Protein AF-0000000065986648 (afdb_homodimer)

Nearest PDB structures (foldseek):
  8qdq-assembly1_A  TM=9.188E-01  e=5.100E-84  Vitis vinifera
  8qdq-assembly1_B  TM=9.257E-01  e=3.332E-82  Vitis vinifera
  8i6y-assembly2_B  TM=9.271E-01  e=6.656E-75  Arabidopsis thaliana
  8qdr-assembly1_A  TM=9.655E-01  e=2.608E-72  Vitis vinifera
  2iuk-assembly2_B  TM=9.258E-01  e=1.992E-73  Glycine max

Sequence (1836 aa):
MELTGLTRAAAAATVTPPAPRRGWGELRFAPLLPGERHGRRKVVVAAISEEVPRLAASPSSGIKGGGAGERRPAPEKVALRAALTVRRKQKEDIKEAVAGHLDALWDMVGRNVVLELISTKIHPRTKKPMQSGRVSIKDWCQKRGAKGDHVVYTAEFTVDADFGEPGAIAVANRHNREFFLESIVVEGGGLPCGPVHFACNSWVQSTRELPTKRVFFSNKPYLPSETPPGLRELREKELKDLRGDGTGVRKLSDRIYDYATYNDLGNPDKGKEFIRPILGGEKIPYPRRCRTGRPPTDTNMLAESRVEKPHPIYVPRDEAFEELKQGAFSSGRLRAVLHTLIPSLIASISAETHNFQGFHHIDNLYKEGLRLKLGLQEHLFQKIPLVQKIQESSEGMLRYDTPSILSKDKFAWLRDDEFARQAVAGINPVNIERLQVFPPVSKLDPAIYGPPESSITETHIAGHLNGLTVQQAMDEAKLFIVDYHDAYLPFLDRINAIDGRKAYATRTIFFLTEAGTLKPIAIELSLPPAKPGEPRPSKVLTPPYDATSNWLWMLAKAHVSSNDAGVHQLVNHWLRTHATMEPFILAAHRHMSAMHPIFKLLHPHMRYTLEINALARQSLINADGVIESCFTPGPVSGEISAAYYRNHWRFDLEGLPSDLIRRGVAVEDATQPHGVRLLIEDYPYANDGLLLWSAIRSWVESYVQLYYPDAGTVQCDLELQGWYHESIHVGHGDLRHAPWWPPLSTPVDLASILTTLVWLASAQHAALNFGQYPLGGYVPNRPPLIRRLLPDLERDAAEYAAFLADPHRFFLNAMPGVLEATKFMAVVDTLSTHSPDEEYLGEGRDEGGVPWTADEAAVAAHGMFAADVRRAEETIERRNADHGRKNRCGAGVLPYELLAPSSPPGVTCRGVPNSISIMELTGLTRAAAAATVTPPAPRRGWGELRFAPLLPGERHGRRKVVVAAISEEVPRLAASPSSGIKGGGAGERRPAPEKVALRAALTVRRKQKEDIKEAVAGHLDALWDMVGRNVVLELISTKIHPRTKKPMQSGRVSIKDWCQKRGAKGDHVVYTAEFTVDADFGEPGAIAVANRHNREFFLESIVVEGGGLPCGPVHFACNSWVQSTRELPTKRVFFSNKPYLPSETPPGLRELREKELKDLRGDGTGVRKLSDRIYDYATYNDLGNPDKGKEFIRPILGGEKIPYPRRCRTGRPPTDTNMLAESRVEKPHPIYVPRDEAFEELKQGAFSSGRLRAVLHTLIPSLIASISAETHNFQGFHHIDNLYKEGLRLKLGLQEHLFQKIPLVQKIQESSEGMLRYDTPSILSKDKFAWLRDDEFARQAVAGINPVNIERLQVFPPVSKLDPAIYGPPESSITETHIAGHLNGLTVQQAMDEAKLFIVDYHDAYLPFLDRINAIDGRKAYATRTIFFLTEAGTLKPIAIELSLPPAKPGEPRPSKVLTPPYDATSNWLWMLAKAHVSSNDAGVHQLVNHWLRTHATMEPFILAAHRHMSAMHPIFKLLHPHMRYTLEINALARQSLINADGVIESCFTPGPVSGEISAAYYRNHWRFDLEGLPSDLIRRGVAVEDATQPHGVRLLIEDYPYANDGLLLWSAIRSWVESYVQLYYPDAGTVQCDLELQGWYHESIHVGHGDLRHAPWWPPLSTPVDLASILTTLVWLASAQHAALNFGQYPLGGYVPNRPPLIRRLLPDLERDAAEYAAFLADPHRFFLNAMPGVLEATKFMAVVDTLSTHSPDEEYLGEGRDEGGVPWTADEAAVAAHGMFAADVRRAEETIERRNADHGRKNRCGAGVLPYELLAPSSPPGVTCRGVPNSISI

Organism: Oryza sativa subsp. japonica (NCBI:txid39947)

Solvent-accessible surface area (backbone atoms only — not comparable to full-atom values): 97712 Å² total; per-residue (Å²): 138,80,82,86,86,96,81,90,82,90,89,79,91,76,89,74,81,88,82,80,86,85,77,81,78,68,82,68,76,74,72,82,72,73,83,68,75,74,62,78,66,73,73,69,71,75,68,81,63,72,75,74,72,74,76,73,76,72,78,75,78,80,78,84,76,79,87,70,70,83,69,71,75,73,78,57,70,35,61,36,40,34,41,36,35,32,44,56,77,86,80,63,51,73,64,50,48,50,49,47,51,50,41,31,59,53,32,71,75,50,67,38,44,36,36,29,44,28,12,34,38,50,33,89,86,77,65,39,53,38,62,43,65,80,33,45,52,50,62,68,47,73,51,64,78,56,85,68,58,66,47,76,35,43,34,70,44,64,35,54,68,79,44,68,56,67,39,31,36,36,37,38,33,63,37,90,56,62,48,35,36,39,34,38,40,37,38,44,93,75,42,88,82,51,69,43,46,25,70,50,69,34,68,46,54,12,36,87,80,41,74,67,64,47,75,40,49,32,29,55,64,33,51,82,92,60,46,41,75,23,41,48,66,55,53,52,50,53,30,50,55,19,36,53,86,87,68,65,62,66,51,62,82,39,61,48,42,47,73,29,58,44,27,45,38,26,41,58,74,81,31,78,88,25,51,57,79,55,36,31,43,86,89,38,26,37,49,22,40,79,45,44,50,54,60,49,34,91,77,37,80,77,32,28,47,73,65,53,84,87,54,84,72,67,47,34,49,72,39,45,72,51,68,68,51,43,48,49,50,47,51,29,48,47,50,19,47,54,47,29,49,50,42,46,57,51,38,74,68,40,82,85,50,44,44,48,82,44,71,66,57,60,51,30,36,38,76,59,11,74,65,71,78,57,85,62,65,70,67,64,51,61,65,38,66,69,53,41,58,40,57,78,77,21,68,66,74,52,29,43,75,70,29,55,59,45,70,38,25,77,62,41,67,77,36,57,35,49,60,35,34,32,39,33,49,37,47,52,44,81,58,55,21,42,48,85,54,84,56,47,66,54,88,65,59,37,69,53,56,4,70,40,63,46,85,60,50,65,84,63,40,44,45,65,46,62,76,39,50,68,66,56,33,47,73,65,61,29,33,29,30,41,73,44,31,78,74,36,43,88,48,36,68,67,30,49,68,37,85,71,21,29,73,58,18,26,37,36,37,28,35,54,45,96,77,58,37,42,37,64,36,36,37,35,42,29,49,71,28,93,45,70,35,33,73,42,55,67,47,73,46,46,77,57,64,41,56,42,48,38,54,51,43,52,50,49,51,41,52,47,30,16,51,47,43,43,44,36,49,38,34,61,42,38,38,66,23,54,42,59,46,42,18,52,49,42,23,40,57,35,36,37,47,87,33,22,57,65,45,59,68,45,48,62,37,50,46,42,32,65,35,51,51,49,50,33,43,53,48,29,72,11,59,78,13,51,49,27,64,36,26,42,55,23,90,48,40,67,56,48,30,27,50,42,47,66,74,65,64,49,77,68,41,64,31,66,71,47,38,37,39,73,34,50,41,25,42,86,28,78,88,33,75,93,37,41,40,61,66,56,82,56,25,55,50,60,61,49,45,49,47,54,48,50,31,44,39,54,36,38,42,56,52,45,49,73,77,28,83,41,38,65,56,43,61,66,30,62,39,60,51,45,20,56,47,40,22,36,58,55,20,32,39,60,56,51,80,53,86,62,66,75,66,74,50,34,49,68,37,46,29,51,55,51,30,33,52,49,38,32,22,6,51,53,38,21,35,43,37,27,30,40,20,36,56,35,48,45,47,86,58,33,20,34,22,28,33,48,72,81,77,35,60,88,83,36,51,68,58,27,51,47,29,29,62,30,38,59,49,50,54,35,56,22,36,53,31,49,50,42,43,33,39,46,40,23,50,31,43,39,51,14,22,40,40,85,81,65,56,38,52,53,54,84,71,60,51,92,86,40,61,72,51,67,48,63,67,56,54,52,45,48,52,53,28,22,52,41,44,51,51,40,38,55,49,50,54,53,52,42,69,31,71,81,33,62,60,21,17,42,28,29,47,63,60,69,33,30,72,28,34,69,62,71,64,38,76,69,38,38,22,14,35,32,14,53,64,86,129,96,79,87,89,89,86,76,87,91,89,76,89,80,87,79,82,87,78,77,83,82,78,77,76,74,79,67,75,70,75,82,70,77,80,69,76,75,65,78,68,74,73,71,72,76,70,82,64,73,75,74,72,76,79,72,77,71,81,75,83,80,77,81,76,76,90,70,69,82,69,72,74,72,78,57,71,34,60,33,39,35,41,36,36,34,45,54,77,87,79,64,49,72,66,50,47,51,50,48,51,51,40,30,59,54,30,70,73,52,68,36,44,35,36,31,45,27,14,33,37,51,33,90,84,76,65,39,54,38,62,43,64,82,33,44,52,50,60,68,46,73,49,64,79,54,82,70,58,66,46,78,36,42,35,70,45,66,35,54,68,80,43,66,55,67,40,30,37,37,39,38,31,62,36,89,56,62,48,36,36,39,34,37,40,37,40,45,93,76,42,88,80,54,69,44,47,24,70,50,67,34,68,45,54,13,38,86,81,40,73,67,65,46,74,42,48,31,28,54,64,32,52,82,91,61,46,42,73,24,41,48,66,56,53,53,50,52,31,50,57,19,36,54,87,88,68,66,63,65,50,60,83,40,62,46,40,47,76,30,58,43,27,44,38,25,41,58,73,82,32,78,87,26,51,57,79,52,36,30,42,88,88,36,27,37,49,22,40,79,46,44,50,55,60,47,34,91,77,38,79,78,32,29,46,71,65,52,83,88,54,85,71,67,45,32,49,72,37,47,72,50,68,68,51,45,48,49,49,47,52,31,47,50,53,19,46,54,45,29,49,50,42,46,56,49,39,72,68,41,83,86,50,44,44,49,81,44,72,65,56,60,52,30,35,39,76,59,11,74,65,72,78,58,87,62,63,70,68,64,50,61,65,40,66,70,54,42,58,40,58,77,76,22,68,64,73,51,29,42,76,71,28,54,58,47,69,39,26,75,63,40,68,77,35,57,35,49,62,35,35,33,40,34,48,37,48,51,43,82,59,56,21,42,48,84,55,84,55,46,67,54,87,65,58,37,70,52,56,5,70,41,62,46,86,60,49,64,85,64,39,44,45,67,45,62,76,40,50,67,67,55,34,46,74,66,62,27,34,28,30,42,74,45,30,77,73,34,41,88,48,36,69,66,30,48,68,36,86,71,22,30,76,57,18,28,37,36,36,28,36,56,44,96,76,60,35,40,36,62,35,34,36,36,42,28,49,71,29,94,46,69,35,33,73,41,58,66,46,72,47,45,77,56,62,42,54,41,47,37,53,51,45,53,51,50,51,41,52,47,31,16,52,47,43,43,45,34,50,40,35,61,42,38,37,65,24,54,43,59,45,43,18,51,50,42,24,39,56,34,38,38,46,85,33,21,56,66,44,58,68,45,47,62,37,48,44,40,33,64,37,51,53,50,50,32,42,55,48,28,71,11,59,78,13,52,48,28,63,36,27,42,53,24,91,47,41,67,56,47,30,27,50,43,46,66,74,66,63,48,78,68,41,64,30,66,71,48,38,37,38,74,34,50,40,25,41,86,29,79,88,34,76,94,38,42,41,62,67,55,81,56,27,54,50,60,62,49,44,50,46,52,48,50,32,46,39,53,35,39,44,56,51,45,50,74,78,27,84,41,37,64,54,41,60,66,30,61,38,62,51,46,20,56,47,39,22,37,57,55,21,31,39,62,56,50,80,52,87,62,67,75,67,74,51,35,51,67,37,46,27,51,56,51,32,33,52,48,38,33,22,7,52,53,36,21,35,45,39,27,31,40,20,37,56,36,48,45,46,85,59,33,21,35,22,29,33,47,72,82,79,35,61,88,82,36,50,67,56,26,52,47,30,30,64,30,38,59,48,47,53,36,56,23,35,52,31,50,49,42,43,33,39,45,40,24,50,32,44,39,51,15,22,40,38,86,81,64,55,37,50,51,54,84,70,61,50,91,86,40,61,70,51,67,47,63,67,56,53,52,45,48,53,52,28,24,51,42,44,51,52,39,37,53,49,50,54,51,52,41,69,31,70,81,33,60,62,22,16,42,27,29,47,64,59,68,32,31,71,29,34,69,63,71,62,37,75,68,40,37,22,14,33,31,15,53,65,86

Structure (mmCIF, N/CA/C/O backbone):
data_AF-0000000065986648-model_v1
#
loop_
_entity.id
_entity.type
_entity.pdbx_description
1 polymer 'Probable lipoxygenase 6'
#
loop_
_atom_site.group_PDB
_atom_site.id
_atom_site.type_symbol
_atom_site.label_atom_id
_atom_site.label_alt_id
_atom_site.label_comp_id
_atom_site.label_asym_id
_atom_site.label_entity_id
_atom_site.label_seq_id
_atom_site.pdbx_PDB_ins_code
_atom_site.Cartn_x
_atom_site.Cartn_y
_atom_site.Cartn_z
_atom_site.occupancy
_atom_site.B_iso_or_equiv
_atom_site.auth_seq_id
_atom_site.auth_comp_id
_atom_site.auth_asym_id
_atom_site.auth_atom_id
_atom_site.pdbx_PDB_model_num
ATOM 1 N N . MET A 1 1 ? 47.125 -40.25 -32.281 1 16.56 1 MET A N 1
ATOM 2 C CA . MET A 1 1 ? 48.406 -40 -32.938 1 16.56 1 MET A CA 1
ATOM 3 C C . MET A 1 1 ? 48.5 -38.531 -33.375 1 16.56 1 MET A C 1
ATOM 5 O O . MET A 1 1 ? 47.469 -37.844 -33.531 1 16.56 1 MET A O 1
ATOM 9 N N . GLU A 1 2 ? 49.781 -38.094 -33.688 1 16.59 2 GLU A N 1
ATOM 10 C CA . GLU A 1 2 ? 50.656 -36.938 -33.438 1 16.59 2 GLU A CA 1
ATOM 11 C C . GLU A 1 2 ? 50.406 -35.812 -34.469 1 16.59 2 GLU A C 1
ATOM 13 O O . GLU A 1 2 ? 51.125 -34.812 -34.469 1 16.59 2 GLU A O 1
ATOM 18 N N . LEU A 1 3 ? 49.531 -36.062 -35.219 1 14.71 3 LEU A N 1
ATOM 19 C CA . LEU A 1 3 ? 49.75 -35.375 -36.5 1 14.71 3 LEU A CA 1
ATOM 20 C C . LEU A 1 3 ? 49.906 -33.875 -36.281 1 14.71 3 LEU A C 1
ATOM 22 O O . LEU A 1 3 ? 49.188 -33.281 -35.469 1 14.71 3 LEU A O 1
ATOM 26 N N . THR A 1 4 ? 50.719 -33.062 -36.906 1 15.73 4 THR A N 1
ATOM 27 C CA . THR A 1 4 ? 51.812 -32.125 -37.156 1 15.73 4 THR A CA 1
ATOM 28 C C . THR A 1 4 ? 51.312 -30.703 -37.281 1 15.73 4 THR A C 1
ATOM 30 O O . THR A 1 4 ? 50.094 -30.469 -37.406 1 15.73 4 THR A O 1
ATOM 33 N N . GLY A 1 5 ? 51.688 -29.75 -38.312 1 14.95 5 GLY A N 1
ATOM 34 C CA . GLY A 1 5 ? 52.688 -28.719 -38.469 1 14.95 5 GLY A CA 1
ATOM 35 C C . GLY A 1 5 ? 52.125 -27.328 -38.625 1 14.95 5 GLY A C 1
ATOM 36 O O . GLY A 1 5 ? 52.469 -26.438 -37.844 1 14.95 5 GLY A O 1
ATOM 37 N N . LEU A 1 6 ? 51.969 -26.688 -39.906 1 15 6 LEU A N 1
ATOM 38 C CA . LEU A 1 6 ? 52.719 -25.547 -40.438 1 15 6 LEU A CA 1
ATOM 39 C C . LEU A 1 6 ? 51.969 -24.234 -40.156 1 15 6 LEU A C 1
ATOM 41 O O . LEU A 1 6 ? 50.719 -24.234 -40.062 1 15 6 LEU A O 1
ATOM 45 N N . THR A 1 7 ? 52.594 -22.859 -40.062 1 15.23 7 THR A N 1
ATOM 46 C CA . THR A 1 7 ? 52.969 -21.547 -39.531 1 15.23 7 THR A CA 1
ATOM 47 C C . THR A 1 7 ? 52.312 -20.438 -40.344 1 15.23 7 THR A C 1
ATOM 49 O O . THR A 1 7 ? 52.312 -19.266 -39.938 1 15.23 7 THR A O 1
ATOM 52 N N . ARG A 1 8 ? 51.625 -20.484 -41.406 1 14.8 8 ARG A N 1
ATOM 53 C CA . ARG A 1 8 ? 52.062 -19.484 -42.375 1 14.8 8 ARG A CA 1
ATOM 54 C C . ARG A 1 8 ? 51.625 -18.078 -41.969 1 14.8 8 ARG A C 1
ATOM 56 O O . ARG A 1 8 ? 50.594 -17.938 -41.312 1 14.8 8 ARG A O 1
ATOM 63 N N . ALA A 1 9 ? 52.156 -16.766 -42.531 1 14.26 9 ALA A N 1
ATOM 64 C CA . ALA A 1 9 ? 52.844 -15.477 -42.562 1 14.26 9 ALA A CA 1
ATOM 65 C C . ALA A 1 9 ? 51.844 -14.359 -42.906 1 14.26 9 ALA A C 1
ATOM 67 O O . ALA A 1 9 ? 51.938 -13.258 -42.344 1 14.26 9 ALA A O 1
ATOM 68 N N . ALA A 1 10 ? 50.906 -14.367 -43.844 1 14.23 10 ALA A N 1
ATOM 69 C CA . ALA A 1 10 ? 51.094 -13.32 -44.844 1 14.23 10 ALA A CA 1
ATOM 70 C C . ALA A 1 10 ? 50.688 -11.953 -44.281 1 14.23 10 ALA A C 1
ATOM 72 O O . ALA A 1 10 ? 49.906 -11.867 -43.312 1 14.23 10 ALA A O 1
ATOM 73 N N . ALA A 1 11 ? 50.656 -10.805 -45.062 1 14.2 11 ALA A N 1
ATOM 74 C CA . ALA A 1 11 ? 51.219 -9.547 -45.562 1 14.2 11 ALA A CA 1
ATOM 75 C C . ALA A 1 11 ? 50.344 -8.359 -45.156 1 14.2 11 ALA A C 1
ATOM 77 O O . ALA A 1 11 ? 49.188 -8.531 -44.812 1 14.2 11 ALA A O 1
ATOM 78 N N . ALA A 1 12 ? 50.375 -7.176 -46.062 1 14.96 12 ALA A N 1
ATOM 79 C CA . ALA A 1 12 ? 50.875 -5.809 -46.156 1 14.96 12 ALA A CA 1
ATOM 80 C C . ALA A 1 12 ? 49.75 -4.797 -46 1 14.96 12 ALA A C 1
ATOM 82 O O . ALA A 1 12 ? 49.906 -3.752 -45.375 1 14.96 12 ALA A O 1
ATOM 83 N N . ALA A 1 13 ? 48.469 -4.77 -46.656 1 15.47 13 ALA A N 1
ATOM 84 C CA . ALA A 1 13 ? 48.344 -3.604 -47.5 1 15.47 13 ALA A CA 1
ATOM 85 C C . ALA A 1 13 ? 48 -2.354 -46.688 1 15.47 13 ALA A C 1
ATOM 87 O O . ALA A 1 13 ? 47.375 -2.439 -45.656 1 15.47 13 ALA A O 1
ATOM 88 N N . THR A 1 14 ? 48.406 -1.044 -47.094 1 15.46 14 THR A N 1
ATOM 89 C CA . THR A 1 14 ? 49 0.267 -46.812 1 15.46 14 THR A CA 1
ATOM 90 C C . THR A 1 14 ? 47.875 1.29 -46.562 1 15.46 14 THR A C 1
ATOM 92 O O . THR A 1 14 ? 48.062 2.23 -45.781 1 15.46 14 THR A O 1
ATOM 95 N N . VAL A 1 15 ? 46.656 1.283 -47.156 1 16.41 15 VAL A N 1
ATOM 96 C CA . VAL A 1 15 ? 46.375 2.549 -47.812 1 16.41 15 VAL A CA 1
ATOM 97 C C . VAL A 1 15 ? 46.125 3.633 -46.781 1 16.41 15 VAL A C 1
ATOM 99 O O . VAL A 1 15 ? 45.469 3.375 -45.75 1 16.41 15 VAL A O 1
ATOM 102 N N . THR A 1 16 ? 46.531 4.957 -46.969 1 15.88 16 THR A N 1
ATOM 103 C CA . THR A 1 16 ? 47.094 6.16 -46.344 1 15.88 16 THR A CA 1
ATOM 104 C C . THR A 1 16 ? 45.969 7.129 -45.969 1 15.88 16 THR A C 1
ATOM 106 O O . THR A 1 16 ? 46.156 7.961 -45.094 1 15.88 16 THR A O 1
ATOM 109 N N . PRO A 1 17 ? 44.719 7.047 -46.406 1 17.36 17 PRO A N 1
ATOM 110 C CA . PRO A 1 17 ? 44.375 8.367 -46.938 1 17.36 17 PRO A CA 1
ATOM 111 C C . PRO A 1 17 ? 44.375 9.445 -45.844 1 17.36 17 PRO A C 1
ATOM 113 O O . PRO A 1 17 ? 44.219 9.133 -44.656 1 17.36 17 PRO A O 1
ATOM 116 N N . PRO A 1 18 ? 44.25 10.703 -46.25 1 16.48 18 PRO A N 1
ATOM 117 C CA . PRO A 1 18 ? 44.781 12.008 -45.875 1 16.48 18 PRO A CA 1
ATOM 118 C C . PRO A 1 18 ? 44.062 12.594 -44.656 1 16.48 18 PRO A C 1
ATOM 120 O O . PRO A 1 18 ? 43 12.117 -44.25 1 16.48 18 PRO A O 1
ATOM 123 N N . ALA A 1 19 ? 44.406 13.828 -44.281 1 15.95 19 ALA A N 1
ATOM 124 C CA . ALA A 1 19 ? 44.875 14.594 -43.125 1 15.95 19 ALA A CA 1
ATOM 125 C C . ALA A 1 19 ? 43.688 15.312 -42.469 1 15.95 19 ALA A C 1
ATOM 127 O O . ALA A 1 19 ? 43.5 15.211 -41.25 1 15.95 19 ALA A O 1
ATOM 128 N N . PRO A 1 20 ? 43.094 16.297 -43.125 1 15.55 20 PRO A N 1
ATOM 129 C CA . PRO A 1 20 ? 43.438 17.609 -42.562 1 15.55 20 PRO A CA 1
ATOM 130 C C . PRO A 1 20 ? 42.531 18.016 -41.406 1 15.55 20 PRO A C 1
ATOM 132 O O . PRO A 1 20 ? 43.031 18.359 -40.312 1 15.55 20 PRO A O 1
ATOM 135 N N . ARG A 1 21 ? 41.375 18.625 -41.812 1 15.78 21 ARG A N 1
ATOM 136 C CA . ARG A 1 21 ? 41.219 20.047 -41.531 1 15.78 21 ARG A CA 1
ATOM 137 C C . ARG A 1 21 ? 40.656 20.281 -40.156 1 15.78 21 ARG A C 1
ATOM 139 O O . ARG A 1 21 ? 40.062 19.375 -39.531 1 15.78 21 ARG A O 1
ATOM 146 N N . ARG A 1 22 ? 40.219 21.562 -39.781 1 16.12 22 ARG A N 1
ATOM 147 C CA . ARG A 1 22 ? 40.406 22.625 -38.812 1 16.12 22 ARG A CA 1
ATOM 148 C C . ARG A 1 22 ? 39.344 22.531 -37.719 1 16.12 22 ARG A C 1
ATOM 150 O O . ARG A 1 22 ? 38.281 21.922 -37.906 1 16.12 22 ARG A O 1
ATOM 157 N N . GLY A 1 23 ? 39.469 23.328 -36.656 1 16.05 23 GLY A N 1
ATOM 158 C CA . GLY A 1 23 ? 39.375 23.562 -35.219 1 16.05 23 GLY A CA 1
ATOM 159 C C . GLY A 1 23 ? 38.031 24.078 -34.781 1 16.05 23 GLY A C 1
ATOM 160 O O . GLY A 1 23 ? 37.875 24.562 -33.656 1 16.05 23 GLY A O 1
ATOM 161 N N . TRP A 1 24 ? 37 23.734 -35.562 1 16.95 24 TRP A N 1
ATOM 162 C CA . TRP A 1 24 ? 35.875 24.656 -35.375 1 16.95 24 TRP A CA 1
ATOM 163 C C . TRP A 1 24 ? 35.531 24.797 -33.875 1 16.95 24 TRP A C 1
ATOM 165 O O . TRP A 1 24 ? 35.625 23.812 -33.125 1 16.95 24 TRP A O 1
ATOM 175 N N . GLY A 1 25 ? 35.406 25.984 -33.406 1 16.97 25 GLY A N 1
ATOM 176 C CA . GLY A 1 25 ? 35.375 26.812 -32.219 1 16.97 25 GLY A CA 1
ATOM 177 C C . GLY A 1 25 ? 34.375 26.344 -31.188 1 16.97 25 GLY A C 1
ATOM 178 O O . GLY A 1 25 ? 33.438 25.609 -31.516 1 16.97 25 GLY A O 1
ATOM 179 N N . GLU A 1 26 ? 34.719 26.328 -29.938 1 18.67 26 GLU A N 1
ATOM 180 C CA . GLU A 1 26 ? 34.531 26.031 -28.516 1 18.67 26 GLU A CA 1
ATOM 181 C C . GLU A 1 26 ? 33.25 26.672 -27.984 1 18.67 26 GLU A C 1
ATOM 183 O O . GLU A 1 26 ? 33.062 26.828 -26.781 1 18.67 26 GLU A O 1
ATOM 188 N N . LEU A 1 27 ? 32.25 26.703 -28.906 1 17.06 27 LEU A N 1
ATOM 189 C CA . LEU A 1 27 ? 31.297 27.672 -28.359 1 17.06 27 LEU A CA 1
ATOM 190 C C . LEU A 1 27 ? 30.969 27.344 -26.906 1 17.06 27 LEU A C 1
ATOM 192 O O . LEU A 1 27 ? 30.438 26.281 -26.609 1 17.06 27 LEU A O 1
ATOM 196 N N . ARG A 1 28 ? 31.734 27.828 -26 1 18.45 28 ARG A N 1
ATOM 197 C CA . ARG A 1 28 ? 31.922 27.797 -24.547 1 18.45 28 ARG A CA 1
ATOM 198 C C . ARG A 1 28 ? 30.609 28.141 -23.828 1 18.45 28 ARG A C 1
ATOM 200 O O . ARG A 1 28 ? 30.109 29.266 -23.953 1 18.45 28 ARG A O 1
ATOM 207 N N . PHE A 1 29 ? 29.719 27.328 -23.969 1 17.86 29 PHE A N 1
ATOM 208 C CA . PHE A 1 29 ? 28.422 27.656 -23.375 1 17.86 29 PHE A CA 1
ATOM 209 C C . PHE A 1 29 ? 28.594 28.047 -21.922 1 17.86 29 PHE A C 1
ATOM 211 O O . PHE A 1 29 ? 29.125 27.281 -21.109 1 17.86 29 PHE A O 1
ATOM 218 N N . ALA A 1 30 ? 28.875 29.391 -21.688 1 21.14 30 ALA A N 1
ATOM 219 C CA . ALA A 1 30 ? 29.281 30.031 -20.438 1 21.14 30 ALA A CA 1
ATOM 220 C C . ALA A 1 30 ? 28.406 29.578 -19.266 1 21.14 30 ALA A C 1
ATOM 222 O O . ALA A 1 30 ? 27.203 29.344 -19.438 1 21.14 30 ALA A O 1
ATOM 223 N N . PRO A 1 31 ? 29.094 29.062 -18.297 1 21.25 31 PRO A N 1
ATOM 224 C CA . PRO A 1 31 ? 28.703 28.516 -17 1 21.25 31 PRO A CA 1
ATOM 225 C C . PRO A 1 31 ? 27.797 29.469 -16.219 1 21.25 31 PRO A C 1
ATOM 227 O O . PRO A 1 31 ? 28 30.688 -16.25 1 21.25 31 PRO A O 1
ATOM 230 N N . LEU A 1 32 ? 26.531 29.188 -16.328 1 21.08 32 LEU A N 1
ATOM 231 C CA . LEU A 1 32 ? 25.516 30.016 -15.688 1 21.08 32 LEU A CA 1
ATOM 232 C C . LEU A 1 32 ? 25.953 30.406 -14.281 1 21.08 32 LEU A C 1
ATOM 234 O O . LEU A 1 32 ? 26.297 29.562 -13.469 1 21.08 32 LEU A O 1
ATOM 238 N N . LEU A 1 33 ? 26.656 31.547 -14.227 1 20.97 33 LEU A N 1
ATOM 239 C CA . LEU A 1 33 ? 27.297 32.156 -13.055 1 20.97 33 LEU A CA 1
ATOM 240 C C . LEU A 1 33 ? 26.406 32 -11.82 1 20.97 33 LEU A C 1
ATOM 242 O O . LEU A 1 33 ? 25.188 31.938 -11.93 1 20.97 33 LEU A O 1
ATOM 246 N N . PRO A 1 34 ? 27.125 31.578 -10.719 1 22.8 34 PRO A N 1
ATOM 247 C CA . PRO A 1 34 ? 26.719 31.344 -9.328 1 22.8 34 PRO A CA 1
ATOM 248 C C . PRO A 1 34 ? 25.891 32.5 -8.766 1 22.8 34 PRO A C 1
ATOM 250 O O . PRO A 1 34 ? 26.109 33.656 -9.141 1 22.8 34 PRO A O 1
ATOM 253 N N . GLY A 1 35 ? 24.594 32.188 -8.547 1 20.08 35 GLY A N 1
ATOM 254 C CA . GLY A 1 35 ? 23.609 33.125 -8.016 1 20.08 35 GLY A CA 1
ATOM 255 C C . GLY A 1 35 ? 24.141 33.938 -6.848 1 20.08 35 GLY A C 1
ATOM 256 O O . GLY A 1 35 ? 24.484 33.375 -5.801 1 20.08 35 GLY A O 1
ATOM 257 N N . GLU A 1 36 ? 25 34.875 -7.18 1 22.38 36 GLU A N 1
ATOM 258 C CA . GLU A 1 36 ? 25.609 35.719 -6.168 1 22.38 36 GLU A CA 1
ATOM 259 C C . GLU A 1 36 ? 24.578 36.219 -5.164 1 22.38 36 GLU A C 1
ATOM 261 O O . GLU A 1 36 ? 23.438 36.5 -5.535 1 22.38 36 GLU A O 1
ATOM 266 N N . ARG A 1 37 ? 24.797 35.75 -3.893 1 21.34 37 ARG A N 1
ATOM 267 C CA . ARG A 1 37 ? 24.172 36.156 -2.65 1 21.34 37 ARG A CA 1
ATOM 268 C C . ARG A 1 37 ? 24.016 37.688 -2.607 1 21.34 37 ARG A C 1
ATOM 270 O O . ARG A 1 37 ? 25.016 38.406 -2.592 1 21.34 37 ARG A O 1
ATOM 277 N N . HIS A 1 38 ? 23.266 38.156 -3.5 1 22.12 38 HIS A N 1
ATOM 278 C CA . HIS A 1 38 ? 23.156 39.594 -3.436 1 22.12 38 HIS A CA 1
ATOM 279 C C . HIS A 1 38 ? 23.047 40.094 -1.993 1 22.12 38 HIS A C 1
ATOM 281 O O . HIS A 1 38 ? 22.094 39.75 -1.289 1 22.12 38 HIS A O 1
ATOM 287 N N . GLY A 1 39 ? 24.219 39.969 -1.263 1 21.8 39 GLY A N 1
ATOM 288 C CA . GLY A 1 39 ? 24.266 40.594 0.049 1 21.8 39 GLY A CA 1
ATOM 289 C C . GLY A 1 39 ? 23.5 41.906 0.121 1 21.8 39 GLY A C 1
ATOM 290 O O . GLY A 1 39 ? 23.297 42.562 -0.897 1 21.8 39 GLY A O 1
ATOM 291 N N . ARG A 1 40 ? 22.625 41.844 1.088 1 24.19 40 ARG A N 1
ATOM 292 C CA . ARG A 1 40 ? 21.891 43.094 1.405 1 24.19 40 ARG A CA 1
ATOM 293 C C . ARG A 1 40 ? 22.828 44.281 1.385 1 24.19 40 ARG A C 1
ATOM 295 O O . ARG A 1 40 ? 23.75 44.375 2.199 1 24.19 40 ARG A O 1
ATOM 302 N N . ARG A 1 41 ? 23.234 44.562 0.263 1 25.98 41 ARG A N 1
ATOM 303 C CA . ARG A 1 41 ? 24 45.812 0.278 1 25.98 41 ARG A CA 1
ATOM 304 C C . ARG A 1 41 ? 23.453 46.781 1.316 1 25.98 41 ARG A C 1
ATOM 306 O O . ARG A 1 41 ? 22.25 47 1.385 1 25.98 41 ARG A O 1
ATOM 313 N N . LYS A 1 42 ? 24.156 46.812 2.424 1 26.05 42 LYS A N 1
ATOM 314 C CA . LYS A 1 42 ? 24.016 47.844 3.451 1 26.05 42 LYS A CA 1
ATOM 315 C C . LYS A 1 42 ? 23.672 49.188 2.836 1 26.05 42 LYS A C 1
ATOM 317 O O . LYS A 1 42 ? 24.453 49.75 2.08 1 26.05 42 LYS A O 1
ATOM 322 N N . VAL A 1 43 ? 22.469 49.156 2.268 1 27.73 43 VAL A N 1
ATOM 323 C CA . VAL A 1 43 ? 22.125 50.5 1.809 1 27.73 43 VAL A CA 1
ATOM 324 C C . VAL A 1 43 ? 22.484 51.531 2.881 1 27.73 43 VAL A C 1
ATOM 326 O O . VAL A 1 43 ? 21.969 51.469 4 1 27.73 43 VAL A O 1
ATOM 329 N N . VAL A 1 44 ? 23.859 51.781 2.959 1 27.5 44 VAL A N 1
ATOM 330 C CA . VAL A 1 44 ? 24.344 52.906 3.777 1 27.5 44 VAL A CA 1
ATOM 331 C C . VAL A 1 44 ? 23.422 54.094 3.607 1 27.5 44 VAL A C 1
ATOM 333 O O . VAL A 1 44 ? 23.203 54.594 2.488 1 27.5 44 VAL A O 1
ATOM 336 N N . VAL A 1 45 ? 22.375 54.062 4.316 1 28.05 45 VAL A N 1
ATOM 337 C CA . VAL A 1 45 ? 21.562 55.281 4.418 1 28.05 45 VAL A CA 1
ATOM 338 C C . VAL A 1 45 ? 22.469 56.5 4.512 1 28.05 45 VAL A C 1
ATOM 340 O O . VAL A 1 45 ? 23.406 56.531 5.312 1 28.05 45 VAL A O 1
ATOM 343 N N . ALA A 1 46 ? 22.719 57.125 3.408 1 28.59 46 ALA A N 1
ATOM 344 C CA . ALA A 1 46 ? 23.5 58.344 3.23 1 28.59 46 ALA A CA 1
ATOM 345 C C . ALA A 1 46 ? 23.281 59.312 4.391 1 28.59 46 ALA A C 1
ATOM 347 O O . ALA A 1 46 ? 22.141 59.594 4.758 1 28.59 46 ALA A O 1
ATOM 348 N N . ALA A 1 47 ? 24.141 59.156 5.402 1 32.53 47 ALA A N 1
ATOM 349 C CA . ALA A 1 47 ? 24.297 60.25 6.367 1 32.53 47 ALA A CA 1
ATOM 350 C C . ALA A 1 47 ? 24.328 61.594 5.668 1 32.53 47 ALA A C 1
ATOM 352 O O . ALA A 1 47 ? 24.891 61.75 4.578 1 32.53 47 ALA A O 1
ATOM 353 N N . ILE A 1 48 ? 23.312 62.312 5.754 1 33.59 48 ILE A N 1
ATOM 354 C CA . ILE A 1 48 ? 23.219 63.688 5.277 1 33.59 48 ILE A CA 1
ATOM 355 C C . ILE A 1 48 ? 24.5 64.438 5.641 1 33.59 48 ILE A C 1
ATOM 357 O O . ILE A 1 48 ? 24.734 64.75 6.809 1 33.59 48 ILE A O 1
ATOM 361 N N . SER A 1 49 ? 25.766 63.875 5.266 1 30.7 49 SER A N 1
ATOM 362 C CA . SER A 1 49 ? 26.906 64.688 5.672 1 30.7 49 SER A CA 1
ATOM 363 C C . SER A 1 49 ? 26.859 66.062 5.027 1 30.7 49 SER A C 1
ATOM 365 O O . SER A 1 49 ? 27.828 66.812 5.094 1 30.7 49 SER A O 1
ATOM 367 N N . GLU A 1 50 ? 25.891 66.375 4.262 1 31.03 50 GLU A N 1
ATOM 368 C CA . GLU A 1 50 ? 26.328 67.625 3.598 1 31.03 50 GLU A CA 1
ATOM 369 C C . GLU A 1 50 ? 26.625 68.688 4.613 1 31.03 50 GLU A C 1
ATOM 371 O O . GLU A 1 50 ? 25.938 68.812 5.629 1 31.03 50 GLU A O 1
ATOM 376 N N . GLU A 1 51 ? 27.875 69.188 4.613 1 31.42 51 GLU A N 1
ATOM 377 C CA . GLU A 1 51 ? 28.422 70.312 5.348 1 31.42 51 GLU A CA 1
ATOM 378 C C . GLU A 1 51 ? 27.484 71.562 5.277 1 31.42 51 GLU A C 1
ATOM 380 O O . GLU A 1 51 ? 27.125 72 4.191 1 31.42 51 GLU A O 1
ATOM 385 N N . VAL A 1 52 ? 26.469 71.562 6.098 1 31.28 52 VAL A N 1
ATOM 386 C CA . VAL A 1 52 ? 25.656 72.75 6.203 1 31.28 52 VAL A CA 1
ATOM 387 C C . VAL A 1 52 ? 26.562 73.938 6.297 1 31.28 52 VAL A C 1
ATOM 389 O O . VAL A 1 52 ? 27.375 74.062 7.227 1 31.28 52 VAL A O 1
ATOM 392 N N . PRO A 1 53 ? 26.969 74.562 5.105 1 28.3 53 PRO A N 1
ATOM 393 C CA . PRO A 1 53 ? 27.844 75.688 5.191 1 28.3 53 PRO A CA 1
ATOM 394 C C . PRO A 1 53 ? 27.391 76.688 6.246 1 28.3 53 PRO A C 1
ATOM 396 O O . PRO A 1 53 ? 26.188 76.875 6.48 1 28.3 53 PRO A O 1
ATOM 399 N N . ARG A 1 54 ? 28.328 77 7.117 1 28.58 54 ARG A N 1
ATOM 400 C CA . ARG A 1 54 ? 28.172 78 8.117 1 28.58 54 ARG A CA 1
ATOM 401 C C . ARG A 1 54 ? 27.812 79.375 7.457 1 28.58 54 ARG A C 1
ATOM 403 O O . ARG A 1 54 ? 28.5 79.812 6.539 1 28.58 54 ARG A O 1
ATOM 410 N N . LEU A 1 55 ? 26.578 79.625 7.184 1 23.55 55 LEU A N 1
ATOM 411 C CA . LEU A 1 55 ? 26.281 81 6.734 1 23.55 55 LEU A CA 1
ATOM 412 C C . LEU A 1 55 ? 27.109 82 7.512 1 23.55 55 LEU A C 1
ATOM 414 O O . LEU A 1 55 ? 27.109 82 8.742 1 23.55 55 LEU A O 1
ATOM 418 N N . ALA A 1 56 ? 28.172 82.375 6.805 1 26.16 56 ALA A N 1
ATOM 419 C CA . ALA A 1 56 ? 29 83.5 7.273 1 26.16 56 ALA A CA 1
ATOM 420 C C . ALA A 1 56 ? 28.156 84.625 7.781 1 26.16 56 ALA A C 1
ATOM 422 O O . ALA A 1 56 ? 27.25 85.125 7.078 1 26.16 56 ALA A O 1
ATOM 423 N N . ALA A 1 57 ? 28.141 84.875 9.062 1 25.53 57 ALA A N 1
ATOM 424 C CA . ALA A 1 57 ? 27.594 86 9.742 1 25.53 57 ALA A CA 1
ATOM 425 C C . ALA A 1 57 ? 28.078 87.312 9.078 1 25.53 57 ALA A C 1
ATOM 427 O O . ALA A 1 57 ? 29.281 87.562 8.977 1 25.53 57 ALA A O 1
ATOM 428 N N . SER A 1 58 ? 27.469 87.688 7.949 1 23.84 58 SER A N 1
ATOM 429 C CA . SER A 1 58 ? 27.906 89 7.473 1 23.84 58 SER A CA 1
ATOM 430 C C . SER A 1 58 ? 27.953 90 8.602 1 23.84 58 SER A C 1
ATOM 432 O O . SER A 1 58 ? 27.047 90.062 9.445 1 23.84 58 SER A O 1
ATOM 434 N N . PRO A 1 59 ? 29.125 90.562 8.859 1 25.59 59 PRO A N 1
ATOM 435 C CA . PRO A 1 59 ? 29.391 91.562 9.867 1 25.59 59 PRO A CA 1
ATOM 436 C C . PRO A 1 59 ? 28.516 92.812 9.703 1 25.59 59 PRO A C 1
ATOM 438 O O . PRO A 1 59 ? 28.5 93.438 8.641 1 25.59 59 PRO A O 1
ATOM 441 N N . SER A 1 60 ? 27.156 92.75 10 1 20.89 60 SER A N 1
ATOM 442 C CA . SER A 1 60 ? 26.453 94 9.945 1 20.89 60 SER A CA 1
ATOM 443 C C . SER A 1 60 ? 27.25 95.125 10.648 1 20.89 60 SER A C 1
ATOM 445 O O . SER A 1 60 ? 27.875 94.875 11.68 1 20.89 60 SER A O 1
ATOM 447 N N . SER A 1 61 ? 27.734 96.062 9.922 1 23.52 61 SER A N 1
ATOM 448 C CA . SER A 1 61 ? 28.328 97.375 10.258 1 23.52 61 SER A CA 1
ATOM 449 C C . SER A 1 61 ? 27.516 98.125 11.32 1 23.52 61 SER A C 1
ATOM 451 O O . SER A 1 61 ? 26.281 98.125 11.242 1 23.52 61 SER A O 1
ATOM 453 N N . GLY A 1 62 ? 27.984 98.25 12.586 1 22.05 62 GLY A N 1
ATOM 454 C CA . GLY A 1 62 ? 27.594 98.875 13.836 1 22.05 62 GLY A CA 1
ATOM 455 C C . GLY A 1 62 ? 27.25 100.312 13.664 1 22.05 62 GLY A C 1
ATOM 456 O O . GLY A 1 62 ? 28.141 101.188 13.625 1 22.05 62 GLY A O 1
ATOM 457 N N . ILE A 1 63 ? 26.312 100.75 12.773 1 23.52 63 ILE A N 1
ATOM 458 C CA . ILE A 1 63 ? 26.078 102.188 12.922 1 23.52 63 ILE A CA 1
ATOM 459 C C . ILE A 1 63 ? 25.703 102.5 14.375 1 23.52 63 ILE A C 1
ATOM 461 O O . ILE A 1 63 ? 25.156 101.625 15.078 1 23.52 63 ILE A O 1
ATOM 465 N N . LYS A 1 64 ? 25.75 103.875 14.805 1 28.83 64 LYS A N 1
ATOM 466 C CA . LYS A 1 64 ? 26.188 104.688 15.898 1 28.83 64 LYS A CA 1
ATOM 467 C C . LYS A 1 64 ? 25.172 104.75 17.031 1 28.83 64 LYS A C 1
ATOM 469 O O . LYS A 1 64 ? 25.531 104.938 18.188 1 28.83 64 LYS A O 1
ATOM 474 N N . GLY A 1 65 ? 23.797 104.75 16.719 1 23.55 65 GLY A N 1
ATOM 475 C CA . GLY A 1 65 ? 23.078 105.688 17.547 1 23.55 65 GLY A CA 1
ATOM 476 C C . GLY A 1 65 ? 22.812 105.188 18.953 1 23.55 65 GLY A C 1
ATOM 477 O O . GLY A 1 65 ? 23.109 104.062 19.266 1 23.55 65 GLY A O 1
ATOM 478 N N . GLY A 1 66 ? 21.734 105.812 19.719 1 25.25 66 GLY A N 1
ATOM 479 C CA . GLY A 1 66 ? 21.5 106.188 21.109 1 25.25 66 GLY A CA 1
ATOM 480 C C . GLY A 1 66 ? 21.25 104.938 22 1 25.25 66 GLY A C 1
ATOM 481 O O . GLY A 1 66 ? 21.375 103.812 21.562 1 25.25 66 GLY A O 1
ATOM 482 N N . GLY A 1 67 ? 20.188 105.062 22.906 1 28.06 67 GLY A N 1
ATOM 483 C CA . GLY A 1 67 ? 19.891 104.562 24.234 1 28.06 67 GLY A CA 1
ATOM 484 C C . GLY A 1 67 ? 19.516 103.062 24.25 1 28.06 67 GLY A C 1
ATOM 485 O O . GLY A 1 67 ? 18.391 102.75 24.656 1 28.06 67 GLY A O 1
ATOM 486 N N . ALA A 1 68 ? 20.125 102.312 23.547 1 29.73 68 ALA A N 1
ATOM 487 C CA . ALA A 1 68 ? 19.469 101.062 23.203 1 29.73 68 ALA A CA 1
ATOM 488 C C . ALA A 1 68 ? 19.359 100.125 24.438 1 29.73 68 ALA A C 1
ATOM 490 O O . ALA A 1 68 ? 20.359 99.938 25.141 1 29.73 68 ALA A O 1
ATOM 491 N N . GLY A 1 69 ? 18.219 100.062 25.016 1 29.58 69 GLY A N 1
ATOM 492 C CA . GLY A 1 69 ? 17.875 99.125 26.047 1 29.58 69 GLY A CA 1
ATOM 493 C C . GLY A 1 69 ? 18.438 97.75 25.781 1 29.58 69 GLY A C 1
ATOM 494 O O . GLY A 1 69 ? 18.766 97.438 24.641 1 29.58 69 GLY A O 1
ATOM 495 N N . GLU A 1 70 ? 19.094 97.125 26.719 1 32.5 70 GLU A N 1
ATOM 496 C CA . GLU A 1 70 ? 19.734 95.812 26.766 1 32.5 70 GLU A CA 1
ATOM 497 C C . GLU A 1 70 ? 18.828 94.75 26.156 1 32.5 70 GLU A C 1
ATOM 499 O O . GLU A 1 70 ? 17.844 94.312 26.75 1 32.5 70 GLU A O 1
ATOM 504 N N . ARG A 1 71 ? 18.531 94.875 24.859 1 37.41 71 ARG A N 1
ATOM 505 C CA . ARG A 1 71 ? 17.766 93.75 24.25 1 37.41 71 ARG A CA 1
ATOM 506 C C . ARG A 1 71 ? 18.375 92.438 24.594 1 37.41 71 ARG A C 1
ATOM 508 O O . ARG A 1 71 ? 19.562 92.188 24.406 1 37.41 71 ARG A O 1
ATOM 515 N N . ARG A 1 72 ? 17.766 91.75 25.594 1 44.38 72 ARG A N 1
ATOM 516 C CA . ARG A 1 72 ? 18.031 90.312 25.906 1 44.38 72 ARG A CA 1
ATOM 517 C C . ARG A 1 72 ? 18.375 89.562 24.656 1 44.38 72 ARG A C 1
ATOM 519 O O . ARG A 1 72 ? 17.703 89.688 23.625 1 44.38 72 ARG A O 1
ATOM 526 N N . PRO A 1 73 ? 19.578 89.188 24.484 1 38.44 73 PRO A N 1
ATOM 527 C CA . PRO A 1 73 ? 20.062 88.438 23.312 1 38.44 73 PRO A CA 1
ATOM 528 C C . PRO A 1 73 ? 19.047 87.375 22.812 1 38.44 73 PRO A C 1
ATOM 530 O O . PRO A 1 73 ? 18.312 86.812 23.609 1 38.44 73 PRO A O 1
ATOM 533 N N . ALA A 1 74 ? 18.5 87.625 21.688 1 49.31 74 ALA A N 1
ATOM 534 C CA . ALA A 1 74 ? 17.578 86.688 20.984 1 49.31 74 ALA A CA 1
ATOM 535 C C . ALA A 1 74 ? 18 85.25 21.141 1 49.31 74 ALA A C 1
ATOM 537 O O . ALA A 1 74 ? 19.188 84.938 21.047 1 49.31 74 ALA A O 1
ATOM 538 N N . PRO A 1 75 ? 17.203 84.438 21.875 1 55.62 75 PRO A N 1
ATOM 539 C CA . PRO A 1 75 ? 17.562 83 22.062 1 55.62 75 PRO A CA 1
ATOM 540 C C . PRO A 1 75 ? 18.156 82.375 20.812 1 55.62 75 PRO A C 1
ATOM 542 O O . PRO A 1 75 ? 17.781 82.75 19.688 1 55.62 75 PRO A O 1
ATOM 545 N N . GLU A 1 76 ? 19.391 81.938 20.891 1 72.62 76 GLU A N 1
ATOM 546 C CA . GLU A 1 76 ? 20.156 81.25 19.844 1 72.62 76 GLU A CA 1
ATOM 547 C C . GLU A 1 76 ? 19.344 80.188 19.172 1 72.62 76 GLU A C 1
ATOM 549 O O . GLU A 1 76 ? 18.672 79.375 19.844 1 72.62 76 GLU A O 1
ATOM 554 N N . LYS A 1 77 ? 18.969 80.312 17.922 1 84.19 77 LYS A N 1
ATOM 555 C CA . LYS A 1 77 ? 18.25 79.375 17.094 1 84.19 77 LYS A CA 1
ATOM 556 C C . LYS A 1 77 ? 19.188 78.25 16.562 1 84.19 77 LYS A C 1
ATOM 558 O O . LYS A 1 77 ? 20.344 78.562 16.266 1 84.19 77 LYS A O 1
ATOM 563 N N . VAL A 1 78 ? 18.688 77.062 16.734 1 87.12 78 VAL A N 1
ATOM 564 C CA . VAL A 1 78 ? 19.453 75.875 16.234 1 87.12 78 VAL A CA 1
ATOM 565 C C . VAL A 1 78 ? 18.719 75.25 15.047 1 87.12 78 VAL A C 1
ATOM 567 O O . VAL A 1 78 ? 17.484 75.188 15.055 1 87.12 78 VAL A O 1
ATOM 570 N N . ALA A 1 79 ? 19.531 74.875 14.125 1 89.25 79 ALA A N 1
ATOM 571 C CA . ALA A 1 79 ? 18.984 74.25 12.93 1 89.25 79 ALA A CA 1
ATOM 572 C C . ALA A 1 79 ? 18.984 72.688 13.062 1 89.25 79 ALA A C 1
ATOM 574 O O . ALA A 1 79 ? 19.953 72.125 13.516 1 89.25 79 ALA A O 1
ATOM 575 N N . LEU A 1 80 ? 17.797 72.125 12.789 1 91.94 80 LEU A N 1
ATOM 576 C CA . LEU A 1 80 ? 17.641 70.688 12.75 1 91.94 80 LEU A CA 1
ATOM 577 C C . LEU A 1 80 ? 17.219 70.188 11.359 1 91.94 80 LEU A C 1
ATOM 579 O O . LEU A 1 80 ? 16.516 70.938 10.648 1 91.94 80 LEU A O 1
ATOM 583 N N . ARG A 1 81 ? 17.688 69 10.992 1 91.88 81 ARG A N 1
ATOM 584 C CA . ARG A 1 81 ? 17.344 68.375 9.695 1 91.88 81 ARG A CA 1
ATOM 585 C C . ARG A 1 81 ? 16.656 67.062 9.867 1 91.88 81 ARG A C 1
ATOM 587 O O . ARG A 1 81 ? 17.078 66.25 10.688 1 91.88 81 ARG A O 1
ATOM 594 N N . ALA A 1 82 ? 15.555 66.875 9.148 1 93.12 82 ALA A N 1
ATOM 595 C CA . ALA A 1 82 ? 14.836 65.625 9.148 1 93.12 82 ALA A CA 1
ATOM 596 C C . ALA A 1 82 ? 14.945 64.938 7.797 1 93.12 82 ALA A C 1
ATOM 598 O O . ALA A 1 82 ? 14.852 65.562 6.75 1 93.12 82 ALA A O 1
ATOM 599 N N . ALA A 1 83 ? 15.305 63.656 7.84 1 91.56 83 ALA A N 1
ATOM 600 C CA . ALA A 1 83 ? 15.297 62.781 6.66 1 91.56 83 ALA A CA 1
ATOM 601 C C . ALA A 1 83 ? 14.117 61.812 6.699 1 91.56 83 ALA A C 1
ATOM 603 O O . ALA A 1 83 ? 14.008 61 7.621 1 91.56 83 ALA A O 1
ATOM 604 N N . LEU A 1 84 ? 13.203 61.906 5.75 1 91.81 84 LEU A N 1
ATOM 605 C CA . LEU A 1 84 ? 12.031 61.062 5.645 1 91.81 84 LEU A CA 1
ATOM 606 C C . LEU A 1 84 ? 12.219 60 4.562 1 91.81 84 LEU A C 1
ATOM 608 O O . LEU A 1 84 ? 12.445 60.344 3.396 1 91.81 84 LEU A O 1
ATOM 612 N N . THR A 1 85 ? 12.117 58.75 4.996 1 90.56 85 THR A N 1
ATOM 613 C CA . THR A 1 85 ? 12.164 57.656 4.027 1 90.56 85 THR A CA 1
ATOM 614 C C . THR A 1 85 ? 10.758 57.219 3.639 1 90.56 85 THR A C 1
ATOM 616 O O . THR A 1 85 ? 9.984 56.781 4.484 1 90.56 85 THR A O 1
ATOM 619 N N . VAL A 1 86 ? 10.422 57.375 2.35 1 88.69 86 VAL A N 1
ATOM 620 C CA . VAL A 1 86 ? 9.102 57.031 1.834 1 88.69 86 VAL A CA 1
ATOM 621 C C . VAL A 1 86 ? 9.219 55.875 0.844 1 88.69 86 VAL A C 1
ATOM 623 O O . VAL A 1 86 ? 10.102 55.875 -0.021 1 88.69 86 VAL A O 1
ATOM 626 N N . ARG A 1 87 ? 8.359 54.938 1.091 1 85.31 87 ARG A N 1
ATOM 627 C CA . ARG A 1 87 ? 8.312 53.812 0.155 1 85.31 87 ARG A CA 1
ATOM 628 C C . ARG A 1 87 ? 7.281 54.062 -0.94 1 85.31 87 ARG A C 1
ATOM 630 O O . ARG A 1 87 ? 6.121 54.344 -0.649 1 85.31 87 ARG A O 1
ATOM 637 N N . ARG A 1 88 ? 7.691 53.781 -2.244 1 73.94 88 ARG A N 1
ATOM 638 C CA . ARG A 1 88 ? 6.805 54 -3.381 1 73.94 88 ARG A CA 1
ATOM 639 C C . ARG A 1 88 ? 6.023 52.75 -3.721 1 73.94 88 ARG A C 1
ATOM 641 O O . ARG A 1 88 ? 6.508 51.625 -3.506 1 73.94 88 ARG A O 1
ATOM 648 N N . LYS A 1 89 ? 4.824 52.969 -4.023 1 68.44 89 LYS A N 1
ATOM 649 C CA . LYS A 1 89 ? 4.012 51.844 -4.488 1 68.44 89 LYS A CA 1
ATOM 650 C C . LYS A 1 89 ? 4.562 51.281 -5.793 1 68.44 89 LYS A C 1
ATOM 652 O O . LYS A 1 89 ? 4.961 52.031 -6.688 1 68.44 89 LYS A O 1
ATOM 657 N N . GLN A 1 90 ? 4.938 50 -5.918 1 56.91 90 GLN A N 1
ATOM 658 C CA . GLN A 1 90 ? 5.492 49.375 -7.117 1 56.91 90 GLN A CA 1
ATOM 659 C C . GLN A 1 90 ? 4.492 49.438 -8.273 1 56.91 90 GLN A C 1
ATOM 661 O O . GLN A 1 90 ? 4.875 49.656 -9.422 1 56.91 90 GLN A O 1
ATOM 666 N N . LYS A 1 91 ? 3.168 49.031 -8.016 1 53.28 91 LYS A N 1
ATOM 667 C CA . LYS A 1 91 ? 2.217 49 -9.117 1 53.28 91 LYS A CA 1
ATOM 668 C C . LYS A 1 91 ? 1.25 50.188 -9.062 1 53.28 91 LYS A C 1
ATOM 670 O O . LYS A 1 91 ? 0.458 50.281 -8.125 1 53.28 91 LYS A O 1
ATOM 675 N N . GLU A 1 92 ? 1.486 51.188 -9.773 1 49.97 92 GLU A N 1
ATOM 676 C CA . GLU A 1 92 ? 0.567 52.344 -9.812 1 49.97 92 GLU A CA 1
ATOM 677 C C . GLU A 1 92 ? -0.495 52.125 -10.898 1 49.97 92 GLU A C 1
ATOM 679 O O . GLU A 1 92 ? -0.173 51.812 -12.039 1 49.97 92 GLU A O 1
ATOM 684 N N . ASP A 1 93 ? -1.667 51.875 -10.422 1 50.91 93 ASP A N 1
ATOM 685 C CA . ASP A 1 93 ? -2.723 51.938 -11.43 1 50.91 93 ASP A CA 1
ATOM 686 C C . ASP A 1 93 ? -2.762 53.344 -12.086 1 50.91 93 ASP A C 1
ATOM 688 O O . ASP A 1 93 ? -2.215 54.281 -11.547 1 50.91 93 ASP A O 1
ATOM 692 N N . ILE A 1 94 ? -3.369 53.375 -13.328 1 43.84 94 ILE A N 1
ATOM 693 C CA . ILE A 1 94 ? -3.42 54.562 -14.148 1 43.84 94 ILE A CA 1
ATOM 694 C C . ILE A 1 94 ? -3.938 55.75 -13.312 1 43.84 94 ILE A C 1
ATOM 696 O O . ILE A 1 94 ? -3.424 56.875 -13.414 1 43.84 94 ILE A O 1
ATOM 700 N N . LYS A 1 95 ? -4.746 55.375 -12.438 1 45.19 95 LYS A N 1
ATOM 701 C CA . LYS A 1 95 ? -5.336 56.438 -11.625 1 45.19 95 LYS A CA 1
ATOM 702 C C . LYS A 1 95 ? -4.336 56.969 -10.594 1 45.19 95 LYS A C 1
ATOM 704 O O . LYS A 1 95 ? -4.277 58.156 -10.344 1 45.19 95 LYS A O 1
ATOM 709 N N . GLU A 1 96 ? -3.619 56.031 -10.203 1 53.09 96 GLU A N 1
ATOM 710 C CA . GLU A 1 96 ? -2.609 56.375 -9.203 1 53.09 96 GLU A CA 1
ATOM 711 C C . GLU A 1 96 ? -1.476 57.188 -9.828 1 53.09 96 GLU A C 1
ATOM 713 O O . GLU A 1 96 ? -0.953 58.125 -9.211 1 53.09 96 GLU A O 1
ATOM 718 N N . ALA A 1 97 ? -1.309 56.812 -11.039 1 53.91 97 ALA A N 1
ATOM 719 C CA . ALA A 1 97 ? -0.275 57.562 -11.766 1 53.91 97 ALA A CA 1
ATOM 720 C C . ALA A 1 97 ? -0.695 59 -12.008 1 53.91 97 ALA A C 1
ATOM 722 O O . ALA A 1 97 ? 0.112 59.938 -11.859 1 53.91 97 ALA A O 1
ATOM 723 N N . VAL A 1 98 ? -1.99 59.125 -12.359 1 45.47 98 VAL A N 1
ATOM 724 C CA . VAL A 1 98 ? -2.514 60.469 -12.617 1 45.47 98 VAL A CA 1
ATOM 725 C C . VAL A 1 98 ? -2.502 61.281 -11.328 1 45.47 98 VAL A C 1
ATOM 727 O O . VAL A 1 98 ? -2.117 62.438 -11.32 1 45.47 98 VAL A O 1
ATOM 730 N N . ALA A 1 99 ? -2.852 60.625 -10.305 1 53.56 99 ALA A N 1
ATOM 731 C CA . ALA A 1 99 ? -2.855 61.312 -9.016 1 53.56 99 ALA A CA 1
ATOM 732 C C . ALA A 1 99 ? -1.439 61.688 -8.602 1 53.56 99 ALA A C 1
ATOM 734 O O . ALA A 1 99 ? -1.227 62.781 -8.039 1 53.56 99 ALA A O 1
ATOM 735 N N . GLY A 1 100 ? -0.642 60.875 -8.93 1 55.75 100 GLY A N 1
ATOM 736 C CA . GLY A 1 100 ? 0.755 61.188 -8.656 1 55.75 100 GLY A CA 1
ATOM 737 C C . GLY A 1 100 ? 1.264 62.406 -9.414 1 55.75 100 GLY A C 1
ATOM 738 O O . GLY A 1 100 ? 2.012 63.219 -8.859 1 55.75 100 GLY A O 1
ATOM 739 N N . HIS A 1 101 ? 0.825 62.438 -10.664 1 51.56 101 HIS A N 1
ATOM 740 C CA . HIS A 1 101 ? 1.21 63.594 -11.484 1 51.56 101 HIS A CA 1
ATOM 741 C C . HIS A 1 101 ? 0.598 64.875 -10.953 1 51.56 101 HIS A C 1
ATOM 743 O O . HIS A 1 101 ? 1.26 65.938 -10.93 1 51.56 101 HIS A O 1
ATOM 749 N N . LEU A 1 102 ? -0.617 64.75 -10.562 1 49.31 102 LEU A N 1
ATOM 750 C CA . LEU A 1 102 ? -1.291 65.938 -10.023 1 49.31 102 LEU A CA 1
ATOM 751 C C . LEU A 1 102 ? -0.64 66.375 -8.719 1 49.31 102 LEU A C 1
ATOM 753 O O . LEU A 1 102 ? -0.484 67.562 -8.469 1 49.31 102 LEU A O 1
ATOM 757 N N . ASP A 1 103 ? -0.286 65.438 -7.941 1 57.78 103 ASP A N 1
ATOM 758 C CA . ASP A 1 103 ? 0.413 65.75 -6.699 1 57.78 103 ASP A CA 1
ATOM 759 C C . ASP A 1 103 ? 1.757 66.438 -6.98 1 57.78 103 ASP A C 1
ATOM 761 O O . ASP A 1 103 ? 2.146 67.375 -6.285 1 57.78 103 ASP A O 1
ATOM 765 N N . ALA A 1 104 ? 2.342 65.938 -7.973 1 56.25 104 ALA A N 1
ATOM 766 C CA . ALA A 1 104 ? 3.615 66.562 -8.367 1 56.25 104 ALA A CA 1
ATOM 767 C C . ALA A 1 104 ? 3.426 68 -8.82 1 56.25 104 ALA A C 1
ATOM 769 O O . ALA A 1 104 ? 4.234 68.875 -8.492 1 56.25 104 ALA A O 1
ATOM 770 N N . LEU A 1 105 ? 2.447 68.25 -9.641 1 51.97 105 LEU A N 1
ATOM 771 C CA . LEU A 1 105 ? 2.172 69.562 -10.125 1 51.97 105 LEU A CA 1
ATOM 772 C C . LEU A 1 105 ? 1.809 70.5 -8.969 1 51.97 105 LEU A C 1
ATOM 774 O O . LEU A 1 105 ? 2.23 71.688 -8.945 1 51.97 105 LEU A O 1
ATOM 778 N N . TRP A 1 106 ? 1.072 69.875 -8.133 1 50.62 106 TRP A N 1
ATOM 779 C CA . TRP A 1 106 ? 0.676 70.688 -7 1 50.62 106 TRP A CA 1
ATOM 780 C C . TRP A 1 106 ? 1.855 70.938 -6.066 1 50.62 106 TRP A C 1
ATOM 782 O O . TRP A 1 106 ? 1.914 72 -5.391 1 50.62 106 TRP A O 1
ATOM 792 N N . ASP A 1 107 ? 2.727 70.062 -6.047 1 56 107 ASP A N 1
ATOM 793 C CA . ASP A 1 107 ? 3.904 70.25 -5.207 1 56 107 ASP A CA 1
ATOM 794 C C . ASP A 1 107 ? 4.848 71.312 -5.801 1 56 107 ASP A C 1
ATOM 796 O O . ASP A 1 107 ? 5.758 71.75 -5.125 1 56 107 ASP A O 1
ATOM 800 N N . MET A 1 108 ? 4.961 71.438 -7.094 1 48.88 108 MET A N 1
ATOM 801 C CA . MET A 1 108 ? 5.723 72.562 -7.645 1 48.88 108 MET A CA 1
ATOM 802 C C . MET A 1 108 ? 5.324 73.875 -6.98 1 48.88 108 MET A C 1
ATOM 804 O O . MET A 1 108 ? 6.141 74.812 -6.867 1 48.88 108 MET A O 1
ATOM 808 N N . VAL A 1 109 ? 4.176 73.875 -6.641 1 43.84 109 VAL A N 1
ATOM 809 C CA . VAL A 1 109 ? 3.77 75.125 -5.988 1 43.84 109 VAL A CA 1
ATOM 810 C C . VAL A 1 109 ? 3.953 75 -4.48 1 43.84 109 VAL A C 1
ATOM 812 O O . VAL A 1 109 ? 3.625 75.875 -3.729 1 43.84 109 VAL A O 1
ATOM 815 N N . GLY A 1 110 ? 4.852 74.062 -3.951 1 47 110 GLY A N 1
ATOM 816 C CA . GLY A 1 110 ? 5.707 74.062 -2.775 1 47 110 GLY A CA 1
ATOM 817 C C . GLY A 1 110 ? 5.098 73.312 -1.602 1 47 110 GLY A C 1
ATOM 818 O O . GLY A 1 110 ? 5.742 73.125 -0.562 1 47 110 GLY A O 1
ATOM 819 N N . ARG A 1 111 ? 3.783 73 -1.131 1 58.12 111 ARG A N 1
ATOM 820 C CA . ARG A 1 111 ? 3.502 73 0.301 1 58.12 111 ARG A CA 1
ATOM 821 C C . ARG A 1 111 ? 2.742 71.688 0.687 1 58.12 111 ARG A C 1
ATOM 823 O O . ARG A 1 111 ? 1.85 71.75 1.537 1 58.12 111 ARG A O 1
ATOM 830 N N . ASN A 1 112 ? 3.07 70.5 0.289 1 75.19 112 ASN A N 1
ATOM 831 C CA . ASN A 1 112 ? 1.94 69.625 0.484 1 75.19 112 ASN A CA 1
ATOM 832 C C . ASN A 1 112 ? 2.188 68.625 1.636 1 75.19 112 ASN A C 1
ATOM 834 O O . ASN A 1 112 ? 1.242 68.125 2.225 1 75.19 112 ASN A O 1
ATOM 838 N N . VAL A 1 113 ? 3.422 68.25 2.039 1 88.94 113 VAL A N 1
ATOM 839 C CA . VAL A 1 113 ? 3.623 67.5 3.248 1 88.94 113 VAL A CA 1
ATOM 840 C C . VAL A 1 113 ? 4.254 68.375 4.336 1 88.94 113 VAL A C 1
ATOM 842 O O . VAL A 1 113 ? 5.387 68.812 4.184 1 88.94 113 VAL A O 1
ATOM 845 N N . VAL A 1 114 ? 3.586 68.562 5.371 1 92.31 114 VAL A N 1
ATOM 846 C CA . VAL A 1 114 ? 3.986 69.5 6.418 1 92.31 114 VAL A CA 1
ATOM 847 C C . VAL A 1 114 ? 4.344 68.75 7.688 1 92.31 114 VAL A C 1
ATOM 849 O O . VAL A 1 114 ? 3.621 67.812 8.086 1 92.31 114 VAL A O 1
ATOM 852 N N . LEU A 1 115 ? 5.461 69.125 8.266 1 94.94 115 LEU A N 1
ATOM 853 C CA . LEU A 1 115 ? 5.949 68.438 9.477 1 94.94 115 LEU A CA 1
ATOM 854 C C . LEU A 1 115 ? 6.051 69.438 10.625 1 94.94 115 LEU A C 1
ATOM 856 O O . LEU A 1 115 ? 6.273 70.625 10.398 1 94.94 115 LEU A O 1
ATOM 860 N N . GLU A 1 116 ? 5.879 68.938 11.789 1 95.19 116 GLU A N 1
ATOM 861 C CA . GLU A 1 116 ? 6.07 69.688 13.023 1 95.19 116 GLU A CA 1
ATOM 862 C C . GLU A 1 116 ? 6.738 68.875 14.094 1 95.19 116 GLU A C 1
ATOM 864 O O . GLU A 1 116 ? 6.281 67.75 14.383 1 95.19 116 GLU A O 1
ATOM 869 N N . LEU A 1 117 ? 7.816 69.375 14.609 1 95.25 117 LEU A N 1
ATOM 870 C CA . LEU A 1 117 ? 8.484 68.625 15.695 1 95.25 117 LEU A CA 1
ATOM 871 C C . LEU A 1 117 ? 7.863 69 17.047 1 95.25 117 LEU A C 1
ATOM 873 O O . LEU A 1 117 ? 7.488 70.125 17.281 1 95.25 117 LEU A O 1
ATOM 877 N N . ILE A 1 118 ? 7.746 68.062 17.828 1 95.69 118 ILE A N 1
ATOM 878 C CA . ILE A 1 118 ? 7.254 68.188 19.188 1 95.69 118 ILE A CA 1
ATOM 879 C C . ILE A 1 118 ? 8.32 67.75 20.188 1 95.69 118 ILE A C 1
ATOM 881 O O . ILE A 1 118 ? 8.828 66.625 20.109 1 95.69 118 ILE A O 1
ATOM 885 N N . SER A 1 119 ? 8.625 68.625 21.125 1 93.69 119 SER A N 1
ATOM 886 C CA . SER A 1 119 ? 9.68 68.375 22.109 1 93.69 119 SER A CA 1
ATOM 887 C C . SER A 1 119 ? 9.18 67.562 23.266 1 93.69 119 SER A C 1
ATOM 889 O O . SER A 1 119 ? 7.973 67.5 23.547 1 93.69 119 SER A O 1
ATOM 891 N N . THR A 1 120 ? 10.039 66.938 24.016 1 94.38 120 THR A N 1
ATOM 892 C CA . THR A 1 120 ? 9.734 66.188 25.25 1 94.38 120 THR A CA 1
ATOM 893 C C . THR A 1 120 ? 9.469 67.188 26.391 1 94.38 120 THR A C 1
ATOM 895 O O . THR A 1 120 ? 8.93 66.812 27.438 1 94.38 120 THR A O 1
ATOM 898 N N . LYS A 1 121 ? 9.781 68.438 26.109 1 92.94 121 LYS A N 1
ATOM 899 C CA . LYS A 1 121 ? 9.641 69.5 27.141 1 92.94 121 LYS A CA 1
ATOM 900 C C . LYS A 1 121 ? 8.383 70.312 26.922 1 92.94 121 LYS A C 1
ATOM 902 O O . LYS A 1 121 ? 7.797 70.312 25.828 1 92.94 121 LYS A O 1
ATOM 907 N N . ILE A 1 122 ? 8.031 71 27.953 1 92.94 122 ILE A N 1
ATOM 908 C CA . ILE A 1 122 ? 6.918 71.938 27.891 1 92.94 122 ILE A CA 1
ATOM 909 C C . ILE A 1 122 ? 7.43 73.375 28.031 1 92.94 122 ILE A C 1
ATOM 911 O O . ILE A 1 122 ? 8.492 73.625 28.625 1 92.94 122 ILE A O 1
ATOM 915 N N . HIS A 1 123 ? 6.66 74.25 27.562 1 89 123 HIS A N 1
ATOM 916 C CA . HIS A 1 123 ? 6.98 75.625 27.75 1 89 123 HIS A CA 1
ATOM 917 C C . HIS A 1 123 ? 6.762 76.062 29.188 1 89 123 HIS A C 1
ATOM 919 O O . HIS A 1 123 ? 5.711 75.812 29.781 1 89 123 HIS A O 1
ATOM 925 N N . PRO A 1 124 ? 7.68 76.75 29.75 1 85 124 PRO A N 1
ATOM 926 C CA . PRO A 1 124 ? 7.605 77.062 31.172 1 85 124 PRO A CA 1
ATOM 927 C C . PRO A 1 124 ? 6.422 77.938 31.516 1 85 124 PRO A C 1
ATOM 929 O O . PRO A 1 124 ? 5.852 77.875 32.594 1 85 124 PRO A O 1
ATOM 932 N N . ARG A 1 125 ? 5.992 78.75 30.609 1 87.88 125 ARG A N 1
ATOM 933 C CA . ARG A 1 125 ? 4.918 79.75 30.875 1 87.88 125 ARG A CA 1
ATOM 934 C C . ARG A 1 125 ? 3.561 79.125 30.5 1 87.88 125 ARG A C 1
ATOM 936 O O . ARG A 1 125 ? 2.621 79.188 31.297 1 87.88 125 ARG A O 1
ATOM 943 N N . THR A 1 126 ? 3.502 78.562 29.312 1 87.12 126 THR A N 1
ATOM 944 C CA . THR A 1 126 ? 2.209 78.125 28.797 1 87.12 126 THR A CA 1
ATOM 945 C C . THR A 1 126 ? 1.931 76.625 29.156 1 87.12 126 THR A C 1
ATOM 947 O O . THR A 1 126 ? 0.792 76.188 29.062 1 87.12 126 THR A O 1
ATOM 950 N N . LYS A 1 127 ? 2.814 76.062 29.562 1 87.94 127 LYS A N 1
ATOM 951 C CA . LYS A 1 127 ? 2.725 74.625 29.953 1 87.94 127 LYS A CA 1
ATOM 952 C C . LYS A 1 127 ? 2.254 73.75 28.797 1 87.94 127 LYS A C 1
ATOM 954 O O . LYS A 1 127 ? 1.718 72.688 29 1 87.94 127 LYS A O 1
ATOM 959 N N . LYS A 1 128 ? 2.418 74.375 27.656 1 90.06 128 LYS A N 1
ATOM 960 C CA . LYS A 1 128 ? 2.133 73.562 26.438 1 90.06 128 LYS A CA 1
ATOM 961 C C . LYS A 1 128 ? 3.408 73 25.844 1 90.06 128 LYS A C 1
ATOM 963 O O . LYS A 1 128 ? 4.508 73.5 26.094 1 90.06 128 LYS A O 1
ATOM 968 N N . PRO A 1 129 ? 3.205 71.875 25.156 1 91.31 129 PRO A N 1
ATOM 969 C CA . PRO A 1 129 ? 4.402 71.312 24.531 1 91.31 129 PRO A CA 1
ATOM 970 C C . PRO A 1 129 ? 5.094 72.25 23.578 1 91.31 129 PRO A C 1
ATOM 972 O O . PRO A 1 129 ? 4.422 73 22.844 1 91.31 129 PRO A O 1
ATOM 975 N N . MET A 1 130 ? 6.457 72.25 23.672 1 91.69 130 MET A N 1
ATOM 976 C CA . MET A 1 130 ? 7.203 73.062 22.719 1 91.69 130 MET A CA 1
ATOM 977 C C . MET A 1 130 ? 7.129 72.5 21.312 1 91.69 130 MET A C 1
ATOM 979 O O . MET A 1 130 ? 7.344 71.312 21.141 1 91.69 130 MET A O 1
ATOM 983 N N . GLN A 1 131 ? 6.754 73.312 20.375 1 92.81 131 GLN A N 1
ATOM 984 C CA . GLN A 1 131 ? 6.609 72.875 19 1 92.81 131 GLN A CA 1
ATOM 985 C C . GLN A 1 131 ? 7.441 73.75 18.047 1 92.81 131 GLN A C 1
ATOM 987 O O . GLN A 1 131 ? 7.664 74.938 18.312 1 92.81 131 GLN A O 1
ATOM 992 N N . SER A 1 132 ? 7.867 73.062 17.109 1 91.88 132 SER A N 1
ATOM 993 C CA . SER A 1 132 ? 8.547 73.812 16.062 1 91.88 132 SER A CA 1
ATOM 994 C C . SER A 1 132 ? 7.555 74.5 15.125 1 91.88 132 SER A C 1
ATOM 996 O O . SER A 1 132 ? 6.355 74.25 15.188 1 91.88 132 SER A O 1
ATOM 998 N N . GLY A 1 133 ? 8.094 75.375 14.305 1 89.31 133 GLY A N 1
ATOM 999 C CA . GLY A 1 133 ? 7.273 75.875 13.203 1 89.31 133 GLY A CA 1
ATOM 1000 C C . GLY A 1 133 ? 6.969 74.75 12.18 1 89.31 133 GLY A C 1
ATOM 1001 O O . GLY A 1 133 ? 7.594 73.688 12.18 1 89.31 133 GLY A O 1
ATOM 1002 N N . ARG A 1 134 ? 6.012 75 11.352 1 93.94 134 ARG A N 1
ATOM 1003 C CA . ARG A 1 134 ? 5.645 74.125 10.266 1 93.94 134 ARG A CA 1
ATOM 1004 C C . ARG A 1 134 ? 6.645 74.188 9.117 1 93.94 134 ARG A C 1
ATOM 1006 O O . ARG A 1 134 ? 7.035 75.312 8.711 1 93.94 134 ARG A O 1
ATOM 1013 N N . VAL A 1 135 ? 7.113 73 8.812 1 92.12 135 VAL A N 1
ATOM 1014 C CA . VAL A 1 135 ? 8.062 72.938 7.703 1 92.12 135 VAL A CA 1
ATOM 1015 C C . VAL A 1 135 ? 7.559 72 6.641 1 92.12 135 VAL A C 1
ATOM 1017 O O . VAL A 1 135 ? 6.957 70.938 6.965 1 92.12 135 VAL A O 1
ATOM 1020 N N . SER A 1 136 ? 7.777 72.312 5.41 1 89.56 136 SER A N 1
ATOM 1021 C CA . SER A 1 136 ? 7.391 71.438 4.305 1 89.56 136 SER A CA 1
ATOM 1022 C C . SER A 1 136 ? 8.594 70.688 3.748 1 89.56 136 SER A C 1
ATOM 1024 O O . SER A 1 136 ? 9.727 71.188 3.836 1 89.56 136 SER A O 1
ATOM 1026 N N . ILE A 1 137 ? 8.281 69.5 3.271 1 88.19 137 ILE A N 1
ATOM 1027 C CA . ILE A 1 137 ? 9.352 68.75 2.66 1 88.19 137 ILE A CA 1
ATOM 1028 C C . ILE A 1 137 ? 9.781 69.375 1.349 1 88.19 137 ILE A C 1
ATOM 1030 O O . ILE A 1 137 ? 8.977 70.062 0.684 1 88.19 137 ILE A O 1
ATOM 1034 N N . LYS A 1 138 ? 11.023 69.125 1.12 1 75.06 138 LYS A N 1
ATOM 1035 C CA . LYS A 1 138 ? 11.594 69.688 -0.096 1 75.06 138 LYS A CA 1
ATOM 1036 C C . LYS A 1 138 ? 11.688 68.625 -1.202 1 75.06 138 LYS A C 1
ATOM 1038 O O . LYS A 1 138 ? 11.805 67.438 -0.924 1 75.06 138 LYS A O 1
ATOM 1043 N N . ASP A 1 139 ? 11.555 68.938 -2.449 1 72.12 139 ASP A N 1
ATOM 1044 C CA . ASP A 1 139 ? 11.938 68.188 -3.66 1 72.12 139 ASP A CA 1
ATOM 1045 C C . ASP A 1 139 ? 11.008 67 -3.922 1 72.12 139 ASP A C 1
ATOM 1047 O O . ASP A 1 139 ? 11.422 66 -4.484 1 72.12 139 ASP A O 1
ATOM 1051 N N . TRP A 1 140 ? 9.82 67 -3.43 1 78.06 140 TRP A N 1
ATOM 1052 C CA . TRP A 1 140 ? 8.898 65.875 -3.703 1 78.06 140 TRP A CA 1
ATOM 1053 C C . TRP A 1 140 ? 8.719 65.688 -5.203 1 78.06 140 TRP A C 1
ATOM 1055 O O . TRP A 1 140 ? 8.75 64.562 -5.691 1 78.06 140 TRP A O 1
ATOM 1065 N N . CYS A 1 141 ? 8.609 66.812 -5.945 1 66.19 141 CYS A N 1
ATOM 1066 C CA . CYS A 1 141 ? 8.359 66.75 -7.383 1 66.19 141 CYS A CA 1
ATOM 1067 C C . CYS A 1 141 ? 9.625 66.375 -8.141 1 66.19 141 CYS A C 1
ATOM 1069 O O . CYS A 1 141 ? 9.562 65.625 -9.141 1 66.19 141 CYS A O 1
ATOM 1071 N N . GLN A 1 142 ? 10.664 66.812 -7.578 1 67.69 142 GLN A N 1
ATOM 1072 C CA . GLN A 1 142 ? 11.914 66.625 -8.289 1 67.69 142 GLN A CA 1
ATOM 1073 C C . GLN A 1 142 ? 12.336 65.125 -8.242 1 67.69 142 GLN A C 1
ATOM 1075 O O . GLN A 1 142 ? 13.016 64.625 -9.141 1 67.69 142 GLN A O 1
ATOM 1080 N N . LYS A 1 143 ? 11.891 64.5 -7.238 1 74.19 143 LYS A N 1
ATOM 1081 C CA . LYS A 1 143 ? 12.359 63.125 -7.07 1 74.19 143 LYS A CA 1
ATOM 1082 C C . LYS A 1 143 ? 11.336 62.125 -7.594 1 74.19 143 LYS A C 1
ATOM 1084 O O . LYS A 1 143 ? 11.422 60.938 -7.309 1 74.19 143 LYS A O 1
ATOM 1089 N N . ARG A 1 144 ? 10.484 62.531 -8.242 1 64.62 144 ARG A N 1
ATOM 1090 C CA . ARG A 1 144 ? 9.461 61.656 -8.805 1 64.62 144 ARG A CA 1
ATOM 1091 C C . ARG A 1 144 ? 10.078 60.656 -9.789 1 64.62 144 ARG A C 1
ATOM 1093 O O . ARG A 1 144 ? 9.609 59.531 -9.906 1 64.62 144 ARG A O 1
ATOM 1100 N N . GLY A 1 145 ? 11.094 61.094 -10.469 1 59 145 GLY A N 1
ATOM 1101 C CA . GLY A 1 145 ? 11.703 60.25 -11.477 1 59 145 GLY A CA 1
ATOM 1102 C C . GLY A 1 145 ? 12.773 59.344 -10.922 1 59 145 GLY A C 1
ATOM 1103 O O . GLY A 1 145 ? 13.438 58.625 -11.672 1 59 145 GLY A O 1
ATOM 1104 N N . ALA A 1 146 ? 12.922 59.406 -9.641 1 61.47 146 ALA A N 1
ATOM 1105 C CA . ALA A 1 146 ? 13.992 58.625 -9.07 1 61.47 146 ALA A CA 1
ATOM 1106 C C . ALA A 1 146 ? 13.664 57.125 -9.156 1 61.47 146 ALA A C 1
ATOM 1108 O O . ALA A 1 146 ? 12.508 56.719 -9.008 1 61.47 146 ALA A O 1
ATOM 1109 N N . LYS A 1 147 ? 14.688 56.438 -9.578 1 62.25 147 LYS A N 1
ATOM 1110 C CA . LYS A 1 147 ? 14.625 54.969 -9.727 1 62.25 147 LYS A CA 1
ATOM 1111 C C . LYS A 1 147 ? 14.789 54.281 -8.383 1 62.25 147 LYS A C 1
ATOM 1113 O O . LYS A 1 147 ? 15.531 54.75 -7.52 1 62.25 147 LYS A O 1
ATOM 1118 N N . GLY A 1 148 ? 13.836 53.438 -7.898 1 65.5 148 GLY A N 1
ATOM 1119 C CA . GLY A 1 148 ? 13.938 52.594 -6.711 1 65.5 148 GLY A CA 1
ATOM 1120 C C . GLY A 1 148 ? 12.664 52.562 -5.891 1 65.5 148 GLY A C 1
ATOM 1121 O O . GLY A 1 148 ? 11.789 53.438 -6.059 1 65.5 148 GLY A O 1
ATOM 1122 N N . ASP A 1 149 ? 12.648 51.719 -4.926 1 75.06 149 ASP A N 1
ATOM 1123 C CA . ASP A 1 149 ? 11.453 51.469 -4.121 1 75.06 149 ASP A CA 1
ATOM 1124 C C . ASP A 1 149 ? 11.406 52.406 -2.92 1 75.06 149 ASP A C 1
ATOM 1126 O O . ASP A 1 149 ? 10.336 52.625 -2.334 1 75.06 149 ASP A O 1
ATOM 1130 N N . HIS A 1 150 ? 12.547 53.094 -2.488 1 83.62 150 HIS A N 1
ATOM 1131 C CA . HIS A 1 150 ? 12.633 54 -1.346 1 83.62 150 HIS A CA 1
ATOM 1132 C C . HIS A 1 150 ? 13.172 55.375 -1.76 1 83.62 150 HIS A C 1
ATOM 1134 O O . HIS A 1 150 ? 14.148 55.438 -2.506 1 83.62 150 HIS A O 1
ATOM 1140 N N . VAL A 1 151 ? 12.508 56.406 -1.344 1 84.94 151 VAL A N 1
ATOM 1141 C CA . VAL A 1 151 ? 12.938 57.781 -1.618 1 84.94 151 VAL A CA 1
ATOM 1142 C C . VAL A 1 151 ? 13.109 58.562 -0.305 1 84.94 151 VAL A C 1
ATOM 1144 O O . VAL A 1 151 ? 12.266 58.438 0.592 1 84.94 151 VAL A O 1
ATOM 1147 N N . VAL A 1 152 ? 14.195 59.25 -0.2 1 88.44 152 VAL A N 1
ATOM 1148 C CA . VAL A 1 152 ? 14.469 60 1.01 1 88.44 152 VAL A CA 1
ATOM 1149 C C . VAL A 1 152 ? 14.211 61.5 0.746 1 88.44 152 VAL A C 1
ATOM 1151 O O . VAL A 1 152 ? 14.742 62.062 -0.217 1 88.44 152 VAL A O 1
ATOM 1154 N N . TYR A 1 153 ? 13.414 62.094 1.576 1 88.94 153 TYR A N 1
ATOM 1155 C CA . TYR A 1 153 ? 13.141 63.531 1.548 1 88.94 153 TYR A CA 1
ATOM 1156 C C . TYR A 1 153 ? 13.719 64.188 2.775 1 88.94 153 TYR A C 1
ATOM 1158 O O . TYR A 1 153 ? 14.023 63.562 3.779 1 88.94 153 TYR A O 1
ATOM 1166 N N . THR A 1 154 ? 13.875 65.5 2.611 1 89.44 154 THR A N 1
ATOM 1167 C CA . THR A 1 154 ? 14.477 66.25 3.732 1 89.44 154 THR A CA 1
ATOM 1168 C C . THR A 1 154 ? 13.625 67.438 4.117 1 89.44 154 THR A C 1
ATOM 1170 O O . THR A 1 154 ? 12.898 68 3.285 1 89.44 154 THR A O 1
ATOM 1173 N N . ALA A 1 155 ? 13.664 67.812 5.32 1 90.94 155 ALA A N 1
ATOM 1174 C CA . ALA A 1 155 ? 13.055 69 5.898 1 90.94 155 ALA A CA 1
ATOM 1175 C C . ALA A 1 155 ? 13.984 69.625 6.914 1 90.94 155 ALA A C 1
ATOM 1177 O O . ALA A 1 155 ? 14.672 68.938 7.668 1 90.94 155 ALA A O 1
ATOM 1178 N N . GLU A 1 156 ? 14 71 6.902 1 90.44 156 GLU A N 1
ATOM 1179 C CA . GLU A 1 156 ? 14.867 71.75 7.812 1 90.44 156 GLU A CA 1
ATOM 1180 C C . GLU A 1 156 ? 14.055 72.562 8.82 1 90.44 156 GLU A C 1
ATOM 1182 O O . GLU A 1 156 ? 13.164 73.312 8.445 1 90.44 156 GLU A O 1
ATOM 1187 N N . PHE A 1 157 ? 14.398 72.312 10.055 1 91.81 157 PHE A N 1
ATOM 1188 C CA . PHE A 1 157 ? 13.719 73 11.148 1 91.81 157 PHE A CA 1
ATOM 1189 C C . PHE A 1 157 ? 14.656 74 11.82 1 91.81 157 PHE A C 1
ATOM 1191 O O . PHE A 1 157 ? 15.867 73.75 11.859 1 91.81 157 PHE A O 1
ATOM 1198 N N . THR A 1 158 ? 14.039 75.125 12.305 1 89.62 158 THR A N 1
ATOM 1199 C CA . THR A 1 158 ? 14.719 76 13.219 1 89.62 158 THR A CA 1
ATOM 1200 C C . THR A 1 158 ? 14 76.062 14.562 1 89.62 158 THR A C 1
ATOM 1202 O O . THR A 1 158 ? 12.812 76.375 14.625 1 89.62 158 THR A O 1
ATOM 1205 N N . VAL A 1 159 ? 14.688 75.688 15.523 1 89.81 159 VAL A N 1
ATOM 1206 C CA . VAL A 1 159 ? 14.07 75.625 16.844 1 89.81 159 VAL A CA 1
ATOM 1207 C C . VAL A 1 159 ? 14.938 76.438 17.828 1 89.81 159 VAL A C 1
ATOM 1209 O O . VAL A 1 159 ? 16.078 76.75 17.531 1 89.81 159 VAL A O 1
ATOM 1212 N N . ASP A 1 160 ? 14.336 76.75 18.969 1 85.94 160 ASP A N 1
ATOM 1213 C CA . ASP A 1 160 ? 15.07 77.438 20.031 1 85.94 160 ASP A CA 1
ATOM 1214 C C . ASP A 1 160 ? 16.125 76.5 20.641 1 85.94 160 ASP A C 1
ATOM 1216 O O . ASP A 1 160 ? 15.961 75.25 20.656 1 85.94 160 ASP A O 1
ATOM 1220 N N . ALA A 1 161 ? 17.109 77.062 21.156 1 82.69 161 ALA A N 1
ATOM 1221 C CA . ALA A 1 161 ? 18.203 76.312 21.75 1 82.69 161 ALA A CA 1
ATOM 1222 C C . ALA A 1 161 ? 17.703 75.5 22.953 1 82.69 161 ALA A C 1
ATOM 1224 O O . ALA A 1 161 ? 18.266 74.438 23.266 1 82.69 161 ALA A O 1
ATOM 1225 N N . ASP A 1 162 ? 16.625 76 23.469 1 84.31 162 ASP A N 1
ATOM 1226 C CA . ASP A 1 162 ? 16.109 75.312 24.641 1 84.31 162 ASP A CA 1
ATOM 1227 C C . ASP A 1 162 ? 14.992 74.312 24.25 1 84.31 162 ASP A C 1
ATOM 1229 O O . ASP A 1 162 ? 14.242 73.875 25.109 1 84.31 162 ASP A O 1
ATOM 1233 N N . PHE A 1 163 ? 14.82 74 23.047 1 88.38 163 PHE A N 1
ATOM 1234 C CA . PHE A 1 163 ? 13.766 73.125 22.531 1 88.38 163 PHE A CA 1
ATOM 1235 C C . PHE A 1 163 ? 13.898 71.688 23.109 1 88.38 163 PHE A C 1
ATOM 1237 O O . PHE A 1 163 ? 12.891 71.062 23.391 1 88.38 163 PHE A O 1
ATOM 1244 N N . GLY A 1 164 ? 15.016 71.312 23.359 1 88.12 164 GLY A N 1
ATOM 1245 C CA . GLY A 1 164 ? 15.242 70 23.891 1 88.12 164 GLY A CA 1
ATOM 1246 C C . GLY A 1 164 ? 15.172 68.875 22.828 1 88.12 164 GLY A C 1
ATOM 1247 O O . GLY A 1 164 ? 15.43 69.188 21.641 1 88.12 164 GLY A O 1
ATOM 1248 N N . GLU A 1 165 ? 14.828 67.688 23.266 1 91.25 165 GLU A N 1
ATOM 1249 C CA . GLU A 1 165 ? 14.797 66.5 22.375 1 91.25 165 GLU A CA 1
ATOM 1250 C C . GLU A 1 165 ? 13.43 66.375 21.719 1 91.25 165 GLU A C 1
ATOM 1252 O O . GLU A 1 165 ? 12.398 66.438 22.391 1 91.25 165 GLU A O 1
ATOM 1257 N N . PRO A 1 166 ? 13.445 66.25 20.375 1 93.94 166 PRO A N 1
ATOM 1258 C CA . PRO A 1 166 ? 12.164 65.875 19.75 1 93.94 166 PRO A CA 1
ATOM 1259 C C . PRO A 1 166 ? 11.617 64.562 20.172 1 93.94 166 PRO A C 1
ATOM 1261 O O . PRO A 1 166 ? 12.305 63.531 20.047 1 93.94 166 PRO A O 1
ATOM 1264 N N . GLY A 1 167 ? 10.406 64.5 20.641 1 95.25 167 GLY A N 1
ATOM 1265 C CA . GLY A 1 167 ? 9.781 63.281 21.078 1 95.25 167 GLY A CA 1
ATOM 1266 C C . GLY A 1 167 ? 8.742 62.75 20.109 1 95.25 167 GLY A C 1
ATOM 1267 O O . GLY A 1 167 ? 8.414 61.562 20.125 1 95.25 167 GLY A O 1
ATOM 1268 N N . ALA A 1 168 ? 8.227 63.625 19.312 1 97 168 ALA A N 1
ATOM 1269 C CA . ALA A 1 168 ? 7.211 63.281 18.328 1 97 168 ALA A CA 1
ATOM 1270 C C . ALA A 1 168 ? 7.293 64.188 17.109 1 97 168 ALA A C 1
ATOM 1272 O O . ALA A 1 168 ? 7.938 65.25 17.141 1 97 168 ALA A O 1
ATOM 1273 N N . ILE A 1 169 ? 6.812 63.688 16.062 1 96.25 169 ILE A N 1
ATOM 1274 C CA . ILE A 1 169 ? 6.688 64.5 14.836 1 96.25 169 ILE A CA 1
ATOM 1275 C C . ILE A 1 169 ? 5.27 64.375 14.281 1 96.25 169 ILE A C 1
ATOM 1277 O O . ILE A 1 169 ? 4.719 63.25 14.227 1 96.25 169 ILE A O 1
ATOM 1281 N N . ALA A 1 170 ? 4.637 65.438 14.016 1 95.38 170 ALA A N 1
ATOM 1282 C CA . ALA A 1 170 ? 3.326 65.5 13.367 1 95.38 170 ALA A CA 1
ATOM 1283 C C . ALA A 1 170 ? 3.457 65.688 11.859 1 95.38 170 ALA A C 1
ATOM 1285 O O . ALA A 1 170 ? 4.211 66.562 11.414 1 95.38 170 ALA A O 1
ATOM 1286 N N . VAL A 1 171 ? 2.768 64.875 11.133 1 94.81 171 VAL A N 1
ATOM 1287 C CA . VAL A 1 171 ? 2.838 64.938 9.672 1 94.81 171 VAL A CA 1
ATOM 1288 C C . VAL A 1 171 ? 1.447 65.188 9.094 1 94.81 171 VAL A C 1
ATOM 1290 O O . VAL A 1 171 ? 0.491 64.438 9.438 1 94.81 171 VAL A O 1
ATOM 1293 N N . ALA A 1 172 ? 1.316 66.125 8.305 1 93.31 172 ALA A N 1
ATOM 1294 C CA . ALA A 1 172 ? 0.098 66.375 7.547 1 93.31 172 ALA A CA 1
ATOM 1295 C C . ALA A 1 172 ? 0.326 66.188 6.051 1 93.31 172 ALA A C 1
ATOM 1297 O O . ALA A 1 172 ? 1.217 66.812 5.461 1 93.31 172 ALA A O 1
ATOM 1298 N N . ASN A 1 173 ? -0.427 65.312 5.492 1 92.38 173 ASN A N 1
ATOM 1299 C CA . ASN A 1 173 ? -0.358 65 4.066 1 92.38 173 ASN A CA 1
ATOM 1300 C C . ASN A 1 173 ? -1.444 65.75 3.287 1 92.38 173 ASN A C 1
ATOM 1302 O O . ASN A 1 173 ? -2.596 65.312 3.256 1 92.38 173 ASN A O 1
ATOM 1306 N N . ARG A 1 174 ? -1.101 66.688 2.584 1 87.62 174 ARG A N 1
ATOM 1307 C CA . ARG A 1 174 ? -2.07 67.5 1.83 1 87.62 174 ARG A CA 1
ATOM 1308 C C . ARG A 1 174 ? -2.143 67 0.378 1 87.62 174 ARG A C 1
ATOM 1310 O O . ARG A 1 174 ? -2.797 67.625 -0.45 1 87.62 174 ARG A O 1
ATOM 1317 N N . HIS A 1 175 ? -1.429 65.938 0.14 1 83.88 175 HIS A N 1
ATOM 1318 C CA . HIS A 1 175 ? -1.581 65.312 -1.162 1 83.88 175 HIS A CA 1
ATOM 1319 C C . HIS A 1 175 ? -2.943 64.625 -1.288 1 83.88 175 HIS A C 1
ATOM 1321 O O . HIS A 1 175 ? -3.672 64.5 -0.301 1 83.88 175 HIS A O 1
ATOM 1327 N N . ASN A 1 176 ? -3.289 64.188 -2.473 1 79.31 176 ASN A N 1
ATOM 1328 C CA . ASN A 1 176 ? -4.559 63.531 -2.719 1 79.31 176 ASN A CA 1
ATOM 1329 C C . ASN A 1 176 ? -4.484 62.062 -2.34 1 79.31 176 ASN A C 1
ATOM 1331 O O . ASN A 1 176 ? -5.516 61.406 -2.129 1 79.31 176 ASN A O 1
ATOM 1335 N N . ARG A 1 177 ? -3.256 61.625 -2.264 1 83.56 177 ARG A N 1
ATOM 1336 C CA . ARG A 1 177 ? -3.105 60.188 -2.016 1 83.56 177 ARG A CA 1
ATOM 1337 C C . ARG A 1 177 ? -2.271 59.938 -0.765 1 83.56 177 ARG A C 1
ATOM 1339 O O . ARG A 1 177 ? -1.508 60.812 -0.335 1 83.56 177 ARG A O 1
ATOM 1346 N N . GLU A 1 178 ? -2.453 58.75 -0.312 1 88.94 178 GLU A N 1
ATOM 1347 C CA . GLU A 1 178 ? -1.644 58.312 0.825 1 88.94 178 GLU A CA 1
ATOM 1348 C C . GLU A 1 178 ? -0.237 57.938 0.385 1 88.94 178 GLU A C 1
ATOM 1350 O O . GLU A 1 178 ? -0 57.656 -0.797 1 88.94 178 GLU A O 1
ATOM 1355 N N . PHE A 1 179 ? 0.706 57.938 1.184 1 87.44 179 PHE A N 1
ATOM 1356 C CA . PHE A 1 179 ? 2.045 57.406 0.969 1 87.44 179 PHE A CA 1
ATOM 1357 C C . PHE A 1 179 ? 2.518 56.625 2.189 1 87.44 179 PHE A C 1
ATOM 1359 O O . PHE A 1 179 ? 2.02 56.844 3.297 1 87.44 179 PHE A O 1
ATOM 1366 N N . PHE A 1 180 ? 3.352 55.719 1.98 1 89.75 180 PHE A N 1
ATOM 1367 C CA . PHE A 1 180 ? 3.875 54.906 3.066 1 89.75 180 PHE A CA 1
ATOM 1368 C C . PHE A 1 180 ? 5.172 55.5 3.611 1 89.75 180 PHE A C 1
ATOM 1370 O O . PHE A 1 180 ? 6.164 55.594 2.889 1 89.75 180 PHE A O 1
ATOM 1377 N N . LEU A 1 181 ? 5.098 55.938 4.832 1 91.69 181 LEU A N 1
ATOM 1378 C CA . LEU A 1 181 ? 6.258 56.5 5.516 1 91.69 181 LEU A CA 1
ATOM 1379 C C . LEU A 1 181 ? 6.957 55.438 6.359 1 91.69 181 LEU A C 1
ATOM 1381 O O . LEU A 1 181 ? 6.379 54.906 7.316 1 91.69 181 LEU A O 1
ATOM 1385 N N . GLU A 1 182 ? 8.141 55.188 6.082 1 90.75 182 GLU A N 1
ATOM 1386 C CA . GLU A 1 182 ? 8.875 54.125 6.77 1 90.75 182 GLU A CA 1
ATOM 1387 C C . GLU A 1 182 ? 9.555 54.656 8.031 1 90.75 182 GLU A C 1
ATOM 1389 O O . GLU A 1 182 ? 9.422 54.062 9.102 1 90.75 182 GLU A O 1
ATOM 1394 N N . SER A 1 183 ? 10.312 55.75 7.832 1 92.38 183 SER A N 1
ATOM 1395 C CA . SER A 1 183 ? 11.055 56.25 8.977 1 92.38 183 SER A CA 1
ATOM 1396 C C . SER A 1 183 ? 11.375 57.75 8.805 1 92.38 183 SER A C 1
ATOM 1398 O O . SER A 1 183 ? 11.312 58.281 7.691 1 92.38 183 SER A O 1
ATOM 1400 N N . ILE A 1 184 ? 11.617 58.375 9.93 1 93.25 184 ILE A N 1
ATOM 1401 C CA . ILE A 1 184 ? 12.141 59.75 9.992 1 93.25 184 ILE A CA 1
ATOM 1402 C C . ILE A 1 184 ? 13.336 59.812 10.938 1 93.25 184 ILE A C 1
ATOM 1404 O O . ILE A 1 184 ? 13.297 59.219 12.031 1 93.25 184 ILE A O 1
ATOM 1408 N N . VAL A 1 185 ? 14.398 60.344 10.469 1 93.38 185 VAL A N 1
ATOM 1409 C CA . VAL A 1 185 ? 15.57 60.562 11.312 1 93.38 185 VAL A CA 1
ATOM 1410 C C . VAL A 1 185 ? 15.836 62.062 11.438 1 93.38 185 VAL A C 1
ATOM 1412 O O . VAL A 1 185 ? 15.93 62.781 10.438 1 93.38 185 VAL A O 1
ATOM 1415 N N . VAL A 1 186 ? 15.883 62.562 12.648 1 93.44 186 VAL A N 1
ATOM 1416 C CA . VAL A 1 186 ? 16.156 64 12.906 1 93.44 186 VAL A CA 1
ATOM 1417 C C . VAL A 1 186 ? 17.578 64.125 13.469 1 93.44 186 VAL A C 1
ATOM 1419 O O . VAL A 1 186 ? 17.938 63.469 14.438 1 93.44 186 VAL A O 1
ATOM 1422 N N . GLU A 1 187 ? 18.297 65 12.797 1 90.81 187 GLU A N 1
ATOM 1423 C CA . GLU A 1 187 ? 19.672 65.25 13.219 1 90.81 187 GLU A CA 1
ATOM 1424 C C . GLU A 1 187 ? 19.969 66.75 13.25 1 90.81 187 GLU A C 1
ATOM 1426 O O . GLU A 1 187 ? 19.25 67.562 12.625 1 90.81 187 GLU A O 1
ATOM 1431 N N . GLY A 1 188 ? 21 67.125 14.078 1 82.19 188 GLY A N 1
ATOM 1432 C CA . GLY A 1 188 ? 21.422 68.5 14.141 1 82.19 188 GLY A CA 1
ATOM 1433 C C . GLY A 1 188 ? 22.391 68.812 15.281 1 82.19 188 GLY A C 1
ATOM 1434 O O . GLY A 1 188 ? 22.484 68 16.234 1 82.19 188 GLY A O 1
ATOM 1435 N N . GLY A 1 189 ? 23.359 69.812 15.062 1 70.69 189 GLY A N 1
ATOM 1436 C CA . GLY A 1 189 ? 24.422 70.125 15.984 1 70.69 189 GLY A CA 1
ATOM 1437 C C . GLY A 1 189 ? 23.938 70.438 17.391 1 70.69 189 GLY A C 1
ATOM 1438 O O . GLY A 1 189 ? 24.688 70.312 18.359 1 70.69 189 GLY A O 1
ATOM 1439 N N . GLY A 1 190 ? 22.719 70.75 17.625 1 66.62 190 GLY A N 1
ATOM 1440 C CA . GLY A 1 190 ? 22.234 71.125 18.938 1 66.62 190 GLY A CA 1
ATOM 1441 C C . GLY A 1 190 ? 21.516 70 19.688 1 66.62 190 GLY A C 1
ATOM 1442 O O . GLY A 1 190 ? 21.078 70.188 20.812 1 66.62 190 GLY A O 1
ATOM 1443 N N . LEU A 1 191 ? 21.453 68.812 19.094 1 79.94 191 LEU A N 1
ATOM 1444 C CA . LEU A 1 191 ? 20.797 67.688 19.797 1 79.94 191 LEU A CA 1
ATOM 1445 C C . LEU A 1 191 ? 21.797 66.938 20.641 1 79.94 191 LEU A C 1
ATOM 1447 O O . LEU A 1 191 ? 22.656 66.25 20.094 1 79.94 191 LEU A O 1
ATOM 1451 N N . PRO A 1 192 ? 21.797 67.062 21.875 1 70.38 192 PRO A N 1
ATOM 1452 C CA . PRO A 1 192 ? 22.75 66.375 22.75 1 70.38 192 PRO A CA 1
ATOM 1453 C C . PRO A 1 192 ? 22.688 64.875 22.625 1 70.38 192 PRO A C 1
ATOM 1455 O O . PRO A 1 192 ? 23.703 64.188 22.844 1 70.38 192 PRO A O 1
ATOM 1458 N N . CYS A 1 193 ? 21.547 64.312 22.312 1 77.06 193 CYS A N 1
ATOM 1459 C CA . CYS A 1 193 ? 21.375 62.875 22.359 1 77.06 193 CYS A CA 1
ATOM 1460 C C . CYS A 1 193 ? 21.719 62.25 21.016 1 77.06 193 CYS A C 1
ATOM 1462 O O . CYS A 1 193 ? 21.594 61.062 20.828 1 77.06 193 CYS A O 1
ATOM 1464 N N . GLY A 1 194 ? 22.25 62.969 20.094 1 82.69 194 GLY A N 1
ATOM 1465 C CA . GLY A 1 194 ? 22.469 62.438 18.766 1 82.69 194 GLY A CA 1
ATOM 1466 C C . GLY A 1 194 ? 21.219 62.375 17.922 1 82.69 194 GLY A C 1
ATOM 1467 O O . GLY A 1 194 ? 20.203 63 18.266 1 82.69 194 GLY A O 1
ATOM 1468 N N . PRO A 1 195 ? 21.281 61.562 16.891 1 90.31 195 PRO A N 1
ATOM 1469 C CA . PRO A 1 195 ? 20.109 61.469 16 1 90.31 195 PRO A CA 1
ATOM 1470 C C . PRO A 1 195 ? 18.906 60.812 16.672 1 90.31 195 PRO A C 1
ATOM 1472 O O . PRO A 1 195 ? 19.062 59.844 17.406 1 90.31 195 PRO A O 1
ATOM 1475 N N . VAL A 1 196 ? 17.75 61.406 16.469 1 93.44 196 VAL A N 1
ATOM 1476 C CA . VAL A 1 196 ? 16.484 60.875 16.969 1 93.44 196 VAL A CA 1
ATOM 1477 C C . VAL A 1 196 ? 15.773 60.125 15.859 1 93.44 196 VAL A C 1
ATOM 1479 O O . VAL A 1 196 ? 15.562 60.656 14.773 1 93.44 196 VAL A O 1
ATOM 1482 N N . HIS A 1 197 ? 15.406 58.875 16.203 1 93.12 197 HIS A N 1
ATOM 1483 C CA . HIS A 1 197 ? 14.812 58 15.203 1 93.12 197 HIS A CA 1
ATOM 1484 C C . HIS A 1 197 ? 13.32 57.844 15.43 1 93.12 197 HIS A C 1
ATOM 1486 O O . HIS A 1 197 ? 12.867 57.719 16.562 1 93.12 197 HIS A O 1
ATOM 1492 N N . PHE A 1 198 ? 12.555 57.906 14.336 1 93.69 198 PHE A N 1
ATOM 1493 C CA . PHE A 1 198 ? 11.125 57.656 14.32 1 93.69 198 PHE A CA 1
ATOM 1494 C C . PHE A 1 198 ? 10.805 56.5 13.375 1 93.69 198 PHE A C 1
ATOM 1496 O O . PHE A 1 198 ? 10.812 56.656 12.156 1 93.69 198 PHE A O 1
ATOM 1503 N N . ALA A 1 199 ? 10.523 55.344 14.031 1 90 199 ALA A N 1
ATOM 1504 C CA . ALA A 1 199 ? 10.055 54.219 13.234 1 90 199 ALA A CA 1
ATOM 1505 C C . ALA A 1 199 ? 8.57 54.344 12.898 1 90 199 ALA A C 1
ATOM 1507 O O . ALA A 1 199 ? 7.711 54.062 13.742 1 90 199 ALA A O 1
ATOM 1508 N N . CYS A 1 200 ? 8.227 54.719 11.688 1 91.94 200 CYS A N 1
ATOM 1509 C CA . CYS A 1 200 ? 6.855 55.062 11.328 1 91.94 200 CYS A CA 1
ATOM 1510 C C . CYS A 1 200 ? 6.133 53.875 10.734 1 91.94 200 CYS A C 1
ATOM 1512 O O . CYS A 1 200 ? 5.129 53.406 11.289 1 91.94 200 CYS A O 1
ATOM 1514 N N . ASN A 1 201 ? 6.691 53.25 9.664 1 88.75 201 ASN A N 1
ATOM 1515 C CA . ASN A 1 201 ? 6.09 52.125 8.953 1 88.75 201 ASN A CA 1
ATOM 1516 C C . ASN A 1 201 ? 4.566 52.25 8.93 1 88.75 201 ASN A C 1
ATOM 1518 O O . ASN A 1 201 ? 3.869 51.312 9.375 1 88.75 201 ASN A O 1
ATOM 1522 N N . SER A 1 202 ? 4.109 53.281 8.344 1 92.38 202 SER A N 1
ATOM 1523 C CA . SER A 1 202 ? 2.684 53.594 8.367 1 92.38 202 SER A CA 1
ATOM 1524 C C . SER A 1 202 ? 2.25 54.344 7.105 1 92.38 202 SER A C 1
ATOM 1526 O O . SER A 1 202 ? 3.021 55.094 6.535 1 92.38 202 SER A O 1
ATOM 1528 N N . TRP A 1 203 ? 1.025 54.094 6.789 1 91.31 203 TRP A N 1
ATOM 1529 C CA . TRP A 1 203 ? 0.4 54.875 5.715 1 91.31 203 TRP A CA 1
ATOM 1530 C C . TRP A 1 203 ? -0.111 56.219 6.223 1 91.31 203 TRP A C 1
ATOM 1532 O O . TRP A 1 203 ? -0.894 56.25 7.172 1 91.31 203 TRP A O 1
ATOM 1542 N N . VAL A 1 204 ? 0.368 57.25 5.645 1 93.06 204 VAL A N 1
ATOM 1543 C CA . VAL A 1 204 ? -0.104 58.562 5.988 1 93.06 204 VAL A CA 1
ATOM 1544 C C . VAL A 1 204 ? -1.194 59 5.008 1 93.06 204 VAL A C 1
ATOM 1546 O O . VAL A 1 204 ? -0.922 59.219 3.828 1 93.06 204 VAL A O 1
ATOM 1549 N N . GLN A 1 205 ? -2.357 59.156 5.562 1 91.81 205 GLN A N 1
ATOM 1550 C CA . GLN A 1 205 ? -3.523 59.469 4.738 1 91.81 205 GLN A CA 1
ATOM 1551 C C . GLN A 1 205 ? -3.578 60.938 4.383 1 91.81 205 GLN A C 1
ATOM 1553 O O . GLN A 1 205 ? -3.021 61.781 5.098 1 91.81 205 GLN A O 1
ATOM 1558 N N . SER A 1 206 ? -4.336 61.219 3.262 1 90.38 206 SER A N 1
ATOM 1559 C CA . SER A 1 206 ? -4.574 62.594 2.877 1 90.38 206 SER A CA 1
ATOM 1560 C C . SER A 1 206 ? -5.465 63.312 3.891 1 90.38 206 SER A C 1
ATOM 1562 O O . SER A 1 206 ? -6.391 62.719 4.438 1 90.38 206 SER A O 1
ATOM 1564 N N . THR A 1 207 ? -5.188 64.562 4.086 1 89.81 207 THR A N 1
ATOM 1565 C CA . THR A 1 207 ? -5.98 65.312 5.016 1 89.81 207 THR A CA 1
ATOM 1566 C C . THR A 1 207 ? -7.43 65.438 4.543 1 89.81 207 THR A C 1
ATOM 1568 O O . THR A 1 207 ? -8.32 65.812 5.32 1 89.81 207 THR A O 1
ATOM 1571 N N . ARG A 1 208 ? -7.656 65.125 3.289 1 86.88 208 ARG A N 1
ATOM 1572 C CA . ARG A 1 208 ? -9.016 65.062 2.764 1 86.88 208 ARG A CA 1
ATOM 1573 C C . ARG A 1 208 ? -9.789 63.875 3.34 1 86.88 208 ARG A C 1
ATOM 1575 O O . ARG A 1 208 ? -10.992 64 3.588 1 86.88 208 ARG A O 1
ATOM 1582 N N . GLU A 1 209 ? -9.062 62.875 3.512 1 88.69 209 GLU A N 1
ATOM 1583 C CA . GLU A 1 209 ? -9.672 61.656 4.047 1 88.69 209 GLU A CA 1
ATOM 1584 C C . GLU A 1 209 ? -9.688 61.656 5.57 1 88.69 209 GLU A C 1
ATOM 1586 O O . GLU A 1 209 ? -10.68 61.281 6.191 1 88.69 209 GLU A O 1
ATOM 1591 N N . LEU A 1 210 ? -8.602 62.031 6.137 1 89.25 210 LEU A N 1
ATOM 1592 C CA . LEU A 1 210 ? -8.461 62.156 7.582 1 89.25 210 LEU A CA 1
ATOM 1593 C C . LEU A 1 210 ? -7.875 63.531 7.941 1 89.25 210 LEU A C 1
ATOM 1595 O O . LEU A 1 210 ? -6.66 63.719 7.871 1 89.25 210 LEU A O 1
ATOM 1599 N N . PRO A 1 211 ? -8.633 64.312 8.43 1 86.06 211 PRO A N 1
ATOM 1600 C CA . PRO A 1 211 ? -8.188 65.688 8.656 1 86.06 211 PRO A CA 1
ATOM 1601 C C . PRO A 1 211 ? -7.176 65.812 9.797 1 86.06 211 PRO A C 1
ATOM 1603 O O . PRO A 1 211 ? -6.457 66.812 9.891 1 86.06 211 PRO A O 1
ATOM 1606 N N . THR A 1 212 ? -7.074 64.875 10.562 1 86.62 212 THR A N 1
ATOM 1607 C CA . THR A 1 212 ? -6.152 65 11.695 1 86.62 212 THR A CA 1
ATOM 1608 C C . THR A 1 212 ? -4.723 64.688 11.242 1 86.62 212 THR A C 1
ATOM 1610 O O . THR A 1 212 ? -4.508 63.906 10.297 1 86.62 212 THR A O 1
ATOM 1613 N N . LYS A 1 213 ? -3.705 65.312 11.898 1 91.31 213 LYS A N 1
ATOM 1614 C CA . LYS A 1 213 ? -2.297 65.062 11.633 1 91.31 213 LYS A CA 1
ATOM 1615 C C . LYS A 1 213 ? -1.894 63.688 12.156 1 91.31 213 LYS A C 1
ATOM 1617 O O . LYS A 1 213 ? -2.387 63.25 13.203 1 91.31 213 LYS A O 1
ATOM 1622 N N . ARG A 1 214 ? -1.029 63.094 11.383 1 94.62 214 ARG A N 1
ATOM 1623 C CA . ARG A 1 214 ? -0.475 61.844 11.844 1 94.62 214 ARG A CA 1
ATOM 1624 C C . ARG A 1 214 ? 0.708 62.062 12.781 1 94.62 214 ARG A C 1
ATOM 1626 O O . ARG A 1 214 ? 1.644 62.781 12.445 1 94.62 214 ARG A O 1
ATOM 1633 N N . VAL A 1 215 ? 0.646 61.438 13.914 1 95.19 215 VAL A N 1
ATOM 1634 C CA . VAL A 1 215 ? 1.699 61.625 14.906 1 95.19 215 VAL A CA 1
ATOM 1635 C C . VAL A 1 215 ? 2.596 60.375 14.953 1 95.19 215 VAL A C 1
ATOM 1637 O O . VAL A 1 215 ? 2.104 59.25 14.977 1 95.19 215 VAL A O 1
ATOM 1640 N N . PHE A 1 216 ? 3.914 60.594 14.93 1 95.94 216 PHE A N 1
ATOM 1641 C CA . PHE A 1 216 ? 4.906 59.531 15.125 1 95.94 216 PHE A CA 1
ATOM 1642 C C . PHE A 1 216 ? 5.793 59.844 16.328 1 95.94 216 PHE A C 1
ATOM 1644 O O . PHE A 1 216 ? 6.289 60.969 16.453 1 95.94 216 PHE A O 1
ATOM 1651 N N . PHE A 1 217 ? 5.953 58.906 17.188 1 96.81 217 PHE A N 1
ATOM 1652 C CA . PHE A 1 217 ? 6.809 59.062 18.359 1 96.81 217 PHE A CA 1
ATOM 1653 C C . PHE A 1 217 ? 8.211 58.531 18.078 1 96.81 217 PHE A C 1
ATOM 1655 O O . PHE A 1 217 ? 8.391 57.656 17.234 1 96.81 217 PHE A O 1
ATOM 1662 N N . SER A 1 218 ? 9.172 59.062 18.812 1 94.75 218 SER A N 1
ATOM 1663 C CA . SER A 1 218 ? 10.516 58.5 18.719 1 94.75 218 SER A CA 1
ATOM 1664 C C . SER A 1 218 ? 10.547 57.062 19.172 1 94.75 218 SER A C 1
ATOM 1666 O O . SER A 1 218 ? 9.633 56.594 19.859 1 94.75 218 SER A O 1
ATOM 1668 N N . ASN A 1 219 ? 11.578 56.375 18.828 1 93.38 219 ASN A N 1
ATOM 1669 C CA . ASN A 1 219 ? 11.656 54.969 19.125 1 93.38 219 ASN A CA 1
ATOM 1670 C C . ASN A 1 219 ? 12.086 54.719 20.578 1 93.38 219 ASN A C 1
ATOM 1672 O O . ASN A 1 219 ? 12.383 53.562 20.953 1 93.38 219 ASN A O 1
ATOM 1676 N N . LYS A 1 220 ? 12.109 55.75 21.391 1 94.5 220 LYS A N 1
ATOM 1677 C CA . LYS A 1 220 ? 12.398 55.594 22.812 1 94.5 220 LYS A CA 1
ATOM 1678 C C . LYS A 1 220 ? 11.172 55.094 23.578 1 94.5 220 LYS A C 1
ATOM 1680 O O . LYS A 1 220 ? 10.109 55.719 23.516 1 94.5 220 LYS A O 1
ATOM 1685 N N . PRO A 1 221 ? 11.328 54 24.297 1 96.5 221 PRO A N 1
ATOM 1686 C CA . PRO A 1 221 ? 10.18 53.469 25.047 1 96.5 221 PRO A CA 1
ATOM 1687 C C . PRO A 1 221 ? 9.969 54.219 26.375 1 96.5 221 PRO A C 1
ATOM 1689 O O . PRO A 1 221 ? 10.938 54.562 27.047 1 96.5 221 PRO A O 1
ATOM 1692 N N . TYR A 1 222 ? 8.695 54.5 26.688 1 97.06 222 TYR A N 1
ATOM 1693 C CA . TYR A 1 222 ? 8.32 55.094 27.953 1 97.06 222 TYR A CA 1
ATOM 1694 C C . TYR A 1 222 ? 7.121 54.375 28.562 1 97.06 222 TYR A C 1
ATOM 1696 O O . TYR A 1 222 ? 6.078 54.25 27.922 1 97.06 222 TYR A O 1
ATOM 1704 N N . LEU A 1 223 ? 7.312 53.969 29.781 1 97.31 223 LEU A N 1
ATOM 1705 C CA . LEU A 1 223 ? 6.113 53.625 30.547 1 97.31 223 LEU A CA 1
ATOM 1706 C C . LEU A 1 223 ? 5.211 54.844 30.703 1 97.31 223 LEU A C 1
ATOM 1708 O O . LEU A 1 223 ? 5.676 56 30.609 1 97.31 223 LEU A O 1
ATOM 1712 N N . PRO A 1 224 ? 3.973 54.594 30.922 1 96.75 224 PRO A N 1
ATOM 1713 C CA . PRO A 1 224 ? 3.074 55.719 31.078 1 96.75 224 PRO A CA 1
ATOM 1714 C C . PRO A 1 224 ? 3.545 56.719 32.156 1 96.75 224 PRO A C 1
ATOM 1716 O O . PRO A 1 224 ? 3.488 57.938 31.938 1 96.75 224 PRO A O 1
ATOM 1719 N N . SER A 1 225 ? 4.137 56.281 33.25 1 95.31 225 SER A N 1
ATOM 1720 C CA . SER A 1 225 ? 4.59 57.125 34.344 1 95.31 225 SER A CA 1
ATOM 1721 C C . SER A 1 225 ? 5.863 57.875 33.969 1 95.31 225 SER A C 1
ATOM 1723 O O . SER A 1 225 ? 6.188 58.906 34.562 1 95.31 225 SER A O 1
ATOM 1725 N N . GLU A 1 226 ? 6.496 57.375 32.938 1 95.88 226 GLU A N 1
ATOM 1726 C CA . GLU A 1 226 ? 7.773 57.938 32.531 1 95.88 226 GLU A CA 1
ATOM 1727 C C . GLU A 1 226 ? 7.621 58.844 31.312 1 95.88 226 GLU A C 1
ATOM 1729 O O . GLU A 1 226 ? 8.609 59.375 30.797 1 95.88 226 GLU A O 1
ATOM 1734 N N . THR A 1 227 ? 6.418 59.062 30.906 1 97 227 THR A N 1
ATOM 1735 C CA . THR A 1 227 ? 6.191 59.875 29.703 1 97 227 THR A CA 1
ATOM 1736 C C . THR A 1 227 ? 6.652 61.312 29.922 1 97 227 THR A C 1
ATOM 1738 O O . THR A 1 227 ? 6.238 61.969 30.875 1 97 227 THR A O 1
ATOM 1741 N N . PRO A 1 228 ? 7.457 61.781 29 1 96 228 PRO A N 1
ATOM 1742 C CA . PRO A 1 228 ? 7.848 63.188 29.109 1 96 228 PRO A CA 1
ATOM 1743 C C . PRO A 1 228 ? 6.652 64.125 29.062 1 96 228 PRO A C 1
ATOM 1745 O O . PRO A 1 228 ? 5.707 63.906 28.297 1 96 228 PRO A O 1
ATOM 1748 N N . PRO A 1 229 ? 6.719 65.188 29.828 1 95.06 229 PRO A N 1
ATOM 1749 C CA . PRO A 1 229 ? 5.57 66.125 29.922 1 95.06 229 PRO A CA 1
ATOM 1750 C C . PRO A 1 229 ? 5.113 66.625 28.562 1 95.06 229 PRO A C 1
ATOM 1752 O O . PRO A 1 229 ? 3.91 66.812 28.344 1 95.06 229 PRO A O 1
ATOM 1755 N N . GLY A 1 230 ? 6.051 66.812 27.719 1 95.44 230 GLY A N 1
ATOM 1756 C CA . GLY A 1 230 ? 5.703 67.375 26.422 1 95.44 230 GLY A CA 1
ATOM 1757 C C . GLY A 1 230 ? 4.973 66.375 25.531 1 95.44 230 GLY A C 1
ATOM 1758 O O . GLY A 1 230 ? 4.379 66.75 24.516 1 95.44 230 GLY A O 1
ATOM 1759 N N . LEU A 1 231 ? 4.891 65.125 25.875 1 96.75 231 LEU A N 1
ATOM 1760 C CA . LEU A 1 231 ? 4.316 64.125 25.031 1 96.75 231 LEU A CA 1
ATOM 1761 C C . LEU A 1 231 ? 3.047 63.531 25.641 1 96.75 231 LEU A C 1
ATOM 1763 O O . LEU A 1 231 ? 2.34 62.75 25.016 1 96.75 231 LEU A O 1
ATOM 1767 N N . ARG A 1 232 ? 2.678 63.875 26.859 1 95.88 232 ARG A N 1
ATOM 1768 C CA . ARG A 1 232 ? 1.589 63.25 27.609 1 95.88 232 ARG A CA 1
ATOM 1769 C C . ARG A 1 232 ? 0.254 63.438 26.906 1 95.88 232 ARG A C 1
ATOM 1771 O O . ARG A 1 232 ? -0.506 62.5 26.734 1 95.88 232 ARG A O 1
ATOM 1778 N N . GLU A 1 233 ? 0.028 64.688 26.516 1 94.38 233 GLU A N 1
ATOM 1779 C CA . GLU A 1 233 ? -1.244 64.938 25.859 1 94.38 233 GLU A CA 1
ATOM 1780 C C . GLU A 1 233 ? -1.337 64.25 24.516 1 94.38 233 GLU A C 1
ATOM 1782 O O . GLU A 1 233 ? -2.402 63.75 24.141 1 94.38 233 GLU A O 1
ATOM 1787 N N . LEU A 1 234 ? -0.301 64.25 23.844 1 95.44 234 LEU A N 1
ATOM 1788 C CA . LEU A 1 234 ? -0.271 63.594 22.547 1 95.44 234 LEU A CA 1
ATOM 1789 C C . LEU A 1 234 ? -0.443 62.094 22.672 1 95.44 234 LEU A C 1
ATOM 1791 O O . LEU A 1 234 ? -1.085 61.469 21.828 1 95.44 234 LEU A O 1
ATOM 1795 N N . ARG A 1 235 ? 0.23 61.5 23.641 1 96.69 235 ARG A N 1
ATOM 1796 C CA . ARG A 1 235 ? 0.091 60.062 23.922 1 96.69 235 ARG A CA 1
ATOM 1797 C C . ARG A 1 235 ? -1.372 59.688 24.141 1 96.69 235 ARG A C 1
ATOM 1799 O O . ARG A 1 235 ? -1.864 58.75 23.547 1 96.69 235 ARG A O 1
ATOM 1806 N N . GLU A 1 236 ? -2.088 60.438 24.922 1 96.25 236 GLU A N 1
ATOM 1807 C CA . GLU A 1 236 ? -3.49 60.188 25.234 1 96.25 236 GLU A CA 1
ATOM 1808 C C . GLU A 1 236 ? -4.383 60.406 24.016 1 96.25 236 GLU A C 1
ATOM 1810 O O . GLU A 1 236 ? -5.32 59.656 23.781 1 96.25 236 GLU A O 1
ATOM 1815 N N . LYS A 1 237 ? -4.094 61.438 23.344 1 95.56 237 LYS A N 1
ATOM 1816 C CA . LYS A 1 237 ? -4.898 61.781 22.172 1 95.56 237 LYS A CA 1
ATOM 1817 C C . LYS A 1 237 ? -4.801 60.688 21.109 1 95.56 237 LYS A C 1
ATOM 1819 O O . LYS A 1 237 ? -5.809 60.312 20.5 1 95.56 237 LYS A O 1
ATOM 1824 N N . GLU A 1 238 ? -3.596 60.25 20.875 1 95.56 238 GLU A N 1
ATOM 1825 C CA . GLU A 1 238 ? -3.396 59.188 19.891 1 95.56 238 GLU A CA 1
ATO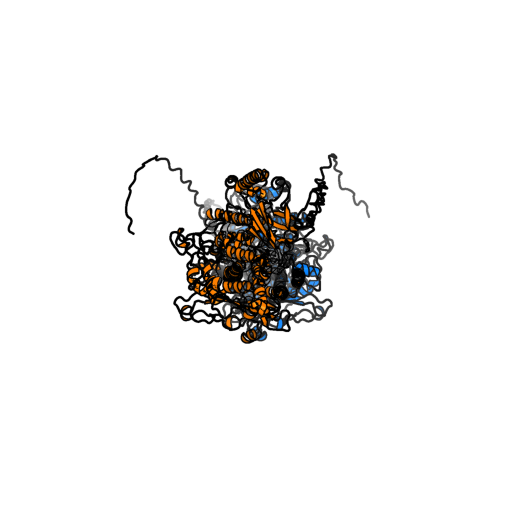M 1826 C C . GLU A 1 238 ? -4.188 57.938 20.25 1 95.56 238 GLU A C 1
ATOM 1828 O O . GLU A 1 238 ? -4.816 57.312 19.391 1 95.56 238 GLU A O 1
ATOM 1833 N N . LEU A 1 239 ? -4.184 57.5 21.5 1 97.12 239 LEU A N 1
ATOM 1834 C CA . LEU A 1 239 ? -4.906 56.312 21.953 1 97.12 239 LEU A CA 1
ATOM 1835 C C . LEU A 1 239 ? -6.414 56.5 21.812 1 97.12 239 LEU A C 1
ATOM 1837 O O . LEU A 1 239 ? -7.129 55.594 21.438 1 97.12 239 LEU A O 1
ATOM 1841 N N . LYS A 1 240 ? -6.867 57.688 22.109 1 96 240 LYS A N 1
ATOM 1842 C CA . LYS A 1 240 ? -8.289 58 21.953 1 96 240 LYS A CA 1
ATOM 1843 C C . LYS A 1 240 ? -8.719 57.875 20.5 1 96 240 LYS A C 1
ATOM 1845 O O . LYS A 1 240 ? -9.797 57.375 20.203 1 96 240 LYS A O 1
ATOM 1850 N N . ASP A 1 241 ? -7.906 58.375 19.641 1 94.06 241 ASP A N 1
ATOM 1851 C CA . ASP A 1 241 ? -8.195 58.281 18.219 1 94.06 241 ASP A CA 1
ATOM 1852 C C . ASP A 1 241 ? -8.258 56.844 17.75 1 94.06 241 ASP A C 1
ATOM 1854 O O . ASP A 1 241 ? -9.094 56.5 16.906 1 94.06 241 ASP A O 1
ATOM 1858 N N . LEU A 1 242 ? -7.371 56.031 18.25 1 96.12 242 LEU A N 1
ATOM 1859 C CA . LEU A 1 242 ? -7.32 54.625 17.844 1 96.12 242 LEU A CA 1
ATOM 1860 C C . LEU A 1 242 ? -8.523 53.844 18.391 1 96.12 242 LEU A C 1
ATOM 1862 O O . LEU A 1 242 ? -8.969 52.875 17.781 1 96.12 242 LEU A O 1
ATOM 1866 N N . ARG A 1 243 ? -9.086 54.219 19.5 1 96.62 243 ARG A N 1
ATOM 1867 C CA . ARG A 1 243 ? -10.234 53.562 20.109 1 96.62 243 ARG A CA 1
ATOM 1868 C C . ARG A 1 243 ? -11.516 53.875 19.359 1 96.62 243 ARG A C 1
ATOM 1870 O O . ARG A 1 243 ? -12.422 53.031 19.281 1 96.62 243 ARG A O 1
ATOM 1877 N N . GLY A 1 244 ? -11.57 55.031 18.75 1 91.44 244 GLY A N 1
ATOM 1878 C CA . GLY A 1 244 ? -12.805 55.469 18.125 1 91.44 244 GLY A CA 1
ATOM 1879 C C . GLY A 1 244 ? -13.93 55.688 19.125 1 91.44 244 GLY A C 1
ATOM 1880 O O . GLY A 1 244 ? -13.703 55.688 20.328 1 91.44 244 GLY A O 1
ATOM 1881 N N . ASP A 1 245 ? -15.203 55.875 18.609 1 91 245 ASP A N 1
ATOM 1882 C CA . ASP A 1 245 ? -16.344 56.188 19.453 1 91 245 ASP A CA 1
ATOM 1883 C C . ASP A 1 245 ? -17.406 55.094 19.391 1 91 245 ASP A C 1
ATOM 1885 O O . ASP A 1 245 ? -18.516 55.281 19.891 1 91 245 ASP A O 1
ATOM 1889 N N . GLY A 1 246 ? -17.031 54 18.703 1 89.31 246 GLY A N 1
ATOM 1890 C CA . GLY A 1 246 ? -17.891 52.812 18.703 1 89.31 246 GLY A CA 1
ATOM 1891 C C . GLY A 1 246 ? -19.031 52.938 17.719 1 89.31 246 GLY A C 1
ATOM 1892 O O . GLY A 1 246 ? -19.891 52.031 17.656 1 89.31 246 GLY A O 1
ATOM 1893 N N . THR A 1 247 ? -19 53.906 16.859 1 90.5 247 THR A N 1
ATOM 1894 C CA . THR A 1 247 ? -20.141 54.094 15.977 1 90.5 247 THR A CA 1
ATOM 1895 C C . THR A 1 247 ? -19.688 54.25 14.523 1 90.5 247 THR A C 1
ATOM 1897 O O . THR A 1 247 ? -18.5 54.438 14.258 1 90.5 247 THR A O 1
ATOM 1900 N N . GLY A 1 248 ? -20.688 54 13.633 1 91.94 248 GLY A N 1
ATOM 1901 C CA . GLY A 1 248 ? -20.484 54.344 12.234 1 91.94 248 GLY A CA 1
ATOM 1902 C C . GLY A 1 248 ? -19.812 53.219 11.445 1 91.94 248 GLY A C 1
ATOM 1903 O O . GLY A 1 248 ? -19.234 52.312 12.023 1 91.94 248 GLY A O 1
ATOM 1904 N N . VAL A 1 249 ? -19.969 53.344 10.102 1 94.88 249 VAL A N 1
ATOM 1905 C CA . VAL A 1 249 ? -19.297 52.438 9.172 1 94.88 249 VAL A CA 1
ATOM 1906 C C . VAL A 1 249 ? -17.844 52.875 8.984 1 94.88 249 VAL A C 1
ATOM 1908 O O . VAL A 1 249 ? -17.578 54.062 8.758 1 94.88 249 VAL A O 1
ATOM 1911 N N . ARG A 1 250 ? -16.969 51.969 9.125 1 95.38 250 ARG A N 1
ATOM 1912 C CA . ARG A 1 250 ? -15.539 52.281 9 1 95.38 250 ARG A CA 1
ATOM 1913 C C . ARG A 1 250 ? -15.156 52.469 7.535 1 95.38 250 ARG A C 1
ATOM 1915 O O . ARG A 1 250 ? -15.633 51.75 6.652 1 95.38 250 ARG A O 1
ATOM 1922 N N . LYS A 1 251 ? -14.336 53.438 7.363 1 92.62 251 LYS A N 1
ATOM 1923 C CA . LYS A 1 251 ? -13.711 53.688 6.066 1 92.62 251 LYS A CA 1
ATOM 1924 C C . LYS A 1 251 ? -12.344 53.031 5.98 1 92.62 251 LYS A C 1
ATOM 1926 O O . LYS A 1 251 ? -11.68 52.812 7 1 92.62 251 LYS A O 1
ATOM 1931 N N . LEU A 1 252 ? -11.945 52.75 4.816 1 91.19 252 LEU A N 1
ATOM 1932 C CA . LEU A 1 252 ? -10.672 52.062 4.609 1 91.19 252 LEU A CA 1
ATOM 1933 C C . LEU A 1 252 ? -9.508 52.906 5.121 1 91.19 252 LEU A C 1
ATOM 1935 O O . LEU A 1 252 ? -8.453 52.375 5.465 1 91.19 252 LEU A O 1
ATOM 1939 N N . SER A 1 253 ? -9.719 54.219 5.246 1 90.44 253 SER A N 1
ATOM 1940 C CA . SER A 1 253 ? -8.656 55.125 5.668 1 90.44 253 SER A CA 1
ATOM 1941 C C . SER A 1 253 ? -8.609 55.25 7.188 1 90.44 253 SER A C 1
ATOM 1943 O O . SER A 1 253 ? -7.641 55.781 7.742 1 90.44 253 SER A O 1
ATOM 1945 N N . ASP A 1 254 ? -9.633 54.719 7.844 1 92.12 254 ASP A N 1
ATOM 1946 C CA . ASP A 1 254 ? -9.703 54.844 9.297 1 92.12 254 ASP A CA 1
ATOM 1947 C C . ASP A 1 254 ? -8.586 54.062 9.977 1 92.12 254 ASP A C 1
ATOM 1949 O O . ASP A 1 254 ? -8.008 53.156 9.375 1 92.12 254 ASP A O 1
ATOM 1953 N N . ARG A 1 255 ? -8.242 54.438 11.18 1 94.62 255 ARG A N 1
ATOM 1954 C CA . ARG A 1 255 ? -7.254 53.75 12.008 1 94.62 255 ARG A CA 1
ATOM 1955 C C . ARG A 1 255 ? -7.871 53.25 13.312 1 94.62 255 ARG A C 1
ATOM 1957 O O . ARG A 1 255 ? -7.195 53.219 14.344 1 94.62 255 ARG A O 1
ATOM 1964 N N . ILE A 1 256 ? -9.109 52.938 13.258 1 96.38 256 ILE A N 1
ATOM 1965 C CA . ILE A 1 256 ? -9.859 52.656 14.477 1 96.38 256 ILE A CA 1
ATOM 1966 C C . ILE A 1 256 ? -9.859 51.156 14.742 1 96.38 256 ILE A C 1
ATOM 1968 O O . ILE A 1 256 ? -10.117 50.375 13.836 1 96.38 256 ILE A O 1
ATOM 1972 N N . TYR A 1 257 ? -9.555 50.781 15.922 1 98 257 TYR A N 1
ATOM 1973 C CA . TYR A 1 257 ? -9.641 49.406 16.406 1 98 257 TYR A CA 1
ATOM 1974 C C . TYR A 1 257 ? -10.836 49.219 17.344 1 98 257 TYR A C 1
ATOM 1976 O O . TYR A 1 257 ? -10.961 49.938 18.344 1 98 257 TYR A O 1
ATOM 1984 N N . ASP A 1 258 ? -11.734 48.375 16.953 1 97.5 258 ASP A N 1
ATOM 1985 C CA . ASP A 1 258 ? -12.945 48.156 17.734 1 97.5 258 ASP A CA 1
ATOM 1986 C C . ASP A 1 258 ? -13.422 46.719 17.578 1 97.5 258 ASP A C 1
ATOM 1988 O O . ASP A 1 258 ? -12.828 45.938 16.844 1 97.5 258 ASP A O 1
ATOM 1992 N N . TYR A 1 259 ? -14.422 46.344 18.453 1 97.56 259 TYR A N 1
ATOM 1993 C CA . TYR A 1 259 ? -14.82 44.938 18.562 1 97.56 259 TYR A CA 1
ATOM 1994 C C . TYR A 1 259 ? -16.203 44.719 17.953 1 97.56 259 TYR A C 1
ATOM 1996 O O . TYR A 1 259 ? -17.062 45.625 18 1 97.56 259 TYR A O 1
ATOM 2004 N N . ALA A 1 260 ? -16.391 43.531 17.406 1 97.38 260 ALA A N 1
ATOM 2005 C CA . ALA A 1 260 ? -17.703 43.031 17.016 1 97.38 260 ALA A CA 1
ATOM 2006 C C . ALA A 1 260 ? -17.766 41.5 17.109 1 97.38 260 ALA A C 1
ATOM 2008 O O . ALA A 1 260 ? -16.734 40.844 17.203 1 97.38 260 ALA A O 1
ATOM 2009 N N . THR A 1 261 ? -18.953 41 17.219 1 97.81 261 THR A N 1
ATOM 2010 C CA . THR A 1 261 ? -19.156 39.562 17.109 1 97.81 261 THR A CA 1
ATOM 2011 C C . THR A 1 261 ? -19.016 39.094 15.664 1 97.81 261 THR A C 1
ATOM 2013 O O . THR A 1 261 ? -18.859 39.906 14.758 1 97.81 261 THR A O 1
ATOM 2016 N N . TYR A 1 262 ? -18.953 37.781 15.469 1 98.38 262 TYR A N 1
ATOM 2017 C CA . TYR A 1 262 ? -18.953 37.25 14.117 1 98.38 262 TYR A CA 1
ATOM 2018 C C . TYR A 1 262 ? -20.375 37.188 13.555 1 98.38 262 TYR A C 1
ATOM 2020 O O . TYR A 1 262 ? -20.969 36.125 13.438 1 98.38 262 TYR A O 1
ATOM 2028 N N . ASN A 1 263 ? -20.938 38.25 13.227 1 97.5 263 ASN A N 1
ATOM 2029 C CA . ASN A 1 263 ? -22.281 38.375 12.688 1 97.5 263 ASN A CA 1
ATOM 2030 C C . ASN A 1 263 ? -22.266 38.625 11.188 1 97.5 263 ASN A C 1
ATOM 2032 O O . ASN A 1 263 ? -23.266 39.094 10.617 1 97.5 263 ASN A O 1
ATOM 2036 N N . ASP A 1 264 ? -21.125 38.438 10.555 1 96.5 264 ASP A N 1
ATOM 2037 C CA . ASP A 1 264 ? -20.969 38.719 9.141 1 96.5 264 ASP A CA 1
ATOM 2038 C C . ASP A 1 264 ? -20.547 37.5 8.352 1 96.5 264 ASP A C 1
ATOM 2040 O O . ASP A 1 264 ? -19.938 37.594 7.293 1 96.5 264 ASP A O 1
ATOM 2044 N N . LEU A 1 265 ? -20.734 36.312 8.938 1 96.94 265 LEU A N 1
ATOM 2045 C CA . LEU A 1 265 ? -20.344 35.094 8.258 1 96.94 265 LEU A CA 1
ATOM 2046 C C . LEU A 1 265 ? -21.422 34.656 7.281 1 96.94 265 LEU A C 1
ATOM 2048 O O . LEU A 1 265 ? -21.141 33.969 6.301 1 96.94 265 LEU A O 1
ATOM 2052 N N . GLY A 1 266 ? -22.641 34.969 7.582 1 96 266 GLY A N 1
ATOM 2053 C CA . GLY A 1 266 ? -23.766 34.594 6.73 1 96 266 GLY A CA 1
ATOM 2054 C C . GLY A 1 266 ? -24.312 35.75 5.914 1 96 266 GLY A C 1
ATOM 2055 O O . GLY A 1 266 ? -23.953 36.906 6.148 1 96 266 GLY A O 1
ATOM 2056 N N . ASN A 1 267 ? -25.156 35.375 4.895 1 94.31 267 ASN A N 1
ATOM 2057 C CA . ASN A 1 267 ? -25.859 36.375 4.074 1 94.31 267 ASN A CA 1
ATOM 2058 C C . ASN A 1 267 ? -27.328 36.031 3.924 1 94.31 267 ASN A C 1
ATOM 2060 O O . ASN A 1 267 ? -27.75 35.469 2.896 1 94.31 267 ASN A O 1
ATOM 2064 N N . PRO A 1 268 ? -28.078 36.406 4.883 1 94.06 268 PRO A N 1
ATOM 2065 C CA . PRO A 1 268 ? -29.516 36.062 4.848 1 94.06 268 PRO A CA 1
ATOM 2066 C C . PRO A 1 268 ? -30.219 36.656 3.627 1 94.06 268 PRO A C 1
ATOM 2068 O O . PRO A 1 268 ? -31.25 36.156 3.209 1 94.06 268 PRO A O 1
ATOM 2071 N N . ASP A 1 269 ? -29.734 37.688 3.004 1 93.31 269 ASP A N 1
ATOM 2072 C CA . ASP A 1 269 ? -30.375 38.344 1.851 1 93.31 269 ASP A CA 1
ATOM 2073 C C . ASP A 1 269 ? -30.266 37.438 0.612 1 93.31 269 ASP A C 1
ATOM 2075 O O . ASP A 1 269 ? -31.078 37.562 -0.308 1 93.31 269 ASP A O 1
ATOM 2079 N N . LYS A 1 270 ? -29.266 36.688 0.574 1 92.19 270 LYS A N 1
ATOM 2080 C CA . LYS A 1 270 ? -29.062 35.812 -0.57 1 92.19 270 LYS A CA 1
ATOM 2081 C C . LYS A 1 270 ? -29.984 34.594 -0.501 1 92.19 270 LYS A C 1
ATOM 2083 O O . LYS A 1 270 ? -30.344 34.031 -1.532 1 92.19 270 LYS A O 1
ATOM 2088 N N . GLY A 1 271 ? -30.312 34.125 0.686 1 92.44 271 GLY A N 1
ATOM 2089 C CA . GLY A 1 271 ? -31.172 33 0.864 1 92.44 271 GLY A CA 1
ATOM 2090 C C . GLY A 1 271 ? -31.047 32.344 2.234 1 92.44 271 GLY A C 1
ATOM 2091 O O . GLY A 1 271 ? -30.109 32.625 2.969 1 92.44 271 GLY A O 1
ATOM 2092 N N . LYS A 1 272 ? -31.953 31.469 2.453 1 91.94 272 LYS A N 1
ATOM 2093 C CA . LYS A 1 272 ? -32 30.812 3.758 1 91.94 272 LYS A CA 1
ATOM 2094 C C . LYS A 1 272 ? -30.797 29.922 3.969 1 91.94 272 LYS A C 1
ATOM 2096 O O . LYS A 1 272 ? -30.328 29.75 5.098 1 91.94 272 LYS A O 1
ATOM 2101 N N . GLU A 1 273 ? -30.312 29.422 2.902 1 92.19 273 GLU A N 1
ATOM 2102 C CA . GLU A 1 273 ? -29.188 28.484 2.98 1 92.19 273 GLU A CA 1
ATOM 2103 C C . GLU A 1 273 ? -27.906 29.219 3.357 1 92.19 273 GLU A C 1
ATOM 2105 O O . GLU A 1 273 ? -26.922 28.578 3.752 1 92.19 273 GLU A O 1
ATOM 2110 N N . PHE A 1 274 ? -27.906 30.531 3.289 1 95 274 PHE A N 1
ATOM 2111 C CA . PHE A 1 274 ? -26.703 31.297 3.566 1 95 274 PHE A CA 1
ATOM 2112 C C . PHE A 1 274 ? -26.781 31.953 4.945 1 95 274 PHE A C 1
ATOM 2114 O O . PHE A 1 274 ? -25.922 32.75 5.305 1 95 274 PHE A O 1
ATOM 2121 N N . ILE A 1 275 ? -27.812 31.609 5.688 1 95.56 275 ILE A N 1
ATOM 2122 C CA . ILE A 1 275 ? -27.922 32.094 7.059 1 95.56 275 ILE A CA 1
ATOM 2123 C C . ILE A 1 275 ? -26.953 31.328 7.953 1 95.56 275 ILE A C 1
ATOM 2125 O O . ILE A 1 275 ? -26.781 30.125 7.805 1 95.56 275 ILE A O 1
ATOM 2129 N N . ARG A 1 276 ? -26.234 32 8.82 1 96.81 276 ARG A N 1
ATOM 2130 C CA . ARG A 1 276 ? -25.391 31.406 9.844 1 96.81 276 ARG A CA 1
ATOM 2131 C C . ARG A 1 276 ? -25.625 32.062 11.203 1 96.81 276 ARG A C 1
ATOM 2133 O O . ARG A 1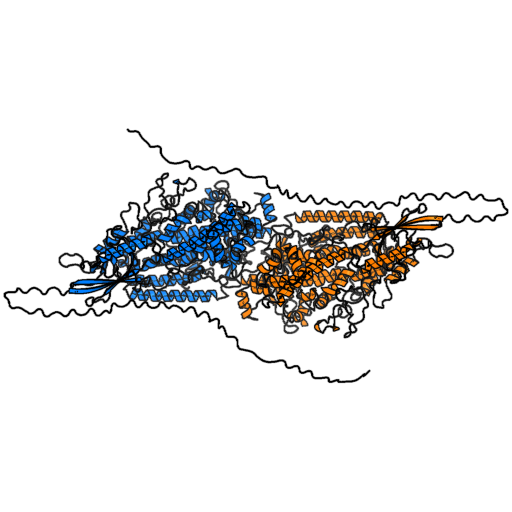 276 ? -25.969 33.25 11.273 1 96.81 276 ARG A O 1
ATOM 2140 N N . PRO A 1 277 ? -25.438 31.281 12.25 1 95.94 277 PRO A N 1
ATOM 2141 C CA . PRO A 1 277 ? -25.594 31.906 13.57 1 95.94 277 PRO A CA 1
ATOM 2142 C C . PRO A 1 277 ? -24.5 32.938 13.859 1 95.94 277 PRO A C 1
ATOM 2144 O O . PRO A 1 277 ? -23.406 32.875 13.281 1 95.94 277 PRO A O 1
ATOM 2147 N N . ILE A 1 278 ? -24.844 33.844 14.695 1 96.81 278 ILE A N 1
ATOM 2148 C CA . ILE A 1 278 ? -23.859 34.844 15.172 1 96.81 278 ILE A CA 1
ATOM 2149 C C . ILE A 1 278 ? -22.953 34.188 16.219 1 96.81 278 ILE A C 1
ATOM 2151 O O . ILE A 1 278 ? -23.438 33.656 17.219 1 96.81 278 ILE A O 1
ATOM 2155 N N . LEU A 1 279 ? -21.734 34.125 16 1 98.25 279 LEU A N 1
ATOM 2156 C CA . LEU A 1 279 ? -20.781 33.656 17 1 98.25 279 LEU A CA 1
ATOM 2157 C C . LEU A 1 279 ? -20.328 34.781 17.906 1 98.25 279 LEU A C 1
ATOM 2159 O O . LEU A 1 279 ? -19.812 35.812 17.438 1 98.25 279 LEU A O 1
ATOM 2163 N N . GLY A 1 280 ? -20.547 34.656 19.125 1 97.25 280 GLY A N 1
ATOM 2164 C CA . GLY A 1 280 ? -20.328 35.656 20.141 1 97.25 280 GLY A CA 1
ATOM 2165 C C . GLY A 1 280 ? -21.578 36 20.938 1 97.25 280 GLY A C 1
ATOM 2166 O O . GLY A 1 280 ? -22.672 36.031 20.375 1 97.25 280 GLY A O 1
ATOM 2167 N N . GLY A 1 281 ? -21.453 36.094 22.172 1 95.44 281 GLY A N 1
ATOM 2168 C CA . GLY A 1 281 ? -22.578 36.312 23.062 1 95.44 281 GLY A CA 1
ATOM 2169 C C . GLY A 1 281 ? -22.812 35.125 24 1 95.44 281 GLY A C 1
ATOM 2170 O O . GLY A 1 281 ? -22.109 34.125 23.922 1 95.44 281 GLY A O 1
ATOM 2171 N N . GLU A 1 282 ? -23.797 35.219 24.734 1 92.69 282 GLU A N 1
ATOM 2172 C CA . GLU A 1 282 ? -24.062 34.219 25.766 1 92.69 282 GLU A CA 1
ATOM 2173 C C . GLU A 1 282 ? -24.516 32.906 25.156 1 92.69 282 GLU A C 1
ATOM 2175 O O . GLU A 1 282 ? -24.156 31.828 25.656 1 92.69 282 GLU A O 1
ATOM 2180 N N . LYS A 1 283 ? -25.188 32.969 24.109 1 94.62 283 LYS A N 1
ATOM 2181 C CA . LYS A 1 283 ? -25.75 31.766 23.5 1 94.62 283 LYS A CA 1
ATOM 2182 C C . LYS A 1 283 ? -24.688 30.953 22.781 1 94.62 283 LYS A C 1
ATOM 2184 O O . LYS A 1 283 ? -24.641 29.734 22.891 1 94.62 283 LYS A O 1
ATOM 2189 N N . ILE A 1 284 ? -23.828 31.594 22.016 1 97.94 284 ILE A N 1
ATOM 2190 C CA . ILE A 1 284 ? -22.734 30.938 21.281 1 97.94 284 ILE A CA 1
ATOM 2191 C C . ILE A 1 284 ? -21.438 31.703 21.516 1 97.94 284 ILE A C 1
ATOM 2193 O O . ILE A 1 284 ? -20.953 32.406 20.609 1 97.94 284 ILE A O 1
ATOM 2197 N N . PRO A 1 285 ? -20.891 31.516 22.656 1 98.38 285 PRO A N 1
ATOM 2198 C CA . PRO A 1 285 ? -19.672 32.25 23.016 1 98.38 285 PRO A CA 1
ATOM 2199 C C . PRO A 1 285 ? -18.578 32.094 21.969 1 98.38 285 PRO A C 1
ATOM 2201 O O . PRO A 1 285 ? -18.391 31.016 21.391 1 98.38 285 PRO A O 1
ATOM 2204 N N . TYR A 1 286 ? -17.922 33.156 21.703 1 98.75 286 TYR A N 1
ATOM 2205 C CA . TYR A 1 286 ? -16.828 33.188 20.734 1 98.75 286 TYR A CA 1
ATOM 2206 C C . TYR A 1 286 ? -16.016 34.469 20.891 1 98.75 286 TYR A C 1
ATOM 2208 O O . TYR A 1 286 ? -16.516 35.5 21.375 1 98.75 286 TYR A O 1
ATOM 2216 N N . PRO A 1 287 ? -14.711 34.5 20.594 1 98.69 287 PRO A N 1
ATOM 2217 C CA . PRO A 1 287 ? -13.938 35.75 20.656 1 98.69 287 PRO A CA 1
ATOM 2218 C C . PRO A 1 287 ? -14.5 36.844 19.734 1 98.69 287 PRO A C 1
ATOM 2220 O O . PRO A 1 287 ? -15.227 36.531 18.781 1 98.69 287 PRO A O 1
ATOM 2223 N N . ARG A 1 288 ? -14.164 38.094 20.078 1 98.69 288 ARG A N 1
ATOM 2224 C CA . ARG A 1 288 ? -14.594 39.219 19.234 1 98.69 288 ARG A CA 1
ATOM 2225 C C . ARG A 1 288 ? -13.633 39.375 18.062 1 98.69 288 ARG A C 1
ATOM 2227 O O . ARG A 1 288 ? -12.477 38.969 18.125 1 98.69 288 ARG A O 1
ATOM 2234 N N . ARG A 1 289 ? -14.148 40 17 1 98.06 289 ARG A N 1
ATOM 2235 C CA . ARG A 1 289 ? -13.367 40.312 15.82 1 98.06 289 ARG A CA 1
ATOM 2236 C C . ARG A 1 289 ? -13.328 41.844 15.609 1 98.06 289 ARG A C 1
ATOM 2238 O O . ARG A 1 289 ? -14.008 42.594 16.312 1 98.06 289 ARG A O 1
ATOM 2245 N N . CYS A 1 290 ? -12.516 42.25 14.703 1 98 290 CYS A N 1
ATOM 2246 C CA . CYS A 1 290 ? -12.406 43.688 14.359 1 98 290 CYS A CA 1
ATOM 2247 C C . CYS A 1 290 ? -13.711 44.188 13.742 1 98 290 CYS A C 1
ATOM 2249 O O . CYS A 1 290 ? -14.195 43.625 12.758 1 98 290 CYS A O 1
ATOM 2251 N N . ARG A 1 291 ? -14.242 45.219 14.273 1 97.56 291 ARG A N 1
ATOM 2252 C CA . ARG A 1 291 ? -15.523 45.781 13.867 1 97.56 291 ARG A CA 1
ATOM 2253 C C . ARG A 1 291 ? -15.398 46.562 12.562 1 97.56 291 ARG A C 1
ATOM 2255 O O . ARG A 1 291 ? -14.438 47.312 12.375 1 97.56 291 ARG A O 1
ATOM 2262 N N . THR A 1 292 ? -16.344 46.375 11.664 1 96.5 292 THR A N 1
ATOM 2263 C CA . THR A 1 292 ? -16.422 47.156 10.438 1 96.5 292 THR A CA 1
ATOM 2264 C C . THR A 1 292 ? -17.578 48.156 10.492 1 96.5 292 THR A C 1
ATOM 2266 O O . THR A 1 292 ? -17.562 49.156 9.812 1 96.5 292 THR A O 1
ATOM 2269 N N . GLY A 1 293 ? -18.578 47.812 11.18 1 95.38 293 GLY A N 1
ATOM 2270 C CA . GLY A 1 293 ? -19.688 48.719 11.445 1 95.38 293 GLY A CA 1
ATOM 2271 C C . GLY A 1 293 ? -20.641 48.844 10.266 1 95.38 293 GLY A C 1
ATOM 2272 O O . GLY A 1 293 ? -21.391 49.812 10.18 1 95.38 293 GLY A O 1
ATOM 2273 N N . ARG A 1 294 ? -20.672 47.938 9.352 1 95.69 294 ARG A N 1
ATOM 2274 C CA . ARG A 1 294 ? -21.547 48 8.188 1 95.69 294 ARG A CA 1
ATOM 2275 C C . ARG A 1 294 ? -23 47.812 8.602 1 95.69 294 ARG A C 1
ATOM 2277 O O . ARG A 1 294 ? -23.297 47.281 9.672 1 95.69 294 ARG A O 1
ATOM 2284 N N . PRO A 1 295 ? -23.906 48.281 7.688 1 94.94 295 PRO A N 1
ATOM 2285 C CA . PRO A 1 295 ? -25.328 48.156 8.023 1 94.94 295 PRO A CA 1
ATOM 2286 C C . PRO A 1 295 ? -25.797 46.688 8.039 1 94.94 295 PRO A C 1
ATOM 2288 O O . PRO A 1 295 ? -25.156 45.812 7.434 1 94.94 295 PRO A O 1
ATOM 2291 N N . PRO A 1 296 ? -26.812 46.469 8.766 1 95.62 296 PRO A N 1
ATOM 2292 C CA . PRO A 1 296 ? -27.391 45.125 8.75 1 95.62 296 PRO A CA 1
ATOM 2293 C C . PRO A 1 296 ? -27.906 44.719 7.371 1 95.62 296 PRO A C 1
ATOM 2295 O O . PRO A 1 296 ? -28.094 45.562 6.504 1 95.62 296 PRO A O 1
ATOM 2298 N N . THR A 1 297 ? -28.016 43.438 7.23 1 94.81 297 THR A N 1
ATOM 2299 C CA . THR A 1 297 ? -28.672 42.938 6.02 1 94.81 297 THR A CA 1
ATOM 2300 C C . THR A 1 297 ? -30.141 43.344 5.988 1 94.81 297 THR A C 1
ATOM 2302 O O . THR A 1 297 ? -30.688 43.75 7.012 1 94.81 297 THR A O 1
ATOM 2305 N N . ASP A 1 298 ? -30.797 43.25 4.891 1 93.44 298 ASP A N 1
ATOM 2306 C CA . ASP A 1 298 ? -32.188 43.688 4.723 1 93.44 298 ASP A CA 1
ATOM 2307 C C . ASP A 1 298 ? -33.125 42.75 5.484 1 93.44 298 ASP A C 1
ATOM 2309 O O . ASP A 1 298 ? -34.156 43.188 6.008 1 93.44 298 ASP A O 1
ATOM 2313 N N . THR A 1 299 ? -32.812 41.531 5.566 1 93.38 299 THR A N 1
ATOM 2314 C CA . THR A 1 299 ? -33.75 40.531 6.07 1 93.38 299 THR A CA 1
ATOM 2315 C C . THR A 1 299 ? -33.469 40.25 7.543 1 93.38 299 THR A C 1
ATOM 2317 O O . THR A 1 299 ? -34.312 39.625 8.219 1 93.38 299 THR A O 1
ATOM 2320 N N . ASN A 1 300 ? -32.375 40.625 8.055 1 93.81 300 ASN A N 1
ATOM 2321 C CA . ASN A 1 300 ? -32 40.344 9.445 1 93.81 300 ASN A CA 1
ATOM 2322 C C . ASN A 1 300 ? -31.219 41.5 10.055 1 93.81 300 ASN A C 1
ATOM 2324 O O . ASN A 1 300 ? -30.047 41.719 9.703 1 93.81 300 ASN A O 1
ATOM 2328 N N . MET A 1 301 ? -31.656 42.062 11.07 1 93.75 301 MET A N 1
ATOM 2329 C CA . MET A 1 301 ? -31.078 43.281 11.672 1 93.75 301 MET A CA 1
ATOM 2330 C C . MET A 1 301 ? -29.859 42.938 12.508 1 93.75 301 MET A C 1
ATOM 2332 O O . MET A 1 301 ? -29.062 43.812 12.859 1 93.75 301 MET A O 1
ATOM 2336 N N . LEU A 1 302 ? -29.688 41.75 12.805 1 93.56 302 LEU A N 1
ATOM 2337 C CA . LEU A 1 302 ? -28.578 41.344 13.656 1 93.56 302 LEU A CA 1
ATOM 2338 C C . LEU A 1 302 ? -27.375 40.906 12.812 1 93.56 302 LEU A C 1
ATOM 2340 O O . LEU A 1 302 ? -26.25 40.812 13.32 1 93.56 302 LEU A O 1
ATOM 2344 N N . ALA A 1 303 ? -27.641 40.625 11.555 1 95.31 303 ALA A N 1
ATOM 2345 C CA . ALA A 1 303 ? -26.562 40.188 10.656 1 95.31 303 ALA A CA 1
ATOM 2346 C C . ALA A 1 303 ? -25.969 41.375 9.906 1 95.31 303 ALA A C 1
ATOM 2348 O O . ALA A 1 303 ? -26.703 42.156 9.289 1 95.31 303 ALA A O 1
ATOM 2349 N N . GLU A 1 304 ? -24.672 41.5 9.992 1 96.25 304 GLU A N 1
ATOM 2350 C CA . GLU A 1 304 ? -23.984 42.562 9.266 1 96.25 304 GLU A CA 1
ATOM 2351 C C . GLU A 1 304 ? -23.891 42.25 7.777 1 96.25 304 GLU A C 1
ATOM 2353 O O . GLU A 1 304 ? -23.641 41.094 7.398 1 96.25 304 GLU A O 1
ATOM 2358 N N . SER A 1 305 ? -24.109 43.281 6.957 1 94.81 305 SER A N 1
ATOM 2359 C CA . SER A 1 305 ? -23.984 43.094 5.516 1 94.81 305 SER A CA 1
ATOM 2360 C C . SER A 1 305 ? -22.562 42.719 5.133 1 94.81 305 SER A C 1
ATOM 2362 O O . SER A 1 305 ? -21.609 43.156 5.766 1 94.81 305 SER A O 1
ATOM 2364 N N . ARG A 1 306 ? -22.438 42 4.078 1 93.62 306 ARG A N 1
ATOM 2365 C CA . ARG A 1 306 ? -21.141 41.438 3.742 1 93.62 306 ARG A CA 1
ATOM 2366 C C . ARG A 1 306 ? -20.5 42.188 2.568 1 93.62 306 ARG A C 1
ATOM 2368 O O . ARG A 1 306 ? -21.219 42.688 1.701 1 93.62 306 ARG A O 1
ATOM 2375 N N . VAL A 1 307 ? -19.203 42.219 2.631 1 89.88 307 VAL A N 1
ATOM 2376 C CA . VAL A 1 307 ? -18.391 42.656 1.499 1 89.88 307 VAL A CA 1
ATOM 2377 C C . VAL A 1 307 ? -17.828 41.438 0.777 1 89.88 307 VAL A C 1
ATOM 2379 O O . VAL A 1 307 ? -17.156 40.594 1.391 1 89.88 307 VAL A O 1
ATOM 2382 N N . GLU A 1 308 ? -18.156 41.312 -0.422 1 86.81 308 GLU A N 1
ATOM 2383 C CA . GLU A 1 308 ? -17.656 40.156 -1.19 1 86.81 308 GLU A CA 1
ATOM 2384 C C . GLU A 1 308 ? -16.438 40.531 -2.016 1 86.81 308 GLU A C 1
ATOM 2386 O O . GLU A 1 308 ? -16.203 41.719 -2.287 1 86.81 308 GLU A O 1
ATOM 2391 N N . LYS A 1 309 ? -15.656 39.562 -2.277 1 79.12 309 LYS A N 1
ATOM 2392 C CA . LYS A 1 309 ? -14.523 39.812 -3.168 1 79.12 309 LYS A CA 1
ATOM 2393 C C . LYS A 1 309 ? -14.984 40.438 -4.484 1 79.12 309 LYS A C 1
ATOM 2395 O O . LYS A 1 309 ? -16.062 40.094 -4.988 1 79.12 309 LYS A O 1
ATOM 2400 N N . PRO A 1 310 ? -14.266 41.312 -4.992 1 80 310 PRO A N 1
ATOM 2401 C CA . PRO A 1 310 ? -12.867 41.656 -4.727 1 80 310 PRO A CA 1
ATOM 2402 C C . PRO A 1 310 ? -12.734 42.906 -3.848 1 80 310 PRO A C 1
ATOM 2404 O O . PRO A 1 310 ? -11.648 43.469 -3.734 1 80 310 PRO A O 1
ATOM 2407 N N . HIS A 1 311 ? -13.867 43.344 -3.357 1 85.19 311 HIS A N 1
ATOM 2408 C CA . HIS A 1 311 ? -13.82 44.594 -2.584 1 85.19 311 HIS A CA 1
ATOM 2409 C C . HIS A 1 311 ? -13.117 44.375 -1.25 1 85.19 311 HIS A C 1
ATOM 2411 O O . HIS A 1 311 ? -13.289 43.344 -0.609 1 85.19 311 HIS A O 1
ATOM 2417 N N . PRO A 1 312 ? -12.359 45.344 -0.87 1 88.88 312 PRO A N 1
ATOM 2418 C CA . PRO A 1 312 ? -11.602 45.188 0.373 1 88.88 312 PRO A CA 1
ATOM 2419 C C . PRO A 1 312 ? -12.477 45.344 1.619 1 88.88 312 PRO A C 1
ATOM 2421 O O . PRO A 1 312 ? -13.398 46.156 1.639 1 88.88 312 PRO A O 1
ATOM 2424 N N . ILE A 1 313 ? -12.219 44.562 2.574 1 91.88 313 ILE A N 1
ATOM 2425 C CA . ILE A 1 313 ? -12.859 44.656 3.883 1 91.88 313 ILE A CA 1
ATOM 2426 C C . ILE A 1 313 ? -12 45.5 4.812 1 91.88 313 ILE A C 1
ATOM 2428 O O . ILE A 1 313 ? -10.766 45.469 4.75 1 91.88 313 ILE A O 1
ATOM 2432 N N . TYR A 1 314 ? -12.617 46.156 5.625 1 93.75 314 TYR A N 1
ATOM 2433 C CA . TYR A 1 314 ? -11.93 47.094 6.488 1 93.75 314 TYR A CA 1
ATOM 2434 C C . TYR A 1 314 ? -11.062 46.375 7.516 1 93.75 314 TYR A C 1
ATOM 2436 O O . TYR A 1 314 ? -11.539 45.469 8.195 1 93.75 314 TYR A O 1
ATOM 2444 N N . VAL A 1 315 ? -9.938 46.75 7.676 1 95.75 315 VAL A N 1
ATOM 2445 C CA . VAL A 1 315 ? -9.008 46.688 8.789 1 95.75 315 VAL A CA 1
ATOM 2446 C C . VAL A 1 315 ? -8.227 48 8.883 1 95.75 315 VAL A C 1
ATOM 2448 O O . VAL A 1 315 ? -8.133 48.75 7.906 1 95.75 315 VAL A O 1
ATOM 2451 N N . PRO A 1 316 ? -7.812 48.344 10.109 1 95.06 316 PRO A N 1
ATOM 2452 C CA . PRO A 1 316 ? -6.98 49.531 10.125 1 95.06 316 PRO A CA 1
ATOM 2453 C C . PRO A 1 316 ? -5.871 49.5 9.078 1 95.06 316 PRO A C 1
ATOM 2455 O O . PRO A 1 316 ? -5.238 48.469 8.875 1 95.06 316 PRO A O 1
ATOM 2458 N N . ARG A 1 317 ? -5.703 50.625 8.391 1 91.31 317 ARG A N 1
ATOM 2459 C CA . ARG A 1 317 ? -4.945 50.688 7.145 1 91.31 317 ARG A CA 1
ATOM 2460 C C . ARG A 1 317 ? -3.562 50.062 7.309 1 91.31 317 ARG A C 1
ATOM 2462 O O . ARG A 1 317 ? -3.061 49.406 6.395 1 91.31 317 ARG A O 1
ATOM 2469 N N . ASP A 1 318 ? -2.941 50.25 8.391 1 91.12 318 ASP A N 1
ATOM 2470 C CA . ASP A 1 318 ? -1.582 49.781 8.609 1 91.12 318 ASP A CA 1
ATOM 2471 C C . ASP A 1 318 ? -1.562 48.25 8.805 1 91.12 318 ASP A C 1
ATOM 2473 O O . ASP A 1 318 ? -0.499 47.625 8.766 1 91.12 318 ASP A O 1
ATOM 2477 N N . GLU A 1 319 ? -2.738 47.688 9.016 1 92.38 319 GLU A N 1
ATOM 2478 C CA . GLU A 1 319 ? -2.84 46.25 9.18 1 92.38 319 GLU A CA 1
ATOM 2479 C C . GLU A 1 319 ? -3.014 45.531 7.84 1 92.38 319 GLU A C 1
ATOM 2481 O O . GLU A 1 319 ? -2.854 44.312 7.742 1 92.38 319 GLU A O 1
ATOM 2486 N N . ALA A 1 320 ? -3.301 46.25 6.789 1 87.44 320 ALA A N 1
ATOM 2487 C CA . ALA A 1 320 ? -3.506 45.688 5.461 1 87.44 320 ALA A CA 1
ATOM 2488 C C . ALA A 1 320 ? -2.193 45.156 4.875 1 87.44 320 ALA A C 1
ATOM 2490 O O . ALA A 1 320 ? -1.114 45.594 5.273 1 87.44 320 ALA A O 1
ATOM 2491 N N . PHE A 1 321 ? -2.295 44.25 3.941 1 81.06 321 PHE A N 1
ATOM 2492 C CA . PHE A 1 321 ? -1.125 43.688 3.301 1 81.06 321 PHE A CA 1
ATOM 2493 C C . PHE A 1 321 ? -0.308 44.75 2.584 1 81.06 321 PHE A C 1
ATOM 2495 O O . PHE A 1 321 ? -0.869 45.656 1.983 1 81.06 321 PHE A O 1
ATOM 2502 N N . GLU A 1 322 ? 0.917 44.562 2.725 1 73.25 322 GLU A N 1
ATOM 2503 C CA . GLU A 1 322 ? 1.786 45.312 1.833 1 73.25 322 GLU A CA 1
ATOM 2504 C C . GLU A 1 322 ? 1.664 44.844 0.392 1 73.25 322 GLU A C 1
ATOM 2506 O O . GLU A 1 322 ? 1.105 43.75 0.139 1 73.25 322 GLU A O 1
ATOM 2511 N N . GLU A 1 323 ? 2.08 45.594 -0.482 1 62.75 323 GLU A N 1
ATOM 2512 C CA . GLU A 1 323 ? 1.919 45.312 -1.906 1 62.75 323 GLU A CA 1
ATOM 2513 C C . GLU A 1 323 ? 2.502 43.969 -2.271 1 62.75 323 GLU A C 1
ATOM 2515 O O . GLU A 1 323 ? 1.895 43.219 -3.031 1 62.75 323 GLU A O 1
ATOM 2520 N N . LEU A 1 324 ? 3.66 43.719 -1.753 1 53.75 324 LEU A N 1
ATOM 2521 C CA . LEU A 1 324 ? 4.316 42.438 -2.072 1 53.75 324 LEU A CA 1
ATOM 2522 C C . LEU A 1 324 ? 3.504 41.25 -1.559 1 53.75 324 LEU A C 1
ATOM 2524 O O . LEU A 1 324 ? 3.334 40.281 -2.264 1 53.75 324 LEU A O 1
ATOM 2528 N N . LYS A 1 325 ? 3.098 41.344 -0.466 1 66.06 325 LYS A N 1
ATOM 2529 C CA . LYS A 1 325 ? 2.26 40.312 0.118 1 66.06 325 LYS A CA 1
ATOM 2530 C C . LYS A 1 325 ? 0.939 40.188 -0.636 1 66.06 325 LYS A C 1
ATOM 2532 O O . LYS A 1 325 ? 0.465 39.062 -0.883 1 66.06 325 LYS A O 1
ATOM 2537 N N . GLN A 1 326 ? 0.438 41.281 -0.934 1 63.16 326 GLN A N 1
ATOM 2538 C CA . GLN A 1 326 ? -0.808 41.25 -1.693 1 63.16 326 GLN A CA 1
ATOM 2539 C C . GLN A 1 326 ? -0.623 40.562 -3.047 1 63.16 326 GLN A C 1
ATOM 2541 O O . GLN A 1 326 ? -1.498 39.844 -3.5 1 63.16 326 GLN A O 1
ATOM 2546 N N . GLY A 1 327 ? 0.501 40.906 -3.641 1 57.62 327 GLY A N 1
ATOM 2547 C CA . GLY A 1 327 ? 0.809 40.25 -4.914 1 57.62 327 GLY A CA 1
ATOM 2548 C C . GLY A 1 327 ? 0.958 38.75 -4.812 1 57.62 327 GLY A C 1
ATOM 2549 O O . GLY A 1 327 ? 0.411 38.031 -5.633 1 57.62 327 GLY A O 1
ATOM 2550 N N . ALA A 1 328 ? 1.632 38.375 -3.82 1 58.06 328 ALA A N 1
ATOM 2551 C CA . ALA A 1 328 ? 1.839 36.938 -3.615 1 58.06 328 ALA A CA 1
ATOM 2552 C C . ALA A 1 328 ? 0.519 36.25 -3.33 1 58.06 328 ALA A C 1
ATOM 2554 O O . ALA A 1 328 ? 0.262 35.156 -3.859 1 58.06 328 ALA A O 1
ATOM 2555 N N . PHE A 1 329 ? -0.193 36.844 -2.545 1 60 329 PHE A N 1
ATOM 2556 C CA . PHE A 1 329 ? -1.492 36.281 -2.189 1 60 329 PHE A CA 1
ATOM 2557 C C . PHE A 1 329 ? -2.412 36.25 -3.404 1 60 329 PHE A C 1
ATOM 2559 O O . PHE A 1 329 ? -3.127 35.25 -3.607 1 60 329 PHE A O 1
ATOM 2566 N N . SER A 1 330 ? -2.316 37.25 -4.199 1 56.28 330 SER A N 1
ATOM 2567 C CA . SER A 1 330 ? -3.154 37.344 -5.391 1 56.28 330 SER A CA 1
ATOM 2568 C C . SER A 1 330 ? -2.719 36.312 -6.434 1 56.28 330 SER A C 1
ATOM 2570 O O . SER A 1 330 ? -3.557 35.688 -7.102 1 56.28 330 SER A O 1
ATOM 2572 N N . SER A 1 331 ? -1.449 36.156 -6.562 1 52.88 331 SER A N 1
ATOM 2573 C CA . SER A 1 331 ? -0.938 35.156 -7.484 1 52.88 331 SER A CA 1
ATOM 2574 C C . SER A 1 331 ? -1.349 33.75 -7.055 1 52.88 331 SER A C 1
ATOM 2576 O O . SER A 1 331 ? -1.706 32.906 -7.891 1 52.88 331 SER A O 1
ATOM 2578 N N . GLY A 1 332 ? -1.24 33.625 -5.75 1 55.31 332 GLY A N 1
ATOM 2579 C CA . GLY A 1 332 ? -1.702 32.344 -5.23 1 55.31 332 GLY A CA 1
ATOM 2580 C C . GLY A 1 332 ? -3.184 32.094 -5.453 1 55.31 332 GLY A C 1
ATOM 2581 O O . GLY A 1 332 ? -3.592 31 -5.832 1 55.31 332 GLY A O 1
ATOM 2582 N N . ARG A 1 333 ? -3.926 33.125 -5.234 1 52.84 333 ARG A N 1
ATOM 2583 C CA . ARG A 1 333 ? -5.363 33.062 -5.469 1 52.84 333 ARG A CA 1
ATOM 2584 C C . ARG A 1 333 ? -5.668 32.75 -6.934 1 52.84 333 ARG A C 1
ATOM 2586 O O . ARG A 1 333 ? -6.566 31.984 -7.246 1 52.84 333 ARG A O 1
ATOM 2593 N N . LEU A 1 334 ? -4.934 33.406 -7.816 1 48.34 334 LEU A N 1
ATOM 2594 C CA . LEU A 1 334 ? -5.133 33.188 -9.242 1 48.34 334 LEU A CA 1
ATOM 2595 C C . LEU A 1 334 ? -4.832 31.734 -9.617 1 48.34 334 LEU A C 1
ATOM 2597 O O . LEU A 1 334 ? -5.598 31.109 -10.352 1 48.34 334 LEU A O 1
ATOM 2601 N N . ARG A 1 335 ? -3.797 31.344 -9.102 1 57.06 335 ARG A N 1
ATOM 2602 C CA . ARG A 1 335 ? -3.451 29.953 -9.336 1 57.06 335 ARG A CA 1
ATOM 2603 C C . ARG A 1 335 ? -4.543 29.016 -8.82 1 57.06 335 ARG A C 1
ATOM 2605 O O . ARG A 1 335 ? -4.906 28.047 -9.484 1 57.06 335 ARG A O 1
ATOM 2612 N N . ALA A 1 336 ? -5.02 29.453 -7.688 1 52.88 336 ALA A N 1
ATOM 2613 C CA . ALA A 1 336 ? -6.082 28.656 -7.094 1 52.88 336 ALA A CA 1
ATOM 2614 C C . ALA A 1 336 ? -7.348 28.703 -7.945 1 52.88 336 ALA A C 1
ATOM 2616 O O . ALA A 1 336 ? -8.023 27.688 -8.125 1 52.88 336 ALA A O 1
ATOM 2617 N N . VAL A 1 337 ? -7.633 29.797 -8.43 1 46.81 337 VAL A N 1
ATOM 2618 C CA . VAL A 1 337 ? -8.805 29.969 -9.281 1 46.81 337 VAL A CA 1
ATOM 2619 C C . VAL A 1 337 ? -8.648 29.141 -10.555 1 46.81 337 VAL A C 1
ATOM 2621 O O . VAL A 1 337 ? -9.586 28.453 -10.984 1 46.81 337 VAL A O 1
ATOM 2624 N N . LEU A 1 338 ? -7.5 29.125 -11.094 1 48.62 338 LEU A N 1
ATOM 2625 C CA . LEU A 1 338 ? -7.25 28.375 -12.312 1 48.62 338 LEU A CA 1
ATOM 2626 C C . LEU A 1 338 ? -7.34 26.875 -12.055 1 48.62 338 LEU A C 1
ATOM 2628 O O . LEU A 1 338 ? -7.879 26.125 -12.875 1 48.62 338 LEU A O 1
ATOM 2632 N N . HIS A 1 339 ? -6.926 26.562 -10.977 1 48.19 339 HIS A N 1
ATOM 2633 C CA . HIS A 1 339 ? -6.945 25.156 -10.602 1 48.19 339 HIS A CA 1
ATOM 2634 C C . HIS A 1 339 ? -8.367 24.688 -10.289 1 48.19 339 HIS A C 1
ATOM 2636 O O . HIS A 1 339 ? -8.656 23.484 -10.352 1 48.19 339 HIS A O 1
ATOM 2642 N N . THR A 1 340 ? -9.227 25.656 -9.898 1 47.12 340 THR A N 1
ATOM 2643 C CA . THR A 1 340 ? -10.617 25.328 -9.617 1 47.12 340 THR A CA 1
ATOM 2644 C C . THR A 1 340 ? -11.477 25.453 -10.883 1 47.12 340 THR A C 1
ATOM 2646 O O . THR A 1 340 ? -12.43 24.703 -11.062 1 47.12 340 THR A O 1
ATOM 2649 N N . LEU A 1 341 ? -11.195 26.469 -11.594 1 47.19 341 LEU A N 1
ATOM 2650 C CA . LEU A 1 341 ? -12.008 26.734 -12.781 1 47.19 341 LEU A CA 1
ATOM 2651 C C . LEU A 1 341 ? -11.922 25.562 -13.766 1 47.19 341 LEU A C 1
ATOM 2653 O O . LEU A 1 341 ? -12.93 25.156 -14.336 1 47.19 341 LEU A O 1
ATOM 2657 N N . ILE A 1 342 ? -10.805 25.016 -13.898 1 44.84 342 ILE A N 1
ATOM 2658 C CA . ILE A 1 342 ? -10.625 24 -14.93 1 44.84 342 ILE A CA 1
ATOM 2659 C C . ILE A 1 342 ? -11.367 22.719 -14.547 1 44.84 342 ILE A C 1
ATOM 2661 O O . ILE A 1 342 ? -12.164 22.203 -15.328 1 44.84 342 ILE A O 1
ATOM 2665 N N . PRO A 1 343 ? -11.227 22.281 -13.344 1 45.75 343 PRO A N 1
ATOM 2666 C CA . PRO A 1 343 ? -12.055 21.125 -12.977 1 45.75 343 PRO A CA 1
ATOM 2667 C C . PRO A 1 343 ? -13.555 21.438 -13.039 1 45.75 343 PRO A C 1
ATOM 2669 O O . PRO A 1 343 ? -14.344 20.578 -13.43 1 45.75 343 PRO A O 1
ATOM 2672 N N . SER A 1 344 ? -13.961 22.641 -12.609 1 45.72 344 SER A N 1
ATOM 2673 C CA . SER A 1 344 ? -15.367 23.031 -12.688 1 45.72 344 SER A CA 1
ATOM 2674 C C . SER A 1 344 ? -15.867 22.969 -14.125 1 45.72 344 SER A C 1
ATOM 2676 O O . SER A 1 344 ? -17 22.547 -14.375 1 45.72 344 SER A O 1
ATOM 2678 N N . LEU A 1 345 ? -15.102 23.438 -15 1 44.38 345 LEU A N 1
ATOM 2679 C CA . LEU A 1 345 ? -15.445 23.375 -16.422 1 44.38 345 LEU A CA 1
ATOM 2680 C C . LEU A 1 345 ? -15.531 21.922 -16.891 1 44.38 345 LEU A C 1
ATOM 2682 O O . LEU A 1 345 ? -16.438 21.562 -17.625 1 44.38 345 LEU A O 1
ATOM 2686 N N . ILE A 1 346 ? -14.625 21.141 -16.406 1 46 346 ILE A N 1
ATOM 2687 C CA . ILE A 1 346 ? -14.617 19.734 -16.766 1 46 346 ILE A CA 1
ATOM 2688 C C . ILE A 1 346 ? -15.828 19.031 -16.156 1 46 346 ILE A C 1
ATOM 2690 O O . ILE A 1 346 ? -16.484 18.219 -16.797 1 46 346 ILE A O 1
ATOM 2694 N N . ALA A 1 347 ? -16.062 19.312 -14.859 1 45.72 347 ALA A N 1
ATOM 2695 C CA . ALA A 1 347 ? -17.219 18.734 -14.172 1 45.72 347 ALA A CA 1
ATOM 2696 C C . ALA A 1 347 ? -18.531 19.141 -14.859 1 45.72 347 ALA A C 1
ATOM 2698 O O . ALA A 1 347 ? -19.516 18.391 -14.812 1 45.72 347 ALA A O 1
ATOM 2699 N N . SER A 1 348 ? -18.797 20.328 -15.305 1 42.34 348 SER A N 1
ATOM 2700 C CA . SER A 1 348 ? -20 20.766 -15.992 1 42.34 348 SER A CA 1
ATOM 2701 C C . SER A 1 348 ? -20.203 20 -17.281 1 42.34 348 SER A C 1
ATOM 2703 O O . SER A 1 348 ? -21.328 19.938 -17.812 1 42.34 348 SER A O 1
ATOM 2705 N N . ILE A 1 349 ? -19.25 19.594 -17.875 1 37.47 349 ILE A N 1
ATOM 2706 C CA . ILE A 1 349 ? -19.406 18.953 -19.172 1 37.47 349 ILE A CA 1
ATOM 2707 C C . ILE A 1 349 ? -19.812 17.484 -18.984 1 37.47 349 ILE A C 1
ATOM 2709 O O . ILE A 1 349 ? -20.609 16.953 -19.75 1 37.47 349 ILE A O 1
ATOM 2713 N N . SER A 1 350 ? -19.203 16.516 -18.281 1 39.62 350 SER A N 1
ATOM 2714 C CA . SER A 1 350 ? -19.594 15.102 -18.234 1 39.62 350 SER A CA 1
ATOM 2715 C C . SER A 1 350 ? -19.906 14.664 -16.797 1 39.62 350 SER A C 1
ATOM 2717 O O . SER A 1 350 ? -19.125 14.906 -15.883 1 39.62 350 SER A O 1
ATOM 2719 N N . ALA A 1 351 ? -21.25 14.469 -16.5 1 42.03 351 ALA A N 1
ATOM 2720 C CA . ALA A 1 351 ? -21.828 13.984 -15.25 1 42.03 351 ALA A CA 1
ATOM 2721 C C . ALA A 1 351 ? -20.938 12.914 -14.617 1 42.03 351 ALA A C 1
ATOM 2723 O O . ALA A 1 351 ? -20.859 12.805 -13.391 1 42.03 351 ALA A O 1
ATOM 2724 N N . GLU A 1 352 ? -20.422 11.859 -15.25 1 45.5 352 GLU A N 1
ATOM 2725 C CA . GLU A 1 352 ? -19.594 10.719 -14.852 1 45.5 352 GLU A CA 1
ATOM 2726 C C . GLU A 1 352 ? -18.25 11.18 -14.281 1 45.5 352 GLU A C 1
ATOM 2728 O O . GLU A 1 352 ? -17.5 10.375 -13.719 1 45.5 352 GLU A O 1
ATOM 2733 N N . THR A 1 353 ? -18.016 12.484 -14.258 1 53.31 353 THR A N 1
ATOM 2734 C CA . THR A 1 353 ? -16.672 13.055 -14.125 1 53.31 353 THR A CA 1
ATOM 2735 C C . THR A 1 353 ? -16.516 13.75 -12.773 1 53.31 353 THR A C 1
ATOM 2737 O O . THR A 1 353 ? -15.531 14.461 -12.547 1 53.31 353 THR A O 1
ATOM 2740 N N . HIS A 1 354 ? -17.438 13.414 -11.828 1 67.88 354 HIS A N 1
ATOM 2741 C CA . HIS A 1 354 ? -17.375 14.125 -10.562 1 67.88 354 HIS A CA 1
ATOM 2742 C C . HIS A 1 354 ? -16.469 13.398 -9.562 1 67.88 354 HIS A C 1
ATOM 2744 O O . HIS A 1 354 ? -15.922 14.016 -8.648 1 67.88 354 HIS A O 1
ATOM 2750 N N . ASN A 1 355 ? -16.281 12.094 -9.867 1 80.75 355 ASN A N 1
ATOM 2751 C CA . ASN A 1 355 ? -15.469 11.305 -8.945 1 80.75 355 ASN A CA 1
ATOM 2752 C C . ASN A 1 355 ? -14.211 10.773 -9.617 1 80.75 355 ASN A C 1
ATOM 2754 O O . ASN A 1 355 ? -14.188 10.586 -10.836 1 80.75 355 ASN A O 1
ATOM 2758 N N . PHE A 1 356 ? -13.242 10.656 -8.852 1 84.06 356 PHE A N 1
ATOM 2759 C CA . PHE A 1 356 ? -12.062 9.961 -9.352 1 84.06 356 PHE A CA 1
ATOM 2760 C C . PHE A 1 356 ? -12.391 8.5 -9.672 1 84.06 356 PHE A C 1
ATOM 2762 O O . PHE A 1 356 ? -12.977 7.797 -8.844 1 84.06 356 PHE A O 1
ATOM 2769 N N . GLN A 1 357 ? -12.086 8.047 -10.836 1 81.12 357 GLN A N 1
ATOM 2770 C CA . GLN A 1 357 ? -12.383 6.684 -11.258 1 81.12 357 GLN A CA 1
ATOM 2771 C C . GLN A 1 357 ? -11.273 5.727 -10.836 1 81.12 357 GLN A C 1
ATOM 2773 O O . GLN A 1 357 ? -11.484 4.516 -10.758 1 81.12 357 GLN A O 1
ATOM 2778 N N . GLY A 1 358 ? -10.188 6.238 -10.648 1 86.38 358 GLY A N 1
ATOM 2779 C CA . GLY A 1 358 ? -9.016 5.484 -10.219 1 86.38 358 GLY A CA 1
ATOM 2780 C C . GLY A 1 358 ? -7.957 6.352 -9.57 1 86.38 358 GLY A C 1
ATOM 2781 O O . GLY A 1 358 ? -7.977 7.578 -9.703 1 86.38 358 GLY A O 1
ATOM 2782 N N . PHE A 1 359 ? -7.094 5.719 -8.875 1 86.94 359 PHE A N 1
ATOM 2783 C CA . PHE A 1 359 ? -6.035 6.441 -8.18 1 86.94 359 PHE A CA 1
ATOM 2784 C C . PHE A 1 359 ? -5.125 7.156 -9.172 1 86.94 359 PHE A C 1
ATOM 2786 O O . PHE A 1 359 ? -4.531 8.188 -8.852 1 86.94 359 PHE A O 1
ATOM 2793 N N . HIS A 1 360 ? -5.023 6.586 -10.375 1 80.06 360 HIS A N 1
ATOM 2794 C CA . HIS A 1 360 ? -4.199 7.207 -11.406 1 80.06 360 HIS A CA 1
ATOM 2795 C C . HIS A 1 360 ? -4.73 8.586 -11.781 1 80.06 360 HIS A C 1
ATOM 2797 O O . HIS A 1 360 ? -3.965 9.461 -12.195 1 80.06 360 HIS A O 1
ATOM 2803 N N . HIS A 1 361 ? -6.008 8.844 -11.602 1 81.5 361 HIS A N 1
ATOM 2804 C CA . HIS A 1 361 ? -6.586 10.156 -11.859 1 81.5 361 HIS A CA 1
ATOM 2805 C C . HIS A 1 361 ? -6.066 11.188 -10.867 1 81.5 361 HIS A C 1
ATOM 2807 O O . HIS A 1 361 ? -5.828 12.344 -11.234 1 81.5 361 HIS A O 1
ATOM 2813 N N . ILE A 1 362 ? -5.898 10.805 -9.688 1 85.62 362 ILE A N 1
ATOM 2814 C CA . ILE A 1 362 ? -5.363 11.703 -8.672 1 85.62 362 ILE A CA 1
ATOM 2815 C C . ILE A 1 362 ? -3.889 11.977 -8.953 1 85.62 362 ILE A C 1
ATOM 2817 O O . ILE A 1 362 ? -3.441 13.125 -8.898 1 85.62 362 ILE A O 1
ATOM 2821 N N . ASP A 1 363 ? -3.211 10.914 -9.281 1 82.62 363 ASP A N 1
ATOM 2822 C CA . ASP A 1 363 ? -1.787 11.047 -9.578 1 82.62 363 ASP A CA 1
ATOM 2823 C C . ASP A 1 363 ? -1.558 11.992 -10.758 1 82.62 363 ASP A C 1
ATOM 2825 O O . ASP A 1 363 ? -0.562 12.719 -10.797 1 82.62 363 ASP A O 1
ATOM 2829 N N . ASN A 1 364 ? -2.402 11.961 -11.68 1 77.56 364 ASN A N 1
ATOM 2830 C CA . ASN A 1 364 ? -2.277 12.766 -12.891 1 77.56 364 ASN A CA 1
ATOM 2831 C C . ASN A 1 364 ? -2.367 14.258 -12.578 1 77.56 364 ASN A C 1
ATOM 2833 O O . ASN A 1 364 ? -1.872 15.086 -13.344 1 77.56 364 ASN A O 1
ATOM 2837 N N . LEU A 1 365 ? -2.965 14.562 -11.484 1 78.12 365 LEU A N 1
ATOM 2838 C CA . LEU A 1 365 ? -3.029 15.961 -11.078 1 78.12 365 LEU A CA 1
ATOM 2839 C C . LEU A 1 365 ? -1.635 16.516 -10.812 1 78.12 365 LEU A C 1
ATOM 2841 O O . LEU A 1 365 ? -1.391 17.703 -11.008 1 78.12 365 LEU A O 1
ATOM 2845 N N . TYR A 1 366 ? -0.768 15.633 -10.422 1 79.94 366 TYR A N 1
ATOM 2846 C CA . TYR A 1 366 ? 0.578 16.047 -10.047 1 79.94 366 TYR A CA 1
ATOM 2847 C C . TYR A 1 366 ? 1.549 15.859 -11.211 1 79.94 366 TYR A C 1
ATOM 2849 O O . TYR A 1 366 ? 2.568 16.547 -11.289 1 79.94 366 TYR A O 1
ATOM 2857 N N . LYS A 1 367 ? 1.376 14.844 -12.039 1 68.75 367 LYS A N 1
ATOM 2858 C CA . LYS A 1 367 ? 2.293 14.508 -13.125 1 68.75 367 LYS A CA 1
ATOM 2859 C C . LYS A 1 367 ? 1.968 15.297 -14.391 1 68.75 367 LYS A C 1
ATOM 2861 O O . LYS A 1 367 ? 2.857 15.891 -15 1 68.75 367 LYS A O 1
ATOM 2866 N N . GLU A 1 368 ? 0.738 15.156 -14.844 1 60.88 368 GLU A N 1
ATOM 2867 C CA . GLU A 1 368 ? 0.338 15.711 -16.125 1 60.88 368 GLU A CA 1
ATOM 2868 C C . GLU A 1 368 ? -0.461 17 -15.945 1 60.88 368 GLU A C 1
ATOM 2870 O O . GLU A 1 368 ? -0.558 17.812 -16.875 1 60.88 368 GLU A O 1
ATOM 2875 N N . GLY A 1 369 ? -0.631 17.312 -14.75 1 57.38 369 GLY A N 1
ATOM 2876 C CA . GLY A 1 369 ? -1.513 18.438 -14.508 1 57.38 369 GLY A CA 1
ATOM 2877 C C . GLY A 1 369 ? -2.93 18.203 -14.992 1 57.38 369 GLY A C 1
ATOM 2878 O O . GLY A 1 369 ? -3.312 17.062 -15.281 1 57.38 369 GLY A O 1
ATOM 2879 N N . LEU A 1 370 ? -3.826 19.125 -14.914 1 46.28 370 LEU A N 1
ATOM 2880 C CA . LEU A 1 370 ? -5.203 18.984 -15.383 1 46.28 370 LEU A CA 1
ATOM 2881 C C . LEU A 1 370 ? -5.25 18.859 -16.906 1 46.28 370 LEU A C 1
ATOM 2883 O O . LEU A 1 370 ? -5.359 19.859 -17.609 1 46.28 370 LEU A O 1
ATOM 2887 N N . ARG A 1 371 ? -4.367 18 -17.531 1 45.69 371 ARG A N 1
ATOM 2888 C CA . ARG A 1 371 ? -4.473 17.875 -18.984 1 45.69 371 ARG A CA 1
ATOM 2889 C C . ARG A 1 371 ? -5.895 17.516 -19.406 1 45.69 371 ARG A C 1
ATOM 2891 O O . ARG A 1 371 ? -6.469 16.547 -18.891 1 45.69 371 ARG A O 1
ATOM 2898 N N . LEU A 1 372 ? -6.719 18.344 -19.891 1 36.38 372 LEU A N 1
ATOM 2899 C CA . LEU A 1 372 ? -8.047 18.172 -20.469 1 36.38 372 LEU A CA 1
ATOM 2900 C C . LEU A 1 372 ? -8.031 17.188 -21.609 1 36.38 372 LEU A C 1
ATOM 2902 O O . LEU A 1 372 ? -7.746 17.547 -22.75 1 36.38 372 LEU A O 1
ATOM 2906 N N . LYS A 1 373 ? -7.352 16.125 -21.688 1 38.47 373 LYS A N 1
ATOM 2907 C CA . LYS A 1 373 ? -7.77 15.242 -22.766 1 38.47 373 LYS A CA 1
ATOM 2908 C C . LYS A 1 373 ? -9.273 14.977 -22.703 1 38.47 373 LYS A C 1
ATOM 2910 O O . LYS A 1 373 ? -9.711 13.953 -22.188 1 38.47 373 LYS A O 1
ATOM 2915 N N . LEU A 1 374 ? -10.039 15.812 -22.281 1 32.53 374 LEU A N 1
ATOM 2916 C CA . LEU A 1 374 ? -11.484 15.688 -22.188 1 32.53 374 LEU A CA 1
ATOM 2917 C C . LEU A 1 374 ? -12.078 15.297 -23.531 1 32.53 374 LEU A C 1
ATOM 2919 O O . LEU A 1 374 ? -12.836 16.062 -24.125 1 32.53 374 LEU A O 1
ATOM 2923 N N . GLY A 1 375 ? -11.477 14.445 -24.312 1 34.25 375 GLY A N 1
ATOM 2924 C CA . GLY A 1 375 ? -12.203 14.203 -25.547 1 34.25 375 GLY A CA 1
ATOM 2925 C C . GLY A 1 375 ? -12.648 15.477 -26.234 1 34.25 375 GLY A C 1
ATOM 2926 O O . GLY A 1 375 ? -13.438 15.438 -27.188 1 34.25 375 GLY A O 1
ATOM 2927 N N . LEU A 1 376 ? -12.672 16.609 -25.531 1 34.19 376 LEU A N 1
ATOM 2928 C CA . LEU A 1 376 ? -13.117 17.812 -26.219 1 34.19 376 LEU A CA 1
ATOM 2929 C C . LEU A 1 376 ? -12.109 18.234 -27.281 1 34.19 376 LEU A C 1
ATOM 2931 O O . LEU A 1 376 ? -10.906 18.062 -27.109 1 34.19 376 LEU A O 1
ATOM 2935 N N . GLN A 1 377 ? -12.57 18.5 -28.531 1 35.41 377 GLN A N 1
ATOM 2936 C CA . GLN A 1 377 ? -11.953 19 -29.75 1 35.41 377 GLN A CA 1
ATOM 2937 C C . GLN A 1 377 ? -10.984 20.141 -29.453 1 35.41 377 GLN A C 1
ATOM 2939 O O . GLN A 1 377 ? -11.344 21.109 -28.781 1 35.41 377 GLN A O 1
ATOM 2944 N N . GLU A 1 378 ? -9.766 20.047 -29.547 1 40.31 378 GLU A N 1
ATOM 2945 C CA . GLU A 1 378 ? -8.688 21.031 -29.594 1 40.31 378 GLU A CA 1
ATOM 2946 C C . GLU A 1 378 ? -9.203 22.406 -30.031 1 40.31 378 GLU A C 1
ATOM 2948 O O . GLU A 1 378 ? -8.773 23.438 -29.5 1 40.31 378 GLU A O 1
ATOM 2953 N N . HIS A 1 379 ? -10.164 22.453 -30.969 1 36.47 379 HIS A N 1
ATOM 2954 C CA . HIS A 1 379 ? -10.625 23.656 -31.656 1 36.47 379 HIS A CA 1
ATOM 2955 C C . HIS A 1 379 ? -11.383 24.578 -30.719 1 36.47 379 HIS A C 1
ATOM 2957 O O . HIS A 1 379 ? -11.375 25.797 -30.906 1 36.47 379 HIS A O 1
ATOM 2963 N N . LEU A 1 380 ? -12.148 24.062 -29.859 1 34.19 380 LEU A N 1
ATOM 2964 C CA . LEU A 1 380 ? -12.945 24.969 -29.047 1 34.19 380 LEU A CA 1
ATOM 2965 C C . LEU A 1 380 ? -12.102 25.609 -27.953 1 34.19 380 LEU A C 1
ATOM 2967 O O . LEU A 1 380 ? -12.367 26.75 -27.531 1 34.19 380 LEU A O 1
ATOM 2971 N N . PHE A 1 381 ? -11.133 24.938 -27.469 1 37.94 381 PHE A N 1
ATOM 2972 C CA . PHE A 1 381 ? -10.234 25.516 -26.469 1 37.94 381 PHE A CA 1
ATOM 2973 C C . PHE A 1 381 ? -9.312 26.531 -27.109 1 37.94 381 PHE A C 1
ATOM 2975 O O . PHE A 1 381 ? -8.914 27.516 -26.469 1 37.94 381 PHE A O 1
ATOM 2982 N N . GLN A 1 382 ? -8.945 26.422 -28.297 1 40.19 382 GLN A N 1
ATOM 2983 C CA . GLN A 1 382 ? -8.148 27.438 -29 1 40.19 382 GLN A CA 1
ATOM 2984 C C . GLN A 1 382 ? -8.898 28.75 -29.094 1 40.19 382 GLN A C 1
ATOM 2986 O O . GLN A 1 382 ? -8.312 29.781 -29.422 1 40.19 382 GLN A O 1
ATOM 2991 N N . LYS A 1 383 ? -10.188 28.734 -29 1 37.19 383 LYS A N 1
ATOM 2992 C CA . LYS A 1 383 ? -10.938 29.969 -29.203 1 37.19 383 LYS A CA 1
ATOM 2993 C C . LYS A 1 383 ? -11.078 30.734 -27.891 1 37.19 383 LYS A C 1
ATOM 2995 O O . LYS A 1 383 ? -11.586 31.859 -27.875 1 37.19 383 LYS A O 1
ATOM 3000 N N . ILE A 1 384 ? -10.906 30.094 -26.797 1 36 384 ILE A N 1
ATOM 3001 C CA . ILE A 1 384 ? -10.984 30.906 -25.594 1 36 384 ILE A CA 1
ATOM 3002 C C . ILE A 1 384 ? -9.633 31.547 -25.312 1 36 384 ILE A C 1
ATOM 3004 O O . ILE A 1 384 ? -8.648 30.844 -25.031 1 36 384 ILE A O 1
ATOM 3008 N N . PRO A 1 385 ? -9.414 32.781 -25.531 1 41.09 385 PRO A N 1
ATOM 3009 C CA . PRO A 1 385 ? -8.133 33.469 -25.453 1 41.09 385 PRO A CA 1
ATOM 3010 C C . PRO A 1 385 ? -7.348 33.125 -24.188 1 41.09 385 PRO A C 1
ATOM 3012 O O . PRO A 1 385 ? -6.125 32.969 -24.234 1 41.09 385 PRO A O 1
ATOM 3015 N N . LEU A 1 386 ? -7.98 33.062 -23.047 1 39.53 386 LEU A N 1
ATOM 3016 C CA . LEU A 1 386 ? -7.254 32.781 -21.812 1 39.53 386 LEU A CA 1
ATOM 3017 C C . LEU A 1 386 ? -6.684 31.375 -21.812 1 39.53 386 LEU A C 1
ATOM 3019 O O . LEU A 1 386 ? -5.551 31.156 -21.375 1 39.53 386 LEU A O 1
ATOM 3023 N N . VAL A 1 387 ? -7.324 30.469 -22.359 1 43.66 387 VAL A N 1
ATOM 3024 C CA . VAL A 1 387 ? -6.883 29.078 -22.438 1 43.66 387 VAL A CA 1
ATOM 3025 C C . VAL A 1 387 ? -5.73 28.953 -23.422 1 43.66 387 VAL A C 1
ATOM 3027 O O . VAL A 1 387 ? -4.805 28.156 -23.219 1 43.66 387 VAL A O 1
ATOM 3030 N N . GLN A 1 388 ? -5.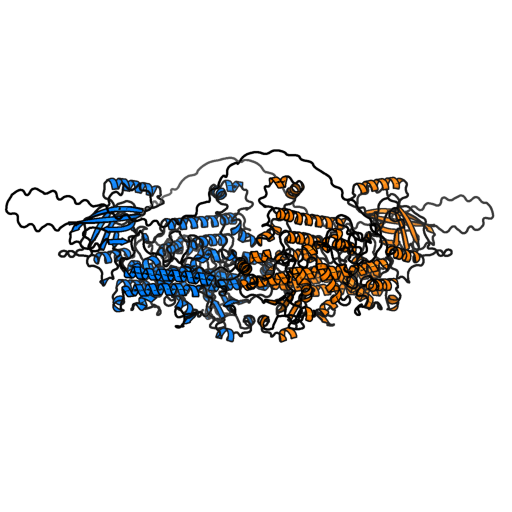746 29.656 -24.469 1 42.53 388 GLN A N 1
ATOM 3031 C CA . GLN A 1 388 ? -4.641 29.703 -25.422 1 42.53 388 GLN A CA 1
ATOM 3032 C C . GLN A 1 388 ? -3.363 30.203 -24.75 1 42.53 388 GLN A C 1
ATOM 3034 O O . GLN A 1 388 ? -2.281 29.656 -25 1 42.53 388 GLN A O 1
ATOM 3039 N N . LYS A 1 389 ? -3.398 31.25 -24.016 1 41.47 389 LYS A N 1
ATOM 3040 C CA . LYS A 1 389 ? -2.225 31.781 -23.328 1 41.47 389 LYS A CA 1
ATOM 3041 C C . LYS A 1 389 ? -1.725 30.812 -22.25 1 41.47 389 LYS A C 1
ATOM 3043 O O . LYS A 1 389 ? -0.523 30.75 -21.984 1 41.47 389 LYS A O 1
ATOM 3048 N N . ILE A 1 390 ? -2.586 30.172 -21.609 1 42.53 390 ILE A N 1
ATOM 3049 C CA . ILE A 1 390 ? -2.217 29.172 -20.609 1 42.53 390 ILE A CA 1
ATOM 3050 C C . ILE A 1 390 ? -1.599 27.969 -21.312 1 42.53 390 ILE A C 1
ATOM 3052 O O . ILE A 1 390 ? -0.65 27.359 -20.797 1 42.53 390 ILE A O 1
ATOM 3056 N N . GLN A 1 391 ? -1.941 27.562 -22.484 1 42.59 391 GLN A N 1
ATOM 3057 C CA . GLN A 1 391 ? -1.41 26.422 -23.219 1 42.59 391 GLN A CA 1
ATOM 3058 C C . GLN A 1 391 ? 0.053 26.641 -23.594 1 42.59 391 GLN A C 1
ATOM 3060 O O . GLN A 1 391 ? 0.848 25.703 -23.594 1 42.59 391 GLN A O 1
ATOM 3065 N N . GLU A 1 392 ? 0.439 27.688 -24.25 1 41.03 392 GLU A N 1
ATOM 3066 C CA . GLU A 1 392 ? 1.819 27.953 -24.641 1 41.03 392 GLU A CA 1
ATOM 3067 C C . GLU A 1 392 ? 2.75 27.938 -23.438 1 41.03 392 GLU A C 1
ATOM 3069 O O . GLU A 1 392 ? 3.885 27.453 -23.531 1 41.03 392 GLU A O 1
ATOM 3074 N N . SER A 1 393 ? 2.639 28.797 -22.422 1 38.62 393 SER A N 1
ATOM 3075 C CA . SER A 1 393 ? 3.453 28.891 -21.203 1 38.62 393 SER A CA 1
ATOM 3076 C C . SER A 1 393 ? 3.111 27.797 -20.219 1 38.62 393 SER A C 1
ATOM 3078 O O . SER A 1 393 ? 3.793 27.625 -19.203 1 38.62 393 SER A O 1
ATOM 3080 N N . SER A 1 394 ? 2.018 27 -20.109 1 40.09 394 SER A N 1
ATOM 3081 C CA . SER A 1 394 ? 1.074 26.438 -19.141 1 40.09 394 SER A CA 1
ATOM 3082 C C . SER A 1 394 ? 1.376 24.984 -18.859 1 40.09 394 SER A C 1
ATOM 3084 O O . SER A 1 394 ? 0.67 24.344 -18.078 1 40.09 394 SER A O 1
ATOM 3086 N N . GLU A 1 395 ? 1.968 24.344 -19.656 1 45 395 GLU A N 1
ATOM 3087 C CA . GLU A 1 395 ? 2.123 22.953 -19.266 1 45 395 GLU A CA 1
ATOM 3088 C C . GLU A 1 395 ? 2.484 22.828 -17.781 1 45 395 GLU A C 1
ATOM 3090 O O . GLU A 1 395 ? 1.994 21.938 -17.094 1 45 395 GLU A O 1
ATOM 3095 N N . GLY A 1 396 ? 3.203 23.75 -17.312 1 47.19 396 GLY A N 1
ATOM 3096 C CA . GLY A 1 396 ? 3.668 23.766 -15.938 1 47.19 396 GLY A CA 1
ATOM 3097 C C . GLY A 1 396 ? 2.689 24.422 -14.984 1 47.19 396 GLY A C 1
ATOM 3098 O O . GLY A 1 396 ? 2.691 24.141 -13.789 1 47.19 396 GLY A O 1
ATOM 3099 N N . MET A 1 397 ? 1.873 25.375 -15.438 1 47.91 397 MET A N 1
ATOM 3100 C CA . MET A 1 397 ? 1.056 26.172 -14.523 1 47.91 397 MET A CA 1
ATOM 3101 C C . MET A 1 397 ? -0.159 25.391 -14.047 1 47.91 397 MET A C 1
ATOM 3103 O O . MET A 1 397 ? -0.711 25.672 -12.984 1 47.91 397 MET A O 1
ATOM 3107 N N . LEU A 1 398 ? -0.552 24.266 -14.719 1 58.88 398 LEU A N 1
ATOM 3108 C CA . LEU A 1 398 ? -1.745 23.531 -14.328 1 58.88 398 LEU A CA 1
ATOM 3109 C C . LEU A 1 398 ? -1.372 22.266 -13.562 1 58.88 398 LEU A C 1
ATOM 3111 O O . LEU A 1 398 ? -2.25 21.516 -13.109 1 58.88 398 LEU A O 1
ATOM 3115 N N . ARG A 1 399 ? -0.214 22.141 -13.367 1 69 399 ARG A N 1
ATOM 3116 C CA . ARG A 1 399 ? 0.247 20.969 -12.625 1 69 399 ARG A CA 1
ATOM 3117 C C . ARG A 1 399 ? 0.458 21.297 -11.148 1 69 399 ARG A C 1
ATOM 3119 O O . ARG A 1 399 ? 1.013 22.359 -10.82 1 69 399 ARG A O 1
ATOM 3126 N N . TYR A 1 400 ? -0.203 20.594 -10.297 1 77.94 400 TYR A N 1
ATOM 3127 C CA . TYR A 1 400 ? 0.109 20.703 -8.875 1 77.94 400 TYR A CA 1
ATOM 3128 C C . TYR A 1 400 ? 1.471 20.094 -8.562 1 77.94 400 TYR A C 1
ATOM 3130 O O . TYR A 1 400 ? 1.874 19.109 -9.188 1 77.94 400 TYR A O 1
ATOM 3138 N N . ASP A 1 401 ? 2.131 20.75 -7.742 1 82.81 401 ASP A N 1
ATOM 3139 C CA . ASP A 1 401 ? 3.352 20.125 -7.254 1 82.81 401 ASP A CA 1
ATOM 3140 C C . ASP A 1 401 ? 3.035 18.859 -6.461 1 82.81 401 ASP A C 1
ATOM 3142 O O . ASP A 1 401 ? 2.004 18.781 -5.793 1 82.81 401 ASP A O 1
ATOM 3146 N N . THR A 1 402 ? 3.844 17.906 -6.598 1 87.88 402 THR A N 1
ATOM 3147 C CA . THR A 1 402 ? 3.67 16.688 -5.812 1 87.88 402 THR A CA 1
ATOM 3148 C C . THR A 1 402 ? 3.826 16.984 -4.324 1 87.88 402 THR A C 1
ATOM 3150 O O . THR A 1 402 ? 4.852 17.516 -3.895 1 87.88 402 THR A O 1
ATOM 3153 N N . PRO A 1 403 ? 2.816 16.703 -3.564 1 91.94 403 PRO A N 1
ATOM 3154 C CA . PRO A 1 403 ? 2.949 16.906 -2.121 1 91.94 403 PRO A CA 1
ATOM 3155 C C . PRO A 1 403 ? 4.113 16.109 -1.521 1 91.94 403 PRO A C 1
ATOM 3157 O O . PRO A 1 403 ? 4.391 14.992 -1.951 1 91.94 403 PRO A O 1
ATOM 3160 N N . SER A 1 404 ? 4.695 16.609 -0.5 1 90.62 404 SER A N 1
ATOM 3161 C CA . SER A 1 404 ? 5.883 16.031 0.116 1 90.62 404 SER A CA 1
ATOM 3162 C C . SER A 1 404 ? 5.609 14.625 0.627 1 90.62 404 SER A C 1
ATOM 3164 O O . SER A 1 404 ? 6.5 13.773 0.624 1 90.62 404 SER A O 1
ATOM 3166 N N . ILE A 1 405 ? 4.422 14.383 1.039 1 90.62 405 ILE A N 1
ATOM 3167 C CA . ILE A 1 405 ? 4.059 13.094 1.621 1 90.62 405 ILE A CA 1
ATOM 3168 C C . ILE A 1 405 ? 4.293 11.984 0.601 1 90.62 405 ILE A C 1
ATOM 3170 O O . ILE A 1 405 ? 4.504 10.828 0.973 1 90.62 405 ILE A O 1
ATOM 3174 N N . LEU A 1 406 ? 4.312 12.258 -0.694 1 89 406 LEU A N 1
ATOM 3175 C CA . LEU A 1 406 ? 4.488 11.273 -1.751 1 89 406 LEU A CA 1
ATOM 3176 C C . LEU A 1 406 ? 5.918 11.289 -2.285 1 89 406 LEU A C 1
ATOM 3178 O O . LEU A 1 406 ? 6.301 10.43 -3.076 1 89 406 LEU A O 1
ATOM 3182 N N . SER A 1 407 ? 6.68 12.203 -1.914 1 87.12 407 SER A N 1
ATOM 3183 C CA . SER A 1 407 ? 7.945 12.484 -2.586 1 87.12 407 SER A CA 1
ATOM 3184 C C . SER A 1 407 ? 8.969 11.383 -2.32 1 87.12 407 SER A C 1
ATOM 3186 O O . SER A 1 407 ? 9.695 10.977 -3.229 1 87.12 407 SER A O 1
ATOM 3188 N N . LYS A 1 408 ? 8.953 10.883 -1.099 1 87 408 LYS A N 1
ATOM 3189 C CA . LYS A 1 408 ? 9.961 9.891 -0.736 1 87 408 LYS A CA 1
ATOM 3190 C C . LYS A 1 408 ? 9.375 8.477 -0.751 1 87 408 LYS A C 1
ATOM 3192 O O . LYS A 1 408 ? 10.094 7.512 -1.022 1 87 408 LYS A O 1
ATOM 3197 N N . ASP A 1 409 ? 8.203 8.359 -0.406 1 93 409 ASP A N 1
ATOM 3198 C CA . ASP A 1 409 ? 7.492 7.082 -0.365 1 93 409 ASP A CA 1
ATOM 3199 C C . ASP A 1 409 ? 6.039 7.246 -0.806 1 93 409 ASP A C 1
ATOM 3201 O O . ASP A 1 409 ? 5.184 7.637 -0.009 1 93 409 ASP A O 1
ATOM 3205 N N . LYS A 1 410 ? 5.742 6.777 -1.972 1 90.75 410 LYS A N 1
ATOM 3206 C CA . LYS A 1 410 ? 4.422 6.984 -2.562 1 90.75 410 LYS A CA 1
ATOM 3207 C C . LYS A 1 410 ? 3.373 6.113 -1.88 1 90.75 410 LYS A C 1
ATOM 3209 O O . LYS A 1 410 ? 2.172 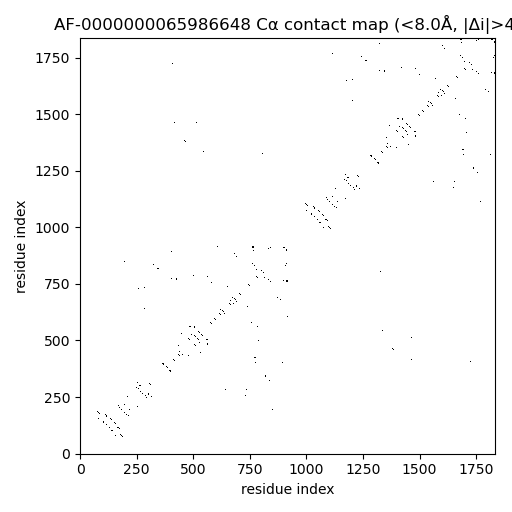6.348 -2.031 1 90.75 410 LYS A O 1
ATOM 3214 N N . PHE A 1 411 ? 3.77 5.148 -1.077 1 93.75 411 PHE A N 1
ATOM 3215 C CA . PHE A 1 411 ? 2.838 4.215 -0.46 1 93.75 411 PHE A CA 1
ATOM 3216 C C . PHE A 1 411 ? 2.662 4.523 1.022 1 93.75 411 PHE A C 1
ATOM 3218 O O . PHE A 1 411 ? 1.936 3.818 1.727 1 93.75 411 PHE A O 1
ATOM 3225 N N . ALA A 1 412 ? 3.275 5.586 1.5 1 94.38 412 ALA A N 1
ATOM 3226 C CA . ALA A 1 412 ? 3.283 5.906 2.924 1 94.38 412 ALA A CA 1
ATOM 3227 C C . ALA A 1 412 ? 1.863 6.09 3.453 1 94.38 412 ALA A C 1
ATOM 3229 O O . ALA A 1 412 ? 1.546 5.652 4.562 1 94.38 412 ALA A O 1
ATOM 3230 N N . TRP A 1 413 ? 0.967 6.688 2.668 1 94.69 413 TRP A N 1
ATOM 3231 C CA . TRP A 1 413 ? -0.375 7.047 3.117 1 94.69 413 TRP A CA 1
ATOM 3232 C C . TRP A 1 413 ? -1.211 5.801 3.385 1 94.69 413 TRP A C 1
ATOM 3234 O O . TRP A 1 413 ? -2.209 5.855 4.105 1 94.69 413 TRP A O 1
ATOM 3244 N N . LEU A 1 414 ? -0.821 4.637 2.885 1 95.06 414 LEU A N 1
ATOM 3245 C CA . LEU A 1 414 ? -1.554 3.385 3.035 1 95.06 414 LEU A CA 1
ATOM 3246 C C . LEU A 1 414 ? -1.249 2.734 4.379 1 95.06 414 LEU A C 1
ATOM 3248 O O . LEU A 1 414 ? -2.014 1.891 4.855 1 95.06 414 LEU A O 1
ATOM 3252 N N . ARG A 1 415 ? -0.188 3.141 5.023 1 96.19 415 ARG A N 1
ATOM 3253 C CA . ARG A 1 415 ? 0.357 2.348 6.121 1 96.19 415 ARG A CA 1
ATOM 3254 C C . ARG A 1 415 ? -0.099 2.895 7.473 1 96.19 415 ARG A C 1
ATOM 3256 O O . ARG A 1 415 ? -0.284 4.102 7.629 1 96.19 415 ARG A O 1
ATOM 3263 N N . ASP A 1 416 ? -0.132 2.023 8.445 1 96.56 416 ASP A N 1
ATOM 3264 C CA . ASP A 1 416 ? -0.521 2.371 9.812 1 96.56 416 ASP A CA 1
ATOM 3265 C C . ASP A 1 416 ? 0.552 3.221 10.492 1 96.56 416 ASP A C 1
ATOM 3267 O O . ASP A 1 416 ? 0.239 4.105 11.289 1 96.56 416 ASP A O 1
ATOM 3271 N N . ASP A 1 417 ? 1.778 2.949 10.211 1 95.94 417 ASP A N 1
ATOM 3272 C CA . ASP A 1 417 ? 2.846 3.691 10.883 1 95.94 417 ASP A CA 1
ATOM 3273 C C . ASP A 1 417 ? 2.811 5.168 10.492 1 95.94 417 ASP A C 1
ATOM 3275 O O . ASP A 1 417 ? 2.98 6.043 11.352 1 95.94 417 ASP A O 1
ATOM 3279 N N . GLU A 1 418 ? 2.584 5.406 9.156 1 96.88 418 GLU A N 1
ATOM 3280 C CA . GLU A 1 418 ? 2.504 6.801 8.719 1 96.88 418 GLU A CA 1
ATOM 3281 C C . GLU A 1 418 ? 1.26 7.48 9.281 1 96.88 418 GLU A C 1
ATOM 3283 O O . GLU A 1 418 ? 1.309 8.648 9.672 1 96.88 418 GLU A O 1
ATOM 3288 N N . PHE A 1 419 ? 0.081 6.758 9.336 1 97.94 419 PHE A N 1
ATOM 3289 C CA . PHE A 1 419 ? -1.145 7.262 9.945 1 97.94 419 PHE A CA 1
ATOM 3290 C C . PHE A 1 419 ? -0.896 7.691 11.391 1 97.94 419 PHE A C 1
ATOM 3292 O O . PHE A 1 419 ? -1.314 8.773 11.797 1 97.94 419 PHE A O 1
ATOM 3299 N N . ALA A 1 420 ? -0.18 6.902 12.094 1 98.06 420 ALA A N 1
ATOM 3300 C CA . ALA A 1 420 ? 0.13 7.188 13.5 1 98.06 420 ALA A CA 1
ATOM 3301 C C . ALA A 1 420 ? 1.168 8.297 13.609 1 98.06 420 ALA A C 1
ATOM 3303 O O . ALA A 1 420 ? 1.071 9.156 14.492 1 98.06 420 ALA A O 1
ATOM 3304 N N . ARG A 1 421 ? 2.211 8.273 12.766 1 97.62 421 ARG A N 1
ATOM 3305 C CA . ARG A 1 421 ? 3.271 9.273 12.789 1 97.62 421 ARG A CA 1
ATOM 3306 C C . ARG A 1 421 ? 2.701 10.68 12.641 1 97.62 421 ARG A C 1
ATOM 3308 O O . ARG A 1 421 ? 3.176 11.617 13.281 1 97.62 421 ARG A O 1
ATOM 3315 N N . GLN A 1 422 ? 1.655 10.836 11.836 1 97.12 422 GLN A N 1
ATOM 3316 C CA . GLN A 1 422 ? 1.079 12.156 11.578 1 97.12 422 GLN A CA 1
ATOM 3317 C C . GLN A 1 422 ? 0.388 12.711 12.82 1 97.12 422 GLN A C 1
ATOM 3319 O O . GLN A 1 422 ? 0.166 13.914 12.93 1 97.12 422 GLN A O 1
ATOM 3324 N N . ALA A 1 423 ? 0.089 11.883 13.773 1 98.06 423 ALA A N 1
ATOM 3325 C CA . ALA A 1 423 ? -0.505 12.344 15.023 1 98.06 423 ALA A CA 1
ATOM 3326 C C . ALA A 1 423 ? 0.528 13.055 15.898 1 98.06 423 ALA A C 1
ATOM 3328 O O . ALA A 1 423 ? 0.172 13.805 16.812 1 98.06 423 ALA A O 1
ATOM 3329 N N . VAL A 1 424 ? 1.839 12.836 15.641 1 98.31 424 VAL A N 1
ATOM 3330 C CA . VAL A 1 424 ? 2.865 13.422 16.5 1 98.31 424 VAL A CA 1
ATOM 3331 C C . VAL A 1 424 ? 3.793 14.305 15.664 1 98.31 424 VAL A C 1
ATOM 3333 O O . VAL A 1 424 ? 4.516 15.148 16.203 1 98.31 424 VAL A O 1
ATOM 3336 N N . ALA A 1 425 ? 3.758 14.109 14.367 1 97.62 425 ALA A N 1
ATOM 3337 C CA . ALA A 1 425 ? 4.699 14.805 13.492 1 97.62 425 ALA A CA 1
ATOM 3338 C C . ALA A 1 425 ? 4.012 15.281 12.219 1 97.62 425 ALA A C 1
ATOM 3340 O O . ALA A 1 425 ? 4.664 15.5 11.195 1 97.62 425 ALA A O 1
ATOM 3341 N N . GLY A 1 426 ? 2.701 15.391 12.227 1 96.5 426 GLY A N 1
ATOM 3342 C CA . GLY A 1 426 ? 1.949 15.883 11.086 1 96.5 426 GLY A CA 1
ATOM 3343 C C . GLY A 1 426 ? 1.494 17.328 11.242 1 96.5 426 GLY A C 1
ATOM 3344 O O . GLY A 1 426 ? 2.15 18.109 11.922 1 96.5 426 GLY A O 1
ATOM 3345 N N . ILE A 1 427 ? 0.353 17.641 10.594 1 95.06 427 ILE A N 1
ATOM 3346 C CA . ILE A 1 427 ? -0.2 19 10.539 1 95.06 427 ILE A CA 1
ATOM 3347 C C . ILE A 1 427 ? -0.973 19.281 11.828 1 95.06 427 ILE A C 1
ATOM 3349 O O . ILE A 1 427 ? -1.166 20.453 12.195 1 95.06 427 ILE A O 1
ATOM 3353 N N . ASN A 1 428 ? -1.428 18.234 12.414 1 97.88 428 ASN A N 1
ATOM 3354 C CA . ASN A 1 428 ? -2.229 18.391 13.625 1 97.88 428 ASN A CA 1
ATOM 3355 C C . ASN A 1 428 ? -1.723 17.484 14.75 1 97.88 428 ASN A C 1
ATOM 3357 O O . ASN A 1 428 ? -2.465 16.641 15.25 1 97.88 428 ASN A O 1
ATOM 3361 N N . PRO A 1 429 ? -0.525 17.766 15.219 1 98.25 429 PRO A N 1
ATOM 3362 C CA . PRO A 1 429 ? 0.091 16.906 16.234 1 98.25 429 PRO A CA 1
ATOM 3363 C C . PRO A 1 429 ? -0.335 17.266 17.656 1 98.25 429 PRO A C 1
ATOM 3365 O O . PRO A 1 429 ? 0.35 16.906 18.625 1 98.25 429 PRO A O 1
ATOM 3368 N N . VAL A 1 430 ? -1.452 17.984 17.828 1 98.56 430 VAL A N 1
ATOM 3369 C CA . VAL A 1 430 ? -1.729 18.609 19.125 1 98.56 430 VAL A CA 1
ATOM 3370 C C . VAL A 1 430 ? -2.953 17.953 19.766 1 98.56 430 VAL A C 1
ATOM 3372 O O . VAL A 1 430 ? -3.369 18.328 20.859 1 98.56 430 VAL A O 1
ATOM 3375 N N . ASN A 1 431 ? -3.508 16.859 19.125 1 98.25 431 ASN A N 1
ATOM 3376 C CA . ASN A 1 431 ? -4.723 16.266 19.688 1 98.25 431 ASN A CA 1
ATOM 3377 C C . ASN A 1 431 ? -4.441 14.922 20.359 1 98.25 431 ASN A C 1
ATOM 3379 O O . ASN A 1 431 ? -5.305 14.383 21.047 1 98.25 431 ASN A O 1
ATOM 3383 N N . ILE A 1 432 ? -3.297 14.359 20.156 1 98.62 432 ILE A N 1
ATOM 3384 C CA . ILE A 1 432 ? -2.982 13.078 20.781 1 98.62 432 ILE A CA 1
ATOM 3385 C C . ILE A 1 432 ? -2.877 13.258 22.297 1 98.62 432 ILE A C 1
ATOM 3387 O O . ILE A 1 432 ? -2.336 14.258 22.781 1 98.62 432 ILE A O 1
ATOM 3391 N N . GLU A 1 433 ? -3.473 12.367 23.047 1 98.38 433 GLU A N 1
ATOM 3392 C CA . GLU A 1 433 ? -3.473 12.375 24.5 1 98.38 433 GLU A CA 1
ATOM 3393 C C . GLU A 1 433 ? -3.162 10.992 25.062 1 98.38 433 GLU A C 1
ATOM 3395 O O . GLU A 1 433 ? -3.34 9.984 24.375 1 98.38 433 GLU A O 1
ATOM 3400 N N . ARG A 1 434 ? -2.674 11.023 26.234 1 98.44 434 ARG A N 1
ATOM 3401 C CA . ARG A 1 434 ? -2.553 9.742 26.922 1 98.44 434 ARG A CA 1
ATOM 3402 C C . ARG A 1 434 ? -3.926 9.188 27.281 1 98.44 434 ARG A C 1
ATOM 3404 O O . ARG A 1 434 ? -4.816 9.93 27.703 1 98.44 434 ARG A O 1
ATOM 3411 N N . LEU A 1 435 ? -4.145 7.879 27.016 1 98.25 435 LEU A N 1
ATOM 3412 C CA . LEU A 1 435 ? -5.379 7.234 27.469 1 98.25 435 LEU A CA 1
ATOM 3413 C C . LEU A 1 435 ? -5.375 7.031 28.969 1 98.25 435 LEU A C 1
ATOM 3415 O O . LEU A 1 435 ? -4.688 6.145 29.484 1 98.25 435 LEU A O 1
ATOM 3419 N N . GLN A 1 436 ? -6.172 7.73 29.688 1 94.31 436 GLN A N 1
ATOM 3420 C CA . GLN A 1 436 ? -6.129 7.73 31.141 1 94.31 436 GLN A CA 1
ATOM 3421 C C . GLN A 1 436 ? -7.195 6.805 31.719 1 94.31 436 GLN A C 1
ATOM 3423 O O . GLN A 1 436 ? -7.047 6.297 32.844 1 94.31 436 GLN A O 1
ATOM 3428 N N . VAL A 1 437 ? -8.281 6.676 31 1 95.56 437 VAL A N 1
ATOM 3429 C CA . VAL A 1 437 ? -9.391 5.828 31.422 1 95.56 437 VAL A CA 1
ATOM 3430 C C . VAL A 1 437 ? -9.766 4.859 30.297 1 95.56 437 VAL A C 1
ATOM 3432 O O . VAL A 1 437 ? -9.898 5.266 29.141 1 95.56 437 VAL A O 1
ATOM 3435 N N . PHE A 1 438 ? -9.914 3.643 30.641 1 96.75 438 PHE A N 1
ATOM 3436 C CA . PHE A 1 438 ? -10.328 2.645 29.672 1 96.75 438 PHE A CA 1
ATOM 3437 C C . PHE A 1 438 ? -11.516 1.846 30.172 1 96.75 438 PHE A C 1
ATOM 3439 O O . PHE A 1 438 ? -11.492 1.329 31.297 1 96.75 438 PHE A O 1
ATOM 3446 N N . PRO A 1 439 ? -12.602 1.597 29.422 1 96.5 439 PRO A N 1
ATOM 3447 C CA . PRO A 1 439 ? -12.781 2.229 28.109 1 96.5 439 PRO A CA 1
ATOM 3448 C C . PRO A 1 439 ? -12.969 3.74 28.203 1 96.5 439 PRO A C 1
ATOM 3450 O O . PRO A 1 439 ? -13.398 4.25 29.25 1 96.5 439 PRO A O 1
ATOM 3453 N N . PRO A 1 440 ? -12.57 4.473 27.094 1 96.94 440 PRO A N 1
ATOM 3454 C CA . PRO A 1 440 ? -12.805 5.918 27.125 1 96.94 440 PRO A CA 1
ATOM 3455 C C . PRO A 1 440 ? -14.273 6.27 27.391 1 96.94 440 PRO A C 1
ATOM 3457 O O . PRO A 1 440 ? -15.164 5.484 27.062 1 96.94 440 PRO A O 1
ATOM 3460 N N . VAL A 1 441 ? -14.5 7.457 27.875 1 96.5 441 VAL A N 1
ATOM 3461 C CA . VAL A 1 441 ? -15.852 7.84 28.281 1 96.5 441 VAL A CA 1
ATOM 3462 C C . VAL A 1 441 ? -16.203 9.195 27.688 1 96.5 441 VAL A C 1
ATOM 3464 O O . VAL A 1 441 ? -15.383 10.117 27.672 1 96.5 441 VAL A O 1
ATOM 3467 N N . SER A 1 442 ? -17.391 9.312 27.141 1 96.69 442 SER A N 1
ATOM 3468 C CA . SER A 1 442 ? -17.938 10.57 26.625 1 96.69 442 SER A CA 1
ATOM 3469 C C . SER A 1 442 ? -18.344 11.5 27.766 1 96.69 442 SER A C 1
ATOM 3471 O O . SER A 1 442 ? -18.828 11.039 28.797 1 96.69 442 SER A O 1
ATOM 3473 N N . LYS A 1 443 ? -18.219 12.789 27.578 1 95.62 443 LYS A N 1
ATOM 3474 C CA . LYS A 1 443 ? -18.641 13.781 28.562 1 95.62 443 LYS A CA 1
ATOM 3475 C C . LYS A 1 443 ? -19.984 14.406 28.203 1 95.62 443 LYS A C 1
ATOM 3477 O O . LYS A 1 443 ? -20.484 15.273 28.906 1 95.62 443 LYS A O 1
ATOM 3482 N N . LEU A 1 444 ? -20.531 14 27.109 1 96.75 444 LEU A N 1
ATOM 3483 C CA . LEU A 1 444 ? -21.828 14.516 26.672 1 96.75 444 LEU A CA 1
ATOM 3484 C C . LEU A 1 444 ? -22.953 13.984 27.547 1 96.75 444 LEU A C 1
ATOM 3486 O O . LEU A 1 444 ? -22.781 12.977 28.234 1 96.75 444 LEU A O 1
ATOM 3490 N N . ASP A 1 445 ? -24.078 14.656 27.547 1 96.56 445 ASP A N 1
ATOM 3491 C CA . ASP A 1 445 ? -25.234 14.305 28.359 1 96.56 445 ASP A CA 1
ATOM 3492 C C . ASP A 1 445 ? -25.781 12.93 27.953 1 96.56 445 ASP A C 1
ATOM 3494 O O . ASP A 1 445 ? -26.328 12.766 26.859 1 96.56 445 ASP A O 1
ATOM 3498 N N . PRO A 1 446 ? -25.641 12.016 28.859 1 96.38 446 PRO A N 1
ATOM 3499 C CA . PRO A 1 446 ? -26.109 10.664 28.516 1 96.38 446 PRO A CA 1
ATOM 3500 C C . PRO A 1 446 ? -27.609 10.602 28.234 1 96.38 446 PRO A C 1
ATOM 3502 O O . PRO A 1 446 ? -28.062 9.711 27.516 1 96.38 446 PRO A O 1
ATOM 3505 N N . ALA A 1 447 ? -28.359 11.508 28.812 1 96.31 447 ALA A N 1
ATOM 3506 C CA . ALA A 1 447 ? -29.797 11.539 28.562 1 96.31 447 ALA A CA 1
ATOM 3507 C C . ALA A 1 447 ? -30.094 11.812 27.094 1 96.31 447 ALA A C 1
ATOM 3509 O O . ALA A 1 447 ? -31.141 11.398 26.578 1 96.31 447 ALA A O 1
ATOM 3510 N N . ILE A 1 448 ? -29.141 12.43 26.5 1 96 448 ILE A N 1
ATOM 3511 C CA . ILE A 1 448 ? -29.344 12.805 25.109 1 96 448 ILE A CA 1
ATOM 3512 C C . ILE A 1 448 ? -28.562 11.859 24.203 1 96 448 ILE A C 1
ATOM 3514 O O . ILE A 1 448 ? -29.078 11.391 23.188 1 96 448 ILE A O 1
ATOM 3518 N N . TYR A 1 449 ? -27.344 11.508 24.562 1 96.5 449 TYR A N 1
ATOM 3519 C CA . TYR A 1 449 ? -26.438 10.875 23.609 1 96.5 449 TYR A CA 1
ATOM 3520 C C . TYR A 1 449 ? -26.188 9.414 23.969 1 96.5 449 TYR A C 1
ATOM 3522 O O . TYR A 1 449 ? -25.453 8.711 23.281 1 96.5 449 TYR A O 1
ATOM 3530 N N . GLY A 1 450 ? -26.859 8.93 25.031 1 94.81 450 GLY A N 1
ATOM 3531 C CA . GLY A 1 450 ? -26.75 7.527 25.406 1 94.81 450 GLY A CA 1
ATOM 3532 C C . GLY A 1 450 ? -25.609 7.258 26.359 1 94.81 450 GLY A C 1
ATOM 3533 O O . GLY A 1 450 ? -25.016 8.188 26.922 1 94.81 450 GLY A O 1
ATOM 3534 N N . PRO A 1 451 ? -25.328 5.934 26.641 1 95 451 PRO A N 1
ATOM 3535 C CA . PRO A 1 451 ? -24.266 5.562 27.578 1 95 451 PRO A CA 1
ATOM 3536 C C . PRO A 1 451 ? -22.922 6.184 27.234 1 95 451 PRO A C 1
ATOM 3538 O O . PRO A 1 451 ? -22.5 6.164 26.078 1 95 451 PRO A O 1
ATOM 3541 N N . PRO A 1 452 ? -22.172 6.641 28.203 1 95.44 452 PRO A N 1
ATOM 3542 C CA . PRO A 1 452 ? -20.953 7.406 27.938 1 95.44 452 PRO A CA 1
ATOM 3543 C C . PRO A 1 452 ? -19.766 6.512 27.609 1 95.44 452 PRO A C 1
ATOM 3545 O O . PRO A 1 452 ? -18.766 6.984 27.047 1 95.44 452 PRO A O 1
ATOM 3548 N N . GLU A 1 453 ? -19.797 5.25 27.891 1 95.25 453 GLU A N 1
ATOM 3549 C CA . GLU A 1 453 ? -18.656 4.371 27.719 1 95.25 453 GLU A CA 1
ATOM 3550 C C . GLU A 1 453 ? -18.422 4.059 26.234 1 95.25 453 GLU A C 1
ATOM 3552 O O . GLU A 1 453 ? -19.375 3.828 25.484 1 95.25 453 GLU A O 1
ATOM 3557 N N . SER A 1 454 ? -17.141 4.039 25.859 1 96.88 454 SER A N 1
ATOM 3558 C CA . SER A 1 454 ? -16.734 3.662 24.5 1 96.88 454 SER A CA 1
ATOM 3559 C C . SER A 1 454 ? -17.078 2.205 24.219 1 96.88 454 SER A C 1
ATOM 3561 O O . SER A 1 454 ? -17.125 1.38 25.125 1 96.88 454 SER A O 1
ATOM 3563 N N . SER A 1 455 ? -17.297 1.897 22.984 1 97.06 455 SER A N 1
ATOM 3564 C CA . SER A 1 455 ? -17.562 0.532 22.531 1 97.06 455 SER A CA 1
ATOM 3565 C C . SER A 1 455 ? -16.266 -0.269 22.406 1 97.06 455 SER A C 1
ATOM 3567 O O . SER A 1 455 ? -16.312 -1.485 22.219 1 97.06 455 SER A O 1
ATOM 3569 N N . ILE A 1 456 ? -15.125 0.323 22.484 1 98 456 ILE A N 1
ATOM 3570 C CA . ILE A 1 456 ? -13.852 -0.391 22.484 1 98 456 ILE A CA 1
ATOM 3571 C C . ILE A 1 456 ? -13.703 -1.19 23.781 1 98 456 ILE A C 1
ATOM 3573 O O . ILE A 1 456 ? -13.773 -0.63 24.875 1 98 456 ILE A O 1
ATOM 3577 N N . THR A 1 457 ? -13.469 -2.451 23.641 1 96.56 457 THR A N 1
ATOM 3578 C CA . THR A 1 457 ? -13.328 -3.336 24.797 1 96.56 457 THR A CA 1
ATOM 3579 C C . THR A 1 457 ? -11.938 -3.961 24.828 1 96.56 457 THR A C 1
ATOM 3581 O O . THR A 1 457 ? -11.141 -3.768 23.906 1 96.56 457 THR A O 1
ATOM 3584 N N . GLU A 1 458 ? -11.711 -4.691 25.875 1 95.31 458 GLU A N 1
ATOM 3585 C CA . GLU A 1 458 ? -10.43 -5.383 26.016 1 95.31 458 GLU A CA 1
ATOM 3586 C C . GLU A 1 458 ? -10.242 -6.438 24.922 1 95.31 458 GLU A C 1
ATOM 3588 O O . GLU A 1 458 ? -9.133 -6.656 24.453 1 95.31 458 GLU A O 1
ATOM 3593 N N . THR A 1 459 ? -11.281 -7.059 24.562 1 93.12 459 THR A N 1
ATOM 3594 C CA . THR A 1 459 ? -11.227 -8.109 23.547 1 93.12 459 THR A CA 1
ATOM 3595 C C . THR A 1 459 ? -10.727 -7.555 22.219 1 93.12 459 THR A C 1
ATOM 3597 O O . THR A 1 459 ? -10.055 -8.258 21.453 1 93.12 459 THR A O 1
ATOM 3600 N N . HIS A 1 460 ? -11.016 -6.27 21.969 1 94.62 460 HIS A N 1
ATOM 3601 C CA . HIS A 1 460 ? -10.617 -5.645 20.719 1 94.62 460 HIS A CA 1
ATOM 3602 C C . HIS A 1 460 ? -9.109 -5.422 20.672 1 94.62 460 HIS A C 1
ATOM 3604 O O . HIS A 1 460 ? -8.492 -5.555 19.609 1 94.62 460 HIS A O 1
ATOM 3610 N N . ILE A 1 461 ? -8.508 -5.109 21.844 1 95 461 ILE A N 1
ATOM 3611 C CA . ILE A 1 461 ? -7.168 -4.547 21.719 1 95 461 ILE A CA 1
ATOM 3612 C C . ILE A 1 461 ? -6.152 -5.488 22.359 1 95 461 ILE A C 1
ATOM 3614 O O . ILE A 1 461 ? -4.945 -5.332 22.188 1 95 461 ILE A O 1
ATOM 3618 N N . ALA A 1 462 ? -6.535 -6.531 23.047 1 90.5 462 ALA A N 1
ATOM 3619 C CA . ALA A 1 462 ? -5.652 -7.414 23.812 1 90.5 462 ALA A CA 1
ATOM 3620 C C . ALA A 1 462 ? -4.594 -8.047 22.906 1 90.5 462 ALA A C 1
ATOM 3622 O O . ALA A 1 462 ? -3.436 -8.188 23.312 1 90.5 462 ALA A O 1
ATOM 3623 N N . GLY A 1 463 ? -4.969 -8.391 21.75 1 87.5 463 GLY A N 1
ATOM 3624 C CA . GLY A 1 463 ? -4.059 -9.07 20.844 1 87.5 463 GLY A CA 1
ATOM 3625 C C . GLY A 1 463 ? -3.082 -8.125 20.156 1 87.5 463 GLY A C 1
ATOM 3626 O O . GLY A 1 463 ? -2.188 -8.57 19.438 1 87.5 463 GLY A O 1
ATOM 3627 N N . HIS A 1 464 ? -3.164 -6.836 20.469 1 91.69 464 HIS A N 1
ATOM 3628 C CA . HIS A 1 464 ? -2.359 -5.84 19.766 1 91.69 464 HIS A CA 1
ATOM 3629 C C . HIS A 1 464 ? -1.415 -5.125 20.734 1 91.69 464 HIS A C 1
ATOM 3631 O O . HIS A 1 464 ? -0.877 -4.062 20.406 1 91.69 464 HIS A O 1
ATOM 3637 N N . LEU A 1 465 ? -1.149 -5.723 21.922 1 93.06 465 LEU A N 1
ATOM 3638 C CA . LEU A 1 465 ? -0.381 -5.051 22.953 1 93.06 465 LEU A CA 1
ATOM 3639 C C . LEU A 1 465 ? 0.955 -5.75 23.188 1 93.06 465 LEU A C 1
ATOM 3641 O O . LEU A 1 465 ? 1.535 -5.652 24.266 1 93.06 465 LEU A O 1
ATOM 3645 N N . ASN A 1 466 ? 1.364 -6.484 22.156 1 86 466 ASN A N 1
ATOM 3646 C CA . ASN A 1 466 ? 2.658 -7.156 22.188 1 86 466 ASN A CA 1
ATOM 3647 C C . ASN A 1 466 ? 2.828 -7.984 23.453 1 86 466 ASN A C 1
ATOM 3649 O O . ASN A 1 466 ? 3.852 -7.883 24.141 1 86 466 ASN A O 1
ATOM 3653 N N . GLY A 1 467 ? 1.836 -8.609 24 1 83.19 467 GLY A N 1
ATOM 3654 C CA . GLY A 1 467 ? 1.899 -9.531 25.109 1 83.19 467 GLY A CA 1
ATOM 3655 C C . GLY A 1 467 ? 1.497 -8.898 26.438 1 83.19 467 GLY A C 1
ATOM 3656 O O . GLY A 1 467 ? 1.324 -9.602 27.438 1 83.19 467 GLY A O 1
ATOM 3657 N N . LEU A 1 468 ? 1.265 -7.578 26.453 1 89.69 468 LEU A N 1
ATOM 3658 C CA . LEU A 1 468 ? 0.835 -6.895 27.672 1 89.69 468 LEU A CA 1
ATOM 3659 C C . LEU A 1 468 ? -0.674 -7.012 27.844 1 89.69 468 LEU A C 1
ATOM 3661 O O . LEU A 1 468 ? -1.416 -7.133 26.875 1 89.69 468 LEU A O 1
ATOM 3665 N N . THR A 1 469 ? -1.108 -6.934 29.094 1 91.88 469 THR A N 1
ATOM 3666 C CA . THR A 1 469 ? -2.529 -6.742 29.359 1 91.88 469 THR A CA 1
ATOM 3667 C C . THR A 1 469 ? -2.918 -5.277 29.188 1 91.88 469 THR A C 1
ATOM 3669 O O . THR A 1 469 ? -2.051 -4.402 29.141 1 91.88 469 THR A O 1
ATOM 3672 N N . VAL A 1 470 ? -4.145 -5.055 29.125 1 95.31 470 VAL A N 1
ATOM 3673 C CA . VAL A 1 470 ? -4.621 -3.682 28.984 1 95.31 470 VAL A CA 1
ATOM 3674 C C . VAL A 1 470 ? -4.207 -2.873 30.219 1 95.31 470 VAL A C 1
ATOM 3676 O O . VAL A 1 470 ? -3.756 -1.732 30.094 1 95.31 470 VAL A O 1
ATOM 3679 N N . GLN A 1 471 ? -4.277 -3.447 31.391 1 95.94 471 GLN A N 1
ATOM 3680 C CA . GLN A 1 471 ? -3.922 -2.77 32.625 1 95.94 471 GLN A CA 1
ATOM 3681 C C . GLN A 1 471 ? -2.434 -2.434 32.656 1 95.94 471 GLN A C 1
ATOM 3683 O O . GLN A 1 471 ? -2.051 -1.331 33.062 1 95.94 471 GLN A O 1
ATOM 3688 N N . GLN A 1 472 ? -1.673 -3.389 32.25 1 95.25 472 GLN A N 1
ATOM 3689 C CA . GLN A 1 472 ? -0.235 -3.143 32.219 1 95.25 472 GLN A CA 1
ATOM 3690 C C . GLN A 1 472 ? 0.104 -2.01 31.25 1 95.25 472 GLN A C 1
ATOM 3692 O O . GLN A 1 472 ? 0.943 -1.159 31.547 1 95.25 472 GLN A O 1
ATOM 3697 N N . ALA A 1 473 ? -0.543 -2 30.078 1 96.62 473 ALA A N 1
ATOM 3698 C CA . ALA A 1 473 ? -0.308 -0.963 29.078 1 96.62 473 ALA A CA 1
ATOM 3699 C C . ALA A 1 473 ? -0.727 0.408 29.594 1 96.62 473 ALA A C 1
ATOM 3701 O O . ALA A 1 473 ? -0.067 1.413 29.312 1 96.62 473 ALA A O 1
ATOM 3702 N N . MET A 1 474 ? -1.804 0.481 30.375 1 96.88 474 MET A N 1
ATOM 3703 C CA . MET A 1 474 ? -2.271 1.72 31 1 96.88 474 MET A CA 1
ATOM 3704 C C . MET A 1 474 ? -1.284 2.209 32.062 1 96.88 474 MET A C 1
ATOM 3706 O O . MET A 1 474 ? -0.912 3.385 32.062 1 96.88 474 MET A O 1
ATOM 3710 N N . ASP A 1 475 ? -0.794 1.324 32.844 1 96.56 475 ASP A N 1
ATOM 3711 C CA . ASP A 1 475 ? 0.104 1.665 33.938 1 96.56 475 ASP A CA 1
ATOM 3712 C C . ASP A 1 475 ? 1.45 2.158 33.438 1 96.56 475 ASP A C 1
ATOM 3714 O O . ASP A 1 475 ? 2.057 3.062 34 1 96.56 475 ASP A O 1
ATOM 3718 N N . GLU A 1 476 ? 1.806 1.61 32.344 1 96.19 476 GLU A N 1
ATOM 3719 C CA . GLU A 1 476 ? 3.105 1.957 31.781 1 96.19 476 GLU A CA 1
ATOM 3720 C C . GLU A 1 476 ? 2.986 3.111 30.797 1 96.19 476 GLU A C 1
ATOM 3722 O O . GLU A 1 476 ? 3.957 3.463 30.125 1 96.19 476 GLU A O 1
ATOM 3727 N N . ALA A 1 477 ? 1.867 3.746 30.672 1 96.75 477 ALA A N 1
ATOM 3728 C CA . ALA A 1 477 ? 1.607 4.883 29.797 1 96.75 477 ALA A CA 1
ATOM 3729 C C . ALA A 1 477 ? 1.976 4.551 28.344 1 96.75 477 ALA A C 1
ATOM 3731 O O . ALA A 1 477 ? 2.709 5.301 27.703 1 96.75 477 ALA A O 1
ATOM 3732 N N . LYS A 1 478 ? 1.409 3.395 27.938 1 97.81 478 LYS A N 1
ATOM 3733 C CA . LYS A 1 478 ? 1.712 2.945 26.594 1 97.81 478 LYS A CA 1
ATOM 3734 C C . LYS A 1 478 ? 0.5 3.102 25.672 1 97.81 478 LYS A C 1
ATOM 3736 O O . LYS A 1 478 ? 0.566 2.775 24.484 1 97.81 478 LYS A O 1
ATOM 3741 N N . LEU A 1 479 ? -0.609 3.562 26.188 1 98.56 479 LEU A N 1
ATOM 3742 C CA . LEU A 1 479 ? -1.813 3.752 25.391 1 98.56 479 LEU A CA 1
ATOM 3743 C C . LEU A 1 479 ? -2.129 5.234 25.219 1 98.56 479 LEU A C 1
ATOM 3745 O O . LEU A 1 479 ? -2.117 5.988 26.203 1 98.56 479 LEU A O 1
ATOM 3749 N N . PHE A 1 480 ? -2.336 5.637 24.047 1 98.75 480 PHE A N 1
ATOM 3750 C CA . PHE A 1 480 ? -2.691 7.004 23.703 1 98.75 480 PHE A CA 1
ATOM 3751 C C . PHE A 1 480 ? -3.957 7.031 22.844 1 98.75 480 PHE A C 1
ATOM 3753 O O . PHE A 1 480 ? -4.387 6 22.328 1 98.75 480 PHE A O 1
ATOM 3760 N N . ILE A 1 481 ? -4.559 8.234 22.719 1 98.75 481 ILE A N 1
ATOM 3761 C CA . ILE A 1 481 ? -5.855 8.297 22.047 1 98.75 481 ILE A CA 1
ATOM 3762 C C . ILE A 1 481 ? -5.992 9.625 21.297 1 98.75 481 ILE A C 1
ATOM 3764 O O . ILE A 1 481 ? -5.441 10.641 21.734 1 98.75 481 ILE A O 1
ATOM 3768 N N . VAL A 1 482 ? -6.488 9.648 20.125 1 98.62 482 VAL A N 1
ATOM 3769 C CA . VAL A 1 482 ? -7.094 10.789 19.453 1 98.62 482 VAL A CA 1
ATOM 3770 C C . VAL A 1 482 ? -8.617 10.672 19.5 1 98.62 482 VAL A C 1
ATOM 3772 O O . VAL A 1 482 ? -9.188 9.758 18.906 1 98.62 482 VAL A O 1
ATOM 3775 N N . ASP A 1 483 ? -9.25 11.547 20.172 1 98.38 483 ASP A N 1
ATOM 3776 C CA . ASP A 1 483 ? -10.672 11.43 20.5 1 98.38 483 ASP A CA 1
ATOM 3777 C C . ASP A 1 483 ? -11.461 12.602 19.922 1 98.38 483 ASP A C 1
ATOM 3779 O O . ASP A 1 483 ? -11.469 13.688 20.484 1 98.38 483 ASP A O 1
ATOM 3783 N N . TYR A 1 484 ? -12.148 12.367 18.812 1 98.5 484 TYR A N 1
ATOM 3784 C CA . TYR A 1 484 ? -12.977 13.383 18.172 1 98.5 484 TYR A CA 1
ATOM 3785 C C . TYR A 1 484 ? -14.461 13.078 18.375 1 98.5 484 TYR A C 1
ATOM 3787 O O . TYR A 1 484 ? -15.32 13.703 17.75 1 98.5 484 TYR A O 1
ATOM 3795 N N . HIS A 1 485 ? -14.742 12.141 19.25 1 98.25 485 HIS A N 1
ATOM 3796 C CA . HIS A 1 485 ? -16.094 11.641 19.453 1 98.25 485 HIS A CA 1
ATOM 3797 C C . HIS A 1 485 ? -17.031 12.758 19.906 1 98.25 485 HIS A C 1
ATOM 3799 O O . HIS A 1 485 ? -18.031 13.031 19.25 1 98.25 485 HIS A O 1
ATOM 3805 N N . ASP A 1 486 ? -16.719 13.469 20.953 1 97.88 486 ASP A N 1
ATOM 3806 C CA . ASP A 1 486 ? -17.609 14.461 21.547 1 97.88 486 ASP A CA 1
ATOM 3807 C C . ASP A 1 486 ? -17.656 15.734 20.688 1 97.88 486 ASP A C 1
ATOM 3809 O O . ASP A 1 486 ? -18.641 16.469 20.734 1 97.88 486 ASP A O 1
ATOM 3813 N N . ALA A 1 487 ? -16.578 16.016 19.969 1 97.88 487 ALA A N 1
ATOM 3814 C CA . ALA A 1 487 ? -16.531 17.203 19.109 1 97.88 487 ALA A CA 1
ATOM 3815 C C . ALA A 1 487 ? -17.516 17.094 17.953 1 97.88 487 ALA A C 1
ATOM 3817 O O . ALA A 1 487 ? -18.062 18.094 17.484 1 97.88 487 ALA A O 1
ATOM 3818 N N . TYR A 1 488 ? -17.766 15.867 17.469 1 98.31 488 TYR A N 1
ATOM 3819 C CA . TYR A 1 488 ? -18.547 15.688 16.25 1 98.31 488 TYR A CA 1
ATOM 3820 C C . TYR A 1 488 ? -19.953 15.18 16.578 1 98.31 488 TYR A C 1
ATOM 3822 O O . TYR A 1 488 ? -20.922 15.508 15.883 1 98.31 488 TYR A O 1
ATOM 3830 N N . LEU A 1 489 ? -20.172 14.391 17.625 1 98.12 489 LEU A N 1
ATOM 3831 C CA . LEU A 1 489 ? -21.391 13.641 17.859 1 98.12 489 LEU A CA 1
ATOM 3832 C C . LEU A 1 489 ? -22.609 14.562 17.891 1 98.12 489 LEU A C 1
ATOM 3834 O O . LEU A 1 489 ? -23.625 14.258 17.281 1 98.12 489 LEU A O 1
ATOM 3838 N N . PRO A 1 490 ? -22.578 15.734 18.531 1 97.38 490 PRO A N 1
ATOM 3839 C CA . PRO A 1 490 ? -23.75 16.609 18.594 1 97.38 490 PRO A CA 1
ATOM 3840 C C . PRO A 1 490 ? -24.172 17.141 17.234 1 97.38 490 PRO A C 1
ATOM 3842 O O . PRO A 1 490 ? -25.297 17.641 17.078 1 97.38 490 PRO A O 1
ATOM 3845 N N . PHE A 1 491 ? -23.281 17.094 16.266 1 98.12 491 PHE A N 1
ATOM 3846 C CA . PHE A 1 491 ? -23.531 17.766 14.984 1 98.12 491 PHE A CA 1
ATOM 3847 C C . PHE A 1 491 ? -23.734 16.734 13.875 1 98.12 491 PHE A C 1
ATOM 3849 O O . PHE A 1 491 ? -24 17.094 12.727 1 98.12 491 PHE A O 1
ATOM 3856 N N . LEU A 1 492 ? -23.672 15.453 14.188 1 97.88 492 LEU A N 1
ATOM 3857 C CA . LEU A 1 492 ? -23.594 14.398 13.18 1 97.88 492 LEU A CA 1
ATOM 3858 C C . LEU A 1 492 ? -24.906 14.289 12.406 1 97.88 492 LEU A C 1
ATOM 3860 O O . LEU A 1 492 ? -24.891 14.039 11.195 1 97.88 492 LEU A O 1
ATOM 3864 N N . ASP A 1 493 ? -26.031 14.461 13.094 1 96.81 493 ASP A N 1
ATOM 3865 C CA . ASP A 1 493 ? -27.312 14.367 12.398 1 96.81 493 ASP A CA 1
ATOM 3866 C C . ASP A 1 493 ? -27.422 15.414 11.297 1 96.81 493 ASP A C 1
ATOM 3868 O O . ASP A 1 493 ? -27.859 15.117 10.188 1 96.81 493 ASP A O 1
ATOM 3872 N N . ARG A 1 494 ? -27.016 16.578 11.617 1 96.94 494 ARG A N 1
ATOM 3873 C CA . ARG A 1 494 ? -27.078 17.672 10.648 1 96.94 494 ARG A CA 1
ATOM 3874 C C . ARG A 1 494 ? -26.062 17.484 9.531 1 96.94 494 ARG A C 1
ATOM 3876 O O . ARG A 1 494 ? -26.359 17.75 8.367 1 96.94 494 ARG A O 1
ATOM 3883 N N . ILE A 1 495 ? -24.859 17.031 9.852 1 98.12 495 ILE A N 1
ATOM 3884 C CA . ILE A 1 495 ? -23.828 16.781 8.844 1 98.12 495 ILE A CA 1
ATOM 3885 C C . ILE A 1 495 ? -24.297 15.688 7.895 1 98.12 495 ILE A C 1
ATOM 3887 O O . ILE A 1 495 ? -24.266 15.859 6.676 1 98.12 495 ILE A O 1
ATOM 3891 N N . ASN A 1 496 ? -24.781 14.562 8.484 1 97.5 496 ASN A N 1
ATOM 3892 C CA . ASN A 1 496 ? -25.109 13.367 7.707 1 97.5 496 ASN A CA 1
ATOM 3893 C C . ASN A 1 496 ? -26.406 13.547 6.93 1 97.5 496 ASN A C 1
ATOM 3895 O O . ASN A 1 496 ? -26.719 12.766 6.027 1 97.5 496 ASN A O 1
ATOM 3899 N N . ALA A 1 497 ? -27.156 14.633 7.184 1 96.5 497 ALA A N 1
ATOM 3900 C CA . ALA A 1 497 ? -28.359 14.953 6.438 1 96.5 497 ALA A CA 1
ATOM 3901 C C . ALA A 1 497 ? -28.031 15.648 5.121 1 96.5 497 ALA A C 1
ATOM 3903 O O . ALA A 1 497 ? -28.875 15.711 4.219 1 96.5 497 ALA A O 1
ATOM 3904 N N . ILE A 1 498 ? -26.828 16.156 5.074 1 95.19 498 ILE A N 1
ATOM 3905 C CA . ILE A 1 498 ? -26.406 16.859 3.863 1 95.19 498 ILE A CA 1
ATOM 3906 C C . ILE A 1 498 ? -25.906 15.859 2.828 1 95.19 498 ILE A C 1
ATOM 3908 O O . ILE A 1 498 ? -25.062 15.016 3.129 1 95.19 498 ILE A O 1
ATOM 3912 N N . ASP A 1 499 ? -26.375 16 1.619 1 91.44 499 ASP A N 1
ATOM 3913 C CA . ASP A 1 499 ? -25.969 15.086 0.555 1 91.44 499 ASP A CA 1
ATOM 3914 C C . ASP A 1 499 ? -24.469 15.219 0.271 1 91.44 499 ASP A C 1
ATOM 3916 O O . ASP A 1 499 ? -23.953 16.328 0.188 1 91.44 499 ASP A O 1
ATOM 3920 N N . GLY A 1 500 ? -23.875 14.148 0.183 1 91.69 500 GLY A N 1
ATOM 3921 C CA . GLY A 1 500 ? -22.453 14.117 -0.18 1 91.69 500 GLY A CA 1
ATOM 3922 C C . GLY A 1 500 ? -21.531 14.297 1.009 1 91.69 500 GLY A C 1
ATOM 3923 O O . GLY A 1 500 ? -20.344 14.578 0.84 1 91.69 500 GLY A O 1
ATOM 3924 N N . ARG A 1 501 ? -22.094 14.203 2.193 1 95.81 501 ARG A N 1
ATOM 3925 C CA . ARG A 1 501 ? -21.281 14.281 3.408 1 95.81 501 ARG A CA 1
ATOM 3926 C C . ARG A 1 501 ? -21.688 13.195 4.402 1 95.81 501 ARG A C 1
ATOM 3928 O O . ARG A 1 501 ? -22.875 12.922 4.582 1 95.81 501 ARG A O 1
ATOM 3935 N N . LYS A 1 502 ? -20.703 12.586 4.914 1 97.75 502 LYS A N 1
ATOM 3936 C CA . LYS A 1 502 ? -20.922 11.602 5.969 1 97.75 502 LYS A CA 1
ATOM 3937 C C . LYS A 1 502 ? -19.781 11.625 6.984 1 97.75 502 LYS A C 1
ATOM 3939 O O . LYS A 1 502 ? -18.609 11.789 6.613 1 97.75 502 LYS A O 1
ATOM 3944 N N . ALA A 1 503 ? -20.156 11.531 8.242 1 98.19 503 ALA A N 1
ATOM 3945 C CA . ALA A 1 503 ? -19.156 11.508 9.305 1 98.19 503 ALA A CA 1
ATOM 3946 C C . ALA A 1 503 ? -19.578 10.586 10.445 1 98.19 503 ALA A C 1
ATOM 3948 O O . ALA A 1 503 ? -20.766 10.273 10.586 1 98.19 503 ALA A O 1
ATOM 3949 N N . TYR A 1 504 ? -18.641 10.07 11.133 1 98.62 504 TYR A N 1
AT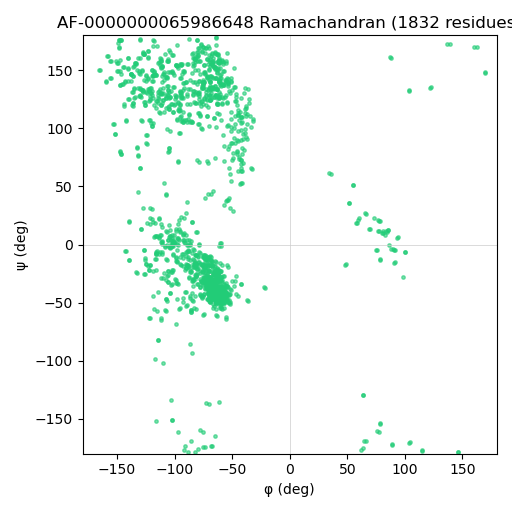OM 3950 C CA . TYR A 1 504 ? -18.797 9.375 12.414 1 98.62 504 TYR A CA 1
ATOM 3951 C C . TYR A 1 504 ? -18.156 10.18 13.539 1 98.62 504 TYR A C 1
ATOM 3953 O O . TYR A 1 504 ? -17.344 11.062 13.297 1 98.62 504 TYR A O 1
ATOM 3961 N N . ALA A 1 505 ? -18.656 9.953 14.734 1 98.69 505 ALA A N 1
ATOM 3962 C CA . ALA A 1 505 ? -17.844 10.297 15.891 1 98.69 505 ALA A CA 1
ATOM 3963 C C . ALA A 1 505 ? -16.75 9.266 16.125 1 98.69 505 ALA A C 1
ATOM 3965 O O . ALA A 1 505 ? -17.031 8.078 16.297 1 98.69 505 ALA A O 1
ATOM 3966 N N . THR A 1 506 ? -15.508 9.711 16.141 1 98.75 506 THR A N 1
ATOM 3967 C CA . THR A 1 506 ? -14.438 8.727 16.047 1 98.75 506 THR A CA 1
ATOM 3968 C C . THR A 1 506 ? -13.555 8.758 17.297 1 98.75 506 THR A C 1
ATOM 3970 O O . THR A 1 506 ? -13.375 9.82 17.906 1 98.75 506 THR A O 1
ATOM 3973 N N . ARG A 1 507 ? -13.047 7.633 17.734 1 98.69 507 ARG A N 1
ATOM 3974 C CA . ARG A 1 507 ? -11.961 7.43 18.672 1 98.69 507 ARG A CA 1
ATOM 3975 C C . ARG A 1 507 ? -10.898 6.496 18.109 1 98.69 507 ARG A C 1
ATOM 3977 O O . ARG A 1 507 ? -11.227 5.488 17.469 1 98.69 507 ARG A O 1
ATOM 3984 N N . THR A 1 508 ? -9.688 6.863 18.188 1 98.81 508 THR A N 1
ATOM 3985 C CA . THR A 1 508 ? -8.586 6.004 17.766 1 98.81 508 THR A CA 1
ATOM 3986 C C . THR A 1 508 ? -7.621 5.754 18.922 1 98.81 508 THR A C 1
ATOM 3988 O O . THR A 1 508 ? -7.105 6.699 19.516 1 98.81 508 THR A O 1
ATOM 3991 N N . ILE A 1 509 ? -7.359 4.555 19.266 1 98.81 509 ILE A N 1
ATOM 3992 C CA . ILE A 1 509 ? -6.395 4.207 20.312 1 98.81 509 ILE A CA 1
ATOM 3993 C C . ILE A 1 509 ? -5.086 3.756 19.656 1 98.81 509 ILE A C 1
ATOM 3995 O O . ILE A 1 509 ? -5.094 2.998 18.688 1 98.81 509 ILE A O 1
ATOM 3999 N N . PHE A 1 510 ? -4 4.242 20.188 1 98.62 510 PHE A N 1
ATOM 4000 C CA . PHE A 1 510 ? -2.658 3.902 19.734 1 98.62 510 PHE A CA 1
ATOM 4001 C C . PHE A 1 510 ? -1.881 3.174 20.828 1 98.62 510 PHE A C 1
ATOM 4003 O O . PHE A 1 510 ? -2.031 3.477 22 1 98.62 510 PHE A O 1
ATOM 4010 N N . PHE A 1 511 ? -1.059 2.281 20.422 1 97.75 511 PHE A N 1
ATOM 4011 C CA . PHE A 1 511 ? -0.108 1.594 21.281 1 97.75 511 PHE A CA 1
ATOM 4012 C C . PHE A 1 511 ? 1.313 2.072 21.016 1 97.75 511 PHE A C 1
ATOM 4014 O O . PHE A 1 511 ? 1.755 2.111 19.875 1 97.75 511 PHE A O 1
ATOM 4021 N N . LEU A 1 512 ? 2.016 2.5 22.062 1 97.94 512 LEU A N 1
ATOM 4022 C CA . LEU A 1 512 ? 3.42 2.881 21.953 1 97.94 512 LEU A CA 1
ATOM 4023 C C . LEU A 1 512 ? 4.316 1.649 21.938 1 97.94 512 LEU A C 1
ATOM 4025 O O . LEU A 1 512 ? 4.461 0.969 22.953 1 97.94 512 LEU A O 1
ATOM 4029 N N . THR A 1 513 ? 4.945 1.415 20.828 1 93.38 513 THR A N 1
ATOM 4030 C CA . THR A 1 513 ? 5.746 0.21 20.641 1 93.38 513 THR A CA 1
ATOM 4031 C C . THR A 1 513 ? 7.121 0.368 21.281 1 93.38 513 THR A C 1
ATOM 4033 O O . THR A 1 513 ? 7.488 1.462 21.719 1 93.38 513 THR A O 1
ATOM 4036 N N . GLU A 1 514 ? 7.898 -0.709 21.234 1 88.31 514 GLU A N 1
ATOM 4037 C CA . GLU A 1 514 ? 9.25 -0.688 21.797 1 88.31 514 GLU A CA 1
ATOM 4038 C C . GLU A 1 514 ? 10.188 0.159 20.938 1 88.31 514 GLU A C 1
ATOM 4040 O O . GLU A 1 514 ? 11.195 0.666 21.438 1 88.31 514 GLU A O 1
ATOM 4045 N N . ALA A 1 515 ? 9.805 0.404 19.734 1 88.38 515 ALA A N 1
ATOM 4046 C CA . ALA A 1 515 ? 10.617 1.2 18.828 1 88.38 515 ALA A CA 1
ATOM 4047 C C . ALA A 1 515 ? 10.383 2.693 19.047 1 88.38 515 ALA A C 1
ATOM 4049 O O . ALA A 1 515 ? 11.086 3.527 18.469 1 88.38 515 ALA A O 1
ATOM 4050 N N . GLY A 1 516 ? 9.461 3.043 19.906 1 93.12 516 GLY A N 1
ATOM 4051 C CA . GLY A 1 516 ? 9.156 4.441 20.156 1 93.12 516 GLY A CA 1
ATOM 4052 C C . GLY A 1 516 ? 8.18 5.031 19.156 1 93.12 516 GLY A C 1
ATOM 4053 O O . GLY A 1 516 ? 8.008 6.25 19.094 1 93.12 516 GLY A O 1
ATOM 4054 N N . THR A 1 517 ? 7.566 4.137 18.344 1 95.56 517 THR A N 1
ATOM 4055 C CA . THR A 1 517 ? 6.555 4.566 17.375 1 95.56 517 THR A CA 1
ATOM 4056 C C . THR A 1 517 ? 5.16 4.164 17.844 1 95.56 517 THR A C 1
ATOM 4058 O O . THR A 1 517 ? 5.012 3.275 18.688 1 95.56 517 THR A O 1
ATOM 4061 N N . LEU A 1 518 ? 4.188 4.852 17.328 1 97.56 518 LEU A N 1
ATOM 4062 C CA . LEU A 1 518 ? 2.799 4.562 17.656 1 97.56 518 LEU A CA 1
ATOM 4063 C C . LEU A 1 518 ? 2.174 3.629 16.625 1 97.56 518 LEU A C 1
ATOM 4065 O O . LEU A 1 518 ? 2.482 3.715 15.438 1 97.56 518 LEU A O 1
ATOM 4069 N N . LYS A 1 519 ? 1.345 2.76 17.125 1 96.5 519 LYS A N 1
ATOM 4070 C CA . LYS A 1 519 ? 0.561 1.851 16.297 1 96.5 519 LYS A CA 1
ATOM 4071 C C . LYS A 1 519 ? -0.928 1.961 16.609 1 96.5 519 LYS A C 1
ATOM 4073 O O . LYS A 1 519 ? -1.343 1.749 17.75 1 96.5 519 LYS A O 1
ATOM 4078 N N . PRO A 1 520 ? -1.747 2.336 15.562 1 98.19 520 PRO A N 1
ATOM 4079 C CA . PRO A 1 520 ? -3.184 2.303 15.844 1 98.19 520 PRO A CA 1
ATOM 4080 C C . PRO A 1 520 ? -3.709 0.889 16.078 1 98.19 520 PRO A C 1
ATOM 4082 O O . PRO A 1 520 ? -3.408 -0.021 15.297 1 98.19 520 PRO A O 1
ATOM 4085 N N . ILE A 1 521 ? -4.516 0.688 17.109 1 97.62 521 ILE A N 1
ATOM 4086 C CA . ILE A 1 521 ? -4.891 -0.68 17.453 1 97.62 521 ILE A CA 1
ATOM 4087 C C . ILE A 1 521 ? -6.414 -0.799 17.5 1 97.62 521 ILE A C 1
ATOM 4089 O O . ILE A 1 521 ? -6.957 -1.906 17.531 1 97.62 521 ILE A O 1
ATOM 4093 N N . ALA A 1 522 ? -7.109 0.387 17.5 1 98.69 522 ALA A N 1
ATOM 4094 C CA . ALA A 1 522 ? -8.57 0.363 17.453 1 98.69 522 ALA A CA 1
ATOM 4095 C C . ALA A 1 522 ? -9.125 1.695 16.969 1 98.69 522 ALA A C 1
ATOM 4097 O O . ALA A 1 522 ? -8.609 2.76 17.312 1 98.69 522 ALA A O 1
ATOM 4098 N N . ILE A 1 523 ? -10.148 1.688 16.172 1 98.81 523 ILE A N 1
ATOM 4099 C CA . ILE A 1 523 ? -10.914 2.854 15.75 1 98.81 523 ILE A CA 1
ATOM 4100 C C . ILE A 1 523 ? -12.398 2.621 16.031 1 98.81 523 ILE A C 1
ATOM 4102 O O . ILE A 1 523 ? -12.969 1.62 15.586 1 98.81 523 ILE A O 1
ATOM 4106 N N . GLU A 1 524 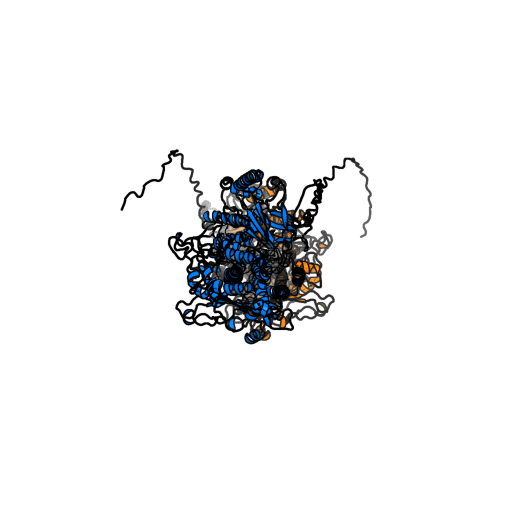? -12.945 3.463 16.766 1 98.75 524 GLU A N 1
ATOM 4107 C CA . GLU A 1 524 ? -14.383 3.445 17.031 1 98.75 524 GLU A CA 1
ATOM 4108 C C . GLU A 1 524 ? -15.117 4.453 16.156 1 98.75 524 GLU A C 1
ATOM 4110 O O . GLU A 1 524 ? -14.719 5.617 16.062 1 98.75 524 GLU A O 1
ATOM 4115 N N . LEU A 1 525 ? -16.094 4.004 15.438 1 98.69 525 LEU A N 1
ATOM 4116 C CA . LEU A 1 525 ? -16.984 4.832 14.625 1 98.69 525 LEU A CA 1
ATOM 4117 C C . LEU A 1 525 ? -18.406 4.816 15.18 1 98.69 525 LEU A C 1
ATOM 4119 O O . LEU A 1 525 ? -19.094 3.805 15.094 1 98.69 525 LEU A O 1
ATOM 4123 N N . SER A 1 526 ? -18.859 5.973 15.68 1 98.12 526 SER A N 1
ATOM 4124 C CA . SER A 1 526 ? -20.156 6.027 16.328 1 98.12 526 SER A CA 1
ATOM 4125 C C . SER A 1 526 ? -21.109 6.973 15.602 1 98.12 526 SER A C 1
ATOM 4127 O O . SER A 1 526 ? -20.672 7.957 15 1 98.12 526 SER A O 1
ATOM 4129 N N . LEU A 1 527 ? -22.344 6.633 15.602 1 97.38 527 LEU A N 1
ATOM 4130 C CA . LEU A 1 527 ? -23.438 7.473 15.117 1 97.38 527 LEU A CA 1
ATOM 4131 C C . LEU A 1 527 ? -24.375 7.867 16.266 1 97.38 527 LEU A C 1
ATOM 4133 O O . LEU A 1 527 ? -24.328 7.266 17.344 1 97.38 527 LEU A O 1
ATOM 4137 N N . PRO A 1 528 ? -25.094 8.969 16.094 1 96.25 528 PRO A N 1
ATOM 4138 C CA . PRO A 1 528 ? -26.047 9.336 17.156 1 96.25 528 PRO A CA 1
ATOM 4139 C C . PRO A 1 528 ? -27.109 8.266 17.375 1 96.25 528 PRO A C 1
ATOM 4141 O O . PRO A 1 528 ? -27.438 7.504 16.469 1 96.25 528 PRO A O 1
ATOM 4144 N N . PRO A 1 529 ? -27.594 8.227 18.641 1 95.25 529 PRO A N 1
ATOM 4145 C CA . PRO A 1 529 ? -28.688 7.273 18.891 1 95.25 529 PRO A CA 1
ATOM 4146 C C . PRO A 1 529 ? -29.953 7.609 18.109 1 95.25 529 PRO A C 1
ATOM 4148 O O . PRO A 1 529 ? -30.203 8.781 17.797 1 95.25 529 PRO A O 1
ATOM 4151 N N . ALA A 1 530 ? -30.75 6.594 17.781 1 91.75 530 ALA A N 1
ATOM 4152 C CA . ALA A 1 530 ? -32.031 6.801 17.094 1 91.75 530 ALA A CA 1
ATOM 4153 C C . ALA A 1 530 ? -33 7.602 17.953 1 91.75 530 ALA A C 1
ATOM 4155 O O . ALA A 1 530 ? -33.719 8.445 17.453 1 91.75 530 ALA A O 1
ATOM 4156 N N . LYS A 1 531 ? -32.938 7.258 19.234 1 93.88 531 LYS A N 1
ATOM 4157 C CA . LYS A 1 531 ? -33.719 7.992 20.234 1 93.88 531 LYS A CA 1
ATOM 4158 C C . LYS A 1 531 ? -32.812 8.484 21.375 1 93.88 531 LYS A C 1
ATOM 4160 O O . LYS A 1 531 ? -31.875 7.801 21.766 1 93.88 531 LYS A O 1
ATOM 4165 N N . PRO A 1 532 ? -33.125 9.734 21.844 1 93.94 532 PRO A N 1
ATOM 4166 C CA . PRO A 1 532 ? -32.281 10.281 22.922 1 93.94 532 PRO A CA 1
ATOM 4167 C C . PRO A 1 532 ? -32.156 9.32 24.109 1 93.94 532 PRO A C 1
ATOM 4169 O O . PRO A 1 532 ? -33.125 8.695 24.516 1 93.94 532 PRO A O 1
ATOM 4172 N N . GLY A 1 533 ? -30.922 9.172 24.5 1 92.19 533 GLY A N 1
ATOM 4173 C CA . GLY A 1 533 ? -30.656 8.391 25.688 1 92.19 533 GLY A CA 1
ATOM 4174 C C . GLY A 1 533 ? -30.406 6.922 25.406 1 92.19 533 GLY A C 1
ATOM 4175 O O . GLY A 1 533 ? -29.875 6.195 26.25 1 92.19 533 GLY A O 1
ATOM 4176 N N . GLU A 1 534 ? -30.734 6.461 24.234 1 93.06 534 GLU A N 1
ATOM 4177 C CA . GLU A 1 534 ? -30.562 5.062 23.859 1 93.06 534 GLU A CA 1
ATOM 4178 C C . GLU A 1 534 ? -29.125 4.773 23.438 1 93.06 534 GLU A C 1
ATOM 4180 O O . GLU A 1 534 ? -28.344 5.699 23.172 1 93.06 534 GLU A O 1
ATOM 4185 N N . PRO A 1 535 ? -28.844 3.482 23.453 1 91.88 535 PRO A N 1
ATOM 4186 C CA . PRO A 1 535 ? -27.5 3.145 22.969 1 91.88 535 PRO A CA 1
ATOM 4187 C C . PRO A 1 535 ? -27.266 3.553 21.516 1 91.88 535 PRO A C 1
ATOM 4189 O O . PRO A 1 535 ? -28.172 3.414 20.688 1 91.88 535 PRO A O 1
ATOM 4192 N N . ARG A 1 536 ? -26.109 4.047 21.281 1 92.44 536 ARG A N 1
ATOM 4193 C CA . ARG A 1 536 ? -25.766 4.543 19.953 1 92.44 536 ARG A CA 1
ATOM 4194 C C . ARG A 1 536 ? -25.156 3.436 19.094 1 92.44 536 ARG A C 1
ATOM 4196 O O . ARG A 1 536 ? -24.406 2.602 19.594 1 92.44 536 ARG A O 1
ATOM 4203 N N . PRO A 1 537 ? -25.531 3.391 17.797 1 94.31 537 PRO A N 1
ATOM 4204 C CA . PRO A 1 537 ? -24.797 2.484 16.922 1 94.31 537 PRO A CA 1
ATOM 4205 C C . PRO A 1 537 ? -23.312 2.793 16.875 1 94.31 537 PRO A C 1
ATOM 4207 O O . PRO A 1 537 ? -22.922 3.953 16.719 1 94.31 537 PRO A O 1
ATOM 4210 N N . SER A 1 538 ? -22.531 1.816 17.125 1 96 538 SER A N 1
ATOM 4211 C CA . SER A 1 538 ? -21.078 1.987 17.109 1 96 538 SER A CA 1
ATOM 4212 C C . SER A 1 538 ? -20.375 0.754 16.547 1 96 538 SER A C 1
ATOM 4214 O O . SER A 1 538 ? -20.844 -0.373 16.75 1 96 538 SER A O 1
ATOM 4216 N N . LYS A 1 539 ? -19.359 0.979 15.781 1 96.38 539 LYS A N 1
ATOM 4217 C CA . LYS A 1 539 ? -18.516 -0.078 15.234 1 96.38 539 LYS A CA 1
ATOM 4218 C C . LYS A 1 539 ? -17.062 0.099 15.664 1 96.38 539 LYS A C 1
ATOM 4220 O O . LYS A 1 539 ? -16.547 1.218 15.68 1 96.38 539 LYS A O 1
ATOM 4225 N N . VAL A 1 540 ? -16.422 -0.988 16.094 1 98.31 540 VAL A N 1
ATOM 4226 C CA . VAL A 1 540 ? -15.016 -0.967 16.453 1 98.31 540 VAL A CA 1
ATOM 4227 C C . VAL A 1 540 ? -14.219 -1.788 15.438 1 98.31 540 VAL A C 1
ATOM 4229 O O . VAL A 1 540 ? -14.539 -2.953 15.188 1 98.31 540 VAL A O 1
ATOM 4232 N N . LEU A 1 541 ? -13.32 -1.153 14.812 1 98 541 LEU A N 1
ATOM 4233 C CA . LEU A 1 541 ? -12.414 -1.834 13.883 1 98 541 LEU A CA 1
ATOM 4234 C C . LEU A 1 541 ? -11.016 -1.955 14.484 1 98 541 LEU A C 1
ATOM 4236 O O . LEU A 1 541 ? -10.578 -1.079 15.234 1 98 541 LEU A O 1
ATOM 4240 N N . THR A 1 542 ? -10.359 -3.018 14.234 1 96.5 542 THR A N 1
ATOM 4241 C CA . THR A 1 542 ? -8.977 -3.279 14.633 1 96.5 542 THR A CA 1
ATOM 4242 C C . THR A 1 542 ? -8.117 -3.598 13.414 1 96.5 542 THR A C 1
ATOM 4244 O O . THR A 1 542 ? -8.625 -3.74 12.305 1 96.5 542 THR A O 1
ATOM 4247 N N . PRO A 1 543 ? -6.773 -3.592 13.547 1 93.69 543 PRO A N 1
ATOM 4248 C CA . PRO A 1 543 ? -5.926 -3.875 12.391 1 93.69 543 PRO A CA 1
ATOM 4249 C C . PRO A 1 543 ? -6.328 -5.156 11.664 1 93.69 543 PRO A C 1
ATOM 4251 O O . PRO A 1 543 ? -6.676 -6.152 12.305 1 93.69 543 PRO A O 1
ATOM 4254 N N . PRO A 1 544 ? -6.285 -5.137 10.32 1 92.94 544 PRO A N 1
ATOM 4255 C CA . PRO A 1 544 ? -6.918 -6.16 9.484 1 92.94 544 PRO A CA 1
ATOM 4256 C C . PRO A 1 544 ? -6.051 -7.41 9.328 1 92.94 544 PRO A C 1
ATOM 4258 O O . PRO A 1 544 ? -4.832 -7.348 9.508 1 92.94 544 PRO A O 1
ATOM 4261 N N . TYR A 1 545 ? -6.789 -8.516 8.945 1 88.06 545 TYR A N 1
ATOM 4262 C CA . TYR A 1 545 ? -6.133 -9.797 8.68 1 88.06 545 TYR A CA 1
ATOM 4263 C C . TYR A 1 545 ? -6.516 -10.328 7.301 1 88.06 545 TYR A C 1
ATOM 4265 O O . TYR A 1 545 ? -6.078 -11.406 6.906 1 88.06 545 TYR A O 1
ATOM 4273 N N . ASP A 1 546 ? -7.398 -9.664 6.633 1 93.25 546 ASP A N 1
ATOM 4274 C CA . ASP A 1 546 ? -7.844 -10.062 5.305 1 93.25 546 ASP A CA 1
ATOM 4275 C C . ASP A 1 546 ? -8.172 -8.844 4.441 1 93.25 546 ASP A C 1
ATOM 4277 O O . ASP A 1 546 ? -8.148 -7.715 4.926 1 93.25 546 ASP A O 1
ATOM 4281 N N . ALA A 1 547 ? -8.5 -9.055 3.201 1 94.69 547 ALA A N 1
ATOM 4282 C CA . ALA A 1 547 ? -8.68 -7.977 2.232 1 94.69 547 ALA A CA 1
ATOM 4283 C C . ALA A 1 547 ? -9.883 -7.109 2.596 1 94.69 547 ALA A C 1
ATOM 4285 O O . ALA A 1 547 ? -9.82 -5.879 2.5 1 94.69 547 ALA A O 1
ATOM 4286 N N . THR A 1 548 ? -10.984 -7.75 2.98 1 96.12 548 THR A N 1
ATOM 4287 C CA . THR A 1 548 ? -12.203 -7.012 3.297 1 96.12 548 THR A CA 1
ATOM 4288 C C . THR A 1 548 ? -11.984 -6.105 4.508 1 96.12 548 THR A C 1
ATOM 4290 O O . THR A 1 548 ? -12.281 -4.914 4.457 1 96.12 548 THR A O 1
ATOM 4293 N N . SER A 1 549 ? -11.477 -6.668 5.559 1 95.62 549 SER A N 1
ATOM 4294 C CA . SER A 1 549 ? -11.227 -5.863 6.75 1 95.62 549 SER A CA 1
ATOM 4295 C C . SER A 1 549 ? -10.164 -4.801 6.496 1 95.62 549 SER A C 1
ATOM 4297 O O . SER A 1 549 ? -10.188 -3.734 7.113 1 95.62 549 SER A O 1
ATOM 4299 N N . ASN A 1 550 ? -9.25 -5.09 5.609 1 96.31 550 ASN A N 1
ATOM 4300 C CA . ASN A 1 550 ? -8.242 -4.086 5.27 1 96.31 550 ASN A CA 1
ATOM 4301 C C . ASN A 1 550 ? -8.883 -2.836 4.676 1 96.31 550 ASN A C 1
ATOM 4303 O O . ASN A 1 550 ? -8.555 -1.715 5.066 1 96.31 550 ASN A O 1
ATOM 4307 N N . TRP A 1 551 ? -9.734 -3 3.723 1 97.38 551 TRP A N 1
ATOM 4308 C CA . TRP A 1 551 ? -10.359 -1.847 3.086 1 97.38 551 TRP A CA 1
ATOM 4309 C C . TRP A 1 551 ? -11.312 -1.14 4.051 1 97.38 551 TRP A C 1
ATOM 4311 O O . TRP A 1 551 ? -11.453 0.084 4 1 97.38 551 TRP A O 1
ATOM 4321 N N . LEU A 1 552 ? -11.984 -1.88 4.922 1 97.88 552 LEU A N 1
ATOM 4322 C CA . LEU A 1 552 ? -12.789 -1.254 5.965 1 97.88 552 LEU A CA 1
ATOM 4323 C C . LEU A 1 552 ? -11.922 -0.429 6.906 1 97.88 552 LEU A C 1
ATOM 4325 O O . LEU A 1 552 ? -12.297 0.673 7.305 1 97.88 552 LEU A O 1
ATOM 4329 N N . TRP A 1 553 ? -10.781 -1.004 7.246 1 98.19 553 TRP A N 1
ATOM 4330 C CA . TRP A 1 553 ? -9.805 -0.314 8.086 1 98.19 553 TRP A CA 1
ATOM 4331 C C . TRP A 1 553 ? -9.32 0.965 7.41 1 98.19 553 TRP A C 1
ATOM 4333 O O . TRP A 1 553 ? -9.203 2.008 8.055 1 98.19 553 TRP A O 1
ATOM 4343 N N . MET A 1 554 ? -9.078 0.927 6.102 1 97.81 554 MET A N 1
ATOM 4344 C CA . MET A 1 554 ? -8.656 2.102 5.34 1 97.81 554 MET A CA 1
ATOM 4345 C C . MET A 1 554 ? -9.742 3.176 5.363 1 97.81 554 MET A C 1
ATOM 4347 O O . MET A 1 554 ? -9.438 4.363 5.5 1 97.81 554 MET A O 1
ATOM 4351 N N . LEU A 1 555 ? -10.961 2.738 5.227 1 98.31 555 LEU A N 1
ATOM 4352 C CA . LEU A 1 555 ? -12.078 3.674 5.273 1 98.31 555 LEU A CA 1
ATOM 4353 C C . LEU A 1 555 ? -12.227 4.281 6.664 1 98.31 555 LEU A C 1
ATOM 4355 O O . LEU A 1 555 ? -12.531 5.469 6.801 1 98.31 555 LEU A O 1
ATOM 4359 N N . ALA A 1 556 ? -12.023 3.506 7.656 1 98.62 556 ALA A N 1
ATOM 4360 C CA . ALA A 1 556 ? -12.078 4.016 9.023 1 98.62 556 ALA A CA 1
ATOM 4361 C C . ALA A 1 556 ? -11.016 5.086 9.258 1 98.62 556 ALA A C 1
ATOM 4363 O O . ALA A 1 556 ? -11.297 6.137 9.836 1 98.62 556 ALA A O 1
ATOM 4364 N N . LYS A 1 557 ? -9.805 4.793 8.875 1 98.5 557 LYS A N 1
ATOM 4365 C CA . LYS A 1 557 ? -8.734 5.773 8.984 1 98.5 557 LYS A CA 1
ATOM 4366 C C . LYS A 1 557 ? -9.078 7.062 8.242 1 98.5 557 LYS A C 1
ATOM 4368 O O . LYS A 1 557 ? -8.75 8.156 8.703 1 98.5 557 LYS A O 1
ATOM 4373 N N . ALA A 1 558 ? -9.734 6.902 7.07 1 98.38 558 ALA A N 1
ATOM 4374 C CA . ALA A 1 558 ? -10.141 8.07 6.301 1 98.38 558 ALA A CA 1
ATOM 4375 C C . ALA A 1 558 ? -11.141 8.922 7.086 1 98.38 558 ALA A C 1
ATOM 4377 O O . ALA A 1 558 ? -11.062 10.156 7.066 1 98.38 558 ALA A O 1
ATOM 4378 N N . HIS A 1 559 ? -12.062 8.273 7.73 1 98.75 559 HIS A N 1
ATOM 4379 C CA . HIS A 1 559 ? -13.023 9 8.562 1 98.75 559 HIS A CA 1
ATOM 4380 C C . HIS A 1 559 ? -12.32 9.734 9.695 1 98.75 559 HIS A C 1
ATOM 4382 O O . HIS A 1 559 ? -12.656 10.875 10.008 1 98.75 559 HIS A O 1
ATOM 4388 N N . VAL A 1 560 ? -11.406 9.086 10.352 1 98.75 560 VAL A N 1
ATOM 4389 C CA . VAL A 1 560 ? -10.641 9.719 11.422 1 98.75 560 VAL A CA 1
ATOM 4390 C C . VAL A 1 560 ? -9.875 10.922 10.867 1 98.75 560 VAL A C 1
ATOM 4392 O O . VAL A 1 560 ? -9.867 11.992 11.484 1 98.75 560 VAL A O 1
ATOM 4395 N N . SER A 1 561 ? -9.242 10.727 9.719 1 98.38 561 SER A N 1
ATOM 4396 C CA . SER A 1 561 ? -8.453 11.789 9.102 1 98.38 561 SER A CA 1
ATOM 4397 C C . SER A 1 561 ? -9.328 12.977 8.719 1 98.38 561 SER A C 1
ATOM 4399 O O . SER A 1 561 ? -8.898 14.125 8.797 1 98.38 561 SER A O 1
ATOM 4401 N N . SER A 1 562 ? -10.508 12.672 8.258 1 98.31 562 SER A N 1
ATOM 4402 C CA . SER A 1 562 ? -11.438 13.742 7.918 1 98.31 562 SER A CA 1
ATOM 4403 C C . SER A 1 562 ? -11.836 14.547 9.148 1 98.31 562 SER A C 1
ATOM 4405 O O . SER A 1 562 ? -11.875 15.773 9.109 1 98.31 562 SER A O 1
ATOM 4407 N N . ASN A 1 563 ? -12.148 13.828 10.227 1 98.62 563 ASN A N 1
ATOM 4408 C CA . ASN A 1 563 ? -12.422 14.516 11.477 1 98.62 563 ASN A CA 1
ATOM 4409 C C . ASN A 1 563 ? -11.227 15.336 11.945 1 98.62 563 ASN A C 1
ATOM 4411 O O . ASN A 1 563 ? -11.383 16.453 12.445 1 98.62 563 ASN A O 1
ATOM 4415 N N . ASP A 1 564 ? -10.109 14.727 11.82 1 98.5 564 ASP A N 1
ATOM 4416 C CA . ASP A 1 564 ? -8.867 15.406 12.18 1 98.5 564 ASP A CA 1
ATOM 4417 C C . ASP A 1 564 ? -8.695 16.688 11.375 1 98.5 564 ASP A C 1
ATOM 4419 O O . ASP A 1 564 ? -8.297 17.719 11.922 1 98.5 564 ASP A O 1
ATOM 4423 N N . ALA A 1 565 ? -8.969 16.641 10.094 1 98.06 565 ALA A N 1
ATOM 4424 C CA . ALA A 1 565 ? -8.859 17.812 9.234 1 98.06 565 ALA A CA 1
ATOM 4425 C C . ALA A 1 565 ? -9.82 18.906 9.68 1 98.06 565 ALA A C 1
ATOM 4427 O O . ALA A 1 565 ? -9.469 20.094 9.68 1 98.06 565 ALA A O 1
ATOM 4428 N N . GLY A 1 566 ? -10.992 18.516 10.047 1 98.06 566 GLY A N 1
ATOM 4429 C CA . GLY A 1 566 ? -11.961 19.469 10.547 1 98.06 566 GLY A CA 1
ATOM 4430 C C . GLY A 1 566 ? -11.531 20.141 11.836 1 98.06 566 GLY A C 1
ATOM 4431 O O . GLY A 1 566 ? -11.516 21.375 11.938 1 98.06 566 GLY A O 1
ATOM 4432 N N . VAL A 1 567 ? -11.125 19.359 12.766 1 98.5 567 VAL A N 1
ATOM 4433 C CA . VAL A 1 567 ? -10.711 19.891 14.062 1 98.5 567 VAL A CA 1
ATOM 4434 C C . VAL A 1 567 ? -9.438 20.719 13.898 1 98.5 567 VAL A C 1
ATOM 4436 O O . VAL A 1 567 ? -9.281 21.75 14.547 1 98.5 567 VAL A O 1
ATOM 4439 N N . HIS A 1 568 ? -8.57 20.234 13.094 1 98.25 568 HIS A N 1
ATOM 4440 C CA . HIS A 1 568 ? -7.355 20.984 12.781 1 98.25 568 HIS A CA 1
ATOM 4441 C C . HIS A 1 568 ? -7.688 22.391 12.305 1 98.25 568 HIS A C 1
ATOM 4443 O O . HIS A 1 568 ? -7.176 23.375 12.852 1 98.25 568 HIS A O 1
ATOM 4449 N N . GLN A 1 569 ? -8.57 22.516 11.359 1 97.81 569 GLN A N 1
ATOM 4450 C CA . GLN A 1 569 ? -8.852 23.797 10.742 1 97.81 569 GLN A CA 1
ATOM 4451 C C . GLN A 1 569 ? -9.742 24.656 11.641 1 97.81 569 GLN A C 1
ATOM 4453 O O . GLN A 1 569 ? -9.469 25.844 11.844 1 97.81 569 GLN A O 1
ATOM 4458 N N . LEU A 1 570 ? -10.75 24.109 12.234 1 98.31 570 LEU A N 1
ATOM 4459 C CA . LEU A 1 570 ? -11.789 24.859 12.922 1 98.31 570 LEU A CA 1
ATOM 4460 C C . LEU A 1 570 ? -11.359 25.203 14.344 1 98.31 570 LEU A C 1
ATOM 4462 O O . LEU A 1 570 ? -11.734 26.25 14.875 1 98.31 570 LEU A O 1
ATOM 4466 N N . VAL A 1 571 ? -10.594 24.344 14.875 1 98.56 571 VAL A N 1
ATOM 4467 C CA . VAL A 1 571 ? -10.305 24.5 16.297 1 98.56 571 VAL A CA 1
ATOM 4468 C C . VAL A 1 571 ? -8.844 24.875 16.5 1 98.56 571 VAL A C 1
ATOM 4470 O O . VAL A 1 571 ? -8.531 26.016 16.844 1 98.56 571 VAL A O 1
ATOM 4473 N N . ASN A 1 572 ? -7.977 24.031 16.141 1 98.62 572 ASN A N 1
ATOM 4474 C CA . ASN A 1 572 ? -6.574 24.203 16.5 1 98.62 572 ASN A CA 1
ATOM 4475 C C . ASN A 1 572 ? -5.93 25.344 15.727 1 98.62 572 ASN A C 1
ATOM 4477 O O . ASN A 1 572 ? -5.133 26.109 16.281 1 98.62 572 ASN A O 1
ATOM 4481 N N . HIS A 1 573 ? -6.246 25.438 14.453 1 98.12 573 HIS A N 1
ATOM 4482 C CA . HIS A 1 573 ? -5.648 26.453 13.602 1 98.12 573 HIS A CA 1
ATOM 4483 C C . HIS A 1 573 ? -6.418 27.766 13.688 1 98.12 573 HIS A C 1
ATOM 4485 O O . HIS A 1 573 ? -5.879 28.781 14.141 1 98.12 573 HIS A O 1
ATOM 4491 N N . TRP A 1 574 ? -7.664 27.766 13.391 1 98.25 574 TRP A N 1
ATOM 4492 C CA . TRP A 1 574 ? -8.453 29 13.32 1 98.25 574 TRP A CA 1
ATOM 4493 C C . TRP A 1 574 ? -8.758 29.516 14.727 1 98.25 574 TRP A C 1
ATOM 4495 O O . TRP A 1 574 ? -8.383 30.641 15.07 1 98.25 574 TRP A O 1
ATOM 4505 N N . LEU A 1 575 ? -9.414 28.797 15.531 1 98.69 575 LEU A N 1
ATOM 4506 C CA . LEU A 1 575 ? -9.883 29.266 16.828 1 98.69 575 LEU A CA 1
ATOM 4507 C C . LEU A 1 575 ? -8.711 29.562 17.75 1 98.69 575 LEU A C 1
ATOM 4509 O O . LEU A 1 575 ? -8.57 30.672 18.25 1 98.69 575 LEU A O 1
ATOM 4513 N N . ARG A 1 576 ? -7.801 28.625 17.938 1 98.56 576 ARG A N 1
ATOM 4514 C CA . ARG A 1 576 ? -6.82 28.672 19.016 1 98.56 576 ARG A CA 1
ATOM 4515 C C . ARG A 1 576 ? -5.645 29.562 18.641 1 98.56 576 ARG A C 1
ATOM 4517 O O . ARG A 1 576 ? -4.805 29.875 19.5 1 98.56 576 ARG A O 1
ATOM 4524 N N . THR A 1 577 ? -5.594 29.984 17.375 1 98.31 577 THR A N 1
ATOM 4525 C CA . THR A 1 577 ? -4.555 30.938 17 1 98.31 577 THR A CA 1
ATOM 4526 C C . THR A 1 577 ? -5.168 32.219 16.438 1 98.31 577 THR A C 1
ATOM 4528 O O . THR A 1 577 ? -5.285 33.219 17.141 1 98.31 577 THR A O 1
ATOM 4531 N N . HIS A 1 578 ? -5.852 32.188 15.352 1 98.25 578 HIS A N 1
ATOM 4532 C CA . HIS A 1 578 ? -6.387 33.344 14.688 1 98.25 578 HIS A CA 1
ATOM 4533 C C . HIS A 1 578 ? -7.418 34.062 15.555 1 98.25 578 HIS A C 1
ATOM 4535 O O . HIS A 1 578 ? -7.188 35.188 16.016 1 98.25 578 HIS A O 1
ATOM 4541 N N . ALA A 1 579 ? -8.445 33.375 15.867 1 98.69 579 ALA A N 1
ATOM 4542 C CA . ALA A 1 579 ? -9.609 33.969 16.5 1 98.69 579 ALA A CA 1
ATOM 4543 C C . ALA A 1 579 ? -9.297 34.406 17.938 1 98.69 579 ALA A C 1
ATOM 4545 O O . ALA A 1 579 ? -9.719 35.469 18.375 1 98.69 579 ALA A O 1
ATOM 4546 N N . THR A 1 580 ? -8.578 33.656 18.641 1 98.56 580 THR A N 1
ATOM 4547 C CA . THR A 1 580 ? -8.352 33.969 20.047 1 98.56 580 THR A CA 1
ATOM 4548 C C . THR A 1 580 ? -7.266 35.031 20.188 1 98.56 580 THR A C 1
ATOM 4550 O O . THR A 1 580 ? -7.191 35.688 21.219 1 98.56 580 THR A O 1
ATOM 4553 N N . MET A 1 581 ? -6.434 35.188 19.203 1 98.38 581 MET A N 1
ATOM 4554 C CA . MET A 1 581 ? -5.367 36.188 19.25 1 98.38 581 MET A CA 1
ATOM 4555 C C . MET A 1 581 ? -5.898 37.562 18.875 1 98.38 581 MET A C 1
ATOM 4557 O O . MET A 1 581 ? -5.379 38.562 19.344 1 98.38 581 MET A O 1
ATOM 4561 N N . GLU A 1 582 ? -6.922 37.625 18.094 1 98.56 582 GLU A N 1
ATOM 4562 C CA . GLU A 1 582 ? -7.422 38.906 17.531 1 98.56 582 GLU A CA 1
ATOM 4563 C C . GLU A 1 582 ? -7.848 39.875 18.625 1 98.56 582 GLU A C 1
ATOM 4565 O O . GLU A 1 582 ? -7.527 41.062 18.578 1 98.56 582 GLU A O 1
ATOM 4570 N N . PRO A 1 583 ? -8.516 39.469 19.719 1 98.69 583 PRO A N 1
ATOM 4571 C CA . PRO A 1 583 ? -8.875 40.375 20.797 1 98.69 583 PRO A CA 1
ATOM 4572 C C . PRO A 1 583 ? -7.66 41 21.469 1 98.69 583 PRO A C 1
ATOM 4574 O O . PRO A 1 583 ? -7.684 42.188 21.828 1 98.69 583 PRO A O 1
ATOM 4577 N N . PHE A 1 584 ? -6.641 40.219 21.672 1 98.81 584 PHE A N 1
ATOM 4578 C CA . PHE A 1 584 ? -5.426 40.75 22.297 1 98.81 584 PHE A CA 1
ATOM 4579 C C . PHE A 1 584 ? -4.781 41.812 21.406 1 98.81 584 PHE A C 1
ATOM 4581 O O . PHE A 1 584 ? -4.223 42.781 21.906 1 98.81 584 PHE A O 1
ATOM 4588 N N . ILE A 1 585 ? -4.855 41.625 20.141 1 98.69 585 ILE A N 1
ATOM 4589 C CA . ILE A 1 585 ? -4.281 42.562 19.172 1 98.69 585 ILE A CA 1
ATOM 4590 C C . ILE A 1 585 ? -5.086 43.875 19.188 1 98.69 585 ILE A C 1
ATOM 4592 O O . ILE A 1 585 ? -4.516 44.938 19.25 1 98.69 585 ILE A O 1
ATOM 4596 N N . LEU A 1 586 ? -6.402 43.75 19.109 1 98.69 586 LEU A N 1
ATOM 4597 C CA . LEU A 1 586 ? -7.27 44.906 19.172 1 98.69 586 LEU A CA 1
ATOM 4598 C C . LEU A 1 586 ? -7.027 45.719 20.453 1 98.69 586 LEU A C 1
ATOM 4600 O O . LEU A 1 586 ? -6.848 46.938 20.406 1 98.69 586 LEU A O 1
ATOM 4604 N N . ALA A 1 587 ? -6.984 45.031 21.547 1 98.81 587 ALA A N 1
ATOM 4605 C CA . ALA A 1 587 ? -6.785 45.688 22.844 1 98.81 587 ALA A CA 1
ATOM 4606 C C . ALA A 1 587 ? -5.418 46.375 22.906 1 98.81 587 ALA A C 1
ATOM 4608 O O . ALA A 1 587 ? -5.27 47.406 23.531 1 98.81 587 ALA A O 1
ATOM 4609 N N . ALA A 1 588 ? -4.441 45.75 22.375 1 98.69 588 ALA A N 1
ATOM 4610 C CA . ALA A 1 588 ? -3.1 46.312 22.391 1 98.69 588 ALA A CA 1
ATOM 4611 C C . ALA A 1 588 ? -3.078 47.688 21.688 1 98.69 588 ALA A C 1
ATOM 4613 O O . ALA A 1 588 ? -2.506 48.656 22.219 1 98.69 588 ALA A O 1
ATOM 4614 N N . HIS A 1 589 ? -3.693 47.781 20.578 1 98.06 589 HIS A N 1
ATOM 4615 C CA . HIS A 1 589 ? -3.74 49.062 19.844 1 98.06 589 HIS A CA 1
ATOM 4616 C C . HIS A 1 589 ? -4.613 50.094 20.578 1 98.06 589 HIS A C 1
ATOM 4618 O O . HIS A 1 589 ? -4.344 51.281 20.5 1 98.06 589 HIS A O 1
ATOM 4624 N N . ARG A 1 590 ? -5.547 49.656 21.297 1 98.06 590 ARG A N 1
ATOM 4625 C CA . ARG A 1 590 ? -6.504 50.531 21.953 1 98.06 590 ARG A CA 1
ATOM 4626 C C . ARG A 1 590 ? -5.922 51.094 23.25 1 98.06 590 ARG A C 1
ATOM 4628 O O . ARG A 1 590 ? -6.27 52.219 23.656 1 98.06 590 ARG A O 1
ATOM 4635 N N . HIS A 1 591 ? -5.008 50.375 23.844 1 98.31 591 HIS A N 1
ATOM 4636 C CA . HIS A 1 591 ? -4.672 50.781 25.203 1 98.31 591 HIS A CA 1
ATOM 4637 C C . HIS A 1 591 ? -3.188 51.094 25.344 1 98.31 591 HIS A C 1
ATOM 4639 O O . HIS A 1 591 ? -2.779 51.781 26.281 1 98.31 591 HIS A O 1
ATOM 4645 N N . MET A 1 592 ? -2.355 50.594 24.5 1 98.44 592 MET A N 1
ATOM 4646 C CA . MET A 1 592 ? -0.922 50.844 24.656 1 98.44 592 MET A CA 1
ATOM 4647 C C . MET A 1 592 ? -0.387 51.719 23.531 1 98.44 592 MET A C 1
ATOM 4649 O O . MET A 1 592 ? -0.571 51.406 22.344 1 98.44 592 MET A O 1
ATOM 4653 N N . SER A 1 593 ? 0.288 52.719 23.938 1 97.56 593 SER A N 1
ATOM 4654 C CA . SER A 1 593 ? 0.934 53.625 23 1 97.56 593 SER A CA 1
ATOM 4655 C C . SER A 1 593 ? 2.062 52.938 22.25 1 97.56 593 SER A C 1
ATOM 4657 O O . SER A 1 593 ? 2.635 51.969 22.734 1 97.56 593 SER A O 1
ATOM 4659 N N . ALA A 1 594 ? 2.387 53.5 21.078 1 95.69 594 ALA A N 1
ATOM 4660 C CA . ALA A 1 594 ? 3.52 53 20.297 1 95.69 594 ALA A CA 1
ATOM 4661 C C . ALA A 1 594 ? 4.82 53.125 21.078 1 95.69 594 ALA A C 1
ATOM 4663 O O . ALA A 1 594 ? 5.793 52.438 20.797 1 95.69 594 ALA A O 1
ATOM 4664 N N . MET A 1 595 ? 4.801 53.938 22.141 1 96.94 595 MET A N 1
ATOM 4665 C CA . MET A 1 595 ? 5.988 54.156 22.953 1 96.94 595 MET A CA 1
ATOM 4666 C C . MET A 1 595 ? 6.066 53.125 24.078 1 96.94 595 MET A C 1
ATOM 4668 O O . MET A 1 595 ? 7.109 52.969 24.703 1 96.94 595 MET A O 1
ATOM 4672 N N . HIS A 1 596 ? 4.965 52.5 24.344 1 98.06 596 HIS A N 1
ATOM 4673 C CA . HIS A 1 596 ? 4.945 51.531 25.438 1 98.06 596 HIS A CA 1
ATOM 4674 C C . HIS A 1 596 ? 5.887 50.375 25.156 1 98.06 596 HIS A C 1
ATOM 4676 O O . HIS A 1 596 ? 5.848 49.781 24.078 1 98.06 596 HIS A O 1
ATOM 4682 N N . PRO A 1 597 ? 6.672 49.969 26.078 1 97.81 597 PRO A N 1
ATOM 4683 C CA . PRO A 1 597 ? 7.652 48.906 25.844 1 97.81 597 PRO A CA 1
ATOM 4684 C C . PRO A 1 597 ? 7 47.594 25.469 1 97.81 597 PRO A C 1
ATOM 4686 O O . PRO A 1 597 ? 7.504 46.875 24.594 1 97.81 597 PRO A O 1
ATOM 4689 N N . ILE A 1 598 ? 5.918 47.25 26.047 1 98.56 598 ILE A N 1
ATOM 4690 C CA . ILE A 1 598 ? 5.277 45.969 25.766 1 98.56 598 ILE A CA 1
ATOM 4691 C C . ILE A 1 598 ? 4.652 46 24.375 1 98.56 598 ILE A C 1
ATOM 4693 O O . ILE A 1 598 ? 4.625 45 23.656 1 98.56 598 ILE A O 1
ATOM 4697 N N . PHE A 1 599 ? 4.105 47.125 24 1 97.88 599 PHE A N 1
ATOM 4698 C CA . PHE A 1 599 ? 3.611 47.25 22.625 1 97.88 599 PHE A CA 1
ATOM 4699 C C . PHE A 1 599 ? 4.727 47 21.625 1 97.88 599 PHE A C 1
ATOM 4701 O O . PHE A 1 599 ? 4.516 46.312 20.625 1 97.88 599 PHE A O 1
ATOM 4708 N N . LYS A 1 600 ? 5.891 47.531 21.859 1 96.12 600 LYS A N 1
ATOM 4709 C CA . LYS A 1 600 ? 7.043 47.344 20.984 1 96.12 600 LYS A CA 1
ATOM 4710 C C . LYS A 1 600 ? 7.434 45.875 20.906 1 96.12 600 LYS A C 1
ATOM 4712 O O . LYS A 1 600 ? 7.875 45.375 19.859 1 96.12 600 LYS A O 1
ATOM 4717 N N . LEU A 1 601 ? 7.355 45.188 22.047 1 97.31 601 LEU A N 1
ATOM 4718 C CA . LEU A 1 601 ? 7.652 43.781 22.094 1 97.31 601 LEU A CA 1
ATOM 4719 C C . LEU A 1 601 ? 6.664 42.969 21.234 1 97.31 601 LEU A C 1
ATOM 4721 O O . LEU A 1 601 ? 7.059 42.094 20.484 1 97.31 601 LEU A O 1
ATOM 4725 N N . LEU A 1 602 ? 5.355 43.312 21.297 1 97.44 602 LEU A N 1
ATOM 4726 C CA . LEU A 1 602 ? 4.277 42.531 20.703 1 97.44 602 LEU A CA 1
ATOM 4727 C C . LEU A 1 602 ? 4.102 42.875 19.219 1 97.44 602 LEU A C 1
ATOM 4729 O O . LEU A 1 602 ? 3.535 42.094 18.453 1 97.44 602 LEU A O 1
ATOM 4733 N N . HIS A 1 603 ? 4.574 43.969 18.812 1 95 603 HIS A N 1
ATOM 4734 C CA . HIS A 1 603 ? 4.254 44.531 17.5 1 95 603 HIS A CA 1
ATOM 4735 C C . HIS A 1 603 ? 4.531 43.531 16.375 1 95 603 HIS A C 1
ATOM 4737 O O . HIS A 1 603 ? 3.67 43.312 15.531 1 95 603 HIS A O 1
ATOM 4743 N N . PRO A 1 604 ? 5.738 42.875 16.328 1 94.62 604 PRO A N 1
ATOM 4744 C CA . PRO A 1 604 ? 5.988 41.906 15.242 1 94.62 604 PRO A CA 1
ATOM 4745 C C . PRO A 1 604 ? 5.051 40.719 15.281 1 94.62 604 PRO A C 1
ATOM 4747 O O . PRO A 1 604 ? 4.812 40.094 14.25 1 94.62 604 PRO A O 1
ATOM 4750 N N . HIS A 1 605 ? 4.523 40.438 16.406 1 97.19 605 HIS A N 1
ATOM 4751 C CA . HIS A 1 605 ? 3.707 39.219 16.594 1 97.19 605 HIS A CA 1
ATOM 4752 C C . HIS A 1 605 ? 2.244 39.5 16.266 1 97.19 605 HIS A C 1
ATOM 4754 O O . HIS A 1 605 ? 1.412 38.594 16.312 1 97.19 605 HIS A O 1
ATOM 4760 N N . MET A 1 606 ? 1.92 40.719 15.891 1 96.56 606 MET A N 1
ATOM 4761 C CA . MET A 1 606 ? 0.546 41.094 15.57 1 96.56 606 MET A CA 1
ATOM 4762 C C . MET A 1 606 ? 0.392 41.375 14.078 1 96.56 606 MET A C 1
ATOM 4764 O O . MET A 1 606 ? -0.727 41.5 13.578 1 96.56 606 MET A O 1
ATOM 4768 N N . ARG A 1 607 ? 1.468 41.375 13.383 1 92.06 607 ARG A N 1
ATOM 4769 C CA . ARG A 1 607 ? 1.508 41.844 11.992 1 92.06 607 ARG A CA 1
ATOM 4770 C C . ARG A 1 607 ? 0.63 40.938 11.109 1 92.06 607 ARG A C 1
ATOM 4772 O O . ARG A 1 607 ? 0.706 39.719 11.188 1 92.06 607 ARG A O 1
ATOM 4779 N N . TYR A 1 608 ? -0.297 41.469 10.297 1 91.56 608 TYR A N 1
ATOM 4780 C CA . TYR A 1 608 ? -1.087 40.875 9.211 1 91.56 608 TYR A CA 1
ATOM 4781 C C . TYR A 1 608 ? -2.238 40.062 9.766 1 91.56 608 TYR A C 1
ATOM 4783 O O . TYR A 1 608 ? -3.121 39.625 9.008 1 91.56 608 TYR A O 1
ATOM 4791 N N . THR A 1 609 ? -2.266 39.75 11.062 1 96.38 609 THR A N 1
ATOM 4792 C CA . THR A 1 609 ? -3.283 38.844 11.617 1 96.38 609 THR A CA 1
ATOM 4793 C C . THR A 1 609 ? -4.684 39.375 11.328 1 96.38 609 THR A C 1
ATOM 4795 O O . THR A 1 609 ? -5.562 38.625 10.906 1 96.38 609 THR A O 1
ATOM 4798 N N . LEU A 1 610 ? -4.902 40.688 11.523 1 97 610 LEU A N 1
ATOM 4799 C CA . LEU A 1 610 ? -6.23 41.25 11.336 1 97 610 LEU A CA 1
ATOM 4800 C C . LEU A 1 610 ? -6.664 41.156 9.883 1 97 610 LEU A C 1
ATOM 4802 O O . LEU A 1 610 ? -7.82 40.875 9.594 1 97 610 LEU A O 1
ATOM 4806 N N . GLU A 1 611 ? -5.781 41.406 8.945 1 94.25 611 GLU A N 1
ATOM 4807 C CA . GLU A 1 611 ? -6.113 41.344 7.523 1 94.25 611 GLU A CA 1
ATOM 4808 C C . GLU A 1 611 ? -6.438 39.906 7.117 1 94.25 611 GLU A C 1
ATOM 4810 O O . GLU A 1 611 ? -7.414 39.656 6.406 1 94.25 611 GLU A O 1
ATOM 4815 N N . ILE A 1 612 ? -5.594 39.031 7.535 1 94.31 612 ILE A N 1
ATOM 4816 C CA . ILE A 1 612 ? -5.805 37.625 7.203 1 94.31 612 ILE A CA 1
ATOM 4817 C C . ILE A 1 612 ? -7.148 37.156 7.762 1 94.31 612 ILE A C 1
ATOM 4819 O O . ILE A 1 612 ? -7.887 36.438 7.086 1 94.31 612 ILE A O 1
ATOM 4823 N N . ASN A 1 613 ? -7.426 37.531 9.008 1 97 613 ASN A N 1
ATOM 4824 C CA . ASN A 1 613 ? -8.695 37.156 9.617 1 97 613 ASN A CA 1
ATOM 4825 C C . ASN A 1 613 ? -9.875 37.75 8.852 1 97 613 ASN A C 1
ATOM 4827 O O . ASN A 1 613 ? -10.914 37.094 8.703 1 97 613 ASN A O 1
ATOM 4831 N N . ALA A 1 614 ? -9.758 38.969 8.398 1 95.25 614 ALA A N 1
ATOM 4832 C CA . ALA A 1 614 ? -10.805 39.594 7.609 1 95.25 614 ALA A CA 1
ATOM 4833 C C . ALA A 1 614 ? -11.031 38.875 6.293 1 95.25 614 ALA A C 1
ATOM 4835 O O . ALA A 1 614 ? -12.172 38.625 5.891 1 95.25 614 ALA A O 1
ATOM 4836 N N . LEU A 1 615 ? -9.977 38.531 5.668 1 91.69 615 LEU A N 1
ATOM 4837 C CA . LEU A 1 615 ? -10.062 37.781 4.414 1 91.69 615 LEU A CA 1
ATOM 4838 C C . LEU A 1 615 ? -10.672 36.406 4.633 1 91.69 615 LEU A C 1
ATOM 4840 O O . LEU A 1 615 ? -11.406 35.906 3.777 1 91.69 615 LEU A O 1
ATOM 4844 N N . ALA A 1 616 ? -10.32 35.812 5.738 1 94.56 616 ALA A N 1
ATOM 4845 C CA . ALA A 1 616 ? -10.906 34.531 6.07 1 94.56 616 ALA A CA 1
ATOM 4846 C C . ALA A 1 616 ? -12.422 34.625 6.199 1 94.56 616 ALA A C 1
ATOM 4848 O O . ALA A 1 616 ? -13.148 33.75 5.719 1 94.56 616 ALA A O 1
ATOM 4849 N N . ARG A 1 617 ? -12.938 35.625 6.844 1 95.62 617 ARG A N 1
ATOM 4850 C CA . ARG A 1 617 ? -14.375 35.844 6.988 1 95.62 617 ARG A CA 1
ATOM 4851 C C . ARG A 1 617 ? -15.023 36.125 5.641 1 95.62 617 ARG A C 1
ATOM 4853 O O . ARG A 1 617 ? -16.203 35.812 5.434 1 95.62 617 ARG A O 1
ATOM 4860 N N . GLN A 1 618 ? -14.242 36.625 4.766 1 92.19 618 GLN A N 1
ATOM 4861 C CA . GLN A 1 618 ? -14.773 37 3.461 1 92.19 618 GLN A CA 1
ATOM 4862 C C . GLN A 1 618 ? -14.906 35.781 2.547 1 92.19 618 GLN A C 1
ATOM 4864 O O . GLN A 1 618 ? -15.859 35.688 1.772 1 92.19 618 GLN A O 1
ATOM 4869 N N . SER A 1 619 ? -13.93 34.812 2.734 1 90.31 619 SER A N 1
ATOM 4870 C CA . SER A 1 619 ? -13.914 33.812 1.665 1 90.31 619 SER A CA 1
ATOM 4871 C C . SER A 1 619 ? -13.688 32.438 2.217 1 90.31 619 SER A C 1
ATOM 4873 O O . SER A 1 619 ? -13.875 31.438 1.507 1 90.31 619 SER A O 1
ATOM 4875 N N . LEU A 1 620 ? -13.289 32.281 3.406 1 93.81 620 LEU A N 1
ATOM 4876 C CA . LEU A 1 620 ? -12.875 30.969 3.896 1 93.81 620 LEU A CA 1
ATOM 4877 C C . LEU A 1 620 ? -13.906 30.391 4.863 1 93.81 620 LEU A C 1
ATOM 4879 O O . LEU A 1 620 ? -14.531 29.375 4.578 1 93.81 620 LEU A O 1
ATOM 4883 N N . ILE A 1 621 ? -14.203 31.125 5.922 1 96.12 621 ILE A N 1
ATOM 4884 C CA . ILE A 1 621 ? -15 30.547 6.996 1 96.12 621 ILE A CA 1
ATOM 4885 C C . ILE A 1 621 ? -16.453 31.031 6.883 1 96.12 621 ILE A C 1
ATOM 4887 O O . ILE A 1 621 ? -17.297 30.688 7.715 1 96.12 621 ILE A O 1
ATOM 4891 N N . ASN A 1 622 ? -16.812 31.828 5.891 1 95.5 622 ASN A N 1
ATOM 4892 C CA . ASN A 1 622 ? -18.156 32.312 5.668 1 95.5 622 ASN A CA 1
ATOM 4893 C C . ASN A 1 622 ? -19.062 31.25 5.082 1 95.5 622 ASN A C 1
ATOM 4895 O O . ASN A 1 622 ? -18.594 30.156 4.738 1 95.5 622 ASN A O 1
ATOM 4899 N N . ALA A 1 623 ? -20.344 31.562 5.055 1 96.31 623 ALA A N 1
ATOM 4900 C CA . ALA A 1 623 ? -21.328 30.656 4.441 1 96.31 623 ALA A CA 1
ATOM 4901 C C . ALA A 1 623 ? -20.938 30.328 3.006 1 96.31 623 ALA A C 1
ATOM 4903 O O . ALA A 1 623 ? -20.703 31.219 2.191 1 96.31 623 ALA A O 1
ATOM 4904 N N . ASP A 1 624 ? -20.797 29.047 2.797 1 91.94 624 ASP A N 1
ATOM 4905 C CA . ASP A 1 624 ? -20.453 28.484 1.488 1 91.94 624 ASP A CA 1
ATOM 4906 C C . ASP A 1 624 ? -19.031 28.844 1.091 1 91.94 624 ASP A C 1
ATOM 4908 O O . ASP A 1 624 ? -18.672 28.766 -0.086 1 91.94 624 ASP A O 1
ATOM 4912 N N . GLY A 1 625 ? -18.266 29.328 2.025 1 92.75 625 GLY A N 1
ATOM 4913 C CA . GLY A 1 625 ? -16.844 29.562 1.775 1 92.75 625 GLY A CA 1
ATOM 4914 C C . GLY A 1 625 ? -16.062 28.266 1.586 1 92.75 625 GLY A C 1
ATOM 4915 O O . GLY A 1 625 ? -16.641 27.188 1.527 1 92.75 625 GLY A O 1
ATOM 4916 N N . VAL A 1 626 ? -14.797 28.391 1.487 1 90.69 626 VAL A N 1
ATOM 4917 C CA . VAL A 1 626 ? -13.922 27.266 1.193 1 90.69 626 VAL A CA 1
ATOM 4918 C C . VAL A 1 626 ? -14.055 26.219 2.287 1 90.69 626 VAL A C 1
ATOM 4920 O O . VAL A 1 626 ? -14.117 25.016 1.996 1 90.69 626 VAL A O 1
ATOM 4923 N N . ILE A 1 627 ? -14.055 26.609 3.559 1 95.75 627 ILE A N 1
ATOM 4924 C CA . ILE A 1 627 ? -14.109 25.672 4.676 1 95.75 627 ILE A CA 1
ATOM 4925 C C . ILE A 1 627 ? -15.422 24.891 4.625 1 95.75 627 ILE A C 1
ATOM 4927 O O . ILE A 1 627 ? -15.422 23.656 4.723 1 95.75 627 ILE A O 1
ATOM 4931 N N . GLU A 1 628 ? -16.531 25.578 4.453 1 95.62 628 GLU A N 1
ATOM 4932 C CA . GLU A 1 628 ? -17.828 24.891 4.426 1 95.62 628 GLU A CA 1
ATOM 4933 C C . GLU A 1 628 ? -17.969 24 3.195 1 95.62 628 GLU A C 1
ATOM 4935 O O . GLU A 1 628 ? -18.609 22.953 3.248 1 95.62 628 GLU A O 1
ATOM 4940 N N . SER A 1 629 ? -17.328 24.375 2.127 1 92.19 629 SER A N 1
ATOM 4941 C CA . SER A 1 629 ? -17.5 23.641 0.875 1 92.19 629 SER A CA 1
ATOM 4942 C C . SER A 1 629 ? -16.562 22.453 0.791 1 92.19 629 SER A C 1
ATOM 4944 O O . SER A 1 629 ? -16.844 21.469 0.105 1 92.19 629 SER A O 1
ATOM 4946 N N . CYS A 1 630 ? -15.5 22.516 1.522 1 94.06 630 CYS A N 1
ATOM 4947 C CA . CYS A 1 630 ? -14.461 21.516 1.268 1 94.06 630 CYS A CA 1
ATOM 4948 C C . CYS A 1 630 ? -14.266 20.609 2.477 1 94.06 630 CYS A C 1
ATOM 4950 O O . CYS A 1 630 ? -13.633 19.562 2.371 1 94.06 630 CYS A O 1
ATOM 4952 N N . PHE A 1 631 ? -14.781 20.922 3.602 1 97.06 631 PHE A N 1
ATOM 4953 C CA . PHE A 1 631 ? -14.602 20.094 4.797 1 97.06 631 PHE A CA 1
ATOM 4954 C C . PHE A 1 631 ? -15.914 19.438 5.203 1 97.06 631 PHE A C 1
ATOM 4956 O O . PHE A 1 631 ? -16.984 19.984 4.984 1 97.06 631 PHE A O 1
ATOM 4963 N N . THR A 1 632 ? -15.875 18.344 5.828 1 97.75 632 THR A N 1
ATOM 4964 C CA . THR A 1 632 ? -17 17.469 6.125 1 97.75 632 THR A CA 1
ATOM 4965 C C . THR A 1 632 ? -18.031 18.188 6.98 1 97.75 632 THR A C 1
ATOM 4967 O O . THR A 1 632 ? -19.234 18.031 6.777 1 97.75 632 THR A O 1
ATOM 4970 N N . PRO A 1 633 ? -17.719 19.047 7.941 1 97.75 633 PRO A N 1
ATOM 4971 C CA . PRO A 1 633 ? -18.719 19.672 8.805 1 97.75 633 PRO A CA 1
ATOM 4972 C C . PRO A 1 633 ? -19.672 20.594 8.039 1 97.75 633 PRO A C 1
ATOM 4974 O O . PRO A 1 633 ? -20.812 20.781 8.453 1 97.75 633 PRO A O 1
ATOM 4977 N N . GLY A 1 634 ? -19.141 21.203 6.969 1 96.56 634 GLY A N 1
ATOM 4978 C CA . GLY A 1 634 ? -20.016 22.047 6.168 1 96.56 634 GLY A CA 1
ATOM 4979 C C . GLY A 1 634 ? -20.547 23.25 6.93 1 96.56 634 GLY A C 1
ATOM 4980 O O . GLY A 1 634 ? -19.781 23.969 7.574 1 96.56 634 GLY A O 1
ATOM 4981 N N . PRO A 1 635 ? -21.844 23.469 6.91 1 96.69 635 PRO A N 1
ATOM 4982 C CA . PRO A 1 635 ? -22.438 24.672 7.477 1 96.69 635 PRO A CA 1
ATOM 4983 C C . PRO A 1 635 ? -22.344 24.719 9 1 96.69 635 PRO A C 1
ATOM 4985 O O . PRO A 1 635 ? -22.547 25.781 9.602 1 96.69 635 PRO A O 1
ATOM 4988 N N . VAL A 1 636 ? -22.016 23.656 9.625 1 97.56 636 VAL A N 1
ATOM 4989 C CA . VAL A 1 636 ? -22 23.656 11.086 1 97.56 636 VAL A CA 1
ATOM 4990 C C . VAL A 1 636 ? -20.578 23.922 11.578 1 97.56 636 VAL A C 1
ATOM 4992 O O . VAL A 1 636 ? -20.312 23.891 12.781 1 97.56 636 VAL A O 1
ATOM 4995 N N . SER A 1 637 ? -19.641 24.188 10.695 1 97.88 637 SER A N 1
ATOM 4996 C CA . SER A 1 637 ? -18.234 24.406 11.023 1 97.88 637 SER A CA 1
ATOM 4997 C C . SER A 1 637 ? -18.062 25.453 12.117 1 97.88 637 SER A C 1
ATOM 4999 O O . SER A 1 637 ? -17.359 25.234 13.102 1 97.88 637 SER A O 1
ATOM 5001 N N . GLY A 1 638 ? -18.719 26.656 11.977 1 97.81 638 GLY A N 1
ATOM 5002 C CA . GLY A 1 638 ? -18.625 27.703 12.977 1 97.81 638 GLY A CA 1
ATOM 5003 C C . GLY A 1 638 ? -19.125 27.266 14.344 1 97.81 638 GLY A C 1
ATOM 5004 O O . GLY A 1 638 ? -18.562 27.641 15.367 1 97.81 638 GLY A O 1
ATOM 5005 N N . GLU A 1 639 ? -20.141 26.484 14.352 1 97.94 639 GLU A N 1
ATOM 5006 C CA . GLU A 1 639 ? -20.719 26.016 15.602 1 97.94 639 GLU A CA 1
ATOM 5007 C C . GLU A 1 639 ? -19.797 25.031 16.312 1 97.94 639 GLU A C 1
ATOM 5009 O O . GLU A 1 639 ? -19.734 25.016 17.547 1 97.94 639 GLU A O 1
ATOM 5014 N N . ILE A 1 640 ? -19.172 24.172 15.539 1 98.31 640 ILE A N 1
ATOM 5015 C CA . ILE A 1 640 ? -18.219 23.234 16.125 1 98.31 640 ILE A CA 1
ATOM 5016 C C . ILE A 1 640 ? -17.062 24.016 16.766 1 98.31 640 ILE A C 1
ATOM 5018 O O . ILE A 1 640 ? -16.656 23.688 17.891 1 98.31 640 ILE A O 1
ATOM 5022 N N . SER A 1 641 ? -16.562 25.031 16.078 1 98.62 641 SER A N 1
ATOM 5023 C CA . SER A 1 641 ? -15.516 25.891 16.609 1 98.62 641 SER A CA 1
ATOM 5024 C C . SER A 1 641 ? -15.969 26.578 17.891 1 98.62 641 SER A C 1
ATOM 5026 O O . SER A 1 641 ? -15.234 26.609 18.875 1 98.62 641 SER A O 1
ATOM 5028 N N . ALA A 1 642 ? -17.188 27.078 17.906 1 98.75 642 ALA A N 1
ATOM 5029 C CA . ALA A 1 642 ? -17.75 27.797 19.062 1 98.75 642 ALA A CA 1
ATOM 5030 C C . ALA A 1 642 ? -17.969 26.859 20.234 1 98.75 642 ALA A C 1
ATOM 5032 O O . ALA A 1 642 ? -17.781 27.234 21.391 1 98.75 642 ALA A O 1
ATOM 5033 N N . ALA A 1 643 ? -18.422 25.672 19.922 1 98.25 643 ALA A N 1
ATOM 5034 C CA . ALA A 1 643 ? -18.641 24.672 20.969 1 98.25 643 ALA A CA 1
ATOM 5035 C C . ALA A 1 643 ? -17.328 24.359 21.703 1 98.25 643 ALA A C 1
ATOM 5037 O O . ALA A 1 643 ? -17.312 24.203 22.922 1 98.25 643 ALA A O 1
ATOM 5038 N N . TYR A 1 644 ? -16.297 24.234 20.953 1 98 644 TYR A N 1
ATOM 5039 C CA . TYR A 1 644 ? -14.992 23.984 21.578 1 98 644 TYR A CA 1
ATOM 5040 C C . TYR A 1 644 ? -14.586 25.172 22.453 1 98 644 TYR A C 1
ATOM 5042 O O . TYR A 1 644 ? -14.078 24.984 23.562 1 98 644 TYR A O 1
ATOM 5050 N N . TYR A 1 645 ? -14.734 26.422 21.938 1 98.5 645 TYR A N 1
ATOM 5051 C CA . TYR A 1 645 ? -14.406 27.625 22.688 1 98.5 645 TYR A CA 1
ATOM 5052 C C . TYR A 1 645 ? -15.141 27.656 24.016 1 98.5 645 TYR A C 1
ATOM 5054 O O . TYR A 1 645 ? -14.547 27.953 25.062 1 98.5 645 TYR A O 1
ATOM 5062 N N . ARG A 1 646 ? -16.344 27.344 24 1 97.31 646 ARG A N 1
ATOM 5063 C CA . ARG A 1 646 ? -17.188 27.375 25.188 1 97.31 646 ARG A CA 1
ATOM 5064 C C . ARG A 1 646 ? -16.766 26.328 26.203 1 97.31 646 ARG A C 1
ATOM 5066 O O . ARG A 1 646 ? -16.625 26.625 27.391 1 97.31 646 ARG A O 1
ATOM 5073 N N . ASN A 1 647 ? -16.469 25.156 25.719 1 95.56 647 ASN A N 1
ATOM 5074 C CA . ASN A 1 647 ? -16.406 24 26.609 1 95.56 647 ASN A CA 1
ATOM 5075 C C . ASN A 1 647 ? -14.969 23.625 26.953 1 95.56 647 ASN A C 1
ATOM 5077 O O . ASN A 1 647 ? -14.719 22.984 27.969 1 95.56 647 ASN A O 1
ATOM 5081 N N . HIS A 1 648 ? -14.023 24.062 26.078 1 95.94 648 HIS A N 1
ATOM 5082 C CA . HIS A 1 648 ? -12.719 23.438 26.25 1 95.94 648 HIS A CA 1
ATOM 5083 C C . HIS A 1 648 ? -11.602 24.484 26.25 1 95.94 648 HIS A C 1
ATOM 5085 O O . HIS A 1 648 ? -10.539 24.25 26.828 1 95.94 648 HIS A O 1
ATOM 5091 N N . TRP A 1 649 ? -11.773 25.656 25.656 1 98.06 649 TRP A N 1
ATOM 5092 C CA . TRP A 1 649 ? -10.672 26.594 25.516 1 98.06 649 TRP A CA 1
ATOM 5093 C C . TRP A 1 649 ? -10.32 27.234 26.859 1 98.06 649 TRP A C 1
ATOM 5095 O O . TRP A 1 649 ? -11.203 27.75 27.547 1 98.06 649 TRP A O 1
ATOM 5105 N N . ARG A 1 650 ? -9.109 27.219 27.25 1 98.31 650 ARG A N 1
ATOM 5106 C CA . ARG A 1 650 ? -8.531 27.859 28.438 1 98.31 650 ARG A CA 1
ATOM 5107 C C . ARG A 1 650 ? -7.211 28.547 28.094 1 98.31 650 ARG A C 1
ATOM 5109 O O . ARG A 1 650 ? -6.25 27.891 27.688 1 98.31 650 ARG A O 1
ATOM 5116 N N . PHE A 1 651 ? -7.203 29.797 28.359 1 98.5 651 PHE A N 1
ATOM 5117 C CA . PHE A 1 651 ? -6.012 30.562 28.016 1 98.5 651 PHE A CA 1
ATOM 5118 C C . PHE A 1 651 ? -4.809 30.094 28.828 1 98.5 651 PHE A C 1
ATOM 5120 O O . PHE A 1 651 ? -3.693 30.031 28.312 1 98.5 651 PHE A O 1
ATOM 5127 N N . ASP A 1 652 ? -5.008 29.75 30.141 1 97.81 652 ASP A N 1
ATOM 5128 C CA . ASP A 1 652 ? -3.906 29.406 31.031 1 97.81 652 ASP A CA 1
ATOM 5129 C C . ASP A 1 652 ? -3.275 28.062 30.625 1 97.81 652 ASP A C 1
ATOM 5131 O O . ASP A 1 652 ? -2.188 27.719 31.094 1 97.81 652 ASP A O 1
ATOM 5135 N N . LEU A 1 653 ? -3.938 27.391 29.734 1 97.88 653 LEU A N 1
ATOM 5136 C CA . LEU A 1 653 ? -3.432 26.078 29.312 1 97.88 653 LEU A CA 1
ATOM 5137 C C . LEU A 1 653 ? -2.967 26.125 27.859 1 97.88 653 LEU A C 1
ATOM 5139 O O . LEU A 1 653 ? -2.672 25.078 27.281 1 97.88 653 LEU A O 1
ATOM 5143 N N . GLU A 1 654 ? -2.918 27.281 27.266 1 98.12 654 GLU A N 1
ATOM 5144 C CA . GLU A 1 654 ? -2.553 27.406 25.844 1 98.12 654 GLU A CA 1
ATOM 5145 C C . GLU A 1 654 ? -1.038 27.422 25.672 1 98.12 654 GLU A C 1
ATOM 5147 O O . GLU A 1 654 ? -0.535 27.234 24.562 1 98.12 654 GLU A O 1
ATOM 5152 N N . GLY A 1 655 ? -0.239 27.688 26.766 1 97.88 655 GLY A N 1
ATOM 5153 C CA . GLY A 1 655 ? 1.202 27.516 26.672 1 97.88 655 GLY A CA 1
ATOM 5154 C C . GLY A 1 655 ? 1.613 26.078 26.406 1 97.88 655 GLY A C 1
ATOM 5155 O O . GLY A 1 655 ? 0.974 25.141 26.891 1 97.88 655 GLY A O 1
ATOM 5156 N N . LEU A 1 656 ? 2.67 25.859 25.719 1 98.5 656 LEU A N 1
ATOM 5157 C CA . LEU A 1 656 ? 3.027 24.531 25.234 1 98.5 656 LEU A CA 1
ATOM 5158 C C . LEU A 1 656 ? 3.213 23.562 26.391 1 98.5 656 LEU A C 1
ATOM 5160 O O . LEU A 1 656 ? 2.631 22.469 26.391 1 98.5 656 LEU A O 1
ATOM 5164 N N . PRO A 1 657 ? 4.07 23.859 27.453 1 98.06 657 PRO A N 1
ATOM 5165 C CA . PRO A 1 657 ? 4.219 22.891 28.531 1 98.06 657 PRO A CA 1
ATOM 5166 C C . PRO A 1 657 ? 2.895 22.547 29.203 1 98.06 657 PRO A C 1
ATOM 5168 O O . PRO A 1 657 ? 2.627 21.375 29.5 1 98.06 657 PRO A O 1
ATOM 5171 N N . SER A 1 658 ? 2.086 23.594 29.438 1 97.81 658 SER A N 1
ATOM 5172 C CA . SER A 1 658 ? 0.796 23.359 30.078 1 97.81 658 SER A CA 1
ATOM 5173 C C . SER A 1 658 ? -0.111 22.5 29.219 1 97.81 658 SER A C 1
ATOM 5175 O O . SER A 1 658 ? -0.839 21.641 29.719 1 97.81 658 SER A O 1
ATOM 5177 N N . ASP A 1 659 ? -0.108 22.766 27.922 1 98.19 659 ASP A N 1
ATOM 5178 C CA . ASP A 1 659 ? -0.906 21.984 26.984 1 98.19 659 ASP A CA 1
ATOM 5179 C C . ASP A 1 659 ? -0.464 20.516 26.984 1 98.19 659 ASP A C 1
ATOM 5181 O O . ASP A 1 659 ? -1.299 19.609 26.953 1 98.19 659 ASP A O 1
ATOM 5185 N N . LEU A 1 660 ? 0.86 20.25 26.969 1 98.44 660 LEU A N 1
ATOM 5186 C CA . LEU A 1 660 ? 1.398 18.906 26.953 1 98.44 660 LEU A CA 1
ATOM 5187 C C . LEU A 1 660 ? 1.003 18.141 28.219 1 98.44 660 LEU A C 1
ATOM 5189 O O . LEU A 1 660 ? 0.647 16.969 28.156 1 98.44 660 LEU A O 1
ATOM 5193 N N . ILE A 1 661 ? 1.064 18.844 29.312 1 98 661 ILE A N 1
ATOM 5194 C CA . ILE A 1 661 ? 0.749 18.219 30.594 1 98 661 ILE A CA 1
ATOM 5195 C C . ILE A 1 661 ? -0.75 17.938 30.688 1 98 661 ILE A C 1
ATOM 5197 O O . ILE A 1 661 ? -1.163 16.875 31.141 1 98 661 ILE A O 1
ATOM 5201 N N . ARG A 1 662 ? -1.53 18.859 30.25 1 97.19 662 ARG A N 1
ATOM 5202 C CA . ARG A 1 662 ? -2.979 18.688 30.281 1 97.19 662 ARG A CA 1
ATOM 5203 C C . ARG A 1 662 ? -3.408 17.484 29.469 1 97.19 662 ARG A C 1
ATOM 5205 O O . ARG A 1 662 ? -4.348 16.766 29.844 1 97.19 662 ARG A O 1
ATOM 5212 N N . ARG A 1 663 ? -2.742 17.219 28.375 1 97.62 663 ARG A N 1
ATOM 5213 C CA . ARG A 1 663 ? -3.074 16.109 27.484 1 97.62 663 ARG A CA 1
ATOM 5214 C C . ARG A 1 663 ? -2.498 14.797 28 1 97.62 663 ARG A C 1
ATOM 5216 O O . ARG A 1 663 ? -2.791 13.727 27.453 1 97.62 663 ARG A O 1
ATOM 5223 N N . GLY A 1 664 ? -1.688 14.875 28.984 1 97.56 664 GLY A N 1
ATOM 5224 C CA . GLY A 1 664 ? -1.117 13.695 29.625 1 97.56 664 GLY A CA 1
ATOM 5225 C C . GLY A 1 664 ? 0.064 13.125 28.859 1 97.56 664 GLY A C 1
ATOM 5226 O O . GLY A 1 664 ? 0.555 12.039 29.188 1 97.56 664 GLY A O 1
ATOM 5227 N N . VAL A 1 665 ? 0.581 13.797 27.859 1 98.25 665 VAL A N 1
ATOM 5228 C CA . VAL A 1 665 ? 1.684 13.273 27.062 1 98.25 665 VAL A CA 1
ATOM 5229 C C . VAL A 1 665 ? 3.016 13.695 27.672 1 98.25 665 VAL A C 1
ATOM 5231 O O . VAL A 1 665 ? 4.082 13.32 27.188 1 98.25 665 VAL A O 1
ATOM 5234 N N . ALA A 1 666 ? 2.957 14.539 28.688 1 97.88 666 ALA A N 1
ATOM 5235 C CA . ALA A 1 666 ? 4.129 14.953 29.453 1 97.88 666 ALA A CA 1
ATOM 5236 C C . ALA A 1 666 ? 3.803 15.039 30.938 1 97.88 666 ALA A C 1
ATOM 5238 O O . ALA A 1 666 ? 2.633 15.078 31.328 1 97.88 666 ALA A O 1
ATOM 5239 N N . VAL A 1 667 ? 4.848 15.008 31.75 1 97.25 667 VAL A N 1
ATOM 5240 C CA . VAL A 1 667 ? 4.73 15.219 33.188 1 97.25 667 VAL A CA 1
ATOM 5241 C C . VAL A 1 667 ? 5.746 16.266 33.656 1 97.25 667 VAL A C 1
ATOM 5243 O O . VAL A 1 667 ? 6.805 16.422 33.031 1 97.25 667 VAL A O 1
ATOM 5246 N N . GLU A 1 668 ? 5.309 17 34.656 1 96.5 668 GLU A N 1
ATOM 5247 C CA . GLU A 1 668 ? 6.25 17.953 35.219 1 96.5 668 GLU A CA 1
ATOM 5248 C C . GLU A 1 668 ? 7.484 17.266 35.781 1 96.5 668 GLU A C 1
ATOM 5250 O O . GLU A 1 668 ? 7.363 16.25 36.5 1 96.5 668 GLU A O 1
ATOM 5255 N N . ASP A 1 669 ? 8.609 17.719 35.406 1 96.25 669 ASP A N 1
ATOM 5256 C CA . ASP A 1 669 ? 9.891 17.172 35.844 1 96.25 669 ASP A CA 1
ATOM 5257 C C . ASP A 1 669 ? 10.984 18.234 35.812 1 96.25 669 ASP A C 1
ATOM 5259 O O . ASP A 1 669 ? 11.547 18.516 34.781 1 96.25 669 ASP A O 1
ATOM 5263 N N . ALA A 1 670 ? 11.328 18.703 36.875 1 91.94 670 ALA A N 1
ATOM 5264 C CA . ALA A 1 670 ? 12.273 19.812 37 1 91.94 670 ALA A CA 1
ATOM 5265 C C . ALA A 1 670 ? 13.672 19.391 36.562 1 91.94 670 ALA A C 1
ATOM 5267 O O . ALA A 1 670 ? 14.508 20.234 36.25 1 91.94 670 ALA A O 1
ATOM 5268 N N . THR A 1 671 ? 13.883 18.156 36.531 1 92.88 671 THR A N 1
ATOM 5269 C CA . THR A 1 671 ? 15.211 17.656 36.188 1 92.88 671 THR A CA 1
ATOM 5270 C C . THR A 1 671 ? 15.398 17.625 34.656 1 92.88 671 THR A C 1
ATOM 5272 O O . THR A 1 671 ? 16.516 17.484 34.188 1 92.88 671 THR A O 1
ATOM 5275 N N . GLN A 1 672 ? 14.305 17.703 33.969 1 91 672 GLN A N 1
ATOM 5276 C CA . GLN A 1 672 ? 14.359 17.656 32.531 1 91 672 GLN A CA 1
ATOM 5277 C C . GLN A 1 672 ? 14.539 19.047 31.938 1 91 672 GLN A C 1
ATOM 5279 O O . GLN A 1 672 ? 14.172 20.047 32.562 1 91 672 GLN A O 1
ATOM 5284 N N . PRO A 1 673 ? 15.094 18.906 30.75 1 85.06 673 PRO A N 1
ATOM 5285 C CA . PRO A 1 673 ? 15.156 20.203 30.062 1 85.06 673 PRO A CA 1
ATOM 5286 C C . PRO A 1 673 ? 13.781 20.844 29.906 1 85.06 673 PRO A C 1
ATOM 5288 O O . PRO A 1 673 ? 12.781 20.141 29.75 1 85.06 673 PRO A O 1
ATOM 5291 N N . HIS A 1 674 ? 13.594 22.094 30.109 1 88.94 674 HIS A N 1
ATOM 5292 C CA . HIS A 1 674 ? 12.398 22.906 29.922 1 88.94 674 HIS A CA 1
ATOM 5293 C C . HIS A 1 674 ? 11.383 22.656 31.031 1 88.94 674 HIS A C 1
ATOM 5295 O O . HIS A 1 674 ? 10.242 23.125 30.953 1 88.94 674 HIS A O 1
ATOM 5301 N N . GLY A 1 675 ? 11.68 21.641 31.969 1 92.56 675 GLY A N 1
ATOM 5302 C CA . GLY A 1 675 ? 10.852 21.438 33.125 1 92.56 675 GLY A CA 1
ATOM 5303 C C . GLY A 1 675 ? 9.766 20.406 32.938 1 92.56 675 GLY A C 1
ATOM 5304 O O . GLY A 1 675 ? 8.875 20.25 33.781 1 92.56 675 GLY A O 1
ATOM 5305 N N . VAL A 1 676 ? 9.742 19.703 31.781 1 96.19 676 VAL A N 1
ATOM 5306 C CA . VAL A 1 676 ? 8.742 18.688 31.5 1 96.19 676 VAL A CA 1
ATOM 5307 C C . VAL A 1 676 ? 9.406 17.453 30.875 1 96.19 676 VAL A C 1
ATOM 5309 O O . VAL A 1 676 ? 10.406 17.578 30.172 1 96.19 676 VAL A O 1
ATOM 5312 N N . ARG A 1 677 ? 8.883 16.266 31.203 1 97.12 677 ARG A N 1
ATOM 5313 C CA . ARG A 1 677 ? 9.305 15.008 30.578 1 97.12 677 ARG A CA 1
ATOM 5314 C C . ARG A 1 677 ? 8.203 14.445 29.688 1 97.12 677 ARG A C 1
ATOM 5316 O O . ARG A 1 677 ? 7.074 14.25 30.141 1 97.12 677 ARG A O 1
ATOM 5323 N N . LEU A 1 678 ? 8.547 14.211 28.453 1 97.56 678 LEU A N 1
ATOM 5324 C CA . LEU A 1 678 ? 7.586 13.664 27.5 1 97.56 678 LEU A CA 1
ATOM 5325 C C . LEU A 1 678 ? 7.422 12.156 27.688 1 97.56 678 LEU A C 1
ATOM 5327 O O . LEU A 1 678 ? 8.391 11.453 27.969 1 97.56 678 LEU A O 1
ATOM 5331 N N . LEU A 1 679 ? 6.25 11.664 27.578 1 97.38 679 LEU A N 1
ATOM 5332 C CA . LEU A 1 679 ? 5.973 10.234 27.688 1 97.38 679 LEU A CA 1
ATOM 5333 C C . LEU A 1 679 ? 6.199 9.531 26.344 1 97.38 679 LEU A C 1
ATOM 5335 O O . LEU A 1 679 ? 6.43 8.32 26.312 1 97.38 679 LEU A O 1
ATOM 5339 N N . ILE A 1 680 ? 6.023 10.164 25.234 1 97.69 680 ILE A N 1
ATOM 5340 C CA . ILE A 1 680 ? 6.504 9.734 23.922 1 97.69 680 ILE A CA 1
ATOM 5341 C C . ILE A 1 680 ? 7.855 10.383 23.625 1 97.69 680 ILE A C 1
ATOM 5343 O O . ILE A 1 680 ? 7.93 11.57 23.312 1 97.69 680 ILE A O 1
ATOM 5347 N N . GLU A 1 681 ? 8.836 9.664 23.688 1 95.81 681 GLU A N 1
ATOM 5348 C CA . GLU A 1 681 ? 10.188 10.211 23.609 1 95.81 681 GLU A CA 1
ATOM 5349 C C . GLU A 1 681 ? 10.414 10.945 22.281 1 95.81 681 GLU A C 1
ATOM 5351 O O . GLU A 1 681 ? 10.938 12.055 22.266 1 95.81 681 GLU A O 1
ATOM 5356 N N . ASP A 1 682 ? 10.039 10.297 21.188 1 96.94 682 ASP A N 1
ATOM 5357 C CA . ASP A 1 682 ? 10.18 10.922 19.875 1 96.94 682 ASP A CA 1
ATOM 5358 C C . ASP A 1 682 ? 8.859 11.555 19.438 1 96.94 682 ASP A C 1
ATOM 5360 O O . ASP A 1 682 ? 8.172 11.016 18.562 1 96.94 682 ASP A O 1
ATOM 5364 N N . TYR A 1 683 ? 8.508 12.633 20.078 1 98.38 683 TYR A N 1
ATOM 5365 C CA . TYR A 1 683 ? 7.371 13.492 19.75 1 98.38 683 TYR A CA 1
ATOM 5366 C C . TYR A 1 683 ? 7.84 14.781 19.094 1 98.38 683 TYR A C 1
ATOM 5368 O O . TYR A 1 683 ? 7.941 15.82 19.75 1 98.38 683 TYR A O 1
ATOM 5376 N N . PRO A 1 684 ? 8.094 14.727 17.75 1 98.56 684 PRO A N 1
ATOM 5377 C CA . PRO A 1 684 ? 8.805 15.805 17.078 1 98.56 684 PRO A CA 1
ATOM 5378 C C . PRO A 1 684 ? 8.188 17.172 17.344 1 98.56 684 PRO A C 1
ATOM 5380 O O . PRO A 1 684 ? 8.914 18.141 17.625 1 98.56 684 PRO A O 1
ATOM 5383 N N . TYR A 1 685 ? 6.914 17.344 17.312 1 98.62 685 TYR A N 1
ATOM 5384 C CA . TYR A 1 685 ? 6.27 18.609 17.609 1 98.62 685 TYR A CA 1
ATOM 5385 C C . TYR A 1 685 ? 6.629 19.094 19.016 1 98.62 685 TYR A C 1
ATOM 5387 O O . TYR A 1 685 ? 7.027 20.25 19.203 1 98.62 685 TYR A O 1
ATOM 5395 N N . ALA A 1 686 ? 6.496 18.25 19.969 1 98.69 686 ALA A N 1
ATOM 5396 C CA . ALA A 1 686 ? 6.742 18.609 21.359 1 98.69 686 ALA A CA 1
ATOM 5397 C C . ALA A 1 686 ? 8.227 18.859 21.609 1 98.69 686 ALA A C 1
ATOM 5399 O O . ALA A 1 686 ? 8.609 19.828 22.266 1 98.69 686 ALA A O 1
ATOM 5400 N N . ASN A 1 687 ? 9.023 17.938 21.062 1 98.12 687 ASN A N 1
ATOM 5401 C CA . ASN A 1 687 ? 10.469 18.062 21.234 1 98.12 687 ASN A CA 1
ATOM 5402 C C . ASN A 1 687 ? 10.977 19.391 20.703 1 98.12 687 ASN A C 1
ATOM 5404 O O . ASN A 1 687 ? 11.719 20.109 21.391 1 98.12 687 ASN A O 1
ATOM 5408 N N . ASP A 1 688 ? 10.586 19.703 19.516 1 98.56 688 ASP A N 1
ATOM 5409 C CA . ASP A 1 688 ? 11.07 20.922 18.859 1 98.56 688 ASP A CA 1
ATOM 5410 C C . ASP A 1 688 ? 10.352 22.156 19.391 1 98.56 688 ASP A C 1
ATOM 5412 O O . ASP A 1 688 ? 10.953 23.234 19.5 1 98.56 688 ASP A O 1
ATOM 5416 N N . GLY A 1 689 ? 9.062 22 19.688 1 98.75 689 GLY A N 1
ATOM 5417 C CA . GLY A 1 689 ? 8.312 23.109 20.25 1 98.75 689 GLY A CA 1
ATOM 5418 C C . GLY A 1 689 ? 8.875 23.594 21.578 1 98.75 689 GLY A C 1
ATOM 5419 O O . GLY A 1 689 ? 8.875 24.797 21.844 1 98.75 689 GLY A O 1
ATOM 5420 N N . LEU A 1 690 ? 9.352 22.688 22.375 1 98.56 690 LEU A N 1
ATOM 5421 C CA . LEU A 1 690 ? 9.875 23.047 23.703 1 98.56 690 LEU A CA 1
ATOM 5422 C C . LEU A 1 690 ? 11.172 23.844 23.562 1 98.56 690 LEU A C 1
ATOM 5424 O O . LEU A 1 690 ? 11.477 24.688 24.406 1 98.56 690 LEU A O 1
ATOM 5428 N N . LEU A 1 691 ? 11.938 23.594 22.469 1 98.38 691 LEU A N 1
ATOM 5429 C CA . LEU A 1 691 ? 13.117 24.406 22.188 1 98.38 691 LEU A CA 1
ATOM 5430 C C . LEU A 1 691 ? 12.727 25.875 21.953 1 98.38 691 LEU A C 1
ATOM 5432 O O . LEU A 1 691 ? 13.305 26.781 22.547 1 98.38 691 LEU A O 1
ATOM 5436 N N . LEU A 1 692 ? 11.758 26.062 21.094 1 98.62 692 LEU A N 1
ATOM 5437 C CA . LEU A 1 692 ? 11.336 27.422 20.75 1 98.62 692 LEU A CA 1
ATOM 5438 C C . LEU A 1 692 ? 10.602 28.078 21.922 1 98.62 692 LEU A C 1
ATOM 5440 O O . LEU A 1 692 ? 10.758 29.281 22.156 1 98.62 692 LEU A O 1
ATOM 5444 N N . TRP A 1 693 ? 9.828 27.297 22.641 1 98.5 693 TRP A N 1
ATOM 5445 C CA . TRP A 1 693 ? 9.148 27.828 23.828 1 98.5 693 TRP A CA 1
ATOM 5446 C C . TRP A 1 693 ? 10.156 28.391 24.828 1 98.5 693 TRP A C 1
ATOM 5448 O O . TRP A 1 693 ? 9.961 29.5 25.344 1 98.5 693 TRP A O 1
ATOM 5458 N N . SER A 1 694 ? 11.18 27.656 25.078 1 97.88 694 SER A N 1
ATOM 5459 C CA . SER A 1 694 ? 12.195 28.094 26.031 1 97.88 694 SER A CA 1
ATOM 5460 C C . SER A 1 694 ? 12.922 29.344 25.531 1 97.88 694 SER A C 1
ATOM 5462 O O . SER A 1 694 ? 13.266 30.219 26.328 1 97.88 694 SER A O 1
ATOM 5464 N N . ALA A 1 695 ? 13.203 29.344 24.25 1 98.38 695 ALA A N 1
ATOM 5465 C CA . ALA A 1 695 ? 13.836 30.531 23.672 1 98.38 695 ALA A CA 1
ATOM 5466 C C . ALA A 1 695 ? 12.938 31.766 23.828 1 98.38 695 ALA A C 1
ATOM 5468 O O . ALA A 1 695 ? 13.414 32.844 24.203 1 98.38 695 ALA A O 1
ATOM 5469 N N . ILE A 1 696 ? 11.68 31.656 23.547 1 98.75 696 ILE A N 1
ATOM 5470 C CA . ILE A 1 696 ? 10.719 32.75 23.641 1 98.75 696 ILE A CA 1
ATOM 5471 C C . ILE A 1 696 ? 10.594 33.188 25.109 1 98.75 696 ILE A C 1
ATOM 5473 O O . ILE A 1 696 ? 10.594 34.375 25.406 1 98.75 696 ILE A O 1
ATOM 5477 N N . ARG A 1 697 ? 10.469 32.188 25.984 1 98.25 697 ARG A N 1
ATOM 5478 C CA . ARG A 1 697 ? 10.32 32.469 27.406 1 98.25 697 ARG A CA 1
ATOM 5479 C C . ARG A 1 697 ? 11.508 33.281 27.938 1 98.25 697 ARG A C 1
ATOM 5481 O O . ARG A 1 697 ? 11.336 34.281 28.625 1 98.25 697 ARG A O 1
ATOM 5488 N N . SER A 1 698 ? 12.672 32.844 27.594 1 97.94 698 SER A N 1
ATOM 5489 C CA . SER A 1 698 ? 13.875 33.531 28.047 1 97.94 698 SER A CA 1
ATOM 5490 C C . SER A 1 698 ? 13.93 34.969 27.516 1 97.94 698 SER A C 1
ATOM 5492 O O . SER A 1 698 ? 14.305 35.875 28.234 1 97.94 698 SER A O 1
ATOM 5494 N N . TRP A 1 699 ? 13.594 35.125 26.266 1 98.12 699 TRP A N 1
ATOM 5495 C CA . TRP A 1 699 ? 13.547 36.438 25.625 1 98.12 699 TRP A CA 1
ATOM 5496 C C . TRP A 1 699 ? 12.547 37.344 26.328 1 98.12 699 TRP A C 1
ATOM 5498 O O . TRP A 1 699 ? 12.883 38.469 26.703 1 98.12 699 TRP A O 1
ATOM 5508 N N . VAL A 1 700 ? 11.367 36.906 26.562 1 98.62 700 VAL A N 1
ATOM 5509 C CA . VAL A 1 700 ? 10.289 37.688 27.141 1 98.62 700 VAL A CA 1
ATOM 5510 C C . VAL A 1 700 ? 10.625 38.031 28.594 1 98.62 700 VAL A C 1
ATOM 5512 O O . VAL A 1 700 ? 10.414 39.188 29.031 1 98.62 700 VAL A O 1
ATOM 5515 N N . GLU A 1 701 ? 11.117 37.094 29.344 1 98.19 701 GLU A N 1
ATOM 5516 C CA . GLU A 1 701 ? 11.492 37.344 30.734 1 98.19 701 GLU A CA 1
ATOM 5517 C C . GLU A 1 701 ? 12.57 38.406 30.828 1 98.19 701 GLU A C 1
ATOM 5519 O O . GLU A 1 701 ? 12.484 39.312 31.656 1 98.19 701 GLU A O 1
ATOM 5524 N N . SER A 1 702 ? 13.57 38.281 29.984 1 98.19 702 SER A N 1
ATOM 5525 C CA . SER A 1 702 ? 14.648 39.281 29.969 1 98.19 702 SER A CA 1
ATOM 5526 C C . SER A 1 702 ? 14.117 40.656 29.609 1 98.19 702 SER A C 1
ATOM 5528 O O . SER A 1 702 ? 14.523 41.656 30.203 1 98.19 702 SER A O 1
ATOM 5530 N N . TYR A 1 703 ? 13.273 40.688 28.641 1 98.38 703 TYR A N 1
ATOM 5531 C CA . TYR A 1 703 ? 12.703 41.969 28.188 1 98.38 703 TYR A CA 1
ATOM 5532 C C . TYR A 1 703 ? 11.844 42.594 29.281 1 98.38 703 TYR A C 1
ATOM 5534 O O . TYR A 1 703 ? 11.961 43.781 29.547 1 98.38 703 TYR A O 1
ATOM 5542 N N . VAL A 1 704 ? 10.977 41.812 29.906 1 98.69 704 VAL A N 1
ATOM 5543 C CA . VAL A 1 704 ? 10.07 42.312 30.953 1 98.69 704 VAL A CA 1
ATOM 5544 C C . VAL A 1 704 ? 10.883 42.844 32.125 1 98.69 704 VAL A C 1
ATOM 5546 O O . VAL A 1 704 ? 10.523 43.844 32.719 1 98.69 704 VAL A O 1
ATOM 5549 N N . GLN A 1 705 ? 11.961 42.219 32.438 1 97.75 705 GLN A N 1
ATOM 5550 C CA . GLN A 1 705 ? 12.789 42.594 33.562 1 97.75 705 GLN A CA 1
ATOM 5551 C C . GLN A 1 705 ? 13.414 43.969 33.344 1 97.75 705 GLN A C 1
ATOM 5553 O O . GLN A 1 705 ? 13.695 44.688 34.312 1 97.75 705 GLN A O 1
ATOM 5558 N N . LEU A 1 706 ? 13.562 44.344 32.156 1 97.88 706 LEU A N 1
ATOM 5559 C CA . LEU A 1 706 ? 14.156 45.656 31.844 1 97.88 706 LEU A CA 1
ATOM 5560 C C . LEU A 1 706 ? 13.234 46.781 32.281 1 97.88 706 LEU A C 1
ATOM 5562 O O . LEU A 1 706 ? 13.703 47.844 32.656 1 97.88 706 LEU A O 1
ATOM 5566 N N . TYR A 1 707 ? 11.938 46.594 32.25 1 98.12 707 TYR A N 1
ATOM 5567 C CA . TYR A 1 707 ? 11 47.688 32.438 1 98.12 707 TYR A CA 1
ATOM 5568 C C . TYR A 1 707 ? 10.164 47.5 33.688 1 98.12 707 TYR A C 1
ATOM 5570 O O . TYR A 1 707 ? 9.578 48.438 34.219 1 98.12 707 TYR A O 1
ATOM 5578 N N . TYR A 1 708 ? 10.062 46.281 34.125 1 98.31 708 TYR A N 1
ATOM 5579 C CA . TYR A 1 708 ? 9.242 45.969 35.281 1 98.31 708 TYR A CA 1
ATOM 5580 C C . TYR A 1 708 ? 10.055 45.25 36.344 1 98.31 708 TYR A C 1
ATOM 5582 O O . TYR A 1 708 ? 9.969 44 36.438 1 98.31 708 TYR A O 1
ATOM 5590 N N . PRO A 1 709 ? 10.695 45.906 37.188 1 95.69 709 PRO A N 1
ATOM 5591 C CA . PRO A 1 709 ? 11.539 45.281 38.219 1 95.69 709 PRO A CA 1
ATOM 5592 C C . PRO A 1 709 ? 10.742 44.688 39.344 1 95.69 709 PRO A C 1
ATOM 5594 O O . PRO A 1 709 ? 11.242 43.812 40.062 1 95.69 709 PRO A O 1
ATOM 5597 N N . ASP A 1 710 ? 9.438 45.219 39.531 1 96.44 710 ASP A N 1
ATOM 5598 C CA . ASP A 1 710 ? 8.656 44.719 40.656 1 96.44 710 ASP A CA 1
ATOM 5599 C C . ASP A 1 710 ? 7.164 44.75 40.344 1 96.44 710 ASP A C 1
ATOM 5601 O O . ASP A 1 710 ? 6.754 45.219 39.312 1 96.44 710 ASP A O 1
ATOM 5605 N N . ALA A 1 711 ? 6.387 44.188 41.25 1 97.56 711 ALA A N 1
ATOM 5606 C CA . ALA A 1 711 ? 4.941 44.062 41.094 1 97.56 711 ALA A CA 1
ATOM 5607 C C . ALA A 1 711 ? 4.266 45.438 41.031 1 97.56 711 ALA A C 1
ATOM 5609 O O . ALA A 1 711 ? 3.277 45.625 40.312 1 97.56 711 ALA A O 1
ATOM 5610 N N . GLY A 1 712 ? 4.746 46.312 41.812 1 97.19 712 GLY A N 1
ATOM 5611 C CA . GLY A 1 712 ? 4.164 47.625 41.812 1 97.19 712 GLY A CA 1
ATOM 5612 C C . GLY A 1 712 ? 4.184 48.312 40.469 1 97.19 712 GLY A C 1
ATOM 5613 O O . GLY A 1 712 ? 3.219 48.969 40.094 1 97.19 712 GLY A O 1
ATOM 5614 N N . THR A 1 713 ? 5.277 48.156 39.75 1 97.31 713 THR A N 1
ATOM 5615 C CA . THR A 1 713 ? 5.402 48.75 38.438 1 97.31 713 THR A CA 1
ATOM 5616 C C . THR A 1 713 ? 4.391 48.156 37.438 1 97.31 713 THR A C 1
ATOM 5618 O O . THR A 1 713 ? 3.861 48.875 36.594 1 97.31 713 THR A O 1
ATOM 5621 N N . VAL A 1 714 ? 4.129 46.844 37.562 1 98.06 714 VAL A N 1
ATOM 5622 C CA . VAL A 1 714 ? 3.146 46.188 36.719 1 98.06 714 VAL A CA 1
ATOM 5623 C C . VAL A 1 714 ? 1.744 46.688 37.062 1 98.06 714 VAL A C 1
ATOM 5625 O O . VAL A 1 714 ? 0.97 47.062 36.188 1 98.06 714 VAL A O 1
ATOM 5628 N N . GLN A 1 715 ? 1.457 46.781 38.281 1 97.75 715 GLN A N 1
ATOM 5629 C CA . GLN A 1 715 ? 0.119 47.094 38.781 1 97.75 715 GLN A CA 1
ATOM 5630 C C . GLN A 1 715 ? -0.204 48.562 38.5 1 97.75 715 GLN A C 1
ATOM 5632 O O . GLN A 1 715 ? -1.364 48.938 38.312 1 97.75 715 GLN A O 1
ATOM 5637 N N . CYS A 1 716 ? 0.812 49.406 38.438 1 97.12 716 CYS A N 1
ATOM 5638 C CA . CYS A 1 716 ? 0.601 50.844 38.312 1 97.12 716 CYS A CA 1
ATOM 5639 C C . CYS A 1 716 ? 0.619 51.281 36.844 1 97.12 716 CYS A C 1
ATOM 5641 O O . CYS A 1 716 ? 0.344 52.438 36.531 1 97.12 716 CYS A O 1
ATOM 5643 N N . ASP A 1 717 ? 0.966 50.375 36.031 1 98.31 717 ASP A N 1
ATOM 5644 C CA . ASP A 1 717 ? 0.939 50.656 34.594 1 98.31 717 ASP A CA 1
ATOM 5645 C C . ASP A 1 717 ? -0.487 50.625 34.031 1 98.31 717 ASP A C 1
ATOM 5647 O O . ASP A 1 717 ? -0.986 49.562 33.688 1 98.31 717 ASP A O 1
ATOM 5651 N N . LEU A 1 718 ? -1.112 51.688 33.844 1 97.19 718 LEU A N 1
ATOM 5652 C CA . LEU A 1 718 ? -2.525 51.812 33.5 1 97.19 718 LEU A CA 1
ATOM 5653 C C . LEU A 1 718 ? -2.773 51.312 32.094 1 97.19 718 LEU A C 1
ATOM 5655 O O . LEU A 1 718 ? -3.818 50.719 31.812 1 97.19 718 LEU A O 1
ATOM 5659 N N . GLU A 1 719 ? -1.838 51.531 31.203 1 98.44 719 GLU A N 1
ATOM 5660 C CA . GLU A 1 719 ? -2 51.062 29.844 1 98.44 719 GLU A CA 1
ATOM 5661 C C . GLU A 1 719 ? -1.951 49.531 29.781 1 98.44 719 GLU A C 1
ATOM 5663 O O . GLU A 1 719 ? -2.779 48.906 29.109 1 98.44 719 GLU A O 1
ATOM 5668 N N . LEU A 1 720 ? -1.023 48.969 30.5 1 98.56 720 LEU A N 1
ATOM 5669 C CA . LEU A 1 720 ? -0.861 47.531 30.547 1 98.56 720 LEU A CA 1
ATOM 5670 C C . LEU A 1 720 ? -2.084 46.875 31.172 1 98.56 720 LEU A C 1
ATOM 5672 O O . LEU A 1 720 ? -2.592 45.875 30.641 1 98.56 720 LEU A O 1
ATOM 5676 N N . GLN A 1 721 ? -2.52 47.406 32.281 1 98.44 721 GLN A N 1
ATOM 5677 C CA . GLN A 1 721 ? -3.693 46.875 32.969 1 98.44 721 GLN A CA 1
ATOM 5678 C C . GLN A 1 721 ? -4.945 47.031 32.094 1 98.44 721 GLN A C 1
ATOM 5680 O O . GLN A 1 721 ? -5.816 46.156 32.094 1 98.44 721 GLN A O 1
ATOM 5685 N N . GLY A 1 722 ? -5.074 48.156 31.391 1 98.5 722 GLY A N 1
ATOM 5686 C CA . GLY A 1 722 ? -6.191 48.375 30.484 1 98.5 722 GLY A CA 1
ATOM 5687 C C . GLY A 1 722 ? -6.211 47.375 29.344 1 98.5 722 GLY A C 1
ATOM 5688 O O . GLY A 1 722 ? -7.273 46.875 28.953 1 98.5 722 GLY A O 1
ATOM 5689 N N . TRP A 1 723 ? -5.039 47.125 28.844 1 98.75 723 TRP A N 1
ATOM 5690 C CA . TRP A 1 723 ? -4.895 46.156 27.75 1 98.75 723 TRP A CA 1
ATOM 5691 C C . TRP A 1 723 ? -5.402 44.781 28.188 1 98.75 723 TRP A C 1
ATOM 5693 O O . TRP A 1 723 ? -6.23 44.188 27.5 1 98.75 723 TRP A O 1
ATOM 5703 N N . TYR A 1 724 ? -4.895 44.281 29.25 1 98.75 724 TYR A N 1
ATOM 5704 C CA . TYR A 1 724 ? -5.25 42.938 29.703 1 98.75 724 TYR A CA 1
ATOM 5705 C C . TYR A 1 724 ? -6.719 42.875 30.109 1 98.75 724 TYR A C 1
ATOM 5707 O O . TYR A 1 724 ? -7.414 41.906 29.766 1 98.75 724 TYR A O 1
ATOM 5715 N N . HIS A 1 725 ? -7.215 43.938 30.75 1 98.44 725 HIS A N 1
ATOM 5716 C CA . HIS A 1 725 ? -8.609 43.969 31.172 1 98.44 725 HIS A CA 1
ATOM 5717 C C . HIS A 1 725 ? -9.555 43.938 29.984 1 98.44 725 HIS A C 1
ATOM 5719 O O . HIS A 1 725 ? -10.523 43.188 29.969 1 98.44 725 HIS A O 1
ATOM 5725 N N . GLU A 1 726 ? -9.297 44.75 29.016 1 98.5 726 GLU A N 1
ATOM 5726 C CA . GLU A 1 726 ? -10.188 44.812 27.859 1 98.5 726 GLU A CA 1
ATOM 5727 C C . GLU A 1 726 ? -10.117 43.531 27.031 1 98.5 726 GLU A C 1
ATOM 5729 O O . GLU A 1 726 ? -11.117 43.125 26.438 1 98.5 726 GLU A O 1
ATOM 5734 N N . SER A 1 727 ? -8.945 42.938 26.953 1 98.62 727 SER A N 1
ATOM 5735 C CA . SER A 1 727 ? -8.82 41.688 26.25 1 98.62 727 SER A CA 1
ATOM 5736 C C . SER A 1 727 ? -9.766 40.625 26.828 1 98.62 727 SER A C 1
ATOM 5738 O O . SER A 1 727 ? -10.375 39.844 26.078 1 98.62 727 SER A O 1
ATOM 5740 N N . ILE A 1 728 ? -9.875 40.594 28.125 1 98.5 728 ILE A N 1
ATOM 5741 C CA . ILE A 1 728 ? -10.664 39.594 28.812 1 98.5 728 ILE A CA 1
ATOM 5742 C C . ILE A 1 728 ? -12.133 40 28.828 1 98.5 728 ILE A C 1
ATOM 5744 O O . ILE A 1 728 ? -13.016 39.219 28.469 1 98.5 728 ILE A O 1
ATOM 5748 N N . HIS A 1 729 ? -12.398 41.25 29.125 1 98.25 729 HIS A N 1
ATOM 5749 C CA . HIS A 1 729 ? -13.758 41.656 29.469 1 98.25 729 HIS A CA 1
ATOM 5750 C C . HIS A 1 729 ? -14.531 42.094 28.234 1 98.25 729 HIS A C 1
ATOM 5752 O O . HIS A 1 729 ? -15.758 42.156 28.25 1 98.25 729 HIS A O 1
ATOM 5758 N N . VAL A 1 730 ? -13.852 42.469 27.188 1 98.12 730 VAL A N 1
ATOM 5759 C CA . VAL A 1 730 ? -14.516 42.844 25.953 1 98.12 730 VAL A CA 1
ATOM 5760 C C . VAL A 1 730 ? -14.156 41.844 24.844 1 98.12 730 VAL A C 1
ATOM 5762 O O . VAL A 1 730 ? -15.039 41.188 24.297 1 98.12 730 VAL A O 1
ATOM 5765 N N . GLY A 1 731 ? -12.891 41.688 24.578 1 98.5 731 GLY A N 1
ATOM 5766 C CA . GLY A 1 731 ? -12.438 40.781 23.531 1 98.5 731 GLY A CA 1
ATOM 5767 C C . GLY A 1 731 ? -12.898 39.344 23.719 1 98.5 731 GLY A C 1
ATOM 5768 O O . GLY A 1 731 ? -13.383 38.719 22.766 1 98.5 731 GLY A O 1
ATOM 5769 N N . HIS A 1 732 ? -12.672 38.812 24.906 1 98.62 732 HIS A N 1
ATOM 5770 C CA . HIS A 1 732 ? -13.164 37.5 25.297 1 98.62 732 HIS A CA 1
ATOM 5771 C C . HIS A 1 732 ? -14.312 37.625 26.297 1 98.62 732 HIS A C 1
ATOM 5773 O O . HIS A 1 732 ? -14.367 36.875 27.281 1 98.62 732 HIS A O 1
ATOM 5779 N N . GLY A 1 733 ? -15.156 38.531 26 1 98.25 733 GLY A N 1
ATOM 5780 C CA . GLY A 1 733 ? -16.203 38.938 26.922 1 98.25 733 GLY A CA 1
ATOM 5781 C C . GLY A 1 733 ? -17.109 37.781 27.328 1 98.25 733 GLY A C 1
ATOM 5782 O O . GLY A 1 733 ? -17.688 37.781 28.422 1 98.25 733 GLY A O 1
ATOM 5783 N N . ASP A 1 734 ? -17.25 36.812 26.531 1 98 734 ASP A N 1
ATOM 5784 C CA . ASP A 1 734 ? -18.156 35.688 26.797 1 98 734 ASP A CA 1
ATOM 5785 C C . ASP A 1 734 ? -17.578 34.75 27.875 1 98 734 ASP A C 1
ATOM 5787 O O . ASP A 1 734 ? -18.312 33.969 28.469 1 98 734 ASP A O 1
ATOM 5791 N N . LEU A 1 735 ? -16.281 34.844 28.109 1 97.94 735 LEU A N 1
ATOM 5792 C CA . LEU A 1 735 ? -15.625 34 29.109 1 97.94 735 LEU A CA 1
ATOM 5793 C C . LEU A 1 735 ? -14.961 34.875 30.172 1 97.94 735 LEU A C 1
ATOM 5795 O O . LEU A 1 735 ? -14.023 34.406 30.844 1 97.94 735 LEU A O 1
ATOM 5799 N N . ARG A 1 736 ? -15.375 36.125 30.391 1 97.5 736 ARG A N 1
ATOM 5800 C CA . ARG A 1 736 ? -14.711 37.094 31.25 1 97.5 736 ARG A CA 1
ATOM 5801 C C . ARG A 1 736 ? -14.719 36.625 32.719 1 97.5 736 ARG A C 1
ATOM 5803 O O . ARG A 1 736 ? -13.852 37.031 33.5 1 97.5 736 ARG A O 1
ATOM 5810 N N . HIS A 1 737 ? -15.664 35.719 33.062 1 96.56 737 HIS A N 1
ATOM 5811 C CA . HIS A 1 737 ? -15.805 35.312 34.469 1 96.56 737 HIS A CA 1
ATOM 5812 C C . HIS A 1 737 ? -15.133 33.969 34.719 1 96.56 737 HIS A C 1
ATOM 5814 O O . HIS A 1 737 ? -15.258 33.438 35.812 1 96.56 737 HIS A O 1
ATOM 5820 N N . ALA A 1 738 ? -14.523 33.406 33.688 1 97.31 738 ALA A N 1
ATOM 5821 C CA . ALA A 1 738 ? -13.828 32.156 33.906 1 97.31 738 ALA A CA 1
ATOM 5822 C C . ALA A 1 738 ? -12.742 32.281 34.969 1 97.31 738 ALA A C 1
ATOM 5824 O O . ALA A 1 738 ? -12.039 33.281 35.031 1 97.31 738 ALA A O 1
ATOM 5825 N N . PRO A 1 739 ? -12.594 31.297 35.875 1 96.75 739 PRO A N 1
ATOM 5826 C CA . PRO A 1 739 ? -11.664 31.391 37 1 96.75 739 PRO A CA 1
ATOM 5827 C C . PRO A 1 739 ? -10.219 31.141 36.594 1 96.75 739 PRO A C 1
ATOM 5829 O O . PRO A 1 739 ? -9.305 31.297 37.406 1 96.75 739 PRO A O 1
ATOM 5832 N N . TRP A 1 740 ? -10.008 30.75 35.406 1 97.31 740 TRP A N 1
ATOM 5833 C CA . TRP A 1 740 ? -8.68 30.266 35.031 1 97.31 740 TRP A CA 1
ATOM 5834 C C . TRP A 1 740 ? -7.867 31.375 34.344 1 97.31 740 TRP A C 1
ATOM 5836 O O . TRP A 1 740 ? -6.727 31.156 33.938 1 97.31 740 TRP A O 1
ATOM 5846 N N . TRP A 1 741 ? -8.383 32.625 34.156 1 98.06 741 TRP A N 1
ATOM 5847 C CA . TRP A 1 741 ? -7.574 33.719 33.625 1 98.06 741 TRP A CA 1
ATOM 5848 C C . TRP A 1 741 ? -6.402 34.031 34.531 1 98.06 741 TRP A C 1
ATOM 5850 O O . TRP A 1 741 ? -6.594 34.281 35.719 1 98.06 741 TRP A O 1
ATOM 5860 N N . PRO A 1 742 ? -5.172 34.062 34.031 1 97.88 742 PRO A N 1
ATOM 5861 C CA . PRO A 1 742 ? -4.047 34.438 34.906 1 97.88 742 PRO A CA 1
ATOM 5862 C C . PRO A 1 742 ? -4.129 35.906 35.344 1 97.88 742 PRO A C 1
ATOM 5864 O O . PRO A 1 742 ? -4.527 36.75 34.562 1 97.88 742 PRO A O 1
ATOM 5867 N N . PRO A 1 743 ? -3.725 36.094 36.562 1 97.31 743 PRO A N 1
ATOM 5868 C CA . PRO A 1 743 ? -3.656 37.5 37 1 97.31 743 PRO A CA 1
ATOM 5869 C C . PRO A 1 743 ? -2.473 38.25 36.375 1 97.31 743 PRO A C 1
ATOM 5871 O O . PRO A 1 743 ? -1.456 37.625 36.062 1 97.31 743 PRO A O 1
ATOM 5874 N N . LEU A 1 744 ? -2.637 39.5 36.156 1 98.31 744 LEU A N 1
ATOM 5875 C CA . LEU A 1 744 ? -1.539 40.375 35.75 1 98.31 744 LEU A CA 1
ATOM 5876 C C . LEU A 1 744 ? -1.088 41.281 36.875 1 98.31 744 LEU A C 1
ATOM 5878 O O . LEU A 1 744 ? -1.414 42.469 36.906 1 98.31 744 LEU A O 1
ATOM 5882 N N . SER A 1 745 ? -0.232 40.688 37.844 1 97.88 745 SER A N 1
ATOM 5883 C CA . SER A 1 745 ? 0.118 41.406 39.031 1 97.88 745 SER A CA 1
ATOM 5884 C C . SER A 1 745 ? 1.631 41.5 39.219 1 97.88 745 SER A C 1
ATOM 5886 O O . SER A 1 745 ? 2.127 42.406 39.906 1 97.88 745 SER A O 1
ATOM 5888 N N . THR A 1 746 ? 2.324 40.531 38.625 1 98.44 746 THR A N 1
ATOM 5889 C CA . THR A 1 746 ? 3.77 40.469 38.812 1 98.44 746 THR A CA 1
ATOM 5890 C C . THR A 1 746 ? 4.477 40.406 37.469 1 98.44 746 THR A C 1
ATOM 5892 O O . THR A 1 746 ? 3.85 40.094 36.438 1 98.44 746 THR A O 1
ATOM 5895 N N . PRO A 1 747 ? 5.773 40.688 37.5 1 98.31 747 PRO A N 1
ATOM 5896 C CA . PRO A 1 747 ? 6.535 40.5 36.281 1 98.31 747 PRO A CA 1
ATOM 5897 C C . PRO A 1 747 ? 6.484 39.062 35.75 1 98.31 747 PRO A C 1
ATOM 5899 O O . PRO A 1 747 ? 6.484 38.844 34.531 1 98.31 747 PRO A O 1
ATOM 5902 N N . VAL A 1 748 ? 6.387 38.125 36.656 1 97.94 748 VAL A N 1
ATOM 5903 C CA . VAL A 1 748 ? 6.312 36.719 36.281 1 97.94 748 VAL A CA 1
ATOM 5904 C C . VAL A 1 748 ? 4.992 36.438 35.562 1 97.94 748 VAL A C 1
ATOM 5906 O O . VAL A 1 748 ? 4.953 35.719 34.562 1 97.94 748 VAL A O 1
ATOM 5909 N N . ASP A 1 749 ? 3.916 37.031 36.094 1 98.31 749 ASP A N 1
ATOM 5910 C CA . ASP A 1 749 ? 2.619 36.938 35.438 1 98.31 749 ASP A CA 1
ATOM 5911 C C . ASP A 1 749 ? 2.678 37.5 34.031 1 98.31 749 ASP A C 1
ATOM 5913 O O . ASP A 1 749 ? 2.199 36.844 33.062 1 98.31 749 ASP A O 1
ATOM 5917 N N . LEU A 1 750 ? 3.289 38.656 33.969 1 98.69 750 LEU A N 1
ATOM 5918 C CA . LEU A 1 750 ? 3.367 39.344 32.688 1 98.69 750 LEU A CA 1
ATOM 5919 C C . LEU A 1 750 ? 4.176 38.531 31.672 1 98.69 750 LEU A C 1
ATOM 5921 O O . LEU A 1 750 ? 3.756 38.375 30.531 1 98.69 750 LEU A O 1
ATOM 5925 N N . ALA A 1 751 ? 5.273 38.062 32.125 1 98.62 751 ALA A N 1
ATOM 5926 C CA . ALA A 1 751 ? 6.133 37.25 31.266 1 98.62 751 ALA A CA 1
ATOM 5927 C C . ALA A 1 751 ? 5.41 36 30.781 1 98.62 751 ALA A C 1
ATOM 5929 O O . ALA A 1 751 ? 5.555 35.625 29.609 1 98.62 751 ALA A O 1
ATOM 5930 N N . SER A 1 752 ? 4.684 35.375 31.609 1 98.25 752 SER A N 1
ATOM 5931 C CA . SER A 1 752 ? 3.961 34.156 31.25 1 98.25 752 SER A CA 1
ATOM 5932 C C . SER A 1 752 ? 2.879 34.438 30.203 1 98.25 752 SER A C 1
ATOM 5934 O O . SER A 1 752 ? 2.736 33.688 29.234 1 98.25 752 SER A O 1
ATOM 5936 N N . ILE A 1 753 ? 2.141 35.469 30.422 1 98.75 753 ILE A N 1
ATOM 5937 C CA . ILE A 1 753 ? 1.068 35.844 29.5 1 98.75 753 ILE A CA 1
ATOM 5938 C C . ILE A 1 753 ? 1.651 36.156 28.141 1 98.75 753 ILE A C 1
ATOM 5940 O O . ILE A 1 753 ? 1.165 35.688 27.109 1 98.75 753 ILE A O 1
ATOM 5944 N N . LEU A 1 754 ? 2.752 36.969 28.156 1 98.81 754 LEU A N 1
ATOM 5945 C CA . LEU A 1 754 ? 3.363 37.375 26.891 1 98.81 754 LEU A CA 1
ATOM 5946 C C . LEU A 1 754 ? 4 36.188 26.172 1 98.81 754 LEU A C 1
ATOM 5948 O O . LEU A 1 754 ? 3.939 36.125 24.938 1 98.81 754 LEU A O 1
ATOM 5952 N N . THR A 1 755 ? 4.609 35.281 26.938 1 98.81 755 THR A N 1
ATOM 5953 C CA . THR A 1 755 ? 5.211 34.094 26.328 1 98.81 755 THR A CA 1
ATOM 5954 C C . THR A 1 755 ? 4.156 33.25 25.609 1 98.81 755 THR A C 1
ATOM 5956 O O . THR A 1 755 ? 4.379 32.812 24.484 1 98.81 755 THR A O 1
ATOM 5959 N N . THR A 1 756 ? 3.033 33.062 26.219 1 98.81 756 THR A N 1
ATOM 5960 C CA . THR A 1 756 ? 1.938 32.312 25.641 1 98.81 756 THR A CA 1
ATOM 5961 C C . THR A 1 756 ? 1.447 32.969 24.344 1 98.81 756 THR A C 1
ATOM 5963 O O . THR A 1 756 ? 1.236 32.281 23.344 1 98.81 756 THR A O 1
ATOM 5966 N N . LEU A 1 757 ? 1.296 34.281 24.375 1 98.75 757 LEU A N 1
ATOM 5967 C CA . LEU A 1 757 ? 0.792 35 23.203 1 98.75 757 LEU A CA 1
ATOM 5968 C C . LEU A 1 757 ? 1.779 34.906 22.047 1 98.75 757 LEU A C 1
ATOM 5970 O O . LEU A 1 757 ? 1.381 34.688 20.891 1 98.75 757 LEU A O 1
ATOM 5974 N N . VAL A 1 758 ? 3.07 35.094 22.328 1 98.69 758 VAL A N 1
ATOM 5975 C CA . VAL A 1 758 ? 4.094 35.031 21.297 1 98.69 758 VAL A CA 1
ATOM 5976 C C . VAL A 1 758 ? 4.156 33.625 20.719 1 98.69 758 VAL A C 1
ATOM 5978 O O . VAL A 1 758 ? 4.297 33.438 19.516 1 98.69 758 VAL A O 1
ATOM 5981 N N . TRP A 1 759 ? 4.035 32.625 21.578 1 98.62 759 TRP A N 1
ATOM 5982 C CA . TRP A 1 759 ? 4.016 31.219 21.156 1 98.62 759 TRP A CA 1
ATOM 5983 C C . TRP A 1 759 ? 2.855 30.953 20.203 1 98.62 759 TRP A C 1
ATOM 5985 O O . TRP A 1 759 ? 3.041 30.359 19.141 1 98.62 759 TRP A O 1
ATOM 5995 N N . LEU A 1 760 ? 1.666 31.359 20.547 1 98.69 760 LEU A N 1
ATOM 5996 C CA . LEU A 1 760 ? 0.465 31.094 19.766 1 98.69 760 LEU A CA 1
ATOM 5997 C C . LEU A 1 760 ? 0.549 31.781 18.406 1 98.69 760 LEU A C 1
ATOM 5999 O O . LEU A 1 760 ? 0.171 31.203 17.391 1 98.69 760 LEU A O 1
ATOM 6003 N N . ALA A 1 761 ? 1.081 32.969 18.375 1 98.12 761 ALA A N 1
ATOM 6004 C CA . ALA A 1 761 ? 1.104 33.781 17.156 1 98.12 761 ALA A CA 1
ATOM 6005 C C . ALA A 1 761 ? 2.203 33.312 16.203 1 98.12 761 ALA A C 1
ATOM 6007 O O . ALA A 1 761 ? 2.15 33.562 15 1 98.12 761 ALA A O 1
ATOM 6008 N N . SER A 1 762 ? 3.191 32.656 16.734 1 98.19 762 SER A N 1
ATOM 6009 C CA . SER A 1 762 ? 4.352 32.312 15.914 1 98.19 762 SER A CA 1
ATOM 6010 C C . SER A 1 762 ? 4.488 30.812 15.727 1 98.19 762 SER A C 1
ATOM 6012 O O . SER A 1 762 ? 3.844 30.219 14.859 1 98.19 762 SER A O 1
ATOM 6014 N N . ALA A 1 763 ? 5.098 30.141 16.75 1 98.44 763 ALA A N 1
ATOM 6015 C CA . ALA A 1 763 ? 5.5 28.75 16.609 1 98.44 763 ALA A CA 1
ATOM 6016 C C . ALA A 1 763 ? 4.285 27.828 16.484 1 98.44 763 ALA A C 1
ATOM 6018 O O . ALA A 1 763 ? 4.246 26.938 15.633 1 98.44 763 ALA A O 1
ATOM 6019 N N . GLN A 1 764 ? 3.305 28.016 17.359 1 98.56 764 GLN A N 1
ATOM 6020 C CA . GLN A 1 764 ? 2.107 27.188 17.297 1 98.56 764 GLN A CA 1
ATOM 6021 C C . GLN A 1 764 ? 1.402 27.328 15.953 1 98.56 764 GLN A C 1
ATOM 6023 O O . GLN A 1 764 ? 1.025 26.328 15.336 1 98.56 764 GLN A O 1
ATOM 6028 N N . HIS A 1 765 ? 1.183 28.516 15.539 1 98.25 765 HIS A N 1
ATOM 6029 C CA . HIS A 1 765 ? 0.517 28.75 14.258 1 98.25 765 HIS A CA 1
ATOM 6030 C C . HIS A 1 765 ? 1.305 28.125 13.109 1 98.25 765 HIS A C 1
ATOM 6032 O O . HIS A 1 765 ? 0.725 27.516 12.211 1 98.25 765 HIS A O 1
ATOM 6038 N N . ALA A 1 766 ? 2.588 28.312 13.117 1 97.81 766 ALA A N 1
ATOM 6039 C CA . ALA A 1 766 ? 3.436 27.781 12.055 1 97.81 766 ALA A CA 1
ATOM 6040 C C . ALA A 1 766 ? 3.336 26.266 11.977 1 97.81 766 ALA A C 1
ATOM 6042 O O . ALA A 1 766 ? 3.244 25.703 10.891 1 97.81 766 ALA A O 1
ATOM 6043 N N . ALA A 1 767 ? 3.375 25.625 13.125 1 98.12 767 ALA A N 1
ATOM 6044 C CA . ALA A 1 767 ? 3.32 24.156 13.195 1 98.12 767 ALA A CA 1
ATOM 6045 C C . ALA A 1 767 ? 2.029 23.625 12.578 1 98.12 767 ALA A C 1
ATOM 6047 O O . ALA A 1 767 ? 1.999 22.516 12.047 1 98.12 767 ALA A O 1
ATOM 6048 N N . LEU A 1 768 ? 0.988 24.422 12.609 1 97.94 768 LEU A N 1
ATOM 6049 C CA . LEU A 1 768 ? -0.333 23.984 12.172 1 97.94 768 LEU A CA 1
ATOM 6050 C C . LEU A 1 768 ? -0.615 24.453 10.75 1 97.94 768 LEU A C 1
ATOM 6052 O O . LEU A 1 768 ? -1.544 23.969 10.102 1 97.94 768 LEU A O 1
ATOM 6056 N N . ASN A 1 769 ? 0.212 25.328 10.234 1 97.31 769 ASN A N 1
ATOM 6057 C CA . ASN A 1 769 ? -0.189 26.016 9.008 1 97.31 769 ASN A CA 1
ATOM 6058 C C . ASN A 1 769 ? 0.602 25.516 7.801 1 97.31 769 ASN A C 1
ATOM 6060 O O . ASN A 1 769 ? 0.021 25.172 6.77 1 97.31 769 ASN A O 1
ATOM 6064 N N . PHE A 1 770 ? 1.815 25.391 7.84 1 96.25 770 PHE A N 1
ATOM 6065 C CA . PHE A 1 770 ? 2.643 25.328 6.641 1 96.25 770 PHE A CA 1
ATOM 6066 C C . PHE A 1 770 ? 2.766 23.906 6.141 1 96.25 770 PHE A C 1
ATOM 6068 O O . PHE A 1 770 ? 3.316 23.656 5.062 1 96.25 770 PHE A O 1
ATOM 6075 N N . GLY A 1 771 ? 2.238 22.953 6.863 1 95.88 771 GLY A N 1
ATOM 6076 C CA . GLY A 1 771 ? 2.205 21.578 6.402 1 95.88 771 GLY A CA 1
ATOM 6077 C C . GLY A 1 771 ? 0.929 21.219 5.66 1 95.88 771 GLY A C 1
ATOM 6078 O O . GLY A 1 771 ? 0.774 20.094 5.176 1 95.88 771 GLY A O 1
ATOM 6079 N N . GLN A 1 772 ? 0.054 22.125 5.43 1 95.62 772 GLN A N 1
ATOM 6080 C CA . GLN A 1 772 ? -1.275 21.844 4.906 1 95.62 772 GLN A CA 1
ATOM 6081 C C . GLN A 1 772 ? -1.194 21.266 3.492 1 95.62 772 GLN A C 1
ATOM 6083 O O . GLN A 1 772 ? -1.875 20.297 3.172 1 95.62 772 GLN A O 1
ATOM 6088 N N . TYR A 1 773 ? -0.359 21.828 2.604 1 93.75 773 TYR A N 1
ATOM 6089 C CA . TYR A 1 773 ? -0.267 21.266 1.259 1 93.75 773 TYR A CA 1
ATOM 6090 C C . TYR A 1 773 ? 0.715 20.094 1.218 1 93.75 773 TYR A C 1
ATOM 6092 O O . TYR A 1 773 ? 0.389 19.016 0.713 1 93.75 773 TYR A O 1
ATOM 6100 N N . PRO A 1 774 ? 1.91 20.234 1.769 1 93.81 774 PRO A N 1
ATOM 6101 C CA . PRO A 1 774 ? 2.889 19.156 1.663 1 93.81 774 PRO A CA 1
ATOM 6102 C C . PRO A 1 774 ? 2.363 17.828 2.209 1 93.81 774 PRO A C 1
ATOM 6104 O O . PRO A 1 774 ? 2.668 16.766 1.661 1 93.81 774 PRO A O 1
ATOM 6107 N N . LEU A 1 775 ? 1.542 17.938 3.277 1 93.5 775 LEU A N 1
ATOM 6108 C CA . LEU A 1 775 ? 1.074 16.703 3.918 1 93.5 775 LEU A CA 1
ATOM 6109 C C . LEU A 1 775 ? -0.39 16.438 3.582 1 93.5 775 LEU A C 1
ATOM 6111 O O . LEU A 1 775 ? -0.846 15.297 3.627 1 93.5 775 LEU A O 1
ATOM 6115 N N . GLY A 1 776 ? -1.1 17.547 3.295 1 93.31 776 GLY A N 1
ATOM 6116 C CA . GLY A 1 776 ? -2.531 17.406 3.078 1 93.31 776 GLY A CA 1
ATOM 6117 C C . GLY A 1 776 ? -2.922 17.484 1.614 1 93.31 776 GLY A C 1
ATOM 6118 O O . GLY A 1 776 ? -4.078 17.234 1.261 1 93.31 776 GLY A O 1
ATOM 6119 N N . GLY A 1 777 ? -1.96 17.703 0.767 1 91.69 777 GLY A N 1
ATOM 6120 C CA . GLY A 1 777 ? -2.26 17.906 -0.644 1 91.69 777 GLY A CA 1
ATOM 6121 C C . GLY A 1 777 ? -2.627 16.609 -1.354 1 91.69 777 GLY A C 1
ATOM 6122 O O . GLY A 1 777 ? -3.223 16.641 -2.434 1 91.69 777 GLY A O 1
ATOM 6123 N N . TYR A 1 778 ? -2.297 15.484 -0.846 1 93.94 778 TYR A N 1
ATOM 6124 C CA . TYR A 1 778 ? -2.773 14.195 -1.346 1 93.94 778 TYR A CA 1
ATOM 6125 C C . TYR A 1 778 ? -4.023 13.75 -0.597 1 93.94 778 TYR A C 1
ATOM 6127 O O . TYR A 1 778 ? -3.934 13.141 0.469 1 93.94 778 TYR A O 1
ATOM 6135 N N . VAL A 1 779 ? -5.094 13.836 -1.158 1 92.62 779 VAL A N 1
ATOM 6136 C CA . VAL A 1 779 ? -6.398 13.805 -0.503 1 92.62 779 VAL A CA 1
ATOM 6137 C C . VAL A 1 779 ? -6.633 12.43 0.123 1 92.62 779 VAL A C 1
ATOM 6139 O O . VAL A 1 779 ? -7.211 12.328 1.206 1 92.62 779 VAL A O 1
ATOM 6142 N N . PRO A 1 780 ? -6.141 11.383 -0.49 1 93.81 780 PRO A N 1
ATOM 6143 C CA . PRO A 1 780 ? -6.375 10.086 0.156 1 93.81 780 PRO A CA 1
ATOM 6144 C C . PRO A 1 780 ? -5.641 9.953 1.488 1 93.81 780 PRO A C 1
ATOM 6146 O O . PRO A 1 780 ? -6.07 9.188 2.357 1 93.81 780 PRO A O 1
ATOM 6149 N N . ASN A 1 781 ? -4.57 10.695 1.635 1 94.5 781 ASN A N 1
ATOM 6150 C CA . ASN A 1 781 ? -3.818 10.68 2.887 1 94.5 781 ASN A CA 1
ATOM 6151 C C . ASN A 1 781 ? -4.594 11.352 4.016 1 94.5 781 ASN A C 1
ATOM 6153 O O . ASN A 1 781 ? -4.594 10.867 5.148 1 94.5 781 ASN A O 1
ATOM 6157 N N . ARG A 1 782 ? -5.18 12.445 3.701 1 95.25 782 ARG A N 1
ATOM 6158 C CA . ARG A 1 782 ? -5.887 13.273 4.676 1 95.25 782 ARG A CA 1
ATOM 6159 C C . ARG A 1 782 ? -7.082 13.969 4.043 1 95.25 782 ARG A C 1
ATOM 6161 O O . ARG A 1 782 ? -7.07 15.195 3.867 1 95.25 782 ARG A O 1
ATOM 6168 N N . PRO A 1 783 ? -8.148 13.195 3.877 1 96.5 783 PRO A N 1
ATOM 6169 C CA . PRO A 1 783 ? -9.305 13.789 3.215 1 96.5 783 PRO A CA 1
ATOM 6170 C C . PRO A 1 783 ? -10.031 14.805 4.094 1 96.5 783 PRO A C 1
ATOM 6172 O O . PRO A 1 783 ? -10.461 14.469 5.203 1 96.5 783 PRO A O 1
ATOM 6175 N N . PRO A 1 784 ? -10.203 16 3.598 1 96.75 784 PRO A N 1
ATOM 6176 C CA . PRO A 1 784 ? -10.953 16.984 4.379 1 96.75 784 PRO A CA 1
ATOM 6177 C C . PRO A 1 784 ? -12.461 16.719 4.367 1 96.75 784 PRO A C 1
ATOM 6179 O O . PRO A 1 784 ? -13.188 17.25 5.207 1 96.75 784 PRO A O 1
ATOM 6182 N N . LEU A 1 785 ? -12.875 15.93 3.426 1 97.12 785 LEU A N 1
ATOM 6183 C CA . LEU A 1 785 ? -14.289 15.641 3.199 1 97.12 785 LEU A CA 1
ATOM 6184 C C . LEU A 1 785 ? -14.516 14.156 2.939 1 97.12 785 LEU A C 1
ATOM 6186 O O . LEU A 1 785 ? -13.75 13.531 2.201 1 97.12 785 LEU A O 1
ATOM 6190 N N . ILE A 1 786 ? -15.477 13.594 3.645 1 97.94 786 ILE A N 1
ATOM 6191 C CA . ILE A 1 786 ? -15.898 12.219 3.391 1 97.94 786 ILE A CA 1
ATOM 6192 C C . ILE A 1 786 ? -17.359 12.188 2.979 1 97.94 786 ILE A C 1
ATOM 6194 O O . ILE A 1 786 ? -18.188 12.898 3.562 1 97.94 786 ILE A O 1
ATOM 6198 N N . ARG A 1 787 ? -17.688 11.312 1.996 1 96.81 787 ARG A N 1
ATOM 6199 C CA . ARG A 1 787 ? -19.016 11.406 1.396 1 96.81 787 ARG A CA 1
ATOM 6200 C C . ARG A 1 787 ? -19.828 10.141 1.66 1 96.81 787 ARG A C 1
ATOM 6202 O O . ARG A 1 787 ? -21.016 10.078 1.326 1 96.81 787 ARG A O 1
ATOM 6209 N N . ARG A 1 788 ? -19.156 9.133 2.242 1 96.25 788 ARG A N 1
ATOM 6210 C CA . ARG A 1 788 ? -19.875 7.879 2.463 1 96.25 788 ARG A CA 1
ATOM 6211 C C . ARG A 1 788 ? -19.547 7.301 3.836 1 96.25 788 ARG A C 1
ATOM 6213 O O . ARG A 1 788 ? -18.422 7.457 4.336 1 96.25 788 ARG A O 1
ATOM 6220 N N . LEU A 1 789 ? -20.547 6.645 4.402 1 97.69 789 LEU A N 1
ATOM 6221 C CA . LEU A 1 789 ? -20.297 5.812 5.57 1 97.69 789 LEU A CA 1
ATOM 6222 C C . LEU A 1 789 ? -19.641 4.492 5.168 1 97.69 789 LEU A C 1
ATOM 6224 O O . LEU A 1 789 ? -19.5 4.203 3.977 1 97.69 789 LEU A O 1
ATOM 6228 N N . LEU A 1 790 ? -19.203 3.707 6.141 1 97.94 790 LEU A N 1
ATOM 6229 C CA . LEU A 1 790 ? -18.672 2.375 5.84 1 97.94 790 LEU A CA 1
ATOM 6230 C C . LEU A 1 790 ? -19.75 1.51 5.184 1 97.94 790 LEU A C 1
ATOM 6232 O O . LEU A 1 790 ? -20.922 1.604 5.527 1 97.94 790 LEU A O 1
ATOM 6236 N N . PRO A 1 791 ? -19.312 0.679 4.18 1 96.56 791 PRO A N 1
ATOM 6237 C CA . PRO A 1 791 ? -20.297 -0.273 3.658 1 96.56 791 PRO A CA 1
ATOM 6238 C C . PRO A 1 791 ? -20.812 -1.229 4.73 1 96.56 791 PRO A C 1
ATOM 6240 O O . PRO A 1 791 ? -20.047 -1.659 5.602 1 96.56 791 PRO A O 1
ATOM 6243 N N . ASP A 1 792 ? -22.047 -1.427 4.707 1 93.81 792 ASP A N 1
ATOM 6244 C CA . ASP A 1 792 ? -22.719 -2.258 5.703 1 93.81 792 ASP A CA 1
ATOM 6245 C C . ASP A 1 792 ? -23.75 -3.176 5.043 1 93.81 792 ASP A C 1
ATOM 6247 O O . ASP A 1 792 ? -24.688 -2.703 4.406 1 93.81 792 ASP A O 1
ATOM 6251 N N . LEU A 1 793 ? -23.516 -4.457 5.227 1 89.94 793 LEU A N 1
ATOM 6252 C CA . LEU A 1 793 ? -24.359 -5.465 4.582 1 89.94 793 LEU A CA 1
ATOM 6253 C C . LEU A 1 793 ? -25.812 -5.324 5.02 1 89.94 793 LEU A C 1
ATOM 6255 O O . LEU A 1 793 ? -26.719 -5.461 4.203 1 89.94 793 LEU A O 1
ATOM 6259 N N . GLU A 1 794 ? -26.094 -5.062 6.285 1 90.25 794 GLU A N 1
ATOM 6260 C CA . GLU A 1 794 ? -27.453 -4.961 6.82 1 90.25 794 GLU A CA 1
ATOM 6261 C C . GLU A 1 794 ? -28.141 -3.688 6.336 1 90.25 794 GLU A C 1
ATOM 6263 O O . GLU A 1 794 ? -29.344 -3.689 6.059 1 90.25 794 GLU A O 1
ATOM 6268 N N . ARG A 1 795 ? -27.375 -2.629 6.234 1 90.44 795 ARG A N 1
ATOM 6269 C CA . ARG A 1 795 ? -27.938 -1.345 5.828 1 90.44 795 ARG A CA 1
ATOM 6270 C C . ARG A 1 795 ? -28.188 -1.307 4.324 1 90.44 795 ARG A C 1
ATOM 6272 O O . ARG A 1 795 ? -29.234 -0.839 3.879 1 90.44 795 ARG A O 1
ATOM 6279 N N . ASP A 1 796 ? -27.25 -1.779 3.547 1 93.94 796 ASP A N 1
ATOM 6280 C CA . ASP A 1 796 ? -27.328 -1.729 2.09 1 93.94 796 ASP A CA 1
ATOM 6281 C C . ASP A 1 796 ? -26.547 -2.875 1.456 1 93.94 796 ASP A C 1
ATOM 6283 O O . ASP A 1 796 ? -25.359 -2.719 1.131 1 93.94 796 ASP A O 1
ATOM 6287 N N . ALA A 1 797 ? -27.188 -3.924 1.141 1 93 797 ALA A N 1
ATOM 6288 C CA . ALA A 1 797 ? -26.562 -5.141 0.619 1 93 797 ALA A CA 1
ATOM 6289 C C . ALA A 1 797 ? -25.953 -4.895 -0.761 1 93 797 ALA A C 1
ATOM 6291 O O . ALA A 1 797 ? -24.922 -5.461 -1.096 1 93 797 ALA A O 1
ATOM 6292 N N . ALA A 1 798 ? -26.625 -4.141 -1.533 1 93.88 798 ALA A N 1
ATOM 6293 C CA . ALA A 1 798 ? -26.141 -3.848 -2.879 1 93.88 798 ALA A CA 1
ATOM 6294 C C . ALA A 1 798 ? -24.844 -3.043 -2.832 1 93.88 798 ALA A C 1
ATOM 6296 O O . ALA A 1 798 ? -23.906 -3.309 -3.594 1 93.88 798 ALA A O 1
ATOM 6297 N N . GLU A 1 799 ? -24.812 -2.092 -1.968 1 94.44 799 GLU A N 1
ATOM 6298 C CA . GLU A 1 799 ? -23.594 -1.3 -1.786 1 94.44 799 GLU A CA 1
ATOM 6299 C C . GLU A 1 799 ? -22.453 -2.158 -1.264 1 94.44 799 GLU A C 1
ATOM 6301 O O . GLU A 1 799 ? -21.297 -1.989 -1.68 1 94.44 799 GLU A O 1
ATOM 6306 N N . TYR A 1 800 ? -22.812 -2.975 -0.39 1 95.44 800 TYR A N 1
ATOM 6307 C CA . TYR A 1 800 ? -21.797 -3.863 0.163 1 95.44 800 TYR A CA 1
ATOM 6308 C C . TYR A 1 800 ? -21.219 -4.77 -0.918 1 95.44 800 TYR A C 1
ATOM 6310 O O . TYR A 1 800 ? -20.016 -4.984 -0.973 1 95.44 800 TYR A O 1
ATOM 6318 N N . ALA A 1 801 ? -22.078 -5.289 -1.772 1 92.75 801 ALA A N 1
ATOM 6319 C CA . ALA A 1 801 ? -21.641 -6.121 -2.887 1 92.75 801 ALA A CA 1
ATOM 6320 C C . ALA A 1 801 ? -20.734 -5.332 -3.838 1 92.75 801 ALA A C 1
ATOM 6322 O O . ALA A 1 801 ? -19.75 -5.859 -4.352 1 92.75 801 ALA A O 1
ATOM 6323 N N . ALA A 1 802 ? -21.094 -4.145 -4.055 1 92.88 802 ALA A N 1
ATOM 6324 C CA . ALA A 1 802 ? -20.297 -3.277 -4.91 1 92.88 802 ALA A CA 1
ATOM 6325 C C . ALA A 1 802 ? -18.922 -3.01 -4.289 1 92.88 802 ALA A C 1
ATOM 6327 O O . ALA A 1 802 ? -17.922 -2.957 -4.996 1 92.88 802 ALA A O 1
ATOM 6328 N N . PHE A 1 803 ? -18.984 -2.846 -2.998 1 96.5 803 PHE A N 1
ATOM 6329 C CA . PHE A 1 803 ? -17.734 -2.654 -2.252 1 96.5 803 PHE A CA 1
ATOM 6330 C C . PHE A 1 803 ? -16.828 -3.875 -2.385 1 96.5 803 PHE A C 1
ATOM 6332 O O . PHE A 1 803 ? -15.633 -3.74 -2.639 1 96.5 803 PHE A O 1
ATOM 6339 N N . LEU A 1 804 ? -17.375 -5.004 -2.248 1 93.88 804 LEU A N 1
ATOM 6340 C CA . LEU A 1 804 ? -16.609 -6.23 -2.369 1 93.88 804 LEU A CA 1
ATOM 6341 C C . LEU A 1 804 ? -16.047 -6.383 -3.779 1 93.88 804 LEU A C 1
ATOM 6343 O O . LEU A 1 804 ? -14.898 -6.812 -3.953 1 93.88 804 LEU A O 1
ATOM 6347 N N . ALA A 1 805 ? -16.797 -6.004 -4.766 1 91.31 805 ALA A N 1
ATOM 6348 C CA . ALA A 1 805 ? -16.438 -6.172 -6.168 1 91.31 805 ALA A CA 1
ATOM 6349 C C . ALA A 1 805 ? -15.344 -5.188 -6.57 1 91.31 805 ALA A C 1
ATOM 6351 O O . ALA A 1 805 ? -14.453 -5.52 -7.355 1 91.31 805 ALA A O 1
ATOM 6352 N N . ASP A 1 806 ? -15.43 -3.947 -6.031 1 94.06 806 ASP A N 1
ATOM 6353 C CA . ASP A 1 806 ? -14.5 -2.885 -6.395 1 94.06 806 ASP A CA 1
ATOM 6354 C C . ASP A 1 806 ? -14.25 -1.942 -5.219 1 94.06 806 ASP A C 1
ATOM 6356 O O . ASP A 1 806 ? -14.773 -0.823 -5.195 1 94.06 806 ASP A O 1
ATOM 6360 N N . PRO A 1 807 ? -13.375 -2.391 -4.289 1 95.5 807 PRO A N 1
ATOM 6361 C CA . PRO A 1 807 ? -13.125 -1.561 -3.105 1 95.5 807 PRO A CA 1
ATOM 6362 C C . PRO A 1 807 ? -12.453 -0.234 -3.445 1 95.5 807 PRO A C 1
ATOM 6364 O O . PRO A 1 807 ? -12.625 0.752 -2.725 1 95.5 807 PRO A O 1
ATOM 6367 N N . HIS A 1 808 ? -11.68 -0.12 -4.598 1 94.06 808 HIS A N 1
ATOM 6368 C CA . HIS A 1 808 ? -11.055 1.125 -5.031 1 94.06 808 HIS A CA 1
ATOM 6369 C C . HIS A 1 808 ? -12.109 2.186 -5.352 1 94.06 808 HIS A C 1
ATOM 6371 O O . HIS A 1 808 ? -12.008 3.322 -4.887 1 94.06 808 HIS A O 1
ATOM 6377 N N . ARG A 1 809 ? -13.031 1.707 -6.125 1 93 809 ARG A N 1
ATOM 6378 C CA . ARG A 1 809 ? -14.086 2.633 -6.531 1 93 809 ARG A CA 1
ATOM 6379 C C . ARG A 1 809 ? -14.883 3.117 -5.328 1 93 809 ARG A C 1
ATOM 6381 O O . ARG A 1 809 ? -15.234 4.297 -5.242 1 93 809 ARG A O 1
ATOM 6388 N N . PHE A 1 810 ? -15.195 2.217 -4.473 1 95.88 810 PHE A N 1
ATOM 6389 C CA . PHE A 1 810 ? -15.922 2.615 -3.275 1 95.88 810 PHE A CA 1
ATOM 6390 C C . PHE A 1 810 ? -15.125 3.639 -2.475 1 95.88 810 PHE A C 1
ATOM 6392 O O . PHE A 1 810 ? -15.672 4.648 -2.027 1 95.88 810 PHE A O 1
ATOM 6399 N N . PHE A 1 811 ? -13.875 3.389 -2.248 1 97 811 PHE A N 1
ATOM 6400 C CA . PHE A 1 811 ? -13 4.285 -1.498 1 97 811 PHE A CA 1
ATOM 6401 C C . PHE A 1 811 ? -12.945 5.66 -2.152 1 97 811 PHE A C 1
ATOM 6403 O O . PHE A 1 811 ? -13.07 6.68 -1.474 1 97 811 PHE A O 1
ATOM 6410 N N . LEU A 1 812 ? -12.742 5.703 -3.422 1 94.31 812 LEU A N 1
ATOM 6411 C CA . LEU A 1 812 ? -12.609 6.957 -4.156 1 94.31 812 LEU A CA 1
ATOM 6412 C C . LEU A 1 812 ? -13.93 7.723 -4.164 1 94.31 812 LEU A C 1
ATOM 6414 O O . LEU A 1 812 ? -13.938 8.953 -4.145 1 94.31 812 LEU A O 1
ATOM 6418 N N . ASN A 1 813 ? -15.031 6.988 -4.164 1 94.25 813 ASN A N 1
ATOM 6419 C CA . ASN A 1 813 ? -16.344 7.625 -4.105 1 94.25 813 ASN A CA 1
ATOM 6420 C C . ASN A 1 813 ? -16.609 8.234 -2.732 1 94.25 813 ASN A C 1
ATOM 6422 O O . ASN A 1 813 ? -17.453 9.117 -2.594 1 94.25 813 ASN A O 1
ATOM 6426 N N . ALA A 1 814 ? -15.867 7.703 -1.729 1 95.94 814 ALA A N 1
ATOM 6427 C CA . ALA A 1 814 ? -15.992 8.258 -0.382 1 95.94 814 ALA A CA 1
ATOM 6428 C C . ALA A 1 814 ? -15.133 9.5 -0.217 1 95.94 814 ALA A C 1
ATOM 6430 O O . ALA A 1 814 ? -15.352 10.305 0.697 1 95.94 814 ALA A O 1
ATOM 6431 N N . MET A 1 815 ? -14.219 9.758 -1.084 1 94.88 815 MET A N 1
ATOM 6432 C CA . MET A 1 815 ? -13.297 10.891 -1.061 1 94.88 815 MET A CA 1
ATOM 6433 C C . MET A 1 815 ? -13.945 12.125 -1.687 1 94.88 815 MET A C 1
ATOM 6435 O O . MET A 1 815 ? -14.992 12.023 -2.33 1 94.88 815 MET A O 1
ATOM 6439 N N . PRO A 1 816 ? -13.273 13.297 -1.391 1 92.69 816 PRO A N 1
ATOM 6440 C CA . PRO A 1 816 ? -13.766 14.461 -2.119 1 92.69 816 PRO A CA 1
ATOM 6441 C C . PRO A 1 816 ? -13.758 14.266 -3.633 1 92.69 816 PRO A C 1
ATOM 6443 O O . PRO A 1 816 ? -12.828 13.656 -4.172 1 92.69 816 PRO A O 1
ATOM 6446 N N . GLY A 1 817 ? -14.773 14.758 -4.262 1 87.44 817 GLY A N 1
ATOM 6447 C CA . GLY A 1 817 ? -14.781 14.734 -5.715 1 87.44 817 GLY A CA 1
ATOM 6448 C C . GLY A 1 817 ? -13.68 15.57 -6.332 1 87.44 817 GLY A C 1
ATOM 6449 O O . GLY A 1 817 ? -12.914 16.234 -5.621 1 87.44 817 GLY A O 1
ATOM 6450 N N . VAL A 1 818 ? -13.602 15.57 -7.605 1 83 818 VAL A N 1
ATOM 6451 C CA . VAL A 1 818 ? -12.547 16.25 -8.336 1 83 818 VAL A CA 1
ATOM 6452 C C . VAL A 1 818 ? -12.602 17.75 -8.055 1 83 818 VAL A C 1
ATOM 6454 O O . VAL A 1 818 ? -11.578 18.375 -7.77 1 83 818 VAL A O 1
ATOM 6457 N N . LEU A 1 819 ? -13.734 18.328 -8.016 1 81.06 819 LEU A N 1
ATOM 6458 C CA . LEU A 1 819 ? -13.898 19.75 -7.812 1 81.06 819 LEU A CA 1
ATOM 6459 C C . LEU A 1 819 ? -13.523 20.141 -6.387 1 81.06 819 LEU A C 1
ATOM 6461 O O . LEU A 1 819 ? -12.82 21.125 -6.172 1 81.06 819 LEU A O 1
ATOM 6465 N N . GLU A 1 820 ? -14.07 19.422 -5.449 1 86.88 820 GLU A N 1
ATOM 6466 C CA . GLU A 1 820 ? -13.766 19.703 -4.051 1 86.88 820 GLU A CA 1
ATOM 6467 C C . GLU A 1 820 ? -12.273 19.547 -3.77 1 86.88 820 GLU A C 1
ATOM 6469 O O . GLU A 1 820 ? -11.68 20.375 -3.068 1 86.88 820 GLU A O 1
ATOM 6474 N N . ALA A 1 821 ? -11.734 18.516 -4.332 1 87.94 821 ALA A N 1
ATOM 6475 C CA . ALA A 1 821 ? -10.32 18.234 -4.098 1 87.94 821 ALA A CA 1
ATOM 6476 C C . ALA A 1 821 ? -9.438 19.328 -4.688 1 87.94 821 ALA A C 1
ATOM 6478 O O . ALA A 1 821 ? -8.484 19.781 -4.047 1 87.94 821 ALA A O 1
ATOM 6479 N N . THR A 1 822 ? -9.719 19.734 -5.906 1 83.94 822 THR A N 1
ATOM 6480 C CA . THR A 1 822 ? -8.891 20.719 -6.574 1 83.94 822 THR A CA 1
ATOM 6481 C C . THR A 1 822 ? -9.047 22.094 -5.918 1 83.94 822 THR A C 1
ATOM 6483 O O . THR A 1 822 ? -8.07 22.844 -5.793 1 83.94 822 THR A O 1
ATOM 6486 N N . LYS A 1 823 ? -10.242 22.422 -5.512 1 83.69 823 LYS A N 1
ATOM 6487 C CA . LYS A 1 823 ? -10.469 23.656 -4.766 1 83.69 823 LYS A CA 1
ATOM 6488 C C . LYS A 1 823 ? -9.672 23.656 -3.461 1 83.69 823 LYS A C 1
ATOM 6490 O O . LYS A 1 823 ? -8.992 24.641 -3.146 1 83.69 823 LYS A O 1
ATOM 6495 N N . PHE A 1 824 ? -9.812 22.625 -2.795 1 90.19 824 PHE A N 1
ATOM 6496 C CA . PHE A 1 824 ? -9.102 22.484 -1.529 1 90.19 824 PHE A CA 1
ATOM 6497 C C . PHE A 1 824 ? -7.594 22.594 -1.736 1 90.19 824 PHE A C 1
ATOM 6499 O O . PHE A 1 824 ? -6.918 23.344 -1.029 1 90.19 824 PHE A O 1
ATOM 6506 N N . MET A 1 825 ? -7.078 21.891 -2.65 1 87.44 825 MET A N 1
ATOM 6507 C CA . MET A 1 825 ? -5.641 21.859 -2.908 1 87.44 825 MET A CA 1
ATOM 6508 C C . MET A 1 825 ? -5.129 23.25 -3.289 1 87.44 825 MET A C 1
ATOM 6510 O O . MET A 1 825 ? -4.051 23.656 -2.854 1 87.44 825 MET A O 1
ATOM 6514 N N . ALA A 1 826 ? -5.863 23.922 -4.043 1 82.69 826 ALA A N 1
ATOM 6515 C CA . ALA A 1 826 ? -5.465 25.266 -4.461 1 82.69 826 ALA A CA 1
ATOM 6516 C C . ALA A 1 826 ? -5.363 26.203 -3.262 1 82.69 826 ALA A C 1
ATOM 6518 O O . ALA A 1 826 ? -4.422 27 -3.164 1 82.69 826 ALA A O 1
ATOM 6519 N N . VAL A 1 827 ? -6.273 26.109 -2.402 1 86.38 827 VAL A N 1
ATOM 6520 C CA . VAL A 1 827 ? -6.324 27 -1.248 1 86.38 827 VAL A CA 1
ATOM 6521 C C . VAL A 1 827 ? -5.191 26.656 -0.28 1 86.38 827 VAL A C 1
ATOM 6523 O O . VAL A 1 827 ? -4.484 27.547 0.195 1 86.38 827 VAL A O 1
ATOM 6526 N N . VAL A 1 828 ? -5.035 25.375 -0.004 1 90.06 828 VAL A N 1
ATOM 6527 C CA . VAL A 1 828 ? -4.035 25 0.995 1 90.06 828 VAL A CA 1
ATOM 6528 C C . VAL A 1 828 ? -2.635 25.219 0.424 1 90.06 828 VAL A C 1
ATOM 6530 O O . VAL A 1 828 ? -1.685 25.469 1.17 1 90.06 828 VAL A O 1
ATOM 6533 N N . ASP A 1 829 ? -2.502 25.125 -0.894 1 86.81 829 ASP A N 1
ATOM 6534 C CA . ASP A 1 829 ? -1.235 25.484 -1.523 1 86.81 829 ASP A CA 1
ATOM 6535 C C . ASP A 1 829 ? -0.889 26.953 -1.262 1 86.81 829 ASP A C 1
ATOM 6537 O O . ASP A 1 829 ? 0.241 27.266 -0.885 1 86.81 829 ASP A O 1
ATOM 6541 N N . THR A 1 830 ? -1.855 27.797 -1.357 1 83.62 830 THR A N 1
ATOM 6542 C CA . THR A 1 830 ? -1.676 29.219 -1.126 1 83.62 830 THR A CA 1
ATOM 6543 C C . THR A 1 830 ? -1.378 29.5 0.345 1 83.62 830 THR A C 1
ATOM 6545 O O . THR A 1 830 ? -0.481 30.281 0.667 1 83.62 830 THR A O 1
ATOM 6548 N N . LEU A 1 831 ? -2.092 28.859 1.166 1 88.44 831 LEU A N 1
ATOM 6549 C CA . LEU A 1 831 ? -1.962 29.078 2.602 1 88.44 831 LEU A CA 1
ATOM 6550 C C . LEU A 1 831 ? -0.629 28.547 3.117 1 88.44 831 LEU A C 1
ATOM 6552 O O . LEU A 1 831 ? -0.15 28.984 4.168 1 88.44 831 LEU A O 1
ATOM 6556 N N . SER A 1 832 ? -0.065 27.625 2.383 1 91.19 832 SER A N 1
ATOM 6557 C CA . SER A 1 832 ? 1.2 27.031 2.795 1 91.19 832 SER A CA 1
ATOM 6558 C C . SER A 1 832 ? 2.387 27.766 2.195 1 91.19 832 SER A C 1
ATOM 6560 O O . SER A 1 832 ? 3.541 27.406 2.439 1 91.19 832 SER A O 1
ATOM 6562 N N . THR A 1 833 ? 2.193 28.812 1.447 1 87.75 833 THR A N 1
ATOM 6563 C CA . THR A 1 833 ? 3.246 29.516 0.722 1 87.75 833 THR A CA 1
ATOM 6564 C C . THR A 1 833 ? 3.779 30.688 1.544 1 87.75 833 THR A C 1
ATOM 6566 O O . THR A 1 833 ? 3.012 31.547 1.982 1 87.75 833 THR A O 1
ATOM 6569 N N . HIS A 1 834 ? 5.074 30.703 1.724 1 90.31 834 HIS A N 1
ATOM 6570 C CA . HIS A 1 834 ? 5.734 31.844 2.344 1 90.31 834 HIS A CA 1
ATOM 6571 C C . HIS A 1 834 ? 5.918 32.969 1.346 1 90.31 834 HIS A C 1
ATOM 6573 O O . HIS A 1 834 ? 6.43 32.781 0.243 1 90.31 834 HIS A O 1
ATOM 6579 N N . SER A 1 835 ? 5.504 34.125 1.787 1 83.94 835 SER A N 1
ATOM 6580 C CA . SER A 1 835 ? 5.777 35.312 0.986 1 83.94 835 SER A CA 1
ATOM 6581 C C . SER A 1 835 ? 7.246 35.719 1.082 1 83.94 835 SER A C 1
ATOM 6583 O O . SER A 1 835 ? 7.906 35.469 2.086 1 83.94 835 SER A O 1
ATOM 6585 N N . PRO A 1 836 ? 7.727 36.406 0.064 1 81.25 836 PRO A N 1
ATOM 6586 C CA . PRO A 1 836 ? 9.125 36.844 0.093 1 81.25 836 PRO A CA 1
ATOM 6587 C C . PRO A 1 836 ? 9.422 37.812 1.228 1 81.25 836 PRO A C 1
ATOM 6589 O O . PRO A 1 836 ? 10.562 37.906 1.685 1 81.25 836 PRO A O 1
ATOM 6592 N N . ASP A 1 837 ? 8.43 38.531 1.712 1 80.38 837 ASP A N 1
ATOM 6593 C CA . ASP A 1 837 ? 8.641 39.531 2.748 1 80.38 837 ASP A CA 1
ATOM 6594 C C . ASP A 1 837 ? 8.375 38.969 4.137 1 80.38 837 ASP A C 1
ATOM 6596 O O . ASP A 1 837 ? 8.328 39.688 5.121 1 80.38 837 ASP A O 1
ATOM 6600 N N . GLU A 1 838 ? 8.234 37.688 4.195 1 87.5 838 GLU A N 1
ATOM 6601 C CA . GLU A 1 838 ? 7.93 37.094 5.484 1 87.5 838 GLU A CA 1
ATOM 6602 C C . GLU A 1 838 ? 9.078 37.281 6.477 1 87.5 838 GLU A C 1
ATOM 6604 O O . GLU A 1 838 ? 10.242 37.188 6.105 1 87.5 838 GLU A O 1
ATOM 6609 N N . GLU A 1 839 ? 8.727 37.656 7.738 1 90.62 839 GLU A N 1
ATOM 6610 C CA . GLU A 1 839 ? 9.688 37.812 8.828 1 90.62 839 GLU A CA 1
ATOM 6611 C C . GLU A 1 839 ? 9.586 36.656 9.812 1 90.62 839 GLU A C 1
ATOM 6613 O O . GLU A 1 839 ? 8.5 36.344 10.32 1 90.62 839 GLU A O 1
ATOM 6618 N N . TYR A 1 840 ? 10.734 36.094 10.07 1 95.06 840 TYR A N 1
ATOM 6619 C CA . TYR A 1 840 ? 10.719 34.875 10.867 1 95.06 840 TYR A CA 1
ATOM 6620 C C . TYR A 1 840 ? 11.203 35.156 12.289 1 95.06 840 TYR A C 1
ATOM 6622 O O . TYR A 1 840 ? 11.859 36.156 12.547 1 95.06 840 TYR A O 1
ATOM 6630 N N . LEU A 1 841 ? 10.812 34.25 13.117 1 95.75 841 LEU A N 1
ATOM 6631 C CA . LEU A 1 841 ? 11.164 34.312 14.531 1 95.75 841 LEU A CA 1
ATOM 6632 C C . LEU A 1 841 ? 12.68 34.375 14.719 1 95.75 841 LEU A C 1
ATOM 6634 O O . LEU A 1 841 ? 13.406 33.594 14.133 1 95.75 841 LEU A O 1
ATOM 6638 N N . GLY A 1 842 ? 13.141 35.344 15.445 1 92.44 842 GLY A N 1
ATOM 6639 C CA . GLY A 1 842 ? 14.555 35.469 15.75 1 92.44 842 GLY A CA 1
ATOM 6640 C C . GLY A 1 842 ? 15.312 36.312 14.75 1 92.44 842 GLY A C 1
ATOM 6641 O O . GLY A 1 842 ? 16.5 36.594 14.938 1 92.44 842 GLY A O 1
ATOM 6642 N N . GLU A 1 843 ? 14.672 36.719 13.758 1 89.56 843 GLU A N 1
ATOM 6643 C CA . GLU A 1 843 ? 15.32 37.594 12.797 1 89.56 843 GLU A CA 1
ATOM 6644 C C . GLU A 1 843 ? 15.359 39.031 13.297 1 89.56 843 GLU A C 1
ATOM 6646 O O . GLU A 1 843 ? 14.664 39.406 14.258 1 89.56 843 GLU A O 1
ATOM 6651 N N . GLY A 1 844 ? 16.266 39.75 12.594 1 81.44 844 GLY A N 1
ATOM 6652 C CA . GLY A 1 844 ? 16.422 41.156 12.969 1 81.44 844 GLY A CA 1
ATOM 6653 C C . GLY A 1 844 ? 15.141 41.969 12.812 1 81.44 844 GLY A C 1
ATOM 6654 O O . GLY A 1 844 ? 14.352 41.719 11.891 1 81.44 844 GLY A O 1
ATOM 6655 N N . ARG A 1 845 ? 14.969 42.938 13.719 1 74 845 ARG A N 1
ATOM 6656 C CA . ARG A 1 845 ? 13.734 43.719 13.805 1 74 845 ARG A CA 1
ATOM 6657 C C . ARG A 1 845 ? 13.906 45.094 13.18 1 74 845 ARG A C 1
ATOM 6659 O O . ARG A 1 845 ? 12.953 45.844 13.086 1 74 845 ARG A O 1
ATOM 6666 N N . ASP A 1 846 ? 15.148 45.25 12.711 1 70.56 846 ASP A N 1
ATOM 6667 C CA . ASP A 1 846 ? 15.398 46.594 12.188 1 70.56 846 ASP A CA 1
ATOM 6668 C C . ASP A 1 846 ? 14.672 46.812 10.859 1 70.56 846 ASP A C 1
ATOM 6670 O O . ASP A 1 846 ? 14.648 45.906 10.016 1 70.56 846 ASP A O 1
ATOM 6674 N N . GLU A 1 847 ? 13.867 47.75 10.914 1 60.09 847 GLU A N 1
ATOM 6675 C CA . GLU A 1 847 ? 13.062 48.094 9.742 1 60.09 847 GLU A CA 1
ATOM 6676 C C . GLU A 1 847 ? 13.57 49.344 9.062 1 60.09 847 GLU A C 1
ATOM 6678 O O . GLU A 1 847 ? 13.719 50.406 9.711 1 60.09 847 GLU A O 1
ATOM 6683 N N . GLY A 1 848 ? 13.766 49.406 7.82 1 54.06 848 GLY A N 1
ATOM 6684 C CA . GLY A 1 848 ? 14.109 50.594 7.059 1 54.06 848 GLY A CA 1
ATOM 6685 C C . GLY A 1 848 ? 15.406 51.219 7.512 1 54.06 848 GLY A C 1
ATOM 6686 O O . GLY A 1 848 ? 15.547 52.438 7.484 1 54.06 848 GLY A O 1
ATOM 6687 N N . GLY A 1 849 ? 16.219 50.438 8.125 1 63.62 849 GLY A N 1
ATOM 6688 C CA . GLY A 1 849 ? 17.5 50.969 8.531 1 63.62 849 GLY A CA 1
ATOM 6689 C C . GLY A 1 849 ? 17.469 51.625 9.906 1 63.62 849 GLY A C 1
ATOM 6690 O O . GLY A 1 849 ? 18.5 52.125 10.391 1 63.62 849 GLY A O 1
ATOM 6691 N N . VAL A 1 850 ? 16.312 51.719 10.523 1 78.62 850 VAL A N 1
ATOM 6692 C CA . VAL A 1 850 ? 16.203 52.312 11.844 1 78.62 850 VAL A CA 1
ATOM 6693 C C . VAL A 1 850 ? 15.945 51.25 12.891 1 78.62 850 VAL A C 1
ATOM 6695 O O . VAL A 1 850 ? 15.195 50.312 12.648 1 78.62 850 VAL A O 1
ATOM 6698 N N . PRO A 1 851 ? 16.531 51.5 14.031 1 86.62 851 PRO A N 1
ATOM 6699 C CA . PRO A 1 851 ? 16.281 50.531 15.109 1 86.62 851 PRO A CA 1
ATOM 6700 C C . PRO A 1 851 ? 14.859 50.562 15.641 1 86.62 851 PRO A C 1
ATOM 6702 O O . PRO A 1 851 ? 14.281 51.656 15.758 1 86.62 851 PRO A O 1
ATOM 6705 N N . TRP A 1 852 ? 14.336 49.5 16 1 88.88 852 TRP A N 1
ATOM 6706 C CA . TRP A 1 852 ? 12.961 49.406 16.484 1 88.88 852 TRP A CA 1
ATOM 6707 C C . TRP A 1 852 ? 12.844 50 17.891 1 88.88 852 TRP A C 1
ATOM 6709 O O . TRP A 1 852 ? 11.758 50.406 18.297 1 88.88 852 TRP A O 1
ATOM 6719 N N . THR A 1 853 ? 13.945 50.062 18.594 1 93.38 853 THR A N 1
ATOM 6720 C CA . THR A 1 853 ? 13.984 50.688 19.906 1 93.38 853 THR A CA 1
ATOM 6721 C C . THR A 1 853 ? 15.336 51.344 20.156 1 93.38 853 THR A C 1
ATOM 6723 O O . THR A 1 853 ? 16.344 50.938 19.594 1 93.38 853 THR A O 1
ATOM 6726 N N . ALA A 1 854 ? 15.305 52.406 20.922 1 92.44 854 ALA A N 1
ATOM 6727 C CA . ALA A 1 854 ? 16.531 53.094 21.281 1 92.44 854 ALA A CA 1
ATOM 6728 C C . ALA A 1 854 ? 17.156 52.5 22.531 1 92.44 854 ALA A C 1
ATOM 6730 O O . ALA A 1 854 ? 18.281 52.844 22.906 1 92.44 854 ALA A O 1
ATOM 6731 N N . ASP A 1 855 ? 16.438 51.562 23.141 1 95 855 ASP A N 1
ATOM 6732 C CA . ASP A 1 855 ? 16.922 50.906 24.344 1 95 855 ASP A CA 1
ATOM 6733 C C . ASP A 1 855 ? 17.969 49.844 23.984 1 95 855 ASP A C 1
ATOM 6735 O O . ASP A 1 855 ? 17.625 48.75 23.531 1 95 855 ASP A O 1
ATOM 6739 N N . GLU A 1 856 ? 19.203 50.094 24.344 1 94.12 856 GLU A N 1
ATOM 6740 C CA . GLU A 1 856 ? 20.312 49.219 23.984 1 94.12 856 GLU A CA 1
ATOM 6741 C C . GLU A 1 856 ? 20.203 47.875 24.703 1 94.12 856 GLU A C 1
ATOM 6743 O O . GLU A 1 856 ? 20.594 46.844 24.156 1 94.12 856 GLU A O 1
ATOM 6748 N N . ALA A 1 857 ? 19.703 47.938 25.891 1 96.44 857 ALA A N 1
ATOM 6749 C CA . ALA A 1 857 ? 19.531 46.688 26.641 1 96.44 857 ALA A CA 1
ATOM 6750 C C . ALA A 1 857 ? 18.5 45.781 25.984 1 96.44 857 ALA A C 1
ATOM 6752 O O . ALA A 1 857 ? 18.656 44.562 25.969 1 96.44 857 ALA A O 1
ATOM 6753 N N . ALA A 1 858 ? 17.5 46.375 25.5 1 96.38 858 ALA A N 1
ATOM 6754 C CA . ALA A 1 858 ? 16.484 45.594 24.797 1 96.38 858 ALA A CA 1
ATOM 6755 C C . ALA A 1 858 ? 17.031 45 23.5 1 96.38 858 ALA A C 1
ATOM 6757 O O . ALA A 1 858 ? 16.703 43.875 23.141 1 96.38 858 ALA A O 1
ATOM 6758 N N . VAL A 1 859 ? 17.828 45.75 22.797 1 94.94 859 VAL A N 1
ATOM 6759 C CA . VAL A 1 859 ? 18.453 45.281 21.562 1 94.94 859 VAL A CA 1
ATOM 6760 C C . VAL A 1 859 ? 19.375 44.125 21.875 1 94.94 859 VAL A C 1
ATOM 6762 O O . VAL A 1 859 ? 19.406 43.125 21.141 1 94.94 859 VAL A O 1
ATOM 6765 N N . ALA A 1 860 ? 20.125 44.25 22.953 1 95.56 860 ALA A N 1
ATOM 6766 C CA . ALA A 1 860 ? 21.031 43.188 23.359 1 95.56 860 ALA A CA 1
ATOM 6767 C C . ALA A 1 860 ? 20.25 41.906 23.734 1 95.56 860 ALA A C 1
ATOM 6769 O O . ALA A 1 860 ? 20.672 40.812 23.406 1 95.56 860 ALA A O 1
ATOM 6770 N N . ALA A 1 861 ? 19.188 42.094 24.438 1 96.5 861 ALA A N 1
ATOM 6771 C CA . ALA A 1 861 ? 18.344 40.969 24.812 1 96.5 861 ALA A CA 1
ATOM 6772 C C . ALA A 1 861 ? 17.781 40.25 23.578 1 96.5 861 ALA A C 1
ATOM 6774 O O . ALA A 1 861 ? 17.688 39.031 23.547 1 96.5 861 ALA A O 1
ATOM 6775 N N . HIS A 1 862 ? 17.391 40.969 22.625 1 96.62 862 HIS A N 1
ATOM 6776 C CA . HIS A 1 862 ? 16.906 40.375 21.375 1 96.62 862 HIS A CA 1
ATOM 6777 C C . HIS A 1 862 ? 18 39.625 20.641 1 96.62 862 HIS A C 1
ATOM 6779 O O . HIS A 1 862 ? 17.734 38.594 20.016 1 96.62 862 HIS A O 1
ATOM 6785 N N . GLY A 1 863 ? 19.172 40.188 20.656 1 95.94 863 GLY A N 1
ATOM 6786 C CA . GLY A 1 863 ? 20.297 39.469 20.078 1 95.94 863 GLY A CA 1
ATOM 6787 C C . GLY A 1 863 ? 20.5 38.094 20.688 1 95.94 863 GLY A C 1
ATOM 6788 O O . GLY A 1 863 ? 20.797 37.125 19.969 1 95.94 863 GLY A O 1
ATOM 6789 N N . MET A 1 864 ? 20.344 38 22 1 97.25 864 MET A N 1
ATOM 6790 C CA . MET A 1 864 ? 20.453 36.719 22.672 1 97.25 864 MET A CA 1
ATOM 6791 C C . MET A 1 864 ? 19.312 35.781 22.25 1 97.25 864 MET A C 1
ATOM 6793 O O . MET A 1 864 ? 19.516 34.594 22.078 1 97.25 864 MET A O 1
ATOM 6797 N N . PHE A 1 865 ? 18.203 36.312 22.141 1 97.44 865 PHE A N 1
ATOM 6798 C CA . PHE A 1 865 ? 17.047 35.531 21.641 1 97.44 865 PHE A CA 1
ATOM 6799 C C . PHE A 1 865 ? 17.344 34.969 20.25 1 97.44 865 PHE A C 1
ATOM 6801 O O . PHE A 1 865 ? 17.078 33.812 20 1 97.44 865 PHE A O 1
ATOM 6808 N N . ALA A 1 866 ? 17.812 35.781 19.344 1 97.06 866 ALA A N 1
ATOM 6809 C CA . ALA A 1 866 ? 18.156 35.375 18 1 97.06 866 ALA A CA 1
ATOM 6810 C C . ALA A 1 866 ? 19.141 34.219 18 1 97.06 866 ALA A C 1
ATOM 6812 O O . ALA A 1 866 ? 19.031 33.281 17.203 1 97.06 866 ALA A O 1
ATOM 6813 N N . ALA A 1 867 ? 20.094 34.312 18.875 1 97.62 867 ALA A N 1
ATOM 6814 C CA . ALA A 1 867 ? 21.078 33.25 19 1 97.62 867 ALA A CA 1
ATOM 6815 C C . ALA A 1 867 ? 20.438 31.938 19.484 1 97.62 867 ALA A C 1
ATOM 6817 O O . ALA A 1 867 ? 20.781 30.859 19.031 1 97.62 867 ALA A O 1
ATOM 6818 N N . ASP A 1 868 ? 19.516 32.062 20.422 1 97.62 868 ASP A N 1
ATOM 6819 C CA . ASP A 1 868 ? 18.812 30.906 20.938 1 97.62 868 ASP A CA 1
ATOM 6820 C C . ASP A 1 868 ? 17.969 30.25 19.844 1 97.62 868 ASP A C 1
ATOM 6822 O O . ASP A 1 868 ? 17.891 29.031 19.781 1 97.62 868 ASP A O 1
ATOM 6826 N N . VAL A 1 869 ? 17.328 31.016 19.062 1 98.31 869 VAL A N 1
ATOM 6827 C CA . VAL A 1 869 ? 16.516 30.5 17.969 1 98.31 869 VAL A CA 1
ATOM 6828 C C . VAL A 1 869 ? 17.391 29.781 16.953 1 98.31 869 VAL A C 1
ATOM 6830 O O . VAL A 1 869 ? 17.016 28.719 16.438 1 98.31 869 VAL A O 1
ATOM 6833 N N . ARG A 1 870 ? 18.578 30.281 16.688 1 97.38 870 ARG A N 1
ATOM 6834 C CA . ARG A 1 870 ? 19.531 29.625 15.789 1 97.38 870 ARG A CA 1
ATOM 6835 C C . ARG A 1 870 ? 19.984 28.297 16.359 1 97.38 870 ARG A C 1
ATOM 6837 O O . ARG A 1 870 ? 20.094 27.297 15.633 1 97.38 870 ARG A O 1
ATOM 6844 N N . ARG A 1 871 ? 20.266 28.281 17.609 1 97.75 871 ARG A N 1
ATOM 6845 C CA . ARG A 1 871 ? 20.656 27.031 18.266 1 97.75 871 ARG A CA 1
ATOM 6846 C C . ARG A 1 871 ? 19.547 26 18.203 1 97.75 871 ARG A C 1
ATOM 6848 O O . ARG A 1 871 ? 19.797 24.812 18.078 1 97.75 871 ARG A O 1
ATOM 6855 N N . ALA A 1 872 ? 18.328 26.453 18.375 1 98.06 872 ALA A N 1
ATOM 6856 C CA . ALA A 1 872 ? 17.188 25.547 18.25 1 98.06 872 ALA A CA 1
ATOM 6857 C C . ALA A 1 872 ? 17.125 24.922 16.859 1 98.06 872 ALA A C 1
ATOM 6859 O O . ALA A 1 872 ? 16.859 23.734 16.719 1 98.06 872 ALA A O 1
ATOM 6860 N N . GLU A 1 873 ? 17.281 25.719 15.852 1 98.06 873 GLU A N 1
ATOM 6861 C CA . GLU A 1 873 ? 17.25 25.219 14.477 1 98.06 873 GLU A CA 1
ATOM 6862 C C . GLU A 1 873 ? 18.344 24.188 14.234 1 98.06 873 GLU A C 1
ATOM 6864 O O . GLU A 1 873 ? 18.109 23.172 13.57 1 98.06 873 GLU A O 1
ATOM 6869 N N . GLU A 1 874 ? 19.547 24.453 14.742 1 98.19 874 GLU A N 1
ATOM 6870 C CA . GLU A 1 874 ? 20.641 23.5 14.617 1 98.19 874 GLU A CA 1
ATOM 6871 C C . GLU A 1 874 ? 20.312 22.188 15.312 1 98.19 874 GLU A C 1
ATOM 6873 O O . GLU A 1 874 ? 20.625 21.109 14.789 1 98.19 874 GLU A O 1
ATOM 6878 N N . THR A 1 875 ? 19.703 22.297 16.422 1 98.19 875 THR A N 1
ATOM 6879 C CA . THR A 1 875 ? 19.297 21.094 17.156 1 98.19 875 THR A CA 1
ATOM 6880 C C . THR A 1 875 ? 18.25 20.312 16.375 1 98.19 875 THR A C 1
ATOM 6882 O O . THR A 1 875 ? 18.312 19.078 16.312 1 98.19 875 THR A O 1
ATOM 6885 N N . ILE A 1 876 ? 17.297 20.953 15.805 1 98.38 876 ILE A N 1
ATOM 6886 C CA . ILE A 1 876 ? 16.266 20.312 15.008 1 98.38 876 ILE A CA 1
ATOM 6887 C C . ILE A 1 876 ? 16.891 19.578 13.82 1 98.38 876 ILE A C 1
ATOM 6889 O O . ILE A 1 876 ? 16.516 18.453 13.5 1 98.38 876 ILE A O 1
ATOM 6893 N N . GLU A 1 877 ? 17.875 20.188 13.195 1 97.75 877 GLU A N 1
ATOM 6894 C CA . GLU A 1 877 ? 18.578 19.562 12.078 1 97.75 877 GLU A CA 1
ATOM 6895 C C . GLU A 1 877 ? 19.281 18.281 12.516 1 97.75 877 GLU A C 1
ATOM 6897 O O . GLU A 1 877 ? 19.25 17.281 11.812 1 97.75 877 GLU A O 1
ATOM 6902 N N . ARG A 1 878 ? 19.906 18.328 13.641 1 97.75 878 ARG A N 1
ATOM 6903 C CA . ARG A 1 878 ? 20.594 17.156 14.172 1 97.75 878 ARG A CA 1
ATOM 6904 C C . ARG A 1 878 ? 19.594 16.031 14.492 1 97.75 878 ARG A C 1
ATOM 6906 O O . ARG A 1 878 ? 19.859 14.867 14.219 1 97.75 878 ARG A O 1
ATOM 6913 N N . ARG A 1 879 ? 18.469 16.438 15.086 1 97.69 879 ARG A N 1
ATOM 6914 C CA . ARG A 1 879 ? 17.453 15.453 15.422 1 97.69 879 ARG A CA 1
ATOM 6915 C C . ARG A 1 879 ? 16.891 14.797 14.156 1 97.69 879 ARG A C 1
ATOM 6917 O O . ARG A 1 879 ? 16.578 13.602 14.156 1 97.69 879 ARG A O 1
ATOM 6924 N N . ASN A 1 880 ? 16.734 15.547 13.086 1 96.81 880 ASN A N 1
ATOM 6925 C CA . ASN A 1 880 ? 16.203 15.047 11.82 1 96.81 880 ASN A CA 1
ATOM 6926 C C . ASN A 1 880 ? 17.203 14.133 11.117 1 96.81 880 ASN A C 1
ATOM 6928 O O . ASN A 1 880 ? 16.844 13.414 10.18 1 96.81 880 ASN A O 1
ATOM 6932 N N . ALA A 1 881 ? 18.453 14.078 11.586 1 94.12 881 ALA A N 1
ATOM 6933 C CA . ALA A 1 881 ? 19.484 13.219 11.016 1 94.12 881 ALA A CA 1
ATOM 6934 C C . ALA A 1 881 ? 19.75 12.016 11.914 1 94.12 881 ALA A C 1
ATOM 6936 O O . ALA A 1 881 ? 20.578 11.148 11.578 1 94.12 881 ALA A O 1
ATOM 6937 N N . ASP A 1 882 ? 19.078 11.945 13.039 1 94.75 882 ASP A N 1
ATOM 6938 C CA . ASP A 1 882 ? 19.25 10.867 14 1 94.75 882 ASP A CA 1
ATOM 6939 C C . ASP A 1 882 ? 18.344 9.68 13.672 1 94.75 882 ASP A C 1
ATOM 6941 O O . ASP A 1 882 ? 17.141 9.727 13.938 1 94.75 882 ASP A O 1
ATOM 6945 N N . HIS A 1 883 ? 18.875 8.594 13.297 1 88.62 883 HIS A N 1
ATOM 6946 C CA . HIS A 1 883 ? 18.125 7.438 12.82 1 88.62 883 HIS A CA 1
ATOM 6947 C C . HIS A 1 883 ? 17.453 6.707 13.977 1 88.62 883 HIS A C 1
ATOM 6949 O O . HIS A 1 883 ? 16.578 5.863 13.766 1 88.62 883 HIS A O 1
ATOM 6955 N N . GLY A 1 884 ? 17.844 7.09 15.148 1 91.44 884 GLY A N 1
ATOM 6956 C CA . GLY A 1 884 ? 17.141 6.559 16.312 1 91.44 884 GLY A CA 1
ATOM 6957 C C . GLY A 1 884 ? 15.781 7.195 16.531 1 91.44 884 GLY A C 1
ATOM 6958 O O . GLY A 1 884 ? 14.945 6.652 17.266 1 91.44 884 GLY A O 1
ATOM 6959 N N . ARG A 1 885 ? 15.516 8.336 15.93 1 95.88 885 ARG A N 1
ATOM 6960 C CA . ARG A 1 885 ? 14.242 9.039 16.016 1 95.88 885 ARG A CA 1
ATOM 6961 C C . ARG A 1 885 ? 13.352 8.695 14.82 1 95.88 885 ARG A C 1
ATOM 6963 O O . ARG A 1 885 ? 13.312 9.438 13.836 1 95.88 885 ARG A O 1
ATOM 6970 N N . LYS A 1 886 ? 12.516 7.77 15.055 1 95.94 886 LYS A N 1
ATOM 6971 C CA . LYS A 1 886 ? 11.859 7.07 13.953 1 95.94 886 LYS A CA 1
ATOM 6972 C C . LYS A 1 886 ? 10.633 7.844 13.469 1 95.94 886 LYS A C 1
ATOM 6974 O O . LYS A 1 886 ? 10.102 7.562 12.391 1 95.94 886 LYS A O 1
ATOM 6979 N N . ASN A 1 887 ? 10.156 8.836 14.188 1 97.06 887 ASN A N 1
ATOM 6980 C CA . ASN A 1 887 ? 9.023 9.633 13.742 1 97.06 887 ASN A CA 1
ATOM 6981 C C . ASN A 1 887 ? 9.461 10.789 12.852 1 97.06 887 ASN A C 1
ATOM 6983 O O . ASN A 1 887 ? 8.633 11.594 12.414 1 97.06 887 ASN A O 1
ATOM 6987 N N . ARG A 1 888 ? 10.789 10.938 12.594 1 96.75 888 ARG A N 1
ATOM 6988 C CA . ARG A 1 888 ? 11.289 12.023 11.758 1 96.75 888 ARG A CA 1
ATOM 6989 C C . ARG A 1 888 ? 12.445 11.555 10.883 1 96.75 888 ARG A C 1
ATOM 6991 O O . ARG A 1 888 ? 12.938 12.305 10.031 1 96.75 888 ARG A O 1
ATOM 6998 N N . CYS A 1 889 ? 12.891 10.32 11.078 1 94 889 CYS A N 1
ATOM 6999 C CA . CYS A 1 889 ? 13.953 9.711 10.289 1 94 889 CYS A CA 1
ATOM 7000 C C . CYS A 1 889 ? 13.625 8.266 9.945 1 94 889 CYS A C 1
ATOM 7002 O O . CYS A 1 889 ? 13.039 7.547 10.766 1 94 889 CYS A O 1
ATOM 7004 N N . GLY A 1 890 ? 14.062 7.816 8.781 1 94.69 890 GLY A N 1
ATOM 7005 C CA . GLY A 1 890 ? 13.844 6.453 8.328 1 94.69 890 GLY A CA 1
ATOM 7006 C C . GLY A 1 890 ? 13.648 6.348 6.828 1 94.69 890 GLY A C 1
ATOM 7007 O O . GLY A 1 890 ? 13.711 7.352 6.117 1 94.69 890 GLY A O 1
ATOM 7008 N N . ALA A 1 891 ? 13.414 5.125 6.359 1 95.12 891 ALA A N 1
ATOM 7009 C CA . ALA A 1 891 ? 13.266 4.895 4.926 1 95.12 891 ALA A CA 1
ATOM 7010 C C . ALA A 1 891 ? 12.008 5.582 4.391 1 95.12 891 ALA A C 1
ATOM 7012 O O . ALA A 1 891 ? 10.891 5.191 4.723 1 95.12 891 ALA A O 1
ATOM 7013 N N . GLY A 1 892 ? 12.227 6.605 3.648 1 93.12 892 GLY A N 1
ATOM 7014 C CA . GLY A 1 892 ? 11.125 7.324 3.027 1 93.12 892 GLY A CA 1
ATOM 7015 C C . GLY A 1 892 ? 10.391 8.234 3.994 1 93.12 892 GLY A C 1
ATOM 7016 O O . GLY A 1 892 ? 9.297 8.727 3.686 1 93.12 892 GLY A O 1
ATOM 7017 N N . VAL A 1 893 ? 10.898 8.492 5.18 1 95.19 893 VAL A N 1
ATOM 7018 C CA . VAL A 1 893 ? 10.234 9.312 6.188 1 95.19 893 VAL A CA 1
ATOM 7019 C C . VAL A 1 893 ? 10.609 10.781 5.984 1 95.19 893 VAL A C 1
ATOM 7021 O O . VAL A 1 893 ? 11.766 11.109 5.738 1 95.19 893 VAL A O 1
ATOM 7024 N N . LEU A 1 894 ? 9.594 11.648 6.027 1 93.88 894 LEU A N 1
ATOM 7025 C CA . LEU A 1 894 ? 9.836 13.086 5.957 1 93.88 894 LEU A CA 1
ATOM 7026 C C . LEU A 1 894 ? 10.359 13.617 7.285 1 93.88 894 LEU A C 1
ATOM 7028 O O . LEU A 1 894 ? 9.891 13.211 8.352 1 93.88 894 LEU A O 1
ATOM 7032 N N . PRO A 1 895 ? 11.391 14.445 7.219 1 95.88 895 PRO A N 1
ATOM 7033 C CA . PRO A 1 895 ? 11.773 15.117 8.461 1 95.88 895 PRO A CA 1
ATOM 7034 C C . PRO A 1 895 ? 10.672 16.031 9 1 95.88 895 PRO A C 1
ATOM 7036 O O . PRO A 1 895 ? 9.727 16.359 8.273 1 95.88 895 PRO A O 1
ATOM 7039 N N . TYR A 1 896 ? 10.703 16.312 10.234 1 97.75 896 TYR A N 1
ATOM 7040 C CA . TYR A 1 896 ? 9.789 17.297 10.812 1 97.75 896 TYR A CA 1
ATOM 7041 C C . TYR A 1 896 ? 10.438 18.672 10.883 1 97.75 896 TYR A C 1
ATOM 7043 O O . TYR A 1 896 ? 11.336 18.891 11.703 1 97.75 896 TYR A O 1
ATOM 7051 N N . GLU A 1 897 ? 9.953 19.578 10.055 1 97.56 897 GLU A N 1
ATOM 7052 C CA . GLU A 1 897 ? 10.609 20.875 9.984 1 97.56 897 GLU A CA 1
ATOM 7053 C C . GLU A 1 897 ? 9.609 22.016 10.141 1 97.56 897 GLU A C 1
ATOM 7055 O O . GLU A 1 897 ? 9.945 23.188 9.938 1 97.56 897 GLU A O 1
ATOM 7060 N N . LEU A 1 898 ? 8.438 21.703 10.562 1 97.56 898 LEU A N 1
ATOM 7061 C CA . LEU A 1 898 ? 7.402 22.719 10.688 1 97.56 898 LEU A CA 1
ATOM 7062 C C . LEU A 1 898 ? 7.742 23.719 11.805 1 97.56 898 LEU A C 1
ATOM 7064 O O . LEU A 1 898 ? 7.152 24.797 11.883 1 97.56 898 LEU A O 1
ATOM 7068 N N . LEU A 1 899 ? 8.719 23.391 12.664 1 98.5 899 LEU A N 1
ATOM 7069 C CA . LEU A 1 899 ? 9.125 24.281 13.742 1 98.5 899 LEU A CA 1
ATOM 7070 C C . LEU A 1 899 ? 10.57 24.734 13.555 1 98.5 899 LEU A C 1
ATOM 7072 O O . LEU A 1 899 ? 11.164 25.312 14.469 1 98.5 899 LEU A O 1
ATOM 7076 N N . ALA A 1 900 ? 11.156 24.375 12.391 1 98.12 900 ALA A N 1
ATOM 7077 C CA . ALA A 1 900 ? 12.406 25.031 12.008 1 98.12 900 ALA A CA 1
ATOM 7078 C C . ALA A 1 900 ? 12.172 26.484 11.641 1 98.12 900 ALA A C 1
ATOM 7080 O O . ALA A 1 900 ? 11.375 26.797 10.75 1 98.12 900 ALA A O 1
ATOM 7081 N N . PRO A 1 901 ? 12.836 27.375 12.266 1 97.44 901 PRO A N 1
ATOM 7082 C CA . PRO A 1 901 ? 12.461 28.797 12.227 1 97.44 901 PRO A CA 1
ATOM 7083 C C . PRO A 1 901 ? 12.664 29.406 10.844 1 97.44 901 PRO A C 1
ATOM 7085 O O . PRO A 1 901 ? 11.844 30.234 10.406 1 97.44 901 PRO A O 1
ATOM 7088 N N . SER A 1 902 ? 13.672 29.078 10.07 1 95.5 902 SER A N 1
ATOM 7089 C CA . SER A 1 902 ? 13.984 29.734 8.812 1 95.5 902 SER A CA 1
ATOM 7090 C C . SER A 1 902 ? 13.32 29.031 7.633 1 95.5 902 SER A C 1
ATOM 7092 O O . SER A 1 902 ? 13.055 27.828 7.699 1 95.5 902 SER A O 1
ATOM 7094 N N . SER A 1 903 ? 13.016 29.828 6.652 1 95.06 903 SER A N 1
ATOM 7095 C CA . SER A 1 903 ? 12.461 29.266 5.426 1 95.06 903 SER A CA 1
ATOM 7096 C C . SER A 1 903 ? 12.711 30.172 4.234 1 95.06 903 SER A C 1
ATOM 7098 O O . SER A 1 903 ? 12.734 31.391 4.375 1 95.06 903 SER A O 1
ATOM 7100 N N . PRO A 1 904 ? 12.977 29.594 3.039 1 91.69 904 PRO A N 1
ATOM 7101 C CA . PRO A 1 904 ? 12.852 30.391 1.81 1 91.69 904 PRO A CA 1
ATOM 7102 C C . PRO A 1 904 ? 11.406 30.594 1.391 1 91.69 904 PRO A C 1
ATOM 7104 O O . PRO A 1 904 ? 10.492 30.016 1.985 1 91.69 904 PRO A O 1
ATOM 7107 N N . PRO A 1 905 ? 11.117 31.5 0.477 1 88.88 905 PRO A N 1
ATOM 7108 C CA . PRO A 1 905 ? 9.742 31.656 -0.016 1 88.88 905 PRO A CA 1
ATOM 7109 C C . PRO A 1 905 ? 9.211 30.406 -0.709 1 88.88 905 PRO A C 1
ATOM 7111 O O . PRO A 1 905 ? 9.992 29.562 -1.147 1 88.88 905 PRO A O 1
ATOM 7114 N N . GLY A 1 906 ? 7.895 30.281 -0.764 1 89.19 906 GLY A N 1
ATOM 7115 C CA . GLY A 1 906 ? 7.262 29.156 -1.42 1 89.19 906 GLY A CA 1
ATOM 7116 C C . GLY A 1 906 ? 6.715 28.125 -0.445 1 89.19 906 GLY A C 1
ATOM 7117 O O . GLY A 1 906 ? 6.582 28.406 0.748 1 89.19 906 GLY A O 1
ATOM 7118 N N . VAL A 1 907 ? 6.301 27 -0.976 1 91.38 907 VAL A N 1
ATOM 7119 C CA . VAL A 1 907 ? 5.816 25.891 -0.162 1 91.38 907 VAL A CA 1
ATOM 7120 C C . VAL A 1 907 ? 6.992 25.031 0.304 1 91.38 907 VAL A C 1
ATOM 7122 O O . VAL A 1 907 ? 7.535 24.25 -0.468 1 91.38 907 VAL A O 1
ATOM 7125 N N . THR A 1 908 ? 7.367 25.125 1.564 1 91.75 908 THR A N 1
ATOM 7126 C CA . THR A 1 908 ? 8.625 24.547 2 1 91.75 908 THR A CA 1
ATOM 7127 C C . THR A 1 908 ? 8.398 23.578 3.16 1 91.75 908 THR A C 1
ATOM 7129 O O . THR A 1 908 ? 9.297 22.797 3.518 1 91.75 908 THR A O 1
ATOM 7132 N N . CYS A 1 909 ? 7.266 23.656 3.791 1 94 909 CYS A N 1
ATOM 7133 C CA . CYS A 1 909 ? 6.941 22.812 4.934 1 94 909 CYS A CA 1
ATOM 7134 C C . CYS A 1 909 ? 7.852 23.109 6.117 1 94 909 CYS A C 1
ATOM 7136 O O . CYS A 1 909 ? 8.188 22.219 6.895 1 94 909 CYS A O 1
ATOM 7138 N N . ARG A 1 910 ? 8.406 24.344 6.25 1 95.69 910 ARG A N 1
ATOM 7139 C CA . ARG A 1 910 ? 9.195 24.875 7.359 1 95.69 910 ARG A CA 1
ATOM 7140 C C . ARG A 1 910 ? 8.977 26.375 7.527 1 95.69 910 ARG A C 1
ATOM 7142 O O . ARG A 1 910 ? 8.18 26.969 6.809 1 95.69 910 ARG A O 1
ATOM 7149 N N . GLY A 1 911 ? 9.578 26.938 8.555 1 96.38 911 GLY A N 1
ATOM 7150 C CA . GLY A 1 911 ? 9.469 28.375 8.789 1 96.38 911 GLY A CA 1
ATOM 7151 C C . GLY A 1 911 ? 8.508 28.719 9.906 1 96.38 911 GLY A C 1
ATOM 7152 O O . GLY A 1 911 ? 7.383 28.219 9.953 1 96.38 911 GLY A O 1
ATOM 7153 N N . VAL A 1 912 ? 9 29.594 10.781 1 98 912 VAL A N 1
ATOM 7154 C CA . VAL A 1 912 ? 8.172 30.094 11.875 1 98 912 VAL A CA 1
ATOM 7155 C C . VAL A 1 912 ? 8.117 31.609 11.828 1 98 912 VAL A C 1
ATOM 7157 O O . VAL A 1 912 ? 8.961 32.281 12.43 1 98 912 VAL A O 1
ATOM 7160 N N . PRO A 1 913 ? 7.102 32.156 11.195 1 96.94 913 PRO A N 1
ATOM 7161 C CA . PRO A 1 913 ? 6.945 33.594 11.195 1 96.94 913 PRO A CA 1
ATOM 7162 C C . PRO A 1 913 ? 6.703 34.156 12.594 1 96.94 913 PRO A C 1
ATOM 7164 O O . PRO A 1 913 ? 6.344 33.438 13.516 1 96.94 913 PRO A O 1
ATOM 7167 N N . ASN A 1 914 ? 6.875 35.469 12.719 1 96.38 914 ASN A N 1
ATOM 7168 C CA . ASN A 1 914 ? 6.648 36.156 13.992 1 96.38 914 ASN A CA 1
ATOM 7169 C C . ASN A 1 914 ? 5.168 36.188 14.352 1 96.38 914 ASN A C 1
ATOM 7171 O O . ASN A 1 914 ? 4.812 36.312 15.523 1 96.38 914 ASN A O 1
ATOM 7175 N N . SER A 1 915 ? 4.336 36.219 13.328 1 96.31 915 SER A N 1
ATOM 7176 C CA . SER A 1 915 ? 2.906 36.438 13.531 1 96.31 915 SER A CA 1
ATOM 7177 C C . SER A 1 915 ? 2.082 35.375 12.789 1 96.31 915 SER A C 1
ATOM 7179 O O . SER A 1 915 ? 2.637 34.438 12.219 1 96.31 915 SER A O 1
ATOM 7181 N N . ILE A 1 916 ? 0.783 35.469 12.992 1 95 916 ILE A N 1
ATOM 7182 C CA . ILE A 1 916 ? -0.148 34.625 12.258 1 95 916 ILE A CA 1
ATOM 7183 C C . ILE A 1 916 ? -0.204 35.062 10.797 1 95 916 ILE A C 1
ATOM 7185 O O . ILE A 1 916 ? -1.188 35.656 10.359 1 95 916 ILE A O 1
ATOM 7189 N N . SER A 1 917 ? 0.966 34.75 10.141 1 85.75 917 SER A N 1
ATOM 7190 C CA . SER A 1 917 ? 1.093 35.156 8.742 1 85.75 917 SER A CA 1
ATOM 7191 C C . SER A 1 917 ? 1.082 33.938 7.816 1 85.75 917 SER A C 1
ATOM 7193 O O . SER A 1 917 ? 1.196 32.812 8.273 1 85.75 917 SER A O 1
ATOM 7195 N N . ILE A 1 918 ? 0.641 34.219 6.598 1 80.44 918 ILE A N 1
ATOM 7196 C CA . ILE A 1 918 ? 0.611 33.156 5.578 1 80.44 918 ILE A CA 1
ATOM 7197 C C . ILE A 1 918 ? 1.327 33.656 4.32 1 80.44 918 ILE A C 1
ATOM 7199 O O . ILE A 1 918 ? 1.392 34.875 4.062 1 80.44 918 ILE A O 1
ATOM 7203 N N . MET B 1 1 ? -50.25 60.938 1.733 1 16.23 1 MET B N 1
ATOM 7204 C CA . MET B 1 1 ? -50.5 61.656 0.499 1 16.23 1 MET B CA 1
ATOM 7205 C C . MET B 1 1 ? -49.594 61.156 -0.627 1 16.23 1 MET B C 1
ATOM 7207 O O . MET B 1 1 ? -48.625 60.438 -0.38 1 16.23 1 MET B O 1
ATOM 7211 N N . GLU B 1 2 ? -48.875 61.875 -1.592 1 16.23 2 GLU B N 1
ATOM 7212 C CA . GLU B 1 2 ? -49.344 61.688 -2.961 1 16.23 2 GLU B CA 1
ATOM 7213 C C . GLU B 1 2 ? -48.906 60.312 -3.502 1 16.23 2 GLU B C 1
ATOM 7215 O O . GLU B 1 2 ? -48.031 59.656 -2.922 1 16.23 2 GLU B O 1
ATOM 7220 N N . LEU B 1 3 ? -48.875 60.031 -4.793 1 15.43 3 LEU B N 1
ATOM 7221 C CA . LEU B 1 3 ? -49.031 59.562 -6.168 1 15.43 3 LEU B CA 1
ATOM 7222 C C . LEU B 1 3 ? -47.844 58.688 -6.602 1 15.43 3 LEU B C 1
ATOM 7224 O O . LEU B 1 3 ? -48.031 57.594 -7.109 1 15.43 3 LEU B O 1
ATOM 7228 N N . THR B 1 4 ? -46.781 59.062 -7.398 1 15.41 4 THR B N 1
ATOM 7229 C CA . THR B 1 4 ? -46.5 58.719 -8.789 1 15.41 4 THR B CA 1
ATOM 7230 C C . THR B 1 4 ? -45.312 57.75 -8.891 1 15.41 4 THR B C 1
ATOM 7232 O O . THR B 1 4 ? -44.188 58.156 -8.703 1 15.41 4 THR B O 1
ATOM 7235 N N . GLY B 1 5 ? -45.156 56.594 -8.25 1 15.26 5 GLY B N 1
ATOM 7236 C CA . GLY B 1 5 ? -44.125 55.531 -8.258 1 15.26 5 GLY B CA 1
ATOM 7237 C C . GLY B 1 5 ? -43.906 54.938 -9.633 1 15.26 5 GLY B C 1
ATOM 7238 O O . GLY B 1 5 ? -44.781 54.25 -10.172 1 15.26 5 GLY B O 1
ATOM 7239 N N . LEU B 1 6 ? -42.938 55.344 -10.539 1 15.73 6 LEU B N 1
ATOM 7240 C CA . LEU B 1 6 ? -42.5 55.531 -11.914 1 15.73 6 LEU B CA 1
ATOM 7241 C C . LEU B 1 6 ? -41.906 54.219 -12.453 1 15.73 6 LEU B C 1
ATOM 7243 O O . LEU B 1 6 ? -41.281 53.438 -11.711 1 15.73 6 LEU B O 1
ATOM 7247 N N . THR B 1 7 ? -41.969 53.719 -13.945 1 16.02 7 THR B N 1
ATOM 7248 C CA . THR B 1 7 ? -42.312 52.969 -15.141 1 16.02 7 THR B CA 1
ATOM 7249 C C . THR B 1 7 ? -41.094 52.375 -15.797 1 16.02 7 THR B C 1
ATOM 7251 O O . THR B 1 7 ? -41.188 51.438 -16.594 1 16.02 7 THR B O 1
ATOM 7254 N N . ARG B 1 8 ? -39.719 52.562 -15.781 1 14.82 8 ARG B N 1
ATOM 7255 C CA . ARG B 1 8 ? -39.094 52.906 -17.062 1 14.82 8 ARG B CA 1
ATOM 7256 C C . ARG B 1 8 ? -38.5 51.656 -17.703 1 14.82 8 ARG B C 1
ATOM 7258 O O . ARG B 1 8 ? -38.344 51.594 -18.922 1 14.82 8 ARG B O 1
ATOM 7265 N N . ALA B 1 9 ? -37.75 50.656 -17.312 1 15.84 9 ALA B N 1
ATOM 7266 C CA . ALA B 1 9 ? -36.531 50.625 -18.109 1 15.84 9 ALA B CA 1
ATOM 7267 C C . ALA B 1 9 ? -36.75 49.938 -19.438 1 15.84 9 ALA B C 1
ATOM 7269 O O . ALA B 1 9 ? -37.688 49.125 -19.578 1 15.84 9 ALA B O 1
ATOM 7270 N N . ALA B 1 10 ? -35.656 49.719 -20.5 1 15.44 10 ALA B N 1
ATOM 7271 C CA . ALA B 1 10 ? -35.312 49.906 -21.906 1 15.44 10 ALA B CA 1
ATOM 7272 C C . ALA B 1 10 ? -35.562 48.656 -22.719 1 15.44 10 ALA B C 1
ATOM 7274 O O . ALA B 1 10 ? -35.656 47.562 -22.156 1 15.44 10 ALA B O 1
ATOM 7275 N N . ALA B 1 11 ? -34.938 48.5 -24 1 14.62 11 ALA B N 1
ATOM 7276 C CA . ALA B 1 11 ? -35.156 48.344 -25.438 1 14.62 11 ALA B CA 1
ATOM 7277 C C . ALA B 1 11 ? -34.812 46.906 -25.891 1 14.62 11 ALA B C 1
ATOM 7279 O O . ALA B 1 11 ? -34.031 46.219 -25.234 1 14.62 11 ALA B O 1
ATOM 7280 N N . ALA B 1 12 ? -35.312 46.531 -27.188 1 16.11 12 ALA B N 1
ATOM 7281 C CA . ALA B 1 12 ? -35.812 45.531 -28.125 1 16.11 12 ALA B CA 1
ATOM 7282 C C . ALA B 1 12 ? -34.688 44.969 -29.016 1 16.11 12 ALA B C 1
ATOM 7284 O O . ALA B 1 12 ? -34.688 45.188 -30.219 1 16.11 12 ALA B O 1
ATOM 7285 N N . ALA B 1 13 ? -33.438 44.906 -28.828 1 16 13 ALA B N 1
ATOM 7286 C CA . ALA B 1 13 ? -32.75 44.906 -30.125 1 16 13 ALA B CA 1
ATOM 7287 C C . ALA B 1 13 ? -33.156 43.688 -30.969 1 16 13 ALA B C 1
ATOM 7289 O O . ALA B 1 13 ? -33.594 42.656 -30.422 1 16 13 ALA B O 1
ATOM 7290 N N . THR B 1 14 ? -32.969 43.688 -32.281 1 15.95 14 THR B N 1
ATOM 7291 C CA . THR B 1 14 ? -33.5 43.375 -33.594 1 15.95 14 THR B CA 1
ATOM 7292 C C . THR B 1 14 ? -33.219 41.906 -33.938 1 15.95 14 THR B C 1
ATOM 7294 O O . THR B 1 14 ? -34.156 41.156 -34.281 1 15.95 14 THR B O 1
ATOM 7297 N N . VAL B 1 15 ? -32.125 41.594 -34.625 1 16.28 15 VAL B N 1
ATOM 7298 C CA . VAL B 1 15 ? -32.188 41.219 -36.031 1 16.28 15 VAL B CA 1
ATOM 7299 C C . VAL B 1 15 ? -32.344 39.719 -36.156 1 16.28 15 VAL B C 1
ATOM 7301 O O . VAL B 1 15 ? -32 38.969 -35.219 1 16.28 15 VAL B O 1
ATOM 7304 N N . THR B 1 16 ? -32.281 39.094 -37.438 1 16.12 16 THR B N 1
ATOM 7305 C CA . THR B 1 16 ? -33.062 38.312 -38.375 1 16.12 16 THR B CA 1
ATOM 7306 C C . THR B 1 16 ? -32.438 36.906 -38.531 1 16.12 16 THR B C 1
ATOM 7308 O O . THR B 1 16 ? -33.156 35.906 -38.594 1 16.12 16 THR B O 1
ATOM 7311 N N . PRO B 1 17 ? -31.047 36.75 -38.594 1 17.73 17 PRO B N 1
ATOM 7312 C CA . PRO B 1 17 ? -30.828 36.094 -39.875 1 17.73 17 PRO B CA 1
ATOM 7313 C C . PRO B 1 17 ? -31.234 34.594 -39.875 1 17.73 17 PRO B C 1
ATOM 7315 O O . PRO B 1 17 ? -31.359 34 -38.781 1 17.73 17 PRO B O 1
ATOM 7318 N N . PRO B 1 18 ? -30.953 33.875 -40.969 1 17 18 PRO B N 1
ATOM 7319 C CA . PRO B 1 18 ? -31.641 32.875 -41.781 1 17 18 PRO B CA 1
ATOM 7320 C C . PRO B 1 18 ? -31.422 31.453 -41.25 1 17 18 PRO B C 1
ATOM 7322 O O . PRO B 1 18 ? -30.516 31.219 -40.438 1 17 18 PRO B O 1
ATOM 7325 N N . ALA B 1 19 ? -32.031 30.453 -41.844 1 17.45 19 ALA B N 1
ATOM 7326 C CA . ALA B 1 19 ? -32.75 29.203 -41.688 1 17.45 19 ALA B CA 1
ATOM 7327 C C . ALA B 1 19 ? -31.828 28 -41.875 1 17.45 19 ALA B C 1
ATOM 7329 O O . ALA B 1 19 ? -32.188 26.859 -41.562 1 17.45 19 ALA B O 1
ATOM 7330 N N . PRO B 1 20 ? -30.516 28.281 -42.25 1 15.91 20 PRO B N 1
ATOM 7331 C CA . PRO B 1 20 ? -30.375 27.297 -43.312 1 15.91 20 PRO B CA 1
ATOM 7332 C C . PRO B 1 20 ? -30.531 25.859 -42.812 1 15.91 20 PRO B C 1
ATOM 7334 O O . PRO B 1 20 ? -30.562 25.625 -41.625 1 15.91 20 PRO B O 1
ATOM 7337 N N . ARG B 1 21 ? -29.609 25.094 -43.312 1 16.42 21 ARG B N 1
ATOM 7338 C CA . ARG B 1 21 ? -29.625 23.875 -44.125 1 16.42 21 ARG B CA 1
ATOM 7339 C C . ARG B 1 21 ? -29.594 22.625 -43.25 1 16.42 21 ARG B C 1
ATOM 7341 O O . ARG B 1 21 ? -29.172 22.688 -42.094 1 16.42 21 ARG B O 1
ATOM 7348 N N . ARG B 1 22 ? -29.547 21.531 -43.844 1 16.52 22 ARG B N 1
ATOM 7349 C CA . ARG B 1 22 ? -30.109 20.188 -43.938 1 16.52 22 ARG B CA 1
ATOM 7350 C C . ARG B 1 22 ? -29.391 19.219 -43 1 16.52 22 ARG B C 1
ATOM 7352 O O . ARG B 1 22 ? -28.297 19.531 -42.5 1 16.52 22 ARG B O 1
ATOM 7359 N N . GLY B 1 23 ? -29.766 18.062 -43.031 1 16.77 23 GLY B N 1
ATOM 7360 C CA . GLY B 1 23 ? -30.109 16.797 -42.375 1 16.77 23 GLY B CA 1
ATOM 7361 C C . GLY B 1 23 ? -28.938 15.859 -42.219 1 16.77 23 GLY B C 1
ATOM 7362 O O . GLY B 1 23 ? -29.109 14.648 -42.094 1 16.77 23 GLY B O 1
ATOM 7363 N N . TRP B 1 24 ? -27.703 16.484 -41.938 1 17.12 24 TRP B N 1
ATOM 7364 C CA . TRP B 1 24 ? -26.594 15.57 -42.219 1 17.12 24 TRP B CA 1
ATOM 7365 C C . TRP B 1 24 ? -26.812 14.219 -41.531 1 17.12 24 TRP B C 1
ATOM 7367 O O . TRP B 1 24 ? -27.469 14.141 -40.5 1 17.12 24 TRP B O 1
ATOM 7377 N N . GLY B 1 25 ? -26.406 13.195 -42.219 1 17.75 25 GLY B N 1
ATOM 7378 C CA . GLY B 1 25 ? -26.484 11.75 -42.375 1 17.75 25 GLY B CA 1
ATOM 7379 C C . GLY B 1 25 ? -26.031 10.992 -41.156 1 17.75 25 GLY B C 1
ATOM 7380 O O . GLY B 1 25 ? -25.141 11.438 -40.438 1 17.75 25 GLY B O 1
ATOM 7381 N N . GLU B 1 26 ? -27.016 10.43 -40.469 1 19.48 26 GLU B N 1
ATOM 7382 C CA . GLU B 1 26 ? -27.234 9.555 -39.312 1 19.48 26 GLU B CA 1
ATOM 7383 C C . GLU B 1 26 ? -26.25 8.383 -39.312 1 19.48 26 GLU B C 1
ATOM 7385 O O . GLU B 1 26 ? -26.422 7.434 -40.094 1 19.48 26 GLU B O 1
ATOM 7390 N N . LEU B 1 27 ? -24.906 8.789 -39.438 1 17.42 27 LEU B N 1
ATOM 7391 C CA . LEU B 1 27 ? -24.031 7.637 -39.656 1 17.42 27 LEU B CA 1
ATOM 7392 C C . LEU B 1 27 ? -24.297 6.551 -38.625 1 17.42 27 LEU B C 1
ATOM 7394 O O . LEU B 1 27 ? -24 6.742 -37.438 1 17.42 27 LEU B O 1
ATOM 7398 N N . ARG B 1 28 ? -25.422 5.859 -38.75 1 19.14 28 ARG B N 1
ATOM 7399 C CA . ARG B 1 28 ? -26 4.824 -37.906 1 19.14 28 ARG B CA 1
ATOM 7400 C C . ARG B 1 28 ? -25 3.717 -37.625 1 19.14 28 ARG B C 1
ATOM 7402 O O . ARG B 1 28 ? -24.609 2.967 -38.531 1 19.14 28 ARG B O 1
ATOM 7409 N N . PHE B 1 29 ? -23.969 4.055 -37.031 1 17.22 29 PHE B N 1
ATOM 7410 C CA . PHE B 1 29 ? -22.953 3.014 -36.906 1 17.22 29 PHE B CA 1
ATOM 7411 C C . PHE B 1 29 ? -23.531 1.76 -36.281 1 17.22 29 PHE B C 1
ATOM 7413 O O . PHE B 1 29 ? -24.078 1.816 -35.156 1 17.22 29 PHE B O 1
ATOM 7420 N N . ALA B 1 30 ? -24.172 0.978 -37.156 1 19.41 30 ALA B N 1
ATOM 7421 C CA . ALA B 1 30 ? -24.938 -0.216 -36.812 1 19.41 30 ALA B CA 1
ATOM 7422 C C . ALA B 1 30 ? -24.234 -1.058 -35.781 1 19.41 30 ALA B C 1
ATOM 7424 O O . ALA B 1 30 ? -23 -1.118 -35.75 1 19.41 30 ALA B O 1
ATOM 7425 N N . PRO B 1 31 ? -25.016 -1.303 -34.719 1 20.3 31 PRO B N 1
ATOM 7426 C CA . PRO B 1 31 ? -24.703 -2.086 -33.531 1 20.3 31 PRO B CA 1
ATOM 7427 C C . PRO B 1 31 ? -24.156 -3.475 -33.844 1 20.3 31 PRO B C 1
ATOM 7429 O O . PRO B 1 31 ? -24.578 -4.086 -34.844 1 20.3 31 PRO B O 1
ATOM 7432 N N . LEU B 1 32 ? -22.828 -3.625 -33.75 1 21.36 32 LEU B N 1
ATOM 7433 C CA . LEU B 1 32 ? -22.094 -4.848 -34.031 1 21.36 32 LEU B CA 1
ATOM 7434 C C . LEU B 1 32 ? -22.844 -6.074 -33.5 1 21.36 32 LEU B C 1
ATOM 7436 O O . LEU B 1 32 ? -23.234 -6.117 -32.344 1 21.36 32 LEU B O 1
ATOM 7440 N N . LEU B 1 33 ? -23.688 -6.625 -34.406 1 21.39 33 LEU B N 1
ATOM 7441 C CA . LEU B 1 33 ? -24.562 -7.773 -34.25 1 21.39 33 LEU B CA 1
ATOM 7442 C C . LEU B 1 33 ? -23.906 -8.852 -33.375 1 21.39 33 LEU B C 1
ATOM 7444 O O . LEU B 1 33 ? -22.688 -8.969 -33.375 1 21.39 33 LEU B O 1
ATOM 7448 N N . PRO B 1 34 ? -24.75 -9.336 -32.438 1 22.97 34 PRO B N 1
ATOM 7449 C CA . PRO B 1 34 ? -24.531 -10.375 -31.422 1 22.97 34 PRO B CA 1
ATOM 7450 C C . PRO B 1 34 ? -23.891 -11.633 -32 1 22.97 34 PRO B C 1
ATOM 7452 O O . PRO B 1 34 ? -24.172 -12 -33.156 1 22.97 34 PRO B O 1
ATOM 7455 N N . GLY B 1 35 ? -22.562 -11.766 -31.719 1 19.84 35 GLY B N 1
ATOM 7456 C CA . GLY B 1 35 ? -21.734 -12.883 -32.156 1 19.84 35 GLY B CA 1
ATOM 7457 C C . GLY B 1 35 ? -22.422 -14.227 -32.031 1 19.84 35 GLY B C 1
ATOM 7458 O O . GLY B 1 35 ? -22.812 -14.625 -30.938 1 19.84 35 GLY B O 1
ATOM 7459 N N . GLU B 1 36 ? -23.297 -14.484 -33 1 22.53 36 GLU B N 1
ATOM 7460 C CA . GLU B 1 36 ? -24.047 -15.742 -33.062 1 22.53 36 GLU B CA 1
ATOM 7461 C C . GLU B 1 36 ? -23.141 -16.922 -32.75 1 22.53 36 GLU B C 1
ATOM 7463 O O . GLU B 1 36 ? -21.969 -16.953 -33.156 1 22.53 36 GLU B O 1
ATOM 7468 N N . ARG B 1 37 ? -23.438 -17.578 -31.594 1 20.88 37 ARG B N 1
ATOM 7469 C CA . ARG B 1 37 ? -22.922 -18.844 -31.094 1 20.88 37 ARG B CA 1
ATOM 7470 C C . ARG B 1 37 ? -22.844 -19.875 -32.219 1 20.88 37 ARG B C 1
ATOM 7472 O O . ARG B 1 37 ? -23.875 -20.297 -32.75 1 20.88 37 ARG B O 1
ATOM 7479 N N . HIS B 1 38 ? -21.984 -19.594 -33.156 1 22.08 38 HIS B N 1
ATOM 7480 C CA . HIS B 1 38 ? -21.906 -20.578 -34.219 1 22.08 38 HIS B CA 1
ATOM 7481 C C . HIS B 1 38 ? -21.938 -22 -33.656 1 22.08 38 HIS B C 1
ATOM 7483 O O . HIS B 1 38 ? -21.031 -22.391 -32.906 1 22.08 38 HIS B O 1
ATOM 7489 N N . GLY B 1 39 ? -23.125 -22.438 -33.188 1 21.95 39 GLY B N 1
ATOM 7490 C CA . GLY B 1 39 ? -23.312 -23.828 -32.781 1 21.95 39 GLY B CA 1
ATOM 7491 C C . GLY B 1 39 ? -22.578 -24.812 -33.688 1 21.95 39 GLY B C 1
ATOM 7492 O O . GLY B 1 39 ? -22.359 -24.531 -34.875 1 21.95 39 GLY B O 1
ATOM 7493 N N . ARG B 1 40 ? -21.688 -25.516 -33.031 1 23.44 40 ARG B N 1
ATOM 7494 C CA . ARG B 1 40 ? -20.984 -26.594 -33.719 1 23.44 40 ARG B CA 1
ATOM 7495 C C . ARG B 1 40 ? -21.938 -27.406 -34.594 1 23.44 40 ARG B C 1
ATOM 7497 O O . ARG B 1 40 ? -22.859 -28.047 -34.062 1 23.44 40 ARG B O 1
ATOM 7504 N N . ARG B 1 41 ? -22.328 -26.844 -35.625 1 24.91 41 ARG B N 1
ATOM 7505 C CA . ARG B 1 41 ? -23.109 -27.672 -36.531 1 24.91 41 ARG B CA 1
ATOM 7506 C C . ARG B 1 41 ? -22.578 -29.109 -36.562 1 24.91 41 ARG B C 1
ATOM 7508 O O . ARG B 1 41 ? -21.359 -29.312 -36.625 1 24.91 41 ARG B O 1
ATOM 7515 N N . LYS B 1 42 ? -23.312 -29.953 -35.875 1 25.56 42 LYS B N 1
ATOM 7516 C CA . LYS B 1 42 ? -23.219 -31.406 -35.969 1 25.56 42 LYS B CA 1
ATOM 7517 C C . LYS B 1 42 ? -22.844 -31.844 -37.375 1 25.56 42 LYS B C 1
ATOM 7519 O O . LYS B 1 42 ? -23.625 -31.641 -38.312 1 25.56 42 LYS B O 1
ATOM 7524 N N . VAL B 1 43 ? -21.625 -31.453 -37.75 1 27.52 43 VAL B N 1
ATOM 7525 C CA . VAL B 1 43 ? -21.266 -31.969 -39.062 1 27.52 43 VAL B CA 1
ATOM 7526 C C . VAL B 1 43 ? -21.625 -33.438 -39.156 1 27.52 43 VAL B C 1
ATOM 7528 O O . VAL B 1 43 ? -21.141 -34.281 -38.375 1 27.52 43 VAL B O 1
ATOM 7531 N N . VAL B 1 44 ? -23 -33.719 -39.375 1 27.66 44 VAL B N 1
ATOM 7532 C CA . VAL B 1 44 ? -23.484 -35.062 -39.719 1 27.66 44 VAL B CA 1
ATOM 7533 C C . VAL B 1 44 ? -22.547 -35.719 -40.719 1 27.66 44 VAL B C 1
ATOM 7535 O O . VAL B 1 44 ? -22.281 -35.188 -41.781 1 27.66 44 VAL B O 1
ATOM 7538 N N . VAL B 1 45 ? -21.531 -36.281 -40.25 1 28.06 45 VAL B N 1
ATOM 7539 C CA . VAL B 1 45 ? -20.688 -37.156 -41.062 1 28.06 45 VAL B CA 1
ATOM 7540 C C . VAL B 1 45 ? -21.562 -38.031 -41.969 1 28.06 45 VAL B C 1
ATOM 7542 O O . VAL B 1 45 ? -22.5 -38.656 -41.5 1 28.06 45 VAL B O 1
ATOM 7545 N N . ALA B 1 46 ? -21.781 -37.625 -43.188 1 29.03 46 ALA B N 1
ATOM 7546 C CA . ALA B 1 46 ? -22.531 -38.25 -44.25 1 29.03 46 ALA B CA 1
ATOM 7547 C C . ALA B 1 46 ? -22.328 -39.781 -44.25 1 29.03 46 ALA B C 1
ATOM 7549 O O . ALA B 1 46 ? -21.188 -40.25 -44.156 1 29.03 46 ALA B O 1
ATOM 7550 N N . ALA B 1 47 ? -23.219 -40.5 -43.562 1 32.34 47 ALA B N 1
ATOM 7551 C CA . ALA B 1 47 ? -23.391 -41.938 -43.781 1 32.34 47 ALA B CA 1
ATOM 7552 C C . ALA B 1 47 ? -23.359 -42.25 -45.281 1 32.34 47 ALA B C 1
ATOM 7554 O O . ALA B 1 47 ? -23.891 -41.5 -46.094 1 32.34 47 ALA B O 1
ATOM 7555 N N . ILE B 1 48 ? -22.328 -42.781 -45.75 1 33.12 48 ILE B N 1
ATOM 7556 C CA . ILE B 1 48 ? -22.203 -43.312 -47.125 1 33.12 48 ILE B CA 1
ATOM 7557 C C . ILE B 1 48 ? -23.469 -44.062 -47.5 1 33.12 48 ILE B C 1
ATOM 7559 O O . ILE B 1 48 ? -23.703 -45.156 -47 1 33.12 48 ILE B O 1
ATOM 7563 N N . SER B 1 49 ? -24.734 -43.438 -47.375 1 30.69 49 SER B N 1
ATOM 7564 C CA . SER B 1 49 ? -25.875 -44.25 -47.781 1 30.69 49 SER B CA 1
ATOM 7565 C C . SER B 1 49 ? -25.766 -44.656 -49.25 1 30.69 49 SER B C 1
ATOM 7567 O O . SER B 1 49 ? -26.734 -45.156 -49.844 1 30.69 49 SER B O 1
ATOM 7569 N N . GLU B 1 50 ? -24.75 -44.312 -49.969 1 31.42 50 GLU B N 1
ATOM 7570 C CA . GLU B 1 50 ? -25.109 -44.562 -51.344 1 31.42 50 GLU B CA 1
ATOM 7571 C C . GLU B 1 50 ? -25.453 -46.031 -51.562 1 31.42 50 GLU B C 1
ATOM 7573 O O . GLU B 1 50 ? -24.828 -46.906 -50.969 1 31.42 50 GLU B O 1
ATOM 7578 N N . GLU B 1 51 ? -26.641 -46.344 -52.031 1 31.47 51 GLU B N 1
ATOM 7579 C CA . GLU B 1 51 ? -27.203 -47.625 -52.469 1 31.47 51 GLU B CA 1
ATOM 7580 C C . GLU B 1 51 ? -26.219 -48.375 -53.375 1 31.47 51 GLU B C 1
ATOM 7582 O O . GLU B 1 51 ? -25.797 -47.844 -54.406 1 31.47 51 GLU B O 1
ATOM 7587 N N . VAL B 1 52 ? -25.25 -49.031 -52.844 1 30.64 52 VAL B N 1
ATOM 7588 C CA . VAL B 1 52 ? -24.406 -49.906 -53.656 1 30.64 52 VAL B CA 1
ATOM 7589 C C . VAL B 1 52 ? -25.297 -50.75 -54.562 1 30.64 52 VAL B C 1
ATOM 7591 O O . VAL B 1 52 ? -26.141 -51.531 -54.094 1 30.64 52 VAL B O 1
ATOM 7594 N N . PRO B 1 53 ? -25.594 -50.25 -55.781 1 28.47 53 PRO B N 1
ATOM 7595 C CA . PRO B 1 53 ? -26.453 -51.062 -56.656 1 28.47 53 PRO B CA 1
ATOM 7596 C C . PRO B 1 53 ? -26.047 -52.531 -56.75 1 28.47 53 PRO B C 1
ATOM 7598 O O . PRO B 1 53 ? -24.844 -52.812 -56.656 1 28.47 53 PRO B O 1
ATOM 7601 N N . ARG B 1 54 ? -26.938 -53.375 -56.438 1 31.19 54 ARG B N 1
ATOM 7602 C CA . ARG B 1 54 ? -26.781 -54.844 -56.625 1 31.19 54 ARG B CA 1
ATOM 7603 C C . ARG B 1 54 ? -26.391 -55.188 -58.031 1 31.19 54 ARG B C 1
ATOM 7605 O O . ARG B 1 54 ? -27.078 -54.781 -59 1 31.19 54 ARG B O 1
ATOM 7612 N N . LEU B 1 55 ? -25.094 -55.156 -58.406 1 26.02 55 LEU B N 1
ATOM 7613 C CA . LEU B 1 55 ? -24.734 -55.656 -59.719 1 26.02 55 LEU B CA 1
ATOM 7614 C C . LEU B 1 55 ? -25.484 -56.969 -60.031 1 26.02 55 LEU B C 1
ATOM 7616 O O . LEU B 1 55 ? -25.406 -57.906 -59.25 1 26.02 55 LEU B O 1
ATOM 7620 N N . ALA B 1 56 ? -26.547 -56.812 -60.781 1 28.22 56 ALA B N 1
ATOM 7621 C CA . ALA B 1 56 ? -27.359 -57.875 -61.312 1 28.22 56 ALA B CA 1
ATOM 7622 C C . ALA B 1 56 ? -26.5 -58.938 -62.031 1 28.22 56 ALA B C 1
ATOM 7624 O O . ALA B 1 56 ? -25.688 -58.562 -62.875 1 28.22 56 ALA B O 1
ATOM 7625 N N . ALA B 1 57 ? -26.359 -60.062 -61.469 1 28.75 57 ALA B N 1
ATOM 7626 C CA . ALA B 1 57 ? -25.781 -61.281 -62.062 1 28.75 57 ALA B CA 1
ATOM 7627 C C . ALA B 1 57 ? -26.375 -61.531 -63.438 1 28.75 57 ALA B C 1
ATOM 7629 O O . ALA B 1 57 ? -27.594 -61.625 -63.594 1 28.75 57 ALA B O 1
ATOM 7630 N N . SER B 1 58 ? -25.828 -60.969 -64.5 1 24.14 58 SER B N 1
ATOM 7631 C CA . SER B 1 58 ? -26.297 -61.375 -65.812 1 24.14 58 SER B CA 1
ATOM 7632 C C . SER B 1 58 ? -26.375 -62.875 -65.875 1 24.14 58 SER B C 1
ATOM 7634 O O . SER B 1 58 ? -25.5 -63.594 -65.375 1 24.14 58 SER B O 1
ATOM 7636 N N . PRO B 1 59 ? -27.516 -63.438 -66.312 1 25.55 59 PRO B N 1
ATOM 7637 C CA . PRO B 1 59 ? -27.828 -64.875 -66.438 1 25.55 59 PRO B CA 1
ATOM 7638 C C . PRO B 1 59 ? -26.922 -65.562 -67.5 1 25.55 59 PRO B C 1
ATOM 7640 O O . PRO B 1 59 ? -26.875 -65.125 -68.625 1 25.55 59 PRO B O 1
ATOM 7643 N N . SER B 1 60 ? -25.625 -65.812 -67.188 1 21.3 60 SER B N 1
ATOM 7644 C CA . SER B 1 60 ? -24.922 -66.562 -68.188 1 21.3 60 SER B CA 1
ATOM 7645 C C . SER B 1 60 ? -25.719 -67.812 -68.562 1 21.3 60 SER B C 1
ATOM 7647 O O . SER B 1 60 ? -26.344 -68.438 -67.75 1 21.3 60 SER B O 1
ATOM 7649 N N . SER B 1 61 ? -26.234 -67.938 -69.812 1 23.47 61 SER B N 1
ATOM 7650 C CA . SER B 1 61 ? -26.812 -69.062 -70.562 1 23.47 61 SER B CA 1
ATOM 7651 C C . SER B 1 61 ? -25.922 -70.312 -70.5 1 23.47 61 SER B C 1
ATOM 7653 O O . SER B 1 61 ? -24.797 -70.312 -71.062 1 23.47 61 SER B O 1
ATOM 7655 N N . GLY B 1 62 ? -25.844 -71.062 -69.375 1 21.17 62 GLY B N 1
ATOM 7656 C CA . GLY B 1 62 ? -25.188 -72.375 -69.25 1 21.17 62 GLY B CA 1
ATOM 7657 C C . GLY B 1 62 ? -25.547 -73.375 -70.312 1 21.17 62 GLY B C 1
ATOM 7658 O O . GLY B 1 62 ? -26.734 -73.688 -70.5 1 21.17 62 GLY B O 1
ATOM 7659 N N . ILE B 1 63 ? -24.766 -73.438 -71.438 1 24.66 63 ILE B N 1
ATOM 7660 C CA . ILE B 1 63 ? -24.703 -74.562 -72.312 1 24.66 63 ILE B CA 1
ATOM 7661 C C . ILE B 1 63 ? -24.516 -75.812 -71.5 1 24.66 63 ILE B C 1
ATOM 7663 O O . ILE B 1 63 ? -23.891 -75.812 -70.438 1 24.66 63 ILE B O 1
ATOM 7667 N N . LYS B 1 64 ? -25 -77.062 -72 1 28.73 64 LYS B N 1
ATOM 7668 C CA . LYS B 1 64 ? -25.469 -78.375 -71.562 1 28.73 64 LYS B CA 1
ATOM 7669 C C . LYS B 1 64 ? -24.312 -79.25 -71.125 1 28.73 64 LYS B C 1
ATOM 7671 O O . LYS B 1 64 ? -24.531 -80.375 -70.625 1 28.73 64 LYS B O 1
ATOM 7676 N N . GLY B 1 65 ? -23 -78.938 -71.5 1 24.59 65 GLY B N 1
ATOM 7677 C CA . GLY B 1 65 ? -22.359 -80.25 -71.625 1 24.59 65 GLY B CA 1
ATOM 7678 C C . GLY B 1 65 ? -22.266 -81 -70.312 1 24.59 65 GLY B C 1
ATOM 7679 O O . GLY B 1 65 ? -22.562 -80.438 -69.25 1 24.59 65 GLY B O 1
ATOM 7680 N N . GLY B 1 66 ? -21.375 -82.125 -70.25 1 26.09 66 GLY B N 1
ATOM 7681 C CA . GLY B 1 66 ? -21.281 -83.375 -69.562 1 26.09 66 GLY B CA 1
ATOM 7682 C C . GLY B 1 66 ? -20.984 -83.25 -68.062 1 26.09 66 GLY B C 1
ATOM 7683 O O . GLY B 1 66 ? -20.953 -82.125 -67.562 1 26.09 66 GLY B O 1
ATOM 7684 N N . GLY B 1 67 ? -20.062 -84.125 -67.562 1 28.02 67 GLY B N 1
ATOM 7685 C CA . GLY B 1 67 ? -19.828 -84.688 -66.25 1 28.02 67 GLY B CA 1
ATOM 7686 C C . GLY B 1 67 ? -19.266 -83.688 -65.188 1 28.02 67 GLY B C 1
ATOM 7687 O O . GLY B 1 67 ? -18.156 -83.875 -64.75 1 28.02 67 GLY B O 1
ATOM 7688 N N . ALA B 1 68 ? -19.781 -82.625 -65.188 1 29.88 68 ALA B N 1
ATOM 7689 C CA . ALA B 1 68 ? -19.047 -81.5 -64.562 1 29.88 68 ALA B CA 1
ATOM 7690 C C . ALA B 1 68 ? -18.859 -81.75 -63.062 1 29.88 68 ALA B C 1
ATOM 7692 O O . ALA B 1 68 ? -19.812 -82.125 -62.344 1 29.88 68 ALA B O 1
ATOM 7693 N N . GLY B 1 69 ? -17.672 -82.188 -62.656 1 29.41 69 GLY B N 1
ATOM 7694 C CA . GLY B 1 69 ? -17.25 -82.25 -61.281 1 29.41 69 GLY B CA 1
ATOM 7695 C C . GLY B 1 69 ? -17.766 -81.125 -60.406 1 29.41 69 GLY B C 1
ATOM 7696 O O . GLY B 1 69 ? -18.078 -80.062 -60.906 1 29.41 69 GLY B O 1
ATOM 7697 N N . GLU B 1 70 ? -18.484 -81.438 -59.344 1 32.31 70 GLU B N 1
ATOM 7698 C CA . GLU B 1 70 ? -19.094 -80.562 -58.344 1 32.31 70 GLU B CA 1
ATOM 7699 C C . GLU B 1 70 ? -18.141 -79.438 -57.938 1 32.31 70 GLU B C 1
ATOM 7701 O O . GLU B 1 70 ? -17.188 -79.688 -57.188 1 32.31 70 GLU B O 1
ATOM 7706 N N . ARG B 1 71 ? -17.766 -78.562 -58.875 1 37.69 71 ARG B N 1
ATOM 7707 C CA . ARG B 1 71 ? -16.984 -77.375 -58.438 1 37.69 71 ARG B CA 1
ATOM 7708 C C . ARG B 1 71 ? -17.578 -76.75 -57.188 1 37.69 71 ARG B C 1
ATOM 7710 O O . ARG B 1 71 ? -18.766 -76.438 -57.156 1 37.69 71 ARG B O 1
ATOM 7717 N N . ARG B 1 72 ? -16.984 -77.125 -56.031 1 44.38 72 ARG B N 1
ATOM 7718 C CA . ARG B 1 72 ? -17.266 -76.438 -54.75 1 44.38 72 ARG B CA 1
ATOM 7719 C C . ARG B 1 72 ? -17.562 -75 -54.969 1 44.38 72 ARG B C 1
ATOM 7721 O O . ARG B 1 72 ? -16.859 -74.312 -55.75 1 44.38 72 ARG B O 1
ATOM 7728 N N . PRO B 1 73 ? -18.781 -74.625 -54.844 1 38.62 73 PRO B N 1
ATOM 7729 C CA . PRO B 1 73 ? -19.219 -73.25 -55.031 1 38.62 73 PRO B CA 1
ATOM 7730 C C . PRO B 1 73 ? -18.188 -72.188 -54.562 1 38.62 73 PRO B C 1
ATOM 7732 O O . PRO B 1 73 ? -17.484 -72.438 -53.562 1 38.62 73 PRO B O 1
ATOM 7735 N N . ALA B 1 74 ? -17.609 -71.5 -55.406 1 49.84 74 ALA B N 1
ATOM 7736 C CA . ALA B 1 74 ? -16.672 -70.438 -55.125 1 49.84 74 ALA B CA 1
ATOM 7737 C C . ALA B 1 74 ? -17.109 -69.625 -53.906 1 49.84 74 ALA B C 1
ATOM 7739 O O . ALA B 1 74 ? -18.297 -69.312 -53.75 1 49.84 74 ALA B O 1
ATOM 7740 N N . PRO B 1 75 ? -16.344 -69.688 -52.781 1 55.22 75 PRO B N 1
ATOM 7741 C CA . PRO B 1 75 ? -16.719 -68.938 -51.594 1 55.22 75 PRO B CA 1
ATOM 7742 C C . PRO B 1 75 ? -17.281 -67.562 -51.906 1 55.22 75 PRO B C 1
ATOM 7744 O O . PRO B 1 75 ? -16.875 -66.938 -52.875 1 55.22 75 PRO B O 1
ATOM 7747 N N . GLU B 1 76 ? -18.547 -67.312 -51.562 1 72.38 76 GLU B N 1
ATOM 7748 C CA . GLU B 1 76 ? -19.297 -66.062 -51.719 1 72.38 76 GLU B CA 1
ATOM 7749 C C . GLU B 1 76 ? -18.469 -64.875 -51.281 1 72.38 76 GLU B C 1
ATOM 7751 O O . GLU B 1 76 ? -17.844 -64.938 -50.219 1 72.38 76 GLU B O 1
ATOM 7756 N N . LYS B 1 77 ? -18.078 -64 -52.156 1 84.12 77 LYS B N 1
ATOM 7757 C CA . LYS B 1 77 ? -17.328 -62.781 -51.906 1 84.12 77 LYS B CA 1
ATOM 7758 C C . LYS B 1 77 ? -18.266 -61.656 -51.438 1 84.12 77 LYS B C 1
ATOM 7760 O O . LYS B 1 77 ? -19.422 -61.594 -51.844 1 84.12 77 LYS B O 1
ATOM 7765 N N . VAL B 1 78 ? -17.812 -61.031 -50.344 1 87 78 VAL B N 1
ATOM 7766 C CA . VAL B 1 78 ? -18.562 -59.938 -49.781 1 87 78 VAL B CA 1
ATOM 7767 C C . VAL B 1 78 ? -17.812 -58.625 -50.031 1 87 78 VAL B C 1
ATOM 7769 O O . VAL B 1 78 ? -16.578 -58.594 -49.906 1 87 78 VAL B O 1
ATOM 7772 N N . ALA B 1 79 ? -18.609 -57.625 -50.312 1 89.25 79 ALA B N 1
ATOM 7773 C CA . ALA B 1 79 ? -18.031 -56.312 -50.531 1 89.25 79 ALA B CA 1
ATOM 7774 C C . ALA B 1 79 ? -18.047 -55.469 -49.281 1 89.25 79 ALA B C 1
ATOM 7776 O O . ALA B 1 79 ? -19.047 -55.438 -48.562 1 89.25 79 ALA B O 1
ATOM 7777 N N . LEU B 1 80 ? -16.875 -54.906 -48.938 1 91.88 80 LEU B N 1
ATOM 7778 C CA . LEU B 1 80 ? -16.734 -53.969 -47.812 1 91.88 80 LEU B CA 1
ATOM 7779 C C . LEU B 1 80 ? -16.281 -52.594 -48.312 1 91.88 80 LEU B C 1
ATOM 7781 O O . LEU B 1 80 ? -15.539 -52.5 -49.312 1 91.88 80 LEU B O 1
ATOM 7785 N N . ARG B 1 81 ? -16.75 -51.531 -47.625 1 91.81 81 ARG B N 1
ATOM 7786 C CA . ARG B 1 81 ? -16.375 -50.188 -47.969 1 91.81 81 ARG B CA 1
ATOM 7787 C C . ARG B 1 81 ? -15.719 -49.469 -46.781 1 91.81 81 ARG B C 1
ATOM 7789 O O . ARG B 1 81 ? -16.188 -49.594 -45.625 1 91.81 81 ARG B O 1
ATOM 7796 N N . ALA B 1 82 ? -14.602 -48.844 -47.062 1 93.12 82 ALA B N 1
ATOM 7797 C CA . ALA B 1 82 ? -13.898 -48.062 -46.062 1 93.12 82 ALA B CA 1
ATOM 7798 C C . ALA B 1 82 ? -13.977 -46.562 -46.344 1 93.12 82 ALA B C 1
ATOM 7800 O O . ALA B 1 82 ? -13.836 -46.156 -47.5 1 93.12 82 ALA B O 1
ATOM 7801 N N . ALA B 1 83 ? -14.352 -45.781 -45.344 1 91.56 83 ALA B N 1
ATOM 7802 C CA . ALA B 1 83 ? -14.32 -44.344 -45.406 1 91.56 83 ALA B CA 1
ATOM 7803 C C . ALA B 1 83 ? -13.156 -43.781 -44.594 1 91.56 83 ALA B C 1
ATOM 7805 O O . ALA B 1 83 ? -13.086 -43.969 -43.375 1 91.56 83 ALA B O 1
ATOM 7806 N N . LEU B 1 84 ? -12.219 -43.125 -45.25 1 91.75 84 LEU B N 1
ATOM 7807 C CA . LEU B 1 84 ? -11.047 -42.531 -44.625 1 91.75 84 LEU B CA 1
ATOM 7808 C C . LEU B 1 84 ? -11.219 -41 -44.469 1 91.75 84 LEU B C 1
ATOM 7810 O O . LEU B 1 84 ? -11.422 -40.312 -45.469 1 91.75 84 LEU B O 1
ATOM 7814 N N . THR B 1 85 ? -11.148 -40.562 -43.219 1 90.5 85 THR B N 1
ATOM 7815 C CA . THR B 1 85 ? -11.188 -39.125 -42.969 1 90.5 85 THR B CA 1
ATOM 7816 C C . THR B 1 85 ? -9.773 -38.562 -42.812 1 90.5 85 THR B C 1
ATOM 7818 O O . THR B 1 85 ? -9.031 -38.938 -41.906 1 90.5 85 THR B O 1
ATOM 7821 N N . VAL B 1 86 ? -9.398 -37.688 -43.75 1 88.62 86 VAL B N 1
ATOM 7822 C CA . VAL B 1 86 ? -8.07 -37.094 -43.75 1 88.62 86 VAL B CA 1
ATOM 7823 C C . VAL B 1 86 ? -8.18 -35.594 -43.469 1 88.62 86 VAL B C 1
ATOM 7825 O O . VAL B 1 86 ? -9.031 -34.906 -44.062 1 88.62 86 VAL B O 1
ATOM 7828 N N . ARG B 1 87 ? -7.344 -35.188 -42.562 1 85.25 87 ARG B N 1
ATOM 7829 C CA . ARG B 1 87 ? -7.289 -33.75 -42.25 1 85.25 87 ARG B CA 1
ATOM 7830 C C . ARG B 1 87 ? -6.227 -33.062 -43.094 1 85.25 87 ARG B C 1
ATOM 7832 O O . ARG B 1 87 ? -5.07 -33.5 -43.125 1 85.25 87 ARG B O 1
ATOM 7839 N N . ARG B 1 88 ? -6.59 -31.891 -43.719 1 74 88 ARG B N 1
ATOM 7840 C CA . ARG B 1 88 ? -5.672 -31.156 -44.594 1 74 88 ARG B CA 1
ATOM 7841 C C . ARG B 1 88 ? -4.895 -30.109 -43.781 1 74 88 ARG B C 1
ATOM 7843 O O . ARG B 1 88 ? -5.398 -29.578 -42.812 1 74 88 ARG B O 1
ATOM 7850 N N . LYS B 1 89 ? -3.686 -30.047 -44.125 1 69.25 89 LYS B N 1
ATOM 7851 C CA . LYS B 1 89 ? -2.875 -28.984 -43.531 1 69.25 89 LYS B CA 1
ATOM 7852 C C . LYS B 1 89 ? -3.4 -27.609 -43.906 1 69.25 89 LYS B C 1
ATOM 7854 O O . LYS B 1 89 ? -3.752 -27.359 -45.062 1 69.25 89 LYS B O 1
ATOM 7859 N N . GLN B 1 90 ? -3.789 -26.719 -43 1 57.12 90 GLN B N 1
ATOM 7860 C CA . GLN B 1 90 ? -4.32 -25.391 -43.281 1 57.12 90 GLN B CA 1
ATOM 7861 C C . GLN B 1 90 ? -3.291 -24.516 -44 1 57.12 90 GLN B C 1
ATOM 7863 O O . GLN B 1 90 ? -3.641 -23.734 -44.875 1 57.12 90 GLN B O 1
ATOM 7868 N N . LYS B 1 91 ? -2.008 -24.531 -43.5 1 53.41 91 LYS B N 1
ATOM 7869 C CA . LYS B 1 91 ? -1.026 -23.656 -44.125 1 53.41 91 LYS B CA 1
ATOM 7870 C C . LYS B 1 91 ? -0.04 -24.438 -44.969 1 53.41 91 LYS B C 1
ATOM 7872 O O . LYS B 1 91 ? 0.73 -25.25 -44.438 1 53.41 91 LYS B O 1
ATOM 7877 N N . GLU B 1 92 ? -0.224 -24.484 -46.25 1 48.84 92 GLU B N 1
ATOM 7878 C CA . GLU B 1 92 ? 0.704 -25.172 -47.125 1 48.84 92 GLU B CA 1
ATOM 7879 C C . GLU B 1 92 ? 1.81 -24.25 -47.625 1 48.84 92 GLU B C 1
ATOM 7881 O O . GLU B 1 92 ? 1.533 -23.141 -48.094 1 48.84 92 GLU B O 1
ATOM 7886 N N . ASP B 1 93 ? 2.936 -24.484 -47.094 1 48.31 93 ASP B N 1
ATOM 7887 C CA . ASP B 1 93 ? 4.039 -23.781 -47.75 1 48.31 93 ASP B CA 1
ATOM 7888 C C . ASP B 1 93 ? 4.133 -24.141 -49.219 1 48.31 93 ASP B C 1
ATOM 7890 O O . ASP B 1 93 ? 3.576 -25.156 -49.656 1 48.31 93 ASP B O 1
ATOM 7894 N N . ILE B 1 94 ? 4.746 -23.172 -49.938 1 42.19 94 ILE B N 1
ATOM 7895 C CA . ILE B 1 94 ? 4.848 -23.281 -51.406 1 42.19 94 ILE B CA 1
ATOM 7896 C C . ILE B 1 94 ? 5.352 -24.672 -51.781 1 42.19 94 ILE B C 1
ATOM 7898 O O . ILE B 1 94 ? 4.871 -25.281 -52.75 1 42.19 94 ILE B O 1
ATOM 7902 N N . LYS B 1 95 ? 6.219 -25.172 -50.969 1 44.5 95 LYS B N 1
ATOM 7903 C CA . LYS B 1 95 ? 6.789 -26.469 -51.281 1 44.5 95 LYS B CA 1
ATOM 7904 C C . LYS B 1 95 ? 5.766 -27.594 -51.062 1 44.5 95 LYS B C 1
ATOM 7906 O O . LYS B 1 95 ? 5.699 -28.547 -51.844 1 44.5 95 LYS B O 1
ATOM 7911 N N . GLU B 1 96 ? 4.992 -27.297 -50.125 1 53.81 96 GLU B N 1
ATOM 7912 C CA . GLU B 1 96 ? 3.961 -28.297 -49.812 1 53.81 96 GLU B CA 1
ATOM 7913 C C . GLU B 1 96 ? 2.861 -28.281 -50.875 1 53.81 96 GLU B C 1
ATOM 7915 O O . GLU B 1 96 ? 2.336 -29.328 -51.25 1 53.81 96 GLU B O 1
ATOM 7920 N N . ALA B 1 97 ? 2.684 -27.062 -51.375 1 53.06 97 ALA B N 1
ATOM 7921 C CA . ALA B 1 97 ? 1.686 -26.922 -52.438 1 53.06 97 ALA B CA 1
ATOM 7922 C C . ALA B 1 97 ? 2.127 -27.625 -53.688 1 53.06 97 ALA B C 1
ATOM 7924 O O . ALA B 1 97 ? 1.321 -28.297 -54.344 1 53.06 97 ALA B O 1
ATOM 7925 N N . VAL B 1 98 ? 3.406 -27.469 -53.969 1 44.56 98 VAL B N 1
ATOM 7926 C CA . VAL B 1 98 ? 3.951 -28.125 -55.156 1 44.56 98 VAL B CA 1
ATOM 7927 C C . VAL B 1 98 ? 3.906 -29.641 -54.969 1 44.56 98 VAL B C 1
ATOM 7929 O O . VAL B 1 98 ? 3.531 -30.359 -55.906 1 44.56 98 VAL B O 1
ATOM 7932 N N . ALA B 1 99 ? 4.238 -30.062 -53.844 1 52.56 99 ALA B N 1
ATOM 7933 C CA . ALA B 1 99 ? 4.203 -31.5 -53.562 1 52.56 99 ALA B CA 1
ATOM 7934 C C . ALA B 1 99 ? 2.777 -32.031 -53.656 1 52.56 99 ALA B C 1
ATOM 7936 O O . ALA B 1 99 ? 2.553 -33.156 -54.156 1 52.56 99 ALA B O 1
ATOM 7937 N N . GLY B 1 100 ? 1.982 -31.25 -53.25 1 55.12 100 GLY B N 1
ATOM 7938 C CA . GLY B 1 100 ? 0.58 -31.609 -53.344 1 55.12 100 GLY B CA 1
ATOM 7939 C C . GLY B 1 100 ? 0.111 -31.766 -54.781 1 55.12 100 GLY B C 1
ATOM 7940 O O . GLY B 1 100 ? -0.647 -32.688 -55.094 1 55.12 100 GLY B O 1
ATOM 7941 N N . HIS B 1 101 ? 0.583 -30.812 -55.562 1 51.38 101 HIS B N 1
ATOM 7942 C CA . HIS B 1 101 ? 0.236 -30.859 -57 1 51.38 101 HIS B CA 1
ATOM 7943 C C . HIS B 1 101 ? 0.846 -32.094 -57.656 1 51.38 101 HIS B C 1
ATOM 7945 O O . HIS B 1 101 ? 0.195 -32.75 -58.469 1 51.38 101 HIS B O 1
ATOM 7951 N N . LEU B 1 102 ? 2.057 -32.375 -57.281 1 48.97 102 LEU B N 1
ATOM 7952 C CA . LEU B 1 102 ? 2.727 -33.531 -57.844 1 48.97 102 LEU B CA 1
ATOM 7953 C C . LEU B 1 102 ? 2.043 -34.812 -57.406 1 48.97 102 LEU B C 1
ATOM 7955 O O . LEU B 1 102 ? 1.893 -35.75 -58.188 1 48.97 102 LEU B O 1
ATOM 7959 N N . ASP B 1 103 ? 1.665 -34.812 -56.188 1 57.53 103 ASP B N 1
ATOM 7960 C CA . ASP B 1 103 ? 0.932 -35.969 -55.688 1 57.53 103 ASP B CA 1
ATOM 7961 C C . ASP B 1 103 ? -0.4 -36.156 -56.406 1 57.53 103 ASP B C 1
ATOM 7963 O O . ASP B 1 103 ? -0.806 -37.281 -56.719 1 57.53 103 ASP B O 1
ATOM 7967 N N . ALA B 1 104 ? -0.962 -35.062 -56.688 1 55.16 104 ALA B N 1
ATOM 7968 C CA . ALA B 1 104 ? -2.219 -35.125 -57.438 1 55.16 104 ALA B CA 1
ATOM 7969 C C . ALA B 1 104 ? -2.004 -35.656 -58.844 1 55.16 104 ALA B C 1
ATOM 7971 O O . ALA B 1 104 ? -2.812 -36.469 -59.312 1 55.16 104 ALA B O 1
ATOM 7972 N N . LEU B 1 105 ? -1.016 -35.219 -59.469 1 51.38 105 LEU B N 1
ATOM 7973 C CA . LEU B 1 105 ? -0.718 -35.688 -60.812 1 51.38 105 LEU B CA 1
ATOM 7974 C C . LEU B 1 105 ? -0.381 -37.156 -60.812 1 51.38 105 LEU B C 1
ATOM 7976 O O . LEU B 1 105 ? -0.794 -37.906 -61.719 1 51.38 105 LEU B O 1
ATOM 7980 N N . TRP B 1 106 ? 0.309 -37.469 -59.781 1 50.16 106 TRP B N 1
ATOM 7981 C CA . TRP B 1 106 ? 0.679 -38.875 -59.719 1 50.16 106 TRP B CA 1
ATOM 7982 C C . TRP B 1 106 ? -0.525 -39.719 -59.344 1 50.16 106 TRP B C 1
ATOM 7984 O O . TRP B 1 106 ? -0.6 -40.906 -59.719 1 50.16 106 TRP B O 1
ATOM 7994 N N . ASP B 1 107 ? -1.423 -39.188 -58.656 1 55.59 107 ASP B N 1
ATOM 7995 C CA . ASP B 1 107 ? -2.619 -39.938 -58.281 1 55.59 107 ASP B CA 1
ATOM 7996 C C . ASP B 1 107 ? -3.551 -40.094 -59.469 1 55.59 107 ASP B C 1
ATOM 7998 O O . ASP B 1 107 ? -4.488 -40.906 -59.438 1 55.59 107 ASP B O 1
ATOM 8002 N N . MET B 1 108 ? -3.654 -39.25 -60.406 1 48.69 108 MET B N 1
ATOM 8003 C CA . MET B 1 108 ? -4.406 -39.5 -61.625 1 48.69 108 MET B CA 1
ATOM 8004 C C . MET B 1 108 ? -4.059 -40.875 -62.188 1 48.69 108 MET B C 1
ATOM 8006 O O . MET B 1 108 ? -4.895 -41.5 -62.844 1 48.69 108 MET B O 1
ATOM 8010 N N . VAL B 1 109 ? -2.963 -41.281 -61.906 1 43.81 109 VAL B N 1
ATOM 8011 C CA . VAL B 1 109 ? -2.617 -42.594 -62.406 1 43.81 109 VAL B CA 1
ATOM 8012 C C . VAL B 1 109 ? -2.889 -43.625 -61.312 1 43.81 109 VAL B C 1
ATOM 8014 O O . VAL B 1 109 ? -2.59 -44.812 -61.5 1 43.81 109 VAL B O 1
ATOM 8017 N N . GLY B 1 110 ? -3.727 -43.406 -60.281 1 48.31 110 GLY B N 1
ATOM 8018 C CA . GLY B 1 110 ? -4.582 -44.25 -59.469 1 48.31 110 GLY B CA 1
ATOM 8019 C C . GLY B 1 110 ? -3.854 -44.875 -58.281 1 48.31 110 GLY B C 1
ATOM 8020 O O . GLY B 1 110 ? -4.402 -45.719 -57.594 1 48.31 110 GLY B O 1
ATOM 8021 N N . ARG B 1 111 ? -2.551 -44.781 -57.875 1 58 111 ARG B N 1
ATOM 8022 C CA . ARG B 1 111 ? -1.926 -45.906 -57.156 1 58 111 ARG B CA 1
ATOM 8023 C C . ARG B 1 111 ? -1.282 -45.406 -55.844 1 58 111 ARG B C 1
ATOM 8025 O O . ARG B 1 111 ? -0.436 -46.094 -55.281 1 58 111 ARG B O 1
ATOM 8032 N N . ASN B 1 112 ? -1.773 -44.344 -55.094 1 75.31 112 ASN B N 1
ATOM 8033 C CA . ASN B 1 112 ? -0.675 -43.906 -54.25 1 75.31 112 ASN B CA 1
ATOM 8034 C C . ASN B 1 112 ? -0.97 -44.219 -52.781 1 75.31 112 ASN B C 1
ATOM 8036 O O . ASN B 1 112 ? -0.049 -44.375 -51.969 1 75.31 112 ASN B O 1
ATOM 8040 N N . VAL B 1 113 ? -2.248 -44.281 -52.281 1 88.94 113 VAL B N 1
ATOM 8041 C CA . VAL B 1 113 ? -2.488 -44.75 -50.906 1 88.94 113 VAL B CA 1
ATOM 8042 C C . VAL B 1 113 ? -3.145 -46.125 -50.906 1 88.94 113 VAL B C 1
ATOM 8044 O O . VAL B 1 113 ? -4.266 -46.281 -51.406 1 88.94 113 VAL B O 1
ATOM 8047 N N . VAL B 1 114 ? -2.498 -47.094 -50.438 1 92.12 114 VAL B N 1
ATOM 8048 C CA . VAL B 1 114 ? -2.918 -48.469 -50.531 1 92.12 114 VAL B CA 1
ATOM 8049 C C . VAL B 1 114 ? -3.318 -48.969 -49.125 1 92.12 114 VAL B C 1
ATOM 8051 O O . VAL B 1 114 ? -2.619 -48.719 -48.156 1 92.12 114 VAL B O 1
ATOM 8054 N N . LEU B 1 115 ? -4.469 -49.656 -49.094 1 94.94 115 LEU B N 1
ATOM 8055 C CA . LEU B 1 115 ? -4.996 -50.188 -47.844 1 94.94 115 LEU B CA 1
ATOM 8056 C C . LEU B 1 115 ? -5.117 -51.719 -47.906 1 94.94 115 LEU B C 1
ATOM 8058 O O . LEU B 1 115 ? -5.324 -52.281 -49 1 94.94 115 LEU B O 1
ATOM 8062 N N . GLU B 1 116 ? -4.973 -52.312 -46.781 1 95.19 116 GLU B N 1
ATOM 8063 C CA . GLU B 1 116 ? -5.188 -53.75 -46.625 1 95.19 116 GLU B CA 1
ATOM 8064 C C . GLU B 1 116 ? -5.895 -54.031 -45.281 1 95.19 116 GLU B C 1
ATOM 8066 O O . GLU B 1 116 ? -5.457 -53.562 -44.219 1 95.19 116 GLU B O 1
ATOM 8071 N N . LEU B 1 117 ? -6.984 -54.719 -45.406 1 95.19 117 LEU B N 1
ATOM 8072 C CA . LEU B 1 117 ? -7.695 -55.125 -44.188 1 95.19 117 LEU B CA 1
ATOM 8073 C C . LEU B 1 117 ? -7.105 -56.406 -43.594 1 95.19 117 LEU B C 1
ATOM 8075 O O . LEU B 1 117 ? -6.73 -57.312 -44.344 1 95.19 117 LEU B O 1
ATOM 8079 N N . ILE B 1 118 ? -7.008 -56.438 -42.344 1 95.69 118 ILE B N 1
ATOM 8080 C CA . ILE B 1 118 ? -6.555 -57.625 -41.625 1 95.69 118 ILE B CA 1
ATOM 8081 C C . ILE B 1 118 ? -7.656 -58.094 -40.688 1 95.69 118 ILE B C 1
ATOM 8083 O O . ILE B 1 118 ? -8.164 -57.344 -39.875 1 95.69 118 ILE B O 1
ATOM 8087 N N . SER B 1 119 ? -7.977 -59.375 -40.781 1 93.62 119 SER B N 1
ATOM 8088 C CA . SER B 1 119 ? -9.062 -59.969 -40.031 1 93.62 119 SER B CA 1
ATOM 8089 C C . SER B 1 119 ? -8.602 -60.344 -38.625 1 93.62 119 SER B C 1
ATOM 8091 O O . SER B 1 119 ? -7.406 -60.562 -38.375 1 93.62 119 SER B O 1
ATOM 8093 N N . THR B 1 120 ? -9.492 -60.531 -37.688 1 94.38 120 THR B N 1
ATOM 8094 C CA . THR B 1 120 ? -9.227 -61.062 -36.344 1 94.38 120 THR B CA 1
ATOM 8095 C C . THR B 1 120 ? -8.977 -62.562 -36.406 1 94.38 120 THR B C 1
ATOM 8097 O O . THR B 1 120 ? -8.477 -63.156 -35.438 1 94.38 120 THR B O 1
ATOM 8100 N N . LYS B 1 121 ? -9.266 -63.125 -37.594 1 92.94 121 LYS B N 1
ATOM 8101 C CA . LYS B 1 121 ? -9.148 -64.562 -37.75 1 92.94 121 LYS B CA 1
ATOM 8102 C C . LYS B 1 121 ? -7.875 -64.938 -38.5 1 92.94 121 LYS B C 1
ATOM 8104 O O . LYS B 1 121 ? -7.262 -64.062 -39.156 1 92.94 121 LYS B O 1
ATOM 8109 N N . ILE B 1 122 ? -7.539 -66.188 -38.375 1 92.94 122 ILE B N 1
ATOM 8110 C CA . ILE B 1 122 ? -6.41 -66.75 -39.125 1 92.94 122 ILE B CA 1
ATOM 8111 C C . ILE B 1 122 ? -6.91 -67.75 -40.156 1 92.94 122 ILE B C 1
ATOM 8113 O O . ILE B 1 122 ? -7.984 -68.312 -40 1 92.94 122 ILE B O 1
ATOM 8117 N N . HIS B 1 123 ? -6.129 -67.938 -41.094 1 88.88 123 HIS B N 1
ATOM 8118 C CA . HIS B 1 123 ? -6.434 -68.938 -42.094 1 88.88 123 HIS B CA 1
ATOM 8119 C C . HIS B 1 123 ? -6.25 -70.312 -41.531 1 88.88 123 HIS B C 1
ATOM 8121 O O . HIS B 1 123 ? -5.215 -70.625 -40.938 1 88.88 123 HIS B O 1
ATOM 8127 N N . PRO B 1 124 ? -7.176 -71.188 -41.688 1 84.88 124 PRO B N 1
ATOM 8128 C CA . PRO B 1 124 ? -7.137 -72.5 -41.062 1 84.88 124 PRO B CA 1
ATOM 8129 C C . PRO B 1 124 ? -5.957 -73.312 -41.531 1 84.88 124 PRO B C 1
ATOM 8131 O O . PRO B 1 124 ? -5.414 -74.125 -40.781 1 84.88 124 PRO B O 1
ATOM 8134 N N . ARG B 1 125 ? -5.496 -73.125 -42.719 1 87.62 125 ARG B N 1
ATOM 8135 C CA . ARG B 1 125 ? -4.422 -73.938 -43.281 1 87.62 125 ARG B CA 1
ATOM 8136 C C . ARG B 1 125 ? -3.061 -73.312 -43.031 1 87.62 125 ARG B C 1
ATOM 8138 O O . ARG B 1 125 ? -2.145 -73.938 -42.531 1 87.62 125 ARG B O 1
ATOM 8145 N N . THR B 1 126 ? -2.969 -72 -43.281 1 87.12 126 THR B N 1
ATOM 8146 C CA . THR B 1 126 ? -1.665 -71.375 -43.25 1 87.12 126 THR B CA 1
ATOM 8147 C C . THR B 1 126 ? -1.411 -70.75 -41.875 1 87.12 126 THR B C 1
ATOM 8149 O O . THR B 1 126 ? -0.275 -70.375 -41.531 1 87.12 126 THR B O 1
ATOM 8152 N N . LYS B 1 127 ? -2.301 -70.688 -41.156 1 87.75 127 LYS B N 1
ATOM 8153 C CA . LYS B 1 127 ? -2.234 -70.125 -39.812 1 87.75 127 LYS B CA 1
ATOM 8154 C C . LYS B 1 127 ? -1.738 -68.625 -39.875 1 87.75 127 LYS B C 1
ATOM 8156 O O . LYS B 1 127 ? -1.211 -68.125 -38.875 1 87.75 127 LYS B O 1
ATOM 8161 N N . LYS B 1 128 ? -1.862 -68.125 -41.031 1 90 128 LYS B N 1
ATOM 8162 C CA . LYS B 1 128 ? -1.552 -66.688 -41.188 1 90 128 LYS B CA 1
ATOM 8163 C C . LYS B 1 128 ? -2.816 -65.875 -41.125 1 90 128 LYS B C 1
ATOM 8165 O O . LYS B 1 128 ? -3.916 -66.312 -41.375 1 90 128 LYS B O 1
ATOM 8170 N N . PRO B 1 129 ? -2.619 -64.625 -40.656 1 91.38 129 PRO B N 1
ATOM 8171 C CA . PRO B 1 129 ? -3.803 -63.75 -40.625 1 91.38 129 PRO B CA 1
ATOM 8172 C C . PRO B 1 129 ? -4.461 -63.594 -42 1 91.38 129 PRO B C 1
ATOM 8174 O O . PRO B 1 129 ? -3.766 -63.5 -43.031 1 91.38 129 PRO B O 1
ATOM 8177 N N . MET B 1 130 ? -5.824 -63.656 -42 1 91.62 130 MET B N 1
ATOM 8178 C CA . MET B 1 130 ? -6.539 -63.406 -43.25 1 91.62 130 MET B CA 1
ATOM 8179 C C . MET B 1 130 ? -6.434 -61.938 -43.625 1 91.62 130 MET B C 1
ATOM 8181 O O . MET B 1 130 ? -6.656 -61.062 -42.812 1 91.62 130 MET B O 1
ATOM 8185 N N . GLN B 1 131 ? -6.02 -61.719 -44.844 1 92.75 131 GLN B N 1
ATOM 8186 C CA . GLN B 1 131 ? -5.844 -60.375 -45.375 1 92.75 131 GLN B CA 1
ATOM 8187 C C . GLN B 1 131 ? -6.637 -60.156 -46.656 1 92.75 131 GLN B C 1
ATOM 8189 O O . GLN B 1 131 ? -6.855 -61.094 -47.406 1 92.75 131 GLN B O 1
ATOM 8194 N N . SER B 1 132 ? -7.051 -59 -46.719 1 91.88 132 SER B N 1
ATOM 8195 C CA . SER B 1 132 ? -7.691 -58.656 -48 1 91.88 132 SER B CA 1
ATOM 8196 C C . SER B 1 132 ? -6.66 -58.344 -49.062 1 91.88 132 SER B C 1
ATOM 8198 O O . SER B 1 132 ? -5.465 -58.25 -48.781 1 91.88 132 SER B O 1
ATOM 8200 N N . GLY B 1 133 ? -7.168 -58.25 -50.281 1 89.19 133 GLY B N 1
ATOM 8201 C CA . GLY B 1 133 ? -6.305 -57.688 -51.312 1 89.19 133 GLY B CA 1
ATOM 8202 C C . GLY B 1 133 ? -5.984 -56.219 -51.125 1 89.19 133 GLY B C 1
ATOM 8203 O O . GLY B 1 133 ? -6.621 -55.562 -50.312 1 89.19 133 GLY B O 1
ATOM 8204 N N . ARG B 1 134 ? -5.004 -55.75 -51.781 1 93.75 134 ARG B N 1
ATOM 8205 C CA . ARG B 1 134 ? -4.621 -54.344 -51.75 1 93.75 134 ARG B CA 1
ATOM 8206 C C . ARG B 1 134 ? -5.594 -53.469 -52.562 1 93.75 134 ARG B C 1
ATOM 8208 O O . ARG B 1 134 ? -5.957 -53.844 -53.688 1 93.75 134 ARG B O 1
ATOM 8215 N N . VAL B 1 135 ? -6.059 -52.5 -51.844 1 91.94 135 VAL B N 1
ATOM 8216 C CA . VAL B 1 135 ? -6.98 -51.594 -52.5 1 91.94 135 VAL B CA 1
ATOM 8217 C C . VAL B 1 135 ? -6.461 -50.156 -52.406 1 91.94 135 VAL B C 1
ATOM 8219 O O . VAL B 1 135 ? -5.867 -49.781 -51.375 1 91.94 135 VAL B O 1
ATOM 8222 N N . SER B 1 136 ? -6.652 -49.406 -53.438 1 89.5 136 SER B N 1
ATOM 8223 C CA . SER B 1 136 ? -6.246 -48 -53.438 1 89.5 136 SER B CA 1
ATOM 8224 C C . SER B 1 136 ? -7.445 -47.094 -53.219 1 89.5 136 SER B C 1
ATOM 8226 O O . SER B 1 136 ? -8.578 -47.438 -53.562 1 89.5 136 SER B O 1
ATOM 8228 N N . ILE B 1 137 ? -7.141 -45.969 -52.594 1 87.94 137 ILE B N 1
ATOM 8229 C CA . ILE B 1 137 ? -8.203 -45 -52.375 1 87.94 137 ILE B CA 1
ATOM 8230 C C . ILE B 1 137 ? -8.594 -44.375 -53.719 1 87.94 137 ILE B C 1
ATOM 8232 O O . ILE B 1 137 ? -7.758 -44.281 -54.625 1 87.94 137 ILE B O 1
ATOM 8236 N N . LYS B 1 138 ? -9.836 -44.031 -53.719 1 74.62 138 LYS B N 1
ATOM 8237 C CA . LYS B 1 138 ? -10.367 -43.438 -54.938 1 74.62 138 LYS B CA 1
ATOM 8238 C C . LYS B 1 138 ? -10.453 -41.938 -54.812 1 74.62 138 LYS B C 1
ATOM 8240 O O . LYS B 1 138 ? -10.594 -41.406 -53.719 1 74.62 138 LYS B O 1
ATOM 8245 N N . ASP B 1 139 ? -10.258 -41.125 -55.781 1 71.94 139 ASP B N 1
ATOM 8246 C CA . ASP B 1 139 ? -10.617 -39.719 -56 1 71.94 139 ASP B CA 1
ATOM 8247 C C . ASP B 1 139 ? -9.695 -38.812 -55.219 1 71.94 139 ASP B C 1
ATOM 8249 O O . ASP B 1 139 ? -10.109 -37.719 -54.781 1 71.94 139 ASP B O 1
ATOM 8253 N N . TRP B 1 140 ? -8.531 -39.188 -54.812 1 77.88 140 TRP B N 1
ATOM 8254 C CA . TRP B 1 140 ? -7.609 -38.281 -54.125 1 77.88 140 TRP B CA 1
ATOM 8255 C C . TRP B 1 140 ? -7.398 -37 -54.906 1 77.88 140 TRP B C 1
ATOM 8257 O O . TRP B 1 140 ? -7.441 -35.906 -54.344 1 77.88 140 TRP B O 1
ATOM 8267 N N . CYS B 1 141 ? -7.234 -37.125 -56.219 1 66.12 141 CYS B N 1
ATOM 8268 C CA . CYS B 1 141 ? -6.957 -35.969 -57.094 1 66.12 141 CYS B CA 1
ATOM 8269 C C . CYS B 1 141 ? -8.203 -35.125 -57.281 1 66.12 141 CYS B C 1
ATOM 8271 O O . CYS B 1 141 ? -8.125 -33.906 -57.344 1 66.12 141 CYS B O 1
ATOM 8273 N N . GLN B 1 142 ? -9.258 -35.844 -57.312 1 67.69 142 GLN B N 1
ATOM 8274 C CA . GLN B 1 142 ? -10.492 -35.125 -57.625 1 67.69 142 GLN B CA 1
ATOM 8275 C C . GLN B 1 142 ? -10.93 -34.25 -56.469 1 67.69 142 GLN B C 1
ATOM 8277 O O . GLN B 1 142 ? -11.555 -33.219 -56.656 1 67.69 142 GLN B O 1
ATOM 8282 N N . LYS B 1 143 ? -10.523 -34.625 -55.344 1 73.81 143 LYS B N 1
ATOM 8283 C CA . LYS B 1 143 ? -11.008 -33.906 -54.156 1 73.81 143 LYS B CA 1
ATOM 8284 C C . LYS B 1 143 ? -9.977 -32.875 -53.688 1 73.81 143 LYS B C 1
ATOM 8286 O O . LYS B 1 143 ? -10.086 -32.344 -52.562 1 73.81 143 LYS B O 1
ATOM 8291 N N . ARG B 1 144 ? -9.102 -32.656 -54.406 1 64.25 144 ARG B N 1
ATOM 8292 C CA . ARG B 1 144 ? -8.078 -31.672 -54.031 1 64.25 144 ARG B CA 1
ATOM 8293 C C . ARG B 1 144 ? -8.68 -30.266 -53.906 1 64.25 144 ARG B C 1
ATOM 8295 O O . ARG B 1 144 ? -8.219 -29.484 -53.062 1 64.25 144 ARG B O 1
ATOM 8302 N N . GLY B 1 145 ? -9.68 -30.016 -54.656 1 59.69 145 GLY B N 1
ATOM 8303 C CA . GLY B 1 145 ? -10.281 -28.688 -54.625 1 59.69 145 GLY B CA 1
ATOM 8304 C C . GLY B 1 145 ? -11.367 -28.547 -53.594 1 59.69 145 GLY B C 1
ATOM 8305 O O . GLY B 1 145 ? -12.031 -27.516 -53.531 1 59.69 145 GLY B O 1
ATOM 8306 N N . ALA B 1 146 ? -11.523 -29.594 -52.875 1 61.56 146 ALA B N 1
ATOM 8307 C CA . ALA B 1 146 ? -12.609 -29.531 -51.906 1 61.56 146 ALA B CA 1
ATOM 8308 C C . ALA B 1 146 ? -12.297 -28.547 -50.781 1 61.56 146 ALA B C 1
ATOM 8310 O O . ALA B 1 146 ? -11.141 -28.406 -50.375 1 61.56 146 ALA B O 1
ATOM 8311 N N . LYS B 1 147 ? -13.289 -27.875 -50.594 1 59.5 147 LYS B N 1
ATOM 8312 C CA . LYS B 1 147 ? -13.266 -26.828 -49.594 1 59.5 147 LYS B CA 1
ATOM 8313 C C . LYS B 1 147 ? -13.5 -27.406 -48.188 1 59.5 147 LYS B C 1
ATOM 8315 O O . LYS B 1 147 ? -14.273 -28.344 -48.031 1 59.5 147 LYS B O 1
ATOM 8320 N N . GLY B 1 148 ? -12.547 -27.219 -47.156 1 65.5 148 GLY B N 1
ATOM 8321 C CA . GLY B 1 148 ? -12.695 -27.609 -45.75 1 65.5 148 GLY B CA 1
ATOM 8322 C C . GLY B 1 148 ? -11.445 -28.25 -45.188 1 65.5 148 GLY B C 1
ATOM 8323 O O . GLY B 1 148 ? -10.555 -28.672 -45.938 1 65.5 148 GLY B O 1
ATOM 8324 N N . ASP B 1 149 ? -11.516 -28.453 -43.875 1 74.69 149 ASP B N 1
ATOM 8325 C CA . ASP B 1 149 ? -10.344 -28.953 -43.156 1 74.69 149 ASP B CA 1
ATOM 8326 C C . ASP B 1 149 ? -10.312 -30.484 -43.156 1 74.69 149 ASP B C 1
ATOM 8328 O O . ASP B 1 149 ? -9.258 -31.078 -42.938 1 74.69 149 ASP B O 1
ATOM 8332 N N . HIS B 1 150 ? -11.438 -31.219 -43.438 1 83.75 150 HIS B N 1
ATOM 8333 C CA . HIS B 1 150 ? -11.547 -32.656 -43.438 1 83.75 150 HIS B CA 1
ATOM 8334 C C . HIS B 1 150 ? -12.062 -33.188 -44.781 1 83.75 150 HIS B C 1
ATOM 8336 O O . HIS B 1 150 ? -13.016 -32.625 -45.344 1 83.75 150 HIS B O 1
ATOM 8342 N N . VAL B 1 151 ? -11.391 -34.156 -45.344 1 84.88 151 VAL B N 1
ATOM 8343 C CA . VAL B 1 151 ? -11.797 -34.781 -46.594 1 84.88 151 VAL B CA 1
ATOM 8344 C C . VAL B 1 151 ? -11.992 -36.281 -46.375 1 84.88 151 VAL B C 1
ATOM 8346 O O . VAL B 1 151 ? -11.18 -36.938 -45.719 1 84.88 151 VAL B O 1
ATOM 8349 N N . VAL B 1 152 ? -13.086 -36.781 -46.875 1 88.38 152 VAL B N 1
ATOM 8350 C CA . VAL B 1 152 ? -13.375 -38.219 -46.719 1 88.38 152 VAL B CA 1
ATOM 8351 C C . VAL B 1 152 ? -13.102 -38.938 -48.031 1 88.38 152 VAL B C 1
ATOM 8353 O O . VAL B 1 152 ? -13.594 -38.531 -49.094 1 88.38 152 VAL B O 1
ATOM 8356 N N . TYR B 1 153 ? -12.297 -39.969 -47.969 1 88.81 153 TYR B N 1
ATOM 8357 C CA . TYR B 1 153 ? -12.008 -40.844 -49.125 1 88.81 153 TYR B CA 1
ATOM 8358 C C . TYR B 1 153 ? -12.609 -42.219 -48.906 1 88.81 153 TYR B C 1
ATOM 8360 O O . TYR B 1 153 ? -12.938 -42.594 -47.781 1 88.81 153 TYR B O 1
ATOM 8368 N N . THR B 1 154 ? -12.766 -42.906 -50.031 1 89.38 154 THR B N 1
ATOM 8369 C CA . THR B 1 154 ? -13.391 -44.219 -49.906 1 89.38 154 THR B CA 1
ATOM 8370 C C . THR B 1 154 ? -12.547 -45.281 -50.594 1 89.38 154 THR B C 1
ATOM 8372 O O . THR B 1 154 ? -11.789 -44.969 -51.531 1 89.38 154 THR B O 1
ATOM 8375 N N . ALA B 1 155 ? -12.586 -46.406 -50.125 1 90.88 155 ALA B N 1
ATOM 8376 C CA . ALA B 1 155 ? -11.984 -47.625 -50.688 1 90.88 155 ALA B CA 1
ATOM 8377 C C . ALA B 1 155 ? -12.93 -48.812 -50.562 1 90.88 155 ALA B C 1
ATOM 8379 O O . ALA B 1 155 ? -13.641 -48.969 -49.594 1 90.88 155 ALA B O 1
ATOM 8380 N N . GLU B 1 156 ? -12.93 -49.656 -51.656 1 90.31 156 GLU B N 1
ATOM 8381 C CA . GLU B 1 156 ? -13.812 -50.812 -51.688 1 90.31 156 GLU B CA 1
ATOM 8382 C C . GLU B 1 156 ? -13.016 -52.125 -51.656 1 90.31 156 GLU B C 1
ATOM 8384 O O . GLU B 1 156 ? -12.109 -52.312 -52.469 1 90.31 156 GLU B O 1
ATOM 8389 N N . PHE B 1 157 ? -13.391 -52.906 -50.688 1 91.81 157 PHE B N 1
ATOM 8390 C CA . PHE B 1 157 ? -12.727 -54.188 -50.531 1 91.81 157 PHE B CA 1
ATOM 8391 C C . PHE B 1 157 ? -13.664 -55.344 -50.906 1 91.81 157 PHE B C 1
ATOM 8393 O O . PHE B 1 157 ? -14.883 -55.219 -50.781 1 91.81 157 PHE B O 1
ATOM 8400 N N . THR B 1 158 ? -13.039 -56.406 -51.469 1 89.56 158 THR B N 1
ATOM 8401 C CA . THR B 1 158 ? -13.734 -57.688 -51.656 1 89.56 158 THR B CA 1
ATOM 8402 C C . THR B 1 158 ? -13.047 -58.781 -50.812 1 89.56 158 THR B C 1
ATOM 8404 O O . THR B 1 158 ? -11.859 -59.062 -51 1 89.56 158 THR B O 1
ATOM 8407 N N . VAL B 1 159 ? -13.766 -59.281 -49.938 1 89.75 159 VAL B N 1
ATOM 8408 C CA . VAL B 1 159 ? -13.188 -60.312 -49.062 1 89.75 159 VAL B CA 1
ATOM 8409 C C . VAL B 1 159 ? -14.07 -61.562 -49.094 1 89.75 159 VAL B C 1
ATOM 8411 O O . VAL B 1 159 ? -15.195 -61.531 -49.594 1 89.75 159 VAL B O 1
ATOM 8414 N N . ASP B 1 160 ? -13.492 -62.656 -48.625 1 85.69 160 ASP B N 1
ATOM 8415 C CA . ASP B 1 160 ? -14.25 -63.906 -48.5 1 85.69 160 ASP B CA 1
ATOM 8416 C C . ASP B 1 160 ? -15.336 -63.781 -47.438 1 85.69 160 ASP B C 1
ATOM 8418 O O . ASP B 1 160 ? -15.188 -63.031 -46.469 1 85.69 160 ASP B O 1
ATOM 8422 N N . ALA B 1 161 ? -16.328 -64.562 -47.594 1 82.44 161 ALA B N 1
ATOM 8423 C CA . ALA B 1 161 ? -17.453 -64.5 -46.656 1 82.44 161 ALA B CA 1
ATOM 8424 C C . ALA B 1 161 ? -17 -64.938 -45.25 1 82.44 161 ALA B C 1
ATOM 8426 O O . ALA B 1 161 ? -17.594 -64.562 -44.25 1 82.44 161 ALA B O 1
ATOM 8427 N N . ASP B 1 162 ? -15.922 -65.688 -45.25 1 84.44 162 ASP B N 1
ATOM 8428 C CA . ASP B 1 162 ? -15.453 -66.125 -43.969 1 84.44 162 ASP B CA 1
ATOM 8429 C C . ASP B 1 162 ? -14.336 -65.25 -43.438 1 84.44 162 ASP B C 1
ATOM 8431 O O . ASP B 1 162 ? -13.617 -65.625 -42.5 1 84.44 162 ASP B O 1
ATOM 8435 N N . PHE B 1 163 ? -14.133 -64.125 -43.906 1 88.31 163 PHE B N 1
ATOM 8436 C CA . PHE B 1 163 ? -13.086 -63.188 -43.531 1 88.31 163 PHE B CA 1
ATOM 8437 C C . PHE B 1 163 ? -13.25 -62.75 -42.062 1 88.31 163 PHE B C 1
ATOM 8439 O O . PHE B 1 163 ? -12.266 -62.562 -41.344 1 88.31 163 PHE B O 1
ATOM 8446 N N . GLY B 1 164 ? -14.391 -62.688 -41.656 1 88.12 164 GLY B N 1
ATOM 8447 C CA . GLY B 1 164 ? -14.656 -62.281 -40.281 1 88.12 164 GLY B CA 1
ATOM 8448 C C . GLY B 1 164 ? -14.562 -60.75 -40.094 1 88.12 164 GLY B C 1
ATOM 8449 O O . GLY B 1 164 ? -14.797 -60 -41.031 1 88.12 164 GLY B O 1
ATOM 8450 N N . GLU B 1 165 ? -14.258 -60.344 -38.875 1 91.19 165 GLU B N 1
ATOM 8451 C CA . GLU B 1 165 ? -14.219 -58.938 -38.531 1 91.19 165 GLU B CA 1
ATOM 8452 C C . GLU B 1 165 ? -12.836 -58.344 -38.781 1 91.19 165 GLU B C 1
ATOM 8454 O O . GLU B 1 165 ? -11.82 -58.938 -38.375 1 91.19 165 GLU B O 1
ATOM 8459 N N . PRO B 1 166 ? -12.812 -57.219 -39.5 1 93.88 166 PRO B N 1
ATOM 8460 C CA . PRO B 1 166 ? -11.523 -56.531 -39.594 1 93.88 166 PRO B CA 1
ATOM 8461 C C . PRO B 1 166 ? -11 -56.031 -38.25 1 93.88 166 PRO B C 1
ATOM 8463 O O . PRO B 1 166 ? -11.695 -55.281 -37.562 1 93.88 166 PRO B O 1
ATOM 8466 N N . GLY B 1 167 ? -9.797 -56.406 -37.906 1 95.25 167 GLY B N 1
ATOM 8467 C CA . GLY B 1 167 ? -9.203 -55.969 -36.656 1 95.25 167 GLY B CA 1
ATOM 8468 C C . GLY B 1 167 ? -8.141 -54.906 -36.844 1 95.25 167 GLY B C 1
ATOM 8469 O O . GLY B 1 167 ? -7.824 -54.188 -35.906 1 95.25 167 GLY B O 1
ATOM 8470 N N . ALA B 1 168 ? -7.586 -54.844 -38 1 97 168 ALA B N 1
ATOM 8471 C CA . ALA B 1 168 ? -6.551 -53.875 -38.312 1 97 168 ALA B CA 1
ATOM 8472 C C . ALA B 1 168 ? -6.586 -53.469 -39.781 1 97 168 ALA B C 1
ATOM 8474 O O . ALA B 1 168 ? -7.223 -54.156 -40.594 1 97 168 ALA B O 1
ATOM 8475 N N . ILE B 1 169 ? -6.086 -52.375 -40.031 1 96.25 169 ILE B N 1
ATOM 8476 C CA . ILE B 1 169 ? -5.922 -51.906 -41.406 1 96.25 169 ILE B CA 1
ATOM 8477 C C . ILE B 1 169 ? -4.492 -51.406 -41.625 1 96.25 169 ILE B C 1
ATOM 8479 O O . ILE B 1 169 ? -3.957 -50.656 -40.781 1 96.25 169 ILE B O 1
ATOM 8483 N N . ALA B 1 170 ? -3.828 -51.875 -42.625 1 95.31 170 ALA B N 1
ATOM 8484 C CA . ALA B 1 170 ? -2.5 -51.406 -43 1 95.31 170 ALA B CA 1
ATOM 8485 C C . ALA B 1 170 ? -2.588 -50.344 -44.094 1 95.31 170 ALA B C 1
ATOM 8487 O O . ALA B 1 170 ? -3.316 -50.531 -45.094 1 95.31 170 ALA B O 1
ATOM 8488 N N . VAL B 1 171 ? -1.897 -49.281 -43.906 1 94.81 171 VAL B N 1
ATOM 8489 C CA . VAL B 1 171 ? -1.928 -48.188 -44.844 1 94.81 171 VAL B CA 1
ATOM 8490 C C . VAL B 1 171 ? -0.518 -47.906 -45.375 1 94.81 171 VAL B C 1
ATOM 8492 O O . VAL B 1 171 ? 0.419 -47.75 -44.594 1 94.81 171 VAL B O 1
ATOM 8495 N N . ALA B 1 172 ? -0.356 -47.906 -46.625 1 93.19 172 ALA B N 1
ATOM 8496 C CA . ALA B 1 172 ? 0.887 -47.469 -47.281 1 93.19 172 ALA B CA 1
ATOM 8497 C C . ALA B 1 172 ? 0.699 -46.188 -48.031 1 93.19 172 ALA B C 1
ATOM 8499 O O . ALA B 1 172 ? -0.165 -46.094 -48.906 1 93.19 172 ALA B O 1
ATOM 8500 N N . ASN B 1 173 ? 1.455 -45.188 -47.688 1 92.38 173 ASN B N 1
ATOM 8501 C CA . ASN B 1 173 ? 1.422 -43.906 -48.344 1 92.38 173 ASN B CA 1
ATOM 8502 C C . ASN B 1 173 ? 2.535 -43.781 -49.375 1 92.38 173 ASN B C 1
ATOM 8504 O O . ASN B 1 173 ? 3.682 -43.469 -49.031 1 92.38 173 ASN B O 1
ATOM 8508 N N . ARG B 1 174 ? 2.23 -43.812 -50.562 1 87.62 174 ARG B N 1
ATOM 8509 C CA . ARG B 1 174 ? 3.227 -43.719 -51.625 1 87.62 174 ARG B CA 1
ATOM 8510 C C . ARG B 1 174 ? 3.328 -42.312 -52.156 1 87.62 174 ARG B C 1
ATOM 8512 O O . ARG B 1 174 ? 4.004 -42.062 -53.188 1 87.62 174 ARG B O 1
ATOM 8519 N N . HIS B 1 175 ? 2.613 -41.438 -51.5 1 83.88 175 HIS B N 1
ATOM 8520 C CA . HIS B 1 175 ? 2.789 -40.031 -51.812 1 83.88 175 HIS B CA 1
ATOM 8521 C C . HIS B 1 175 ? 4.145 -39.5 -51.344 1 83.88 175 HIS B C 1
ATOM 8523 O O . HIS B 1 175 ? 4.848 -40.219 -50.594 1 83.88 175 HIS B O 1
ATOM 8529 N N . ASN B 1 176 ? 4.508 -38.344 -51.75 1 79.31 176 ASN B N 1
ATOM 8530 C CA . ASN B 1 176 ? 5.773 -37.719 -51.344 1 79.31 176 ASN B CA 1
ATOM 8531 C C . ASN B 1 176 ? 5.676 -37.094 -49.938 1 79.31 176 ASN B C 1
ATOM 8533 O O . ASN B 1 176 ? 6.695 -36.875 -49.312 1 79.31 176 ASN B O 1
ATOM 8537 N N . ARG B 1 177 ? 4.438 -36.875 -49.594 1 83.62 177 ARG B N 1
ATOM 8538 C CA . ARG B 1 177 ? 4.27 -36.188 -48.344 1 83.62 177 ARG B CA 1
ATOM 8539 C C . ARG B 1 177 ? 3.4 -37 -47.375 1 83.62 177 ARG B C 1
ATOM 8541 O O . ARG B 1 177 ? 2.629 -37.844 -47.812 1 83.62 177 ARG B O 1
ATOM 8548 N N . GLU B 1 178 ? 3.561 -36.594 -46.156 1 89 178 GLU B N 1
ATOM 8549 C CA . GLU B 1 178 ? 2.721 -37.219 -45.125 1 89 178 GLU B CA 1
ATOM 8550 C C . GLU B 1 178 ? 1.321 -36.625 -45.125 1 89 178 GLU B C 1
ATOM 8552 O O . GLU B 1 178 ? 1.109 -35.531 -45.688 1 89 178 GLU B O 1
ATOM 8557 N N . PHE B 1 179 ? 0.354 -37.219 -44.656 1 87.38 179 PHE B N 1
ATOM 8558 C CA . PHE B 1 179 ? -0.985 -36.719 -44.406 1 87.38 179 PHE B CA 1
ATOM 8559 C C . PHE B 1 179 ? -1.498 -37.156 -43.031 1 87.38 179 PHE B C 1
ATOM 8561 O O . PHE B 1 179 ? -1.026 -38.188 -42.5 1 87.38 179 PHE B O 1
ATOM 8568 N N . PHE B 1 180 ? -2.35 -36.438 -42.5 1 89.81 180 PHE B N 1
ATOM 8569 C CA . PHE B 1 180 ? -2.908 -36.781 -41.188 1 89.81 180 PHE B CA 1
ATOM 8570 C C . PHE B 1 180 ? -4.215 -37.531 -41.344 1 89.81 180 PHE B C 1
ATOM 8572 O O . PHE B 1 180 ? -5.191 -37.031 -41.875 1 89.81 180 PHE B O 1
ATOM 8579 N N . LEU B 1 181 ? -4.16 -38.781 -40.906 1 91.62 181 LEU B N 1
ATOM 8580 C CA . LEU B 1 181 ? -5.332 -39.656 -40.969 1 91.62 181 LEU B CA 1
ATOM 8581 C C . LEU B 1 181 ? -6.066 -39.625 -39.625 1 91.62 181 LEU B C 1
ATOM 8583 O O . LEU B 1 181 ? -5.523 -40.062 -38.594 1 91.62 181 LEU B O 1
ATOM 8587 N N . GLU B 1 182 ? -7.25 -39.25 -39.656 1 90.75 182 GLU B N 1
ATOM 8588 C CA . GLU B 1 182 ? -8.016 -39.094 -38.406 1 90.75 182 GLU B CA 1
ATOM 8589 C C . GLU B 1 182 ? -8.727 -40.406 -38.062 1 90.75 182 GLU B C 1
ATOM 8591 O O . GLU B 1 182 ? -8.633 -40.875 -36.906 1 90.75 182 GLU B O 1
ATOM 8596 N N . SER B 1 183 ? -9.461 -40.906 -39.031 1 92.38 183 SER B N 1
ATOM 8597 C CA . SER B 1 183 ? -10.227 -42.125 -38.75 1 92.38 183 SER B CA 1
ATOM 8598 C C . SER B 1 183 ? -10.523 -42.906 -40.031 1 92.38 183 SER B C 1
ATOM 8600 O O . SER B 1 183 ? -10.422 -42.375 -41.125 1 92.38 183 SER B O 1
ATOM 8602 N N . ILE B 1 184 ? -10.789 -44.188 -39.844 1 93.25 184 ILE B N 1
ATOM 8603 C CA . ILE B 1 184 ? -11.297 -45.094 -40.875 1 93.25 184 ILE B CA 1
ATOM 8604 C C . ILE B 1 184 ? -12.516 -45.844 -40.375 1 93.25 184 ILE B C 1
ATOM 8606 O O . ILE B 1 184 ? -12.508 -46.344 -39.25 1 93.25 184 ILE B O 1
ATOM 8610 N N . VAL B 1 185 ? -13.562 -45.781 -41.125 1 93.44 185 VAL B N 1
ATOM 8611 C CA . VAL B 1 185 ? -14.758 -46.562 -40.781 1 93.44 185 VAL B CA 1
ATOM 8612 C C . VAL B 1 185 ? -15.008 -47.594 -41.875 1 93.44 185 VAL B C 1
ATOM 8614 O O . VAL B 1 185 ? -15.078 -47.25 -43.062 1 93.44 185 VAL B O 1
ATOM 8617 N N . VAL B 1 186 ? -15.07 -48.844 -41.531 1 93.44 186 VAL B N 1
ATOM 8618 C CA . VAL B 1 186 ? -15.344 -49.938 -42.469 1 93.44 186 VAL B CA 1
ATOM 8619 C C . VAL B 1 186 ? -16.766 -50.438 -42.281 1 93.44 186 VAL B C 1
ATOM 8621 O O . VAL B 1 186 ? -17.172 -50.781 -41.156 1 93.44 186 VAL B O 1
ATOM 8624 N N . GLU B 1 187 ? -17.469 -50.438 -43.406 1 90.62 187 GLU B N 1
ATOM 8625 C CA . GLU B 1 187 ? -18.844 -50.906 -43.375 1 90.62 187 GLU B CA 1
ATOM 8626 C C . GLU B 1 187 ? -19.125 -51.875 -44.531 1 90.62 187 GLU B C 1
ATOM 8628 O O . GLU B 1 187 ? -18.391 -51.875 -45.531 1 90.62 187 GLU B O 1
ATOM 8633 N N . GLY B 1 188 ? -20.172 -52.75 -44.344 1 81.88 188 GLY B N 1
ATOM 8634 C CA . GLY B 1 188 ? -20.594 -53.656 -45.406 1 81.88 188 GLY B CA 1
ATOM 8635 C C . GLY B 1 188 ? -21.578 -54.688 -44.938 1 81.88 188 GLY B C 1
ATOM 8636 O O . GLY B 1 188 ? -21.703 -54.969 -43.75 1 81.88 188 GLY B O 1
ATOM 8637 N N . GLY B 1 189 ? -22.547 -55.156 -45.875 1 70.25 189 GLY B N 1
ATOM 8638 C CA . GLY B 1 189 ? -23.625 -56.062 -45.594 1 70.25 189 GLY B CA 1
ATOM 8639 C C . GLY B 1 189 ? -23.172 -57.344 -44.938 1 70.25 189 GLY B C 1
ATOM 8640 O O . GLY B 1 189 ? -23.953 -58.031 -44.281 1 70.25 189 GLY B O 1
ATOM 8641 N N . GLY B 1 190 ? -21.938 -57.75 -45 1 66.44 190 GLY B N 1
ATOM 8642 C CA . GLY B 1 190 ? -21.5 -59.031 -44.469 1 66.44 190 GLY B CA 1
ATOM 8643 C C . GLY B 1 190 ? -20.812 -58.938 -43.125 1 66.44 190 GLY B C 1
ATOM 8644 O O . GLY B 1 190 ? -20.391 -59.938 -42.562 1 66.44 190 GLY B O 1
ATOM 8645 N N . LEU B 1 191 ? -20.75 -57.719 -42.531 1 79.62 191 LEU B N 1
ATOM 8646 C CA . LEU B 1 191 ? -20.109 -57.594 -41.219 1 79.62 191 LEU B CA 1
ATOM 8647 C C . LEU B 1 191 ? -21.141 -57.75 -40.125 1 79.62 191 LEU B C 1
ATOM 8649 O O . LEU B 1 191 ? -22.016 -56.875 -39.938 1 79.62 191 LEU B O 1
ATOM 8653 N N . PRO B 1 192 ? -21.172 -58.812 -39.438 1 69.94 192 PRO B N 1
ATOM 8654 C CA . PRO B 1 192 ? -22.156 -59.062 -38.406 1 69.94 192 PRO B CA 1
ATOM 8655 C C . PRO B 1 192 ? -22.125 -58.031 -37.281 1 69.94 192 PRO B C 1
ATOM 8657 O O . PRO B 1 192 ? -23.141 -57.75 -36.625 1 69.94 192 PRO B O 1
ATOM 8660 N N . CYS B 1 193 ? -20.984 -57.469 -37.062 1 76.69 193 CYS B N 1
ATOM 8661 C CA . CYS B 1 193 ? -20.828 -56.594 -35.875 1 76.69 193 CYS B CA 1
ATOM 8662 C C . CYS B 1 193 ? -21.141 -55.156 -36.25 1 76.69 193 CYS B C 1
ATOM 8664 O O . CYS B 1 193 ? -21.031 -54.25 -35.406 1 76.69 193 CYS B O 1
ATOM 8666 N N . GLY B 1 194 ? -21.656 -54.844 -37.375 1 82.62 194 GLY B N 1
ATOM 8667 C CA . GLY B 1 194 ? -21.844 -53.469 -37.781 1 82.62 194 GLY B CA 1
ATOM 8668 C C . GLY B 1 194 ? -20.562 -52.781 -38.219 1 82.62 194 GLY B C 1
ATOM 8669 O O . GLY B 1 194 ? -19.562 -53.438 -38.469 1 82.62 194 GLY B O 1
ATOM 8670 N N . PRO B 1 195 ? -20.594 -51.469 -38.219 1 90.31 195 PRO B N 1
ATOM 8671 C CA . PRO B 1 195 ? -19.406 -50.75 -38.688 1 90.31 195 PRO B CA 1
ATOM 8672 C C . PRO B 1 195 ? -18.234 -50.875 -37.75 1 90.31 195 PRO B C 1
ATOM 8674 O O . PRO B 1 195 ? -18.422 -50.844 -36.5 1 90.31 195 PRO B O 1
ATOM 8677 N N . VAL B 1 196 ? -17.062 -51.094 -38.281 1 93.38 196 VAL B N 1
ATOM 8678 C CA . VAL B 1 196 ? -15.828 -51.188 -37.5 1 93.38 196 VAL B CA 1
ATOM 8679 C C . VAL B 1 196 ? -15.086 -49.844 -37.594 1 93.38 196 VAL B C 1
ATOM 8681 O O . VAL B 1 196 ? -14.836 -49.344 -38.688 1 93.38 196 VAL B O 1
ATOM 8684 N N . HIS B 1 197 ? -14.742 -49.344 -36.406 1 93.19 197 HIS B N 1
ATOM 8685 C CA . HIS B 1 197 ? -14.141 -48.031 -36.344 1 93.19 197 HIS B CA 1
ATOM 8686 C C . HIS B 1 197 ? -12.648 -48.125 -36.031 1 93.19 197 HIS B C 1
ATOM 8688 O O . HIS B 1 197 ? -12.234 -48.938 -35.219 1 93.19 197 HIS B O 1
ATOM 8694 N N . PHE B 1 198 ? -11.852 -47.344 -36.75 1 93.75 198 PHE B N 1
ATOM 8695 C CA . PHE B 1 198 ? -10.422 -47.156 -36.5 1 93.75 198 PHE B CA 1
ATOM 8696 C C . PHE B 1 198 ? -10.086 -45.719 -36.188 1 93.75 198 PHE B C 1
ATOM 8698 O O . PHE B 1 198 ? -10.062 -44.875 -37.062 1 93.75 198 PHE B O 1
ATOM 8705 N N . ALA B 1 199 ? -9.844 -45.5 -34.875 1 90 199 ALA B N 1
ATOM 8706 C CA . ALA B 1 199 ? -9.367 -44.188 -34.469 1 90 199 ALA B CA 1
ATOM 8707 C C . ALA B 1 199 ? -7.875 -44.031 -34.75 1 90 199 ALA B C 1
ATOM 8709 O O . ALA B 1 199 ? -7.043 -44.5 -33.969 1 90 199 ALA B O 1
ATOM 8710 N N . CYS B 1 200 ? -7.492 -43.312 -35.781 1 92 200 CYS B N 1
ATOM 8711 C CA . CYS B 1 200 ? -6.109 -43.281 -36.25 1 92 200 CYS B CA 1
ATOM 8712 C C . CYS B 1 200 ? -5.379 -42.062 -35.656 1 92 200 CYS B C 1
ATOM 8714 O O . CYS B 1 200 ? -4.395 -42.25 -34.938 1 92 200 CYS B O 1
ATOM 8716 N N . ASN B 1 201 ? -5.922 -40.875 -35.875 1 88.81 201 ASN B N 1
ATOM 8717 C CA . ASN B 1 201 ? -5.316 -39.625 -35.406 1 88.81 201 ASN B CA 1
ATOM 8718 C C . ASN B 1 201 ? -3.791 -39.688 -35.469 1 88.81 201 ASN B C 1
ATOM 8720 O O . ASN B 1 201 ? -3.117 -39.438 -34.469 1 88.81 201 ASN B O 1
ATOM 8724 N N . SER B 1 202 ? -3.303 -39.875 -36.656 1 92.38 202 SER B N 1
ATOM 8725 C CA . SER B 1 202 ? -1.875 -40.125 -36.844 1 92.38 202 SER B CA 1
ATOM 8726 C C . SER B 1 202 ? -1.398 -39.594 -38.188 1 92.38 202 SER B C 1
ATOM 8728 O O . SER B 1 202 ? -2.146 -39.625 -39.156 1 92.38 202 SER B O 1
ATOM 8730 N N . TRP B 1 203 ? -0.17 -39.219 -38.156 1 91.38 203 TRP B N 1
ATOM 8731 C CA . TRP B 1 203 ? 0.492 -38.844 -39.406 1 91.38 203 TRP B CA 1
ATOM 8732 C C . TRP B 1 203 ? 1.007 -40.094 -40.125 1 91.38 203 TRP B C 1
ATOM 8734 O O . TRP B 1 203 ? 1.76 -40.875 -39.562 1 91.38 203 TRP B O 1
ATOM 8744 N N . VAL B 1 204 ? 0.572 -40.281 -41.312 1 93.06 204 VAL B N 1
ATOM 8745 C CA . VAL B 1 204 ? 1.052 -41.375 -42.125 1 93.06 204 VAL B CA 1
ATOM 8746 C C . VAL B 1 204 ? 2.172 -40.906 -43.062 1 93.06 204 VAL B C 1
ATOM 8748 O O . VAL B 1 204 ? 1.929 -40.125 -44 1 93.06 204 VAL B O 1
ATOM 8751 N N . GLN B 1 205 ? 3.324 -41.469 -42.812 1 91.81 205 GLN B N 1
ATOM 8752 C CA . GLN B 1 205 ? 4.512 -41 -43.531 1 91.81 205 GLN B CA 1
ATOM 8753 C C . GLN B 1 205 ? 4.59 -41.656 -44.906 1 91.81 205 GLN B C 1
ATOM 8755 O O . GLN B 1 205 ? 4.023 -42.719 -45.125 1 91.81 205 GLN B O 1
ATOM 8760 N N . SER B 1 206 ? 5.383 -40.969 -45.781 1 90.38 206 SER B N 1
ATOM 8761 C CA . SER B 1 206 ? 5.645 -41.531 -47.125 1 90.38 206 SER B CA 1
ATOM 8762 C C . SER B 1 206 ? 6.52 -42.781 -47.031 1 90.38 206 SER B C 1
ATOM 8764 O O . SER B 1 206 ? 7.422 -42.844 -46.188 1 90.38 206 SER B O 1
ATOM 8766 N N . THR B 1 207 ? 6.266 -43.688 -47.875 1 89.81 207 THR B N 1
ATOM 8767 C CA . THR B 1 207 ? 7.039 -44.938 -47.875 1 89.81 207 THR B CA 1
ATOM 8768 C C . THR B 1 207 ? 8.5 -44.656 -48.219 1 89.81 207 THR B C 1
ATOM 8770 O O . THR B 1 207 ? 9.367 -45.5 -48 1 89.81 207 THR B O 1
ATOM 8773 N N . ARG B 1 208 ? 8.75 -43.438 -48.75 1 87.06 208 ARG B N 1
ATOM 8774 C CA . ARG B 1 208 ? 10.125 -43.031 -49 1 87.06 208 ARG B CA 1
ATOM 8775 C C . ARG B 1 208 ? 10.867 -42.75 -47.688 1 87.06 208 ARG B C 1
ATOM 8777 O O . ARG B 1 208 ? 12.07 -43.031 -47.594 1 87.06 208 ARG B O 1
ATOM 8784 N N . GLU B 1 209 ? 10.133 -42.25 -46.812 1 88.62 209 GLU B N 1
ATOM 8785 C CA . GLU B 1 209 ? 10.719 -41.938 -45.5 1 88.62 209 GLU B CA 1
ATOM 8786 C C . GLU B 1 209 ? 10.68 -43.125 -44.562 1 88.62 209 GLU B C 1
ATOM 8788 O O . GLU B 1 209 ? 11.648 -43.375 -43.844 1 88.62 209 GLU B O 1
ATOM 8793 N N . LEU B 1 210 ? 9.578 -43.781 -44.5 1 89.25 210 LEU B N 1
ATOM 8794 C CA . LEU B 1 210 ? 9.391 -44.969 -43.719 1 89.25 210 LEU B CA 1
ATOM 8795 C C . LEU B 1 210 ? 8.812 -46.094 -44.562 1 89.25 210 LEU B C 1
ATOM 8797 O O . LEU B 1 210 ? 7.605 -46.156 -44.812 1 89.25 210 LEU B O 1
ATOM 8801 N N . PRO B 1 211 ? 9.578 -47 -44.875 1 86.06 211 PRO B N 1
ATOM 8802 C CA . PRO B 1 211 ? 9.133 -48.031 -45.812 1 86.06 211 PRO B CA 1
ATOM 8803 C C . PRO B 1 211 ? 8.094 -48.969 -45.219 1 86.06 211 PRO B C 1
ATOM 8805 O O . PRO B 1 211 ? 7.383 -49.656 -45.969 1 86.06 211 PRO B O 1
ATOM 8808 N N . THR B 1 212 ? 7.973 -49.031 -44.031 1 86.5 212 THR B N 1
ATOM 8809 C CA . THR B 1 212 ? 7.023 -49.938 -43.406 1 86.5 212 THR B CA 1
ATOM 8810 C C . THR B 1 212 ? 5.602 -49.375 -43.5 1 86.5 212 THR B C 1
ATOM 8812 O O . THR B 1 212 ? 5.406 -48.156 -43.469 1 86.5 212 THR B O 1
ATOM 8815 N N . LYS B 1 213 ? 4.574 -50.281 -43.625 1 91.06 213 LYS B N 1
ATOM 8816 C CA . LYS B 1 213 ? 3.17 -49.875 -43.625 1 91.06 213 LYS B CA 1
ATOM 8817 C C . LYS B 1 213 ? 2.734 -49.438 -42.219 1 91.06 213 LYS B C 1
ATOM 8819 O O . LYS B 1 213 ? 3.193 -49.969 -41.219 1 91.06 213 LYS B O 1
ATOM 8824 N N . ARG B 1 214 ? 1.879 -48.438 -42.281 1 94.56 214 ARG B N 1
ATOM 8825 C CA . ARG B 1 214 ? 1.298 -48.031 -41.031 1 94.56 214 ARG B CA 1
ATOM 8826 C C . ARG B 1 214 ? 0.092 -48.875 -40.656 1 94.56 214 ARG B C 1
ATOM 8828 O O . ARG B 1 214 ? -0.824 -49.062 -41.438 1 94.56 214 ARG B O 1
ATOM 8835 N N . VAL B 1 215 ? 0.11 -49.375 -39.438 1 95.06 215 VAL B N 1
ATOM 8836 C CA . VAL B 1 215 ? -0.969 -50.25 -39 1 95.06 215 VAL B CA 1
ATOM 8837 C C . VAL B 1 215 ? -1.879 -49.5 -38.031 1 95.06 215 VAL B C 1
ATOM 8839 O O . VAL B 1 215 ? -1.399 -48.812 -37.125 1 95.06 215 VAL B O 1
ATOM 8842 N N . PHE B 1 216 ? -3.193 -49.594 -38.25 1 95.94 216 PHE B N 1
ATOM 8843 C CA . PHE B 1 216 ? -4.199 -49.062 -37.312 1 95.94 216 PHE B CA 1
ATOM 8844 C C . PHE B 1 216 ? -5.121 -50.188 -36.844 1 95.94 216 PHE B C 1
ATOM 8846 O O . PHE B 1 216 ? -5.613 -50.969 -37.656 1 95.94 216 PHE B O 1
ATOM 8853 N N . PHE B 1 217 ? -5.312 -50.281 -35.562 1 96.81 217 PHE B N 1
ATOM 8854 C CA . PHE B 1 217 ? -6.199 -51.281 -34.969 1 96.81 217 PHE B CA 1
ATOM 8855 C C . PHE B 1 217 ? -7.598 -50.688 -34.781 1 96.81 217 PHE B C 1
ATOM 8857 O O . PHE B 1 217 ? -7.762 -49.5 -34.656 1 96.81 217 PHE B O 1
ATOM 8864 N N . SER B 1 218 ? -8.57 -51.594 -34.75 1 94.75 218 SER B N 1
ATOM 8865 C CA . SER B 1 218 ? -9.922 -51.156 -34.406 1 94.75 218 SER B CA 1
ATOM 8866 C C . SER B 1 218 ? -9.984 -50.594 -33 1 94.75 218 SER B C 1
ATOM 8868 O O . SER B 1 218 ? -9.094 -50.844 -32.188 1 94.75 218 SER B O 1
ATOM 8870 N N . ASN B 1 219 ? -11.016 -49.906 -32.719 1 93.38 219 ASN B N 1
ATOM 8871 C CA . ASN B 1 219 ? -11.117 -49.25 -31.422 1 93.38 219 ASN B CA 1
ATOM 8872 C C . ASN B 1 219 ? -11.586 -50.219 -30.328 1 93.38 219 ASN B C 1
ATOM 8874 O O . ASN B 1 219 ? -11.906 -49.781 -29.219 1 93.38 219 ASN B O 1
ATOM 8878 N N . LYS B 1 220 ? -11.617 -51.5 -30.641 1 94.5 220 LYS B N 1
ATOM 8879 C CA . LYS B 1 220 ? -11.953 -52.5 -29.625 1 94.5 220 LYS B CA 1
ATOM 8880 C C . LYS B 1 220 ? -10.75 -52.781 -28.734 1 94.5 220 LYS B C 1
ATOM 8882 O O . LYS B 1 220 ? -9.68 -53.156 -29.234 1 94.5 220 LYS B O 1
ATOM 8887 N N . PRO B 1 221 ? -10.938 -52.688 -27.438 1 96.5 221 PRO B N 1
ATOM 8888 C CA . PRO B 1 221 ? -9.812 -52.969 -26.547 1 96.5 221 PRO B CA 1
ATOM 8889 C C . PRO B 1 221 ? -9.633 -54.469 -26.297 1 96.5 221 PRO B C 1
ATOM 8891 O O . PRO B 1 221 ? -10.617 -55.219 -26.188 1 96.5 221 PRO B O 1
ATOM 8894 N N . TYR B 1 222 ? -8.359 -54.906 -26.281 1 97.06 222 TYR B N 1
ATOM 8895 C CA . TYR B 1 222 ? -8.016 -56.281 -25.953 1 97.06 222 TYR B CA 1
ATOM 8896 C C . TYR B 1 222 ? -6.84 -56.312 -24.984 1 97.06 222 TYR B C 1
ATOM 8898 O O . TYR B 1 222 ? -5.781 -55.75 -25.234 1 97.06 222 TYR B O 1
ATOM 8906 N N . LEU B 1 223 ? -7.074 -57 -23.906 1 97.31 223 LEU B N 1
ATOM 8907 C CA . LEU B 1 223 ? -5.902 -57.406 -23.125 1 97.31 223 LEU B CA 1
ATOM 8908 C C . LEU B 1 223 ? -4.992 -58.312 -23.953 1 97.31 223 LEU B C 1
ATOM 8910 O O . LEU B 1 223 ? -5.441 -58.938 -24.906 1 97.31 223 LEU B O 1
ATOM 8914 N N . PRO B 1 224 ? -3.756 -58.344 -23.578 1 96.81 224 PRO B N 1
ATOM 8915 C CA . PRO B 1 224 ? -2.848 -59.188 -24.359 1 96.81 224 PRO B CA 1
ATOM 8916 C C . PRO B 1 224 ? -3.334 -60.625 -24.469 1 96.81 224 PRO B C 1
ATOM 8918 O O . PRO B 1 224 ? -3.26 -61.219 -25.547 1 96.81 224 PRO B O 1
ATOM 8921 N N . SER B 1 225 ? -3.963 -61.219 -23.453 1 95.31 225 SER B N 1
ATOM 8922 C CA . SER B 1 225 ? -4.434 -62.594 -23.453 1 95.31 225 SER B CA 1
ATOM 8923 C C . SER B 1 225 ? -5.688 -62.75 -24.297 1 95.31 225 SER B C 1
ATOM 8925 O O . SER B 1 225 ? -6.02 -63.844 -24.734 1 95.31 225 SER B O 1
ATOM 8927 N N . GLU B 1 226 ? -6.293 -61.594 -24.562 1 95.88 226 GLU B N 1
ATOM 8928 C CA . GLU B 1 226 ? -7.559 -61.656 -25.297 1 95.88 226 GLU B CA 1
ATOM 8929 C C . GLU B 1 226 ? -7.359 -61.25 -26.75 1 95.88 226 GLU B C 1
ATOM 8931 O O . GLU B 1 226 ? -8.328 -61.156 -27.516 1 95.88 226 GLU B O 1
ATOM 8936 N N . THR B 1 227 ? -6.152 -61.062 -27.156 1 97 227 THR B N 1
ATOM 8937 C CA . THR B 1 227 ? -5.887 -60.625 -28.531 1 97 227 THR B CA 1
ATOM 8938 C C . THR B 1 227 ? -6.336 -61.688 -29.531 1 97 227 THR B C 1
ATOM 8940 O O . THR B 1 227 ? -5.934 -62.875 -29.438 1 97 227 THR B O 1
ATOM 8943 N N . PRO B 1 228 ? -7.105 -61.25 -30.484 1 96.06 228 PRO B N 1
ATOM 8944 C CA . PRO B 1 228 ? -7.484 -62.219 -31.531 1 96.06 228 PRO B CA 1
ATOM 8945 C C . PRO B 1 228 ? -6.281 -62.781 -32.281 1 96.06 228 PRO B C 1
ATOM 8947 O O . PRO B 1 228 ? -5.316 -62.062 -32.531 1 96.06 228 PRO B O 1
ATOM 8950 N N . PRO B 1 229 ? -6.363 -64.062 -32.625 1 95.06 229 PRO B N 1
ATOM 8951 C CA . PRO B 1 229 ? -5.207 -64.688 -33.25 1 95.06 229 PRO B CA 1
ATOM 8952 C C . PRO B 1 229 ? -4.703 -63.969 -34.5 1 95.06 229 PRO B C 1
ATOM 8954 O O . PRO B 1 229 ? -3.494 -63.938 -34.719 1 95.06 229 PRO B O 1
ATOM 8957 N N . GLY B 1 230 ? -5.617 -63.406 -35.188 1 95.38 230 GLY B N 1
ATOM 8958 C CA . GLY B 1 230 ? -5.23 -62.75 -36.438 1 95.38 230 GLY B CA 1
ATOM 8959 C C . GLY B 1 230 ? -4.488 -61.438 -36.188 1 95.38 230 GLY B C 1
ATOM 8960 O O . GLY B 1 230 ? -3.861 -60.906 -37.094 1 95.38 230 GLY B O 1
ATOM 8961 N N . LEU B 1 231 ? -4.422 -60.938 -35 1 96.81 231 LEU B N 1
ATOM 8962 C CA . LEU B 1 231 ? -3.84 -59.656 -34.688 1 96.81 231 LEU B CA 1
ATOM 8963 C C . LEU B 1 231 ? -2.594 -59.781 -33.844 1 96.81 231 LEU B C 1
ATOM 8965 O O . LEU B 1 231 ? -1.884 -58.812 -33.594 1 96.81 231 LEU B O 1
ATOM 8969 N N . ARG B 1 232 ? -2.252 -60.969 -33.344 1 95.88 232 ARG B N 1
ATOM 8970 C CA . ARG B 1 232 ? -1.191 -61.188 -32.344 1 95.88 232 ARG B CA 1
ATOM 8971 C C . ARG B 1 232 ? 0.164 -60.75 -32.906 1 95.88 232 ARG B C 1
ATOM 8973 O O . ARG B 1 232 ? 0.917 -60.062 -32.25 1 95.88 232 ARG B O 1
ATOM 8980 N N . GLU B 1 233 ? 0.413 -61.25 -34.125 1 94.38 233 GLU B N 1
ATOM 8981 C CA . GLU B 1 233 ? 1.704 -60.906 -34.719 1 94.38 233 GLU B CA 1
ATOM 8982 C C . GLU B 1 233 ? 1.825 -59.406 -35 1 94.38 233 GLU B C 1
ATOM 8984 O O . GLU B 1 233 ? 2.893 -58.844 -34.812 1 94.38 233 GLU B O 1
ATOM 8989 N N . LEU B 1 234 ? 0.808 -58.875 -35.406 1 95.44 234 LEU B N 1
ATOM 8990 C CA . LEU B 1 234 ? 0.806 -57.438 -35.75 1 95.44 234 LEU B CA 1
ATOM 8991 C C . LEU B 1 234 ? 0.956 -56.625 -34.469 1 95.44 234 LEU B C 1
ATOM 8993 O O . LEU B 1 234 ? 1.613 -55.562 -34.5 1 95.44 234 LEU B O 1
ATOM 8997 N N . ARG B 1 235 ? 0.259 -57 -33.438 1 96.75 235 ARG B N 1
ATOM 8998 C CA . ARG B 1 235 ? 0.371 -56.344 -32.125 1 96.75 235 ARG B CA 1
ATOM 8999 C C . ARG B 1 235 ? 1.823 -56.281 -31.656 1 96.75 235 ARG B C 1
ATOM 9001 O O . ARG B 1 235 ? 2.32 -55.219 -31.281 1 96.75 235 ARG B O 1
ATOM 9008 N N . GLU B 1 236 ? 2.527 -57.375 -31.734 1 96.19 236 GLU B N 1
ATOM 9009 C CA . GLU B 1 236 ? 3.916 -57.469 -31.297 1 96.19 236 GLU B CA 1
ATOM 9010 C C . GLU B 1 236 ? 4.844 -56.688 -32.219 1 96.19 236 GLU B C 1
ATOM 9012 O O . GLU B 1 236 ? 5.777 -56.031 -31.75 1 96.19 236 GLU B O 1
ATOM 9017 N N . LYS B 1 237 ? 4.59 -56.781 -33.469 1 95.5 237 LYS B N 1
ATOM 9018 C CA . LYS B 1 237 ? 5.43 -56.094 -34.438 1 95.5 237 LYS B CA 1
ATOM 9019 C C . LYS B 1 237 ? 5.348 -54.562 -34.25 1 95.5 237 LYS B C 1
ATOM 9021 O O . LYS B 1 237 ? 6.363 -53.875 -34.281 1 95.5 237 LYS B O 1
ATOM 9026 N N . GLU B 1 238 ? 4.148 -54.094 -34.062 1 95.56 238 GLU B N 1
ATOM 9027 C CA . GLU B 1 238 ? 3.963 -52.656 -33.875 1 95.56 238 GLU B CA 1
ATOM 9028 C C . GLU B 1 238 ? 4.73 -52.188 -32.625 1 95.56 238 GLU B C 1
ATOM 9030 O O . GLU B 1 238 ? 5.375 -51.125 -32.656 1 95.56 238 GLU B O 1
ATOM 9035 N N . LEU B 1 239 ? 4.684 -52.875 -31.531 1 97.06 239 LEU B N 1
ATOM 9036 C CA . LEU B 1 239 ? 5.383 -52.531 -30.297 1 97.06 239 LEU B CA 1
ATOM 9037 C C . LEU B 1 239 ? 6.895 -52.531 -30.5 1 97.06 239 LEU B C 1
ATOM 9039 O O . LEU B 1 239 ? 7.609 -51.688 -30 1 97.06 239 LEU B O 1
ATOM 9043 N N . LYS B 1 240 ? 7.359 -53.531 -31.203 1 95.94 240 LYS B N 1
ATOM 9044 C CA . LYS B 1 240 ? 8.789 -53.625 -31.516 1 95.94 240 LYS B CA 1
ATOM 9045 C C . LYS B 1 240 ? 9.25 -52.406 -32.312 1 95.94 240 LYS B C 1
ATOM 9047 O O . LYS B 1 240 ? 10.336 -51.875 -32.062 1 95.94 240 LYS B O 1
ATOM 9052 N N . ASP B 1 241 ? 8.477 -52.031 -33.25 1 94 241 ASP B N 1
ATOM 9053 C CA . ASP B 1 241 ? 8.805 -50.875 -34.062 1 94 241 ASP B CA 1
ATOM 9054 C C . ASP B 1 241 ? 8.859 -49.594 -33.25 1 94 241 ASP B C 1
ATOM 9056 O O . ASP B 1 241 ? 9.719 -48.75 -33.469 1 94 241 ASP B O 1
ATOM 9060 N N . LEU B 1 242 ? 7.957 -49.469 -32.312 1 96.12 242 LEU B N 1
ATOM 9061 C CA . LEU B 1 242 ? 7.895 -48.281 -31.453 1 96.12 242 LEU B CA 1
ATOM 9062 C C . LEU B 1 242 ? 9.07 -48.25 -30.484 1 96.12 242 LEU B C 1
ATOM 9064 O O . LEU B 1 242 ? 9.516 -47.156 -30.078 1 96.12 242 LEU B O 1
ATOM 9068 N N . ARG B 1 243 ? 9.609 -49.344 -30.062 1 96.69 243 ARG B N 1
ATOM 9069 C CA . ARG B 1 243 ? 10.734 -49.406 -29.141 1 96.69 243 ARG B CA 1
ATOM 9070 C C . ARG B 1 243 ? 12.039 -49.031 -29.828 1 96.69 243 ARG B C 1
ATOM 9072 O O . ARG B 1 243 ? 12.938 -48.469 -29.188 1 96.69 243 ARG B O 1
ATOM 9079 N N . GLY B 1 244 ? 12.125 -49.281 -31.094 1 91.38 244 GLY B N 1
ATOM 9080 C CA . GLY B 1 244 ? 13.383 -49.062 -31.797 1 91.38 244 GLY B CA 1
ATOM 9081 C C . GLY B 1 244 ? 14.477 -50 -31.328 1 91.38 244 GLY B C 1
ATOM 9082 O O . GLY B 1 244 ? 14.219 -50.969 -30.594 1 91.38 244 GLY B O 1
ATOM 9083 N N . ASP B 1 245 ? 15.766 -49.75 -31.734 1 90.88 245 ASP B N 1
ATOM 9084 C CA . ASP B 1 245 ? 16.891 -50.625 -31.438 1 90.88 245 ASP B CA 1
ATOM 9085 C C . ASP B 1 245 ? 17.938 -49.906 -30.594 1 90.88 245 ASP B C 1
ATOM 9087 O O . ASP B 1 245 ? 19.047 -50.406 -30.391 1 90.88 245 ASP B O 1
ATOM 9091 N N . GLY B 1 246 ? 17.578 -48.688 -30.172 1 89.19 246 GLY B N 1
ATOM 9092 C CA . GLY B 1 246 ? 18.422 -47.969 -29.219 1 89.19 246 GLY B CA 1
ATOM 9093 C C . GLY B 1 246 ? 19.578 -47.25 -29.891 1 89.19 246 GLY B C 1
ATOM 9094 O O . GLY B 1 246 ? 20.438 -46.688 -29.203 1 89.19 246 GLY B O 1
ATOM 9095 N N . THR B 1 247 ? 19.594 -47.219 -31.188 1 90.44 247 THR B N 1
ATOM 9096 C CA . THR B 1 247 ? 20.766 -46.625 -31.859 1 90.44 247 THR B CA 1
ATOM 9097 C C . THR B 1 247 ? 20.344 -45.594 -32.906 1 90.44 247 THR B C 1
ATOM 9099 O O . THR B 1 247 ? 19.172 -45.5 -33.219 1 90.44 247 THR B O 1
ATOM 9102 N N . GLY B 1 248 ? 21.375 -44.75 -33.219 1 91.94 248 GLY B N 1
ATOM 9103 C CA . GLY B 1 248 ? 21.203 -43.875 -34.375 1 91.94 248 GLY B CA 1
ATOM 9104 C C . GLY B 1 248 ? 20.531 -42.562 -34.031 1 91.94 248 GLY B C 1
ATOM 9105 O O . GLY B 1 248 ? 19.938 -42.406 -32.969 1 91.94 248 GLY B O 1
ATOM 9106 N N . VAL B 1 249 ? 20.719 -41.562 -34.938 1 94.94 249 VAL B N 1
ATOM 9107 C CA . VAL B 1 249 ? 20.062 -40.281 -34.844 1 94.94 249 VAL B CA 1
ATOM 9108 C C . VAL B 1 249 ? 18.625 -40.375 -35.344 1 94.94 249 VAL B C 1
ATOM 9110 O O . VAL B 1 249 ? 18.375 -40.938 -36.406 1 94.94 249 VAL B O 1
ATOM 9113 N N . ARG B 1 250 ? 17.734 -39.906 -34.562 1 95.5 250 ARG B N 1
ATOM 9114 C CA . ARG B 1 250 ? 16.312 -40 -34.906 1 95.5 250 ARG B CA 1
ATOM 9115 C C . ARG B 1 250 ? 15.969 -38.969 -36 1 95.5 250 ARG B C 1
ATOM 9117 O O . ARG B 1 250 ? 16.453 -37.844 -35.969 1 95.5 250 ARG B O 1
ATOM 9124 N N . LYS B 1 251 ? 15.164 -39.438 -36.875 1 92.69 251 LYS B N 1
ATOM 9125 C CA . LYS B 1 251 ? 14.578 -38.562 -37.906 1 92.69 251 LYS B CA 1
ATOM 9126 C C . LYS B 1 251 ? 13.203 -38.062 -37.469 1 92.69 251 LYS B C 1
ATOM 9128 O O . LYS B 1 251 ? 12.5 -38.75 -36.719 1 92.69 251 LYS B O 1
ATOM 9133 N N . LEU B 1 252 ? 12.828 -36.969 -38 1 91.19 252 LEU B N 1
ATOM 9134 C CA . LEU B 1 252 ? 11.555 -36.375 -37.625 1 91.19 252 LEU B CA 1
ATOM 9135 C C . LEU B 1 252 ? 10.391 -37.281 -38 1 91.19 252 LEU B C 1
ATOM 9137 O O . LEU B 1 252 ? 9.32 -37.219 -37.375 1 91.19 252 LEU B O 1
ATOM 9141 N N . SER B 1 253 ? 10.617 -38.219 -38.938 1 90.5 253 SER B N 1
ATOM 9142 C CA . SER B 1 253 ? 9.555 -39.094 -39.406 1 90.5 253 SER B CA 1
ATOM 9143 C C . SER B 1 253 ? 9.469 -40.375 -38.562 1 90.5 253 SER B C 1
ATOM 9145 O O . SER B 1 253 ? 8.5 -41.125 -38.656 1 90.5 253 SER B O 1
ATOM 9147 N N . ASP B 1 254 ? 10.469 -40.562 -37.719 1 92.19 254 ASP B N 1
ATOM 9148 C CA . ASP B 1 254 ? 10.5 -41.781 -36.906 1 92.19 254 ASP B CA 1
ATOM 9149 C C . ASP B 1 254 ? 9.352 -41.781 -35.906 1 92.19 254 ASP B C 1
ATOM 9151 O O . ASP B 1 254 ? 8.789 -40.75 -35.562 1 92.19 254 ASP B O 1
ATOM 9155 N N . ARG B 1 255 ? 8.984 -42.969 -35.438 1 94.69 255 ARG B N 1
ATOM 9156 C CA . ARG B 1 255 ? 7.961 -43.156 -34.406 1 94.69 255 ARG B CA 1
ATOM 9157 C C . ARG B 1 255 ? 8.539 -43.875 -33.219 1 94.69 255 ARG B C 1
ATOM 9159 O O . ARG B 1 255 ? 7.828 -44.625 -32.531 1 94.69 255 ARG B O 1
ATOM 9166 N N . ILE B 1 256 ? 9.781 -43.688 -32.938 1 96.38 256 ILE B N 1
ATOM 9167 C CA . ILE B 1 256 ? 10.492 -44.469 -31.953 1 96.38 256 ILE B CA 1
ATOM 9168 C C . ILE B 1 256 ? 10.469 -43.719 -30.609 1 96.38 256 ILE B C 1
ATOM 9170 O O . ILE B 1 256 ? 10.75 -42.531 -30.547 1 96.38 256 ILE B O 1
ATOM 9174 N N . TYR B 1 257 ? 10.117 -44.406 -29.578 1 98 257 TYR B N 1
ATOM 9175 C CA . TYR B 1 257 ? 10.18 -43.938 -28.203 1 98 257 TYR B CA 1
ATOM 9176 C C . TYR B 1 257 ? 11.352 -44.562 -27.453 1 98 257 TYR B C 1
ATOM 9178 O O . TYR B 1 257 ? 11.461 -45.781 -27.391 1 98 257 TYR B O 1
ATOM 9186 N N . ASP B 1 258 ? 12.242 -43.75 -27 1 97.5 258 ASP B N 1
ATOM 9187 C CA . ASP B 1 258 ? 13.438 -44.219 -26.312 1 97.5 258 ASP B CA 1
ATOM 9188 C C . ASP B 1 258 ? 13.898 -43.219 -25.266 1 97.5 258 ASP B C 1
ATOM 9190 O O . ASP B 1 258 ? 13.312 -42.125 -25.125 1 97.5 258 ASP B O 1
ATOM 9194 N N . TYR B 1 259 ? 14.883 -43.656 -24.422 1 97.56 259 TYR B N 1
ATOM 9195 C CA . TYR B 1 259 ? 15.258 -42.906 -23.25 1 97.56 259 TYR B CA 1
ATOM 9196 C C . TYR B 1 259 ? 16.656 -42.312 -23.406 1 97.56 259 TYR B C 1
ATOM 9198 O O . TYR B 1 259 ? 17.516 -42.906 -24.047 1 97.56 259 TYR B O 1
ATOM 9206 N N . ALA B 1 260 ? 16.828 -41.094 -22.828 1 97.38 260 ALA B N 1
ATOM 9207 C CA . ALA B 1 260 ? 18.156 -40.5 -22.641 1 97.38 260 ALA B CA 1
ATOM 9208 C C . ALA B 1 260 ? 18.203 -39.656 -21.391 1 97.38 260 ALA B C 1
ATOM 9210 O O . ALA B 1 260 ? 17.156 -39.281 -20.844 1 97.38 260 ALA B O 1
ATOM 9211 N N . THR B 1 261 ? 19.375 -39.438 -20.891 1 97.81 261 THR B N 1
ATOM 9212 C CA . THR B 1 261 ? 19.562 -38.438 -19.828 1 97.81 261 THR B CA 1
ATOM 9213 C C . THR B 1 261 ? 19.453 -37.031 -20.359 1 97.81 261 THR B C 1
ATOM 9215 O O . THR B 1 261 ? 19.344 -36.812 -21.578 1 97.81 261 THR B O 1
ATOM 9218 N N . TYR B 1 262 ? 19.375 -36.062 -19.484 1 98.38 262 TYR B N 1
ATOM 9219 C CA . TYR B 1 262 ? 19.406 -34.656 -19.891 1 98.38 262 TYR B CA 1
ATOM 9220 C C . TYR B 1 262 ? 20.828 -34.219 -20.172 1 98.38 262 TYR B C 1
ATOM 9222 O O . TYR B 1 262 ? 21.422 -33.438 -19.375 1 98.38 262 TYR B O 1
ATOM 9230 N N . ASN B 1 263 ? 21.422 -34.625 -21.172 1 97.5 263 ASN B N 1
ATOM 9231 C CA . ASN B 1 263 ? 22.797 -34.281 -21.562 1 97.5 263 ASN B CA 1
ATOM 9232 C C . ASN B 1 263 ? 22.812 -33.281 -22.719 1 97.5 263 ASN B C 1
ATOM 9234 O O . ASN B 1 263 ? 23.828 -33.125 -23.391 1 97.5 263 ASN B O 1
ATOM 9238 N N . ASP B 1 264 ? 21.688 -32.625 -22.969 1 96.56 264 ASP B N 1
ATOM 9239 C CA . ASP B 1 264 ? 21.578 -31.719 -24.094 1 96.56 264 ASP B CA 1
ATOM 9240 C C . ASP B 1 264 ? 21.156 -30.328 -23.625 1 96.56 264 ASP B C 1
ATOM 9242 O O . ASP B 1 264 ? 20.578 -29.547 -24.391 1 96.56 264 ASP B O 1
ATOM 9246 N N . LEU B 1 265 ? 21.328 -30.062 -22.359 1 96.94 265 LEU B N 1
ATOM 9247 C CA . LEU B 1 265 ? 20.938 -28.766 -21.828 1 96.94 265 LEU B CA 1
ATOM 9248 C C . LEU B 1 265 ? 22.031 -27.734 -22.047 1 96.94 265 LEU B C 1
ATOM 9250 O O . LEU B 1 265 ? 21.75 -26.531 -22.125 1 96.94 265 LEU B O 1
ATOM 9254 N N . GLY B 1 266 ? 23.25 -28.172 -22.078 1 96 266 GLY B N 1
ATOM 9255 C CA . GLY B 1 266 ? 24.375 -27.281 -22.281 1 96 266 GLY B CA 1
ATOM 9256 C C . GLY B 1 266 ? 24.969 -27.359 -23.672 1 96 266 GLY B C 1
ATOM 9257 O O . GLY B 1 266 ? 24.609 -28.25 -24.453 1 96 266 GLY B O 1
ATOM 9258 N N . ASN B 1 267 ? 25.844 -26.359 -24.016 1 94.25 267 ASN B N 1
ATOM 9259 C CA . ASN B 1 267 ? 26.578 -26.344 -25.266 1 94.25 267 ASN B CA 1
ATOM 9260 C C . ASN B 1 267 ? 28.047 -26.031 -25.047 1 94.25 267 ASN B C 1
ATOM 9262 O O . ASN B 1 267 ? 28.484 -24.891 -25.266 1 94.25 267 ASN B O 1
ATOM 9266 N N . PRO B 1 268 ? 28.781 -27.031 -24.719 1 94 268 PRO B N 1
ATOM 9267 C CA . PRO B 1 268 ? 30.203 -26.812 -24.438 1 94 268 PRO B CA 1
ATOM 9268 C C . PRO B 1 268 ? 30.953 -26.234 -25.641 1 94 268 PRO B C 1
ATOM 9270 O O . PRO B 1 268 ? 32 -25.594 -25.469 1 94 268 PRO B O 1
ATOM 9273 N N . ASP B 1 269 ? 30.516 -26.391 -26.859 1 93.31 269 ASP B N 1
ATOM 9274 C CA . ASP B 1 269 ? 31.188 -25.891 -28.062 1 93.31 269 ASP B CA 1
ATOM 9275 C C . ASP B 1 269 ? 31.109 -24.359 -28.141 1 93.31 269 ASP B C 1
ATOM 9277 O O . ASP B 1 269 ? 31.938 -23.734 -28.781 1 93.31 269 ASP B O 1
ATOM 9281 N N . LYS B 1 270 ? 30.094 -23.875 -27.609 1 92.19 270 LYS B N 1
ATOM 9282 C CA . LYS B 1 270 ? 29.906 -22.422 -27.641 1 92.19 270 LYS B CA 1
ATOM 9283 C C . LYS B 1 270 ? 30.812 -21.734 -26.609 1 92.19 270 LYS B C 1
ATOM 9285 O O . LYS B 1 270 ? 31.203 -20.578 -26.797 1 92.19 270 LYS B O 1
ATOM 9290 N N . GLY B 1 271 ? 31.078 -22.359 -25.5 1 92.31 271 GLY B N 1
ATOM 9291 C CA . GLY B 1 271 ? 31.922 -21.797 -24.469 1 92.31 271 GLY B CA 1
ATOM 9292 C C . GLY B 1 271 ? 31.766 -22.469 -23.125 1 92.31 271 GLY B C 1
ATOM 9293 O O . GLY B 1 271 ? 30.797 -23.203 -22.906 1 92.31 271 GLY B O 1
ATOM 9294 N N . LYS B 1 272 ? 32.656 -22.109 -22.266 1 92 272 LYS B N 1
ATOM 9295 C CA . LYS B 1 272 ? 32.656 -22.719 -20.938 1 92 272 LYS B CA 1
ATOM 9296 C C . LYS B 1 272 ? 31.422 -22.312 -20.141 1 92 272 LYS B C 1
ATOM 9298 O O . LYS B 1 272 ? 30.938 -23.078 -19.312 1 92 272 LYS B O 1
ATOM 9303 N N . GLU B 1 273 ? 30.969 -21.156 -20.438 1 92.19 273 GLU B N 1
ATOM 9304 C CA . GLU B 1 273 ? 29.828 -20.625 -19.688 1 92.19 273 GLU B CA 1
ATOM 9305 C C . GLU B 1 273 ? 28.547 -21.359 -20.062 1 92.19 273 GLU B C 1
ATOM 9307 O O . GLU B 1 273 ? 27.547 -21.266 -19.344 1 92.19 273 GLU B O 1
ATOM 9312 N N . PHE B 1 274 ? 28.578 -22.125 -21.109 1 94.88 274 PHE B N 1
ATOM 9313 C CA . PHE B 1 274 ? 27.375 -22.812 -21.578 1 94.88 274 PHE B CA 1
ATOM 9314 C C . PHE B 1 274 ? 27.422 -24.297 -21.234 1 94.88 274 PHE B C 1
ATOM 9316 O O . PHE B 1 274 ? 26.578 -25.062 -21.656 1 94.88 274 PHE B O 1
ATOM 9323 N N . ILE B 1 275 ? 28.438 -24.672 -20.469 1 95.5 275 ILE B N 1
ATOM 9324 C CA . ILE B 1 275 ? 28.516 -26.047 -20 1 95.5 275 ILE B CA 1
ATOM 9325 C C . ILE B 1 275 ? 27.516 -26.266 -18.875 1 95.5 275 ILE B C 1
ATOM 9327 O O . ILE B 1 275 ? 27.328 -25.391 -18.016 1 95.5 275 ILE B O 1
ATOM 9331 N N . ARG B 1 276 ? 26.766 -27.344 -18.891 1 96.81 276 ARG B N 1
ATOM 9332 C CA . ARG B 1 276 ? 25.875 -27.766 -17.812 1 96.81 276 ARG B CA 1
ATOM 9333 C C . ARG B 1 276 ? 26.094 -29.234 -17.469 1 96.81 276 ARG B C 1
ATOM 9335 O O . ARG B 1 276 ? 26.453 -30.031 -18.344 1 96.81 276 ARG B O 1
ATOM 9342 N N . PRO B 1 277 ? 25.875 -29.562 -16.203 1 95.94 277 PRO B N 1
ATOM 9343 C CA . PRO B 1 277 ? 25.984 -30.984 -15.859 1 95.94 277 PRO B CA 1
ATOM 9344 C C . PRO B 1 277 ? 24.906 -31.844 -16.516 1 95.94 277 PRO B C 1
ATOM 9346 O O . PRO B 1 277 ? 23.844 -31.328 -16.859 1 95.94 277 PRO B O 1
ATOM 9349 N N . ILE B 1 278 ? 25.234 -33.062 -16.719 1 96.81 278 ILE B N 1
ATOM 9350 C CA . ILE B 1 278 ? 24.266 -34.031 -17.203 1 96.81 278 ILE B CA 1
ATOM 9351 C C . ILE B 1 278 ? 23.312 -34.438 -16.078 1 96.81 278 ILE B C 1
ATOM 9353 O O . ILE B 1 278 ? 23.766 -34.906 -15.023 1 96.81 278 ILE B O 1
ATOM 9357 N N . LEU B 1 279 ? 22.094 -34.25 -16.219 1 98.25 279 LEU B N 1
ATOM 9358 C CA . LEU B 1 279 ? 21.094 -34.719 -15.25 1 98.25 279 LEU B CA 1
ATOM 9359 C C . LEU B 1 279 ? 20.641 -36.125 -15.586 1 98.25 279 LEU B C 1
ATOM 9361 O O . LEU B 1 279 ? 20.156 -36.375 -16.688 1 98.25 279 LEU B O 1
ATOM 9365 N N . GLY B 1 280 ? 20.828 -36.969 -14.695 1 97.25 280 GLY B N 1
ATOM 9366 C CA . GLY B 1 280 ? 20.594 -38.406 -14.867 1 97.25 280 GLY B CA 1
ATOM 9367 C C . GLY B 1 280 ? 21.812 -39.25 -14.609 1 97.25 280 GLY B C 1
ATOM 9368 O O . GLY B 1 280 ? 22.938 -38.875 -14.992 1 97.25 280 GLY B O 1
ATOM 9369 N N . GLY B 1 281 ? 21.672 -40.25 -13.93 1 95.44 281 GLY B N 1
ATOM 9370 C CA . GLY B 1 281 ? 22.781 -41.094 -13.492 1 95.44 281 GLY B CA 1
ATOM 9371 C C . GLY B 1 281 ? 22.984 -41.094 -11.992 1 95.44 281 GLY B C 1
ATOM 9372 O O . GLY B 1 281 ? 22.266 -40.406 -11.266 1 95.44 281 GLY B O 1
ATOM 9373 N N . GLU B 1 282 ? 23.938 -41.75 -11.578 1 92.62 282 GLU B N 1
ATOM 9374 C CA . GLU B 1 282 ? 24.172 -41.938 -10.148 1 92.62 282 GLU B CA 1
ATOM 9375 C C . GLU B 1 282 ? 24.625 -40.656 -9.477 1 92.62 282 GLU B C 1
ATOM 9377 O O . GLU B 1 282 ? 24.234 -40.375 -8.336 1 92.62 282 GLU B O 1
ATOM 9382 N N . LYS B 1 283 ? 25.312 -39.875 -10.172 1 94.62 283 LYS B N 1
ATOM 9383 C CA . LYS B 1 283 ? 25.891 -38.656 -9.594 1 94.62 283 LYS B CA 1
ATOM 9384 C C . LYS B 1 283 ? 24.828 -37.594 -9.43 1 94.62 283 LYS B C 1
ATOM 9386 O O . LYS B 1 283 ? 24.781 -36.906 -8.398 1 94.62 283 LYS B O 1
ATOM 9391 N N . ILE B 1 284 ? 24 -37.375 -10.43 1 97.94 284 ILE B N 1
ATOM 9392 C CA . ILE B 1 284 ? 22.922 -36.375 -10.398 1 97.94 284 ILE B CA 1
ATOM 9393 C C . ILE B 1 284 ? 21.625 -37.031 -10.883 1 97.94 284 ILE B C 1
ATOM 9395 O O . ILE B 1 284 ? 21.172 -36.75 -12 1 97.94 284 ILE B O 1
ATOM 9399 N N . PRO B 1 285 ? 21.047 -37.781 -10.023 1 98.38 285 PRO B N 1
ATOM 9400 C CA . PRO B 1 285 ? 19.828 -38.5 -10.406 1 98.38 285 PRO B CA 1
ATOM 9401 C C . PRO B 1 285 ? 18.75 -37.594 -10.977 1 98.38 285 PRO B C 1
ATOM 9403 O O . PRO B 1 285 ? 18.578 -36.469 -10.492 1 98.38 285 PRO B O 1
ATOM 9406 N N . TYR B 1 286 ? 18.125 -38.031 -11.977 1 98.75 286 TYR B N 1
ATOM 9407 C CA . TYR B 1 286 ? 17.062 -37.281 -12.648 1 98.75 286 TYR B CA 1
ATOM 9408 C C . TYR B 1 286 ? 16.25 -38.188 -13.562 1 98.75 286 TYR B C 1
ATOM 9410 O O . TYR B 1 286 ? 16.766 -39.219 -14.039 1 98.75 286 TYR B O 1
ATOM 9418 N N . PRO B 1 287 ? 14.961 -37.969 -13.812 1 98.69 287 PRO B N 1
ATOM 9419 C CA . PRO B 1 287 ? 14.195 -38.781 -14.773 1 98.69 287 PRO B CA 1
ATOM 9420 C C . PRO B 1 287 ? 14.797 -38.75 -16.172 1 98.69 287 PRO B C 1
ATOM 9422 O O . PRO B 1 287 ? 15.547 -37.812 -16.516 1 98.69 287 PRO B O 1
ATOM 9425 N N . ARG B 1 288 ? 14.469 -39.812 -16.953 1 98.69 288 ARG B N 1
ATOM 9426 C CA . ARG B 1 288 ? 14.938 -39.812 -18.344 1 98.69 288 ARG B CA 1
ATOM 9427 C C . ARG B 1 288 ? 14.016 -39.031 -19.234 1 98.69 288 ARG B C 1
ATOM 9429 O O . ARG B 1 288 ? 12.844 -38.812 -18.906 1 98.69 288 ARG B O 1
ATOM 9436 N N . ARG B 1 289 ? 14.562 -38.562 -20.344 1 98.06 289 ARG B N 1
ATOM 9437 C CA . ARG B 1 289 ? 13.82 -37.844 -21.375 1 98.06 289 ARG B CA 1
ATOM 9438 C C . ARG B 1 289 ? 13.805 -38.625 -22.688 1 98.06 289 ARG B C 1
ATOM 9440 O O . ARG B 1 289 ? 14.484 -39.656 -22.828 1 98.06 289 ARG B O 1
ATOM 9447 N N . CYS B 1 290 ? 13.023 -38.156 -23.609 1 98 290 CYS B N 1
ATOM 9448 C CA . CYS B 1 290 ? 12.945 -38.781 -24.938 1 98 290 CYS B CA 1
ATOM 9449 C C . CYS B 1 290 ? 14.266 -38.625 -25.672 1 98 290 CYS B C 1
ATOM 9451 O O . CYS B 1 290 ? 14.766 -37.531 -25.844 1 98 290 CYS B O 1
ATOM 9453 N N . ARG B 1 291 ? 14.797 -39.688 -26.141 1 97.56 291 ARG B N 1
ATOM 9454 C CA . ARG B 1 291 ? 16.094 -39.75 -26.797 1 97.56 291 ARG B CA 1
ATOM 9455 C C . ARG B 1 291 ? 16.016 -39.188 -28.219 1 97.56 291 ARG B C 1
ATOM 9457 O O . ARG B 1 291 ? 15.078 -39.531 -28.953 1 97.56 291 ARG B O 1
ATOM 9464 N N . THR B 1 292 ? 17 -38.406 -28.625 1 96.5 292 THR B N 1
ATOM 9465 C CA . THR B 1 292 ? 17.109 -37.938 -29.984 1 96.5 292 THR B CA 1
ATOM 9466 C C . THR B 1 292 ? 18.281 -38.594 -30.703 1 96.5 292 THR B C 1
ATOM 9468 O O . THR B 1 292 ? 18.297 -38.719 -31.922 1 96.5 292 THR B O 1
ATOM 9471 N N . GLY B 1 293 ? 19.25 -38.938 -29.984 1 95.38 293 GLY B N 1
ATOM 9472 C CA . GLY B 1 293 ? 20.359 -39.719 -30.484 1 95.38 293 GLY B CA 1
ATOM 9473 C C . GLY B 1 293 ? 21.344 -38.906 -31.297 1 95.38 293 GLY B C 1
ATOM 9474 O O . GLY B 1 293 ? 22.094 -39.438 -32.094 1 95.38 293 GLY B O 1
ATOM 9475 N N . ARG B 1 294 ? 21.375 -37.625 -31.172 1 95.75 294 ARG B N 1
ATOM 9476 C CA . ARG B 1 294 ? 22.297 -36.75 -31.906 1 95.75 294 ARG B CA 1
ATOM 9477 C C . ARG B 1 294 ? 23.734 -37 -31.469 1 95.75 294 ARG B C 1
ATOM 9479 O O . ARG B 1 294 ? 23.984 -37.5 -30.375 1 95.75 294 ARG B O 1
ATOM 9486 N N . PRO B 1 295 ? 24.672 -36.562 -32.375 1 95 295 PRO B N 1
ATOM 9487 C CA . PRO B 1 295 ? 26.078 -36.781 -32.031 1 95 295 PRO B CA 1
ATOM 9488 C C . PRO B 1 295 ? 26.531 -35.875 -30.875 1 95 295 PRO B C 1
ATOM 9490 O O . PRO B 1 295 ? 25.891 -34.875 -30.594 1 95 295 PRO B O 1
ATOM 9493 N N . PRO B 1 296 ? 27.531 -36.344 -30.219 1 95.62 296 PRO B N 1
ATOM 9494 C CA . PRO B 1 296 ? 28.094 -35.5 -29.156 1 95.62 296 PRO B CA 1
ATOM 9495 C C . PRO B 1 296 ? 28.641 -34.156 -29.688 1 95.62 296 PRO B C 1
ATOM 9497 O O . PRO B 1 296 ? 28.875 -34.031 -30.891 1 95.62 296 PRO B O 1
ATOM 9500 N N . THR B 1 297 ? 28.719 -33.25 -28.766 1 94.88 297 THR B N 1
ATOM 9501 C CA . THR B 1 297 ? 29.406 -32 -29.125 1 94.88 297 THR B CA 1
ATOM 9502 C C . THR B 1 297 ? 30.875 -32.25 -29.422 1 94.88 297 THR B C 1
ATOM 9504 O O . THR B 1 297 ? 31.406 -33.312 -29.094 1 94.88 297 THR B O 1
ATOM 9507 N N . ASP B 1 298 ? 31.578 -31.344 -30.016 1 93.31 298 ASP B N 1
ATOM 9508 C CA . ASP B 1 298 ? 32.969 -31.5 -30.406 1 93.31 298 ASP B CA 1
ATOM 9509 C C . ASP B 1 298 ? 33.875 -31.531 -29.188 1 93.31 298 ASP B C 1
ATOM 9511 O O . ASP B 1 298 ? 34.906 -32.219 -29.188 1 93.31 298 ASP B O 1
ATOM 9515 N N . THR B 1 299 ? 33.562 -30.844 -28.203 1 93.44 299 THR B N 1
ATOM 9516 C CA . THR B 1 299 ? 34.469 -30.625 -27.078 1 93.44 299 THR B CA 1
ATOM 9517 C C . THR B 1 299 ? 34.125 -31.578 -25.922 1 93.44 299 THR B C 1
ATOM 9519 O O . THR B 1 299 ? 34.938 -31.75 -25 1 93.44 299 THR B O 1
ATOM 9522 N N . ASN B 1 300 ? 33.031 -32.188 -25.938 1 93.88 300 ASN B N 1
ATOM 9523 C CA . ASN B 1 300 ? 32.594 -33.094 -24.859 1 93.88 300 ASN B CA 1
ATOM 9524 C C . ASN B 1 300 ? 31.828 -34.281 -25.406 1 93.88 300 ASN B C 1
ATOM 9526 O O . ASN B 1 300 ? 30.672 -34.156 -25.844 1 93.88 300 ASN B O 1
ATOM 9530 N N . MET B 1 301 ? 32.25 -35.438 -25.219 1 93.88 301 MET B N 1
ATOM 9531 C CA . MET B 1 301 ? 31.672 -36.656 -25.797 1 93.88 301 MET B CA 1
ATOM 9532 C C . MET B 1 301 ? 30.422 -37.094 -25.031 1 93.88 301 MET B C 1
ATOM 9534 O O . MET B 1 301 ? 29.641 -37.906 -25.531 1 93.88 301 MET B O 1
ATOM 9538 N N . LEU B 1 302 ? 30.234 -36.594 -23.938 1 93.62 302 LEU B N 1
ATOM 9539 C CA . LEU B 1 302 ? 29.078 -37 -23.125 1 93.62 302 LEU B CA 1
ATOM 9540 C C . LEU B 1 302 ? 27.906 -36.031 -23.344 1 93.62 302 LEU B C 1
ATOM 9542 O O . LEU B 1 302 ? 26.766 -36.375 -22.984 1 93.62 302 LEU B O 1
ATOM 9546 N N . ALA B 1 303 ? 28.203 -34.875 -23.891 1 95.31 303 ALA B N 1
ATOM 9547 C CA . ALA B 1 303 ? 27.156 -33.875 -24.141 1 95.31 303 ALA B CA 1
ATOM 9548 C C . ALA B 1 303 ? 26.594 -34.031 -25.547 1 95.31 303 ALA B C 1
ATOM 9550 O O . ALA B 1 303 ? 27.344 -34.031 -26.531 1 95.31 303 ALA B O 1
ATOM 9551 N N . GLU B 1 304 ? 25.297 -34.156 -25.625 1 96.31 304 GLU B N 1
ATOM 9552 C CA . GLU B 1 304 ? 24.641 -34.25 -26.922 1 96.31 304 GLU B CA 1
ATOM 9553 C C . GLU B 1 304 ? 24.578 -32.875 -27.609 1 96.31 304 GLU B C 1
ATOM 9555 O O . GLU B 1 304 ? 24.328 -31.859 -26.953 1 96.31 304 GLU B O 1
ATOM 9560 N N . SER B 1 305 ? 24.844 -32.875 -28.922 1 94.88 305 SER B N 1
ATOM 9561 C CA . SER B 1 305 ? 24.75 -31.641 -29.672 1 94.88 305 SER B CA 1
ATOM 9562 C C . SER B 1 305 ? 23.328 -31.078 -29.656 1 94.88 305 SER B C 1
ATOM 9564 O O . SER B 1 305 ? 22.359 -31.844 -29.641 1 94.88 305 SER B O 1
ATOM 9566 N N . ARG B 1 306 ? 23.234 -29.812 -29.734 1 93.62 306 ARG B N 1
ATOM 9567 C CA . ARG B 1 306 ? 21.922 -29.188 -29.547 1 93.62 306 ARG B CA 1
ATOM 9568 C C . ARG B 1 306 ? 21.328 -28.734 -30.875 1 93.62 306 ARG B C 1
ATOM 9570 O O . ARG B 1 306 ? 22.062 -28.391 -31.812 1 93.62 306 ARG B O 1
ATOM 9577 N N . VAL B 1 307 ? 20.031 -28.797 -30.906 1 89.81 307 VAL B N 1
ATOM 9578 C CA . VAL B 1 307 ? 19.25 -28.172 -31.969 1 89.81 307 VAL B CA 1
ATOM 9579 C C . VAL B 1 307 ? 18.688 -26.844 -31.484 1 89.81 307 VAL B C 1
ATOM 9581 O O . VAL B 1 307 ? 17.984 -26.797 -30.469 1 89.81 307 VAL B O 1
ATOM 9584 N N . GLU B 1 308 ? 19.047 -25.828 -32.156 1 87.12 308 GLU B N 1
ATOM 9585 C CA . GLU B 1 308 ? 18.562 -24.516 -31.75 1 87.12 308 GLU B CA 1
ATOM 9586 C C . GLU B 1 308 ? 17.359 -24.094 -32.594 1 87.12 308 GLU B C 1
ATOM 9588 O O . GLU B 1 308 ? 17.141 -24.609 -33.688 1 87.12 308 GLU B O 1
ATOM 9593 N N . LYS B 1 309 ? 16.578 -23.266 -32.031 1 79.19 309 LYS B N 1
ATOM 9594 C CA . LYS B 1 309 ? 15.477 -22.719 -32.812 1 79.19 309 LYS B CA 1
ATOM 9595 C C . LYS B 1 309 ? 15.984 -22.078 -34.094 1 79.19 309 LYS B C 1
ATOM 9597 O O . LYS B 1 309 ? 17.062 -21.484 -34.125 1 79.19 309 LYS B O 1
ATOM 9602 N N . PRO B 1 310 ? 15.273 -22.203 -35.094 1 80.12 310 PRO B N 1
ATOM 9603 C CA . PRO B 1 310 ? 13.875 -22.609 -35.25 1 80.12 310 PRO B CA 1
ATOM 9604 C C . PRO B 1 310 ? 13.742 -24.078 -35.688 1 80.12 310 PRO B C 1
ATOM 9606 O O . PRO B 1 310 ? 12.664 -24.516 -36.094 1 80.12 310 PRO B O 1
ATOM 9609 N N . HIS B 1 311 ? 14.867 -24.75 -35.688 1 85.44 311 HIS B N 1
ATOM 9610 C CA . HIS B 1 311 ? 14.82 -26.125 -36.156 1 85.44 311 HIS B CA 1
ATOM 9611 C C . HIS B 1 311 ? 14.07 -27.031 -35.188 1 85.44 311 HIS B C 1
ATOM 9613 O O . HIS B 1 311 ? 14.219 -26.891 -33.969 1 85.44 311 HIS B O 1
ATOM 9619 N N . PRO B 1 312 ? 13.32 -27.906 -35.719 1 89 312 PRO B N 1
ATOM 9620 C CA . PRO B 1 312 ? 12.523 -28.781 -34.844 1 89 312 PRO B CA 1
ATOM 9621 C C . PRO B 1 312 ? 13.359 -29.859 -34.188 1 89 312 PRO B C 1
ATOM 9623 O O . PRO B 1 312 ? 14.289 -30.391 -34.781 1 89 312 PRO B O 1
ATOM 9626 N N . ILE B 1 313 ? 13.078 -30.109 -32.969 1 91.94 313 ILE B N 1
ATOM 9627 C CA . ILE B 1 313 ? 13.68 -31.203 -32.219 1 91.94 313 ILE B CA 1
ATOM 9628 C C . ILE B 1 313 ? 12.805 -32.469 -32.344 1 91.94 313 ILE B C 1
ATOM 9630 O O . ILE B 1 313 ? 11.578 -32.375 -32.375 1 91.94 313 ILE B O 1
ATOM 9634 N N . TYR B 1 314 ? 13.406 -33.5 -32.312 1 93.75 314 TYR B N 1
ATOM 9635 C CA . TYR B 1 314 ? 12.711 -34.75 -32.531 1 93.75 314 TYR B CA 1
ATOM 9636 C C . TYR B 1 314 ? 11.812 -35.094 -31.344 1 93.75 314 TYR B C 1
ATOM 9638 O O . TYR B 1 314 ? 12.25 -35.062 -30.188 1 93.75 314 TYR B O 1
ATOM 9646 N N . VAL B 1 315 ? 10.68 -35.438 -31.578 1 95.75 315 VAL B N 1
ATOM 9647 C CA . VAL B 1 315 ? 9.719 -36.281 -30.859 1 95.75 315 VAL B CA 1
ATOM 9648 C C . VAL B 1 315 ? 8.953 -37.156 -31.844 1 95.75 315 VAL B C 1
ATOM 9650 O O . VAL B 1 315 ? 8.891 -36.844 -33.031 1 95.75 315 VAL B O 1
ATOM 9653 N N . PRO B 1 316 ? 8.508 -38.312 -31.359 1 95.06 316 PRO B N 1
ATOM 9654 C CA . PRO B 1 316 ? 7.695 -39.062 -32.312 1 95.06 316 PRO B CA 1
ATOM 9655 C C . PRO B 1 316 ? 6.613 -38.219 -32.969 1 95.06 316 PRO B C 1
ATOM 9657 O O . PRO B 1 316 ? 5.973 -37.406 -32.312 1 95.06 316 PRO B O 1
ATOM 9660 N N . ARG B 1 317 ? 6.473 -38.375 -34.281 1 91.38 317 ARG B N 1
ATOM 9661 C CA . ARG B 1 317 ? 5.75 -37.438 -35.125 1 91.38 317 ARG B CA 1
ATOM 9662 C C . ARG B 1 317 ? 4.355 -37.156 -34.562 1 91.38 317 ARG B C 1
ATOM 9664 O O . ARG B 1 317 ? 3.869 -36.031 -34.625 1 91.38 317 ARG B O 1
ATOM 9671 N N . ASP B 1 318 ? 3.711 -38.094 -34.062 1 91.19 318 ASP B N 1
ATOM 9672 C CA . ASP B 1 318 ? 2.34 -37.969 -33.562 1 91.19 318 ASP B CA 1
ATOM 9673 C C . ASP B 1 318 ? 2.297 -37.156 -32.281 1 91.19 318 ASP B C 1
ATOM 9675 O O . ASP B 1 318 ? 1.228 -36.75 -31.828 1 91.19 318 ASP B O 1
ATOM 9679 N N . GLU B 1 319 ? 3.461 -37 -31.656 1 92.56 319 GLU B N 1
ATOM 9680 C CA . GLU B 1 319 ? 3.541 -36.219 -30.422 1 92.56 319 GLU B CA 1
ATOM 9681 C C . GLU B 1 319 ? 3.736 -34.719 -30.719 1 92.56 319 GLU B C 1
ATOM 9683 O O . GLU B 1 319 ? 3.566 -33.906 -29.828 1 92.56 319 GLU B O 1
ATOM 9688 N N . ALA B 1 320 ? 4.066 -34.375 -31.922 1 87.5 320 ALA B N 1
ATOM 9689 C CA . ALA B 1 320 ? 4.297 -32.969 -32.281 1 87.5 320 ALA B CA 1
ATOM 9690 C C . ALA B 1 320 ? 2.994 -32.188 -32.281 1 87.5 320 ALA B C 1
ATOM 9692 O O . ALA B 1 320 ? 1.91 -32.75 -32.438 1 87.5 320 ALA B O 1
ATOM 9693 N N . PHE B 1 321 ? 3.104 -30.891 -32.156 1 81.19 321 PHE B N 1
ATOM 9694 C CA . PHE B 1 321 ? 1.942 -30.016 -32.125 1 81.19 321 PHE B CA 1
ATOM 9695 C C . PHE B 1 321 ? 1.157 -30.109 -33.438 1 81.19 321 PHE B C 1
ATOM 9697 O O . PHE B 1 321 ? 1.744 -30.203 -34.5 1 81.19 321 PHE B O 1
ATOM 9704 N N . GLU B 1 322 ? -0.082 -30.078 -33.219 1 73.62 322 GLU B N 1
ATOM 9705 C CA . GLU B 1 322 ? -0.919 -29.844 -34.406 1 73.62 322 GLU B CA 1
ATOM 9706 C C . GLU B 1 322 ? -0.767 -28.406 -34.906 1 73.62 322 GLU B C 1
ATOM 9708 O O . GLU B 1 322 ? -0.219 -27.562 -34.219 1 73.62 322 GLU B O 1
ATOM 9713 N N . GLU B 1 323 ? -1.156 -28.188 -36.062 1 62.81 323 GLU B N 1
ATOM 9714 C CA . GLU B 1 323 ? -0.962 -26.906 -36.719 1 62.81 323 GLU B CA 1
ATOM 9715 C C . GLU B 1 323 ? -1.548 -25.766 -35.906 1 62.81 323 GLU B C 1
ATOM 9717 O O . GLU B 1 323 ? -0.924 -24.703 -35.75 1 62.81 323 GLU B O 1
ATOM 9722 N N . LEU B 1 324 ? -2.725 -26 -35.406 1 54.25 324 LEU B N 1
ATOM 9723 C CA . LEU B 1 324 ? -3.385 -24.953 -34.625 1 54.25 324 LEU B CA 1
ATOM 9724 C C . LEU B 1 324 ? -2.594 -24.625 -33.375 1 54.25 324 LEU B C 1
ATOM 9726 O O . LEU B 1 324 ? -2.42 -23.453 -33.031 1 54.25 324 LEU B O 1
ATOM 9730 N N . LYS B 1 325 ? -2.205 -25.547 -32.75 1 66.56 325 LYS B N 1
ATOM 9731 C CA . LYS B 1 325 ? -1.39 -25.359 -31.547 1 66.56 325 LYS B CA 1
ATOM 9732 C C . LYS B 1 325 ? -0.053 -24.703 -31.891 1 66.56 325 LYS B C 1
ATOM 9734 O O . LYS B 1 325 ? 0.41 -23.812 -31.172 1 66.56 325 LYS B O 1
ATOM 9739 N N . GLN B 1 326 ? 0.465 -25.156 -32.906 1 63.41 326 GLN B N 1
ATOM 9740 C CA . GLN B 1 326 ? 1.73 -24.578 -33.344 1 63.41 326 GLN B CA 1
ATOM 9741 C C . GLN B 1 326 ? 1.575 -23.094 -33.656 1 63.41 326 GLN B C 1
ATOM 9743 O O . GLN B 1 326 ? 2.455 -22.297 -33.344 1 63.41 326 GLN B O 1
ATOM 9748 N N . GLY B 1 327 ? 0.469 -22.812 -34.312 1 58 327 GLY B N 1
ATOM 9749 C CA . GLY B 1 327 ? 0.19 -21.422 -34.625 1 58 327 GLY B CA 1
ATOM 9750 C C . GLY B 1 327 ? 0.024 -20.547 -33.375 1 58 327 GLY B C 1
ATOM 9751 O O . GLY B 1 327 ? 0.581 -19.453 -33.281 1 58 327 GLY B O 1
ATOM 9752 N N . ALA B 1 328 ? -0.678 -21.078 -32.469 1 58.34 328 ALA B N 1
ATOM 9753 C CA . ALA B 1 328 ? -0.905 -20.344 -31.234 1 58.34 328 ALA B CA 1
ATOM 9754 C C . ALA B 1 328 ? 0.4 -20.156 -30.469 1 58.34 328 ALA B C 1
ATOM 9756 O O . ALA B 1 328 ? 0.661 -19.062 -29.938 1 58.34 328 ALA B O 1
ATOM 9757 N N . PHE B 1 329 ? 1.103 -21.156 -30.453 1 61.19 329 PHE B N 1
ATOM 9758 C CA . PHE B 1 329 ? 2.387 -21.109 -29.766 1 61.19 329 PHE B CA 1
ATOM 9759 C C . PHE B 1 329 ? 3.336 -20.141 -30.469 1 61.19 329 PHE B C 1
ATOM 9761 O O . PHE B 1 329 ? 4.043 -19.375 -29.797 1 61.19 329 PHE B O 1
ATOM 9768 N N . SER B 1 330 ? 3.266 -20.156 -31.766 1 56.91 330 SER B N 1
ATOM 9769 C CA . SER B 1 330 ? 4.133 -19.266 -32.531 1 56.91 330 SER B CA 1
ATOM 9770 C C . SER B 1 330 ? 3.713 -17.812 -32.375 1 56.91 330 SER B C 1
ATOM 9772 O O . SER B 1 330 ? 4.559 -16.922 -32.312 1 56.91 330 SER B O 1
ATOM 9774 N N . SER B 1 331 ? 2.445 -17.594 -32.375 1 53 331 SER B N 1
ATOM 9775 C CA . SER B 1 331 ? 1.944 -16.234 -32.156 1 53 331 SER B CA 1
ATOM 9776 C C . SER B 1 331 ? 2.328 -15.711 -30.797 1 53 331 SER B C 1
ATOM 9778 O O . SER B 1 331 ? 2.697 -14.547 -30.656 1 53 331 SER B O 1
ATOM 9780 N N . GLY B 1 332 ? 2.188 -16.641 -29.891 1 55.47 332 GLY B N 1
ATOM 9781 C CA . GLY B 1 332 ? 2.621 -16.266 -28.547 1 55.47 332 GLY B CA 1
ATOM 9782 C C . GLY B 1 332 ? 4.105 -15.961 -28.469 1 55.47 332 GLY B C 1
ATOM 9783 O O . GLY B 1 332 ? 4.512 -14.984 -27.828 1 55.47 332 GLY B O 1
ATOM 9784 N N . ARG B 1 333 ? 4.844 -16.781 -29.125 1 53.16 333 ARG B N 1
ATOM 9785 C CA . ARG B 1 333 ? 6.289 -16.578 -29.188 1 53.16 333 ARG B CA 1
ATOM 9786 C C . ARG B 1 333 ? 6.625 -15.242 -29.859 1 53.16 333 ARG B C 1
ATOM 9788 O O . ARG B 1 333 ? 7.52 -14.523 -29.422 1 53.16 333 ARG B O 1
ATOM 9795 N N . LEU B 1 334 ? 5.922 -14.938 -30.922 1 48.72 334 LEU B N 1
ATOM 9796 C CA . LEU B 1 334 ? 6.156 -13.68 -31.641 1 48.72 334 LEU B CA 1
ATOM 9797 C C . LEU B 1 334 ? 5.852 -12.484 -30.734 1 48.72 334 LEU B C 1
ATOM 9799 O O . LEU B 1 334 ? 6.625 -11.531 -30.688 1 48.72 334 LEU B O 1
ATOM 9803 N N . ARG B 1 335 ? 4.793 -12.578 -30.125 1 57.97 335 ARG B N 1
ATOM 9804 C CA . ARG B 1 335 ? 4.441 -11.523 -29.172 1 57.97 335 ARG B CA 1
ATOM 9805 C C . ARG B 1 335 ? 5.512 -11.375 -28.094 1 57.97 335 ARG B C 1
ATOM 9807 O O . ARG B 1 335 ? 5.891 -10.258 -27.734 1 57.97 335 ARG B O 1
ATOM 9814 N N . ALA B 1 336 ? 5.98 -12.578 -27.75 1 53.12 336 ALA B N 1
ATOM 9815 C CA . ALA B 1 336 ? 7.023 -12.562 -26.734 1 53.12 336 ALA B CA 1
ATOM 9816 C C . ALA B 1 336 ? 8.305 -11.938 -27.266 1 53.12 336 ALA B C 1
ATOM 9818 O O . ALA B 1 336 ? 8.969 -11.172 -26.562 1 53.12 336 ALA B O 1
ATOM 9819 N N . VAL B 1 337 ? 8.617 -12.266 -28.438 1 47.38 337 VAL B N 1
ATOM 9820 C CA . VAL B 1 337 ? 9.812 -11.711 -29.062 1 47.38 337 VAL B CA 1
ATOM 9821 C C . VAL B 1 337 ? 9.672 -10.203 -29.203 1 47.38 337 VAL B C 1
ATOM 9823 O O . VAL B 1 337 ? 10.609 -9.453 -28.922 1 47.38 337 VAL B O 1
ATOM 9826 N N . LEU B 1 338 ? 8.531 -9.766 -29.562 1 48.81 338 LEU B N 1
ATOM 9827 C CA . LEU B 1 338 ? 8.297 -8.336 -29.734 1 48.81 338 LEU B CA 1
ATOM 9828 C C . LEU B 1 338 ? 8.367 -7.605 -28.406 1 48.81 338 LEU B C 1
ATOM 9830 O O . LEU B 1 338 ? 8.914 -6.504 -28.312 1 48.81 338 LEU B O 1
ATOM 9834 N N . HIS B 1 339 ? 7.938 -8.266 -27.5 1 48.72 339 HIS B N 1
ATOM 9835 C CA . HIS B 1 339 ? 7.934 -7.672 -26.156 1 48.72 339 HIS B CA 1
ATOM 9836 C C . HIS B 1 339 ? 9.336 -7.645 -25.562 1 48.72 339 HIS B C 1
ATOM 9838 O O . HIS B 1 339 ? 9.609 -6.855 -24.656 1 48.72 339 HIS B O 1
ATOM 9844 N N . THR B 1 340 ? 10.211 -8.562 -26.078 1 47.34 340 THR B N 1
ATOM 9845 C CA . THR B 1 340 ? 11.586 -8.594 -25.594 1 47.34 340 THR B CA 1
ATOM 9846 C C . THR B 1 340 ? 12.477 -7.699 -26.453 1 47.34 340 THR B C 1
ATOM 9848 O O . THR B 1 340 ? 13.422 -7.094 -25.969 1 47.34 340 THR B O 1
ATOM 9851 N N . LEU B 1 341 ? 12.234 -7.77 -27.719 1 47.59 341 LEU B N 1
ATOM 9852 C CA . LEU B 1 341 ? 13.07 -7.02 -28.641 1 47.59 341 LEU B CA 1
ATOM 9853 C C . LEU B 1 341 ? 13 -5.523 -28.344 1 47.59 341 LEU B C 1
ATOM 9855 O O . LEU B 1 341 ? 14.031 -4.84 -28.344 1 47.59 341 LEU B O 1
ATOM 9859 N N . ILE B 1 342 ? 11.891 -5.055 -28.016 1 45.12 342 ILE B N 1
ATOM 9860 C CA . ILE B 1 342 ? 11.727 -3.613 -27.875 1 45.12 342 ILE B CA 1
ATOM 9861 C C . ILE B 1 342 ? 12.453 -3.139 -26.609 1 45.12 342 ILE B C 1
ATOM 9863 O O . ILE B 1 342 ? 13.258 -2.207 -26.672 1 45.12 342 ILE B O 1
ATOM 9867 N N . PRO B 1 343 ? 12.266 -3.809 -25.531 1 45.97 343 PRO B N 1
ATOM 9868 C CA . PRO B 1 343 ? 13.07 -3.387 -24.375 1 45.97 343 PRO B CA 1
ATOM 9869 C C . PRO B 1 343 ? 14.57 -3.547 -24.609 1 45.97 343 PRO B C 1
ATOM 9871 O O . PRO B 1 343 ? 15.359 -2.717 -24.156 1 45.97 343 PRO B O 1
ATOM 9874 N N . SER B 1 344 ? 14.984 -4.641 -25.281 1 45.47 344 SER B N 1
ATOM 9875 C CA . SER B 1 344 ? 16.391 -4.832 -25.578 1 45.47 344 SER B CA 1
ATOM 9876 C C . SER B 1 344 ? 16.938 -3.678 -26.422 1 45.47 344 SER B C 1
ATOM 9878 O O . SER B 1 344 ? 18.078 -3.234 -26.219 1 45.47 344 SER B O 1
ATOM 9880 N N . LEU B 1 345 ? 16.203 -3.277 -27.359 1 44.34 345 LEU B N 1
ATOM 9881 C CA . LEU B 1 345 ? 16.578 -2.129 -28.188 1 44.34 345 LEU B CA 1
ATOM 9882 C C . LEU B 1 345 ? 16.656 -0.863 -27.328 1 44.34 345 LEU B C 1
ATOM 9884 O O . LEU B 1 345 ? 17.578 -0.066 -27.484 1 44.34 345 LEU B O 1
ATOM 9888 N N . ILE B 1 346 ? 15.727 -0.745 -26.438 1 46 346 ILE B N 1
ATOM 9889 C CA . ILE B 1 346 ? 15.711 0.419 -25.562 1 46 346 ILE B CA 1
ATOM 9890 C C . ILE B 1 346 ? 16.891 0.352 -24.594 1 46 346 ILE B C 1
ATOM 9892 O O . ILE B 1 346 ? 17.562 1.359 -24.344 1 46 346 ILE B O 1
ATOM 9896 N N . ALA B 1 347 ? 17.094 -0.824 -23.984 1 45.38 347 ALA B N 1
ATOM 9897 C CA . ALA B 1 347 ? 18.234 -1.02 -23.078 1 45.38 347 ALA B CA 1
ATOM 9898 C C . ALA B 1 347 ? 19.547 -0.74 -23.781 1 45.38 347 ALA B C 1
ATOM 9900 O O . ALA B 1 347 ? 20.531 -0.329 -23.141 1 45.38 347 ALA B O 1
ATOM 9901 N N . SER B 1 348 ? 19.828 -1.134 -25 1 42.19 348 SER B N 1
ATOM 9902 C CA . SER B 1 348 ? 21.062 -0.87 -25.734 1 42.19 348 SER B CA 1
ATOM 9903 C C . SER B 1 348 ? 21.297 0.627 -25.922 1 42.19 348 SER B C 1
ATOM 9905 O O . SER B 1 348 ? 22.422 1.064 -26.156 1 42.19 348 SER B O 1
ATOM 9907 N N . ILE B 1 349 ? 20.328 1.329 -25.969 1 37.94 349 ILE B N 1
ATOM 9908 C CA . ILE B 1 349 ? 20.516 2.744 -26.281 1 37.94 349 ILE B CA 1
ATOM 9909 C C . ILE B 1 349 ? 20.891 3.498 -25 1 37.94 349 ILE B C 1
ATOM 9911 O O . ILE B 1 349 ? 21.719 4.418 -25.047 1 37.94 349 ILE B O 1
ATOM 9915 N N . SER B 1 350 ? 20.25 3.553 -23.797 1 39.78 350 SER B N 1
ATOM 9916 C CA . SER B 1 350 ? 20.625 4.391 -22.672 1 39.78 350 SER B CA 1
ATOM 9917 C C . SER B 1 350 ? 20.906 3.545 -21.422 1 39.78 350 SER B C 1
ATOM 9919 O O . SER B 1 350 ? 20.109 2.678 -21.062 1 39.78 350 SER B O 1
ATOM 9921 N N . ALA B 1 351 ? 22.219 3.418 -21.031 1 42 351 ALA B N 1
ATOM 9922 C CA . ALA B 1 351 ? 22.75 2.738 -19.859 1 42 351 ALA B CA 1
ATOM 9923 C C . ALA B 1 351 ? 21.812 2.928 -18.656 1 42 351 ALA B C 1
ATOM 9925 O O . ALA B 1 351 ? 21.719 2.047 -17.797 1 42 351 ALA B O 1
ATOM 9926 N N . GLU B 1 352 ? 21.312 4.102 -18.297 1 45.81 352 GLU B N 1
ATOM 9927 C CA . GLU B 1 352 ? 20.453 4.516 -17.172 1 45.81 352 GLU B CA 1
ATOM 9928 C C . GLU B 1 352 ? 19.109 3.807 -17.219 1 45.81 352 GLU B C 1
ATOM 9930 O O . GLU B 1 352 ? 18.328 3.873 -16.266 1 45.81 352 GLU B O 1
ATOM 9935 N N . THR B 1 353 ? 18.891 2.971 -18.234 1 53.31 353 THR B N 1
ATOM 9936 C CA . THR B 1 353 ? 17.578 2.523 -18.641 1 53.31 353 THR B CA 1
ATOM 9937 C C . THR B 1 353 ? 17.375 1.04 -18.328 1 53.31 353 THR B C 1
ATOM 9939 O O . THR B 1 353 ? 16.406 0.428 -18.766 1 53.31 353 THR B O 1
ATOM 9942 N N . HIS B 1 354 ? 18.281 0.499 -17.453 1 67.75 354 HIS B N 1
ATOM 9943 C CA . HIS B 1 354 ? 18.188 -0.938 -17.219 1 67.75 354 HIS B CA 1
ATOM 9944 C C . HIS B 1 354 ? 17.25 -1.251 -16.062 1 67.75 354 HIS B C 1
ATOM 9946 O O . HIS B 1 354 ? 16.688 -2.346 -15.984 1 67.75 354 HIS B O 1
ATOM 9952 N N . ASN B 1 355 ? 17.047 -0.196 -15.242 1 80.94 355 ASN B N 1
ATOM 9953 C CA . ASN B 1 355 ? 16.203 -0.419 -14.07 1 80.94 355 ASN B CA 1
ATOM 9954 C C . ASN B 1 355 ? 14.953 0.456 -14.109 1 80.94 355 ASN B C 1
ATOM 9956 O O . ASN B 1 355 ? 14.961 1.521 -14.727 1 80.94 355 ASN B O 1
ATOM 9960 N N . PHE B 1 356 ? 13.961 -0.055 -13.562 1 84.25 356 PHE B N 1
ATOM 9961 C CA . PHE B 1 356 ? 12.789 0.784 -13.367 1 84.25 356 PHE B CA 1
ATOM 9962 C C . PHE B 1 356 ? 13.102 1.937 -12.422 1 84.25 356 PHE B C 1
ATOM 9964 O O . PHE B 1 356 ? 13.656 1.727 -11.336 1 84.25 356 PHE B O 1
ATOM 9971 N N . GLN B 1 357 ? 12.828 3.131 -12.797 1 81.12 357 GLN B N 1
ATOM 9972 C CA . GLN B 1 357 ? 13.117 4.305 -11.984 1 81.12 357 GLN B CA 1
ATOM 9973 C C . GLN B 1 357 ? 11.984 4.59 -11 1 81.12 357 GLN B C 1
ATOM 9975 O O . GLN B 1 357 ? 12.18 5.281 -10 1 81.12 357 GLN B O 1
ATOM 9980 N N . GLY B 1 358 ? 10.906 4.141 -11.328 1 86.38 358 GLY B N 1
ATOM 9981 C CA . GLY B 1 358 ? 9.719 4.293 -10.5 1 86.38 358 GLY B CA 1
ATOM 9982 C C . GLY B 1 358 ? 8.648 3.258 -10.789 1 86.38 358 GLY B C 1
ATOM 9983 O O . GLY B 1 358 ? 8.688 2.6 -11.836 1 86.38 358 GLY B O 1
ATOM 9984 N N . PHE B 1 359 ? 7.77 3.119 -9.875 1 87 359 PHE B N 1
ATOM 9985 C CA . PHE B 1 359 ? 6.699 2.143 -10.031 1 87 359 PHE B CA 1
ATOM 9986 C C . PHE B 1 359 ? 5.828 2.486 -11.234 1 87 359 PHE B C 1
ATOM 9988 O O . PHE B 1 359 ? 5.242 1.598 -11.859 1 87 359 PHE B O 1
ATOM 9995 N N . HIS B 1 360 ? 5.746 3.779 -11.539 1 80 360 HIS B N 1
ATOM 9996 C CA . HIS B 1 360 ? 4.961 4.207 -12.695 1 80 360 HIS B CA 1
ATOM 9997 C C . HIS B 1 360 ? 5.52 3.627 -13.992 1 80 360 HIS B C 1
ATOM 9999 O O . HIS B 1 360 ? 4.777 3.416 -14.953 1 80 360 HIS B O 1
ATOM 10005 N N . HIS B 1 361 ? 6.793 3.314 -14.039 1 81.44 361 HIS B N 1
ATOM 10006 C CA . HIS B 1 361 ? 7.395 2.689 -15.211 1 81.44 361 HIS B CA 1
ATOM 10007 C C . HIS B 1 361 ? 6.855 1.277 -15.422 1 81.44 361 HIS B C 1
ATOM 10009 O O . HIS B 1 361 ? 6.637 0.852 -16.562 1 81.44 361 HIS B O 1
ATOM 10015 N N . ILE B 1 362 ? 6.652 0.601 -14.391 1 85.69 362 ILE B N 1
ATOM 10016 C CA . ILE B 1 362 ? 6.102 -0.747 -14.477 1 85.69 362 ILE B CA 1
ATOM 10017 C C . ILE B 1 362 ? 4.637 -0.679 -14.906 1 85.69 362 ILE B C 1
ATOM 10019 O O . ILE B 1 362 ? 4.203 -1.429 -15.781 1 85.69 362 ILE B O 1
ATOM 10023 N N . ASP B 1 363 ? 3.953 0.249 -14.289 1 82.62 363 ASP B N 1
ATOM 10024 C CA . ASP B 1 363 ? 2.541 0.417 -14.617 1 82.62 363 ASP B CA 1
ATOM 10025 C C . ASP B 1 363 ? 2.357 0.756 -16.094 1 82.62 363 ASP B C 1
ATOM 10027 O O . ASP B 1 363 ? 1.373 0.345 -16.703 1 82.62 363 ASP B O 1
ATOM 10031 N N . ASN B 1 364 ? 3.227 1.484 -16.625 1 77.62 364 ASN B N 1
ATOM 10032 C CA . ASN B 1 364 ? 3.148 1.927 -18.016 1 77.62 364 ASN B CA 1
ATOM 10033 C C . ASN B 1 364 ? 3.246 0.752 -18.984 1 77.62 364 ASN B C 1
ATOM 10035 O O . ASN B 1 364 ? 2.781 0.84 -20.125 1 77.62 364 ASN B O 1
ATOM 10039 N N . LEU B 1 365 ? 3.818 -0.305 -18.516 1 78.19 365 LEU B N 1
ATOM 10040 C CA . LEU B 1 365 ? 3.891 -1.496 -19.359 1 78.19 365 LEU B CA 1
ATOM 10041 C C . LEU B 1 365 ? 2.496 -2.033 -19.656 1 78.19 365 LEU B C 1
ATOM 10043 O O . LEU B 1 365 ? 2.268 -2.621 -20.719 1 78.19 365 LEU B O 1
ATOM 10047 N N . TYR B 1 366 ? 1.605 -1.78 -18.75 1 80.12 366 TYR B N 1
ATOM 10048 C CA . TYR B 1 366 ? 0.256 -2.318 -18.891 1 80.12 366 TYR B CA 1
ATOM 10049 C C . TYR B 1 366 ? -0.69 -1.281 -19.484 1 80.12 366 TYR B C 1
ATOM 10051 O O . TYR B 1 366 ? -1.702 -1.633 -20.094 1 80.12 366 TYR B O 1
ATOM 10059 N N . LYS B 1 367 ? -0.506 0.002 -19.203 1 69.38 367 LYS B N 1
ATOM 10060 C CA . LYS B 1 367 ? -1.4 1.072 -19.641 1 69.38 367 LYS B CA 1
ATOM 10061 C C . LYS B 1 367 ? -1.035 1.564 -21.031 1 69.38 367 LYS B C 1
ATOM 10063 O O . LYS B 1 367 ? -1.899 1.67 -21.906 1 69.38 367 LYS B O 1
ATOM 10068 N N . GLU B 1 368 ? 0.208 1.984 -21.188 1 61.44 368 GLU B N 1
ATOM 10069 C CA . GLU B 1 368 ? 0.648 2.633 -22.422 1 61.44 368 GLU B CA 1
ATOM 10070 C C . GLU B 1 368 ? 1.458 1.674 -23.297 1 61.44 368 GLU B C 1
ATOM 10072 O O . GLU B 1 368 ? 1.588 1.882 -24.5 1 61.44 368 GLU B O 1
ATOM 10077 N N . GLY B 1 369 ? 1.62 0.542 -22.766 1 57.84 369 GLY B N 1
ATOM 10078 C CA . GLY B 1 369 ? 2.508 -0.367 -23.469 1 57.84 369 GLY B CA 1
ATOM 10079 C C . GLY B 1 369 ? 3.936 0.137 -23.547 1 57.84 369 GLY B C 1
ATOM 10080 O O . GLY B 1 369 ? 4.316 1.057 -22.828 1 57.84 369 GLY B O 1
ATOM 10081 N N . LEU B 1 370 ? 4.816 -0.52 -24.219 1 46.25 370 LEU B N 1
ATOM 10082 C CA . LEU B 1 370 ? 6.207 -0.096 -24.359 1 46.25 370 LEU B CA 1
ATOM 10083 C C . LEU B 1 370 ? 6.297 1.177 -25.203 1 46.25 370 LEU B C 1
ATOM 10085 O O . LEU B 1 370 ? 6.484 1.112 -26.422 1 46.25 370 LEU B O 1
ATOM 10089 N N . ARG B 1 371 ? 5.402 2.191 -24.984 1 45.75 371 ARG B N 1
ATOM 10090 C CA . ARG B 1 371 ? 5.551 3.412 -25.766 1 45.75 371 ARG B CA 1
ATOM 10091 C C . ARG B 1 371 ? 6.957 3.988 -25.625 1 45.75 371 ARG B C 1
ATOM 10093 O O . ARG B 1 371 ? 7.438 4.191 -24.516 1 45.75 371 ARG B O 1
ATOM 10100 N N . LEU B 1 372 ? 7.859 3.861 -26.5 1 36.31 372 LEU B N 1
ATOM 10101 C CA . LEU B 1 372 ? 9.203 4.426 -26.625 1 36.31 372 LEU B CA 1
ATOM 10102 C C . LEU B 1 372 ? 9.156 5.945 -26.547 1 36.31 372 LEU B C 1
ATOM 10104 O O . LEU B 1 372 ? 8.938 6.613 -27.562 1 36.31 372 LEU B O 1
ATOM 10108 N N . LYS B 1 373 ? 8.438 6.652 -25.828 1 38.41 373 LYS B N 1
ATOM 10109 C CA . LYS B 1 373 ? 8.859 8.047 -25.781 1 38.41 373 LYS B CA 1
ATOM 10110 C C . LYS B 1 373 ? 10.352 8.156 -25.484 1 38.41 373 LYS B C 1
ATOM 10112 O O . LYS B 1 373 ? 10.742 8.414 -24.344 1 38.41 373 LYS B O 1
ATOM 10117 N N . LEU B 1 374 ? 11.125 7.281 -25.812 1 32.16 374 LEU B N 1
ATOM 10118 C CA . LEU B 1 374 ? 12.57 7.281 -25.625 1 32.16 374 LEU B CA 1
ATOM 10119 C C . LEU B 1 374 ? 13.195 8.555 -26.188 1 32.16 374 LEU B C 1
ATOM 10121 O O . LEU B 1 374 ? 13.938 8.5 -27.172 1 32.16 374 LEU B O 1
ATOM 10125 N N . GLY B 1 375 ? 12.625 9.703 -26.047 1 34.09 375 GLY B N 1
ATOM 10126 C CA . GLY B 1 375 ? 13.367 10.805 -26.641 1 34.09 375 GLY B CA 1
ATOM 10127 C C . GLY B 1 375 ? 13.812 10.523 -28.062 1 34.09 375 GLY B C 1
ATOM 10128 O O . GLY B 1 375 ? 14.609 11.273 -28.625 1 34.09 375 GLY B O 1
ATOM 10129 N N . LEU B 1 376 ? 13.805 9.266 -28.484 1 34.41 376 LEU B N 1
ATOM 10130 C CA . LEU B 1 376 ? 14.266 9.039 -29.844 1 34.41 376 LEU B CA 1
ATOM 10131 C C . LEU B 1 376 ? 13.273 9.617 -30.859 1 34.41 376 LEU B C 1
ATOM 10133 O O . LEU B 1 376 ? 12.062 9.586 -30.625 1 34.41 376 LEU B O 1
ATOM 10137 N N . GLN B 1 377 ? 13.758 10.43 -31.812 1 35.16 377 GLN B N 1
ATOM 10138 C CA . GLN B 1 377 ? 13.18 11.094 -32.969 1 35.16 377 GLN B CA 1
ATOM 10139 C C . GLN B 1 377 ? 12.234 10.156 -33.719 1 35.16 377 GLN B C 1
ATOM 10141 O O . GLN B 1 377 ? 12.602 9.031 -34.062 1 35.16 377 GLN B O 1
ATOM 10146 N N . GLU B 1 378 ? 11.008 10.289 -33.75 1 40 378 GLU B N 1
ATOM 10147 C CA . GLU B 1 378 ? 9.953 9.719 -34.594 1 40 378 GLU B CA 1
ATOM 10148 C C . GLU B 1 378 ? 10.508 9.227 -35.938 1 40 378 GLU B C 1
ATOM 10150 O O . GLU B 1 378 ? 10.094 8.18 -36.438 1 40 378 GLU B O 1
ATOM 10155 N N . HIS B 1 379 ? 11.492 9.914 -36.531 1 36.56 379 HIS B N 1
ATOM 10156 C CA . HIS B 1 379 ? 11.992 9.719 -37.875 1 36.56 379 HIS B CA 1
ATOM 10157 C C . HIS B 1 379 ? 12.75 8.406 -38 1 36.56 379 HIS B C 1
ATOM 10159 O O . HIS B 1 379 ? 12.766 7.785 -39.062 1 36.56 379 HIS B O 1
ATOM 10165 N N . LEU B 1 380 ? 13.492 8.039 -37.031 1 34.03 380 LEU B N 1
ATOM 10166 C CA . LEU B 1 380 ? 14.289 6.836 -37.219 1 34.03 380 LEU B CA 1
ATOM 10167 C C . LEU B 1 380 ? 13.438 5.582 -37.062 1 34.03 380 LEU B C 1
ATOM 10169 O O . LEU B 1 380 ? 13.719 4.559 -37.688 1 34.03 380 LEU B O 1
ATOM 10173 N N . PHE B 1 381 ? 12.43 5.629 -36.281 1 38.16 381 PHE B N 1
ATOM 10174 C CA . PHE B 1 381 ? 11.523 4.496 -36.156 1 38.16 381 PHE B CA 1
ATOM 10175 C C . PHE B 1 381 ? 10.648 4.371 -37.406 1 38.16 381 PHE B C 1
ATOM 10177 O O . PHE B 1 381 ? 10.258 3.266 -37.781 1 38.16 381 PHE B O 1
ATOM 10184 N N . GLN B 1 382 ? 10.32 5.375 -38.062 1 40.16 382 GLN B N 1
ATOM 10185 C CA . GLN B 1 382 ? 9.57 5.32 -39.312 1 40.16 382 GLN B CA 1
ATOM 10186 C C . GLN B 1 382 ? 10.352 4.582 -40.406 1 40.16 382 GLN B C 1
ATOM 10188 O O . GLN B 1 382 ? 9.789 4.199 -41.438 1 40.16 382 GLN B O 1
ATOM 10193 N N . LYS B 1 383 ? 11.641 4.512 -40.25 1 37.41 383 LYS B N 1
ATOM 10194 C CA . LYS B 1 383 ? 12.414 3.896 -41.344 1 37.41 383 LYS B CA 1
ATOM 10195 C C . LYS B 1 383 ? 12.539 2.391 -41.125 1 37.41 383 LYS B C 1
ATOM 10197 O O . LYS B 1 383 ? 13.062 1.684 -42 1 37.41 383 LYS B O 1
ATOM 10202 N N . ILE B 1 384 ? 12.32 1.933 -39.969 1 35.94 384 ILE B N 1
ATOM 10203 C CA . ILE B 1 384 ? 12.391 0.479 -39.875 1 35.94 384 ILE B CA 1
ATOM 10204 C C . ILE B 1 384 ? 11.031 -0.124 -40.219 1 35.94 384 ILE B C 1
ATOM 10206 O O . ILE B 1 384 ? 10.039 0.104 -39.531 1 35.94 384 ILE B O 1
ATOM 10210 N N . PRO B 1 385 ? 10.852 -0.701 -41.344 1 41.03 385 PRO B N 1
ATOM 10211 C CA . PRO B 1 385 ? 9.586 -1.189 -41.875 1 41.03 385 PRO B CA 1
ATOM 10212 C C . PRO B 1 385 ? 8.766 -1.964 -40.844 1 41.03 385 PRO B C 1
ATOM 10214 O O . PRO B 1 385 ? 7.539 -1.825 -40.812 1 41.03 385 PRO B O 1
ATOM 10217 N N . LEU B 1 386 ? 9.352 -2.822 -40.094 1 39.56 386 LEU B N 1
ATOM 10218 C CA . LEU B 1 386 ? 8.594 -3.617 -39.125 1 39.56 386 LEU B CA 1
ATOM 10219 C C . LEU B 1 386 ? 7.996 -2.734 -38.031 1 39.56 386 LEU B C 1
ATOM 10221 O O . LEU B 1 386 ? 6.852 -2.934 -37.625 1 39.56 386 LEU B O 1
ATOM 10225 N N . VAL B 1 387 ? 8.648 -1.758 -37.625 1 43.5 387 VAL B N 1
ATOM 10226 C CA . VAL B 1 387 ? 8.188 -0.829 -36.594 1 43.5 387 VAL B CA 1
ATOM 10227 C C . VAL B 1 387 ? 7.051 0.031 -37.156 1 43.5 387 VAL B C 1
ATOM 10229 O O . VAL B 1 387 ? 6.102 0.353 -36.438 1 43.5 387 VAL B O 1
ATOM 10232 N N . GLN B 1 388 ? 7.094 0.419 -38.375 1 42.56 388 GLN B N 1
ATOM 10233 C CA . GLN B 1 388 ? 6.012 1.145 -39.031 1 42.56 388 GLN B CA 1
ATOM 10234 C C . GLN B 1 388 ? 4.727 0.325 -39.031 1 42.56 388 GLN B C 1
ATOM 10236 O O . GLN B 1 388 ? 3.643 0.857 -38.781 1 42.56 388 GLN B O 1
ATOM 10241 N N . LYS B 1 389 ? 4.766 -0.907 -39.375 1 41.66 389 LYS B N 1
ATOM 10242 C CA . LYS B 1 389 ? 3.578 -1.759 -39.406 1 41.66 389 LYS B CA 1
ATOM 10243 C C . LYS B 1 389 ? 3.045 -1.994 -38 1 41.66 389 LYS B C 1
ATOM 10245 O O . LYS B 1 389 ? 1.837 -2.146 -37.812 1 41.66 389 LYS B O 1
ATOM 10250 N N . ILE B 1 390 ? 3.877 -2.127 -37.062 1 42.59 390 ILE B N 1
ATOM 10251 C CA . ILE B 1 390 ? 3.48 -2.279 -35.688 1 42.59 390 ILE B CA 1
ATOM 10252 C C . ILE B 1 390 ? 2.865 -0.978 -35.188 1 42.59 390 ILE B C 1
ATOM 10254 O O . ILE B 1 390 ? 1.897 -0.998 -34.406 1 42.59 390 ILE B O 1
ATOM 10258 N N . GLN B 1 391 ? 3.246 0.196 -35.562 1 42.62 391 GLN B N 1
ATOM 10259 C CA . GLN B 1 391 ? 2.717 1.489 -35.156 1 42.62 391 GLN B CA 1
ATOM 10260 C C . GLN B 1 391 ? 1.266 1.659 -35.594 1 42.62 391 GLN B C 1
ATOM 10262 O O . GLN B 1 391 ? 0.46 2.252 -34.844 1 42.62 391 GLN B O 1
ATOM 10267 N N . GLU B 1 392 ? 0.921 1.521 -36.812 1 41.19 392 GLU B N 1
ATOM 10268 C CA . GLU B 1 392 ? -0.447 1.67 -37.312 1 41.19 392 GLU B CA 1
ATOM 10269 C C . GLU B 1 392 ? -1.402 0.745 -36.562 1 41.19 392 GLU B C 1
ATOM 10271 O O . GLU B 1 392 ? -2.539 1.123 -36.25 1 41.19 392 GLU B O 1
ATOM 10276 N N . SER B 1 393 ? -1.288 -0.583 -36.625 1 38.75 393 SER B N 1
ATOM 10277 C CA . SER B 1 393 ? -2.129 -1.584 -35.969 1 38.75 393 SER B CA 1
ATOM 10278 C C . SER B 1 393 ? -1.83 -1.672 -34.469 1 38.75 393 SER B C 1
ATOM 10280 O O . SER B 1 393 ? -2.547 -2.346 -33.719 1 38.75 393 SER B O 1
ATOM 10282 N N . SER B 1 394 ? -0.739 -1.306 -33.75 1 40.09 394 SER B N 1
ATOM 10283 C CA . SER B 1 394 ? 0.164 -1.733 -32.688 1 40.09 394 SER B CA 1
ATOM 10284 C C . SER B 1 394 ? -0.156 -1.028 -31.375 1 40.09 394 SER B C 1
ATOM 10286 O O . SER B 1 394 ? 0.515 -1.25 -30.375 1 40.09 394 SER B O 1
ATOM 10288 N N . GLU B 1 395 ? -0.723 0.01 -31.406 1 45.09 395 GLU B N 1
ATOM 10289 C CA . GLU B 1 395 ? -0.898 0.583 -30.078 1 45.09 395 GLU B CA 1
ATOM 10290 C C . GLU B 1 395 ? -1.312 -0.485 -29.078 1 45.09 395 GLU B C 1
ATOM 10292 O O . GLU B 1 395 ? -0.849 -0.48 -27.922 1 45.09 395 GLU B O 1
ATOM 10297 N N . GLY B 1 396 ? -2.051 -1.412 -29.516 1 47.03 396 GLY B N 1
ATOM 10298 C CA . GLY B 1 396 ? -2.562 -2.484 -28.672 1 47.03 396 GLY B CA 1
ATOM 10299 C C . GLY B 1 396 ? -1.61 -3.66 -28.562 1 47.03 396 GLY B C 1
ATOM 10300 O O . GLY B 1 396 ? -1.646 -4.402 -27.578 1 47.03 396 GLY B O 1
ATOM 10301 N N . MET B 1 397 ? -0.784 -3.912 -29.547 1 48 397 MET B N 1
ATOM 10302 C CA . MET B 1 397 ? 0.015 -5.133 -29.578 1 48 397 MET B CA 1
ATOM 10303 C C . MET B 1 397 ? 1.207 -5.031 -28.641 1 48 397 MET B C 1
ATOM 10305 O O . MET B 1 397 ? 1.735 -6.047 -28.188 1 48 397 MET B O 1
ATOM 10309 N N . LEU B 1 398 ? 1.605 -3.812 -28.188 1 58.72 398 LEU B N 1
ATOM 10310 C CA . LEU B 1 398 ? 2.779 -3.67 -27.344 1 58.72 398 LEU B CA 1
ATOM 10311 C C . LEU B 1 398 ? 2.371 -3.473 -25.875 1 58.72 398 LEU B C 1
ATOM 10313 O O . LEU B 1 398 ? 3.229 -3.361 -25 1 58.72 398 LEU B O 1
ATOM 10317 N N . ARG B 1 399 ? 1.21 -3.531 -25.688 1 68.94 399 ARG B N 1
ATOM 10318 C CA . ARG B 1 399 ? 0.714 -3.371 -24.328 1 68.94 399 ARG B CA 1
ATOM 10319 C C . ARG B 1 399 ? 0.464 -4.727 -23.672 1 68.94 399 ARG B C 1
ATOM 10321 O O . ARG B 1 399 ? -0.092 -5.629 -24.297 1 68.94 399 ARG B O 1
ATOM 10328 N N . TYR B 1 400 ? 1.104 -4.957 -22.578 1 78 400 TYR B N 1
ATOM 10329 C CA . TYR B 1 400 ? 0.755 -6.137 -21.781 1 78 400 TYR B CA 1
ATOM 10330 C C . TYR B 1 400 ? -0.622 -5.98 -21.156 1 78 400 TYR B C 1
ATOM 10332 O O . TYR B 1 400 ? -1.021 -4.871 -20.781 1 78 400 TYR B O 1
ATOM 10340 N N . ASP B 1 401 ? -1.292 -7.02 -21.172 1 82.81 401 ASP B N 1
ATOM 10341 C CA . ASP B 1 401 ? -2.535 -6.992 -20.406 1 82.81 401 ASP B CA 1
ATOM 10342 C C . ASP B 1 401 ? -2.258 -6.828 -18.906 1 82.81 401 ASP B C 1
ATOM 10344 O O . ASP B 1 401 ? -1.246 -7.316 -18.406 1 82.81 401 ASP B O 1
ATOM 10348 N N . THR B 1 402 ? -3.072 -6.113 -18.281 1 87.94 402 THR B N 1
ATOM 10349 C CA . THR B 1 402 ? -2.934 -5.973 -16.828 1 87.94 402 THR B CA 1
ATOM 10350 C C . THR B 1 402 ? -3.127 -7.316 -16.141 1 87.94 402 THR B C 1
ATOM 10352 O O . THR B 1 402 ? -4.152 -7.973 -16.312 1 87.94 402 THR B O 1
ATOM 10355 N N . PRO B 1 403 ? -2.145 -7.75 -15.422 1 91.88 403 PRO B N 1
ATOM 10356 C CA . PRO B 1 403 ? -2.314 -9 -14.688 1 91.88 403 PRO B CA 1
ATOM 10357 C C . PRO B 1 403 ? -3.504 -8.969 -13.727 1 91.88 403 PRO B C 1
ATOM 10359 O O . PRO B 1 403 ? -3.791 -7.926 -13.133 1 91.88 403 PRO B O 1
ATOM 10362 N N . SER B 1 404 ? -4.109 -10.062 -13.492 1 90.88 404 SER B N 1
ATOM 10363 C CA . SER B 1 404 ? -5.32 -10.164 -12.688 1 90.88 404 SER B CA 1
ATOM 10364 C C . SER B 1 404 ? -5.082 -9.688 -11.258 1 90.88 404 SER B C 1
ATOM 10366 O O . SER B 1 404 ? -5.984 -9.141 -10.625 1 90.88 404 SER B O 1
ATOM 10368 N N . ILE B 1 405 ? -3.908 -9.883 -10.781 1 90.69 405 ILE B N 1
ATOM 10369 C CA . ILE B 1 405 ? -3.578 -9.539 -9.398 1 90.69 405 ILE B CA 1
ATOM 10370 C C . ILE B 1 405 ? -3.797 -8.047 -9.172 1 90.69 405 ILE B C 1
ATOM 10372 O O . ILE B 1 405 ? -4.023 -7.613 -8.039 1 90.69 405 ILE B O 1
ATOM 10376 N N . LEU B 1 406 ? -3.779 -7.203 -10.195 1 89.12 406 LEU B N 1
ATOM 10377 C CA . LEU B 1 406 ? -3.939 -5.758 -10.086 1 89.12 406 LEU B CA 1
ATOM 10378 C C . LEU B 1 406 ? -5.352 -5.336 -10.477 1 89.12 406 LEU B C 1
ATOM 10380 O O . LEU B 1 406 ? -5.727 -4.172 -10.305 1 89.12 406 LEU B O 1
ATOM 10384 N N . SER B 1 407 ? -6.117 -6.184 -10.961 1 87.38 407 SER B N 1
ATOM 10385 C CA . SER B 1 407 ? -7.359 -5.824 -11.633 1 87.38 407 SER B CA 1
ATOM 10386 C C . SER B 1 407 ? -8.406 -5.332 -10.641 1 87.38 407 SER B C 1
ATOM 10388 O O . SER B 1 407 ? -9.117 -4.363 -10.906 1 87.38 407 SER B O 1
ATOM 10390 N N . LYS B 1 408 ? -8.414 -5.965 -9.484 1 87.56 408 LYS B N 1
ATOM 10391 C CA . LYS B 1 408 ? -9.445 -5.617 -8.516 1 87.56 408 LYS B CA 1
ATOM 10392 C C . LYS B 1 408 ? -8.883 -4.73 -7.41 1 87.56 408 LYS B C 1
ATOM 10394 O O . LYS B 1 408 ? -9.594 -3.898 -6.848 1 87.56 408 LYS B O 1
ATOM 10399 N N . ASP B 1 409 ? -7.715 -4.945 -7.059 1 93.19 409 ASP B N 1
ATOM 10400 C CA . ASP B 1 409 ? -7.027 -4.188 -6.02 1 93.19 409 ASP B CA 1
ATOM 10401 C C . ASP B 1 409 ? -5.559 -3.965 -6.383 1 93.19 409 ASP B C 1
ATOM 10403 O O . ASP B 1 409 ? -4.719 -4.84 -6.16 1 93.19 409 ASP B O 1
ATOM 10407 N N . LYS B 1 410 ? -5.238 -2.762 -6.746 1 90.88 410 LYS B N 1
ATOM 10408 C CA . LYS B 1 410 ? -3.898 -2.449 -7.238 1 90.88 410 LYS B CA 1
ATOM 10409 C C . LYS B 1 410 ? -2.879 -2.451 -6.105 1 90.88 410 LYS B C 1
ATOM 10411 O O . LYS B 1 410 ? -1.671 -2.494 -6.348 1 90.88 410 LYS B O 1
ATOM 10416 N N . PHE B 1 411 ? -3.311 -2.471 -4.859 1 93.88 411 PHE B N 1
ATOM 10417 C CA . PHE B 1 411 ? -2.408 -2.383 -3.717 1 93.88 411 PHE B CA 1
ATOM 10418 C C . PHE B 1 411 ? -2.271 -3.736 -3.029 1 93.88 411 PHE B C 1
ATOM 10420 O O . PHE B 1 411 ? -1.571 -3.859 -2.021 1 93.88 411 PHE B O 1
ATOM 10427 N N . ALA B 1 412 ? -2.885 -4.762 -3.58 1 94.5 412 ALA B N 1
ATOM 10428 C CA . ALA B 1 412 ? -2.928 -6.074 -2.945 1 94.5 412 ALA B CA 1
ATOM 10429 C C . ALA B 1 412 ? -1.52 -6.621 -2.721 1 94.5 412 ALA B C 1
ATOM 10431 O O . ALA B 1 412 ? -1.236 -7.215 -1.679 1 94.5 412 ALA B O 1
ATOM 10432 N N . TRP B 1 413 ? -0.597 -6.391 -3.66 1 94.75 413 TRP B N 1
ATOM 10433 C CA . TRP B 1 413 ? 0.737 -6.98 -3.627 1 94.75 413 TRP B CA 1
ATOM 10434 C C . TRP B 1 413 ? 1.55 -6.422 -2.463 1 94.75 413 TRP B C 1
ATOM 10436 O O . TRP B 1 413 ? 2.531 -7.035 -2.033 1 94.75 413 TRP B O 1
ATOM 10446 N N . LEU B 1 414 ? 1.155 -5.301 -1.869 1 95.12 414 LEU B N 1
ATOM 10447 C CA . LEU B 1 414 ? 1.867 -4.648 -0.777 1 95.12 414 LEU B CA 1
ATOM 10448 C C . LEU B 1 414 ? 1.521 -5.293 0.561 1 95.12 414 LEU B C 1
ATOM 10450 O O . LEU B 1 414 ? 2.26 -5.141 1.537 1 95.12 414 LEU B O 1
ATOM 10454 N N . ARG B 1 415 ? 0.455 -6.039 0.615 1 96.19 415 ARG B N 1
ATOM 10455 C CA . ARG B 1 415 ? -0.129 -6.395 1.904 1 96.19 415 ARG B CA 1
ATOM 10456 C C . ARG B 1 415 ? 0.298 -7.797 2.33 1 96.19 415 ARG B C 1
ATOM 10458 O O . ARG B 1 415 ? 0.493 -8.672 1.488 1 96.19 415 ARG B O 1
ATOM 10465 N N . ASP B 1 416 ? 0.297 -8.016 3.617 1 96.56 416 ASP B N 1
ATOM 10466 C CA . ASP B 1 416 ? 0.653 -9.297 4.207 1 96.56 416 ASP B CA 1
ATOM 10467 C C . ASP B 1 416 ? -0.429 -10.344 3.938 1 96.56 416 ASP B C 1
ATOM 10469 O O . ASP B 1 416 ? -0.127 -11.523 3.75 1 96.56 416 ASP B O 1
ATOM 10473 N N . ASP B 1 417 ? -1.645 -9.945 3.945 1 96 417 ASP B N 1
ATOM 10474 C CA . ASP B 1 417 ? -2.719 -10.914 3.754 1 96 417 ASP B CA 1
ATOM 10475 C C . ASP B 1 417 ? -2.654 -11.539 2.361 1 96 417 ASP B C 1
ATOM 10477 O O . ASP B 1 417 ? -2.834 -12.75 2.207 1 96 417 ASP B O 1
ATOM 10481 N N . GLU B 1 418 ? -2.4 -10.648 1.343 1 96.94 418 GLU B N 1
ATOM 10482 C CA . GLU B 1 418 ? -2.293 -11.18 -0.011 1 96.94 418 GLU B CA 1
ATOM 10483 C C . GLU B 1 418 ? -1.056 -12.062 -0.161 1 96.94 418 GLU B C 1
ATOM 10485 O O . GLU B 1 418 ? -1.102 -13.102 -0.825 1 96.94 418 GLU B O 1
ATOM 10490 N N . PHE B 1 419 ? 0.117 -11.664 0.469 1 98 419 PHE B N 1
ATOM 10491 C CA . PHE B 1 419 ? 1.331 -12.469 0.486 1 98 419 PHE B CA 1
ATOM 10492 C C . PHE B 1 419 ? 1.049 -13.859 1.044 1 98 419 PHE B C 1
ATOM 10494 O O . PHE B 1 419 ? 1.466 -14.867 0.463 1 98 419 PHE B O 1
ATOM 10501 N N . ALA B 1 420 ? 0.309 -13.922 2.08 1 98.06 420 ALA B N 1
ATOM 10502 C CA . ALA B 1 420 ? -0.034 -15.188 2.723 1 98.06 420 ALA B CA 1
ATOM 10503 C C . ALA B 1 420 ? -1.062 -15.953 1.898 1 98.06 420 ALA B C 1
ATOM 10505 O O . ALA B 1 420 ? -0.976 -17.188 1.776 1 98.06 420 ALA B O 1
ATOM 10506 N N . ARG B 1 421 ? -2.082 -15.266 1.37 1 97.62 421 ARG B N 1
ATOM 10507 C CA . ARG B 1 421 ? -3.129 -15.898 0.576 1 97.62 421 ARG B CA 1
ATOM 10508 C C . ARG B 1 421 ? -2.535 -16.656 -0.602 1 97.62 421 ARG B C 1
ATOM 10510 O O . ARG B 1 421 ? -3.012 -17.75 -0.951 1 97.62 421 ARG B O 1
ATOM 10517 N N . GLN B 1 422 ? -1.469 -16.141 -1.204 1 97.19 422 GLN B N 1
ATOM 10518 C CA . GLN B 1 422 ? -0.87 -16.766 -2.379 1 97.19 422 GLN B CA 1
ATOM 10519 C C . GLN B 1 422 ? -0.206 -18.094 -2.021 1 97.19 422 GLN B C 1
ATOM 10521 O O . GLN B 1 422 ? 0.027 -18.938 -2.893 1 97.19 422 GLN B O 1
ATOM 10526 N N . ALA B 1 423 ? 0.061 -18.328 -0.767 1 98.06 423 ALA B N 1
ATOM 10527 C CA . ALA B 1 423 ? 0.626 -19.609 -0.333 1 98.06 423 ALA B CA 1
ATOM 10528 C C . ALA B 1 423 ? -0.422 -20.719 -0.372 1 98.06 423 ALA B C 1
ATOM 10530 O O . ALA B 1 423 ? -0.082 -21.891 -0.388 1 98.06 423 ALA B O 1
ATOM 10531 N N . VAL B 1 424 ? -1.729 -20.359 -0.392 1 98.31 424 VAL B N 1
ATOM 10532 C CA . VAL B 1 424 ? -2.77 -21.375 -0.342 1 98.31 424 VAL B CA 1
ATOM 10533 C C . VAL B 1 424 ? -3.664 -21.266 -1.574 1 98.31 424 VAL B C 1
ATOM 10535 O O . VAL B 1 424 ? -4.391 -22.203 -1.908 1 98.31 424 VAL B O 1
ATOM 10538 N N . ALA B 1 425 ? -3.594 -20.141 -2.23 1 97.69 425 ALA B N 1
ATOM 10539 C CA . ALA B 1 425 ? -4.504 -19.875 -3.346 1 97.69 425 ALA B CA 1
ATOM 10540 C C . ALA B 1 425 ? -3.775 -19.188 -4.5 1 97.69 425 ALA B C 1
ATOM 10542 O O . ALA B 1 425 ? -4.398 -18.516 -5.324 1 97.69 425 ALA B O 1
ATOM 10543 N N . GLY B 1 426 ? -2.471 -19.281 -4.547 1 96.56 426 GLY B N 1
ATOM 10544 C CA . GLY B 1 426 ? -1.682 -18.703 -5.625 1 96.56 426 GLY B CA 1
ATOM 10545 C C . GLY B 1 426 ? -1.214 -19.734 -6.637 1 96.56 426 GLY B C 1
ATOM 10546 O O . GLY B 1 426 ? -1.88 -20.75 -6.852 1 96.56 426 GLY B O 1
ATOM 10547 N N . ILE B 1 427 ? -0.052 -19.438 -7.27 1 95.12 427 ILE B N 1
ATOM 10548 C CA . ILE B 1 427 ? 0.519 -20.25 -8.336 1 95.12 427 ILE B CA 1
ATOM 10549 C C . ILE B 1 427 ? 1.258 -21.438 -7.738 1 95.12 427 ILE B C 1
ATOM 10551 O O . ILE B 1 427 ? 1.449 -22.453 -8.406 1 95.12 427 ILE B O 1
ATOM 10555 N N . ASN B 1 428 ? 1.683 -21.266 -6.547 1 97.88 428 ASN B N 1
ATOM 10556 C CA . ASN B 1 428 ? 2.455 -22.312 -5.883 1 97.88 428 ASN B CA 1
ATOM 10557 C C . ASN B 1 428 ? 1.909 -22.609 -4.492 1 97.88 428 ASN B C 1
ATOM 10559 O O . ASN B 1 428 ? 2.627 -22.5 -3.498 1 97.88 428 ASN B O 1
ATOM 10563 N N . PRO B 1 429 ? 0.707 -23.125 -4.445 1 98.25 429 PRO B N 1
ATOM 10564 C CA . PRO B 1 429 ? 0.054 -23.375 -3.158 1 98.25 429 PRO B CA 1
ATOM 10565 C C . PRO B 1 429 ? 0.445 -24.719 -2.549 1 98.25 429 PRO B C 1
ATOM 10567 O O . PRO B 1 429 ? -0.269 -25.25 -1.689 1 98.25 429 PRO B O 1
ATOM 10570 N N . VAL B 1 430 ? 1.565 -25.328 -2.965 1 98.56 430 VAL B N 1
ATOM 10571 C CA . VAL B 1 430 ? 1.812 -26.719 -2.637 1 98.56 430 VAL B CA 1
ATOM 10572 C C . VAL B 1 430 ? 3.012 -26.828 -1.698 1 98.56 430 VAL B C 1
ATOM 10574 O O . VAL B 1 430 ? 3.406 -27.938 -1.308 1 98.56 430 VAL B O 1
ATOM 10577 N N . ASN B 1 431 ? 3.572 -25.656 -1.215 1 98.31 431 ASN B N 1
ATOM 10578 C CA . ASN B 1 431 ? 4.766 -25.734 -0.38 1 98.31 431 ASN B CA 1
ATOM 10579 C C . ASN B 1 431 ? 4.449 -25.438 1.08 1 98.31 431 ASN B C 1
ATOM 10581 O O . ASN B 1 431 ? 5.285 -25.656 1.96 1 98.31 431 ASN B O 1
ATOM 10585 N N . ILE B 1 432 ? 3.299 -24.906 1.364 1 98.62 432 ILE B N 1
ATOM 10586 C CA . ILE B 1 432 ? 2.951 -24.594 2.746 1 98.62 432 ILE B CA 1
ATOM 10587 C C . ILE B 1 432 ? 2.807 -25.891 3.545 1 98.62 432 ILE B C 1
ATOM 10589 O O . ILE B 1 432 ? 2.266 -26.875 3.043 1 98.62 432 ILE B O 1
ATOM 10593 N N . GLU B 1 433 ? 3.367 -25.922 4.727 1 98.38 433 GLU B N 1
ATOM 10594 C CA . GLU B 1 433 ? 3.328 -27.062 5.629 1 98.38 433 GLU B CA 1
ATOM 10595 C C . GLU B 1 433 ? 2.986 -26.625 7.051 1 98.38 433 GLU B C 1
ATOM 10597 O O . GLU B 1 433 ? 3.176 -25.469 7.414 1 98.38 433 GLU B O 1
ATOM 10602 N N . ARG B 1 434 ? 2.473 -27.562 7.746 1 98.44 434 ARG B N 1
ATOM 10603 C CA . ARG B 1 434 ? 2.318 -27.312 9.172 1 98.44 434 ARG B CA 1
ATOM 10604 C C . ARG B 1 434 ? 3.674 -27.25 9.867 1 98.44 434 ARG B C 1
ATOM 10606 O O . ARG B 1 434 ? 4.562 -28.047 9.57 1 98.44 434 ARG B O 1
ATOM 10613 N N . LEU B 1 435 ? 3.885 -26.234 10.727 1 98.25 435 LEU B N 1
ATOM 10614 C CA . LEU B 1 435 ? 5.098 -26.188 11.539 1 98.25 435 LEU B CA 1
ATOM 10615 C C . LEU B 1 435 ? 5.055 -27.25 12.641 1 98.25 435 LEU B C 1
ATOM 10617 O O . LEU B 1 435 ? 4.324 -27.094 13.617 1 98.25 435 LEU B O 1
ATOM 10621 N N . GLN B 1 436 ? 5.848 -28.25 12.57 1 94.31 436 GLN B N 1
ATOM 10622 C CA . GLN B 1 436 ? 5.766 -29.391 13.477 1 94.31 436 GLN B CA 1
ATOM 10623 C C . GLN B 1 436 ? 6.809 -29.281 14.586 1 94.31 436 GLN B C 1
ATOM 10625 O O . GLN B 1 436 ? 6.625 -29.828 15.672 1 94.31 436 GLN B O 1
ATOM 10630 N N . VAL B 1 437 ? 7.91 -28.641 14.266 1 95.56 437 VAL B N 1
ATOM 10631 C CA . VAL B 1 437 ? 9 -28.469 15.219 1 95.56 437 VAL B CA 1
ATOM 10632 C C . VAL B 1 437 ? 9.383 -26.984 15.289 1 95.56 437 VAL B C 1
ATOM 10634 O O . VAL B 1 437 ? 9.562 -26.344 14.258 1 95.56 437 VAL B O 1
ATOM 10637 N N . PHE B 1 438 ? 9.516 -26.5 16.453 1 96.75 438 PHE B N 1
ATOM 10638 C CA . PHE B 1 438 ? 9.938 -25.109 16.625 1 96.75 438 PHE B CA 1
ATOM 10639 C C . PHE B 1 438 ? 11.102 -25.031 17.609 1 96.75 438 PHE B C 1
ATOM 10641 O O . PHE B 1 438 ? 11.047 -25.578 18.703 1 96.75 438 PHE B O 1
ATOM 10648 N N . PRO B 1 439 ? 12.203 -24.297 17.359 1 96.5 439 PRO B N 1
ATOM 10649 C CA . PRO B 1 439 ? 12.422 -23.672 16.062 1 96.5 439 PRO B CA 1
ATOM 10650 C C . PRO B 1 439 ? 12.625 -24.688 14.938 1 96.5 439 PRO B C 1
ATOM 10652 O O . PRO B 1 439 ? 13.039 -25.828 15.203 1 96.5 439 PRO B O 1
ATOM 10655 N N . PRO B 1 440 ? 12.273 -24.281 13.664 1 97 440 PRO B N 1
ATOM 10656 C CA . PRO B 1 440 ? 12.531 -25.203 12.555 1 97 440 PRO B CA 1
ATOM 10657 C C . PRO B 1 440 ? 13.984 -25.641 12.484 1 97 440 PRO B C 1
ATOM 10659 O O . PRO B 1 440 ? 14.883 -24.922 12.93 1 97 440 PRO B O 1
ATOM 10662 N N . VAL B 1 441 ? 14.211 -26.781 11.875 1 96.56 441 VAL B N 1
ATOM 10663 C CA . VAL B 1 441 ? 15.555 -27.359 11.859 1 96.56 441 VAL B CA 1
ATOM 10664 C C . VAL B 1 441 ? 15.945 -27.734 10.438 1 96.56 441 VAL B C 1
ATOM 10666 O O . VAL B 1 441 ? 15.133 -28.297 9.688 1 96.56 441 VAL B O 1
ATOM 10669 N N . SER B 1 442 ? 17.156 -27.391 10.039 1 96.75 442 SER B N 1
ATOM 10670 C CA . SER B 1 442 ? 17.719 -27.781 8.742 1 96.75 442 SER B CA 1
ATOM 10671 C C . SER B 1 442 ? 18.109 -29.25 8.734 1 96.75 442 SER B C 1
ATOM 10673 O O . SER B 1 442 ? 18.562 -29.781 9.758 1 96.75 442 SER B O 1
ATOM 10675 N N . LYS B 1 443 ? 18.016 -29.906 7.613 1 95.62 443 LYS B N 1
ATOM 10676 C CA . LYS B 1 443 ? 18.422 -31.312 7.469 1 95.62 443 LYS B CA 1
ATOM 10677 C C . LYS B 1 443 ? 19.781 -31.422 6.785 1 95.62 443 LYS B C 1
ATOM 10679 O O . LYS B 1 443 ? 20.281 -32.531 6.562 1 95.62 443 LYS B O 1
ATOM 10684 N N . LEU B 1 444 ? 20.344 -30.328 6.441 1 96.75 444 LEU B N 1
ATOM 10685 C CA . LEU B 1 444 ? 21.656 -30.328 5.793 1 96.75 444 LEU B CA 1
ATOM 10686 C C . LEU B 1 444 ? 22.75 -30.688 6.781 1 96.75 444 LEU B C 1
ATOM 10688 O O . LEU B 1 444 ? 22.562 -30.594 7.996 1 96.75 444 LEU B O 1
ATOM 10692 N N . ASP B 1 445 ? 23.875 -31.125 6.293 1 96.62 445 ASP B N 1
ATOM 10693 C CA . ASP B 1 445 ? 25.016 -31.547 7.105 1 96.62 445 ASP B CA 1
ATOM 10694 C C . ASP B 1 445 ? 25.547 -30.406 7.945 1 96.62 445 ASP B C 1
ATOM 10696 O O . ASP B 1 445 ? 26.125 -29.453 7.41 1 96.62 445 ASP B O 1
ATOM 10700 N N . PRO B 1 446 ? 25.375 -30.531 9.219 1 96.44 446 PRO B N 1
ATOM 10701 C CA . PRO B 1 446 ? 25.828 -29.438 10.07 1 96.44 446 PRO B CA 1
ATOM 10702 C C . PRO B 1 446 ? 27.328 -29.188 9.992 1 96.44 446 PRO B C 1
ATOM 10704 O O . PRO B 1 446 ? 27.797 -28.078 10.25 1 96.44 446 PRO B O 1
ATOM 10707 N N . ALA B 1 447 ? 28.078 -30.203 9.664 1 96.38 447 ALA B N 1
ATOM 10708 C CA . ALA B 1 447 ? 29.531 -30.047 9.531 1 96.38 447 ALA B CA 1
ATOM 10709 C C . ALA B 1 447 ? 29.875 -29.078 8.406 1 96.38 447 ALA B C 1
ATOM 10711 O O . ALA B 1 447 ? 30.938 -28.438 8.43 1 96.38 447 ALA B O 1
ATOM 10712 N N . ILE B 1 448 ? 28.938 -28.984 7.52 1 96.06 448 ILE B N 1
ATOM 10713 C CA . ILE B 1 448 ? 29.188 -28.125 6.359 1 96.06 448 ILE B CA 1
ATOM 10714 C C . ILE B 1 448 ? 28.422 -26.812 6.52 1 96.06 448 ILE B C 1
ATOM 10716 O O . ILE B 1 448 ? 28.953 -25.734 6.27 1 96.06 448 ILE B O 1
ATOM 10720 N N . TYR B 1 449 ? 27.188 -26.875 6.992 1 96.56 449 TYR B N 1
ATOM 10721 C CA . TYR B 1 449 ? 26.297 -25.719 6.863 1 96.56 449 TYR B CA 1
ATOM 10722 C C . TYR B 1 449 ? 26.031 -25.094 8.219 1 96.56 449 TYR B C 1
ATOM 10724 O O . TYR B 1 449 ? 25.297 -24.109 8.32 1 96.56 449 TYR B O 1
ATOM 10732 N N . GLY B 1 450 ? 26.656 -25.625 9.281 1 94.88 450 GLY B N 1
ATOM 10733 C CA . GLY B 1 450 ? 26.516 -25.047 10.609 1 94.88 450 GLY B CA 1
ATOM 10734 C C . GLY B 1 450 ? 25.344 -25.609 11.383 1 94.88 450 GLY B C 1
ATOM 10735 O O . GLY B 1 450 ? 24.75 -26.625 10.984 1 94.88 450 GLY B O 1
ATOM 10736 N N . PRO B 1 451 ? 25.031 -24.984 12.586 1 95 451 PRO B N 1
ATOM 10737 C CA . PRO B 1 451 ? 23.953 -25.484 13.438 1 95 451 PRO B CA 1
ATOM 10738 C C . PRO B 1 451 ? 22.625 -25.578 12.695 1 95 451 PRO B C 1
ATOM 10740 O O . PRO B 1 451 ? 22.25 -24.656 11.969 1 95 451 PRO B O 1
ATOM 10743 N N . PRO B 1 452 ? 21.859 -26.609 12.922 1 95.44 452 PRO B N 1
ATOM 10744 C CA . PRO B 1 452 ? 20.656 -26.875 12.133 1 95.44 452 PRO B CA 1
ATOM 10745 C C . PRO B 1 452 ? 19.453 -26.047 12.586 1 95.44 452 PRO B C 1
ATOM 10747 O O . PRO B 1 452 ? 18.484 -25.891 11.844 1 95.44 452 PRO B O 1
ATOM 10750 N N . GLU B 1 453 ? 19.469 -25.484 13.75 1 95.25 453 GLU B N 1
ATOM 10751 C CA . GLU B 1 453 ? 18.312 -24.781 14.289 1 95.25 453 GLU B CA 1
ATOM 10752 C C . GLU B 1 453 ? 18.125 -23.422 13.609 1 95.25 453 GLU B C 1
ATOM 10754 O O . GLU B 1 453 ? 19.094 -22.703 13.344 1 95.25 453 GLU B O 1
ATOM 10759 N N . SER B 1 454 ? 16.844 -23.094 13.352 1 96.88 454 SER B N 1
ATOM 10760 C CA . SER B 1 454 ? 16.484 -21.797 12.789 1 96.88 454 SER B CA 1
ATOM 10761 C C . SER B 1 454 ? 16.812 -20.672 13.758 1 96.88 454 SER B C 1
ATOM 10763 O O . SER B 1 454 ? 16.828 -20.875 14.969 1 96.88 454 SER B O 1
ATOM 10765 N N . SER B 1 455 ? 17.062 -19.5 13.234 1 97.06 455 SER B N 1
ATOM 10766 C CA . SER B 1 455 ? 17.328 -18.312 14.031 1 97.06 455 SER B CA 1
ATOM 10767 C C . SER B 1 455 ? 16.031 -17.703 14.547 1 97.06 455 SER B C 1
ATOM 10769 O O . SER B 1 455 ? 16.047 -16.781 15.375 1 97.06 455 SER B O 1
ATOM 10771 N N . ILE B 1 456 ? 14.891 -18.125 14.102 1 98 456 ILE B N 1
ATOM 10772 C CA . ILE B 1 456 ? 13.609 -17.656 14.617 1 98 456 ILE B CA 1
ATOM 10773 C C . ILE B 1 456 ? 13.414 -18.172 16.047 1 98 456 ILE B C 1
ATOM 10775 O O . ILE B 1 456 ? 13.461 -19.375 16.297 1 98 456 ILE B O 1
ATOM 10779 N N . THR B 1 457 ? 13.18 -17.266 16.938 1 96.56 457 THR B N 1
ATOM 10780 C CA . THR B 1 457 ? 12.992 -17.609 18.344 1 96.56 457 THR B CA 1
ATOM 10781 C C . THR B 1 457 ? 11.594 -17.219 18.812 1 96.56 457 THR B C 1
ATOM 10783 O O . THR B 1 457 ? 10.828 -16.609 18.062 1 96.56 457 THR B O 1
ATOM 10786 N N . GLU B 1 458 ? 11.32 -17.578 20.031 1 95.25 458 GLU B N 1
ATOM 10787 C CA . GLU B 1 458 ? 10.031 -17.234 20.641 1 95.25 458 GLU B CA 1
ATOM 10788 C C . GLU B 1 458 ? 9.867 -15.727 20.766 1 95.25 458 GLU B C 1
ATOM 10790 O O . GLU B 1 458 ? 8.766 -15.203 20.625 1 95.25 458 GLU B O 1
ATOM 10795 N N . THR B 1 459 ? 10.906 -15.062 21.062 1 93.06 459 THR B N 1
ATOM 10796 C CA . THR B 1 459 ? 10.875 -13.617 21.25 1 93.06 459 THR B CA 1
ATOM 10797 C C . THR B 1 459 ? 10.414 -12.922 19.969 1 93.06 459 THR B C 1
ATOM 10799 O O . THR B 1 459 ? 9.758 -11.875 20.031 1 93.06 459 THR B O 1
ATOM 10802 N N . HIS B 1 460 ? 10.727 -13.539 18.828 1 94.56 460 HIS B N 1
ATOM 10803 C CA . HIS B 1 460 ? 10.367 -12.945 17.547 1 94.56 460 HIS B CA 1
ATOM 10804 C C . HIS B 1 460 ? 8.867 -13.023 17.297 1 94.56 460 HIS B C 1
ATOM 10806 O O . HIS B 1 460 ? 8.273 -12.102 16.734 1 94.56 460 HIS B O 1
ATOM 10812 N N . ILE B 1 461 ? 8.234 -14.117 17.766 1 94.94 461 ILE B N 1
ATOM 10813 C CA . ILE B 1 461 ? 6.902 -14.359 17.219 1 94.94 461 ILE B CA 1
ATOM 10814 C C . ILE B 1 461 ? 5.859 -14.266 18.328 1 94.94 461 ILE B C 1
ATOM 10816 O O . ILE B 1 461 ? 4.66 -14.203 18.047 1 94.94 461 ILE B O 1
ATOM 10820 N N . ALA B 1 462 ? 6.211 -14.164 19.578 1 90.5 462 ALA B N 1
ATOM 10821 C CA . ALA B 1 462 ? 5.293 -14.195 20.719 1 90.5 462 ALA B CA 1
ATOM 10822 C C . ALA B 1 462 ? 4.254 -13.086 20.625 1 90.5 462 ALA B C 1
ATOM 10824 O O . ALA B 1 462 ? 3.08 -13.289 20.938 1 90.5 462 ALA B O 1
ATOM 10825 N N . GLY B 1 463 ? 4.652 -11.953 20.172 1 87.44 463 GLY B N 1
ATOM 10826 C CA . GLY B 1 463 ? 3.758 -10.812 20.109 1 87.44 463 GLY B CA 1
ATOM 10827 C C . GLY B 1 463 ? 2.809 -10.859 18.938 1 87.44 463 GLY B C 1
ATOM 10828 O O . GLY B 1 463 ? 1.927 -10.008 18.797 1 87.44 463 GLY B O 1
ATOM 10829 N N . HIS B 1 464 ? 2.9 -11.906 18.109 1 91.69 464 HIS B N 1
ATOM 10830 C CA . HIS B 1 464 ? 2.125 -11.977 16.875 1 91.69 464 HIS B CA 1
ATOM 10831 C C . HIS B 1 464 ? 1.165 -13.164 16.906 1 91.69 464 HIS B C 1
ATOM 10833 O O . HIS B 1 464 ? 0.649 -13.562 15.852 1 91.69 464 HIS B O 1
ATOM 10839 N N . LEU B 1 465 ? 0.865 -13.711 18.094 1 93 465 LEU B N 1
ATOM 10840 C CA . LEU B 1 465 ? 0.079 -14.938 18.203 1 93 465 LEU B CA 1
ATOM 10841 C C . LEU B 1 465 ? -1.271 -14.664 18.859 1 93 465 LEU B C 1
ATOM 10843 O O . LEU B 1 465 ? -1.88 -15.562 19.438 1 93 465 LEU B O 1
ATOM 10847 N N . ASN B 1 466 ? -1.663 -13.391 18.781 1 85.88 466 ASN B N 1
ATOM 10848 C CA . ASN B 1 466 ? -2.965 -12.984 19.297 1 85.88 466 ASN B CA 1
ATOM 10849 C C . ASN B 1 466 ? -3.18 -13.461 20.734 1 85.88 466 ASN B C 1
ATOM 10851 O O . ASN B 1 466 ? -4.223 -14.039 21.047 1 85.88 466 ASN B O 1
ATOM 10855 N N . GLY B 1 467 ? -2.205 -13.508 21.578 1 83.06 467 GLY B N 1
ATOM 10856 C CA . GLY B 1 467 ? -2.312 -13.812 23 1 83.06 467 GLY B CA 1
ATOM 10857 C C . GLY B 1 467 ? -1.936 -15.242 23.328 1 83.06 467 GLY B C 1
ATOM 10858 O O . GLY B 1 467 ? -1.8 -15.594 24.5 1 83.06 467 GLY B O 1
ATOM 10859 N N . LEU B 1 468 ? -1.686 -16.078 22.312 1 89.56 468 LEU B N 1
ATOM 10860 C CA . LEU B 1 468 ? -1.279 -17.453 22.547 1 89.56 468 LEU B CA 1
ATOM 10861 C C . LEU B 1 468 ? 0.223 -17.547 22.797 1 89.56 468 LEU B C 1
ATOM 10863 O O . LEU B 1 468 ? 0.988 -16.719 22.297 1 89.56 468 LEU B O 1
ATOM 10867 N N . THR B 1 469 ? 0.634 -18.578 23.516 1 91.81 469 THR B N 1
ATOM 10868 C CA . THR B 1 469 ? 2.049 -18.922 23.562 1 91.81 469 THR B CA 1
ATOM 10869 C C . THR B 1 469 ? 2.459 -19.719 22.328 1 91.81 469 THR B C 1
ATOM 10871 O O . THR B 1 469 ? 1.604 -20.203 21.594 1 91.81 469 THR B O 1
ATOM 10874 N N . VAL B 1 470 ? 3.684 -19.812 22.141 1 95.25 470 VAL B N 1
ATOM 10875 C CA . VAL B 1 470 ? 4.18 -20.578 21 1 95.25 470 VAL B CA 1
ATOM 10876 C C . VAL B 1 470 ? 3.744 -22.031 21.125 1 95.25 470 VAL B C 1
ATOM 10878 O O . VAL B 1 470 ? 3.305 -22.641 20.141 1 95.25 470 VAL B O 1
ATOM 10881 N N . GLN B 1 471 ? 3.779 -22.594 22.297 1 95.88 471 GLN B N 1
ATOM 10882 C CA . GLN B 1 471 ? 3.4 -23.969 22.531 1 95.88 471 GLN B CA 1
ATOM 10883 C C . GLN B 1 471 ? 1.915 -24.188 22.266 1 95.88 471 GLN B C 1
ATOM 10885 O O . GLN B 1 471 ? 1.535 -25.188 21.625 1 95.88 471 GLN B O 1
ATOM 10890 N N . GLN B 1 472 ? 1.151 -23.266 22.734 1 95.19 472 GLN B N 1
ATOM 10891 C CA . GLN B 1 472 ? -0.282 -23.375 22.484 1 95.19 472 GLN B CA 1
ATOM 10892 C C . GLN B 1 472 ? -0.584 -23.312 20.984 1 95.19 472 GLN B C 1
ATOM 10894 O O . GLN B 1 472 ? -1.422 -24.062 20.484 1 95.19 472 GLN B O 1
ATOM 10899 N N . ALA B 1 473 ? 0.092 -22.422 20.266 1 96.62 473 ALA B N 1
ATOM 10900 C CA . ALA B 1 473 ? -0.105 -22.281 18.828 1 96.62 473 ALA B CA 1
ATOM 10901 C C . ALA B 1 473 ? 0.313 -23.547 18.078 1 96.62 473 ALA B C 1
ATOM 10903 O O . ALA B 1 473 ? -0.333 -23.938 17.109 1 96.62 473 ALA B O 1
ATOM 10904 N N . MET B 1 474 ? 1.369 -24.219 18.547 1 96.88 474 MET B N 1
ATOM 10905 C CA . MET B 1 474 ? 1.832 -25.469 17.969 1 96.88 474 MET B CA 1
ATOM 10906 C C . MET B 1 474 ? 0.825 -26.594 18.219 1 96.88 474 MET B C 1
ATOM 10908 O O . MET B 1 474 ? 0.465 -27.328 17.297 1 96.88 474 MET B O 1
ATOM 10912 N N . ASP B 1 475 ? 0.314 -26.656 19.391 1 96.5 475 ASP B N 1
ATOM 10913 C CA . ASP B 1 475 ? -0.61 -27.719 19.797 1 96.5 475 ASP B CA 1
ATOM 10914 C C . ASP B 1 475 ? -1.937 -27.594 19.047 1 96.5 475 ASP B C 1
ATOM 10916 O O . ASP B 1 475 ? -2.547 -28.609 18.688 1 96.5 475 ASP B O 1
ATOM 10920 N N . GLU B 1 476 ? -2.275 -26.406 18.797 1 96.19 476 GLU B N 1
ATOM 10921 C CA . GLU B 1 476 ? -3.555 -26.172 18.141 1 96.19 476 GLU B CA 1
ATOM 10922 C C . GLU B 1 476 ? -3.395 -26.109 16.625 1 96.19 476 GLU B C 1
ATOM 10924 O O . GLU B 1 476 ? -4.344 -25.797 15.906 1 96.19 476 GLU B O 1
ATOM 10929 N N . ALA B 1 477 ? -2.27 -26.422 16.094 1 96.75 477 ALA B N 1
ATOM 10930 C CA . ALA B 1 477 ? -1.973 -26.453 14.656 1 96.75 477 ALA B CA 1
ATOM 10931 C C . ALA B 1 477 ? -2.307 -25.109 14 1 96.75 477 ALA B C 1
ATOM 10933 O O . ALA B 1 477 ? -3.016 -25.078 12.992 1 96.75 477 ALA B O 1
ATOM 10934 N N . LYS B 1 478 ? -1.745 -24.078 14.664 1 97.81 478 LYS B N 1
ATOM 10935 C CA . LYS B 1 478 ? -2.018 -22.734 14.156 1 97.81 478 LYS B CA 1
ATOM 10936 C C . LYS B 1 478 ? -0.781 -22.141 13.492 1 97.81 478 LYS B C 1
ATOM 10938 O O . LYS B 1 478 ? -0.821 -21.016 13 1 97.81 478 LYS B O 1
ATOM 10943 N N . LEU B 1 479 ? 0.319 -22.844 13.484 1 98.56 479 LEU B N 1
ATOM 10944 C CA . LEU B 1 479 ? 1.546 -22.344 12.875 1 98.56 479 LEU B CA 1
ATOM 10945 C C . LEU B 1 479 ? 1.885 -23.156 11.617 1 98.56 479 LEU B C 1
ATOM 10947 O O . LEU B 1 479 ? 1.855 -24.391 11.641 1 98.56 479 LEU B O 1
ATOM 10951 N N . PHE B 1 480 ? 2.137 -22.484 10.586 1 98.75 480 PHE B N 1
ATOM 10952 C CA . PHE B 1 480 ? 2.514 -23.062 9.305 1 98.75 480 PHE B CA 1
ATOM 10953 C C . PHE B 1 480 ? 3.803 -22.438 8.781 1 98.75 480 PHE B C 1
ATOM 10955 O O . PHE B 1 480 ? 4.234 -21.391 9.273 1 98.75 480 PHE B O 1
ATOM 10962 N N . ILE B 1 481 ? 4.422 -23.094 7.773 1 98.75 481 ILE B N 1
ATOM 10963 C CA . ILE B 1 481 ? 5.734 -22.625 7.344 1 98.75 481 ILE B CA 1
ATOM 10964 C C . ILE B 1 481 ? 5.906 -22.875 5.848 1 98.75 481 ILE B C 1
ATOM 10966 O O . ILE B 1 481 ? 5.359 -23.844 5.309 1 98.75 481 ILE B O 1
ATOM 10970 N N . VAL B 1 482 ? 6.434 -21.984 5.105 1 98.62 482 VAL B N 1
ATOM 10971 C CA . VAL B 1 482 ? 7.074 -22.172 3.811 1 98.62 482 VAL B CA 1
ATOM 10972 C C . VAL B 1 482 ? 8.594 -22.156 3.975 1 98.62 482 VAL B C 1
ATOM 10974 O O . VAL B 1 482 ? 9.172 -21.125 4.332 1 98.62 482 VAL B O 1
ATOM 10977 N N . ASP B 1 483 ? 9.219 -23.25 3.729 1 98.38 483 ASP B N 1
ATOM 10978 C CA . ASP B 1 483 ? 10.625 -23.438 4.059 1 98.38 483 ASP B CA 1
ATOM 10979 C C . ASP B 1 483 ? 11.453 -23.734 2.809 1 98.38 483 ASP B C 1
ATOM 10981 O O . ASP B 1 483 ? 11.461 -24.859 2.312 1 98.38 483 ASP B O 1
ATOM 10985 N N . TYR B 1 484 ? 12.156 -22.719 2.32 1 98.5 484 TYR B N 1
ATOM 10986 C CA . TYR B 1 484 ? 13.023 -22.875 1.153 1 98.5 484 TYR B CA 1
ATOM 10987 C C . TYR B 1 484 ? 14.492 -22.875 1.556 1 98.5 484 TYR B C 1
ATOM 10989 O O . TYR B 1 484 ? 15.375 -22.781 0.7 1 98.5 484 TYR B O 1
ATOM 10997 N N . HIS B 1 485 ? 14.734 -22.953 2.834 1 98.31 485 HIS B N 1
ATOM 10998 C CA . HIS B 1 485 ? 16.078 -22.828 3.393 1 98.31 485 HIS B CA 1
ATOM 10999 C C . HIS B 1 485 ? 17.016 -23.891 2.822 1 98.31 485 HIS B C 1
ATOM 11001 O O . HIS B 1 485 ? 18.047 -23.562 2.223 1 98.31 485 HIS B O 1
ATOM 11007 N N . ASP B 1 486 ? 16.688 -25.141 2.916 1 97.88 486 ASP B N 1
ATOM 11008 C CA . ASP B 1 486 ? 17.578 -26.234 2.533 1 97.88 486 ASP B CA 1
ATOM 11009 C C . ASP B 1 486 ? 17.672 -26.359 1.015 1 97.88 486 ASP B C 1
ATOM 11011 O O . ASP B 1 486 ? 18.656 -26.875 0.483 1 97.88 486 ASP B O 1
ATOM 11015 N N . ALA B 1 487 ? 16.625 -25.969 0.309 1 97.88 487 ALA B N 1
ATOM 11016 C CA . ALA B 1 487 ? 16.609 -26.047 -1.15 1 97.88 487 ALA B CA 1
ATOM 11017 C C . ALA B 1 487 ? 17.609 -25.062 -1.758 1 97.88 487 ALA B C 1
ATOM 11019 O O . ALA B 1 487 ? 18.172 -25.328 -2.822 1 97.88 487 ALA B O 1
ATOM 11020 N N . TYR B 1 488 ? 17.859 -23.938 -1.098 1 98.38 488 TYR B N 1
ATOM 11021 C CA . TYR B 1 488 ? 18.672 -22.875 -1.69 1 98.38 488 TYR B CA 1
ATOM 11022 C C . TYR B 1 488 ? 20.062 -22.828 -1.054 1 98.38 488 TYR B C 1
ATOM 11024 O O . TYR B 1 488 ? 21.047 -22.516 -1.721 1 98.38 488 TYR B O 1
ATOM 11032 N N . LEU B 1 489 ? 20.234 -23.156 0.214 1 98.12 489 LEU B N 1
ATOM 11033 C CA . LEU B 1 489 ? 21.438 -22.891 0.988 1 98.12 489 LEU B CA 1
ATOM 11034 C C . LEU B 1 489 ? 22.656 -23.516 0.319 1 98.12 489 LEU B C 1
ATOM 11036 O O . LEU B 1 489 ? 23.703 -22.859 0.195 1 98.12 489 LEU B O 1
ATOM 11040 N N . PRO B 1 490 ? 22.625 -24.734 -0.201 1 97.38 490 PRO B N 1
ATOM 11041 C CA . PRO B 1 490 ? 23.812 -25.344 -0.803 1 97.38 490 PRO B CA 1
ATOM 11042 C C . PRO B 1 490 ? 24.281 -24.625 -2.062 1 97.38 490 PRO B C 1
ATOM 11044 O O . PRO B 1 490 ? 25.406 -24.828 -2.514 1 97.38 490 PRO B O 1
ATOM 11047 N N . PHE B 1 491 ? 23.406 -23.812 -2.67 1 98.12 491 PHE B N 1
ATOM 11048 C CA . PHE B 1 491 ? 23.719 -23.234 -3.975 1 98.12 491 PHE B CA 1
ATOM 11049 C C . PHE B 1 491 ? 23.922 -21.734 -3.863 1 98.12 491 PHE B C 1
ATOM 11051 O O . PHE B 1 491 ? 24.234 -21.078 -4.855 1 98.12 491 PHE B O 1
ATOM 11058 N N . LEU B 1 492 ? 23.844 -21.172 -2.668 1 97.94 492 LEU B N 1
ATOM 11059 C CA . LEU B 1 492 ? 23.781 -19.734 -2.477 1 97.94 492 LEU B CA 1
ATOM 11060 C C . LEU B 1 492 ? 25.109 -19.078 -2.836 1 97.94 492 LEU B C 1
ATOM 11062 O O . LEU B 1 492 ? 25.125 -17.969 -3.391 1 97.94 492 LEU B O 1
ATOM 11066 N N . ASP B 1 493 ? 26.219 -19.734 -2.504 1 96.81 493 ASP B N 1
ATOM 11067 C CA . ASP B 1 493 ? 27.516 -19.141 -2.828 1 96.81 493 ASP B CA 1
ATOM 11068 C C . ASP B 1 493 ? 27.656 -18.938 -4.332 1 96.81 493 ASP B C 1
ATOM 11070 O O . ASP B 1 493 ? 28.125 -17.891 -4.777 1 96.81 493 ASP B O 1
ATOM 11074 N N . ARG B 1 494 ? 27.266 -19.906 -5.062 1 97 494 ARG B N 1
ATOM 11075 C CA . ARG B 1 494 ? 27.375 -19.828 -6.516 1 97 494 ARG B CA 1
ATOM 11076 C C . ARG B 1 494 ? 26.391 -18.828 -7.09 1 97 494 ARG B C 1
ATOM 11078 O O . ARG B 1 494 ? 26.719 -18.078 -8.023 1 97 494 ARG B O 1
ATOM 11085 N N . ILE B 1 495 ? 25.156 -18.797 -6.566 1 98.12 495 ILE B N 1
ATOM 11086 C CA . ILE B 1 495 ? 24.156 -17.844 -7.027 1 98.12 495 ILE B CA 1
ATOM 11087 C C . ILE B 1 495 ? 24.625 -16.422 -6.746 1 98.12 495 ILE B C 1
ATOM 11089 O O . ILE B 1 495 ? 24.625 -15.57 -7.645 1 98.12 495 ILE B O 1
ATOM 11093 N N . ASN B 1 496 ? 25.094 -16.172 -5.496 1 97.5 496 ASN B N 1
ATOM 11094 C CA . ASN B 1 496 ? 25.422 -14.836 -5.039 1 97.5 496 ASN B CA 1
ATOM 11095 C C . ASN B 1 496 ? 26.75 -14.352 -5.629 1 97.5 496 ASN B C 1
ATOM 11097 O O . ASN B 1 496 ? 27.062 -13.164 -5.559 1 97.5 496 ASN B O 1
ATOM 11101 N N . ALA B 1 497 ? 27.5 -15.234 -6.297 1 96.56 497 ALA B N 1
ATOM 11102 C CA . ALA B 1 497 ? 28.734 -14.859 -6.977 1 96.56 497 ALA B CA 1
ATOM 11103 C C . ALA B 1 497 ? 28.453 -14.266 -8.352 1 96.56 497 ALA B C 1
ATOM 11105 O O . ALA B 1 497 ? 29.312 -13.617 -8.945 1 96.56 497 ALA B O 1
ATOM 11106 N N . ILE B 1 498 ? 27.234 -14.523 -8.812 1 95.25 498 ILE B N 1
ATOM 11107 C CA . ILE B 1 498 ? 26.859 -14.016 -10.125 1 95.25 498 ILE B CA 1
ATOM 11108 C C . ILE B 1 498 ? 26.375 -12.578 -10.008 1 95.25 498 ILE B C 1
ATOM 11110 O O . ILE B 1 498 ? 25.5 -12.281 -9.188 1 95.25 498 ILE B O 1
ATOM 11114 N N . ASP B 1 499 ? 26.875 -11.727 -10.844 1 91.44 499 ASP B N 1
ATOM 11115 C CA . ASP B 1 499 ? 26.469 -10.328 -10.812 1 91.44 499 ASP B CA 1
ATOM 11116 C C . ASP B 1 499 ? 24.984 -10.172 -11.133 1 91.44 499 ASP B C 1
ATOM 11118 O O . ASP B 1 499 ? 24.484 -10.797 -12.062 1 91.44 499 ASP B O 1
ATOM 11122 N N . GLY B 1 500 ? 24.375 -9.422 -10.375 1 91.75 500 GLY B N 1
ATOM 11123 C CA . GLY B 1 500 ? 22.984 -9.109 -10.617 1 91.75 500 GLY B CA 1
ATOM 11124 C C . GLY B 1 500 ? 22.031 -10.141 -10.039 1 91.75 500 GLY B C 1
ATOM 11125 O O . GLY B 1 500 ? 20.844 -10.18 -10.406 1 91.75 500 GLY B O 1
ATOM 11126 N N . ARG B 1 501 ? 22.562 -11.008 -9.211 1 95.88 501 ARG B N 1
ATOM 11127 C CA . ARG B 1 501 ? 21.734 -12 -8.539 1 95.88 501 ARG B CA 1
ATOM 11128 C C . ARG B 1 501 ? 22.094 -12.102 -7.059 1 95.88 501 ARG B C 1
ATOM 11130 O O . ARG B 1 501 ? 23.266 -12.078 -6.703 1 95.88 501 ARG B O 1
ATOM 11137 N N . LYS B 1 502 ? 21.078 -12.117 -6.293 1 97.75 502 LYS B N 1
ATOM 11138 C CA . LYS B 1 502 ? 21.266 -12.32 -4.859 1 97.75 502 LYS B CA 1
ATOM 11139 C C . LYS B 1 502 ? 20.094 -13.117 -4.27 1 97.75 502 LYS B C 1
ATOM 11141 O O . LYS B 1 502 ? 18.938 -12.914 -4.656 1 97.75 502 LYS B O 1
ATOM 11146 N N . ALA B 1 503 ? 20.438 -14.047 -3.404 1 98.25 503 ALA B N 1
ATOM 11147 C CA . ALA B 1 503 ? 19.406 -14.844 -2.75 1 98.25 503 ALA B CA 1
ATOM 11148 C C . ALA B 1 503 ? 19.797 -15.172 -1.311 1 98.25 503 ALA B C 1
ATOM 11150 O O . ALA B 1 503 ? 20.969 -15.109 -0.948 1 98.25 503 ALA B O 1
ATOM 11151 N N . TYR B 1 504 ? 18.844 -15.367 -0.49 1 98.62 504 TYR B N 1
ATOM 11152 C CA . TYR B 1 504 ? 18.938 -15.938 0.848 1 98.62 504 TYR B CA 1
ATOM 11153 C C . TYR B 1 504 ? 18.281 -17.312 0.906 1 98.62 504 TYR B C 1
ATOM 11155 O O . TYR B 1 504 ? 17.484 -17.656 0.04 1 98.62 504 TYR B O 1
ATOM 11163 N N . ALA B 1 505 ? 18.75 -18.109 1.838 1 98.69 505 ALA B N 1
ATOM 11164 C CA . ALA B 1 505 ? 17.906 -19.219 2.27 1 98.69 505 ALA B CA 1
ATOM 11165 C C . ALA B 1 505 ? 16.797 -18.734 3.186 1 98.69 505 ALA B C 1
ATOM 11167 O O . ALA B 1 505 ? 17.047 -18.141 4.234 1 98.69 505 ALA B O 1
ATOM 11168 N N . THR B 1 506 ? 15.562 -19.016 2.812 1 98.75 506 THR B N 1
ATOM 11169 C CA . THR B 1 506 ? 14.484 -18.312 3.5 1 98.75 506 THR B CA 1
ATOM 11170 C C . THR B 1 506 ? 13.57 -19.312 4.219 1 98.75 506 THR B C 1
ATOM 11172 O O . THR B 1 506 ? 13.383 -20.438 3.764 1 98.75 506 THR B O 1
ATOM 11175 N N . ARG B 1 507 ? 13.031 -18.938 5.363 1 98.69 507 ARG B N 1
ATOM 11176 C CA . ARG B 1 507 ? 11.914 -19.531 6.086 1 98.69 507 ARG B CA 1
ATOM 11177 C C . ARG B 1 507 ? 10.859 -18.484 6.426 1 98.69 507 ARG B C 1
ATOM 11179 O O . ARG B 1 507 ? 11.188 -17.375 6.832 1 98.69 507 ARG B O 1
ATOM 11186 N N . THR B 1 508 ? 9.648 -18.766 6.164 1 98.81 508 THR B N 1
ATOM 11187 C CA . THR B 1 508 ? 8.547 -17.891 6.543 1 98.81 508 THR B CA 1
ATOM 11188 C C . THR B 1 508 ? 7.551 -18.625 7.43 1 98.81 508 THR B C 1
ATOM 11190 O O . THR B 1 508 ? 7.031 -19.688 7.051 1 98.81 508 THR B O 1
ATOM 11193 N N . ILE B 1 509 ? 7.273 -18.141 8.578 1 98.81 509 ILE B N 1
ATOM 11194 C CA . ILE B 1 509 ? 6.273 -18.719 9.477 1 98.81 509 ILE B CA 1
ATOM 11195 C C . ILE B 1 509 ? 4.977 -17.922 9.391 1 98.81 509 ILE B C 1
ATOM 11197 O O . ILE B 1 509 ? 5.004 -16.688 9.375 1 98.81 509 ILE B O 1
ATOM 11201 N N . PHE B 1 510 ? 3.881 -18.625 9.312 1 98.62 510 PHE B N 1
ATOM 11202 C CA . PHE B 1 510 ? 2.547 -18.047 9.258 1 98.62 510 PHE B CA 1
ATOM 11203 C C . PHE B 1 510 ? 1.731 -18.438 10.484 1 98.62 510 PHE B C 1
ATOM 11205 O O . PHE B 1 510 ? 1.855 -19.547 10.984 1 98.62 510 PHE B O 1
ATOM 11212 N N . PHE B 1 511 ? 0.906 -17.547 10.906 1 97.75 511 PHE B N 1
ATOM 11213 C CA . PHE B 1 511 ? -0.075 -17.781 11.961 1 97.75 511 PHE B CA 1
ATOM 11214 C C . PHE B 1 511 ? -1.483 -17.859 11.383 1 97.75 511 PHE B C 1
ATOM 11216 O O . PHE B 1 511 ? -1.895 -16.969 10.625 1 97.75 511 PHE B O 1
ATOM 11223 N N . LEU B 1 512 ? -2.207 -18.938 11.672 1 97.94 512 LEU B N 1
ATOM 11224 C CA . LEU B 1 512 ? -3.602 -19.062 11.273 1 97.94 512 LEU B CA 1
ATOM 11225 C C . LEU B 1 512 ? -4.516 -18.281 12.203 1 97.94 512 LEU B C 1
ATOM 11227 O O . LEU B 1 512 ? -4.695 -18.641 13.367 1 97.94 512 LEU B O 1
ATOM 11231 N N . THR B 1 513 ? -5.117 -17.25 11.68 1 93.38 513 THR B N 1
ATOM 11232 C CA . THR B 1 513 ? -5.926 -16.344 12.484 1 93.38 513 THR B CA 1
ATOM 11233 C C . THR B 1 513 ? -7.316 -16.922 12.719 1 93.38 513 THR B C 1
ATOM 11235 O O . THR B 1 513 ? -7.684 -17.938 12.125 1 93.38 513 THR B O 1
ATOM 11238 N N . GLU B 1 514 ? -8.109 -16.188 13.516 1 88.38 514 GLU B N 1
ATOM 11239 C CA . GLU B 1 514 ? -9.469 -16.625 13.812 1 88.38 514 GLU B CA 1
ATOM 11240 C C . GLU B 1 514 ? -10.375 -16.469 12.586 1 88.38 514 GLU B C 1
ATOM 11242 O O . GLU B 1 514 ? -11.398 -17.141 12.469 1 88.38 514 GLU B O 1
ATOM 11247 N N . ALA B 1 515 ? -9.961 -15.695 11.656 1 88.38 515 ALA B N 1
ATOM 11248 C CA . ALA B 1 515 ? -10.742 -15.477 10.438 1 88.38 515 ALA B CA 1
ATOM 11249 C C . ALA B 1 515 ? -10.484 -16.578 9.414 1 88.38 515 ALA B C 1
ATOM 11251 O O . ALA B 1 515 ? -11.156 -16.625 8.383 1 88.38 515 ALA B O 1
ATOM 11252 N N . GLY B 1 516 ? -9.586 -17.484 9.711 1 93.12 516 GLY B N 1
ATOM 11253 C CA . GLY B 1 516 ? -9.273 -18.547 8.781 1 93.12 516 GLY B CA 1
ATOM 11254 C C . GLY B 1 516 ? -8.266 -18.156 7.723 1 93.12 516 GLY B C 1
ATOM 11255 O O . GLY B 1 516 ? -8.078 -18.859 6.73 1 93.12 516 GLY B O 1
ATOM 11256 N N . THR B 1 517 ? -7.637 -16.984 7.93 1 95.62 517 THR B N 1
ATOM 11257 C CA . THR B 1 517 ? -6.598 -16.5 7.02 1 95.62 517 THR B CA 1
ATOM 11258 C C . THR B 1 517 ? -5.219 -16.641 7.664 1 95.62 517 THR B C 1
ATOM 11260 O O . THR B 1 517 ? -5.105 -16.734 8.883 1 95.62 517 THR B O 1
ATOM 11263 N N . LEU B 1 518 ? -4.227 -16.672 6.836 1 97.62 518 LEU B N 1
ATOM 11264 C CA . LEU B 1 518 ? -2.85 -16.766 7.305 1 97.62 518 LEU B CA 1
ATOM 11265 C C . LEU B 1 518 ? -2.209 -15.383 7.406 1 97.62 518 LEU B C 1
ATOM 11267 O O . LEU B 1 518 ? -2.484 -14.508 6.59 1 97.62 518 LEU B O 1
ATOM 11271 N N . LYS B 1 519 ? -1.405 -15.242 8.422 1 96.56 519 LYS B N 1
ATOM 11272 C CA . LYS B 1 519 ? -0.612 -14.031 8.633 1 96.56 519 LYS B CA 1
ATOM 11273 C C . LYS B 1 519 ? 0.87 -14.367 8.781 1 96.56 519 LYS B C 1
ATOM 11275 O O . LYS B 1 519 ? 1.253 -15.133 9.664 1 96.56 519 LYS B O 1
ATOM 11280 N N . PRO B 1 520 ? 1.726 -13.789 7.855 1 98.19 520 PRO B N 1
ATOM 11281 C CA . PRO B 1 520 ? 3.154 -14.008 8.094 1 98.19 520 PRO B CA 1
ATOM 11282 C C . PRO B 1 520 ? 3.654 -13.312 9.359 1 98.19 520 PRO B C 1
ATOM 11284 O O . PRO B 1 520 ? 3.357 -12.141 9.578 1 98.19 520 PRO B O 1
ATOM 11287 N N . ILE B 1 521 ? 4.426 -14.016 10.18 1 97.62 521 ILE B N 1
ATOM 11288 C CA . ILE B 1 521 ? 4.777 -13.43 11.469 1 97.62 521 ILE B CA 1
ATOM 11289 C C . ILE B 1 521 ? 6.293 -13.422 11.641 1 97.62 521 ILE B C 1
ATOM 11291 O O . ILE B 1 521 ? 6.82 -12.758 12.539 1 97.62 521 ILE B O 1
ATOM 11295 N N . ALA B 1 522 ? 7.012 -14.164 10.734 1 98.69 522 ALA B N 1
ATOM 11296 C CA . ALA B 1 522 ? 8.469 -14.133 10.758 1 98.69 522 ALA B CA 1
ATOM 11297 C C . ALA B 1 522 ? 9.055 -14.594 9.43 1 98.69 522 ALA B C 1
ATOM 11299 O O . ALA B 1 522 ? 8.539 -15.516 8.797 1 98.69 522 ALA B O 1
ATOM 11300 N N . ILE B 1 523 ? 10.086 -13.969 8.961 1 98.81 523 ILE B N 1
ATOM 11301 C CA . ILE B 1 523 ? 10.883 -14.383 7.809 1 98.81 523 ILE B CA 1
ATOM 11302 C C . ILE B 1 523 ? 12.359 -14.469 8.203 1 98.81 523 ILE B C 1
ATOM 11304 O O . ILE B 1 523 ? 12.922 -13.508 8.727 1 98.81 523 ILE B O 1
ATOM 11308 N N . GLU B 1 524 ? 12.898 -15.586 8.023 1 98.75 524 GLU B N 1
ATOM 11309 C CA . GLU B 1 524 ? 14.32 -15.789 8.242 1 98.75 524 GLU B CA 1
ATOM 11310 C C . GLU B 1 524 ? 15.094 -15.742 6.926 1 98.75 524 GLU B C 1
ATOM 11312 O O . GLU B 1 524 ? 14.711 -16.391 5.953 1 98.75 524 GLU B O 1
ATOM 11317 N N . LEU B 1 525 ? 16.094 -14.922 6.859 1 98.69 525 LEU B N 1
ATOM 11318 C CA . LEU B 1 525 ? 17 -14.812 5.727 1 98.69 525 LEU B CA 1
ATOM 11319 C C . LEU B 1 525 ? 18.406 -15.258 6.121 1 98.69 525 LEU B C 1
ATOM 11321 O O . LEU B 1 525 ? 19.094 -14.562 6.879 1 98.69 525 LEU B O 1
ATOM 11325 N N . SER B 1 526 ? 18.859 -16.359 5.539 1 98.12 526 SER B N 1
ATOM 11326 C CA . SER B 1 526 ? 20.141 -16.922 5.941 1 98.12 526 SER B CA 1
ATOM 11327 C C . SER B 1 526 ? 21.125 -16.969 4.77 1 98.12 526 SER B C 1
ATOM 11329 O O . SER B 1 526 ? 20.719 -17.094 3.617 1 98.12 526 SER B O 1
ATOM 11331 N N . LEU B 1 527 ? 22.359 -16.766 5.074 1 97.38 527 LEU B N 1
ATOM 11332 C CA . LEU B 1 527 ? 23.484 -16.938 4.148 1 97.38 527 LEU B CA 1
ATOM 11333 C C . LEU B 1 527 ? 24.375 -18.078 4.578 1 97.38 527 LEU B C 1
ATOM 11335 O O . LEU B 1 527 ? 24.297 -18.547 5.719 1 97.38 527 LEU B O 1
ATOM 11339 N N . PRO B 1 528 ? 25.141 -18.656 3.637 1 96.31 528 PRO B N 1
ATOM 11340 C CA . PRO B 1 528 ? 26.047 -19.719 4.039 1 96.31 528 PRO B CA 1
ATOM 11341 C C . PRO B 1 528 ? 27.109 -19.234 5.043 1 96.31 528 PRO B C 1
ATOM 11343 O O . PRO B 1 528 ? 27.438 -18.047 5.078 1 96.31 528 PRO B O 1
ATOM 11346 N N . PRO B 1 529 ? 27.547 -20.219 5.863 1 95.38 529 PRO B N 1
ATOM 11347 C CA . PRO B 1 529 ? 28.609 -19.828 6.789 1 95.38 529 PRO B CA 1
ATOM 11348 C C . PRO B 1 529 ? 29.906 -19.438 6.07 1 95.38 529 PRO B C 1
ATOM 11350 O O . PRO B 1 529 ? 30.172 -19.922 4.973 1 95.38 529 PRO B O 1
ATOM 11353 N N . ALA B 1 530 ? 30.688 -18.547 6.684 1 91.81 530 ALA B N 1
ATOM 11354 C CA . ALA B 1 530 ? 31.984 -18.156 6.125 1 91.81 530 ALA B CA 1
ATOM 11355 C C . ALA B 1 530 ? 32.938 -19.344 6.059 1 91.81 530 ALA B C 1
ATOM 11357 O O . ALA B 1 530 ? 33.719 -19.484 5.105 1 91.81 530 ALA B O 1
ATOM 11358 N N . LYS B 1 531 ? 32.875 -20.141 7.133 1 94.06 531 LYS B N 1
ATOM 11359 C CA . LYS B 1 531 ? 33.625 -21.391 7.195 1 94.06 531 LYS B CA 1
ATOM 11360 C C . LYS B 1 531 ? 32.719 -22.578 7.496 1 94.06 531 LYS B C 1
ATOM 11362 O O . LYS B 1 531 ? 31.75 -22.453 8.258 1 94.06 531 LYS B O 1
ATOM 11367 N N . PRO B 1 532 ? 33 -23.734 6.828 1 94 532 PRO B N 1
ATOM 11368 C CA . PRO B 1 532 ? 32.156 -24.891 7.055 1 94 532 PRO B CA 1
ATOM 11369 C C . PRO B 1 532 ? 31.953 -25.203 8.539 1 94 532 PRO B C 1
ATOM 11371 O O . PRO B 1 532 ? 32.906 -25.156 9.312 1 94 532 PRO B O 1
ATOM 11374 N N . GLY B 1 533 ? 30.719 -25.422 8.844 1 92.19 533 GLY B N 1
ATOM 11375 C CA . GLY B 1 533 ? 30.422 -25.859 10.195 1 92.19 533 GLY B CA 1
ATOM 11376 C C . GLY B 1 533 ? 30.156 -24.703 11.156 1 92.19 533 GLY B C 1
ATOM 11377 O O . GLY B 1 533 ? 29.609 -24.906 12.242 1 92.19 533 GLY B O 1
ATOM 11378 N N . GLU B 1 534 ? 30.516 -23.516 10.805 1 93.12 534 GLU B N 1
ATOM 11379 C CA . GLU B 1 534 ? 30.344 -22.344 11.656 1 93.12 534 GLU B CA 1
ATOM 11380 C C . GLU B 1 534 ? 28.906 -21.812 11.586 1 93.12 534 GLU B C 1
ATOM 11382 O O . GLU B 1 534 ? 28.156 -22.172 10.68 1 93.12 534 GLU B O 1
ATOM 11387 N N . PRO B 1 535 ? 28.594 -21.016 12.602 1 91.94 535 PRO B N 1
ATOM 11388 C CA . PRO B 1 535 ? 27.266 -20.422 12.539 1 91.94 535 PRO B CA 1
ATOM 11389 C C . PRO B 1 535 ? 27.078 -19.531 11.305 1 91.94 535 PRO B C 1
ATOM 11391 O O . PRO B 1 535 ? 28 -18.812 10.914 1 91.94 535 PRO B O 1
ATOM 11394 N N . ARG B 1 536 ? 25.938 -19.641 10.742 1 92.5 536 ARG B N 1
ATOM 11395 C CA . ARG B 1 536 ? 25.641 -18.906 9.516 1 92.5 536 ARG B CA 1
ATOM 11396 C C . ARG B 1 536 ? 25.031 -17.531 9.828 1 92.5 536 ARG B C 1
ATOM 11398 O O . ARG B 1 536 ? 24.25 -17.406 10.766 1 92.5 536 ARG B O 1
ATOM 11405 N N . PRO B 1 537 ? 25.453 -16.5 9.062 1 94.31 537 PRO B N 1
ATOM 11406 C CA . PRO B 1 537 ? 24.719 -15.242 9.195 1 94.31 537 PRO B CA 1
ATOM 11407 C C . PRO B 1 537 ? 23.234 -15.375 8.891 1 94.31 537 PRO B C 1
ATOM 11409 O O . PRO B 1 537 ? 22.859 -15.984 7.879 1 94.31 537 PRO B O 1
ATOM 11412 N N . SER B 1 538 ? 22.438 -14.953 9.789 1 96 538 SER B N 1
ATOM 11413 C CA . SER B 1 538 ? 21 -15.039 9.609 1 96 538 SER B CA 1
ATOM 11414 C C . SER B 1 538 ? 20.297 -13.82 10.203 1 96 538 SER B C 1
ATOM 11416 O O . SER B 1 538 ? 20.734 -13.281 11.227 1 96 538 SER B O 1
ATOM 11418 N N . LYS B 1 539 ? 19.312 -13.344 9.516 1 96.31 539 LYS B N 1
ATOM 11419 C CA . LYS B 1 539 ? 18.469 -12.242 9.977 1 96.31 539 LYS B CA 1
ATOM 11420 C C . LYS B 1 539 ? 17 -12.672 10.07 1 96.31 539 LYS B C 1
ATOM 11422 O O . LYS B 1 539 ? 16.5 -13.375 9.195 1 96.31 539 LYS B O 1
ATOM 11427 N N . VAL B 1 540 ? 16.344 -12.32 11.172 1 98.31 540 VAL B N 1
ATOM 11428 C CA . VAL B 1 540 ? 14.922 -12.594 11.336 1 98.31 540 VAL B CA 1
ATOM 11429 C C . VAL B 1 540 ? 14.141 -11.281 11.328 1 98.31 540 VAL B C 1
ATOM 11431 O O . VAL B 1 540 ? 14.461 -10.359 12.086 1 98.31 540 VAL B O 1
ATOM 11434 N N . LEU B 1 541 ? 13.266 -11.172 10.414 1 98 541 LEU B N 1
ATOM 11435 C CA . LEU B 1 541 ? 12.375 -10.016 10.352 1 98 541 LEU B CA 1
ATOM 11436 C C . LEU B 1 541 ? 10.961 -10.383 10.781 1 98 541 LEU B C 1
ATOM 11438 O O . LEU B 1 541 ? 10.516 -11.516 10.555 1 98 541 LEU B O 1
ATOM 11442 N N . THR B 1 542 ? 10.289 -9.516 11.43 1 96.5 542 THR B N 1
ATOM 11443 C CA . THR B 1 542 ? 8.898 -9.648 11.852 1 96.5 542 THR B CA 1
ATOM 11444 C C . THR B 1 542 ? 8.062 -8.492 11.312 1 96.5 542 THR B C 1
ATOM 11446 O O . THR B 1 542 ? 8.602 -7.539 10.742 1 96.5 542 THR B O 1
ATOM 11449 N N . PRO B 1 543 ? 6.719 -8.586 11.359 1 93.69 543 PRO B N 1
ATOM 11450 C CA . PRO B 1 543 ? 5.898 -7.488 10.836 1 93.69 543 PRO B CA 1
ATOM 11451 C C . PRO B 1 543 ? 6.305 -6.129 11.398 1 93.69 543 PRO B C 1
ATOM 11453 O O . PRO B 1 543 ? 6.629 -6.016 12.586 1 93.69 543 PRO B O 1
ATOM 11456 N N . PRO B 1 544 ? 6.293 -5.086 10.539 1 92.88 544 PRO B N 1
ATOM 11457 C CA . PRO B 1 544 ? 6.934 -3.803 10.836 1 92.88 544 PRO B CA 1
ATOM 11458 C C . PRO B 1 544 ? 6.062 -2.896 11.703 1 92.88 544 PRO B C 1
ATOM 11460 O O . PRO B 1 544 ? 4.844 -3.064 11.75 1 92.88 544 PRO B O 1
ATOM 11463 N N . TYR B 1 545 ? 6.801 -1.918 12.344 1 88.06 545 TYR B N 1
ATOM 11464 C CA . TYR B 1 545 ? 6.141 -0.909 13.164 1 88.06 545 TYR B CA 1
ATOM 11465 C C . TYR B 1 545 ? 6.551 0.495 12.734 1 88.06 545 TYR B C 1
ATOM 11467 O O . TYR B 1 545 ? 6.117 1.483 13.328 1 88.06 545 TYR B O 1
ATOM 11475 N N . ASP B 1 546 ? 7.449 0.599 11.828 1 93.19 546 ASP B N 1
ATOM 11476 C CA . ASP B 1 546 ? 7.926 1.884 11.328 1 93.19 546 ASP B CA 1
ATOM 11477 C C . ASP B 1 546 ? 8.289 1.795 9.844 1 93.19 546 ASP B C 1
ATOM 11479 O O . ASP B 1 546 ? 8.266 0.71 9.258 1 93.19 546 ASP B O 1
ATOM 11483 N N . ALA B 1 547 ? 8.648 2.885 9.234 1 94.62 547 ALA B N 1
ATOM 11484 C CA . ALA B 1 547 ? 8.867 2.969 7.793 1 94.62 547 ALA B CA 1
ATOM 11485 C C . ALA B 1 547 ? 10.07 2.129 7.371 1 94.62 547 ALA B C 1
ATOM 11487 O O . ALA B 1 547 ? 10.023 1.44 6.348 1 94.62 547 ALA B O 1
ATOM 11488 N N . THR B 1 548 ? 11.156 2.219 8.141 1 96.12 548 THR B N 1
ATOM 11489 C CA . THR B 1 548 ? 12.367 1.492 7.793 1 96.12 548 THR B CA 1
ATOM 11490 C C . THR B 1 548 ? 12.133 -0.014 7.836 1 96.12 548 THR B C 1
ATOM 11492 O O . THR B 1 548 ? 12.445 -0.725 6.879 1 96.12 548 THR B O 1
ATOM 11495 N N . SER B 1 549 ? 11.586 -0.481 8.914 1 95.56 549 SER B N 1
ATOM 11496 C CA . SER B 1 549 ? 11.32 -1.912 9.023 1 95.56 549 SER B CA 1
ATOM 11497 C C . SER B 1 549 ? 10.273 -2.359 8 1 95.56 549 SER B C 1
ATOM 11499 O O . SER B 1 549 ? 10.289 -3.51 7.559 1 95.56 549 SER B O 1
ATOM 11501 N N . ASN B 1 550 ? 9.375 -1.474 7.648 1 96.31 550 ASN B N 1
ATOM 11502 C CA . ASN B 1 550 ? 8.398 -1.825 6.625 1 96.31 550 ASN B CA 1
ATOM 11503 C C . ASN B 1 550 ? 9.07 -2.146 5.297 1 96.31 550 ASN B C 1
ATOM 11505 O O . ASN B 1 550 ? 8.742 -3.146 4.652 1 96.31 550 ASN B O 1
ATOM 11509 N N . TRP B 1 551 ? 9.953 -1.307 4.852 1 97.38 551 TRP B N 1
ATOM 11510 C CA . TRP B 1 551 ? 10.609 -1.538 3.572 1 97.38 551 TRP B CA 1
ATOM 11511 C C . TRP B 1 551 ? 11.539 -2.746 3.648 1 97.38 551 TRP B C 1
ATOM 11513 O O . TRP B 1 551 ? 11.703 -3.475 2.666 1 97.38 551 TRP B O 1
ATOM 11523 N N . LEU B 1 552 ? 12.18 -2.975 4.789 1 97.81 552 LEU B N 1
ATOM 11524 C CA . LEU B 1 552 ? 12.969 -4.191 4.973 1 97.81 552 LEU B CA 1
ATOM 11525 C C . LEU B 1 552 ? 12.078 -5.43 4.891 1 97.81 552 LEU B C 1
ATOM 11527 O O . LEU B 1 552 ? 12.461 -6.434 4.289 1 97.81 552 LEU B O 1
ATOM 11531 N N . TRP B 1 553 ? 10.922 -5.328 5.52 1 98.19 553 TRP B N 1
ATOM 11532 C CA . TRP B 1 553 ? 9.938 -6.398 5.473 1 98.19 553 TRP B CA 1
ATOM 11533 C C . TRP B 1 553 ? 9.484 -6.664 4.043 1 98.19 553 TRP B C 1
ATOM 11535 O O . TRP B 1 553 ? 9.359 -7.816 3.625 1 98.19 553 TRP B O 1
ATOM 11545 N N . MET B 1 554 ? 9.273 -5.609 3.252 1 97.81 554 MET B N 1
ATOM 11546 C CA . MET B 1 554 ? 8.891 -5.742 1.849 1 97.81 554 MET B CA 1
ATOM 11547 C C . MET B 1 554 ? 9.984 -6.445 1.053 1 97.81 554 MET B C 1
ATOM 11549 O O . MET B 1 554 ? 9.695 -7.289 0.203 1 97.81 554 MET B O 1
ATOM 11553 N N . LEU B 1 555 ? 11.211 -6.078 1.342 1 98.31 555 LEU B N 1
ATOM 11554 C CA . LEU B 1 555 ? 12.336 -6.715 0.669 1 98.31 555 LEU B CA 1
ATOM 11555 C C . LEU B 1 555 ? 12.453 -8.18 1.064 1 98.31 555 LEU B C 1
ATOM 11557 O O . LEU B 1 555 ? 12.766 -9.031 0.228 1 98.31 555 LEU B O 1
ATOM 11561 N N . ALA B 1 556 ? 12.219 -8.477 2.285 1 98.69 556 ALA B N 1
ATOM 11562 C CA . ALA B 1 556 ? 12.242 -9.867 2.74 1 98.69 556 ALA B CA 1
ATOM 11563 C C . ALA B 1 556 ? 11.188 -10.695 2.02 1 98.69 556 ALA B C 1
ATOM 11565 O O . ALA B 1 556 ? 11.469 -11.812 1.567 1 98.69 556 ALA B O 1
ATOM 11566 N N . LYS B 1 557 ? 9.992 -10.195 1.979 1 98.5 557 LYS B N 1
ATOM 11567 C CA . LYS B 1 557 ? 8.922 -10.891 1.257 1 98.5 557 LYS B CA 1
ATOM 11568 C C . LYS B 1 557 ? 9.312 -11.109 -0.203 1 98.5 557 LYS B C 1
ATOM 11570 O O . LYS B 1 557 ? 8.984 -12.148 -0.782 1 98.5 557 LYS B O 1
ATOM 11575 N N . ALA B 1 558 ? 9.984 -10.102 -0.794 1 98.38 558 ALA B N 1
ATOM 11576 C CA . ALA B 1 558 ? 10.43 -10.242 -2.18 1 98.38 558 ALA B CA 1
ATOM 11577 C C . ALA B 1 558 ? 11.414 -11.398 -2.33 1 98.38 558 ALA B C 1
ATOM 11579 O O . ALA B 1 558 ? 11.352 -12.156 -3.305 1 98.38 558 ALA B O 1
ATOM 11580 N N . HIS B 1 559 ? 12.32 -11.508 -1.392 1 98.75 559 HIS B N 1
ATOM 11581 C CA . HIS B 1 559 ? 13.258 -12.625 -1.421 1 98.75 559 HIS B CA 1
ATOM 11582 C C . HIS B 1 559 ? 12.539 -13.961 -1.303 1 98.75 559 HIS B C 1
ATOM 11584 O O . HIS B 1 559 ? 12.883 -14.922 -1.996 1 98.75 559 HIS B O 1
ATOM 11590 N N . VAL B 1 560 ? 11.594 -14.062 -0.418 1 98.75 560 VAL B N 1
ATOM 11591 C CA . VAL B 1 560 ? 10.812 -15.281 -0.264 1 98.75 560 VAL B CA 1
ATOM 11592 C C . VAL B 1 560 ? 10.078 -15.594 -1.568 1 98.75 560 VAL B C 1
ATOM 11594 O O . VAL B 1 560 ? 10.07 -16.734 -2.021 1 98.75 560 VAL B O 1
ATOM 11597 N N . SER B 1 561 ? 9.469 -14.555 -2.145 1 98.31 561 SER B N 1
ATOM 11598 C CA . SER B 1 561 ? 8.711 -14.727 -3.381 1 98.31 561 SER B CA 1
ATOM 11599 C C . SER B 1 561 ? 9.617 -15.18 -4.523 1 98.31 561 SER B C 1
ATOM 11601 O O . SER B 1 561 ? 9.203 -15.953 -5.383 1 98.31 561 SER B O 1
ATOM 11603 N N . SER B 1 562 ? 10.797 -14.641 -4.543 1 98.25 562 SER B N 1
ATOM 11604 C CA . SER B 1 562 ? 11.75 -15.055 -5.57 1 98.25 562 SER B CA 1
ATOM 11605 C C . SER B 1 562 ? 12.125 -16.531 -5.414 1 98.25 562 SER B C 1
ATOM 11607 O O . SER B 1 562 ? 12.18 -17.266 -6.402 1 98.25 562 SER B O 1
ATOM 11609 N N . ASN B 1 563 ? 12.398 -16.922 -4.18 1 98.62 563 ASN B N 1
ATOM 11610 C CA . ASN B 1 563 ? 12.656 -18.344 -3.926 1 98.62 563 ASN B CA 1
ATOM 11611 C C . ASN B 1 563 ? 11.453 -19.203 -4.305 1 98.62 563 ASN B C 1
ATOM 11613 O O . ASN B 1 563 ? 11.617 -20.281 -4.867 1 98.62 563 ASN B O 1
ATOM 11617 N N . ASP B 1 564 ? 10.336 -18.703 -3.936 1 98.5 564 ASP B N 1
ATOM 11618 C CA . ASP B 1 564 ? 9.094 -19.406 -4.277 1 98.5 564 ASP B CA 1
ATOM 11619 C C . ASP B 1 564 ? 8.953 -19.562 -5.785 1 98.5 564 ASP B C 1
ATOM 11621 O O . ASP B 1 564 ? 8.562 -20.641 -6.266 1 98.5 564 ASP B O 1
ATOM 11625 N N . ALA B 1 565 ? 9.266 -18.547 -6.539 1 98.06 565 ALA B N 1
ATOM 11626 C CA . ALA B 1 565 ? 9.195 -18.594 -7.996 1 98.06 565 ALA B CA 1
ATOM 11627 C C . ALA B 1 565 ? 10.156 -19.641 -8.555 1 98.06 565 ALA B C 1
ATOM 11629 O O . ALA B 1 565 ? 9.812 -20.375 -9.484 1 98.06 565 ALA B O 1
ATOM 11630 N N . GLY B 1 566 ? 11.312 -19.688 -7.977 1 98.06 566 GLY B N 1
ATOM 11631 C CA . GLY B 1 566 ? 12.281 -20.703 -8.398 1 98.06 566 GLY B CA 1
ATOM 11632 C C . GLY B 1 566 ? 11.82 -22.109 -8.125 1 98.06 566 GLY B C 1
ATOM 11633 O O . GLY B 1 566 ? 11.828 -22.969 -9.023 1 98.06 566 GLY B O 1
ATOM 11634 N N . VAL B 1 567 ? 11.391 -22.344 -6.941 1 98.5 567 VAL B N 1
ATOM 11635 C CA . VAL B 1 567 ? 10.953 -23.688 -6.559 1 98.5 567 VAL B CA 1
ATOM 11636 C C . VAL B 1 567 ? 9.695 -24.062 -7.348 1 98.5 567 VAL B C 1
ATOM 11638 O O . VAL B 1 567 ? 9.531 -25.219 -7.754 1 98.5 567 VAL B O 1
ATOM 11641 N N . HIS B 1 568 ? 8.836 -23.125 -7.5 1 98.25 568 HIS B N 1
ATOM 11642 C CA . HIS B 1 568 ? 7.641 -23.344 -8.312 1 98.25 568 HIS B CA 1
ATOM 11643 C C . HIS B 1 568 ? 8.008 -23.844 -9.703 1 98.25 568 HIS B C 1
ATOM 11645 O O . HIS B 1 568 ? 7.496 -24.875 -10.141 1 98.25 568 HIS B O 1
ATOM 11651 N N . GLN B 1 569 ? 8.914 -23.188 -10.359 1 97.81 569 GLN B N 1
ATOM 11652 C CA . GLN B 1 569 ? 9.227 -23.516 -11.75 1 97.81 569 GLN B CA 1
ATOM 11653 C C . GLN B 1 569 ? 10.102 -24.766 -11.836 1 97.81 569 GLN B C 1
ATOM 11655 O O . GLN B 1 569 ? 9.828 -25.672 -12.625 1 97.81 569 GLN B O 1
ATOM 11660 N N . LEU B 1 570 ? 11.078 -24.906 -11 1 98.25 570 LEU B N 1
ATOM 11661 C CA . LEU B 1 570 ? 12.109 -25.922 -11.141 1 98.25 570 LEU B CA 1
ATOM 11662 C C . LEU B 1 570 ? 11.648 -27.25 -10.531 1 98.25 570 LEU B C 1
ATOM 11664 O O . LEU B 1 570 ? 12.023 -28.312 -11.008 1 98.25 570 LEU B O 1
ATOM 11668 N N . VAL B 1 571 ? 10.859 -27.109 -9.547 1 98.56 571 VAL B N 1
ATOM 11669 C CA . VAL B 1 571 ? 10.531 -28.312 -8.789 1 98.56 571 VAL B CA 1
ATOM 11670 C C . VAL B 1 571 ? 9.07 -28.672 -9.008 1 98.56 571 VAL B C 1
ATOM 11672 O O . VAL B 1 571 ? 8.766 -29.656 -9.695 1 98.56 571 VAL B O 1
ATOM 11675 N N . ASN B 1 572 ? 8.203 -27.859 -8.586 1 98.62 572 ASN B N 1
ATOM 11676 C CA . ASN B 1 572 ? 6.793 -28.234 -8.531 1 98.62 572 ASN B CA 1
ATOM 11677 C C . ASN B 1 572 ? 6.184 -28.328 -9.93 1 98.62 572 ASN B C 1
ATOM 11679 O O . ASN B 1 572 ? 5.391 -29.234 -10.203 1 98.62 572 ASN B O 1
ATOM 11683 N N . HIS B 1 573 ? 6.531 -27.391 -10.781 1 98.12 573 HIS B N 1
ATOM 11684 C CA . HIS B 1 573 ? 5.973 -27.359 -12.125 1 98.12 573 HIS B CA 1
ATOM 11685 C C . HIS B 1 573 ? 6.758 -28.25 -13.078 1 98.12 573 HIS B C 1
ATOM 11687 O O . HIS B 1 573 ? 6.219 -29.234 -13.594 1 98.12 573 HIS B O 1
ATOM 11693 N N . TRP B 1 574 ? 8.008 -28.031 -13.242 1 98.25 574 TRP B N 1
ATOM 11694 C CA . TRP B 1 574 ? 8.812 -28.766 -14.219 1 98.25 574 TRP B CA 1
ATOM 11695 C C . TRP B 1 574 ? 9.086 -30.188 -13.742 1 98.25 574 TRP B C 1
ATOM 11697 O O . TRP B 1 574 ? 8.711 -31.156 -14.414 1 98.25 574 TRP B O 1
ATOM 11707 N N . LEU B 1 575 ? 9.711 -30.375 -12.648 1 98.69 575 LEU B N 1
ATOM 11708 C CA . LEU B 1 575 ? 10.156 -31.688 -12.203 1 98.69 575 LEU B CA 1
ATOM 11709 C C . LEU B 1 575 ? 8.961 -32.594 -11.875 1 98.69 575 LEU B C 1
ATOM 11711 O O . LEU B 1 575 ? 8.828 -33.688 -12.438 1 98.69 575 LEU B O 1
ATOM 11715 N N . ARG B 1 576 ? 8.039 -32.125 -11.062 1 98.56 576 ARG B N 1
ATOM 11716 C CA . ARG B 1 576 ? 7.027 -33 -10.453 1 98.56 576 ARG B CA 1
ATOM 11717 C C . ARG B 1 576 ? 5.875 -33.25 -11.414 1 98.56 576 ARG B C 1
ATOM 11719 O O . ARG B 1 576 ? 5.016 -34.094 -11.148 1 98.56 576 ARG B O 1
ATOM 11726 N N . THR B 1 577 ? 5.863 -32.531 -12.531 1 98.25 577 THR B N 1
ATOM 11727 C CA . THR B 1 577 ? 4.844 -32.812 -13.539 1 98.25 577 THR B CA 1
ATOM 11728 C C . THR B 1 577 ? 5.492 -33.156 -14.875 1 98.25 577 THR B C 1
ATOM 11730 O O . THR B 1 577 ? 5.605 -34.344 -15.219 1 98.25 577 THR B O 1
ATOM 11733 N N . HIS B 1 578 ? 6.195 -32.312 -15.5 1 98.25 578 HIS B N 1
ATOM 11734 C CA . HIS B 1 578 ? 6.762 -32.531 -16.828 1 98.25 578 HIS B CA 1
ATOM 11735 C C . HIS B 1 578 ? 7.781 -33.656 -16.812 1 98.25 578 HIS B C 1
ATOM 11737 O O . HIS B 1 578 ? 7.555 -34.719 -17.406 1 98.25 578 HIS B O 1
ATOM 11743 N N . ALA B 1 579 ? 8.805 -33.469 -16.031 1 98.69 579 ALA B N 1
ATOM 11744 C CA . ALA B 1 579 ? 9.961 -34.375 -16.094 1 98.69 579 ALA B CA 1
ATOM 11745 C C . ALA B 1 579 ? 9.609 -35.75 -15.539 1 98.69 579 ALA B C 1
ATOM 11747 O O . ALA B 1 579 ? 10.031 -36.781 -16.094 1 98.69 579 ALA B O 1
ATOM 11748 N N . THR B 1 580 ? 8.867 -35.812 -14.523 1 98.56 580 THR B N 1
ATOM 11749 C CA . THR B 1 580 ? 8.602 -37.125 -13.891 1 98.56 580 THR B CA 1
ATOM 11750 C C . THR B 1 580 ? 7.527 -37.875 -14.656 1 98.56 580 THR B C 1
ATOM 11752 O O . THR B 1 580 ? 7.426 -39.094 -14.539 1 98.56 580 THR B O 1
ATOM 11755 N N . MET B 1 581 ? 6.727 -37.188 -15.422 1 98.38 581 MET B N 1
ATOM 11756 C CA . MET B 1 581 ? 5.672 -37.844 -16.203 1 98.38 581 MET B CA 1
ATOM 11757 C C . MET B 1 581 ? 6.23 -38.406 -17.5 1 98.38 581 MET B C 1
ATOM 11759 O O . MET B 1 581 ? 5.711 -39.406 -18 1 98.38 581 MET B O 1
ATOM 11763 N N . GLU B 1 582 ? 7.273 -37.875 -18.031 1 98.56 582 GLU B N 1
ATOM 11764 C CA . GLU B 1 582 ? 7.801 -38.219 -19.344 1 98.56 582 GLU B CA 1
ATOM 11765 C C . GLU B 1 582 ? 8.211 -39.688 -19.406 1 98.56 582 GLU B C 1
ATOM 11767 O O . GLU B 1 582 ? 7.906 -40.375 -20.375 1 98.56 582 GLU B O 1
ATOM 11772 N N . PRO B 1 583 ? 8.844 -40.281 -18.391 1 98.69 583 PRO B N 1
ATOM 11773 C CA . PRO B 1 583 ? 9.195 -41.719 -18.422 1 98.69 583 PRO B CA 1
ATOM 11774 C C . PRO B 1 583 ? 7.969 -42.625 -18.516 1 98.69 583 PRO B C 1
ATOM 11776 O O . PRO B 1 583 ? 8 -43.625 -19.219 1 98.69 583 PRO B O 1
ATOM 11779 N N . PHE B 1 584 ? 6.926 -42.281 -17.812 1 98.81 584 PHE B N 1
ATOM 11780 C CA . PHE B 1 584 ? 5.707 -43.062 -17.875 1 98.81 584 PHE B CA 1
ATOM 11781 C C . PHE B 1 584 ? 5.098 -43.031 -19.281 1 98.81 584 PHE B C 1
ATOM 11783 O O . PHE B 1 584 ? 4.539 -44.031 -19.75 1 98.81 584 PHE B O 1
ATOM 11790 N N . ILE B 1 585 ? 5.203 -41.938 -19.922 1 98.69 585 ILE B N 1
ATOM 11791 C CA . ILE B 1 585 ? 4.668 -41.75 -21.266 1 98.69 585 ILE B CA 1
ATOM 11792 C C . ILE B 1 585 ? 5.488 -42.594 -22.266 1 98.69 585 ILE B C 1
ATOM 11794 O O . ILE B 1 585 ? 4.93 -43.312 -23.094 1 98.69 585 ILE B O 1
ATOM 11798 N N . LEU B 1 586 ? 6.805 -42.469 -22.188 1 98.69 586 LEU B N 1
ATOM 11799 C CA . LEU B 1 586 ? 7.68 -43.25 -23.047 1 98.69 586 LEU B CA 1
ATOM 11800 C C . LEU B 1 586 ? 7.418 -44.75 -22.875 1 98.69 586 LEU B C 1
ATOM 11802 O O . LEU B 1 586 ? 7.246 -45.469 -23.859 1 98.69 586 LEU B O 1
ATOM 11806 N N . ALA B 1 587 ? 7.34 -45.188 -21.656 1 98.81 587 ALA B N 1
ATOM 11807 C CA . ALA B 1 587 ? 7.117 -46.594 -21.375 1 98.81 587 ALA B CA 1
ATOM 11808 C C . ALA B 1 587 ? 5.758 -47.062 -21.891 1 98.81 587 ALA B C 1
ATOM 11810 O O . ALA B 1 587 ? 5.605 -48.188 -22.328 1 98.81 587 ALA B O 1
ATOM 11811 N N . ALA B 1 588 ? 4.781 -46.25 -21.766 1 98.75 588 ALA B N 1
ATOM 11812 C CA . ALA B 1 588 ? 3.447 -46.594 -22.234 1 98.75 588 ALA B CA 1
ATOM 11813 C C . ALA B 1 588 ? 3.461 -46.906 -23.734 1 98.75 588 ALA B C 1
ATOM 11815 O O . ALA B 1 588 ? 2.891 -47.906 -24.188 1 98.75 588 ALA B O 1
ATOM 11816 N N . HIS B 1 589 ? 4.109 -46.094 -24.516 1 98.06 589 HIS B N 1
ATOM 11817 C CA . HIS B 1 589 ? 4.191 -46.312 -25.953 1 98.06 589 HIS B CA 1
ATOM 11818 C C . HIS B 1 589 ? 5.051 -47.531 -26.281 1 98.06 589 HIS B C 1
ATOM 11820 O O . HIS B 1 589 ? 4.805 -48.219 -27.266 1 98.06 589 HIS B O 1
ATOM 11826 N N . ARG B 1 590 ? 5.965 -47.844 -25.469 1 98.06 590 ARG B N 1
ATOM 11827 C CA . ARG B 1 590 ? 6.914 -48.906 -25.719 1 98.06 590 ARG B CA 1
ATOM 11828 C C . ARG B 1 590 ? 6.309 -50.281 -25.375 1 98.06 590 ARG B C 1
ATOM 11830 O O . ARG B 1 590 ? 6.652 -51.281 -25.984 1 98.06 590 ARG B O 1
ATOM 11837 N N . HIS B 1 591 ? 5.367 -50.281 -24.469 1 98.31 591 HIS B N 1
ATOM 11838 C CA . HIS B 1 591 ? 5 -51.594 -23.922 1 98.31 591 HIS B CA 1
ATOM 11839 C C . HIS B 1 591 ? 3.516 -51.875 -24.125 1 98.31 591 HIS B C 1
ATOM 11841 O O . HIS B 1 591 ? 3.092 -53.031 -24.094 1 98.31 591 HIS B O 1
ATOM 11847 N N . MET B 1 592 ? 2.701 -50.906 -24.312 1 98.44 592 MET B N 1
ATOM 11848 C CA . MET B 1 592 ? 1.268 -51.156 -24.422 1 98.44 592 MET B CA 1
ATOM 11849 C C . MET B 1 592 ? 0.773 -50.812 -25.828 1 98.44 592 MET B C 1
ATOM 11851 O O . MET B 1 592 ? 0.98 -49.719 -26.312 1 98.44 592 MET B O 1
ATOM 11855 N N . SER B 1 593 ? 0.096 -51.75 -26.375 1 97.56 593 SER B N 1
ATOM 11856 C CA . SER B 1 593 ? -0.514 -51.594 -27.688 1 97.56 593 SER B CA 1
ATOM 11857 C C . SER B 1 593 ? -1.63 -50.562 -27.641 1 97.56 593 SER B C 1
ATOM 11859 O O . SER B 1 593 ? -2.23 -50.312 -26.594 1 97.56 593 SER B O 1
ATOM 11861 N N . ALA B 1 594 ? -1.919 -49.969 -28.828 1 95.69 594 ALA B N 1
ATOM 11862 C CA . ALA B 1 594 ? -3.035 -49.062 -28.953 1 95.69 594 ALA B CA 1
ATOM 11863 C C . ALA B 1 594 ? -4.355 -49.719 -28.594 1 95.69 594 ALA B C 1
ATOM 11865 O O . ALA B 1 594 ? -5.328 -49.031 -28.25 1 95.69 594 ALA B O 1
ATOM 11866 N N . MET B 1 595 ? -4.355 -51.062 -28.578 1 96.94 595 MET B N 1
ATOM 11867 C CA . MET B 1 595 ? -5.562 -51.812 -28.25 1 96.94 595 MET B CA 1
ATOM 11868 C C . MET B 1 595 ? -5.68 -52.031 -26.75 1 96.94 595 MET B C 1
ATOM 11870 O O . MET B 1 595 ? -6.738 -52.406 -26.25 1 96.94 595 MET B O 1
ATOM 11874 N N . HIS B 1 596 ? -4.594 -51.875 -26.062 1 98.06 596 HIS B N 1
ATOM 11875 C CA . HIS B 1 596 ? -4.613 -52.125 -24.625 1 98.06 596 HIS B CA 1
ATOM 11876 C C . HIS B 1 596 ? -5.559 -51.156 -23.922 1 98.06 596 HIS B C 1
ATOM 11878 O O . HIS B 1 596 ? -5.492 -49.969 -24.125 1 98.06 596 HIS B O 1
ATOM 11884 N N . PRO B 1 597 ? -6.375 -51.625 -23.047 1 97.81 597 PRO B N 1
ATOM 11885 C CA . PRO B 1 597 ? -7.363 -50.75 -22.391 1 97.81 597 PRO B CA 1
ATOM 11886 C C . PRO B 1 597 ? -6.719 -49.656 -21.578 1 97.81 597 PRO B C 1
ATOM 11888 O O . PRO B 1 597 ? -7.207 -48.531 -21.578 1 97.81 597 PRO B O 1
ATOM 11891 N N . ILE B 1 598 ? -5.656 -49.906 -20.922 1 98.56 598 ILE B N 1
ATOM 11892 C CA . ILE B 1 598 ? -5.027 -48.906 -20.094 1 98.56 598 ILE B CA 1
ATOM 11893 C C . ILE B 1 598 ? -4.363 -47.844 -20.969 1 98.56 598 ILE B C 1
ATOM 11895 O O . ILE B 1 598 ? -4.332 -46.656 -20.625 1 98.56 598 ILE B O 1
ATOM 11899 N N . PHE B 1 599 ? -3.791 -48.25 -22.062 1 97.88 599 PHE B N 1
ATOM 11900 C CA . PHE B 1 599 ? -3.26 -47.281 -23 1 97.88 599 PHE B CA 1
ATOM 11901 C C . PHE B 1 599 ? -4.348 -46.312 -23.453 1 97.88 599 PHE B C 1
ATOM 11903 O O . PHE B 1 599 ? -4.121 -45.094 -23.531 1 97.88 599 PHE B O 1
ATOM 11910 N N . LYS B 1 600 ? -5.516 -46.812 -23.75 1 96.12 600 LYS B N 1
ATOM 11911 C CA . LYS B 1 600 ? -6.648 -46 -24.172 1 96.12 600 LYS B CA 1
ATOM 11912 C C . LYS B 1 600 ? -7.051 -45 -23.078 1 96.12 600 LYS B C 1
ATOM 11914 O O . LYS B 1 600 ? -7.469 -43.875 -23.375 1 96.12 600 LYS B O 1
ATOM 11919 N N . LEU B 1 601 ? -7.008 -45.5 -21.859 1 97.31 601 LEU B N 1
ATOM 11920 C CA . LEU B 1 601 ? -7.32 -44.625 -20.719 1 97.31 601 LEU B CA 1
ATOM 11921 C C . LEU B 1 601 ? -6.32 -43.469 -20.609 1 97.31 601 LEU B C 1
ATOM 11923 O O . LEU B 1 601 ? -6.707 -42.344 -20.391 1 97.31 601 LEU B O 1
ATOM 11927 N N . LEU B 1 602 ? -5.02 -43.75 -20.781 1 97.44 602 LEU B N 1
ATOM 11928 C CA . LEU B 1 602 ? -3.936 -42.812 -20.516 1 97.44 602 LEU B CA 1
ATOM 11929 C C . LEU B 1 602 ? -3.717 -41.875 -21.703 1 97.44 602 LEU B C 1
ATOM 11931 O O . LEU B 1 602 ? -3.137 -40.812 -21.547 1 97.44 602 LEU B O 1
ATOM 11935 N N . HIS B 1 603 ? -4.16 -42.219 -22.828 1 95 603 HIS B N 1
ATOM 11936 C CA . HIS B 1 603 ? -3.797 -41.562 -24.078 1 95 603 HIS B CA 1
ATOM 11937 C C . HIS B 1 603 ? -4.059 -40.062 -24.016 1 95 603 HIS B C 1
ATOM 11939 O O . HIS B 1 603 ? -3.18 -39.25 -24.328 1 95 603 HIS B O 1
ATOM 11945 N N . PRO B 1 604 ? -5.273 -39.594 -23.547 1 94.69 604 PRO B N 1
ATOM 11946 C CA . PRO B 1 604 ? -5.504 -38.156 -23.5 1 94.69 604 PRO B CA 1
ATOM 11947 C C . PRO B 1 604 ? -4.59 -37.438 -22.5 1 94.69 604 PRO B C 1
ATOM 11949 O O . PRO B 1 604 ? -4.332 -36.25 -22.641 1 94.69 604 PRO B O 1
ATOM 11952 N N . HIS B 1 605 ? -4.09 -38.156 -21.562 1 97.19 605 HIS B N 1
ATOM 11953 C CA . HIS B 1 605 ? -3.295 -37.562 -20.484 1 97.19 605 HIS B CA 1
ATOM 11954 C C . HIS B 1 605 ? -1.821 -37.5 -20.875 1 97.19 605 HIS B C 1
ATOM 11956 O O . HIS B 1 605 ? -1.003 -36.969 -20.109 1 97.19 605 HIS B O 1
ATOM 11962 N N . MET B 1 606 ? -1.474 -37.969 -22.047 1 96.62 606 MET B N 1
ATOM 11963 C CA . MET B 1 606 ? -0.086 -37.969 -22.5 1 96.62 606 MET B CA 1
ATOM 11964 C C . MET B 1 606 ? 0.113 -36.969 -23.641 1 96.62 606 MET B C 1
ATOM 11966 O O . MET B 1 606 ? 1.247 -36.688 -24.031 1 96.62 606 MET B O 1
ATOM 11970 N N . ARG B 1 607 ? -0.937 -36.438 -24.109 1 92.12 607 ARG B N 1
ATOM 11971 C CA . ARG B 1 607 ? -0.935 -35.625 -25.328 1 92.12 607 ARG B CA 1
ATOM 11972 C C . ARG B 1 607 ? -0.043 -34.375 -25.156 1 92.12 607 ARG B C 1
ATOM 11974 O O . ARG B 1 607 ? -0.135 -33.688 -24.156 1 92.12 607 ARG B O 1
ATOM 11981 N N . TYR B 1 608 ? 0.911 -34.094 -26.047 1 91.5 608 TYR B N 1
ATOM 11982 C CA . TYR B 1 608 ? 1.721 -32.875 -26.266 1 91.5 608 TYR B CA 1
ATOM 11983 C C . TYR B 1 608 ? 2.848 -32.812 -25.234 1 91.5 608 TYR B C 1
ATOM 11985 O O . TYR B 1 608 ? 3.742 -31.969 -25.344 1 91.5 608 TYR B O 1
ATOM 11993 N N . THR B 1 609 ? 2.844 -33.625 -24.172 1 96.44 609 THR B N 1
ATOM 11994 C CA . THR B 1 609 ? 3.836 -33.531 -23.109 1 96.44 609 THR B CA 1
ATOM 11995 C C . THR B 1 609 ? 5.246 -33.656 -23.672 1 96.44 609 THR B C 1
ATOM 11997 O O . THR B 1 609 ? 6.129 -32.844 -23.328 1 96.44 609 THR B O 1
ATOM 12000 N N . LEU B 1 610 ? 5.473 -34.625 -24.547 1 97 610 LEU B N 1
ATOM 12001 C CA . LEU B 1 610 ? 6.809 -34.844 -25.078 1 97 610 LEU B CA 1
ATOM 12002 C C . LEU B 1 610 ? 7.281 -33.656 -25.906 1 97 610 LEU B C 1
ATOM 12004 O O . LEU B 1 610 ? 8.445 -33.25 -25.828 1 97 610 LEU B O 1
ATOM 12008 N N . GLU B 1 611 ? 6.43 -33.062 -26.719 1 94.31 611 GLU B N 1
ATOM 12009 C CA . GLU B 1 611 ? 6.797 -31.906 -27.531 1 94.31 611 GLU B CA 1
ATOM 12010 C C . GLU B 1 611 ? 7.113 -30.688 -26.641 1 94.31 611 GLU B C 1
ATOM 12012 O O . GLU B 1 611 ? 8.102 -30 -26.875 1 94.31 611 GLU B O 1
ATOM 12017 N N . ILE B 1 612 ? 6.242 -30.469 -25.734 1 94.38 612 ILE B N 1
ATOM 12018 C CA . ILE B 1 612 ? 6.441 -29.328 -24.828 1 94.38 612 ILE B CA 1
ATOM 12019 C C . ILE B 1 612 ? 7.766 -29.484 -24.094 1 94.38 612 ILE B C 1
ATOM 12021 O O . ILE B 1 612 ? 8.516 -28.531 -23.922 1 94.38 612 ILE B O 1
ATOM 12025 N N . ASN B 1 613 ? 8.031 -30.703 -23.594 1 97 613 ASN B N 1
ATOM 12026 C CA . ASN B 1 613 ? 9.281 -30.969 -22.891 1 97 613 ASN B CA 1
ATOM 12027 C C . ASN B 1 613 ? 10.484 -30.75 -23.797 1 97 613 ASN B C 1
ATOM 12029 O O . ASN B 1 613 ? 11.516 -30.25 -23.359 1 97 613 ASN B O 1
ATOM 12033 N N . ALA B 1 614 ? 10.391 -31.156 -25.047 1 95.31 614 ALA B N 1
ATOM 12034 C CA . ALA B 1 614 ? 11.469 -30.953 -26 1 95.31 614 ALA B CA 1
ATOM 12035 C C . ALA B 1 614 ? 11.719 -29.453 -26.234 1 95.31 614 ALA B C 1
ATOM 12037 O O . ALA B 1 614 ? 12.867 -29.016 -26.266 1 95.31 614 ALA B O 1
ATOM 12038 N N . LEU B 1 615 ? 10.688 -28.75 -26.391 1 91.88 615 LEU B N 1
ATOM 12039 C CA . LEU B 1 615 ? 10.797 -27.312 -26.594 1 91.88 615 LEU B CA 1
ATOM 12040 C C . LEU B 1 615 ? 11.375 -26.641 -25.375 1 91.88 615 LEU B C 1
ATOM 12042 O O . LEU B 1 615 ? 12.117 -25.656 -25.484 1 91.88 615 LEU B O 1
ATOM 12046 N N . ALA B 1 616 ? 10.984 -27.109 -24.219 1 94.62 616 ALA B N 1
ATOM 12047 C CA . ALA B 1 616 ? 11.539 -26.578 -22.984 1 94.62 616 ALA B CA 1
ATOM 12048 C C . ALA B 1 616 ? 13.055 -26.75 -22.938 1 94.62 616 ALA B C 1
ATOM 12050 O O . ALA B 1 616 ? 13.781 -25.844 -22.547 1 94.62 616 ALA B O 1
ATOM 12051 N N . ARG B 1 617 ? 13.57 -27.891 -23.312 1 95.69 617 ARG B N 1
ATOM 12052 C CA . ARG B 1 617 ? 15.008 -28.156 -23.344 1 95.69 617 ARG B CA 1
ATOM 12053 C C . ARG B 1 617 ? 15.703 -27.281 -24.391 1 95.69 617 ARG B C 1
ATOM 12055 O O . ARG B 1 617 ? 16.875 -26.922 -24.234 1 95.69 617 ARG B O 1
ATOM 12062 N N . GLN B 1 618 ? 14.945 -26.922 -25.344 1 92.19 618 GLN B N 1
ATOM 12063 C CA . GLN B 1 618 ? 15.516 -26.141 -26.453 1 92.19 618 GLN B CA 1
ATOM 12064 C C . GLN B 1 618 ? 15.656 -24.672 -26.062 1 92.19 618 GLN B C 1
ATOM 12066 O O . GLN B 1 618 ? 16.625 -24.016 -26.438 1 92.19 618 GLN B O 1
ATOM 12071 N N . SER B 1 619 ? 14.648 -24.188 -25.203 1 90.31 619 SER B N 1
ATOM 12072 C CA . SER B 1 619 ? 14.641 -22.734 -25.094 1 90.31 619 SER B CA 1
ATOM 12073 C C . SER B 1 619 ? 14.383 -22.281 -23.656 1 90.31 619 SER B C 1
ATOM 12075 O O . SER B 1 619 ? 14.57 -21.109 -23.328 1 90.31 619 SER B O 1
ATOM 12077 N N . LEU B 1 620 ? 13.961 -23.125 -22.812 1 93.69 620 LEU B N 1
ATOM 12078 C CA . LEU B 1 620 ? 13.516 -22.688 -21.5 1 93.69 620 LEU B CA 1
ATOM 12079 C C . LEU B 1 620 ? 14.516 -23.109 -20.422 1 93.69 620 LEU B C 1
ATOM 12081 O O . LEU B 1 620 ? 15.141 -22.25 -19.781 1 93.69 620 LEU B O 1
ATOM 12085 N N . ILE B 1 621 ? 14.797 -24.391 -20.328 1 96.06 621 ILE B N 1
ATOM 12086 C CA . ILE B 1 621 ? 15.562 -24.875 -19.172 1 96.06 621 ILE B CA 1
ATOM 12087 C C . ILE B 1 621 ? 17.016 -25.094 -19.594 1 96.06 621 ILE B C 1
ATOM 12089 O O . ILE B 1 621 ? 17.828 -25.547 -18.781 1 96.06 621 ILE B O 1
ATOM 12093 N N . ASN B 1 622 ? 17.406 -24.812 -20.828 1 95.44 622 ASN B N 1
ATOM 12094 C CA . ASN B 1 622 ? 18.781 -24.969 -21.328 1 95.44 622 ASN B CA 1
ATOM 12095 C C . ASN B 1 622 ? 19.688 -23.859 -20.812 1 95.44 622 ASN B C 1
ATOM 12097 O O . ASN B 1 622 ? 19.219 -22.906 -20.188 1 95.44 622 ASN B O 1
ATOM 12101 N N . ALA B 1 623 ? 20.984 -24.047 -21.047 1 96.31 623 ALA B N 1
ATOM 12102 C CA . ALA B 1 623 ? 21.953 -23.031 -20.703 1 96.31 623 ALA B CA 1
ATOM 12103 C C . ALA B 1 623 ? 21.594 -21.688 -21.344 1 96.31 623 ALA B C 1
ATOM 12105 O O . ALA B 1 623 ? 21.406 -21.609 -22.562 1 96.31 623 ALA B O 1
ATOM 12106 N N . ASP B 1 624 ? 21.438 -20.719 -20.469 1 91.81 624 ASP B N 1
ATOM 12107 C CA . ASP B 1 624 ? 21.141 -19.344 -20.859 1 91.81 624 ASP B CA 1
ATOM 12108 C C . ASP B 1 624 ? 19.719 -19.25 -21.422 1 91.81 624 ASP B C 1
ATOM 12110 O O . ASP B 1 624 ? 19.391 -18.266 -22.094 1 91.81 624 ASP B O 1
ATOM 12114 N N . GLY B 1 625 ? 18.938 -20.266 -21.234 1 92.69 625 GLY B N 1
ATOM 12115 C CA . GLY B 1 625 ? 17.531 -20.188 -21.609 1 92.69 625 GLY B CA 1
ATOM 12116 C C . GLY B 1 625 ? 16.734 -19.234 -20.75 1 92.69 625 GLY B C 1
ATOM 12117 O O . GLY B 1 625 ? 17.312 -18.5 -19.922 1 92.69 625 GLY B O 1
ATOM 12118 N N . VAL B 1 626 ? 15.477 -19.219 -20.938 1 90.44 626 VAL B N 1
ATOM 12119 C CA . VAL B 1 626 ? 14.594 -18.281 -20.266 1 90.44 626 VAL B CA 1
ATOM 12120 C C . VAL B 1 626 ? 14.68 -18.469 -18.75 1 90.44 626 VAL B C 1
ATOM 12122 O O . VAL B 1 626 ? 14.742 -17.5 -18 1 90.44 626 VAL B O 1
ATOM 12125 N N . ILE B 1 627 ? 14.656 -19.719 -18.281 1 95.62 627 ILE B N 1
ATOM 12126 C CA . ILE B 1 627 ? 14.672 -20 -16.844 1 95.62 627 ILE B CA 1
ATOM 12127 C C . ILE B 1 627 ? 15.969 -19.5 -16.234 1 95.62 627 ILE B C 1
ATOM 12129 O O . ILE B 1 627 ? 15.953 -18.812 -15.211 1 95.62 627 ILE B O 1
ATOM 12133 N N . GLU B 1 628 ? 17.109 -19.797 -16.828 1 95.56 628 GLU B N 1
ATOM 12134 C CA . GLU B 1 628 ? 18.391 -19.375 -16.297 1 95.56 628 GLU B CA 1
ATOM 12135 C C . GLU B 1 628 ? 18.547 -17.859 -16.359 1 95.56 628 GLU B C 1
ATOM 12137 O O . GLU B 1 628 ? 19.172 -17.25 -15.492 1 95.56 628 GLU B O 1
ATOM 12142 N N . SER B 1 629 ? 17.938 -17.234 -17.328 1 92.19 629 SER B N 1
ATOM 12143 C CA . SER B 1 629 ? 18.141 -15.812 -17.531 1 92.19 629 SER B CA 1
ATOM 12144 C C . SER B 1 629 ? 17.188 -14.992 -16.688 1 92.19 629 SER B C 1
ATOM 12146 O O . SER B 1 629 ? 17.469 -13.844 -16.344 1 92.19 629 SER B O 1
ATOM 12148 N N . CYS B 1 630 ? 16.109 -15.586 -16.297 1 93.88 630 CYS B N 1
ATOM 12149 C CA . CYS B 1 630 ? 15.062 -14.75 -15.711 1 93.88 630 CYS B CA 1
ATOM 12150 C C . CYS B 1 630 ? 14.82 -15.125 -14.258 1 93.88 630 CYS B C 1
ATOM 12152 O O . CYS B 1 630 ? 14.172 -14.383 -13.516 1 93.88 630 CYS B O 1
ATOM 12154 N N . PHE B 1 631 ? 15.312 -16.203 -13.773 1 97 631 PHE B N 1
ATOM 12155 C CA . PHE B 1 631 ? 15.086 -16.625 -12.398 1 97 631 PHE B CA 1
ATOM 12156 C C . PHE B 1 631 ? 16.375 -16.547 -11.586 1 97 631 PHE B C 1
ATOM 12158 O O . PHE B 1 631 ? 17.469 -16.719 -12.133 1 97 631 PHE B O 1
ATOM 12165 N N . THR B 1 632 ? 16.297 -16.344 -10.336 1 97.75 632 THR B N 1
ATOM 12166 C CA . THR B 1 632 ? 17.406 -16.047 -9.438 1 97.75 632 THR B CA 1
ATOM 12167 C C . THR B 1 632 ? 18.438 -17.188 -9.445 1 97.75 632 THR B C 1
ATOM 12169 O O . THR B 1 632 ? 19.641 -16.938 -9.414 1 97.75 632 THR B O 1
ATOM 12172 N N . PRO B 1 633 ? 18.109 -18.469 -9.531 1 97.75 633 PRO B N 1
ATOM 12173 C CA . PRO B 1 633 ? 19.094 -19.547 -9.453 1 97.75 633 PRO B CA 1
ATOM 12174 C C . PRO B 1 633 ? 20.078 -19.531 -10.617 1 97.75 633 PRO B C 1
ATOM 12176 O O . PRO B 1 633 ? 21.203 -20 -10.484 1 97.75 633 PRO B O 1
ATOM 12179 N N . GLY B 1 634 ? 19.578 -19.078 -11.781 1 96.56 634 GLY B N 1
ATOM 12180 C CA . GLY B 1 634 ? 20.484 -18.984 -12.922 1 96.56 634 GLY B CA 1
ATOM 12181 C C . GLY B 1 634 ? 21.016 -20.328 -13.367 1 96.56 634 GLY B C 1
ATOM 12182 O O . GLY B 1 634 ? 20.234 -21.281 -13.555 1 96.56 634 GLY B O 1
ATOM 12183 N N . PRO B 1 635 ? 22.297 -20.453 -13.516 1 96.69 635 PRO B N 1
ATOM 12184 C CA . PRO B 1 635 ? 22.906 -21.656 -14.094 1 96.69 635 PRO B CA 1
ATOM 12185 C C . PRO B 1 635 ? 22.766 -22.875 -13.18 1 96.69 635 PRO B C 1
ATOM 12187 O O . PRO B 1 635 ? 22.984 -24.016 -13.625 1 96.69 635 PRO B O 1
ATOM 12190 N N . VAL B 1 636 ? 22.406 -22.719 -11.969 1 97.56 636 VAL B N 1
ATOM 12191 C CA . VAL B 1 636 ? 22.344 -23.859 -11.07 1 97.56 636 VAL B CA 1
ATOM 12192 C C . VAL B 1 636 ? 20.922 -24.375 -11 1 97.56 636 VAL B C 1
ATOM 12194 O O . VAL B 1 636 ? 20.625 -25.297 -10.234 1 97.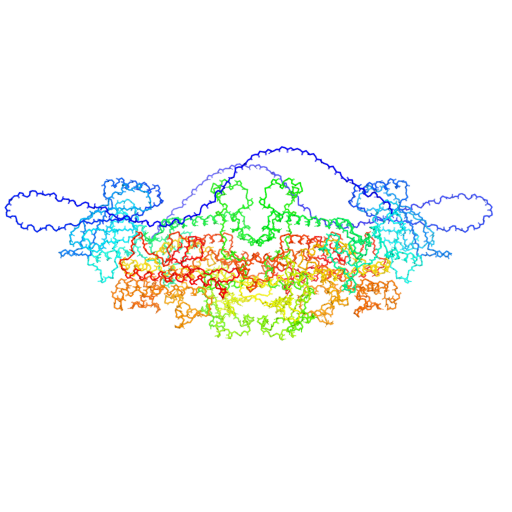56 636 VAL B O 1
ATOM 12197 N N . SER B 1 637 ? 20.016 -23.844 -11.789 1 97.88 637 SER B N 1
ATOM 12198 C CA . SER B 1 637 ? 18.594 -24.219 -11.789 1 97.88 637 SER B CA 1
ATOM 12199 C C . SER B 1 637 ? 18.422 -25.734 -11.93 1 97.88 637 SER B C 1
ATOM 12201 O O . SER B 1 637 ? 17.688 -26.344 -11.156 1 97.88 637 SER B O 1
ATOM 12203 N N . GLY B 1 638 ? 19.078 -26.359 -12.938 1 97.75 638 GLY B N 1
ATOM 12204 C CA . GLY B 1 638 ? 18.984 -27.797 -13.133 1 97.75 638 GLY B CA 1
ATOM 12205 C C . GLY B 1 638 ? 19.438 -28.594 -11.93 1 97.75 638 GLY B C 1
ATOM 12206 O O . GLY B 1 638 ? 18.844 -29.625 -11.602 1 97.75 638 GLY B O 1
ATOM 12207 N N . GLU B 1 639 ? 20.438 -28.125 -11.281 1 97.94 639 GLU B N 1
ATOM 12208 C CA . GLU B 1 639 ? 21 -28.828 -10.125 1 97.94 639 GLU B CA 1
ATOM 12209 C C . GLU B 1 639 ? 20.031 -28.766 -8.938 1 97.94 639 GLU B C 1
ATOM 12211 O O . GLU B 1 639 ? 19.938 -29.719 -8.164 1 97.94 639 GLU B O 1
ATOM 12216 N N . ILE B 1 640 ? 19.422 -27.609 -8.758 1 98.31 640 ILE B N 1
ATOM 12217 C CA . ILE B 1 640 ? 18.438 -27.484 -7.691 1 98.31 640 ILE B CA 1
ATOM 12218 C C . ILE B 1 640 ? 17.281 -28.453 -7.922 1 98.31 640 ILE B C 1
ATOM 12220 O O . ILE B 1 640 ? 16.844 -29.125 -6.992 1 98.31 640 ILE B O 1
ATOM 12224 N N . SER B 1 641 ? 16.812 -28.531 -9.164 1 98.62 641 SER B N 1
ATOM 12225 C CA . SER B 1 641 ? 15.766 -29.469 -9.531 1 98.62 641 SER B CA 1
ATOM 12226 C C . SER B 1 641 ? 16.188 -30.922 -9.258 1 98.62 641 SER B C 1
ATOM 12228 O O . SER B 1 641 ? 15.43 -31.688 -8.68 1 98.62 641 SER B O 1
ATOM 12230 N N . ALA B 1 642 ? 17.422 -31.25 -9.617 1 98.75 642 ALA B N 1
ATOM 12231 C CA . ALA B 1 642 ? 17.953 -32.594 -9.453 1 98.75 642 ALA B CA 1
ATOM 12232 C C . ALA B 1 642 ? 18.141 -32.938 -7.973 1 98.75 642 ALA B C 1
ATOM 12234 O O . ALA B 1 642 ? 17.922 -34.062 -7.555 1 98.75 642 ALA B O 1
ATOM 12235 N N . ALA B 1 643 ? 18.578 -31.969 -7.223 1 98.25 643 ALA B N 1
ATOM 12236 C CA . ALA B 1 643 ? 18.75 -32.188 -5.789 1 98.25 643 ALA B CA 1
ATOM 12237 C C . ALA B 1 643 ? 17.422 -32.531 -5.129 1 98.25 643 ALA B C 1
ATOM 12239 O O . ALA B 1 643 ? 17.359 -33.375 -4.246 1 98.25 643 ALA B O 1
ATOM 12240 N N . TYR B 1 644 ? 16.391 -31.844 -5.512 1 98 644 TYR B N 1
ATOM 12241 C CA . TYR B 1 644 ? 15.078 -32.156 -4.973 1 98 644 TYR B CA 1
ATOM 12242 C C . TYR B 1 644 ? 14.672 -33.594 -5.363 1 98 644 TYR B C 1
ATOM 12244 O O . TYR B 1 644 ? 14.133 -34.344 -4.539 1 98 644 TYR B O 1
ATOM 12252 N N . TYR B 1 645 ? 14.852 -33.969 -6.66 1 98.5 645 TYR B N 1
ATOM 12253 C CA . TYR B 1 645 ? 14.508 -35.312 -7.145 1 98.5 645 TYR B CA 1
ATOM 12254 C C . TYR B 1 645 ? 15.211 -36.375 -6.32 1 98.5 645 TYR B C 1
ATOM 12256 O O . TYR B 1 645 ? 14.594 -37.344 -5.918 1 98.5 645 TYR B O 1
ATOM 12264 N N . ARG B 1 646 ? 16.406 -36.188 -6.062 1 97.31 646 ARG B N 1
ATOM 12265 C CA . ARG B 1 646 ? 17.219 -37.125 -5.328 1 97.31 646 ARG B CA 1
ATOM 12266 C C . ARG B 1 646 ? 16.75 -37.281 -3.887 1 97.31 646 ARG B C 1
ATOM 12268 O O . ARG B 1 646 ? 16.594 -38.375 -3.379 1 97.31 646 ARG B O 1
ATOM 12275 N N . ASN B 1 647 ? 16.453 -36.156 -3.275 1 95.5 647 ASN B N 1
ATOM 12276 C CA . ASN B 1 647 ? 16.359 -36.125 -1.82 1 95.5 647 ASN B CA 1
ATOM 12277 C C . ASN B 1 647 ? 14.906 -36.156 -1.355 1 95.5 647 ASN B C 1
ATOM 12279 O O . ASN B 1 647 ? 14.617 -36.562 -0.224 1 95.5 647 ASN B O 1
ATOM 12283 N N . HIS B 1 648 ? 14 -35.75 -2.264 1 95.88 648 HIS B N 1
ATOM 12284 C CA . HIS B 1 648 ? 12.68 -35.469 -1.707 1 95.88 648 HIS B CA 1
ATOM 12285 C C . HIS B 1 648 ? 11.578 -36.094 -2.549 1 95.88 648 HIS B C 1
ATOM 12287 O O . HIS B 1 648 ? 10.484 -36.375 -2.045 1 95.88 648 HIS B O 1
ATOM 12293 N N . TRP B 1 649 ? 11.766 -36.375 -3.83 1 98.06 649 TRP B N 1
ATOM 12294 C CA . TRP B 1 649 ? 10.688 -36.844 -4.691 1 98.06 649 TRP B CA 1
ATOM 12295 C C . TRP B 1 649 ? 10.312 -38.281 -4.363 1 98.06 649 TRP B C 1
ATOM 12297 O O . TRP B 1 649 ? 11.18 -39.156 -4.297 1 98.06 649 TRP B O 1
ATOM 12307 N N . ARG B 1 650 ? 9.086 -38.562 -4.133 1 98.25 650 ARG B N 1
ATOM 12308 C CA . ARG B 1 650 ? 8.484 -39.875 -3.898 1 98.25 650 ARG B CA 1
ATOM 12309 C C . ARG B 1 650 ? 7.184 -40.031 -4.68 1 98.25 650 ARG B C 1
ATOM 12311 O O . ARG B 1 650 ? 6.227 -39.281 -4.457 1 98.25 650 ARG B O 1
ATOM 12318 N N . PHE B 1 651 ? 7.18 -41.031 -5.496 1 98.5 651 PHE B N 1
ATOM 12319 C CA . PHE B 1 651 ? 6.004 -41.219 -6.34 1 98.5 651 PHE B CA 1
ATOM 12320 C C . PHE B 1 651 ? 4.777 -41.531 -5.492 1 98.5 651 PHE B C 1
ATOM 12322 O O . PHE B 1 651 ? 3.674 -41.062 -5.789 1 98.5 651 PHE B O 1
ATOM 12329 N N . ASP B 1 652 ? 4.941 -42.344 -4.406 1 97.75 652 ASP B N 1
ATOM 12330 C CA . ASP B 1 652 ? 3.812 -42.812 -3.604 1 97.75 652 ASP B CA 1
ATOM 12331 C C . ASP B 1 652 ? 3.176 -41.656 -2.834 1 97.75 652 ASP B C 1
ATOM 12333 O O . ASP B 1 652 ? 2.074 -41.781 -2.299 1 97.75 652 ASP B O 1
ATOM 12337 N N . LEU B 1 653 ? 3.855 -40.531 -2.838 1 97.81 653 LEU B N 1
ATOM 12338 C CA . LEU B 1 653 ? 3.348 -39.375 -2.096 1 97.81 653 LEU B CA 1
ATOM 12339 C C . LEU B 1 653 ? 2.924 -38.281 -3.043 1 97.81 653 LEU B C 1
ATOM 12341 O O . LEU B 1 653 ? 2.635 -37.156 -2.605 1 97.81 653 LEU B O 1
ATOM 12345 N N . GLU B 1 654 ? 2.896 -38.531 -4.328 1 98.12 654 GLU B N 1
ATOM 12346 C CA . GLU B 1 654 ? 2.568 -37.5 -5.312 1 98.12 654 GLU B CA 1
ATOM 12347 C C . GLU B 1 654 ? 1.059 -37.344 -5.477 1 98.12 654 GLU B C 1
ATOM 12349 O O . GLU B 1 654 ? 0.582 -36.344 -6.039 1 98.12 654 GLU B O 1
ATOM 12354 N N . GLY B 1 655 ? 0.237 -38.344 -5.016 1 97.88 655 GLY B N 1
ATOM 12355 C CA . GLY B 1 655 ? -1.203 -38.156 -4.973 1 97.88 655 GLY B CA 1
ATOM 12356 C C . GLY B 1 655 ? -1.623 -37.031 -4.027 1 97.88 655 GLY B C 1
ATOM 12357 O O . GLY B 1 655 ? -1.004 -36.844 -2.982 1 97.88 655 GLY B O 1
ATOM 12358 N N . LEU B 1 656 ? -2.674 -36.344 -4.32 1 98.5 656 LEU B N 1
ATOM 12359 C CA . LEU B 1 656 ? -3.037 -35.156 -3.596 1 98.5 656 LEU B CA 1
ATOM 12360 C C . LEU B 1 656 ? -3.264 -35.438 -2.117 1 98.5 656 LEU B C 1
ATOM 12362 O O . LEU B 1 656 ? -2.691 -34.781 -1.253 1 98.5 656 LEU B O 1
ATOM 12366 N N . PRO B 1 657 ? -4.137 -36.438 -1.718 1 98 657 PRO B N 1
ATOM 12367 C CA . PRO B 1 657 ? -4.328 -36.688 -0.286 1 98 657 PRO B CA 1
ATOM 12368 C C . PRO B 1 657 ? -3.023 -37 0.437 1 98 657 PRO B C 1
ATOM 12370 O O . PRO B 1 657 ? -2.779 -36.5 1.536 1 98 657 PRO B O 1
ATOM 12373 N N . SER B 1 658 ? -2.209 -37.844 -0.202 1 97.81 658 SER B N 1
ATOM 12374 C CA . SER B 1 658 ? -0.939 -38.25 0.409 1 97.81 658 SER B CA 1
ATOM 12375 C C . SER B 1 658 ? -0.02 -37.031 0.564 1 97.81 658 SER B C 1
ATOM 12377 O O . SER B 1 658 ? 0.684 -36.906 1.568 1 97.81 658 SER B O 1
ATOM 12379 N N . ASP B 1 659 ? 0.012 -36.188 -0.446 1 98.19 659 ASP B N 1
ATOM 12380 C CA . ASP B 1 659 ? 0.825 -34.969 -0.397 1 98.19 659 ASP B CA 1
ATOM 12381 C C . ASP B 1 659 ? 0.365 -34.062 0.726 1 98.19 659 ASP B C 1
ATOM 12383 O O . ASP B 1 659 ? 1.189 -33.469 1.444 1 98.19 659 ASP B O 1
ATOM 12387 N N . LEU B 1 660 ? -0.961 -33.844 0.891 1 98.44 660 LEU B N 1
ATOM 12388 C CA . LEU B 1 660 ? -1.516 -33 1.926 1 98.44 660 LEU B CA 1
ATOM 12389 C C . LEU B 1 660 ? -1.163 -33.5 3.314 1 98.44 660 LEU B C 1
ATOM 12391 O O . LEU B 1 660 ? -0.817 -32.719 4.207 1 98.44 660 LEU B O 1
ATOM 12395 N N . ILE B 1 661 ? -1.247 -34.812 3.455 1 98 661 ILE B N 1
ATOM 12396 C CA . ILE B 1 661 ? -0.977 -35.438 4.742 1 98 661 ILE B CA 1
ATOM 12397 C C . ILE B 1 661 ? 0.516 -35.344 5.059 1 98 661 ILE B C 1
ATOM 12399 O O . ILE B 1 661 ? 0.902 -35.031 6.188 1 98 661 ILE B O 1
ATOM 12403 N N . ARG B 1 662 ? 1.319 -35.562 4.102 1 97.12 662 ARG B N 1
ATOM 12404 C CA . ARG B 1 662 ? 2.766 -35.531 4.297 1 97.12 662 ARG B CA 1
ATOM 12405 C C . ARG B 1 662 ? 3.201 -34.125 4.742 1 97.12 662 ARG B C 1
ATOM 12407 O O . ARG B 1 662 ? 4.121 -34 5.555 1 97.12 662 ARG B O 1
ATOM 12414 N N . ARG B 1 663 ? 2.555 -33.094 4.234 1 97.62 663 ARG B N 1
ATOM 12415 C CA . ARG B 1 663 ? 2.898 -31.719 4.555 1 97.62 663 ARG B CA 1
ATOM 12416 C C . ARG B 1 663 ? 2.289 -31.297 5.887 1 97.62 663 ARG B C 1
ATOM 12418 O O . ARG B 1 663 ? 2.582 -30.203 6.395 1 97.62 663 ARG B O 1
ATOM 12425 N N . GLY B 1 664 ? 1.462 -32.094 6.43 1 97.56 664 GLY B N 1
ATOM 12426 C CA . GLY B 1 664 ? 0.857 -31.859 7.73 1 97.56 664 GLY B CA 1
ATOM 12427 C C . GLY B 1 664 ? -0.312 -30.891 7.668 1 97.56 664 GLY B C 1
ATOM 12428 O O . GLY B 1 664 ? -0.833 -30.469 8.703 1 97.56 664 GLY B O 1
ATOM 12429 N N . VAL B 1 665 ? -0.789 -30.516 6.496 1 98.25 665 VAL B N 1
ATOM 12430 C CA . VAL B 1 665 ? -1.878 -29.547 6.371 1 98.25 665 VAL B CA 1
ATOM 12431 C C . VAL B 1 665 ? -3.219 -30.281 6.395 1 98.25 665 VAL B C 1
ATOM 12433 O O . VAL B 1 665 ? -4.277 -29.656 6.352 1 98.25 665 VAL B O 1
ATOM 12436 N N . ALA B 1 666 ? -3.172 -31.594 6.383 1 97.81 666 ALA B N 1
ATOM 12437 C CA . ALA B 1 666 ? -4.355 -32.438 6.504 1 97.81 666 ALA B CA 1
ATOM 12438 C C . ALA B 1 666 ? -4.07 -33.656 7.375 1 97.81 666 ALA B C 1
ATOM 12440 O O . ALA B 1 666 ? -2.91 -34 7.617 1 97.81 666 ALA B O 1
ATOM 12441 N N . VAL B 1 667 ? -5.141 -34.25 7.867 1 97.25 667 VAL B N 1
ATOM 12442 C CA . VAL B 1 667 ? -5.059 -35.531 8.602 1 97.25 667 VAL B CA 1
ATOM 12443 C C . VAL B 1 667 ? -6.074 -36.5 8.047 1 97.25 667 VAL B C 1
ATOM 12445 O O . VAL B 1 667 ? -7.113 -36.125 7.512 1 97.25 667 VAL B O 1
ATOM 12448 N N . GLU B 1 668 ? -5.652 -37.781 8.117 1 96.44 668 GLU B N 1
ATOM 12449 C CA . GLU B 1 668 ? -6.598 -38.812 7.691 1 96.44 668 GLU B CA 1
ATOM 12450 C C . GLU B 1 668 ? -7.852 -38.781 8.562 1 96.44 668 GLU B C 1
ATOM 12452 O O . GLU B 1 668 ? -7.762 -38.719 9.789 1 96.44 668 GLU B O 1
ATOM 12457 N N . ASP B 1 669 ? -8.969 -38.781 7.93 1 96.12 669 ASP B N 1
ATOM 12458 C CA . ASP B 1 669 ? -10.258 -38.75 8.609 1 96.12 669 ASP B CA 1
ATOM 12459 C C . ASP B 1 669 ? -11.344 -39.406 7.73 1 96.12 669 ASP B C 1
ATOM 12461 O O . ASP B 1 669 ? -11.875 -38.75 6.832 1 96.12 669 ASP B O 1
ATOM 12465 N N . ALA B 1 670 ? -11.703 -40.5 8 1 91.69 670 ALA B N 1
ATOM 12466 C CA . ALA B 1 670 ? -12.633 -41.281 7.191 1 91.69 670 ALA B CA 1
ATOM 12467 C C . ALA B 1 670 ? -14.031 -40.656 7.219 1 91.69 670 ALA B C 1
ATOM 12469 O O . ALA B 1 670 ? -14.852 -40.938 6.336 1 91.69 670 ALA B O 1
ATOM 12470 N N . THR B 1 671 ? -14.258 -39.875 8.141 1 92.69 671 THR B N 1
ATOM 12471 C CA . THR B 1 671 ? -15.586 -39.25 8.281 1 92.69 671 THR B CA 1
ATOM 12472 C C . THR B 1 671 ? -15.734 -38.062 7.363 1 92.69 671 THR B C 1
ATOM 12474 O O . THR B 1 671 ? -16.844 -37.594 7.129 1 92.69 671 THR B O 1
ATOM 12477 N N . GLN B 1 672 ? -14.617 -37.594 6.902 1 90.75 672 GLN B N 1
ATOM 12478 C CA . GLN B 1 672 ? -14.641 -36.406 6.031 1 90.75 672 GLN B CA 1
ATOM 12479 C C . GLN B 1 672 ? -14.781 -36.812 4.566 1 90.75 672 GLN B C 1
ATOM 12481 O O . GLN B 1 672 ? -14.43 -37.938 4.188 1 90.75 672 GLN B O 1
ATOM 12486 N N . PRO B 1 673 ? -15.32 -35.781 3.928 1 84.81 673 PRO B N 1
ATOM 12487 C CA . PRO B 1 673 ? -15.344 -36.062 2.486 1 84.81 673 PRO B CA 1
ATOM 12488 C C . PRO B 1 673 ? -13.961 -36.344 1.917 1 84.81 673 PRO B C 1
ATOM 12490 O O . PRO B 1 673 ? -12.961 -35.781 2.379 1 84.81 673 PRO B O 1
ATOM 12493 N N . HIS B 1 674 ? -13.773 -37.281 1.095 1 88.38 674 HIS B N 1
ATOM 12494 C CA . HIS B 1 674 ? -12.562 -37.688 0.369 1 88.38 674 HIS B CA 1
ATOM 12495 C C . HIS B 1 674 ? -11.578 -38.406 1.278 1 88.38 674 HIS B C 1
ATOM 12497 O O . HIS B 1 674 ? -10.43 -38.625 0.896 1 88.38 674 HIS B O 1
ATOM 12503 N N . GLY B 1 675 ? -11.914 -38.469 2.643 1 92.38 675 GLY B N 1
ATOM 12504 C CA . GLY B 1 675 ? -11.117 -39.281 3.559 1 92.38 675 GLY B CA 1
ATOM 12505 C C . GLY B 1 675 ? -10.031 -38.5 4.258 1 92.38 675 GLY B C 1
ATOM 12506 O O . GLY B 1 675 ? -9.156 -39.062 4.91 1 92.38 675 GLY B O 1
ATOM 12507 N N . VAL B 1 676 ? -9.992 -37.156 4.078 1 96.12 676 VAL B N 1
ATOM 12508 C CA . VAL B 1 676 ? -8.992 -36.312 4.715 1 96.12 676 VAL B CA 1
ATOM 12509 C C . VAL B 1 676 ? -9.648 -35.062 5.277 1 96.12 676 VAL B C 1
ATOM 12511 O O . VAL B 1 676 ? -10.633 -34.562 4.723 1 96.12 676 VAL B O 1
ATOM 12514 N N . ARG B 1 677 ? -9.141 -34.562 6.434 1 97.12 677 ARG B N 1
ATOM 12515 C CA . ARG B 1 677 ? -9.555 -33.281 7.027 1 97.12 677 ARG B CA 1
ATOM 12516 C C . ARG B 1 677 ? -8.445 -32.25 6.938 1 97.12 677 ARG B C 1
ATOM 12518 O O . ARG B 1 677 ? -7.324 -32.5 7.395 1 97.12 677 ARG B O 1
ATOM 12525 N N . LEU B 1 678 ? -8.758 -31.141 6.34 1 97.56 678 LEU B N 1
ATOM 12526 C CA . LEU B 1 678 ? -7.781 -30.062 6.195 1 97.56 678 LEU B CA 1
ATOM 12527 C C . LEU B 1 678 ? -7.641 -29.281 7.496 1 97.56 678 LEU B C 1
ATOM 12529 O O . LEU B 1 678 ? -8.633 -29.031 8.195 1 97.56 678 LEU B O 1
ATOM 12533 N N . LEU B 1 679 ? -6.469 -28.891 7.844 1 97.38 679 LEU B N 1
ATOM 12534 C CA . LEU B 1 679 ? -6.215 -28.078 9.039 1 97.38 679 LEU B CA 1
ATOM 12535 C C . LEU B 1 679 ? -6.418 -26.609 8.75 1 97.38 679 LEU B C 1
ATOM 12537 O O . LEU B 1 679 ? -6.668 -25.812 9.664 1 97.38 679 LEU B O 1
ATOM 12541 N N . ILE B 1 680 ? -6.195 -26.125 7.551 1 97.69 680 ILE B N 1
ATOM 12542 C CA . ILE B 1 680 ? -6.645 -24.828 7.059 1 97.69 680 ILE B CA 1
ATOM 12543 C C . ILE B 1 680 ? -7.984 -24.984 6.336 1 97.69 680 ILE B C 1
ATOM 12545 O O . ILE B 1 680 ? -8.031 -25.484 5.207 1 97.69 680 ILE B O 1
ATOM 12549 N N . GLU B 1 681 ? -8.977 -24.562 6.914 1 95.88 681 GLU B N 1
ATOM 12550 C CA . GLU B 1 681 ? -10.32 -24.828 6.406 1 95.88 681 GLU B CA 1
ATOM 12551 C C . GLU B 1 681 ? -10.5 -24.266 5.004 1 95.88 681 GLU B C 1
ATOM 12553 O O . GLU B 1 681 ? -11.016 -24.938 4.113 1 95.88 681 GLU B O 1
ATOM 12558 N N . ASP B 1 682 ? -10.109 -23.016 4.836 1 96.94 682 ASP B N 1
ATOM 12559 C CA . ASP B 1 682 ? -10.203 -22.375 3.529 1 96.94 682 ASP B CA 1
ATOM 12560 C C . ASP B 1 682 ? -8.867 -22.438 2.791 1 96.94 682 ASP B C 1
ATOM 12562 O O . ASP B 1 682 ? -8.164 -21.422 2.686 1 96.94 682 ASP B O 1
ATOM 12566 N N . TYR B 1 683 ? -8.523 -23.609 2.363 1 98.44 683 TYR B N 1
ATOM 12567 C CA . TYR B 1 683 ? -7.367 -23.906 1.516 1 98.44 683 TYR B CA 1
ATOM 12568 C C . TYR B 1 683 ? -7.805 -24.188 0.084 1 98.44 683 TYR B C 1
ATOM 12570 O O . TYR B 1 683 ? -7.906 -25.359 -0.318 1 98.44 683 TYR B O 1
ATOM 12578 N N . PRO B 1 684 ? -8.016 -23.109 -0.712 1 98.56 684 PRO B N 1
ATOM 12579 C CA . PRO B 1 684 ? -8.695 -23.25 -2.002 1 98.56 684 PRO B CA 1
ATOM 12580 C C . PRO B 1 684 ? -8.07 -24.312 -2.893 1 98.56 684 PRO B C 1
ATOM 12582 O O . PRO B 1 684 ? -8.789 -25.125 -3.486 1 98.56 684 PRO B O 1
ATOM 12585 N N . TYR B 1 685 ? -6.797 -24.406 -2.998 1 98.62 685 TYR B N 1
ATOM 12586 C CA . TYR B 1 685 ? -6.145 -25.453 -3.793 1 98.62 685 TYR B CA 1
ATOM 12587 C C . TYR B 1 685 ? -6.535 -26.844 -3.305 1 98.62 685 TYR B C 1
ATOM 12589 O O . TYR B 1 685 ? -6.926 -27.688 -4.102 1 98.62 685 TYR B O 1
ATOM 12597 N N . ALA B 1 686 ? -6.426 -27.062 -2.051 1 98.69 686 ALA B N 1
ATOM 12598 C CA . ALA B 1 686 ? -6.711 -28.375 -1.48 1 98.69 686 ALA B CA 1
ATOM 12599 C C . ALA B 1 686 ? -8.195 -28.688 -1.555 1 98.69 686 ALA B C 1
ATOM 12601 O O . ALA B 1 686 ? -8.578 -29.812 -1.91 1 98.69 686 ALA B O 1
ATOM 12602 N N . ASN B 1 687 ? -8.992 -27.688 -1.19 1 98.12 687 ASN B N 1
ATOM 12603 C CA . ASN B 1 687 ? -10.438 -27.875 -1.226 1 98.12 687 ASN B CA 1
ATOM 12604 C C . ASN B 1 687 ? -10.914 -28.281 -2.617 1 98.12 687 ASN B C 1
ATOM 12606 O O . ASN B 1 687 ? -11.664 -29.25 -2.764 1 98.12 687 ASN B O 1
ATOM 12610 N N . ASP B 1 688 ? -10.492 -27.562 -3.59 1 98.56 688 ASP B N 1
ATOM 12611 C CA . ASP B 1 688 ? -10.938 -27.797 -4.957 1 98.56 688 ASP B CA 1
ATOM 12612 C C . ASP B 1 688 ? -10.219 -29 -5.574 1 98.56 688 ASP B C 1
ATOM 12614 O O . ASP B 1 688 ? -10.812 -29.75 -6.355 1 98.56 688 ASP B O 1
ATOM 12618 N N . GLY B 1 689 ? -8.945 -29.141 -5.219 1 98.69 689 GLY B N 1
ATOM 12619 C CA . GLY B 1 689 ? -8.195 -30.281 -5.711 1 98.69 689 GLY B CA 1
ATOM 12620 C C . GLY B 1 689 ? -8.789 -31.609 -5.285 1 98.69 689 GLY B C 1
ATOM 12621 O O . GLY B 1 689 ? -8.781 -32.562 -6.059 1 98.69 689 GLY B O 1
ATOM 12622 N N . LEU B 1 690 ? -9.297 -31.672 -4.082 1 98.5 690 LEU B N 1
ATOM 12623 C CA . LEU B 1 690 ? -9.852 -32.906 -3.559 1 98.5 690 LEU B CA 1
ATOM 12624 C C . LEU B 1 690 ? -11.133 -33.281 -4.293 1 98.5 690 LEU B C 1
ATOM 12626 O O . LEU B 1 690 ? -11.453 -34.469 -4.438 1 98.5 690 LEU B O 1
ATOM 12630 N N . LEU B 1 691 ? -11.875 -32.25 -4.824 1 98.31 691 LEU B N 1
ATOM 12631 C CA . LEU B 1 691 ? -13.039 -32.531 -5.66 1 98.31 691 LEU B CA 1
ATOM 12632 C C . LEU B 1 691 ? -12.625 -33.25 -6.938 1 98.31 691 LEU B C 1
ATOM 12634 O O . LEU B 1 691 ? -13.195 -34.312 -7.289 1 98.31 691 LEU B O 1
ATOM 12638 N N . LEU B 1 692 ? -11.633 -32.75 -7.602 1 98.56 692 LEU B N 1
ATOM 12639 C CA . LEU B 1 692 ? -11.18 -33.312 -8.859 1 98.56 692 LEU B CA 1
ATOM 12640 C C . LEU B 1 692 ? -10.477 -34.656 -8.625 1 98.56 692 LEU B C 1
ATOM 12642 O O . LEU B 1 692 ? -10.625 -35.594 -9.422 1 98.56 692 LEU B O 1
ATOM 12646 N N . TRP B 1 693 ? -9.719 -34.75 -7.543 1 98.5 693 TRP B N 1
ATOM 12647 C CA . TRP B 1 693 ? -9.07 -36 -7.199 1 98.5 693 TRP B CA 1
ATOM 12648 C C . TRP B 1 693 ? -10.094 -37.125 -7.051 1 98.5 693 TRP B C 1
ATOM 12650 O O . TRP B 1 693 ? -9.906 -38.219 -7.586 1 98.5 693 TRP B O 1
ATOM 12660 N N . SER B 1 694 ? -11.141 -36.844 -6.336 1 97.81 694 SER B N 1
ATOM 12661 C CA . SER B 1 694 ? -12.172 -37.875 -6.113 1 97.81 694 SER B CA 1
ATOM 12662 C C . SER B 1 694 ? -12.867 -38.25 -7.418 1 97.81 694 SER B C 1
ATOM 12664 O O . SER B 1 694 ? -13.219 -39.406 -7.625 1 97.81 694 SER B O 1
ATOM 12666 N N . ALA B 1 695 ? -13.117 -37.219 -8.234 1 98.31 695 ALA B N 1
ATOM 12667 C CA . ALA B 1 695 ? -13.727 -37.531 -9.539 1 98.31 695 ALA B CA 1
ATOM 12668 C C . ALA B 1 695 ? -12.82 -38.406 -10.375 1 98.31 695 ALA B C 1
ATOM 12670 O O . ALA B 1 695 ? -13.289 -39.375 -10.992 1 98.31 695 ALA B O 1
ATOM 12671 N N . ILE B 1 696 ? -11.555 -38.156 -10.453 1 98.69 696 ILE B N 1
ATOM 12672 C CA . ILE B 1 696 ? -10.578 -38.938 -11.211 1 98.69 696 ILE B CA 1
ATOM 12673 C C . ILE B 1 696 ? -10.484 -40.344 -10.641 1 98.69 696 ILE B C 1
ATOM 12675 O O . ILE B 1 696 ? -10.484 -41.312 -11.391 1 98.69 696 ILE B O 1
ATOM 12679 N N . ARG B 1 697 ? -10.398 -40.406 -9.305 1 98.25 697 ARG B N 1
ATOM 12680 C CA . ARG B 1 697 ? -10.281 -41.688 -8.648 1 98.25 697 ARG B CA 1
ATOM 12681 C C . ARG B 1 697 ? -11.477 -42.594 -8.969 1 98.25 697 ARG B C 1
ATOM 12683 O O . ARG B 1 697 ? -11.305 -43.75 -9.32 1 98.25 697 ARG B O 1
ATOM 12690 N N . SER B 1 698 ? -12.641 -42.031 -8.867 1 97.94 698 SER B N 1
ATOM 12691 C CA . SER B 1 698 ? -13.852 -42.781 -9.164 1 97.94 698 SER B CA 1
ATOM 12692 C C . SER B 1 698 ? -13.867 -43.281 -10.609 1 97.94 698 SER B C 1
ATOM 12694 O O . SER B 1 698 ? -14.242 -44.406 -10.891 1 97.94 698 SER B O 1
ATOM 12696 N N . TRP B 1 699 ? -13.492 -42.406 -11.5 1 98.06 699 TRP B N 1
ATOM 12697 C CA . TRP B 1 699 ? -13.414 -42.719 -12.922 1 98.06 699 TRP B CA 1
ATOM 12698 C C . TRP B 1 699 ? -12.422 -43.875 -13.172 1 98.06 699 TRP B C 1
ATOM 12700 O O . TRP B 1 699 ? -12.75 -44.844 -13.82 1 98.06 699 TRP B O 1
ATOM 12710 N N . VAL B 1 700 ? -11.242 -43.781 -12.656 1 98.62 700 VAL B N 1
ATOM 12711 C CA . VAL B 1 700 ? -10.172 -44.75 -12.898 1 98.62 700 VAL B CA 1
ATOM 12712 C C . VAL B 1 700 ? -10.531 -46.094 -12.273 1 98.62 700 VAL B C 1
ATOM 12714 O O . VAL B 1 700 ? -10.328 -47.156 -12.883 1 98.62 700 VAL B O 1
ATOM 12717 N N . GLU B 1 701 ? -11.062 -46.094 -11.07 1 98.19 701 GLU B N 1
ATOM 12718 C CA . GLU B 1 701 ? -11.469 -47.312 -10.406 1 98.19 701 GLU B CA 1
ATOM 12719 C C . GLU B 1 701 ? -12.539 -48.031 -11.211 1 98.19 701 GLU B C 1
ATOM 12721 O O . GLU B 1 701 ? -12.461 -49.25 -11.398 1 98.19 701 GLU B O 1
ATOM 12726 N N . SER B 1 702 ? -13.523 -47.281 -11.656 1 98.25 702 SER B N 1
ATOM 12727 C CA . SER B 1 702 ? -14.578 -47.875 -12.461 1 98.25 702 SER B CA 1
ATOM 12728 C C . SER B 1 702 ? -14.023 -48.469 -13.758 1 98.25 702 SER B C 1
ATOM 12730 O O . SER B 1 702 ? -14.438 -49.562 -14.188 1 98.25 702 SER B O 1
ATOM 12732 N N . TYR B 1 703 ? -13.164 -47.75 -14.383 1 98.38 703 TYR B N 1
ATOM 12733 C CA . TYR B 1 703 ? -12.562 -48.188 -15.633 1 98.38 703 TYR B CA 1
ATOM 12734 C C . TYR B 1 703 ? -11.734 -49.469 -15.43 1 98.38 703 TYR B C 1
ATOM 12736 O O . TYR B 1 703 ? -11.836 -50.406 -16.203 1 98.38 703 TYR B O 1
ATOM 12744 N N . VAL B 1 704 ? -10.883 -49.469 -14.414 1 98.69 704 VAL B N 1
ATOM 12745 C CA . VAL B 1 704 ? -10 -50.594 -14.125 1 98.69 704 VAL B CA 1
ATOM 12746 C C . VAL B 1 704 ? -10.828 -51.844 -13.82 1 98.69 704 VAL B C 1
ATOM 12748 O O . VAL B 1 704 ? -10.484 -52.969 -14.242 1 98.69 704 VAL B O 1
ATOM 12751 N N . GLN B 1 705 ? -11.93 -51.688 -13.164 1 97.75 705 GLN B N 1
ATOM 12752 C CA . GLN B 1 705 ? -12.781 -52.812 -12.781 1 97.75 705 GLN B CA 1
ATOM 12753 C C . GLN B 1 705 ? -13.383 -53.469 -14.016 1 97.75 705 GLN B C 1
ATOM 12755 O O . GLN B 1 705 ? -13.68 -54.688 -13.984 1 97.75 705 GLN B O 1
ATOM 12760 N N . LEU B 1 706 ? -13.5 -52.781 -15.062 1 97.88 706 LEU B N 1
ATOM 12761 C CA . LEU B 1 706 ? -14.062 -53.312 -16.281 1 97.88 706 LEU B CA 1
ATOM 12762 C C . LEU B 1 706 ? -13.141 -54.375 -16.875 1 97.88 706 LEU B C 1
ATOM 12764 O O . LEU B 1 706 ? -13.609 -55.344 -17.484 1 97.88 706 LEU B O 1
ATOM 12768 N N . TYR B 1 707 ? -11.852 -54.281 -16.688 1 98.12 707 TYR B N 1
ATOM 12769 C CA . TYR B 1 707 ? -10.906 -55.125 -17.422 1 98.12 707 TYR B CA 1
ATOM 12770 C C . TYR B 1 707 ? -10.102 -56 -16.469 1 98.12 707 TYR B C 1
ATOM 12772 O O . TYR B 1 707 ? -9.523 -57 -16.875 1 98.12 707 TYR B O 1
ATOM 12780 N N . TYR B 1 708 ? -10.031 -55.562 -15.258 1 98.31 708 TYR B N 1
ATOM 12781 C CA . TYR B 1 708 ? -9.242 -56.281 -14.266 1 98.31 708 TYR B CA 1
ATOM 12782 C C . TYR B 1 708 ? -10.094 -56.656 -13.055 1 98.31 708 TYR B C 1
ATOM 12784 O O . TYR B 1 708 ? -10.016 -56 -12.016 1 98.31 708 TYR B O 1
ATOM 12792 N N . PRO B 1 709 ? -10.75 -57.719 -13.078 1 95.62 709 PRO B N 1
ATOM 12793 C CA . PRO B 1 709 ? -11.633 -58.125 -11.977 1 95.62 709 PRO B CA 1
ATOM 12794 C C . PRO B 1 709 ? -10.867 -58.656 -10.766 1 95.62 709 PRO B C 1
ATOM 12796 O O . PRO B 1 709 ? -11.398 -58.656 -9.648 1 95.62 709 PRO B O 1
ATOM 12799 N N . ASP B 1 710 ? -9.57 -59.156 -11.031 1 96.44 710 ASP B N 1
ATOM 12800 C CA . ASP B 1 710 ? -8.828 -59.719 -9.914 1 96.44 710 ASP B CA 1
ATOM 12801 C C . ASP B 1 710 ? -7.324 -59.5 -10.086 1 96.44 710 ASP B C 1
ATOM 12803 O O . ASP B 1 710 ? -6.879 -59 -11.109 1 96.44 710 ASP B O 1
ATOM 12807 N N . ALA B 1 711 ? -6.582 -59.906 -9.086 1 97.56 711 ALA B N 1
ATOM 12808 C CA . ALA B 1 711 ? -5.137 -59.719 -9.039 1 97.56 711 ALA B CA 1
ATOM 12809 C C . ALA B 1 711 ? -4.441 -60.531 -10.133 1 97.56 711 ALA B C 1
ATOM 12811 O O . ALA B 1 711 ? -3.434 -60.094 -10.695 1 97.56 711 ALA B O 1
ATOM 12812 N N . GLY B 1 712 ? -4.922 -61.656 -10.352 1 97.19 712 GLY B N 1
ATOM 12813 C CA . GLY B 1 712 ? -4.328 -62.5 -11.359 1 97.19 712 GLY B CA 1
ATOM 12814 C C . GLY B 1 712 ? -4.305 -61.875 -12.742 1 97.19 712 GLY B C 1
ATOM 12815 O O . GLY B 1 712 ? -3.318 -62 -13.469 1 97.19 712 GLY B O 1
ATOM 12816 N N . THR B 1 713 ? -5.371 -61.188 -13.086 1 97.31 713 THR B N 1
ATOM 12817 C CA . THR B 1 713 ? -5.453 -60.531 -14.391 1 97.31 713 THR B CA 1
ATOM 12818 C C . THR B 1 713 ? -4.422 -59.406 -14.5 1 97.31 713 THR B C 1
ATOM 12820 O O . THR B 1 713 ? -3.859 -59.188 -15.57 1 97.31 713 THR B O 1
ATOM 12823 N N . VAL B 1 714 ? -4.18 -58.688 -13.391 1 98.06 714 VAL B N 1
ATOM 12824 C CA . VAL B 1 714 ? -3.184 -57.625 -13.375 1 98.06 714 VAL B CA 1
ATOM 12825 C C . VAL B 1 714 ? -1.786 -58.25 -13.516 1 98.06 714 VAL B C 1
ATOM 12827 O O . VAL B 1 714 ? -0.985 -57.781 -14.328 1 98.06 714 VAL B O 1
ATOM 12830 N N . GLN B 1 715 ? -1.535 -59.25 -12.805 1 97.75 715 GLN B N 1
ATOM 12831 C CA . GLN B 1 715 ? -0.207 -59.844 -12.734 1 97.75 715 GLN B CA 1
ATOM 12832 C C . GLN B 1 715 ? 0.14 -60.562 -14.039 1 97.75 715 GLN B C 1
ATOM 12834 O O . GLN B 1 715 ? 1.31 -60.625 -14.422 1 97.75 715 GLN B O 1
ATOM 12839 N N . CYS B 1 716 ? -0.861 -61.031 -14.766 1 97.12 716 CYS B N 1
ATOM 12840 C CA . CYS B 1 716 ? -0.627 -61.812 -15.969 1 97.12 716 CYS B CA 1
ATOM 12841 C C . CYS B 1 716 ? -0.603 -60.938 -17.219 1 97.12 716 CYS B C 1
ATOM 12843 O O . CYS B 1 716 ? -0.3 -61.406 -18.312 1 97.12 716 CYS B O 1
ATOM 12845 N N . ASP B 1 717 ? -0.945 -59.719 -17.031 1 98.38 717 ASP B N 1
ATOM 12846 C CA . ASP B 1 717 ? -0.876 -58.781 -18.156 1 98.38 717 ASP B CA 1
ATOM 12847 C C . ASP B 1 717 ? 0.563 -58.344 -18.422 1 98.38 717 ASP B C 1
ATOM 12849 O O . ASP B 1 717 ? 1.057 -57.406 -17.797 1 98.38 717 ASP B O 1
ATOM 12853 N N . LEU B 1 718 ? 1.208 -58.906 -19.375 1 97.19 718 LEU B N 1
ATOM 12854 C CA . LEU B 1 718 ? 2.633 -58.688 -19.625 1 97.19 718 LEU B CA 1
ATOM 12855 C C . LEU B 1 718 ? 2.912 -57.281 -20.109 1 97.19 718 LEU B C 1
ATOM 12857 O O . LEU B 1 718 ? 3.957 -56.719 -19.812 1 97.19 718 LEU B O 1
ATOM 12861 N N . GLU B 1 719 ? 2.01 -56.719 -20.875 1 98.5 719 GLU B N 1
ATOM 12862 C CA . GLU B 1 719 ? 2.201 -55.344 -21.344 1 98.5 719 GLU B CA 1
ATOM 12863 C C . GLU B 1 719 ? 2.135 -54.375 -20.188 1 98.5 719 GLU B C 1
ATOM 12865 O O . GLU B 1 719 ? 2.975 -53.469 -20.078 1 98.5 719 GLU B O 1
ATOM 12870 N N . LEU B 1 720 ? 1.182 -54.562 -19.328 1 98.56 720 LEU B N 1
ATOM 12871 C CA . LEU B 1 720 ? 1 -53.688 -18.172 1 98.56 720 LEU B CA 1
ATOM 12872 C C . LEU B 1 720 ? 2.197 -53.781 -17.234 1 98.56 720 LEU B C 1
ATOM 12874 O O . LEU B 1 720 ? 2.709 -52.75 -16.766 1 98.56 720 LEU B O 1
ATOM 12878 N N . GLN B 1 721 ? 2.611 -55 -16.953 1 98.44 721 GLN B N 1
ATOM 12879 C CA . GLN B 1 721 ? 3.76 -55.219 -16.078 1 98.44 721 GLN B CA 1
ATOM 12880 C C . GLN B 1 721 ? 5.039 -54.656 -16.703 1 98.44 721 GLN B C 1
ATOM 12882 O O . GLN B 1 721 ? 5.891 -54.125 -16 1 98.44 721 GLN B O 1
ATOM 12887 N N . GLY B 1 722 ? 5.199 -54.812 -18.016 1 98.5 722 GLY B N 1
ATOM 12888 C CA . GLY B 1 722 ? 6.344 -54.25 -18.703 1 98.5 722 GLY B CA 1
ATOM 12889 C C . GLY B 1 722 ? 6.387 -52.719 -18.641 1 98.5 722 GLY B C 1
ATOM 12890 O O . GLY B 1 722 ? 7.453 -52.125 -18.469 1 98.5 722 GLY B O 1
ATOM 12891 N N . TRP B 1 723 ? 5.227 -52.156 -18.812 1 98.75 723 TRP B N 1
ATOM 12892 C CA . TRP B 1 723 ? 5.098 -50.719 -18.719 1 98.75 723 TRP B CA 1
ATOM 12893 C C . TRP B 1 723 ? 5.578 -50.188 -17.375 1 98.75 723 TRP B C 1
ATOM 12895 O O . TRP B 1 723 ? 6.414 -49.281 -17.312 1 98.75 723 TRP B O 1
ATOM 12905 N N . TYR B 1 724 ? 5.043 -50.719 -16.328 1 98.75 724 TYR B N 1
ATOM 12906 C CA . TYR B 1 724 ? 5.363 -50.25 -14.992 1 98.75 724 TYR B CA 1
ATOM 12907 C C . TYR B 1 724 ? 6.82 -50.531 -14.648 1 98.75 724 TYR B C 1
ATOM 12909 O O . TYR B 1 724 ? 7.512 -49.656 -14.086 1 98.75 724 TYR B O 1
ATOM 12917 N N . HIS B 1 725 ? 7.312 -51.688 -15.055 1 98.44 725 HIS B N 1
ATOM 12918 C CA . HIS B 1 725 ? 8.695 -52.062 -14.781 1 98.44 725 HIS B CA 1
ATOM 12919 C C . HIS B 1 725 ? 9.672 -51.125 -15.477 1 98.44 725 HIS B C 1
ATOM 12921 O O . HIS B 1 725 ? 10.625 -50.656 -14.859 1 98.44 725 HIS B O 1
ATOM 12927 N N . GLU B 1 726 ? 9.453 -50.875 -16.719 1 98.5 726 GLU B N 1
ATOM 12928 C CA . GLU B 1 726 ? 10.375 -50.031 -17.469 1 98.5 726 GLU B CA 1
ATOM 12929 C C . GLU B 1 726 ? 10.312 -48.562 -16.984 1 98.5 726 GLU B C 1
ATOM 12931 O O . GLU B 1 726 ? 11.328 -47.875 -17 1 98.5 726 GLU B O 1
ATOM 12936 N N . SER B 1 727 ? 9.133 -48.125 -16.594 1 98.69 727 SER B N 1
ATOM 12937 C CA . SER B 1 727 ? 9.008 -46.781 -16.047 1 98.69 727 SER B CA 1
ATOM 12938 C C . SER B 1 727 ? 9.93 -46.594 -14.844 1 98.69 727 SER B C 1
ATOM 12940 O O . SER B 1 727 ? 10.547 -45.531 -14.688 1 98.69 727 SER B O 1
ATOM 12942 N N . ILE B 1 728 ? 10.008 -47.594 -14.008 1 98.56 728 ILE B N 1
ATOM 12943 C CA . ILE B 1 728 ? 10.758 -47.5 -12.766 1 98.56 728 ILE B CA 1
ATOM 12944 C C . ILE B 1 728 ? 12.234 -47.812 -13.031 1 98.56 728 ILE B C 1
ATOM 12946 O O . ILE B 1 728 ? 13.109 -47.031 -12.617 1 98.56 728 ILE B O 1
ATOM 12950 N N . HIS B 1 729 ? 12.508 -48.812 -13.836 1 98.25 729 HIS B N 1
ATOM 12951 C CA . HIS B 1 729 ? 13.859 -49.344 -13.898 1 98.25 729 HIS B CA 1
ATOM 12952 C C . HIS B 1 729 ? 14.672 -48.688 -15 1 98.25 729 HIS B C 1
ATOM 12954 O O . HIS B 1 729 ? 15.898 -48.75 -15 1 98.25 729 HIS B O 1
ATOM 12960 N N . VAL B 1 730 ? 14.023 -48.062 -15.945 1 98.19 730 VAL B N 1
ATOM 12961 C CA . VAL B 1 730 ? 14.727 -47.344 -17 1 98.19 730 VAL B CA 1
ATOM 12962 C C . VAL B 1 730 ? 14.383 -45.875 -16.938 1 98.19 730 VAL B C 1
ATOM 12964 O O . VAL B 1 730 ? 15.266 -45.031 -16.734 1 98.19 730 VAL B O 1
ATOM 12967 N N . GLY B 1 731 ? 13.117 -45.531 -16.984 1 98.5 731 GLY B N 1
ATOM 12968 C CA . GLY B 1 731 ? 12.688 -44.156 -16.969 1 98.5 731 GLY B CA 1
ATOM 12969 C C . GLY B 1 731 ? 13.125 -43.406 -15.711 1 98.5 731 GLY B C 1
ATOM 12970 O O . GLY B 1 731 ? 13.633 -42.281 -15.797 1 98.5 731 GLY B O 1
ATOM 12971 N N . HIS B 1 732 ? 12.867 -44 -14.562 1 98.62 732 HIS B N 1
ATOM 12972 C CA . HIS B 1 732 ? 13.328 -43.5 -13.273 1 98.62 732 HIS B CA 1
ATOM 12973 C C . HIS B 1 732 ? 14.453 -44.375 -12.719 1 98.62 732 HIS B C 1
ATOM 12975 O O . HIS B 1 732 ? 14.477 -44.688 -11.523 1 98.62 732 HIS B O 1
ATOM 12981 N N . GLY B 1 733 ? 15.32 -44.719 -13.594 1 98.25 733 GLY B N 1
ATOM 12982 C CA . GLY B 1 733 ? 16.359 -45.688 -13.297 1 98.25 733 GLY B CA 1
ATOM 12983 C C . GLY B 1 733 ? 17.234 -45.312 -12.125 1 98.25 733 GLY B C 1
ATOM 12984 O O . GLY B 1 733 ? 17.766 -46.156 -11.43 1 98.25 733 GLY B O 1
ATOM 12985 N N . ASP B 1 734 ? 17.375 -44.062 -11.852 1 98 734 ASP B N 1
ATOM 12986 C CA . ASP B 1 734 ? 18.25 -43.594 -10.789 1 98 734 ASP B CA 1
ATOM 12987 C C . ASP B 1 734 ? 17.641 -43.844 -9.414 1 98 734 ASP B C 1
ATOM 12989 O O . ASP B 1 734 ? 18.359 -43.844 -8.406 1 98 734 ASP B O 1
ATOM 12993 N N . LEU B 1 735 ? 16.328 -44.062 -9.352 1 98 735 LEU B N 1
ATOM 12994 C CA . LEU B 1 735 ? 15.641 -44.312 -8.094 1 98 735 LEU B CA 1
ATOM 12995 C C . LEU B 1 735 ? 14.961 -45.688 -8.109 1 98 735 LEU B C 1
ATOM 12997 O O . LEU B 1 735 ? 14.008 -45.906 -7.371 1 98 735 LEU B O 1
ATOM 13001 N N . ARG B 1 736 ? 15.398 -46.625 -8.953 1 97.5 736 ARG B N 1
ATOM 13002 C CA . ARG B 1 736 ? 14.719 -47.906 -9.195 1 97.5 736 ARG B CA 1
ATOM 13003 C C . ARG B 1 736 ? 14.688 -48.75 -7.926 1 97.5 736 ARG B C 1
ATOM 13005 O O . ARG B 1 736 ? 13.797 -49.594 -7.762 1 97.5 736 ARG B O 1
ATOM 13012 N N . HIS B 1 737 ? 15.609 -48.469 -6.973 1 96.62 737 HIS B N 1
ATOM 13013 C CA . HIS B 1 737 ? 15.711 -49.312 -5.789 1 96.62 737 HIS B CA 1
ATOM 13014 C C . HIS B 1 737 ? 15.016 -48.688 -4.59 1 96.62 737 HIS B C 1
ATOM 13016 O O . HIS B 1 737 ? 15.102 -49.188 -3.473 1 96.62 737 HIS B O 1
ATOM 13022 N N . ALA B 1 738 ? 14.414 -47.531 -4.812 1 97.31 738 ALA B N 1
ATOM 13023 C CA . ALA B 1 738 ? 13.695 -46.906 -3.707 1 97.31 738 ALA B CA 1
ATOM 13024 C C . ALA B 1 738 ? 12.586 -47.781 -3.182 1 97.31 738 ALA B C 1
ATOM 13026 O O . ALA B 1 738 ? 11.898 -48.469 -3.959 1 97.31 738 ALA B O 1
ATOM 13027 N N . PRO B 1 739 ? 12.398 -47.875 -1.846 1 96.75 739 PRO B N 1
ATOM 13028 C CA . PRO B 1 739 ? 11.438 -48.812 -1.254 1 96.75 739 PRO B CA 1
ATOM 13029 C C . PRO B 1 739 ? 10 -48.312 -1.342 1 96.75 739 PRO B C 1
ATOM 13031 O O . PRO B 1 739 ? 9.07 -49.031 -0.983 1 96.75 739 PRO B O 1
ATOM 13034 N N . TRP B 1 740 ? 9.812 -47.125 -1.789 1 97.31 740 TRP B N 1
ATOM 13035 C CA . TRP B 1 740 ? 8.492 -46.531 -1.681 1 97.31 740 TRP B CA 1
ATOM 13036 C C . TRP B 1 740 ? 7.711 -46.688 -2.98 1 97.31 740 TRP B C 1
ATOM 13038 O O . TRP B 1 740 ? 6.578 -46.219 -3.096 1 97.31 740 TRP B O 1
ATOM 13048 N N . TRP B 1 741 ? 8.242 -47.312 -4.066 1 98.06 741 TRP B N 1
ATOM 13049 C CA . TRP B 1 741 ? 7.473 -47.562 -5.277 1 98.06 741 TRP B CA 1
ATOM 13050 C C . TRP B 1 741 ? 6.281 -48.469 -4.984 1 98.06 741 TRP B C 1
ATOM 13052 O O . TRP B 1 741 ? 6.441 -49.562 -4.434 1 98.06 741 TRP B O 1
ATOM 13062 N N . PRO B 1 742 ? 5.066 -48.062 -5.344 1 97.88 742 PRO B N 1
ATOM 13063 C CA . PRO B 1 742 ? 3.924 -48.969 -5.141 1 97.88 742 PRO B CA 1
ATOM 13064 C C . PRO B 1 742 ? 4.012 -50.25 -5.988 1 97.88 742 PRO B C 1
ATOM 13066 O O . PRO B 1 742 ? 4.441 -50.188 -7.145 1 97.88 742 PRO B O 1
ATOM 13069 N N . PRO B 1 743 ? 3.568 -51.312 -5.406 1 97.31 743 PRO B N 1
ATOM 13070 C CA . PRO B 1 743 ? 3.506 -52.531 -6.238 1 97.31 743 PRO B CA 1
ATOM 13071 C C . PRO B 1 743 ? 2.35 -52.5 -7.234 1 97.31 743 PRO B C 1
ATOM 13073 O O . PRO B 1 743 ? 1.337 -51.844 -6.992 1 97.31 743 PRO B O 1
ATOM 13076 N N . LEU B 1 744 ? 2.537 -53.094 -8.352 1 98.31 744 LEU B N 1
ATOM 13077 C CA . LEU B 1 744 ? 1.46 -53.312 -9.312 1 98.31 744 LEU B CA 1
ATOM 13078 C C . LEU B 1 744 ? 0.991 -54.75 -9.32 1 98.31 744 LEU B C 1
ATOM 13080 O O . LEU B 1 744 ? 1.323 -55.5 -10.234 1 98.31 744 LEU B O 1
ATOM 13084 N N . SER B 1 745 ? 0.097 -55.094 -8.289 1 97.88 745 SER B N 1
ATOM 13085 C CA . SER B 1 745 ? -0.276 -56.5 -8.117 1 97.88 745 SER B CA 1
ATOM 13086 C C . SER B 1 745 ? -1.792 -56.688 -8.117 1 97.88 745 SER B C 1
ATOM 13088 O O . SER B 1 745 ? -2.297 -57.781 -8.391 1 97.88 745 SER B O 1
ATOM 13090 N N . THR B 1 746 ? -2.48 -55.625 -7.742 1 98.38 746 THR B N 1
ATOM 13091 C CA . THR B 1 746 ? -3.934 -55.688 -7.625 1 98.38 746 THR B CA 1
ATOM 13092 C C . THR B 1 746 ? -4.602 -54.594 -8.43 1 98.38 746 THR B C 1
ATOM 13094 O O . THR B 1 746 ? -3.951 -53.625 -8.812 1 98.38 746 THR B O 1
ATOM 13097 N N . PRO B 1 747 ? -5.906 -54.781 -8.648 1 98.31 747 PRO B N 1
ATOM 13098 C CA . PRO B 1 747 ? -6.637 -53.688 -9.305 1 98.31 747 PRO B CA 1
ATOM 13099 C C . PRO B 1 747 ? -6.59 -52.375 -8.508 1 98.31 747 PRO B C 1
ATOM 13101 O O . PRO B 1 747 ? -6.562 -51.312 -9.086 1 98.31 747 PRO B O 1
ATOM 13104 N N . VAL B 1 748 ? -6.527 -52.531 -7.191 1 97.94 748 VAL B N 1
ATOM 13105 C CA . VAL B 1 748 ? -6.461 -51.344 -6.336 1 97.94 748 VAL B CA 1
ATOM 13106 C C . VAL B 1 748 ? -5.121 -50.625 -6.531 1 97.94 748 VAL B C 1
ATOM 13108 O O . VAL B 1 748 ? -5.066 -49.406 -6.59 1 97.94 748 VAL B O 1
ATOM 13111 N N . ASP B 1 749 ? -4.055 -51.438 -6.629 1 98.31 749 ASP B N 1
ATOM 13112 C CA . ASP B 1 749 ? -2.742 -50.875 -6.922 1 98.31 749 ASP B CA 1
ATOM 13113 C C . ASP B 1 749 ? -2.754 -50.094 -8.242 1 98.31 749 ASP B C 1
ATOM 13115 O O . ASP B 1 749 ? -2.262 -48.969 -8.32 1 98.31 749 ASP B O 1
ATOM 13119 N N . LEU B 1 750 ? -3.35 -50.781 -9.211 1 98.69 750 LEU B N 1
ATOM 13120 C CA . LEU B 1 750 ? -3.383 -50.219 -10.555 1 98.69 750 LEU B CA 1
ATOM 13121 C C . LEU B 1 750 ? -4.172 -48.906 -10.562 1 98.69 750 LEU B C 1
ATOM 13123 O O . LEU B 1 750 ? -3.721 -47.906 -11.133 1 98.69 750 LEU B O 1
ATOM 13127 N N . ALA B 1 751 ? -5.297 -48.938 -9.922 1 98.62 751 ALA B N 1
ATOM 13128 C CA . ALA B 1 751 ? -6.141 -47.75 -9.875 1 98.62 751 ALA B CA 1
ATOM 13129 C C . ALA B 1 751 ? -5.422 -46.594 -9.18 1 98.62 751 ALA B C 1
ATOM 13131 O O . ALA B 1 751 ? -5.535 -45.469 -9.602 1 98.62 751 ALA B O 1
ATOM 13132 N N . SER B 1 752 ? -4.719 -46.875 -8.141 1 98.25 752 SER B N 1
ATOM 13133 C CA . SER B 1 752 ? -4.004 -45.844 -7.391 1 98.25 752 SER B CA 1
ATOM 13134 C C . SER B 1 752 ? -2.891 -45.219 -8.227 1 98.25 752 SER B C 1
ATOM 13136 O O . SER B 1 752 ? -2.734 -44 -8.25 1 98.25 752 SER B O 1
ATOM 13138 N N . ILE B 1 753 ? -2.139 -46.031 -8.875 1 98.75 753 ILE B N 1
ATOM 13139 C CA . ILE B 1 753 ? -1.039 -45.562 -9.719 1 98.75 753 ILE B CA 1
ATOM 13140 C C . ILE B 1 753 ? -1.581 -44.688 -10.844 1 98.75 753 ILE B C 1
ATOM 13142 O O . ILE B 1 753 ? -1.076 -43.594 -11.078 1 98.75 753 ILE B O 1
ATOM 13146 N N . LEU B 1 754 ? -2.674 -45.188 -11.469 1 98.81 754 LEU B N 1
ATOM 13147 C CA . LEU B 1 754 ? -3.244 -44.469 -12.602 1 98.81 754 LEU B CA 1
ATOM 13148 C C . LEU B 1 754 ? -3.879 -43.156 -12.148 1 98.81 754 LEU B C 1
ATOM 13150 O O . LEU B 1 754 ? -3.781 -42.125 -12.844 1 98.81 754 LEU B O 1
ATOM 13154 N N . THR B 1 755 ? -4.523 -43.156 -10.969 1 98.75 755 THR B N 1
ATOM 13155 C CA . THR B 1 755 ? -5.121 -41.938 -10.445 1 98.75 755 THR B CA 1
ATOM 13156 C C . THR B 1 755 ? -4.059 -40.875 -10.211 1 98.75 755 THR B C 1
ATOM 13158 O O . THR B 1 755 ? -4.258 -39.688 -10.555 1 98.75 755 THR B O 1
ATOM 13161 N N . THR B 1 756 ? -2.955 -41.25 -9.641 1 98.81 756 THR B N 1
ATOM 13162 C CA . THR B 1 756 ? -1.854 -40.344 -9.383 1 98.81 756 THR B CA 1
ATOM 13163 C C . THR B 1 756 ? -1.32 -39.75 -10.68 1 98.81 756 THR B C 1
ATOM 13165 O O . THR B 1 756 ? -1.092 -38.531 -10.773 1 98.81 756 THR B O 1
ATOM 13168 N N . LEU B 1 757 ? -1.149 -40.562 -11.688 1 98.75 757 LEU B N 1
ATOM 13169 C CA . LEU B 1 757 ? -0.606 -40.125 -12.961 1 98.75 757 LEU B CA 1
ATOM 13170 C C . LEU B 1 757 ? -1.563 -39.125 -13.641 1 98.75 757 LEU B C 1
ATOM 13172 O O . LEU B 1 757 ? -1.139 -38.094 -14.172 1 98.75 757 LEU B O 1
ATOM 13176 N N . VAL B 1 758 ? -2.869 -39.469 -13.656 1 98.69 758 VAL B N 1
ATOM 13177 C CA . VAL B 1 758 ? -3.863 -38.594 -14.273 1 98.69 758 VAL B CA 1
ATOM 13178 C C . VAL B 1 758 ? -3.932 -37.281 -13.523 1 98.69 758 VAL B C 1
ATOM 13180 O O . VAL B 1 758 ? -4.039 -36.219 -14.133 1 98.69 758 VAL B O 1
ATOM 13183 N N . TRP B 1 759 ? -3.842 -37.312 -12.211 1 98.62 759 TRP B N 1
ATOM 13184 C CA . TRP B 1 759 ? -3.83 -36.125 -11.383 1 98.62 759 TRP B CA 1
ATOM 13185 C C . TRP B 1 759 ? -2.648 -35.219 -11.734 1 98.62 759 TRP B C 1
ATOM 13187 O O . TRP B 1 759 ? -2.816 -34.031 -11.938 1 98.62 759 TRP B O 1
ATOM 13197 N N . LEU B 1 760 ? -1.463 -35.75 -11.812 1 98.69 760 LEU B N 1
ATOM 13198 C CA . LEU B 1 760 ? -0.245 -35 -12.07 1 98.69 760 LEU B CA 1
ATOM 13199 C C . LEU B 1 760 ? -0.285 -34.375 -13.453 1 98.69 760 LEU B C 1
ATOM 13201 O O . LEU B 1 760 ? 0.108 -33.219 -13.617 1 98.69 760 LEU B O 1
ATOM 13205 N N . ALA B 1 761 ? -0.799 -35.062 -14.414 1 98.12 761 ALA B N 1
ATOM 13206 C CA . ALA B 1 761 ? -0.778 -34.625 -15.805 1 98.12 761 ALA B CA 1
ATOM 13207 C C . ALA B 1 761 ? -1.857 -33.562 -16.047 1 98.12 761 ALA B C 1
ATOM 13209 O O . ALA B 1 761 ? -1.762 -32.781 -17 1 98.12 761 ALA B O 1
ATOM 13210 N N . SER B 1 762 ? -2.873 -33.562 -15.234 1 98.19 762 SER B N 1
ATOM 13211 C CA . SER B 1 762 ? -4.016 -32.688 -15.516 1 98.19 762 SER B CA 1
ATOM 13212 C C . SER B 1 762 ? -4.164 -31.609 -14.453 1 98.19 762 SER B C 1
ATOM 13214 O O . SER B 1 762 ? -3.506 -30.578 -14.523 1 98.19 762 SER B O 1
ATOM 13216 N N . ALA B 1 763 ? -4.805 -31.984 -13.312 1 98.44 763 ALA B N 1
ATOM 13217 C CA . ALA B 1 763 ? -5.223 -31 -12.32 1 98.44 763 ALA B CA 1
ATOM 13218 C C . ALA B 1 763 ? -4.016 -30.359 -11.648 1 98.44 763 ALA B C 1
ATOM 13220 O O . ALA B 1 763 ? -3.967 -29.125 -11.492 1 98.44 763 ALA B O 1
ATOM 13221 N N . GLN B 1 764 ? -3.053 -31.156 -11.227 1 98.5 764 GLN B N 1
ATOM 13222 C CA . GLN B 1 764 ? -1.866 -30.609 -10.586 1 98.5 764 GLN B CA 1
ATOM 13223 C C . GLN B 1 764 ? -1.128 -29.656 -11.523 1 98.5 764 GLN B C 1
ATOM 13225 O O . GLN B 1 764 ? -0.748 -28.547 -11.125 1 98.5 764 GLN B O 1
ATOM 13230 N N . HIS B 1 765 ? -0.888 -30.078 -12.703 1 98.25 765 HIS B N 1
ATOM 13231 C CA . HIS B 1 765 ? -0.186 -29.234 -13.656 1 98.25 765 HIS B CA 1
ATOM 13232 C C . HIS B 1 765 ? -0.951 -27.938 -13.914 1 98.25 765 HIS B C 1
ATOM 13234 O O . HIS B 1 765 ? -0.355 -26.859 -13.977 1 98.25 765 HIS B O 1
ATOM 13240 N N . ALA B 1 766 ? -2.234 -28.031 -14.086 1 97.81 766 ALA B N 1
ATOM 13241 C CA . ALA B 1 766 ? -3.061 -26.859 -14.359 1 97.81 766 ALA B CA 1
ATOM 13242 C C . ALA B 1 766 ? -2.977 -25.859 -13.211 1 97.81 766 ALA B C 1
ATOM 13244 O O . ALA B 1 766 ? -2.857 -24.656 -13.445 1 97.81 766 ALA B O 1
ATOM 13245 N N . ALA B 1 767 ? -3.047 -26.344 -11.992 1 98.06 767 ALA B N 1
ATOM 13246 C CA . ALA B 1 767 ? -3.01 -25.5 -10.805 1 98.06 767 ALA B CA 1
ATOM 13247 C C . ALA B 1 767 ? -1.709 -24.703 -10.742 1 98.06 767 ALA B C 1
ATOM 13249 O O . ALA B 1 767 ? -1.678 -23.594 -10.203 1 98.06 767 ALA B O 1
ATOM 13250 N N . LEU B 1 768 ? -0.668 -25.234 -11.32 1 97.88 768 LEU B N 1
ATOM 13251 C CA . LEU B 1 768 ? 0.659 -24.641 -11.219 1 97.88 768 LEU B CA 1
ATOM 13252 C C . LEU B 1 768 ? 0.981 -23.828 -12.461 1 97.88 768 LEU B C 1
ATOM 13254 O O . LEU B 1 768 ? 1.92 -23.016 -12.453 1 97.88 768 LEU B O 1
ATOM 13258 N N . ASN B 1 769 ? 0.192 -23.953 -13.484 1 97.31 769 ASN B N 1
ATOM 13259 C CA . ASN B 1 769 ? 0.635 -23.422 -14.773 1 97.31 769 ASN B CA 1
ATOM 13260 C C . ASN B 1 769 ? -0.129 -22.156 -15.156 1 97.31 769 ASN B C 1
ATOM 13262 O O . ASN B 1 769 ? 0.475 -21.156 -15.523 1 97.31 769 ASN B O 1
ATOM 13266 N N . PHE B 1 770 ? -1.352 -22.094 -15.062 1 96.31 770 PHE B N 1
ATOM 13267 C CA . PHE B 1 770 ? -2.146 -21.109 -15.789 1 96.31 770 PHE B CA 1
ATOM 13268 C C . PHE B 1 770 ? -2.275 -19.828 -14.984 1 96.31 770 PHE B C 1
ATOM 13270 O O . PHE B 1 770 ? -2.809 -18.828 -15.477 1 96.31 770 PHE B O 1
ATOM 13277 N N . GLY B 1 771 ? -1.772 -19.812 -13.781 1 95.94 771 GLY B N 1
ATOM 13278 C CA . GLY B 1 771 ? -1.744 -18.594 -12.984 1 95.94 771 GLY B CA 1
ATOM 13279 C C . GLY B 1 771 ? -0.456 -17.812 -13.148 1 95.94 771 GLY B C 1
ATOM 13280 O O . GLY B 1 771 ? -0.301 -16.734 -12.562 1 95.94 771 GLY B O 1
ATOM 13281 N N . GLN B 1 772 ? 0.439 -18.203 -13.977 1 95.62 772 GLN B N 1
ATOM 13282 C CA . GLN B 1 772 ? 1.778 -17.625 -14.039 1 95.62 772 GLN B CA 1
ATOM 13283 C C . GLN B 1 772 ? 1.727 -16.172 -14.477 1 95.62 772 GLN B C 1
ATOM 13285 O O . GLN B 1 772 ? 2.4 -15.312 -13.891 1 95.62 772 GLN B O 1
ATOM 13290 N N . TYR B 1 773 ? 0.922 -15.797 -15.492 1 93.81 773 TYR B N 1
ATOM 13291 C CA . TYR B 1 773 ? 0.859 -14.398 -15.898 1 93.81 773 TYR B CA 1
ATOM 13292 C C . TYR B 1 773 ? -0.137 -13.625 -15.047 1 93.81 773 TYR B C 1
ATOM 13294 O O . TYR B 1 773 ? 0.188 -12.57 -14.508 1 93.81 773 TYR B O 1
ATOM 13302 N N . PRO B 1 774 ? -1.343 -14.141 -14.836 1 93.94 774 PRO B N 1
ATOM 13303 C CA . PRO B 1 774 ? -2.336 -13.367 -14.086 1 93.94 774 PRO B CA 1
ATOM 13304 C C . PRO B 1 774 ? -1.849 -12.977 -12.695 1 93.94 774 PRO B C 1
ATOM 13306 O O . PRO B 1 774 ? -2.162 -11.883 -12.211 1 93.94 774 PRO B O 1
ATOM 13309 N N . LEU B 1 775 ? -1.049 -13.883 -12.086 1 93.56 775 LEU B N 1
ATOM 13310 C CA . LEU B 1 775 ? -0.617 -13.625 -10.719 1 93.56 775 LEU B CA 1
ATOM 13311 C C . LEU B 1 775 ? 0.851 -13.219 -10.68 1 93.56 775 LEU B C 1
ATOM 13313 O O . LEU B 1 775 ? 1.283 -12.531 -9.75 1 93.56 775 LEU B O 1
ATOM 13317 N N . GLY B 1 776 ? 1.595 -13.688 -11.688 1 93.38 776 GLY B N 1
ATOM 13318 C CA . GLY B 1 776 ? 3.029 -13.453 -11.672 1 93.38 776 GLY B CA 1
ATOM 13319 C C . GLY B 1 776 ? 3.465 -12.359 -12.633 1 93.38 776 GLY B C 1
ATOM 13320 O O . GLY B 1 776 ? 4.625 -11.945 -12.625 1 93.38 776 GLY B O 1
ATOM 13321 N N . GLY B 1 777 ? 2.527 -11.828 -13.367 1 91.69 777 GLY B N 1
ATOM 13322 C CA . GLY B 1 777 ? 2.871 -10.844 -14.383 1 91.69 777 GLY B CA 1
ATOM 13323 C C . GLY B 1 777 ? 3.244 -9.492 -13.812 1 91.69 777 GLY B C 1
ATOM 13324 O O . GLY B 1 777 ? 3.873 -8.68 -14.484 1 91.69 777 GLY B O 1
ATOM 13325 N N . TYR B 1 778 ? 2.873 -9.188 -12.625 1 93.94 778 TYR B N 1
ATOM 13326 C CA . TYR B 1 778 ? 3.346 -8 -11.922 1 93.94 778 TYR B CA 1
ATOM 13327 C C . TYR B 1 778 ? 4.57 -8.32 -11.07 1 93.94 778 TYR B C 1
ATOM 13329 O O . TYR B 1 778 ? 4.441 -8.766 -9.93 1 93.94 778 TYR B O 1
ATOM 13337 N N . VAL B 1 779 ? 5.66 -7.949 -11.461 1 92.56 779 VAL B N 1
ATOM 13338 C CA . VAL B 1 779 ? 6.945 -8.461 -11 1 92.56 779 VAL B CA 1
ATOM 13339 C C . VAL B 1 779 ? 7.145 -8.094 -9.523 1 92.56 779 VAL B C 1
ATOM 13341 O O . VAL B 1 779 ? 7.691 -8.883 -8.75 1 92.56 779 VAL B O 1
ATOM 13344 N N . PRO B 1 780 ? 6.656 -6.949 -9.102 1 93.75 780 PRO B N 1
ATOM 13345 C CA . PRO B 1 780 ? 6.859 -6.648 -7.684 1 93.75 780 PRO B CA 1
ATOM 13346 C C . PRO B 1 780 ? 6.09 -7.594 -6.766 1 93.75 780 PRO B C 1
ATOM 13348 O O . PRO B 1 780 ? 6.484 -7.801 -5.613 1 93.75 780 PRO B O 1
ATOM 13351 N N . ASN B 1 781 ? 5.02 -8.156 -7.281 1 94.44 781 ASN B N 1
ATOM 13352 C CA . ASN B 1 781 ? 4.238 -9.117 -6.508 1 94.44 781 ASN B CA 1
ATOM 13353 C C . ASN B 1 781 ? 4.992 -10.43 -6.312 1 94.44 781 ASN B C 1
ATOM 13355 O O . ASN B 1 781 ? 4.953 -11.016 -5.23 1 94.44 781 ASN B O 1
ATOM 13359 N N . ARG B 1 782 ? 5.598 -10.883 -7.348 1 95.25 782 ARG B N 1
ATOM 13360 C CA . ARG B 1 782 ? 6.289 -12.164 -7.367 1 95.25 782 ARG B CA 1
ATOM 13361 C C . ARG B 1 782 ? 7.512 -12.117 -8.281 1 95.25 782 ARG B C 1
ATOM 13363 O O . ARG B 1 782 ? 7.52 -12.742 -9.344 1 95.25 782 ARG B O 1
ATOM 13370 N N . PRO B 1 783 ? 8.57 -11.516 -7.746 1 96.44 783 PRO B N 1
ATOM 13371 C CA . PRO B 1 783 ? 9.758 -11.383 -8.594 1 96.44 783 PRO B CA 1
ATOM 13372 C C . PRO B 1 783 ? 10.477 -12.711 -8.82 1 96.44 783 PRO B C 1
ATOM 13374 O O . PRO B 1 783 ? 10.875 -13.375 -7.855 1 96.44 783 PRO B O 1
ATOM 13377 N N . PRO B 1 784 ? 10.672 -13.078 -10.055 1 96.75 784 PRO B N 1
ATOM 13378 C CA . PRO B 1 784 ? 11.414 -14.305 -10.312 1 96.75 784 PRO B CA 1
ATOM 13379 C C . PRO B 1 784 ? 12.914 -14.148 -10.078 1 96.75 784 PRO B C 1
ATOM 13381 O O . PRO B 1 784 ? 13.633 -15.148 -9.945 1 96.75 784 PRO B O 1
ATOM 13384 N N . LEU B 1 785 ? 13.352 -12.922 -10.031 1 97.06 785 LEU B N 1
ATOM 13385 C CA . LEU B 1 785 ? 14.766 -12.586 -9.914 1 97.06 785 LEU B CA 1
ATOM 13386 C C . LEU B 1 785 ? 14.969 -11.461 -8.906 1 97.06 785 LEU B C 1
ATOM 13388 O O . LEU B 1 785 ? 14.219 -10.484 -8.898 1 97.06 785 LEU B O 1
ATOM 13392 N N . ILE B 1 786 ? 15.914 -11.68 -8 1 97.94 786 ILE B N 1
ATOM 13393 C CA . ILE B 1 786 ? 16.312 -10.625 -7.074 1 97.94 786 ILE B CA 1
ATOM 13394 C C . ILE B 1 786 ? 17.797 -10.312 -7.27 1 97.94 786 ILE B C 1
ATOM 13396 O O . ILE B 1 786 ? 18.609 -11.219 -7.434 1 97.94 786 ILE B O 1
ATOM 13400 N N . ARG B 1 787 ? 18.125 -8.992 -7.188 1 96.75 787 ARG B N 1
ATOM 13401 C CA . ARG B 1 787 ? 19.469 -8.602 -7.602 1 96.75 787 ARG B CA 1
ATOM 13402 C C . ARG B 1 787 ? 20.266 -8.023 -6.43 1 96.75 787 ARG B C 1
ATOM 13404 O O . ARG B 1 787 ? 21.453 -7.738 -6.555 1 96.75 787 ARG B O 1
ATOM 13411 N N . ARG B 1 788 ? 19.562 -7.844 -5.297 1 96.31 788 ARG B N 1
ATOM 13412 C CA . ARG B 1 788 ? 20.25 -7.242 -4.16 1 96.31 788 ARG B CA 1
ATOM 13413 C C . ARG B 1 788 ? 19.891 -7.949 -2.859 1 96.31 788 ARG B C 1
ATOM 13415 O O . ARG B 1 788 ? 18.766 -8.43 -2.705 1 96.31 788 ARG B O 1
ATOM 13422 N N . LEU B 1 789 ? 20.859 -7.996 -1.966 1 97.75 789 LEU B N 1
ATOM 13423 C CA . LEU B 1 789 ? 20.562 -8.383 -0.592 1 97.75 789 LEU B CA 1
ATOM 13424 C C . LEU B 1 789 ? 19.906 -7.238 0.166 1 97.75 789 LEU B C 1
ATOM 13426 O O . LEU B 1 789 ? 19.797 -6.125 -0.354 1 97.75 789 LEU B O 1
ATOM 13430 N N . LEU B 1 790 ? 19.438 -7.504 1.377 1 97.94 790 LEU B N 1
ATOM 13431 C CA . LEU B 1 790 ? 18.906 -6.434 2.215 1 97.94 790 LEU B CA 1
ATOM 13432 C C . LEU B 1 790 ? 19.984 -5.395 2.51 1 97.94 790 LEU B C 1
ATOM 13434 O O . LEU B 1 790 ? 21.141 -5.738 2.688 1 97.94 790 LEU B O 1
ATOM 13438 N N . PRO B 1 791 ? 19.562 -4.082 2.525 1 96.5 791 PRO B N 1
ATOM 13439 C CA . PRO B 1 791 ? 20.547 -3.092 2.971 1 96.5 791 PRO B CA 1
ATOM 13440 C C . PRO B 1 791 ? 21.031 -3.34 4.398 1 96.5 791 PRO B C 1
ATOM 13442 O O . PRO B 1 791 ? 20.234 -3.738 5.258 1 96.5 791 PRO B O 1
ATOM 13445 N N . ASP B 1 792 ? 22.266 -3.221 4.57 1 93.81 792 ASP B N 1
ATOM 13446 C CA . ASP B 1 792 ? 22.906 -3.49 5.855 1 93.81 792 ASP B CA 1
ATOM 13447 C C . ASP B 1 792 ? 23.938 -2.416 6.191 1 93.81 792 ASP B C 1
ATOM 13449 O O . ASP B 1 792 ? 24.891 -2.221 5.449 1 93.81 792 ASP B O 1
ATOM 13453 N N . LEU B 1 793 ? 23.672 -1.759 7.305 1 89.88 793 LEU B N 1
ATOM 13454 C CA . LEU B 1 793 ? 24.516 -0.64 7.719 1 89.88 793 LEU B CA 1
ATOM 13455 C C . LEU B 1 793 ? 25.953 -1.09 7.918 1 89.88 793 LEU B C 1
ATOM 13457 O O . LEU B 1 793 ? 26.891 -0.377 7.543 1 89.88 793 LEU B O 1
ATOM 13461 N N . GLU B 1 794 ? 26.203 -2.246 8.508 1 90.19 794 GLU B N 1
ATOM 13462 C CA . GLU B 1 794 ? 27.547 -2.746 8.797 1 90.19 794 GLU B CA 1
ATOM 13463 C C . GLU B 1 794 ? 28.266 -3.166 7.516 1 90.19 794 GLU B C 1
ATOM 13465 O O . GLU B 1 794 ? 29.469 -2.967 7.383 1 90.19 794 GLU B O 1
ATOM 13470 N N . ARG B 1 795 ? 27.531 -3.736 6.609 1 90.44 795 ARG B N 1
ATOM 13471 C CA . ARG B 1 795 ? 28.109 -4.227 5.367 1 90.44 795 ARG B CA 1
ATOM 13472 C C . ARG B 1 795 ? 28.406 -3.076 4.41 1 90.44 795 ARG B C 1
ATOM 13474 O O . ARG B 1 795 ? 29.469 -3.031 3.793 1 90.44 795 ARG B O 1
ATOM 13481 N N . ASP B 1 796 ? 27.484 -2.162 4.266 1 93.94 796 ASP B N 1
ATOM 13482 C CA . ASP B 1 796 ? 27.594 -1.057 3.322 1 93.94 796 ASP B CA 1
ATOM 13483 C C . ASP B 1 796 ? 26.812 0.163 3.801 1 93.94 796 ASP B C 1
ATOM 13485 O O . ASP B 1 796 ? 25.641 0.334 3.447 1 93.94 796 ASP B O 1
ATOM 13489 N N . ALA B 1 797 ? 27.453 1.057 4.445 1 92.94 797 ALA B N 1
ATOM 13490 C CA . ALA B 1 797 ? 26.828 2.23 5.051 1 92.94 797 ALA B CA 1
ATOM 13491 C C . ALA B 1 797 ? 26.266 3.164 3.984 1 92.94 797 ALA B C 1
ATOM 13493 O O . ALA B 1 797 ? 25.219 3.791 4.188 1 92.94 797 ALA B O 1
ATOM 13494 N N . ALA B 1 798 ? 26.953 3.293 2.928 1 93.81 798 ALA B N 1
ATOM 13495 C CA . ALA B 1 798 ? 26.516 4.168 1.846 1 93.81 798 ALA B CA 1
ATOM 13496 C C . ALA B 1 798 ? 25.234 3.645 1.211 1 93.81 798 ALA B C 1
ATOM 13498 O O . ALA B 1 798 ? 24.312 4.418 0.921 1 93.81 798 ALA B O 1
ATOM 13499 N N . GLU B 1 799 ? 25.188 2.377 1.007 1 94.44 799 GLU B N 1
ATOM 13500 C CA . GLU B 1 799 ? 23.984 1.757 0.469 1 94.44 799 GLU B CA 1
ATOM 13501 C C . GLU B 1 799 ? 22.812 1.901 1.436 1 94.44 799 GLU B C 1
ATOM 13503 O O . GLU B 1 799 ? 21.672 2.133 1.014 1 94.44 799 GLU B O 1
ATOM 13508 N N . TYR B 1 800 ? 23.141 1.718 2.635 1 95.44 800 TYR B N 1
ATOM 13509 C CA . TYR B 1 800 ? 22.094 1.854 3.646 1 95.44 800 TYR B CA 1
ATOM 13510 C C . TYR B 1 800 ? 21.547 3.271 3.664 1 95.44 800 TYR B C 1
ATOM 13512 O O . TYR B 1 800 ? 20.328 3.463 3.766 1 95.44 800 TYR B O 1
ATOM 13520 N N . ALA B 1 801 ? 22.406 4.25 3.561 1 92.56 801 ALA B N 1
ATOM 13521 C CA . ALA B 1 801 ? 21.984 5.645 3.504 1 92.56 801 ALA B CA 1
ATOM 13522 C C . ALA B 1 801 ? 21.125 5.91 2.271 1 92.56 801 ALA B C 1
ATOM 13524 O O . ALA B 1 801 ? 20.141 6.648 2.338 1 92.56 801 ALA B O 1
ATOM 13525 N N . ALA B 1 802 ? 21.516 5.328 1.22 1 92.81 802 ALA B N 1
ATOM 13526 C CA . ALA B 1 802 ? 20.734 5.469 -0.013 1 92.81 802 ALA B CA 1
ATOM 13527 C C . ALA B 1 802 ? 19.359 4.836 0.127 1 92.81 802 ALA B C 1
ATOM 13529 O O . ALA B 1 802 ? 18.375 5.367 -0.381 1 92.81 802 ALA B O 1
ATOM 13530 N N . PHE B 1 803 ? 19.359 3.719 0.811 1 96.38 803 PHE B N 1
ATOM 13531 C CA . PHE B 1 803 ? 18.109 3.035 1.093 1 96.38 803 PHE B CA 1
ATOM 13532 C C . PHE B 1 803 ? 17.188 3.91 1.939 1 96.38 803 PHE B C 1
ATOM 13534 O O . PHE B 1 803 ? 16 4.039 1.644 1 96.38 803 PHE B O 1
ATOM 13541 N N . LEU B 1 804 ? 17.734 4.504 2.916 1 93.75 804 LEU B N 1
ATOM 13542 C CA . LEU B 1 804 ? 16.938 5.379 3.779 1 93.75 804 LEU B CA 1
ATOM 13543 C C . LEU B 1 804 ? 16.422 6.582 3.006 1 93.75 804 LEU B C 1
ATOM 13545 O O . LEU B 1 804 ? 15.273 7.004 3.203 1 93.75 804 LEU B O 1
ATOM 13549 N N . ALA B 1 805 ? 17.219 7.102 2.107 1 91.12 805 ALA B N 1
ATOM 13550 C CA . ALA B 1 805 ? 16.875 8.312 1.355 1 91.12 805 ALA B CA 1
ATOM 13551 C C . ALA B 1 805 ? 15.812 8.023 0.302 1 91.12 805 ALA B C 1
ATOM 13553 O O . ALA B 1 805 ? 14.938 8.859 0.051 1 91.12 805 ALA B O 1
ATOM 13554 N N . ASP B 1 806 ? 15.906 6.832 -0.327 1 93.94 806 ASP B N 1
ATOM 13555 C CA . ASP B 1 806 ? 14.992 6.465 -1.406 1 93.94 806 ASP B CA 1
ATOM 13556 C C . ASP B 1 806 ? 14.734 4.961 -1.413 1 93.94 806 ASP B C 1
ATOM 13558 O O . ASP B 1 806 ? 15.266 4.234 -2.254 1 93.94 806 ASP B O 1
ATOM 13562 N N . PRO B 1 807 ? 13.812 4.527 -0.511 1 95.44 807 PRO B N 1
ATOM 13563 C CA . PRO B 1 807 ? 13.539 3.088 -0.426 1 95.44 807 PRO B CA 1
ATOM 13564 C C . PRO B 1 807 ? 12.891 2.535 -1.691 1 95.44 807 PRO B C 1
ATOM 13566 O O . PRO B 1 807 ? 13.047 1.352 -2.004 1 95.44 807 PRO B O 1
ATOM 13569 N N . HIS B 1 808 ? 12.156 3.373 -2.516 1 94 808 HIS B N 1
ATOM 13570 C CA . HIS B 1 808 ? 11.555 2.939 -3.775 1 94 808 HIS B CA 1
ATOM 13571 C C . HIS B 1 808 ? 12.625 2.514 -4.773 1 94 808 HIS B C 1
ATOM 13573 O O . HIS B 1 808 ? 12.531 1.442 -5.375 1 94 808 HIS B O 1
ATOM 13579 N N . ARG B 1 809 ? 13.57 3.406 -4.863 1 93 809 ARG B N 1
ATOM 13580 C CA . ARG B 1 809 ? 14.648 3.135 -5.812 1 93 809 ARG B CA 1
ATOM 13581 C C . ARG B 1 809 ? 15.422 1.88 -5.418 1 93 809 ARG B C 1
ATOM 13583 O O . ARG B 1 809 ? 15.781 1.072 -6.277 1 93 809 ARG B O 1
ATOM 13590 N N . PHE B 1 810 ? 15.695 1.771 -4.176 1 95.88 810 PHE B N 1
ATOM 13591 C CA . PHE B 1 810 ? 16.391 0.574 -3.725 1 95.88 810 PHE B CA 1
ATOM 13592 C C . PHE B 1 810 ? 15.586 -0.679 -4.047 1 95.88 810 PHE B C 1
ATOM 13594 O O . PHE B 1 810 ? 16.141 -1.666 -4.543 1 95.88 810 PHE B O 1
ATOM 13601 N N . PHE B 1 811 ? 14.328 -0.685 -3.754 1 97.12 811 PHE B N 1
ATOM 13602 C CA . PHE B 1 811 ? 13.445 -1.816 -4.008 1 97.12 811 PHE B CA 1
ATOM 13603 C C . PHE B 1 811 ? 13.422 -2.162 -5.492 1 97.12 811 PHE B C 1
ATOM 13605 O O . PHE B 1 811 ? 13.555 -3.33 -5.867 1 97.12 811 PHE B O 1
ATOM 13612 N N . LEU B 1 812 ? 13.258 -1.194 -6.32 1 94.31 812 LEU B N 1
ATOM 13613 C CA . LEU B 1 812 ? 13.164 -1.4 -7.762 1 94.31 812 LEU B CA 1
ATOM 13614 C C . LEU B 1 812 ? 14.492 -1.891 -8.328 1 94.31 812 LEU B C 1
ATOM 13616 O O . LEU B 1 812 ? 14.523 -2.674 -9.281 1 94.31 812 LEU B O 1
ATOM 13620 N N . ASN B 1 813 ? 15.586 -1.438 -7.715 1 94.31 813 ASN B N 1
ATOM 13621 C CA . ASN B 1 813 ? 16.906 -1.901 -8.133 1 94.31 813 ASN B CA 1
ATOM 13622 C C . ASN B 1 813 ? 17.141 -3.361 -7.754 1 94.31 813 ASN B C 1
ATOM 13624 O O . ASN B 1 813 ? 17.984 -4.031 -8.336 1 94.31 813 ASN B O 1
ATOM 13628 N N . ALA B 1 814 ? 16.375 -3.807 -6.738 1 96 814 ALA B N 1
ATOM 13629 C CA . ALA B 1 814 ? 16.469 -5.203 -6.324 1 96 814 ALA B CA 1
ATOM 13630 C C . ALA B 1 814 ? 15.617 -6.102 -7.219 1 96 814 ALA B C 1
ATOM 13632 O O . ALA B 1 814 ? 15.82 -7.316 -7.266 1 96 814 ALA B O 1
ATOM 13633 N N . MET B 1 815 ? 14.719 -5.574 -7.984 1 95 815 MET B N 1
ATOM 13634 C CA . MET B 1 815 ? 13.812 -6.289 -8.883 1 95 815 MET B CA 1
ATOM 13635 C C . MET B 1 815 ? 14.484 -6.574 -10.219 1 95 815 MET B C 1
ATOM 13637 O O . MET B 1 815 ? 15.547 -6.023 -10.516 1 95 815 MET B O 1
ATOM 13641 N N . PRO B 1 816 ? 13.82 -7.52 -10.969 1 92.69 816 PRO B N 1
ATOM 13642 C CA . PRO B 1 816 ? 14.352 -7.688 -12.32 1 92.69 816 PRO B CA 1
ATOM 13643 C C . PRO B 1 816 ? 14.383 -6.383 -13.109 1 92.69 816 PRO B C 1
ATOM 13645 O O . PRO B 1 816 ? 13.461 -5.566 -12.992 1 92.69 816 PRO B O 1
ATOM 13648 N N . GLY B 1 817 ? 15.422 -6.219 -13.859 1 87.38 817 GLY B N 1
ATOM 13649 C CA . GLY B 1 817 ? 15.477 -5.07 -14.75 1 87.38 817 GLY B CA 1
ATOM 13650 C C . GLY B 1 817 ? 14.398 -5.098 -15.82 1 87.38 817 GLY B C 1
ATOM 13651 O O . GLY B 1 817 ? 13.625 -6.055 -15.906 1 87.38 817 GLY B O 1
ATOM 13652 N N . VAL B 1 818 ? 14.367 -4.098 -16.609 1 82.75 818 VAL B N 1
ATOM 13653 C CA . VAL B 1 818 ? 13.336 -3.934 -17.641 1 82.75 818 VAL B CA 1
ATOM 13654 C C . VAL B 1 818 ? 13.406 -5.09 -18.625 1 82.75 818 VAL B C 1
ATOM 13656 O O . VAL B 1 818 ? 12.383 -5.691 -18.969 1 82.75 818 VAL B O 1
ATOM 13659 N N . LEU B 1 819 ? 14.547 -5.492 -19.016 1 81.06 819 LEU B N 1
ATOM 13660 C CA . LEU B 1 819 ? 14.719 -6.547 -20.016 1 81.06 819 LEU B CA 1
ATOM 13661 C C . LEU B 1 819 ? 14.312 -7.902 -19.438 1 81.06 819 LEU B C 1
ATOM 13663 O O . LEU B 1 819 ? 13.602 -8.672 -20.094 1 81.06 819 LEU B O 1
ATOM 13667 N N . GLU B 1 820 ? 14.82 -8.188 -18.266 1 86.81 820 GLU B N 1
ATOM 13668 C CA . GLU B 1 820 ? 14.477 -9.453 -17.625 1 86.81 820 GLU B CA 1
ATOM 13669 C C . GLU B 1 820 ? 12.977 -9.562 -17.375 1 86.81 820 GLU B C 1
ATOM 13671 O O . GLU B 1 820 ? 12.375 -10.609 -17.594 1 86.81 820 GLU B O 1
ATOM 13676 N N . ALA B 1 821 ? 12.445 -8.477 -16.938 1 87.75 821 ALA B N 1
ATOM 13677 C CA . ALA B 1 821 ? 11.023 -8.461 -16.609 1 87.75 821 ALA B CA 1
ATOM 13678 C C . ALA B 1 821 ? 10.172 -8.672 -17.844 1 87.75 821 ALA B C 1
ATOM 13680 O O . ALA B 1 821 ? 9.203 -9.438 -17.828 1 87.75 821 ALA B O 1
ATOM 13681 N N . THR B 1 822 ? 10.492 -7.973 -18.922 1 83.88 822 THR B N 1
ATOM 13682 C CA . THR B 1 822 ? 9.695 -8.055 -20.141 1 83.88 822 THR B CA 1
ATOM 13683 C C . THR B 1 822 ? 9.852 -9.43 -20.781 1 83.88 822 THR B C 1
ATOM 13685 O O . THR B 1 822 ? 8.883 -9.984 -21.312 1 83.88 822 THR B O 1
ATOM 13688 N N . LYS B 1 823 ? 11.031 -9.961 -20.75 1 83.62 823 LYS B N 1
ATOM 13689 C CA . LYS B 1 823 ? 11.258 -11.32 -21.25 1 83.62 823 LYS B CA 1
ATOM 13690 C C . LYS B 1 823 ? 10.43 -12.328 -20.469 1 83.62 823 LYS B C 1
ATOM 13692 O O . LYS B 1 823 ? 9.75 -13.18 -21.047 1 83.62 823 LYS B O 1
ATOM 13697 N N . PHE B 1 824 ? 10.531 -12.203 -19.25 1 89.94 824 PHE B N 1
ATOM 13698 C CA . PHE B 1 824 ? 9.789 -13.094 -18.359 1 89.94 824 PHE B CA 1
ATOM 13699 C C . PHE B 1 824 ? 8.289 -12.977 -18.609 1 89.94 824 PHE B C 1
ATOM 13701 O O . PHE B 1 824 ? 7.602 -13.992 -18.781 1 89.94 824 PHE B O 1
ATOM 13708 N N . MET B 1 825 ? 7.789 -11.828 -18.641 1 87.25 825 MET B N 1
ATOM 13709 C CA . MET B 1 825 ? 6.359 -11.594 -18.812 1 87.25 825 MET B CA 1
ATOM 13710 C C . MET B 1 825 ? 5.875 -12.148 -20.156 1 87.25 825 MET B C 1
ATOM 13712 O O . MET B 1 825 ? 4.793 -12.727 -20.234 1 87.25 825 MET B O 1
ATOM 13716 N N . ALA B 1 826 ? 6.641 -12 -21.141 1 82.75 826 ALA B N 1
ATOM 13717 C CA . ALA B 1 826 ? 6.27 -12.508 -22.469 1 82.75 826 ALA B CA 1
ATOM 13718 C C . ALA B 1 826 ? 6.148 -14.031 -22.453 1 82.75 826 ALA B C 1
ATOM 13720 O O . ALA B 1 826 ? 5.215 -14.586 -23.031 1 82.75 826 ALA B O 1
ATOM 13721 N N . VAL B 1 827 ? 7.027 -14.641 -21.812 1 86.25 827 VAL B N 1
ATOM 13722 C CA . VAL B 1 827 ? 7.059 -16.094 -21.781 1 86.25 827 VAL B CA 1
ATOM 13723 C C . VAL B 1 827 ? 5.898 -16.625 -20.938 1 86.25 827 VAL B C 1
ATOM 13725 O O . VAL B 1 827 ? 5.188 -17.547 -21.359 1 86.25 827 VAL B O 1
ATOM 13728 N N . VAL B 1 828 ? 5.723 -16.031 -19.766 1 90.06 828 VAL B N 1
ATOM 13729 C CA . VAL B 1 828 ? 4.688 -16.578 -18.891 1 90.06 828 VAL B CA 1
ATOM 13730 C C . VAL B 1 828 ? 3.309 -16.25 -19.453 1 90.06 828 VAL B C 1
ATOM 13732 O O . VAL B 1 828 ? 2.344 -16.984 -19.219 1 90.06 828 VAL B O 1
ATOM 13735 N N . ASP B 1 829 ? 3.213 -15.148 -20.203 1 86.88 829 ASP B N 1
ATOM 13736 C CA . ASP B 1 829 ? 1.969 -14.867 -20.906 1 86.88 829 ASP B CA 1
ATOM 13737 C C . ASP B 1 829 ? 1.636 -15.977 -21.906 1 86.88 829 ASP B C 1
ATOM 13739 O O . ASP B 1 829 ? 0.5 -16.453 -21.938 1 86.88 829 ASP B O 1
ATOM 13743 N N . THR B 1 830 ? 2.619 -16.438 -22.594 1 83.75 830 THR B N 1
ATOM 13744 C CA . THR B 1 830 ? 2.451 -17.516 -23.562 1 83.75 830 THR B CA 1
ATOM 13745 C C . THR B 1 830 ? 2.115 -18.828 -22.875 1 83.75 830 THR B C 1
ATOM 13747 O O . THR B 1 830 ? 1.218 -19.562 -23.297 1 83.75 830 THR B O 1
ATOM 13750 N N . LEU B 1 831 ? 2.795 -19.094 -21.828 1 88.31 831 LEU B N 1
ATOM 13751 C CA . LEU B 1 831 ? 2.627 -20.344 -21.125 1 88.31 831 LEU B CA 1
ATOM 13752 C C . LEU B 1 831 ? 1.271 -20.406 -20.422 1 88.31 831 LEU B C 1
ATOM 13754 O O . LEU B 1 831 ? 0.769 -21.484 -20.125 1 88.31 831 LEU B O 1
ATOM 13758 N N . SER B 1 832 ? 0.725 -19.25 -20.172 1 91.19 832 SER B N 1
ATOM 13759 C CA . SER B 1 832 ? -0.559 -19.172 -19.484 1 91.19 832 SER B CA 1
ATOM 13760 C C . SER B 1 832 ? -1.719 -19.156 -20.469 1 91.19 832 SER B C 1
ATOM 13762 O O . SER B 1 832 ? -2.883 -19.094 -20.062 1 91.19 832 SER B O 1
ATOM 13764 N N . THR B 1 833 ? -1.5 -19.234 -21.75 1 87.75 833 THR B N 1
ATOM 13765 C CA . THR B 1 833 ? -2.523 -19.094 -22.781 1 87.75 833 THR B CA 1
ATOM 13766 C C . THR B 1 833 ? -3.062 -20.453 -23.188 1 87.75 833 THR B C 1
ATOM 13768 O O . THR B 1 833 ? -2.297 -21.344 -23.578 1 87.75 833 THR B O 1
ATOM 13771 N N . HIS B 1 834 ? -4.367 -20.578 -23.125 1 90.44 834 HIS B N 1
ATOM 13772 C CA . HIS B 1 834 ? -5.027 -21.781 -23.641 1 90.44 834 HIS B CA 1
ATOM 13773 C C . HIS B 1 834 ? -5.168 -21.703 -25.156 1 90.44 834 HIS B C 1
ATOM 13775 O O . HIS B 1 834 ? -5.645 -20.703 -25.703 1 90.44 834 HIS B O 1
ATOM 13781 N N . SER B 1 835 ? -4.746 -22.781 -25.781 1 84.12 835 SER B N 1
ATOM 13782 C CA . SER B 1 835 ? -4.988 -22.891 -27.219 1 84.12 835 SER B CA 1
ATOM 13783 C C . SER B 1 835 ? -6.449 -23.203 -27.5 1 84.12 835 SER B C 1
ATOM 13785 O O . SER B 1 835 ? -7.141 -23.797 -26.688 1 84.12 835 SER B O 1
ATOM 13787 N N . PRO B 1 836 ? -6.898 -22.812 -28.688 1 81.44 836 PRO B N 1
ATOM 13788 C CA . PRO B 1 836 ? -8.297 -23.078 -29.031 1 81.44 836 PRO B CA 1
ATOM 13789 C C . PRO B 1 836 ? -8.609 -24.578 -29.109 1 81.44 836 PRO B C 1
ATOM 13791 O O . PRO B 1 836 ? -9.758 -24.984 -28.922 1 81.44 836 PRO B O 1
ATOM 13794 N N . ASP B 1 837 ? -7.613 -25.422 -29.344 1 80.5 837 ASP B N 1
ATOM 13795 C CA . ASP B 1 837 ? -7.844 -26.859 -29.484 1 80.5 837 ASP B CA 1
ATOM 13796 C C . ASP B 1 837 ? -7.625 -27.578 -28.172 1 80.5 837 ASP B C 1
ATOM 13798 O O . ASP B 1 837 ? -7.59 -28.812 -28.125 1 80.5 837 ASP B O 1
ATOM 13802 N N . GLU B 1 838 ? -7.508 -26.844 -27.141 1 87.44 838 GLU B N 1
ATOM 13803 C CA . GLU B 1 838 ? -7.246 -27.484 -25.844 1 87.44 838 GLU B CA 1
ATOM 13804 C C . GLU B 1 838 ? -8.414 -28.359 -25.422 1 87.44 838 GLU B C 1
ATOM 13806 O O . GLU B 1 838 ? -9.578 -28 -25.594 1 87.44 838 GLU B O 1
ATOM 13811 N N . GLU B 1 839 ? -8.102 -29.578 -24.906 1 90.69 839 GLU B N 1
ATOM 13812 C CA . GLU B 1 839 ? -9.086 -30.516 -24.375 1 90.69 839 GLU B CA 1
ATOM 13813 C C . GLU B 1 839 ? -9.023 -30.562 -22.844 1 90.69 839 GLU B C 1
ATOM 13815 O O . GLU B 1 839 ? -7.961 -30.797 -22.266 1 90.69 839 GLU B O 1
ATOM 13820 N N . TYR B 1 840 ? -10.188 -30.406 -22.297 1 95.12 840 TYR B N 1
ATOM 13821 C CA . TYR B 1 840 ? -10.211 -30.266 -20.844 1 95.12 840 TYR B CA 1
ATOM 13822 C C . TYR B 1 840 ? -10.727 -31.531 -20.188 1 95.12 840 TYR B C 1
ATOM 13824 O O . TYR B 1 840 ? -11.383 -32.344 -20.828 1 95.12 840 TYR B O 1
ATOM 13832 N N . LEU B 1 841 ? -10.359 -31.641 -18.953 1 95.75 841 LEU B N 1
ATOM 13833 C CA . LEU B 1 841 ? -10.75 -32.781 -18.125 1 95.75 841 LEU B CA 1
ATOM 13834 C C . LEU B 1 841 ? -12.266 -32.938 -18.109 1 95.75 841 LEU B C 1
ATOM 13836 O O . LEU B 1 841 ? -12.992 -31.969 -17.859 1 95.75 841 LEU B O 1
ATOM 13840 N N . GLY B 1 842 ? -12.75 -34.094 -18.391 1 92.5 842 GLY B N 1
ATOM 13841 C CA . GLY B 1 842 ? -14.172 -34.375 -18.328 1 92.5 842 GLY B CA 1
ATOM 13842 C C . GLY B 1 842 ? -14.891 -34.125 -19.641 1 92.5 842 GLY B C 1
ATOM 13843 O O . GLY B 1 842 ? -16.078 -34.438 -19.781 1 92.5 842 GLY B O 1
ATOM 13844 N N . GLU B 1 843 ? -14.219 -33.625 -20.578 1 89.69 843 GLU B N 1
ATOM 13845 C CA . GLU B 1 843 ? -14.828 -33.406 -21.891 1 89.69 843 GLU B CA 1
ATOM 13846 C C . GLU B 1 843 ? -14.867 -34.688 -22.688 1 89.69 843 GLU B C 1
ATOM 13848 O O . GLU B 1 843 ? -14.195 -35.688 -22.344 1 89.69 843 GLU B O 1
ATOM 13853 N N . GLY B 1 844 ? -15.75 -34.594 -23.719 1 81.5 844 GLY B N 1
ATOM 13854 C CA . GLY B 1 844 ? -15.898 -35.75 -24.578 1 81.5 844 GLY B CA 1
ATOM 13855 C C . GLY B 1 844 ? -14.609 -36.156 -25.266 1 81.5 844 GLY B C 1
ATOM 13856 O O . GLY B 1 844 ? -13.797 -35.281 -25.625 1 81.5 844 GLY B O 1
ATOM 13857 N N . ARG B 1 845 ? -14.453 -37.469 -25.469 1 73.81 845 ARG B N 1
ATOM 13858 C CA . ARG B 1 845 ? -13.219 -38.031 -26 1 73.81 845 ARG B CA 1
ATOM 13859 C C . ARG B 1 845 ? -13.367 -38.406 -27.469 1 73.81 845 ARG B C 1
ATOM 13861 O O . ARG B 1 845 ? -12.406 -38.844 -28.109 1 73.81 845 ARG B O 1
ATOM 13868 N N . ASP B 1 846 ? -14.594 -38.125 -27.922 1 70.19 846 ASP B N 1
ATOM 13869 C CA . ASP B 1 846 ? -14.82 -38.531 -29.297 1 70.19 846 ASP B CA 1
ATOM 13870 C C . ASP B 1 846 ? -14.055 -37.656 -30.266 1 70.19 846 ASP B C 1
ATOM 13872 O O . ASP B 1 846 ? -14.016 -36.438 -30.109 1 70.19 846 ASP B O 1
ATOM 13876 N N . GLU B 1 847 ? -13.211 -38.281 -30.953 1 59.88 847 GLU B N 1
ATOM 13877 C CA . GLU B 1 847 ? -12.367 -37.594 -31.922 1 59.88 847 GLU B CA 1
ATOM 13878 C C . GLU B 1 847 ? -12.852 -37.812 -33.344 1 59.88 847 GLU B C 1
ATOM 13880 O O . GLU B 1 847 ? -13.008 -38.969 -33.781 1 59.88 847 GLU B O 1
ATOM 13885 N N . GLY B 1 848 ? -12.992 -36.875 -34.156 1 54.09 848 GLY B N 1
ATOM 13886 C CA . GLY B 1 848 ? -13.305 -37 -35.594 1 54.09 848 GLY B CA 1
ATOM 13887 C C . GLY B 1 848 ? -14.602 -37.719 -35.844 1 54.09 848 GLY B C 1
ATOM 13888 O O . GLY B 1 848 ? -14.719 -38.469 -36.812 1 54.09 848 GLY B O 1
ATOM 13889 N N . GLY B 1 849 ? -15.445 -37.75 -34.875 1 63.97 849 GLY B N 1
ATOM 13890 C CA . GLY B 1 849 ? -16.734 -38.375 -35.062 1 63.97 849 GLY B CA 1
ATOM 13891 C C . GLY B 1 849 ? -16.734 -39.844 -34.719 1 63.97 849 GLY B C 1
ATOM 13892 O O . GLY B 1 849 ? -17.766 -40.531 -34.844 1 63.97 849 GLY B O 1
ATOM 13893 N N . VAL B 1 850 ? -15.586 -40.438 -34.375 1 78.75 850 VAL B N 1
ATOM 13894 C CA . VAL B 1 850 ? -15.508 -41.844 -34.031 1 78.75 850 VAL B CA 1
ATOM 13895 C C . VAL B 1 850 ? -15.289 -42 -32.531 1 78.75 850 VAL B C 1
ATOM 13897 O O . VAL B 1 850 ? -14.547 -41.219 -31.922 1 78.75 850 VAL B O 1
ATOM 13900 N N . PRO B 1 851 ? -15.898 -43.031 -32.031 1 86.5 851 PRO B N 1
ATOM 13901 C CA . PRO B 1 851 ? -15.703 -43.25 -30.594 1 86.5 851 PRO B CA 1
ATOM 13902 C C . PRO B 1 851 ? -14.289 -43.75 -30.25 1 86.5 851 PRO B C 1
ATOM 13904 O O . PRO B 1 851 ? -13.703 -44.5 -31.016 1 86.5 851 PRO B O 1
ATOM 13907 N N . TRP B 1 852 ? -13.789 -43.344 -29.172 1 88.88 852 TRP B N 1
ATOM 13908 C CA . TRP B 1 852 ? -12.438 -43.688 -28.75 1 88.88 852 TRP B CA 1
ATOM 13909 C C . TRP B 1 852 ? -12.344 -45.156 -28.344 1 88.88 852 TRP B C 1
ATOM 13911 O O . TRP B 1 852 ? -11.266 -45.75 -28.391 1 88.88 852 TRP B O 1
ATOM 13921 N N . THR B 1 853 ? -13.461 -45.719 -27.984 1 93.31 853 THR B N 1
ATOM 13922 C CA . THR B 1 853 ? -13.523 -47.156 -27.641 1 93.31 853 THR B CA 1
ATOM 13923 C C . THR B 1 853 ? -14.875 -47.75 -28.047 1 93.31 853 THR B C 1
ATOM 13925 O O . THR B 1 853 ? -15.883 -47.031 -28.094 1 93.31 853 THR B O 1
ATOM 13928 N N . ALA B 1 854 ? -14.852 -48.969 -28.422 1 92.38 854 ALA B N 1
ATOM 13929 C CA . ALA B 1 854 ? -16.078 -49.688 -28.766 1 92.38 854 ALA B CA 1
ATOM 13930 C C . ALA B 1 854 ? -16.75 -50.281 -27.531 1 92.38 854 ALA B C 1
ATOM 13932 O O . ALA B 1 854 ? -17.875 -50.781 -27.594 1 92.38 854 ALA B O 1
ATOM 13933 N N . ASP B 1 855 ? -16.062 -50.188 -26.391 1 94.94 855 ASP B N 1
ATOM 13934 C CA . ASP B 1 855 ? -16.594 -50.719 -25.141 1 94.94 855 ASP B CA 1
ATOM 13935 C C . ASP B 1 855 ? -17.641 -49.75 -24.562 1 94.94 855 ASP B C 1
ATOM 13937 O O . ASP B 1 855 ? -17.297 -48.719 -23.984 1 94.94 855 ASP B O 1
ATOM 13941 N N . GLU B 1 856 ? -18.875 -50.188 -24.578 1 94.06 856 GLU B N 1
ATOM 13942 C CA . GLU B 1 856 ? -19.984 -49.344 -24.141 1 94.06 856 GLU B CA 1
ATOM 13943 C C . GLU B 1 856 ? -19.906 -49.062 -22.641 1 94.06 856 GLU B C 1
ATOM 13945 O O . GLU B 1 856 ? -20.297 -48 -22.188 1 94.06 856 GLU B O 1
ATOM 13950 N N . ALA B 1 857 ? -19.438 -50.031 -21.922 1 96.44 857 ALA B N 1
ATOM 13951 C CA . ALA B 1 857 ? -19.312 -49.844 -20.469 1 96.44 857 ALA B CA 1
ATOM 13952 C C . ALA B 1 857 ? -18.266 -48.781 -20.141 1 96.44 857 ALA B C 1
ATOM 13954 O O . ALA B 1 857 ? -18.438 -48 -19.203 1 96.44 857 ALA B O 1
ATOM 13955 N N . ALA B 1 858 ? -17.25 -48.781 -20.891 1 96.38 858 ALA B N 1
ATOM 13956 C CA . ALA B 1 858 ? -16.219 -47.781 -20.703 1 96.38 858 ALA B CA 1
ATOM 13957 C C . ALA B 1 858 ? -16.75 -46.375 -21.062 1 96.38 858 ALA B C 1
ATOM 13959 O O . ALA B 1 858 ? -16.422 -45.406 -20.391 1 96.38 858 ALA B O 1
ATOM 13960 N N . VAL B 1 859 ? -17.516 -46.281 -22.109 1 94.94 859 VAL B N 1
ATOM 13961 C CA . VAL B 1 859 ? -18.109 -45.031 -22.516 1 94.94 859 VAL B CA 1
ATOM 13962 C C . VAL B 1 859 ? -19.062 -44.531 -21.438 1 94.94 859 VAL B C 1
ATOM 13964 O O . VAL B 1 859 ? -19.078 -43.312 -21.125 1 94.94 859 VAL B O 1
ATOM 13967 N N . ALA B 1 860 ? -19.812 -45.438 -20.875 1 95.56 860 ALA B N 1
ATOM 13968 C CA . ALA B 1 860 ? -20.75 -45.062 -19.812 1 95.56 860 ALA B CA 1
ATOM 13969 C C . ALA B 1 860 ? -20 -44.594 -18.562 1 95.56 860 ALA B C 1
ATOM 13971 O O . ALA B 1 860 ? -20.406 -43.625 -17.922 1 95.56 860 ALA B O 1
ATOM 13972 N N . ALA B 1 861 ? -18.953 -45.25 -18.25 1 96.5 861 ALA B N 1
ATOM 13973 C CA . ALA B 1 861 ? -18.125 -44.875 -17.109 1 96.5 861 ALA B CA 1
ATOM 13974 C C . ALA B 1 861 ? -17.547 -43.469 -17.312 1 96.5 861 ALA B C 1
ATOM 13976 O O . ALA B 1 861 ? -17.469 -42.688 -16.375 1 96.5 861 ALA B O 1
ATOM 13977 N N . HIS B 1 862 ? -17.141 -43.156 -18.469 1 96.62 862 HIS B N 1
ATOM 13978 C CA . HIS B 1 862 ? -16.609 -41.844 -18.766 1 96.62 862 HIS B CA 1
ATOM 13979 C C . HIS B 1 862 ? -17.688 -40.781 -18.656 1 96.62 862 HIS B C 1
ATOM 13981 O O . HIS B 1 862 ? -17.422 -39.656 -18.234 1 96.62 862 HIS B O 1
ATOM 13987 N N . GLY B 1 863 ? -18.875 -41.094 -19.109 1 96 863 GLY B N 1
ATOM 13988 C CA . GLY B 1 863 ? -19.984 -40.188 -18.938 1 96 863 GLY B CA 1
ATOM 13989 C C . GLY B 1 863 ? -20.219 -39.812 -17.484 1 96 863 GLY B C 1
ATOM 13990 O O . GLY B 1 863 ? -20.5 -38.656 -17.188 1 96 863 GLY B O 1
ATOM 13991 N N . MET B 1 864 ? -20.094 -40.781 -16.609 1 97.31 864 MET B N 1
ATOM 13992 C CA . MET B 1 864 ? -20.234 -40.5 -15.172 1 97.31 864 MET B CA 1
ATOM 13993 C C . MET B 1 864 ? -19.094 -39.625 -14.688 1 97.31 864 MET B C 1
ATOM 13995 O O . MET B 1 864 ? -19.312 -38.719 -13.859 1 97.31 864 MET B O 1
ATOM 13999 N N . PHE B 1 865 ? -17.969 -39.875 -15.133 1 97.44 865 PHE B N 1
ATOM 14000 C CA . PHE B 1 865 ? -16.812 -39.031 -14.82 1 97.44 865 PHE B CA 1
ATOM 14001 C C . PHE B 1 865 ? -17.078 -37.562 -15.242 1 97.44 865 PHE B C 1
ATOM 14003 O O . PHE B 1 865 ? -16.828 -36.656 -14.477 1 97.44 865 PHE B O 1
ATOM 14010 N N . ALA B 1 866 ? -17.516 -37.375 -16.453 1 97.12 866 ALA B N 1
ATOM 14011 C CA . ALA B 1 866 ? -17.828 -36.031 -16.984 1 97.12 866 ALA B CA 1
ATOM 14012 C C . ALA B 1 866 ? -18.828 -35.312 -16.094 1 97.12 866 ALA B C 1
ATOM 14014 O O . ALA B 1 866 ? -18.703 -34.125 -15.859 1 97.12 866 ALA B O 1
ATOM 14015 N N . ALA B 1 867 ? -19.797 -36.031 -15.648 1 97.62 867 ALA B N 1
ATOM 14016 C CA . ALA B 1 867 ? -20.812 -35.469 -14.758 1 97.62 867 ALA B CA 1
ATOM 14017 C C . ALA B 1 867 ? -20.188 -35.031 -13.422 1 97.62 867 ALA B C 1
ATOM 14019 O O . ALA B 1 867 ? -20.531 -34 -12.867 1 97.62 867 ALA B O 1
ATOM 14020 N N . ASP B 1 868 ? -19.297 -35.875 -12.922 1 97.62 868 ASP B N 1
ATOM 14021 C CA . ASP B 1 868 ? -18.609 -35.531 -11.672 1 97.62 868 ASP B CA 1
ATOM 14022 C C . ASP B 1 868 ? -17.75 -34.281 -11.82 1 97.62 868 ASP B C 1
ATOM 14024 O O . ASP B 1 868 ? -17.672 -33.469 -10.898 1 97.62 868 ASP B O 1
ATOM 14028 N N . VAL B 1 869 ? -17.078 -34.156 -12.891 1 98.31 869 VAL B N 1
ATOM 14029 C CA . VAL B 1 869 ? -16.234 -33 -13.156 1 98.31 869 VAL B CA 1
ATOM 14030 C C . VAL B 1 869 ? -17.094 -31.75 -13.234 1 98.31 869 VAL B C 1
ATOM 14032 O O . VAL B 1 869 ? -16.719 -30.703 -12.711 1 98.31 869 VAL B O 1
ATOM 14035 N N . ARG B 1 870 ? -18.281 -31.828 -13.836 1 97.38 870 ARG B N 1
ATOM 14036 C CA . ARG B 1 870 ? -19.203 -30.719 -13.898 1 97.38 870 ARG B CA 1
ATOM 14037 C C . ARG B 1 870 ? -19.688 -30.312 -12.508 1 97.38 870 ARG B C 1
ATOM 14039 O O . ARG B 1 870 ? -19.797 -29.125 -12.195 1 97.38 870 ARG B O 1
ATOM 14046 N N . ARG B 1 871 ? -20 -31.281 -11.727 1 97.75 871 ARG B N 1
ATOM 14047 C CA . ARG B 1 871 ? -20.438 -31.016 -10.359 1 97.75 871 ARG B CA 1
ATOM 14048 C C . ARG B 1 871 ? -19.328 -30.344 -9.555 1 97.75 871 ARG B C 1
ATOM 14050 O O . ARG B 1 871 ? -19.594 -29.484 -8.711 1 97.75 871 ARG B O 1
ATOM 14057 N N . ALA B 1 872 ? -18.109 -30.766 -9.773 1 98.06 872 ALA B N 1
ATOM 14058 C CA . ALA B 1 872 ? -16.984 -30.125 -9.117 1 98.06 872 ALA B CA 1
ATOM 14059 C C . ALA B 1 872 ? -16.891 -28.656 -9.492 1 98.06 872 ALA B C 1
ATOM 14061 O O . ALA B 1 872 ? -16.641 -27.797 -8.641 1 98.06 872 ALA B O 1
ATOM 14062 N N . GLU B 1 873 ? -17.016 -28.359 -10.75 1 98.06 873 GLU B N 1
ATOM 14063 C CA . GLU B 1 873 ? -16.953 -26.969 -11.219 1 98.06 873 GLU B CA 1
ATOM 14064 C C . GLU B 1 873 ? -18.047 -26.125 -10.594 1 98.06 873 GLU B C 1
ATOM 14066 O O . GLU B 1 873 ? -17.812 -24.984 -10.203 1 98.06 873 GLU B O 1
ATOM 14071 N N . GLU B 1 874 ? -19.25 -26.672 -10.5 1 98.19 874 GLU B N 1
ATOM 14072 C CA . GLU B 1 874 ? -20.359 -25.953 -9.867 1 98.19 874 GLU B CA 1
ATOM 14073 C C . GLU B 1 874 ? -20.078 -25.688 -8.391 1 98.19 874 GLU B C 1
ATOM 14075 O O . GLU B 1 874 ? -20.391 -24.609 -7.887 1 98.19 874 GLU B O 1
ATOM 14080 N N . THR B 1 875 ? -19.484 -26.625 -7.766 1 98.19 875 THR B N 1
ATOM 14081 C CA . THR B 1 875 ? -19.125 -26.453 -6.363 1 98.19 875 THR B CA 1
ATOM 14082 C C . THR B 1 875 ? -18.078 -25.359 -6.207 1 98.19 875 THR B C 1
ATOM 14084 O O . THR B 1 875 ? -18.141 -24.562 -5.281 1 98.19 875 THR B O 1
ATOM 14087 N N . ILE B 1 876 ? -17.094 -25.344 -7.047 1 98.38 876 ILE B N 1
ATOM 14088 C CA . ILE B 1 876 ? -16.031 -24.328 -7.012 1 98.38 876 ILE B CA 1
ATOM 14089 C C . ILE B 1 876 ? -16.656 -22.953 -7.203 1 98.38 876 ILE B C 1
ATOM 14091 O O . ILE B 1 876 ? -16.281 -22 -6.508 1 98.38 876 ILE B O 1
ATOM 14095 N N . GLU B 1 877 ? -17.609 -22.812 -8.094 1 97.75 877 GLU B N 1
ATOM 14096 C CA . GLU B 1 877 ? -18.281 -21.531 -8.32 1 97.75 877 GLU B CA 1
ATOM 14097 C C . GLU B 1 877 ? -19.016 -21.062 -7.066 1 97.75 877 GLU B C 1
ATOM 14099 O O . GLU B 1 877 ? -18.969 -19.891 -6.715 1 97.75 877 GLU B O 1
ATOM 14104 N N . ARG B 1 878 ? -19.672 -21.969 -6.41 1 97.75 878 ARG B N 1
ATOM 14105 C CA . ARG B 1 878 ? -20.375 -21.641 -5.18 1 97.75 878 ARG B CA 1
ATOM 14106 C C . ARG B 1 878 ? -19.406 -21.203 -4.086 1 97.75 878 ARG B C 1
ATOM 14108 O O . ARG B 1 878 ? -19.688 -20.266 -3.348 1 97.75 878 ARG B O 1
ATOM 14115 N N . ARG B 1 879 ? -18.312 -21.938 -3.996 1 97.69 879 ARG B N 1
ATOM 14116 C CA . ARG B 1 879 ? -17.297 -21.609 -2.996 1 97.69 879 ARG B CA 1
ATOM 14117 C C . ARG B 1 879 ? -16.719 -20.219 -3.256 1 97.69 879 ARG B C 1
ATOM 14119 O O . ARG B 1 879 ? -16.422 -19.484 -2.316 1 97.69 879 ARG B O 1
ATOM 14126 N N . ASN B 1 880 ? -16.516 -19.859 -4.512 1 96.81 880 ASN B N 1
ATOM 14127 C CA . ASN B 1 880 ? -15.961 -18.562 -4.895 1 96.81 880 ASN B CA 1
ATOM 14128 C C . ASN B 1 880 ? -16.938 -17.422 -4.641 1 96.81 880 ASN B C 1
ATOM 14130 O O . ASN B 1 880 ? -16.562 -16.25 -4.656 1 96.81 880 ASN B O 1
ATOM 14134 N N . ALA B 1 881 ? -18.219 -17.734 -4.324 1 94.19 881 ALA B N 1
ATOM 14135 C CA . ALA B 1 881 ? -19.234 -16.734 -4.035 1 94.19 881 ALA B CA 1
ATOM 14136 C C . ALA B 1 881 ? -19.547 -16.688 -2.543 1 94.19 881 ALA B C 1
ATOM 14138 O O . ALA B 1 881 ? -20.375 -15.875 -2.102 1 94.19 881 ALA B O 1
ATOM 14139 N N . ASP B 1 882 ? -18.891 -17.531 -1.772 1 94.75 882 ASP B N 1
ATOM 14140 C CA . ASP B 1 882 ? -19.109 -17.625 -0.331 1 94.75 882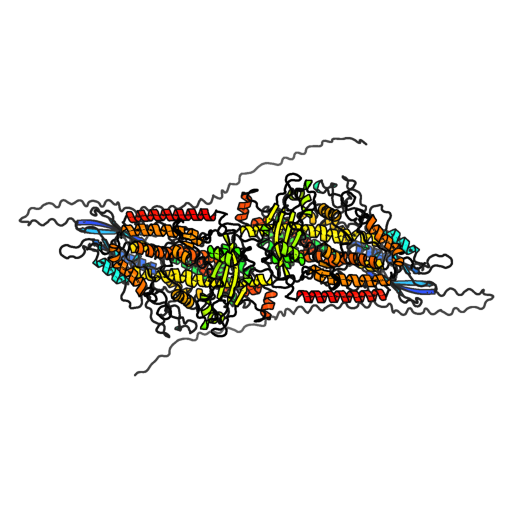 ASP B CA 1
ATOM 14141 C C . ASP B 1 882 ? -18.219 -16.641 0.415 1 94.75 882 ASP B C 1
ATOM 14143 O O . ASP B 1 882 ? -17.016 -16.891 0.581 1 94.75 882 ASP B O 1
ATOM 14147 N N . HIS B 1 883 ? -18.75 -15.648 1.012 1 88.69 883 HIS B N 1
ATOM 14148 C CA . HIS B 1 883 ? -18 -14.57 1.641 1 88.69 883 HIS B CA 1
ATOM 14149 C C . HIS B 1 883 ? -17.359 -15.031 2.949 1 88.69 883 HIS B C 1
ATOM 14151 O O . HIS B 1 883 ? -16.5 -14.352 3.494 1 88.69 883 HIS B O 1
ATOM 14157 N N . GLY B 1 884 ? -17.781 -16.172 3.373 1 91.44 884 GLY B N 1
ATOM 14158 C CA . GLY B 1 884 ? -17.125 -16.766 4.527 1 91.44 884 GLY B CA 1
ATOM 14159 C C . GLY B 1 884 ? -15.766 -17.344 4.203 1 91.44 884 GLY B C 1
ATOM 14160 O O . GLY B 1 884 ? -14.961 -17.594 5.105 1 91.44 884 GLY B O 1
ATOM 14161 N N . ARG B 1 885 ? -15.477 -17.594 2.941 1 95.94 885 ARG B N 1
ATOM 14162 C CA . ARG B 1 885 ? -14.195 -18.109 2.477 1 95.94 885 ARG B CA 1
ATOM 14163 C C . ARG B 1 885 ? -13.273 -16.984 2.023 1 95.94 885 ARG B C 1
ATOM 14165 O O . ARG B 1 885 ? -13.195 -16.672 0.832 1 95.94 885 ARG B O 1
ATOM 14172 N N . LYS B 1 886 ? -12.461 -16.594 2.916 1 96 886 LYS B N 1
ATOM 14173 C CA . LYS B 1 886 ? -11.773 -15.305 2.793 1 96 886 LYS B CA 1
ATOM 14174 C C . LYS B 1 886 ? -10.531 -15.422 1.915 1 96 886 LYS B C 1
ATOM 14176 O O . LYS B 1 886 ? -9.977 -14.414 1.481 1 96 886 LYS B O 1
ATOM 14181 N N . ASN B 1 887 ? -10.062 -16.609 1.607 1 97.06 887 ASN B N 1
ATOM 14182 C CA . ASN B 1 887 ? -8.906 -16.781 0.739 1 97.06 887 ASN B CA 1
ATOM 14183 C C . ASN B 1 887 ? -9.305 -16.812 -0.733 1 97.06 887 ASN B C 1
ATOM 14185 O O . ASN B 1 887 ? -8.453 -16.984 -1.608 1 97.06 887 ASN B O 1
ATOM 14189 N N . ARG B 1 888 ? -10.625 -16.672 -1.05 1 96.81 888 ARG B N 1
ATOM 14190 C CA . ARG B 1 888 ? -11.078 -16.688 -2.436 1 96.81 888 ARG B CA 1
ATOM 14191 C C . ARG B 1 888 ? -12.219 -15.695 -2.648 1 96.81 888 ARG B C 1
ATOM 14193 O O . ARG B 1 888 ? -12.672 -15.5 -3.777 1 96.81 888 ARG B O 1
ATOM 14200 N N . CYS B 1 889 ? -12.695 -15.07 -1.566 1 94.12 889 CYS B N 1
ATOM 14201 C CA . CYS B 1 889 ? -13.742 -14.062 -1.618 1 94.12 889 CYS B CA 1
ATOM 14202 C C . CYS B 1 889 ? -13.422 -12.898 -0.692 1 94.12 889 CYS B C 1
ATOM 14204 O O . CYS B 1 889 ? -12.859 -13.086 0.388 1 94.12 889 CYS B O 1
ATOM 14206 N N . GLY B 1 890 ? -13.836 -11.711 -1.085 1 94.75 890 GLY B N 1
ATOM 14207 C CA . GLY B 1 890 ? -13.625 -10.508 -0.295 1 94.75 890 GLY B CA 1
ATOM 14208 C C . GLY B 1 890 ? -13.391 -9.273 -1.142 1 94.75 890 GLY B C 1
ATOM 14209 O O . GLY B 1 890 ? -13.422 -9.336 -2.371 1 94.75 890 GLY B O 1
ATOM 14210 N N . ALA B 1 891 ? -13.156 -8.141 -0.467 1 95.31 891 ALA B N 1
ATOM 14211 C CA . ALA B 1 891 ? -12.961 -6.879 -1.176 1 95.31 891 ALA B CA 1
ATOM 14212 C C . ALA B 1 891 ? -11.688 -6.906 -2.016 1 95.31 891 ALA B C 1
ATOM 14214 O O . ALA B 1 891 ? -10.586 -6.934 -1.475 1 95.31 891 ALA B O 1
ATOM 14215 N N . GLY B 1 892 ? -11.883 -6.953 -3.287 1 93.38 892 GLY B N 1
ATOM 14216 C CA . GLY B 1 892 ? -10.758 -6.934 -4.211 1 93.38 892 GLY B CA 1
ATOM 14217 C C . GLY B 1 892 ? -10.031 -8.266 -4.297 1 93.38 892 GLY B C 1
ATOM 14218 O O . GLY B 1 892 ? -8.93 -8.344 -4.844 1 93.38 892 GLY B O 1
ATOM 14219 N N . VAL B 1 893 ? -10.562 -9.344 -3.762 1 95.31 893 VAL B N 1
ATOM 14220 C CA . VAL B 1 893 ? -9.922 -10.656 -3.756 1 95.31 893 VAL B CA 1
ATOM 14221 C C . VAL B 1 893 ? -10.258 -11.406 -5.039 1 95.31 893 VAL B C 1
ATOM 14223 O O . VAL B 1 893 ? -11.414 -11.398 -5.484 1 95.31 893 VAL B O 1
ATOM 14226 N N . LEU B 1 894 ? -9.234 -12 -5.668 1 93.94 894 LEU B N 1
ATOM 14227 C CA . LEU B 1 894 ? -9.453 -12.836 -6.84 1 93.94 894 LEU B CA 1
ATOM 14228 C C . LEU B 1 894 ? -10.008 -14.203 -6.438 1 93.94 894 LEU B C 1
ATOM 14230 O O . LEU B 1 894 ? -9.57 -14.781 -5.441 1 93.94 894 LEU B O 1
ATOM 14234 N N . PRO B 1 895 ? -11.031 -14.656 -7.156 1 95.88 895 PRO B N 1
ATOM 14235 C CA . PRO B 1 895 ? -11.438 -16.047 -6.914 1 95.88 895 PRO B CA 1
ATOM 14236 C C . PRO B 1 895 ? -10.344 -17.047 -7.27 1 95.88 895 PRO B C 1
ATOM 14238 O O . PRO B 1 895 ? -9.383 -16.703 -7.957 1 95.88 895 PRO B O 1
ATOM 14241 N N . TYR B 1 896 ? -10.398 -18.188 -6.711 1 97.69 896 TYR B N 1
ATOM 14242 C CA . TYR B 1 896 ? -9.492 -19.266 -7.098 1 97.69 896 TYR B CA 1
ATOM 14243 C C . TYR B 1 896 ? -10.133 -20.172 -8.141 1 97.69 896 TYR B C 1
ATOM 14245 O O . TYR B 1 896 ? -11.047 -20.938 -7.828 1 97.69 896 TYR B O 1
ATOM 14253 N N . GLU B 1 897 ? -9.602 -20.094 -9.359 1 97.56 897 GLU B N 1
ATOM 14254 C CA . GLU B 1 897 ? -10.242 -20.844 -10.438 1 97.56 897 GLU B CA 1
ATOM 14255 C C . GLU B 1 897 ? -9.227 -21.688 -11.203 1 97.56 897 GLU B C 1
ATOM 14257 O O . GLU B 1 897 ? -9.547 -22.234 -12.258 1 97.56 897 GLU B O 1
ATOM 14262 N N . LEU B 1 898 ? -8.086 -21.844 -10.672 1 97.62 898 LEU B N 1
ATOM 14263 C CA . LEU B 1 898 ? -7.043 -22.578 -11.359 1 97.62 898 LEU B CA 1
ATOM 14264 C C . LEU B 1 898 ? -7.398 -24.062 -11.445 1 97.62 898 LEU B C 1
ATOM 14266 O O . LEU B 1 898 ? -6.805 -24.812 -12.227 1 97.62 898 LEU B O 1
ATOM 14270 N N . LEU B 1 899 ? -8.398 -24.531 -10.672 1 98.5 899 LEU B N 1
ATOM 14271 C CA . LEU B 1 899 ? -8.828 -25.922 -10.711 1 98.5 899 LEU B CA 1
ATOM 14272 C C . LEU B 1 899 ? -10.258 -26.031 -11.227 1 98.5 899 LEU B C 1
ATOM 14274 O O . LEU B 1 899 ? -10.883 -27.094 -11.117 1 98.5 899 LEU B O 1
ATOM 14278 N N . ALA B 1 900 ? -10.812 -24.891 -11.688 1 98.06 900 ALA B N 1
ATOM 14279 C CA . ALA B 1 900 ? -12.039 -24.969 -12.469 1 98.06 900 ALA B CA 1
ATOM 14280 C C . ALA B 1 900 ? -11.781 -25.609 -13.828 1 98.06 900 ALA B C 1
ATOM 14282 O O . ALA B 1 900 ? -10.961 -25.109 -14.602 1 98.06 900 ALA B O 1
ATOM 14283 N N . PRO B 1 901 ? -12.469 -26.641 -14.148 1 97.44 901 PRO B N 1
ATOM 14284 C CA . PRO B 1 901 ? -12.07 -27.5 -15.273 1 97.44 901 PRO B CA 1
ATOM 14285 C C . PRO B 1 901 ? -12.227 -26.797 -16.625 1 97.44 901 PRO B C 1
ATOM 14287 O O . PRO B 1 901 ? -11.391 -26.969 -17.516 1 97.44 901 PRO B O 1
ATOM 14290 N N . SER B 1 902 ? -13.211 -25.984 -16.875 1 95.56 902 SER B N 1
ATOM 14291 C CA . SER B 1 902 ? -13.484 -25.406 -18.188 1 95.56 902 SER B CA 1
ATOM 14292 C C . SER B 1 902 ? -12.805 -24.047 -18.344 1 95.56 902 SER B C 1
ATOM 14294 O O . SER B 1 902 ? -12.555 -23.344 -17.359 1 95.56 902 SER B O 1
ATOM 14296 N N . SER B 1 903 ? -12.453 -23.781 -19.578 1 95.19 903 SER B N 1
ATOM 14297 C CA . SER B 1 903 ? -11.867 -22.484 -19.875 1 95.19 903 SER B CA 1
ATOM 14298 C C . SER B 1 903 ? -12.086 -22.109 -21.344 1 95.19 903 SER B C 1
ATOM 14300 O O . SER B 1 903 ? -12.102 -22.984 -22.219 1 95.19 903 SER B O 1
ATOM 14302 N N . PRO B 1 904 ? -12.32 -20.812 -21.641 1 91.94 904 PRO B N 1
ATOM 14303 C CA . PRO B 1 904 ? -12.156 -20.344 -23.016 1 91.94 904 PRO B CA 1
ATOM 14304 C C . PRO B 1 904 ? -10.688 -20.172 -23.406 1 91.94 904 PRO B C 1
ATOM 14306 O O . PRO B 1 904 ? -9.805 -20.281 -22.562 1 91.94 904 PRO B O 1
ATOM 14309 N N . PRO B 1 905 ? -10.367 -20.031 -24.672 1 89 905 PRO B N 1
ATOM 14310 C CA . PRO B 1 905 ? -8.977 -19.766 -25.078 1 89 905 PRO B CA 1
ATOM 14311 C C . PRO B 1 905 ? -8.438 -18.453 -24.516 1 89 905 PRO B C 1
ATOM 14313 O O . PRO B 1 905 ? -9.219 -17.578 -24.141 1 89 905 PRO B O 1
ATOM 14316 N N . GLY B 1 906 ? -7.121 -18.359 -24.422 1 89.25 906 GLY B N 1
ATOM 14317 C CA . GLY B 1 906 ? -6.484 -17.141 -23.938 1 89.25 906 GLY B CA 1
ATOM 14318 C C . GLY B 1 906 ? -5.98 -17.266 -22.516 1 89.25 906 GLY B C 1
ATOM 14319 O O . GLY B 1 906 ? -5.867 -18.375 -21.984 1 89.25 906 GLY B O 1
ATOM 14320 N N . VAL B 1 907 ? -5.578 -16.156 -21.953 1 91.38 907 VAL B N 1
ATOM 14321 C CA . VAL B 1 907 ? -5.125 -16.109 -20.562 1 91.38 907 VAL B CA 1
ATOM 14322 C C . VAL B 1 907 ? -6.324 -15.922 -19.641 1 91.38 907 VAL B C 1
ATOM 14324 O O . VAL B 1 907 ? -6.863 -14.82 -19.516 1 91.38 907 VAL B O 1
ATOM 14327 N N . THR B 1 908 ? -6.727 -16.953 -18.938 1 92 908 THR B N 1
ATOM 14328 C CA . THR B 1 908 ? -8.008 -16.906 -18.234 1 92 908 THR B CA 1
ATOM 14329 C C . THR B 1 908 ? -7.82 -17.219 -16.75 1 92 908 THR B C 1
ATOM 14331 O O . THR B 1 908 ? -8.734 -17.016 -15.945 1 92 908 THR B O 1
ATOM 14334 N N . CYS B 1 909 ? -6.719 -17.781 -16.391 1 94.06 909 CYS B N 1
ATOM 14335 C CA . CYS B 1 909 ? -6.43 -18.141 -15.008 1 94.06 909 CYS B CA 1
ATOM 14336 C C . CYS B 1 909 ? -7.367 -19.25 -14.531 1 94.06 909 CYS B C 1
ATOM 14338 O O . CYS B 1 909 ? -7.727 -19.297 -13.352 1 94.06 909 CYS B O 1
ATOM 14340 N N . ARG B 1 910 ? -7.918 -20.109 -15.422 1 95.75 910 ARG B N 1
ATOM 14341 C CA . ARG B 1 910 ? -8.727 -21.297 -15.164 1 95.75 910 ARG B CA 1
ATOM 14342 C C . ARG B 1 910 ? -8.492 -22.375 -16.219 1 95.75 910 ARG B C 1
ATOM 14344 O O . ARG B 1 910 ? -7.668 -22.188 -17.125 1 95.75 910 ARG B O 1
ATOM 14351 N N . GLY B 1 911 ? -9.109 -23.516 -16.047 1 96.38 911 GLY B N 1
ATOM 14352 C CA . GLY B 1 911 ? -8.992 -24.594 -17.016 1 96.38 911 GLY B CA 1
ATOM 14353 C C . GLY B 1 911 ? -8.055 -25.703 -16.562 1 96.38 911 GLY B C 1
ATOM 14354 O O . GLY B 1 911 ? -6.941 -25.422 -16.125 1 96.38 911 GLY B O 1
ATOM 14355 N N . VAL B 1 912 ? -8.555 -26.922 -16.719 1 98 912 VAL B N 1
ATOM 14356 C CA . VAL B 1 912 ? -7.758 -28.094 -16.391 1 98 912 VAL B CA 1
ATOM 14357 C C . VAL B 1 912 ? -7.68 -29.016 -17.609 1 98 912 VAL B C 1
ATOM 14359 O O . VAL B 1 912 ? -8.523 -29.891 -17.797 1 98 912 VAL B O 1
ATOM 14362 N N . PRO B 1 913 ? -6.633 -28.859 -18.391 1 96.94 913 PRO B N 1
ATOM 14363 C CA . PRO B 1 913 ? -6.457 -29.766 -19.531 1 96.94 913 PRO B CA 1
ATOM 14364 C C . PRO B 1 913 ? -6.246 -31.219 -19.094 1 96.94 913 PRO B C 1
ATOM 14366 O O . PRO B 1 913 ? -5.922 -31.484 -17.938 1 96.94 913 PRO B O 1
ATOM 14369 N N . ASN B 1 914 ? -6.41 -32.125 -20.047 1 96.44 914 ASN B N 1
ATOM 14370 C CA . ASN B 1 914 ? -6.211 -33.562 -19.781 1 96.44 914 ASN B CA 1
ATOM 14371 C C . ASN B 1 914 ? -4.738 -33.875 -19.547 1 96.44 914 ASN B C 1
ATOM 14373 O O . ASN B 1 914 ? -4.41 -34.875 -18.891 1 96.44 914 ASN B O 1
ATOM 14377 N N . SER B 1 915 ? -3.873 -33.125 -20.172 1 96.38 915 SER B N 1
ATOM 14378 C CA . SER B 1 915 ? -2.447 -33.406 -20.172 1 96.38 915 SER B CA 1
ATOM 14379 C C . SER B 1 915 ? -1.616 -32.188 -19.797 1 96.38 915 SER B C 1
ATOM 14381 O O . SER B 1 915 ? -2.166 -31.156 -19.438 1 96.38 915 SER B O 1
ATOM 14383 N N . ILE B 1 916 ? -0.329 -32.438 -19.719 1 94.94 916 ILE B N 1
ATOM 14384 C CA . ILE B 1 916 ? 0.611 -31.344 -19.484 1 94.94 916 ILE B CA 1
ATOM 14385 C C . ILE B 1 916 ? 0.71 -30.484 -20.75 1 94.94 916 ILE B C 1
ATOM 14387 O O . ILE B 1 916 ? 1.705 -30.547 -21.469 1 94.94 916 ILE B O 1
ATOM 14391 N N . SER B 1 917 ? -0.438 -29.75 -20.938 1 85.69 917 SER B N 1
ATOM 14392 C CA . SER B 1 917 ? -0.524 -28.906 -22.125 1 85.69 917 SER B CA 1
ATOM 14393 C C . SER B 1 917 ? -0.505 -27.422 -21.75 1 85.69 917 SER B C 1
ATOM 14395 O O . SER B 1 917 ? -0.646 -27.078 -20.578 1 85.69 917 SER B O 1
ATOM 14397 N N . ILE B 1 918 ? -0.028 -26.656 -22.703 1 80.19 918 ILE B N 1
ATOM 14398 C CA . ILE B 1 918 ? 0.013 -25.203 -22.531 1 80.19 918 ILE B CA 1
ATOM 14399 C C . ILE B 1 918 ? -0.657 -24.516 -23.719 1 80.19 918 ILE B C 1
ATOM 14401 O O . ILE B 1 918 ? -0.694 -25.078 -24.828 1 80.19 918 ILE B O 1
#

Foldseek 3Di:
DDDDDDDDDDDDDDDDDDDDDDDPDDPPPDDPDDPPPPPPPPPVPPPPPPPPPPPPPPPPDDDDDDDDPPPPPDFDKFKKKKKWKWFDAPDQDPVNVVLLVVLLVVCVVPAFKKKKFWALAADPPPLATDIWDIWGWPCSNVCPPPDDGMDMIMTMTIDGLVNADGFKMWIAGQRQAKTFIAWMWMAGPSHPVGIWIWGRRDIDGHCVVPVGTDMTGTQAFDFLVRRRSNCNVVLVVQLDQQCDDPADADDQAGNHWDWDWLQAQFAPVVHPLRDADTAPDQVQFFFTAGDRRAAAHPVDRSHHYADAPPDAGHDRNSQADDPQQVVLLVVLVVLLCVLQVLLVVLCVPDVVAFFDQFPVVLVCCAVQFSPCPVCDDPVVLCPPVVSVVCVVVPSPSRHDHAFQLCVQPVCLLLDQQSLQLCCQQNLPVQQKFQDQDPPQFAPDDLQFQAGGGAPDDQVQQVVPAVNDGPVRQNVLSFKMKRFQQNLCAVLQVVLLPDAQFHAFGKMWMWGQDPLLTTGTAKMKGWHGDPGGNHDTDIDIQGDDDDDVSSLLVLVRSQRVLLSSLLCLVLAQQCRLFLRLLNLLLSLLSNQPGLSHLVNLVCVQANHNSSSVVSVCSRANSHQVHLLLLQFSSRSCSNSSSSVCVVPPDFLLQLQLQSSCVVSVQWDADCVDPLRIGGSSNLSLLSVLLSLLLVLLLQLLLLSLCVQFVWQVSQVPRRSNVSSLQCSLCPRSVNCNPPPRDQDRRTSVSVSSSSSSSQSSFWQSNLSNAQNCQSQPLSCSSRASGFRDDRDDCVVDVVVVVVCVVCVRSVSRSRGRTSSSSSSSNSVSQSRNWARQPFAWFLDAPDTPNHHSHPDVSSVVSSPSSSVSLVVSLVVLVVLLVDCSSPSADDNSHHHRASNNADDHTGRDNHHITSGSDD/DDDDPDDDDDDDDDDDDDDDDDDPDPVVVDDPDDPPPPPPPPPPPPPPPPPPPPPPPDPPPDDDDDDDPPPPPDFDKFKKKKKWKWFDAPDQDPVNVVLLVVLLVVCVVPDFKKKKFWALAADPPPLATDIWDIWTWPCSNVCPPPDDGIDMIMTMTIDGLPNADGFKMWIAGQRQAKTFIQWMWMAGPSHPVGIWIWGRRDIDGHCVVPVGTDMTGTQAFDFLVRRRSNCNVVQVVQLDQQCDDAADADDQAGNHWDWDWLLAQFAPPVHPLRDADTAPDQVQFFFTAGDRHAAAHPVDRSHHYADAPPDAGHDRNSQADDPQQVVLLVVLVVLLCVLQVLLVVLCVPDVVAFFDQFPVVLVCCAVQFPPCPVCDDPVVLCPPVVSVVCVVVPSPSRHDHAFQLCVQPVCLLLDQQSLQLCCQQNLPVQQKFQDQDPPAFAPDDLQFQAGGGAPDDQVQQVVPAVNDGPVRQNVLSFKMKRFQQNLCAVLQVVLLPDAQFHAFGKMWMWGQDPLLTIGTAKMKGWHGCPGGNHDTDIDIQGPDDDDVSSLLVLVRSQRVLLSSLLCLVLAQQCRLFLRLLNLLLSLLSNQPGLSHLVNLVCVQANHNSSSVVSVCSRANSHQVHLLLVQFSSRSCSNSSSSVCVVPPDFLLQLQLQSSCVVSVQWDAACVDPLRIGGSSNQSLLSVLLSLLLVLLLQLLLLSLCVQFVWQVSQVPRRSNVSSLQCSLCPRSVNCNPPPRDQDRRTSVSVSSSSSSSQSSFWQSNLSNAQSCQSQPLSCSSRASGFRDDRDDCVVDVPVVVVCVVCVRSVSRSRGRTSSSSSSSNSVSQSRNWARQPFAWFLDAPDTPNHHSHPDVSSVVSSPSSSVSLVVSLVVLVVLLVDCSSPSADDNSHHHRASNNADDHTGRDNHHITSGSDD

pLDDT: mean 83.57, std 23.29, range [14.2, 98.81]

InterPro domains:
  IPR000907 Lipoxygenase [PTHR11771] (106-918)
  IPR001024 PLAT/LH2 domain [PF01477] (153-217)
  IPR001024 PLAT/LH2 domain [PS50095] (90-218)
  IPR001024 PLAT/LH2 domain [SM00308] (78-219)
  IPR001246 Lipoxygenase, plant [PR00468] (188-206)
  IPR001246 Lipoxygenase, plant [PR00468] (214-235)
  IPR001246 Lipoxygenase, plant [PR00468] (253-269)
  IPR001246 Lipoxygenase, plant [PR00468] (285-304)
  IPR001246 Lipoxygenase, plant [PR00468] (353-374)
  IPR001246 Lipoxygenase, plant [PR00468] (398-414)
  IPR001246 Lipoxygenase, plant [PR00468] (437-456)
  IPR001246 Lipoxygenase, plant [PR00468] (504-528)
  IPR001246 Lipoxygenase, plant [PR00468] (828-842)
  IPR013819 Lipoxygenase, C-terminal [PF00305] (230-901)
  IPR013819 Lipoxygenase, C-terminal [PR00087] (550-567)
  IPR013819 Lipoxygenase, C-terminal [PR00087] (568-585)
  IPR013819 Lipoxygenase, C-terminal [PR00087] (588-608)
  IPR013819 Lipoxygenase, C-terminal [PS51393] (221-918)
  IPR020833 Lipoxygenase, iron binding site [PS00711] (568-582)
  IPR020834 Lipoxygenase, conserved site [PS00081] (595-605)

Secondary structure (DSSP, 8-state):
-----------------------------------------------------------------S----------EEEEEEEEEEEPPSS--HHHHHHHHHHHHHHHTT-SEEEEEEEEEE-TTT-SEEEPPPEEPB-TTGGGG--SSEEEEEEEEEEETT---EEEEEEEE-SSS-EEEEEEEEE-TT-TT--EEEEEEEEE-BTTT--SPEEEE-S----GGG--HHHHHHHHHHHHHHH--S-SPPPTT-----EE-B--S--TTT-GGG--PPBSSSSS----EE---PPBPSS-TTSBP-PPTTSPPP--GGGSPPHHHHHHHHHHHHHHHHHHHHHHHHHHH-GGGSS-SSHHHHHHHHHT-S---SS--HHHHTTSHHHHHHHHHTTTTTPPPPPHHHHS-TTGGGSHHHHHHHHHHSS-TT--EE--SSS-B--S-HHHH---B-S--HHHHGGGSTT--HHHHHHTT-EEEEE-HHHHGGGHHHHHTSTT----EEEEEEEE-TTS-EEEEEEEEE---SSTTSPPPEEEE-S-SSHHHHHHHHHHHHHHHHHHHHHIIIIIIIIIIIIHHHHHHHHHHHHS-TTSHHHHHHHHHHTTHHHHHHHHHHHTSSTTSHHHHHSTTGGGHHHHHHHHHHHT--GGG-SHHHHHHHTTSEEE-TTSGGGEEESSTT-HHHHHHHHHHHHHHHHHHHHHHHH--SHHHHHH-HHHHHHHHHIIIIITGGGTT-TTPPP--SHHHHHHHHHHHHHIIIIIHHHHHTTHHHHHSSTTTS-S----PPP-TTT-HHHHHHHHH-HHHHHHHHS--HHHHHHHHHHHHHHTEEPTT--BTTS---BTTB-S-S-HHHHHHHHHHHHHHHHHHHHHHHHHT-TT-TTTSSTTPPP--TT-S---SEE-S---BSSS--/-----------------------------------------------------------------S----------EEEEEEEEEEEPPSS--HHHHHHHHHHHHHHTTT-SEEEEEEEEEE-TTT-SEEEPPPEEPB-TTGGGG--SSEEEEEEEEEEETT---EEEEEEEE-SSS-EEEEEEEEE-TT-TT--EEEEEEEEE-BTTT--SPEEEE-S----GGG--HHHHHHHHHHHHHHH--S-SPPPTT-----EE-B--S--TTT-GGG--PPBSSSSS----EE---PPBPSS-TTSBP-PPTTSPPP--GGGSPPHHHHHHHHHHHHHHHHHHHHHHHHHHH-GGGSS-SSHHHHHHHHHT-S---SS--HHHHTTSHHHHHHHHHTTTTTPPPPPHHHHS-TTGGGSHHHHHHHHHHSS-TT--EE--SSS-B--S-HHHH---B-S--HHHHGGGSTT--HHHHHHTT-EEEEE-HHHHGGGHHHHHTSTT----EEEEEEEE-TTS-EEEEEEEEE---SSTTSPPPEEEE-S-SSHHHHHHHHHHHHHHHHHHHHHIIIIIIIIIIIIHHHHHHHHHHHHS-TTSHHHHHHHHHHTTHHHHHHHHHHHTSSTTSHHHHHSTTGGGHHHHHHHHHHHT--GGG-SHHHHHHHTTSEEE-TTSGGGEEESSTT-HHHHHHHHHHHHHHHHHHHHHHHH--SHHHHHH-HHHHHHHHHIIIIITGGGTT-TTPPP--SHHHHHHHHHHHHHIIIIIHHHHHTTHHHHHSSTTTS-S----PPP-TTT-HHHHHHHHH-HHHHHHHHS--HHHHHHHHHHHHHHTEEPTT--BTTS---BTTB-S-S-HHHHHHHHHHHHHHHHHHHHHHHHHT-TT-TTTSSTTPPP--TT-S---SEE-S---BSSS--

Radius of gyration: 47.44 Å; Cα contacts (8 Å, |Δi|>4): 3477; chains: 2; bounding box: 104×191×114 Å